Protein AF-0000000078951491 (afdb_homodimer)

Secondary structure (DSSP, 8-state):
------------------S-TTGGGGGTT-----TT---TTGGGTTT----EEEGGGSTT---S-EEEEEE-TTS-EEEEETTEEEEESSS-EEEE---TT-TTS-S-S-EEEEEE-TTS-EEEEESSS-EEEEETTTTEEEEPEE--S-SS-PPEEEEEE-SSS-EEEEETTEEEEE-TT-SEEEE-SS--B-TT-----EEEEEE-TT--EEEEETTEEEEE-TT-SSBEE---SSHHHHHHHTS-EEEEEE-TT--EEEEESSS-EEEE-TTS-EE--GGGSTTSTTTTT--EEEEEE-TTSEEEEEEBSS-EEEEE---TT--SSS---TTS-----EEEE---TT-TTS-S-SBEEEEEE-TTS-EEEEETTEEEEE--SPPSEEEEGGGGB-TTSPBPS-EEEEEE-TTS-EEEEETTSEEEEEETTTTEEEEEE--GGGTTS---EEEE-TTSPEEEEEBEEEEE-TTT--EEEESHHHHTT-BEEEEEE-SSEEEEEETTEEEEEETTT--EEEE-B-TT-TTSBS-S-EEEEEEEETTEEEEEETTEEEEEETTSSSEEEE---TT-TTS-S-S-EEEEEE-TTS-EEEEETTEEEEEEEETTEEEEEEE---S-SS----SEEEE-TTSPEEEEETTEEEEEETTTTEEEE--GGGT----PEEEEEEEE-TTS-EEEEETTEEEEE-THHHHT-HHHHSSSS-TT--EEEEEEEETTEEPPGGGPPPTTSEEEEPTT--EEEEEEEES--S-GGGEEEEEEETTT-SSPEEPPTTS--EEEEESPPSEEEEEEEEEEE-STT-EEEEEEEEEEEPPPGGG-HHHHHHHHHHHHHHHHHHHHHHHHHHHHHHHHHHHHHHHHHHHHHHHHHHHHHHHHB-TTT-SBPHHHHHHHHHHHHHHHHHHT--EEEEEEEETTHHHHHHHH-HHHHHHHHHHHHHHHHHTS-TT-EEEE-SSSEEEEEESS-HHHHHHHHHHHHHHHHH-EEEETTEEEE--EEEEEEEE-TT--HHHHHHHHHHHHHHHHHTTSS-EE-/------------------S-TTTTGGGS------TT---TTGGGGGG----EEEGGGSTT---S-EEEEEE-TTS-EEEEETTEEEEESSS-EEEE---TT-TTS-S-S-EEEEEE-TTS-EEEEESSS-EEEEETTTTEEEEPEE--S-SS---EEEEEE-SSS-EEEEETTEEEEE-TT-SEEEE-SS--B-TT-----EEEEEE-TT--EEEEETTEEEEE-TT-SSBEE---SSHHHHHHHTS-EEEEEE-TT--EEEEESSS-EEEE-TTS-EE--GGGSTTSTTTTT--EEEEEE-TTSEEEEEEBSS-EEEEE---TT--SSS---TTS-----EEEE---TT-TTS-S-SBEEEEEE-TTS-EEEEETTEEEEE--SPPSEEEEGGGGB-TTSPBPS-EEEEEE-TTS-EEEEETTSEEEEEETTTTEEEEEE--GGGTTS---EEEE-TTSPEEEEEBEEEEE-TTT--EEEESHHHHTT-BEEEEEE-SSEEEEEETTEEEEEETTT--EEEE---TT-TTS-S-S-EEEEEESSSSEEEEEETTEEEEEETTSSSEEEE---TT-TTS-S-S-EEEEEE-TTS-EEEEETTEEEEEEEETTEEEEEEE---S-SS----SEEEE-TTS-EEEEETTEEEEEETTTTEEEE--GGGT----PEEEEEEEE-TTS-EEEEETTEEEEE-THHHHH-HHHHSSSS-TT--EEEEEEEETTEEPPGGGPPPTTSEEEEPTT--EEEEEEEES--S-GGGEEEEEEETTT-SSPEEPPTTS--EEEEESPPSEEEEEEEEEEE-STT-EEEEEEEEEEEPPPGGG-HHHHHHHHHHHHHHHHHHHHHHHHHHHHHHHHHHHHHHHHHHHHHHHHHHHHHHHHB-TTT-SBPHHHHHHHHHHHHHHHHHHT--EEEEEEEETTHHHHHHHH-HHHHHHHHHHHHHHHHHTS-TT-EEEE-SSSEEEEEESS-HHHHHHHHHHHHHHHHH-EEEETTEEEE--EEEEEEEE-TT--HHHHHHHHHHHHHHHHHTTSS-EE-

Sequence (2090 aa):
MLANGRPLLSHWEGISSRSANEDVKCRAEKTFHLPGVIDSMHGWQNFQSAFFTDMGAIPNLPQTTVNAIMQDSDGLIWINIANGLFRFDGLHIQLFRPQANQPHSLPDSIIRTMRPQNSGGFLLGTATAGVIRFDPKTNYFDPISSDAPTGRGLSIQVIASDNHNGFWVISDAGIGHLKAGSNSIHYEKKLPFSDKGDIHHITDLLVTKDNRLWIASNDGLFFRRKENDVFTALRSSEKEIDTLLTSQITALYQDRDDRLWVGSAFHGGLYMTADGRFYQPKPLKASSPYLNYRSIHGFAELPDNHIWIATMGGGIIDYAFWTAGTKGKLCAPPGEEYTGYVRTWTHNPLNDHSVSGNNILSLMADRDGGIWIATDRGVSRWNPHPSIAFNLPDILVDKNGMISDSIEALLADEKGRIWVGLQNGMINMIDQQRSQIKKISLKGLQMAQPVRAFLQAKDGAILAGSLGLARIDPNDFSTTAIMDDILGKETITALAETKYNLFIGTNSGLYVKDRSTEKVTHFTHNIDDRDSLIGDHIKDIAVRSDEEVWIATTDGISIHDTHRSGFNNLLGKPDDRLLFSHSFVTSLATDNDNSMLVGSFNGISHLFPTKNGYNFNNIYRKNKPSSNEINRLIVDKFGHIWSSSPDGISVFDSVNRQSHFLGQRDHVSSGHFSQRASVLTEDGSILFGGTNGLTVIAPEQILFSPAQLGNGGNSATKIQITALDLNEKTLPFGLLPHTDQMFDIPPGTRSLRVGFILSDYSAPNDVRYSYKLEGIDSEWIRIPDNTPPVAIYTNLPSGHYALHMRAEVLGLHSYQKEARFLFKVAPRWYEHWQIGIAVAALILLALYLAVLFRTFLLERRTRRLQHLVDDRTHELQQANKQLSELANTDVLTGLLNRRALMAKLSELHQDALLNENAISIAMLDVDHFKKINDRYGHLVGDDVMRNAASIIRNNIRQEDFAGRYGGDEFIIAISASIEMSRHIAERIRNEFTKIVIKNGETELKITVSIGLFEITTEESISIALDKADSLLYWAKNNGRNRVESMLANGRPLLSHWEGISSRSANEDVKCRAEKTFHLPGVIDSMHGWQNFQSAFFTDMGAIPNLPQTTVNAIMQDSDGLIWINIANGLFRFDGLHIQLFRPQANQPHSLPDSIIRTMRPQNSGGFLLGTATAGVIRFDPKTNYFDPISSDAPTGRGLSIQVIASDNHNGFWVISDAGIGHLKAGSNSIHYEKKLPFSDKGDIHHITDLLVTKDNRLWIASNDGLFFRRKENDVFTALRSSEKEIDTLLTSQITALYQDRDDRLWVGSAFHGGLYMTADGRFYQPKPLKASSPYLNYRSIHGFAELPDNHIWIATMGGGIIDYAFWTAGTKGKLCAPPGEEYTGYVRTWTHNPLNDHSVSGNNILSLMADRDGGIWIATDRGVSRWNPHPSIAFNLPDILVDKNGMISDSIEALLADEKGRIWVGLQNGMINMIDQQRSQIKKISLKGLQMAQPVRAFLQAKDGAILAGSLGLARIDPNDFSTTAIMDDILGKETITALAETKYNLFIGTNSGLYVKDRSTEKVTHFTHNIDDRDSLIGDHIKDIAVRSDEEVWIATTDGISIHDTHRSGFNNLLGKPDDRLLFSHSFVTSLATDNDNSMLVGSFNGISHLFPTKNGYNFNNIYRKNKPSSNEINRLIVDKFGHIWSSSPDGISVFDSVNRQSHFLGQRDHVSSGHFSQRASVLTEDGSILFGGTNGLTVIAPEQILFSPAQLGNGGNSATKIQITALDLNEKTLPFGLLPHTDQMFDIPPGTRSLRVGFILSDYSAPNDVRYSYKLEGIDSEWIRIPDNTPPVAIYTNLPSGHYALHMRAEVLGLHSYQKEARFLFKVAPRWYEHWQIGIAVAALILLALYLAVLFRTFLLERRTRRLQHLVDDRTHELQQANKQLSELANTDVLTGLLNRRALMAKLSELHQDALLNENAISIAMLDVDHFKKINDRYGHLVGDDVMRNAASIIRNNIRQEDFAGRYGGDEFIIAISASIEMSRHIAERIRNEFTKIVIKNGETELKITVSIGLFEITTEESISIALDKADSLLYWAKNNGRNRVES

Radius of gyration: 66.2 Å; Cα contacts (8 Å, |Δi|>4): 4975; chains: 2; bounding box: 103×201×144 Å

InterPro domains:
  IPR000160 GGDEF domain [PF00990] (887-1042)
  IPR000160 GGDEF domain [PS50887] (917-1045)
  IPR000160 GGDEF domain [SM00267] (876-1045)
  IPR000160 GGDEF domain [TIGR00254] (884-1044)
  IPR000160 GGDEF domain [cd01949] (888-1043)
  IPR011110 Two component regulator propeller [PF07494] (60-79)
  IPR011110 Two component regulator propeller [PF07494] (244-264)
  IPR011110 Two component regulator propeller [PF07494] (355-376)
  IPR011123 Two component regulator three Y [PF07495] (760-825)
  IPR013783 Immunoglobulin-like fold [G3DSA:2.60.40.10] (713-835)
  IPR015943 WD40/YVTN repeat-like-containing domain superfamily [G3DSA:2.130.10.10] (51-319)
  IPR015943 WD40/YVTN repeat-like-containing domain superfamily [G3DSA:2.130.10.10] (320-392)
  IPR015943 WD40/YVTN repeat-like-containing domain superfamily [G3DSA:2.130.10.10] (393-702)
  IPR029787 Nucleotide cyclase [SSF55073] (892-1044)
  IPR043128 Reverse transcriptase/Diguanylate cyclase domain [G3DSA:3.30.70.270] (873-1045)
  IPR050469 Diguanylate cyclase Dgc-like, bacteria [PTHR45138] (834-1044)

Solvent-accessible surface area (backbone atoms only — not comparable to full-atom values): 109610 Å² total; per-residue (Å²): 139,86,67,93,80,78,76,86,75,74,76,84,72,78,78,80,83,81,86,84,73,72,77,64,67,77,56,66,79,52,69,77,67,59,94,77,71,67,66,42,55,64,60,40,58,88,64,63,67,75,62,23,44,49,53,48,79,36,85,90,43,75,47,30,43,30,51,28,69,39,64,47,86,86,67,38,37,37,40,23,29,77,68,12,39,31,41,36,60,65,62,48,76,46,82,45,46,60,45,93,90,38,84,46,28,37,85,53,36,48,38,48,28,64,45,72,42,92,86,58,24,33,40,35,23,13,57,48,56,20,44,29,38,38,37,35,73,68,60,34,34,42,69,53,51,58,72,60,87,58,93,56,57,42,35,27,59,40,70,35,63,61,86,64,77,22,31,37,34,36,36,83,84,37,51,26,40,29,49,55,92,53,73,46,33,48,54,52,86,72,76,49,53,53,93,87,57,86,88,55,64,72,57,32,68,48,59,47,94,88,52,30,42,35,39,23,12,53,67,11,38,32,37,24,50,79,91,46,82,47,41,42,75,56,79,55,91,50,63,73,59,26,53,42,34,48,25,39,25,39,23,76,42,69,51,95,81,49,29,39,36,40,22,11,44,56,54,18,34,35,34,29,41,75,88,67,48,79,47,63,54,69,64,29,32,22,81,20,86,70,38,59,41,32,28,29,45,34,62,44,78,46,93,85,45,28,36,36,36,24,16,55,64,54,9,31,39,39,36,51,57,82,62,85,83,66,72,60,82,86,53,56,61,95,82,55,75,54,81,56,63,68,48,70,51,48,50,38,93,73,36,79,33,26,44,59,31,24,36,31,56,39,64,40,73,48,95,88,61,27,39,37,38,24,8,57,41,11,45,23,32,37,57,76,64,80,64,42,29,43,62,37,34,71,71,33,46,45,91,86,67,47,70,44,69,34,31,31,14,40,39,61,47,98,86,59,33,37,39,36,19,20,43,53,15,34,32,39,34,38,34,49,89,74,71,41,75,46,75,43,72,53,65,76,82,23,38,60,25,40,21,32,20,51,39,70,43,94,87,61,35,33,36,39,18,17,45,14,38,32,40,28,37,80,86,80,64,50,74,45,78,45,64,47,91,79,32,42,85,33,50,27,34,22,46,42,73,48,91,56,33,40,41,39,23,16,68,77,11,39,36,39,30,31,68,86,79,65,48,72,46,80,44,46,51,40,94,92,38,80,43,32,41,62,38,28,39,32,43,27,55,38,75,82,44,80,52,34,35,40,36,26,7,59,51,13,34,26,31,42,35,79,90,45,94,51,30,55,64,46,68,32,36,71,90,36,69,52,31,35,41,34,22,37,26,32,23,61,34,58,44,97,85,70,35,47,34,39,24,8,57,50,19,41,19,36,48,46,91,49,97,90,46,86,32,22,48,68,48,72,81,78,91,51,98,59,58,46,34,32,19,35,56,45,59,51,99,86,61,35,40,35,34,33,15,56,78,33,42,34,39,35,36,72,86,78,69,42,76,30,47,52,29,60,70,37,42,39,76,88,36,28,40,28,56,51,13,49,40,71,41,89,64,57,26,36,37,40,20,10,53,55,20,38,36,42,33,36,64,73,56,66,70,68,41,50,78,80,32,60,54,65,56,66,88,77,51,43,68,42,57,78,42,46,28,54,63,85,38,73,60,32,69,61,69,53,63,53,67,76,38,82,39,82,40,66,56,83,53,47,35,42,36,43,27,48,41,57,64,50,79,74,42,49,75,46,44,45,43,33,37,33,39,61,89,75,45,92,56,75,43,72,49,64,80,85,50,60,50,64,51,76,47,28,51,67,72,59,43,83,42,44,37,37,38,37,42,36,37,59,20,82,57,45,41,71,48,74,47,42,43,31,34,33,37,44,58,47,83,79,65,35,67,65,48,54,49,47,52,50,49,50,51,50,48,52,49,49,51,51,48,52,52,52,48,53,59,50,50,58,51,48,52,54,51,49,53,50,39,53,54,39,52,53,52,34,56,53,43,52,54,54,39,55,51,63,71,36,39,27,86,78,46,64,32,24,21,48,68,42,35,52,54,50,46,52,53,50,51,54,51,24,70,71,69,74,51,51,36,20,39,33,31,36,36,53,55,66,50,66,58,44,29,70,72,62,30,61,70,52,41,50,52,52,45,29,49,51,36,47,50,49,62,72,60,52,52,90,84,32,53,50,19,41,66,53,86,63,29,36,35,35,44,36,75,30,45,54,71,56,44,47,54,46,49,47,48,48,39,55,53,36,60,70,46,70,54,71,61,88,94,46,76,44,78,46,43,34,19,28,0,37,32,58,57,55,94,85,59,54,70,66,56,42,52,48,49,8,47,48,29,24,51,49,16,52,73,75,68,39,64,36,77,29,108,144,80,94,83,87,83,90,87,86,72,77,86,78,82,78,78,86,88,81,85,78,74,75,62,70,80,54,63,83,51,70,77,65,58,93,76,70,68,66,42,55,66,60,41,57,89,65,61,67,76,62,23,46,50,52,48,78,37,83,91,42,75,50,30,44,29,53,29,68,40,64,48,84,86,67,37,37,36,39,22,29,75,68,12,41,32,43,36,59,67,62,49,76,45,83,44,46,61,46,93,89,39,85,48,29,37,84,55,36,47,37,47,29,63,45,73,42,93,87,57,24,32,40,35,23,14,57,48,56,19,43,29,38,39,38,36,73,69,60,33,33,42,70,53,50,59,71,61,86,59,93,56,56,42,36,27,60,40,72,36,62,61,87,64,78,21,32,37,34,35,36,83,83,38,51,25,38,30,49,55,91,54,71,46,33,48,54,53,85,72,74,50,54,52,94,86,56,85,88,53,62,72,57,33,67,47,59,47,94,89,53,31,43,34,38,24,12,54,65,12,38,30,37,25,48,78,91,46,82,47,40,41,75,57,78,54,92,49,64,72,61,26,52,41,34,49,25,39,24,38,22,75,41,69,50,98,81,49,28,40,36,41,22,12,44,56,56,18,33,36,35,29,42,75,88,68,48,79,46,61,54,68,65,30,32,20,81,20,86,71,39,60,41,32,27,27,45,34,62,45,77,45,93,85,45,29,36,38,36,24,16,55,66,54,9,32,38,40,36,49,56,84,62,84,83,69,69,64,82,89,54,55,61,94,83,54,74,54,82,56,62,67,47,68,49,48,49,38,95,74,36,79,33,26,44,57,29,25,36,30,57,41,65,40,74,49,95,88,62,27,38,36,37,24,9,56,41,11,44,22,33,37,56,76,64,80,64,43,31,44,62,36,34,71,72,33,46,45,90,84,67,47,70,45,70,34,31,30,14,38,39,61,47,95,86,58,34,36,40,36,19,22,42,53,15,34,34,38,34,38,33,51,90,75,71,41,76,46,75,44,73,52,63,74,84,24,38,60,25,40,22,32,20,51,38,70,42,94,88,60,37,33,36,40,18,18,46,14,39,32,39,28,38,82,86,80,63,51,74,46,79,44,63,48,90,79,31,42,85,36,50,28,35,21,46,41,73,48,92,55,34,38,41,38,23,15,68,77,11,39,37,38,31,31,67,86,79,64,48,70,46,79,46,45,53,39,94,93,38,78,41,32,40,62,37,27,41,32,44,27,54,38,74,81,45,82,51,35,34,40,35,27,7,60,52,14,34,26,31,43,34,78,90,45,93,50,30,54,62,48,66,32,38,70,91,37,70,51,30,34,40,34,22,38,24,32,21,60,35,59,45,96,84,70,34,47,34,39,24,7,56,52,19,41,19,36,47,44,93,49,98,89,48,86,31,23,50,68,49,72,81,78,92,50,98,58,58,47,34,32,18,35,55,46,60,51,99,84,60,37,40,36,33,32,17,56,78,33,43,34,39,35,36,71,84,77,70,43,76,29,48,51,30,60,71,35,40,41,75,87,37,28,39,28,57,51,13,49,40,73,39,90,62,56,27,37,38,40,21,10,53,54,21,40,36,42,31,36,63,74,56,65,72,70,41,51,78,80,30,62,55,67,54,67,90,78,50,43,69,41,56,79,45,45,28,54,63,88,39,73,59,32,70,61,68,52,64,52,66,75,37,81,39,82,39,64,56,82,53,48,34,40,36,42,27,47,42,58,62,50,78,73,41,50,76,47,44,45,43,32,37,32,40,62,90,75,45,90,57,76,43,73,49,64,78,86,50,60,50,64,51,77,49,26,50,68,73,60,44,82,42,44,36,36,38,38,41,37,38,58,20,80,56,45,40,72,49,75,45,42,43,32,34,35,36,44,60,48,83,80,64,33,66,67,48,53,49,48,52,51,49,50,52,50,48,53,48,49,51,51,47,53,53,52,48,52,58,51,49,58,52,47,52,53,50,50,52,48,38,53,53,38,50,54,52,34,56,52,43,54,53,53,40,55,52,64,71,37,42,28,86,80,47,66,32,25,21,49,67,40,35,54,54,50,47,52,50,49,51,55,50,25,68,71,70,72,52,50,38,19,38,33,30,35,36,54,56,66,49,66,57,44,28,71,72,64,29,63,69,51,40,50,51,51,46,33,50,52,37,50,50,48,64,73,59,53,52,92,85,33,50,50,20,41,67,52,87,63,28,34,37,36,44,36,76,32,46,55,73,58,44,47,54,47,50,48,50,48,39,56,53,37,61,70,46,69,54,72,60,89,95,46,79,42,77,48,44,35,19,28,1,39,33,58,57,55,93,85,58,55,70,67,57,42,51,48,51,9,48,49,30,24,51,50,16,51,73,74,68,40,63,36,76,30,110

Foldseek 3Di:
DDDPPDPCPDDPDPPPDDDPCPPPPLPPVPPPPVPPQFQLCPLVVVQFAFFKDFLCVAPPFAQFFWQEWDAFPVGWIWIADLQAIWTGQQRDIDGFDDDDPDPQGDPARAWNYKAYAPQRWIWTFGQWQGIWTADLQARGIHGFAEPQPDPTHWGWQDWADQVQRWIWTQTPSGIWTGDHPHRYIYHDNDQQEDDPDDFDAWQDWDQFPQRKIWTFGQQFIWIDHPVDSHIDQDADPDPLVRVQRRHHWHEWDADPQGKIKTWHAFQFIWIAHPVGDIDDAQCRGNCHPQCVRWTWHYWDAAPQQWIWTATAQRAIKIWRDDDPPNPDDLDPDDPPRSPTDIDGFADDPLANRGFQHNGWNDWDAGPQRKIWTGGRRHIIIGDPDDAQKAFRQCQQQAPVRDGFQWWQAWDQAPVQKIWTWTAQQKIWIADSVVRDIDIAHDDDPSGGHTFHEWDQDPVGWIWTFTQAIWTADPPPGDIDGDPCVPRNRWGWHEWDDAPFWTWTATLAAIWIAGPVVRDIDGFGDDPVDPQGDQHRHWQYKDDLDSQWIWTQGQAFIWIHGNVDDGTDTFGADCVDQFGERHRGWLEWDAFPVSWIWTFGQQAIWTWDDDPVDTGTGGQGAPPDPDGRHFQYWDAFPVGWIWTADQFFIWIADPVVRHIATADVLNVTDGGGWHSHYWDATPSGWIWTMTSSHIMIGNVVVLVPCDPVQQPDPPPPKDKFWQWKDWQNDTRRRVPGDGFPDEAEDEAPTFKIKTFIAISDNSNRQQKWKWKDKPPPDPDIDTDDGSHGDMDMDGDDAFDKIKMKMKIWGGRSRTDIDITIDIYGYDHDPCPDVVNVVVVVVVVVVVVVVVVVVVVVVVVVVVVVVVVVVVVVVVVVVVVVVVVVCVVFADPLQRFGEQVNVVVVVVVVLVVCLVPVFKKKKKKKFKPPLVVCCVVPNVVLSSVLNNVLSVLLVVLADPVKGKYDNDDGMIMIMHRHDQVVVQVSVLVSQVSQQPDWDDDDPDTDRIGMAMQMDMDDSPDDPVVNVVNSVVQSVVCNVVPGSYYGD/DDDDDDDDPDDPDPPPPDDPPPPCVLCPVPPPPVPPQFQLCPLVVVQFDFFKDFLCVAPPAAQFFWQEWDAFPVGWIWIADLQAIWTGQQRDIDGFDDDDPDPQGDPARAWNYKAYAPQRWIWTFGQWQGIWTADLQARGIHGFAEPQPDPTHWGWQDWADQVQRWIWTQTPSGIWTGDHPDRYIYHDNDQQEDDPDDFDAWQDWDQFPQRKIWTFGQQFIWIDDPVDSHIDQDADPDPLVRVQRRHHWHEWDADPQGKIKTWHAFAFIWIAHPVGDIGDAQCRGNCHPQCVRWTWHYWDAAPQQWIWTATAQRAIKIWRDDDPPSPDDLDPDDPPRSPTDIDGFADDPLANRGFQHNHWNDWDAGPQRKIWTGGRRHIIIGDPDDFQKAFRQCQQQAPVRDGFQWWQAWDQAPVQKIWTWTAQQKIWIADSVVRDIDIAHDDDPSGGHTFHEWDQDPVGWIWTFTQAIWTADPPPGDIDGDPCVPRNRWGWHEWDDAPFWTWTATQAAIWIAGPVVRDIDGFGDDPVDPQGDQHRHWQYKDDLHSQWIWTQGQAFIWIHGNVDDGTDTFGADCVDQFGERHRGWLEWDAFPVSWIWTFGQQAIWTWDDDPVDTGTGGQGAPPDPDGRHFQYWDAFPVGWIWTADQFFIWIADPVVRHIATADVLNVTDGGGWHSHYWDATPSGWIWTMTSSHIMIGNVVVLVPCDPVQQPDPPPPKDKFWQWKDWQNDTRRRVPGDGFPDEAEDEAPTFKIKTFIAISDNSNRQQKWKWKDKPPPDPDTDTDDGSHGDMDMDGDDAFDKIKMKMKIWGGRSRTDIDITIDIYGYDHDPCPDVVNVVVVVVVVVVVVVVVVCVVVVVVVVVVVVVVVVVVVVVVVVVVVVVVVVCVVFADPLQRFGEQVNVVVVVVVVLVVCLVVVFWKKKKKKFKPPLVVCCVVPNVVVSSVLNNVLSVLLVVLADPPKGKYDNDDGMIMIMHRHDQVVVVVSVLSSQVVQQPDWDDDDPDTDRIGMQMQMDMDDSPDDPVVNVVNRVVQSVVCNVVPHSYYGD

Organism: Zymomonas mobilis subsp. mobilis (strain ATCC 31821 / ZM4 / CP4) (NCBI:txid264203)

Nearest PDB structures (foldseek):
  6zxc-assembly2_D  TM=9.557E-01  e=5.110E-13  Leptospira biflexa serovar Patoc strain 'Patoc 1 (Paris)'
  4wxo-assembly1_A  TM=8.559E-01  e=7.074E-14  Pseudomonas aeruginosa PAO1
  6et7-assembly1_B  TM=7.425E-01  e=3.932E-15  Idiomarina sp. A28L
  4urs-assembly1_A  TM=9.167E-01  e=7.732E-11  Thermotoga maritima
  9bkv-assembly1_B  TM=4.486E-01  e=1.322E-09  Escherichia coli

Structure (mmCIF, N/CA/C/O backbone):
data_AF-0000000078951491-model_v1
#
loop_
_entity.id
_entity.type
_entity.pdbx_description
1 polymer 'diguanylate cyclase'
#
loop_
_atom_site.group_PDB
_atom_site.id
_atom_site.type_symbol
_atom_site.label_atom_id
_atom_site.label_alt_id
_atom_site.label_comp_id
_atom_site.label_asym_id
_atom_site.label_entity_id
_atom_site.label_seq_id
_atom_site.pdbx_PDB_ins_code
_atom_site.Cartn_x
_atom_site.Cartn_y
_atom_site.Cartn_z
_atom_site.occupancy
_atom_site.B_iso_or_equiv
_atom_site.auth_seq_id
_atom_site.auth_comp_id
_atom_site.auth_asym_id
_atom_site.auth_atom_id
_atom_site.pdbx_PDB_model_num
ATOM 1 N N . MET A 1 1 ? 1.959 -19.406 -58.844 1 16.22 1 MET A N 1
ATOM 2 C CA . MET A 1 1 ? 2.748 -18.625 -59.781 1 16.22 1 MET A CA 1
ATOM 3 C C . MET A 1 1 ? 3.715 -17.703 -59.031 1 16.22 1 MET A C 1
ATOM 5 O O . MET A 1 1 ? 3.467 -17.328 -57.875 1 16.22 1 MET A O 1
ATOM 9 N N . LEU A 1 2 ? 4.875 -17.281 -59.656 1 17.08 2 LEU A N 1
ATOM 10 C CA . LEU A 1 2 ? 6.27 -16.875 -59.531 1 17.08 2 LEU A CA 1
ATOM 11 C C . LEU A 1 2 ? 6.371 -15.508 -58.844 1 17.08 2 LEU A C 1
ATOM 13 O O . LEU A 1 2 ? 5.406 -14.742 -58.875 1 17.08 2 LEU A O 1
ATOM 17 N N . ALA A 1 3 ? 7.52 -14.992 -58.594 1 16.73 3 ALA A N 1
ATOM 18 C CA . ALA A 1 3 ? 8.461 -14.234 -57.75 1 16.73 3 ALA A CA 1
ATOM 19 C C . ALA A 1 3 ? 8.375 -12.742 -58.062 1 16.73 3 ALA A C 1
ATOM 21 O O . ALA A 1 3 ? 8.805 -11.914 -57.25 1 16.73 3 ALA A O 1
ATOM 22 N N . ASN A 1 4 ? 7.871 -12.234 -59.125 1 16.33 4 ASN A N 1
ATOM 23 C CA . ASN A 1 4 ? 8.75 -11.273 -59.781 1 16.33 4 ASN A CA 1
ATOM 24 C C . ASN A 1 4 ? 8.758 -9.93 -59.062 1 16.33 4 ASN A C 1
ATOM 26 O O . ASN A 1 4 ? 7.793 -9.172 -59.125 1 16.33 4 ASN A O 1
ATOM 30 N N . GLY A 1 5 ? 9.195 -9.883 -57.625 1 19.08 5 GLY A N 1
ATOM 31 C CA . GLY A 1 5 ? 9.031 -9.281 -56.312 1 19.08 5 GLY A CA 1
ATOM 32 C C . GLY A 1 5 ? 9.781 -7.969 -56.156 1 19.08 5 GLY A C 1
ATOM 33 O O . GLY A 1 5 ? 10.797 -7.898 -55.469 1 19.08 5 GLY A O 1
ATOM 34 N N . ARG A 1 6 ? 9.664 -6.926 -57.188 1 18.16 6 ARG A N 1
ATOM 35 C CA . ARG A 1 6 ? 10.539 -5.918 -57.781 1 18.16 6 ARG A CA 1
ATOM 36 C C . ARG A 1 6 ? 10.836 -4.801 -56.781 1 18.16 6 ARG A C 1
ATOM 38 O O . ARG A 1 6 ? 9.938 -4.34 -56.094 1 18.16 6 ARG A O 1
ATOM 45 N N . PRO A 1 7 ? 12.203 -4.387 -56.469 1 18.67 7 PRO A N 1
ATOM 46 C CA . PRO A 1 7 ? 13 -3.619 -55.5 1 18.67 7 PRO A CA 1
ATOM 47 C C . PRO A 1 7 ? 12.914 -2.113 -55.719 1 18.67 7 PRO A C 1
ATOM 49 O O . PRO A 1 7 ? 13.648 -1.343 -55.094 1 18.67 7 PRO A O 1
ATOM 52 N N . LEU A 1 8 ? 11.75 -1.528 -56.125 1 16.72 8 LEU A N 1
ATOM 53 C CA . LEU A 1 8 ? 11.797 -0.249 -56.844 1 16.72 8 LEU A CA 1
ATOM 54 C C . LEU A 1 8 ? 12.414 0.83 -55.969 1 16.72 8 LEU A C 1
ATOM 56 O O . LEU A 1 8 ? 11.875 1.162 -54.906 1 16.72 8 LEU A O 1
ATOM 60 N N . LEU A 1 9 ? 13.859 1.04 -55.875 1 16.97 9 LEU A N 1
ATOM 61 C CA . LEU A 1 9 ? 14.969 1.772 -55.25 1 16.97 9 LEU A CA 1
ATOM 62 C C . LEU A 1 9 ? 14.891 3.256 -55.594 1 16.97 9 LEU A C 1
ATOM 64 O O . LEU A 1 9 ? 15.773 4.031 -55.219 1 16.97 9 LEU A O 1
ATOM 68 N N . SER A 1 10 ? 13.812 3.602 -56.375 1 16.67 10 SER A N 1
ATOM 69 C CA . SER A 1 10 ? 14.156 4.695 -57.281 1 16.67 10 SER A CA 1
ATOM 70 C C . SER A 1 10 ? 14.672 5.906 -56.5 1 16.67 10 SER A C 1
ATOM 72 O O . SER A 1 10 ? 14.445 6.023 -55.312 1 16.67 10 SER A O 1
ATOM 74 N N . HIS A 1 11 ? 15.172 6.906 -57.219 1 17.88 11 HIS A N 1
ATOM 75 C CA . HIS A 1 11 ? 16.156 7.957 -57.438 1 17.88 11 HIS A CA 1
ATOM 76 C C . HIS A 1 11 ? 15.773 9.234 -56.688 1 17.88 11 HIS A C 1
ATOM 78 O O . HIS A 1 11 ? 16.078 10.336 -57.156 1 17.88 11 HIS A O 1
ATOM 84 N N . TRP A 1 12 ? 15.133 9.125 -55.438 1 16.73 12 TRP A N 1
ATOM 85 C CA . TRP A 1 12 ? 14.531 10.359 -54.938 1 16.73 12 TRP A CA 1
ATOM 86 C C . TRP A 1 12 ? 15.57 11.461 -54.812 1 16.73 12 TRP A C 1
ATOM 88 O O . TRP A 1 12 ? 16.594 11.297 -54.156 1 16.73 12 TRP A O 1
ATOM 98 N N . GLU A 1 13 ? 15.727 12.203 -55.875 1 17.83 13 GLU A N 1
ATOM 99 C CA . GLU A 1 13 ? 16.594 13.312 -56.25 1 17.83 13 GLU A CA 1
ATOM 100 C C . GLU A 1 13 ? 16.719 14.328 -55.125 1 17.83 13 GLU A C 1
ATOM 102 O O . GLU A 1 13 ? 15.781 14.523 -54.344 1 17.83 13 GLU A O 1
ATOM 107 N N . GLY A 1 14 ? 17.984 14.758 -54.75 1 18.61 14 GLY A N 1
ATOM 108 C CA . GLY A 1 14 ? 18.781 15.422 -53.75 1 18.61 14 GLY A CA 1
ATOM 109 C C . GLY A 1 14 ? 18.469 16.906 -53.594 1 18.61 14 GLY A C 1
ATOM 110 O O . GLY A 1 14 ? 19.234 17.656 -53 1 18.61 14 GLY A O 1
ATOM 111 N N . ILE A 1 15 ? 17.141 17.359 -53.938 1 18.17 15 ILE A N 1
ATOM 112 C CA . ILE A 1 15 ? 16.984 18.781 -54.281 1 18.17 15 ILE A CA 1
ATOM 113 C C . ILE A 1 15 ? 17.609 19.641 -53.188 1 18.17 15 ILE A C 1
ATOM 115 O O . ILE A 1 15 ? 17.375 19.406 -52 1 18.17 15 ILE A O 1
ATOM 119 N N . SER A 1 16 ? 18.641 20.516 -53.5 1 18.81 16 SER A N 1
ATOM 120 C CA . SER A 1 16 ? 19.656 21.391 -52.906 1 18.81 16 SER A CA 1
ATOM 121 C C . SER A 1 16 ? 19.031 22.562 -52.156 1 18.81 16 SER A C 1
ATOM 123 O O . SER A 1 16 ? 19.719 23.5 -51.75 1 18.81 16 SER A O 1
ATOM 125 N N . SER A 1 17 ? 17.797 22.5 -51.594 1 19.41 17 SER A N 1
ATOM 126 C CA . SER A 1 17 ? 16.938 23.641 -51.312 1 19.41 17 SER A CA 1
ATOM 127 C C . SER A 1 17 ? 17.625 24.641 -50.375 1 19.41 17 SER A C 1
ATOM 129 O O . SER A 1 17 ? 18.172 24.266 -49.344 1 19.41 17 SER A O 1
ATOM 131 N N . ARG A 1 18 ? 18.031 26.016 -50.719 1 20.3 18 ARG A N 1
ATOM 132 C CA . ARG A 1 18 ? 18.734 27.281 -50.531 1 20.3 18 ARG A CA 1
ATOM 133 C C . ARG A 1 18 ? 18.422 27.875 -49.156 1 20.3 18 ARG A C 1
ATOM 135 O O . ARG A 1 18 ? 17.422 27.516 -48.531 1 20.3 18 ARG A O 1
ATOM 142 N N . SER A 1 19 ? 18.891 29.25 -48.844 1 19.67 19 SER A N 1
ATOM 143 C CA . SER A 1 19 ? 19.578 30.031 -47.812 1 19.67 19 SER A CA 1
ATOM 144 C C . SER A 1 19 ? 18.594 30.578 -46.781 1 19.67 19 SER A C 1
ATOM 146 O O . SER A 1 19 ? 19 31.078 -45.719 1 19.67 19 SER A O 1
ATOM 148 N N . ALA A 1 20 ? 17.406 31.141 -47.219 1 20.47 20 ALA A N 1
ATOM 149 C CA . ALA A 1 20 ? 16.422 32.062 -46.688 1 20.47 20 ALA A CA 1
ATOM 150 C C . ALA A 1 20 ? 15.852 31.531 -45.344 1 20.47 20 ALA A C 1
ATOM 152 O O . ALA A 1 20 ? 14.789 31.969 -44.906 1 20.47 20 ALA A O 1
ATOM 153 N N . ASN A 1 21 ? 16.312 30.438 -44.75 1 20.28 21 ASN A N 1
ATOM 154 C CA . ASN A 1 21 ? 15.812 29.469 -43.812 1 20.28 21 ASN A CA 1
ATOM 155 C C . ASN A 1 21 ? 15.75 30.047 -42.375 1 20.28 21 ASN A C 1
ATOM 157 O O . ASN A 1 21 ? 15.727 29.312 -41.406 1 20.28 21 ASN A O 1
ATOM 161 N N . GLU A 1 22 ? 16.125 31.25 -42.219 1 21.7 22 GLU A N 1
ATOM 162 C CA . GLU A 1 22 ? 16.438 32.031 -41.031 1 21.7 22 GLU A CA 1
ATOM 163 C C . GLU A 1 22 ? 15.195 32.281 -40.188 1 21.7 22 GLU A C 1
ATOM 165 O O . GLU A 1 22 ? 15.266 32.25 -38.969 1 21.7 22 GLU A O 1
ATOM 170 N N . ASP A 1 23 ? 14.148 32.938 -40.812 1 21.12 23 ASP A N 1
ATOM 171 C CA . ASP A 1 23 ? 12.953 33.531 -40.25 1 21.12 23 ASP A CA 1
ATOM 172 C C . ASP A 1 23 ? 12.047 32.469 -39.594 1 21.12 23 ASP A C 1
ATOM 174 O O . ASP A 1 23 ? 11 32.812 -39.031 1 21.12 23 ASP A O 1
ATOM 178 N N . VAL A 1 24 ? 12.078 31.266 -40.094 1 23 24 VAL A N 1
ATOM 179 C CA . VAL A 1 24 ? 10.992 30.344 -39.812 1 23 24 VAL A CA 1
ATOM 180 C C . VAL A 1 24 ? 11.016 29.922 -38.344 1 23 24 VAL A C 1
ATOM 182 O O . VAL A 1 24 ? 10.234 29.062 -37.938 1 23 24 VAL A O 1
ATOM 185 N N . LYS A 1 25 ? 12.102 30.094 -37.781 1 23.12 25 LYS A N 1
ATOM 186 C CA . LYS A 1 25 ? 12.328 29.328 -36.562 1 23.12 25 LYS A CA 1
ATOM 187 C C . LYS A 1 25 ? 11.367 29.75 -35.469 1 23.12 25 LYS A C 1
ATOM 189 O O . LYS A 1 25 ? 11.188 29.047 -34.469 1 23.12 25 LYS A O 1
ATOM 194 N N . CYS A 1 26 ? 11.125 31 -35.406 1 23.25 26 CYS A N 1
ATOM 195 C CA . CYS A 1 26 ? 10.398 31.547 -34.281 1 23.25 26 CYS A CA 1
ATOM 196 C C . CYS A 1 26 ? 8.969 31.016 -34.25 1 23.25 26 CYS A C 1
ATOM 198 O O . CYS A 1 26 ? 8.195 31.359 -33.344 1 23.25 26 CYS A O 1
ATOM 200 N N . ARG A 1 27 ? 8.453 30.562 -35.406 1 23.38 27 ARG A N 1
ATOM 201 C CA . ARG A 1 27 ? 7.012 30.375 -35.531 1 23.38 27 ARG A CA 1
ATOM 202 C C . ARG A 1 27 ? 6.543 29.172 -34.719 1 23.38 27 ARG A C 1
ATOM 204 O O . ARG A 1 27 ? 5.344 28.938 -34.594 1 23.38 27 ARG A O 1
ATOM 211 N N . ALA A 1 28 ? 7.344 28.219 -34.719 1 24.56 28 ALA A N 1
ATOM 212 C CA . ALA A 1 28 ? 6.738 26.922 -34.406 1 24.56 28 ALA A CA 1
ATOM 213 C C . ALA A 1 28 ? 6.145 26.891 -33 1 24.56 28 ALA A C 1
ATOM 215 O O . ALA A 1 28 ? 5.355 26.016 -32.688 1 24.56 28 ALA A O 1
ATOM 216 N N . GLU A 1 29 ? 6.891 27.484 -32.156 1 26.95 29 GLU A N 1
ATOM 217 C CA . GLU A 1 29 ? 6.281 27.234 -30.859 1 26.95 29 GLU A CA 1
ATOM 218 C C . GLU A 1 29 ? 4.922 27.938 -30.75 1 26.95 29 GLU A C 1
ATOM 220 O O . GLU A 1 29 ? 4.762 28.875 -29.969 1 26.95 29 GLU A O 1
ATOM 225 N N . LYS A 1 30 ? 4.379 28.312 -31.906 1 26.53 30 LYS A N 1
ATOM 226 C CA . LYS A 1 30 ? 3.018 28.844 -31.844 1 26.53 30 LYS A CA 1
ATOM 227 C C . LYS A 1 30 ? 2.086 27.875 -31.125 1 26.53 30 LYS A C 1
ATOM 229 O O . LYS A 1 30 ? 1.773 26.797 -31.641 1 26.53 30 LYS A O 1
ATOM 234 N N . THR A 1 31 ? 2.23 27.781 -29.875 1 29.77 31 THR A N 1
ATOM 235 C CA . THR A 1 31 ? 1.069 27.266 -29.156 1 29.77 31 THR A CA 1
ATOM 236 C C . THR A 1 31 ? -0.223 27.656 -29.859 1 29.77 31 THR A C 1
ATOM 238 O O . THR A 1 31 ? -0.457 28.844 -30.125 1 29.77 31 THR A O 1
ATOM 241 N N . PHE A 1 32 ? -0.581 27 -30.828 1 28.06 32 PHE A N 1
ATOM 242 C CA . PHE A 1 32 ? -1.877 27.188 -31.469 1 28.06 32 PHE A CA 1
ATOM 243 C C . PHE A 1 32 ? -2.904 27.719 -30.469 1 28.06 32 PHE A C 1
ATOM 245 O O . PHE A 1 32 ? -3.383 26.969 -29.609 1 28.06 32 PHE A O 1
ATOM 252 N N . HIS A 1 33 ? -2.715 28.938 -30 1 31.2 33 HIS A N 1
ATOM 253 C CA . HIS A 1 33 ? -3.859 29.625 -29.406 1 31.2 33 HIS A CA 1
ATOM 254 C C . HIS A 1 33 ? -5.055 29.609 -30.359 1 31.2 33 HIS A C 1
ATOM 256 O O . HIS A 1 33 ? -4.98 30.156 -31.469 1 31.2 33 HIS A O 1
ATOM 262 N N . LEU A 1 34 ? -5.766 28.562 -30.578 1 29.97 34 LEU A N 1
ATOM 263 C CA . LEU A 1 34 ? -7.047 28.844 -31.219 1 29.97 34 LEU A CA 1
ATOM 264 C C . LEU A 1 34 ? -7.609 30.172 -30.766 1 29.97 34 LEU A C 1
ATOM 266 O O . LEU A 1 34 ? -7.664 30.453 -29.562 1 29.97 34 LEU A O 1
ATOM 270 N N . PRO A 1 35 ? -7.719 31.172 -31.484 1 31.73 35 PRO A N 1
ATOM 271 C CA . PRO A 1 35 ? -8.43 32.438 -31.281 1 31.73 35 PRO A CA 1
ATOM 272 C C . PRO A 1 35 ? -9.852 32.219 -30.75 1 31.73 35 PRO A C 1
ATOM 274 O O . PRO A 1 35 ? -10.641 31.484 -31.359 1 31.73 35 PRO A O 1
ATOM 277 N N . GLY A 1 36 ? -10.008 32.094 -29.312 1 36.31 36 GLY A N 1
ATOM 278 C CA . GLY A 1 36 ? -11.219 32.062 -28.516 1 36.31 36 GLY A CA 1
ATOM 279 C C . GLY A 1 36 ? -11.133 31.094 -27.344 1 36.31 36 GLY A C 1
ATOM 280 O O . GLY A 1 36 ? -12.078 30.953 -26.578 1 36.31 36 GLY A O 1
ATOM 281 N N . VAL A 1 37 ? -10.391 30.094 -27.516 1 42.09 37 VAL A N 1
ATOM 282 C CA . VAL A 1 37 ? -10.461 29.172 -26.375 1 42.09 37 VAL A CA 1
ATOM 283 C C . VAL A 1 37 ? -9.664 29.75 -25.219 1 42.09 37 VAL A C 1
ATOM 285 O O . VAL A 1 37 ? -8.445 29.906 -25.297 1 42.09 37 VAL A O 1
ATOM 288 N N . ILE A 1 38 ? -10.156 30.547 -24.359 1 44.69 38 ILE A N 1
ATOM 289 C CA . ILE A 1 38 ? -9.688 31.062 -23.078 1 44.69 38 ILE A CA 1
ATOM 290 C C . ILE A 1 38 ? -9.094 29.922 -22.25 1 44.69 38 ILE A C 1
ATOM 292 O O . ILE A 1 38 ? -9.734 28.891 -22.062 1 44.69 38 ILE A O 1
ATOM 296 N N . ASP A 1 39 ? -7.789 29.906 -22.047 1 56 39 ASP A N 1
ATOM 297 C CA . ASP A 1 39 ? -7.086 29.016 -21.141 1 56 39 ASP A CA 1
ATOM 298 C C . ASP A 1 39 ? -7.707 29.062 -19.734 1 56 39 ASP A C 1
ATOM 300 O O . ASP A 1 39 ? -7.512 30.016 -19 1 56 39 ASP A O 1
ATOM 304 N N . SER A 1 40 ? -8.625 28.156 -19.5 1 60.03 40 SER A N 1
ATOM 305 C CA . SER A 1 40 ? -9.367 28.094 -18.25 1 60.03 40 SER A CA 1
ATOM 306 C C . SER A 1 40 ? -8.422 28.047 -17.047 1 60.03 40 SER A C 1
ATOM 308 O O . SER A 1 40 ? -8.805 28.406 -15.938 1 60.03 40 SER A O 1
ATOM 310 N N . MET A 1 41 ? -7.152 27.766 -17.391 1 63.94 41 MET A N 1
ATOM 311 C CA . MET A 1 41 ? -6.289 27.594 -16.234 1 63.94 41 MET A CA 1
ATOM 312 C C . MET A 1 41 ? -5.555 28.891 -15.898 1 63.94 41 MET A C 1
ATOM 314 O O . MET A 1 41 ? -4.879 28.969 -14.875 1 63.94 41 MET A O 1
ATOM 318 N N . HIS A 1 42 ? -5.785 29.891 -16.656 1 67.12 42 HIS A N 1
ATOM 319 C CA . HIS A 1 42 ? -5.082 31.141 -16.422 1 67.12 42 HIS A CA 1
ATOM 320 C C . HIS A 1 42 ? -5.453 31.734 -15.055 1 67.12 42 HIS A C 1
ATOM 322 O O . HIS A 1 42 ? -4.594 32.25 -14.344 1 67.12 42 HIS A O 1
ATOM 328 N N . GLY A 1 43 ? -6.762 31.594 -14.758 1 72.81 43 GLY A N 1
ATOM 329 C CA . GLY A 1 43 ? -7.211 32.125 -13.484 1 72.81 43 GLY A CA 1
ATOM 330 C C . GLY A 1 43 ? -6.719 31.328 -12.289 1 72.81 43 GLY A C 1
ATOM 331 O O . GLY A 1 43 ? -6.734 31.828 -11.164 1 72.81 43 GLY A O 1
ATOM 332 N N . TRP A 1 44 ? -6.207 30.172 -12.602 1 81.94 44 TRP A N 1
ATOM 333 C CA . TRP A 1 44 ? -5.824 29.281 -11.508 1 81.94 44 TRP A CA 1
ATOM 334 C C . TRP A 1 44 ? -4.309 29.25 -11.344 1 81.94 44 TRP A C 1
ATOM 336 O O . TRP A 1 44 ? -3.781 28.469 -10.562 1 81.94 44 TRP A O 1
ATOM 346 N N . GLN A 1 45 ? -3.549 29.984 -11.984 1 74.88 45 GLN A N 1
ATOM 347 C CA . GLN A 1 45 ? -2.094 29.906 -12.039 1 74.88 45 GLN A CA 1
ATOM 348 C C . GLN A 1 45 ? -1.479 30 -10.648 1 74.88 45 GLN A C 1
ATOM 350 O O . GLN A 1 45 ? -0.521 29.297 -10.336 1 74.88 45 GLN A O 1
ATOM 355 N N . ASN A 1 46 ? -2.082 30.828 -9.812 1 76.44 46 ASN A N 1
ATOM 356 C CA . ASN A 1 46 ? -1.517 31.031 -8.484 1 76.44 46 ASN A CA 1
ATOM 357 C C . ASN A 1 46 ? -1.874 29.891 -7.531 1 76.44 46 ASN A C 1
ATOM 359 O O . ASN A 1 46 ? -1.276 29.766 -6.461 1 76.44 46 ASN A O 1
ATOM 363 N N . PHE A 1 47 ? -2.781 29.125 -7.988 1 81.56 47 PHE A N 1
ATOM 364 C CA . PHE A 1 47 ? -3.223 28.062 -7.109 1 81.56 47 PHE A CA 1
ATOM 365 C C . PHE A 1 47 ? -2.646 26.719 -7.555 1 81.56 47 PHE A C 1
ATOM 367 O O . PHE A 1 47 ? -2.768 25.719 -6.848 1 81.56 47 PHE A O 1
ATOM 374 N N . GLN A 1 48 ? -1.999 26.734 -8.633 1 78.19 48 GLN A N 1
ATOM 375 C CA . GLN A 1 48 ? -1.49 25.484 -9.18 1 78.19 48 GLN A CA 1
ATOM 376 C C . GLN A 1 48 ? -0.205 25.047 -8.477 1 78.19 48 GLN A C 1
ATOM 378 O O . GLN A 1 48 ? 0.635 25.891 -8.148 1 78.19 48 GLN A O 1
ATOM 383 N N . SER A 1 49 ? -0.166 23.797 -8.125 1 77.38 49 SER A N 1
ATOM 384 C CA . SER A 1 49 ? 1.041 23.203 -7.57 1 77.38 49 SER A CA 1
ATOM 385 C C . SER A 1 49 ? 1.576 22.094 -8.469 1 77.38 49 SER A C 1
ATOM 387 O O . SER A 1 49 ? 0.843 21.547 -9.305 1 77.38 49 SER A O 1
ATOM 389 N N . ALA A 1 50 ? 2.848 21.891 -8.375 1 82.19 50 ALA A N 1
ATOM 390 C CA . ALA A 1 50 ? 3.436 20.766 -9.117 1 82.19 50 ALA A CA 1
ATOM 391 C C . ALA A 1 50 ? 2.906 19.438 -8.602 1 82.19 50 ALA A C 1
ATOM 393 O O . ALA A 1 50 ? 2.635 19.281 -7.406 1 82.19 50 ALA A O 1
ATOM 394 N N . PHE A 1 51 ? 2.736 18.562 -9.602 1 85.69 51 PHE A N 1
ATOM 395 C CA . PHE A 1 51 ? 2.232 17.234 -9.258 1 85.69 51 PHE A CA 1
ATOM 396 C C . PHE A 1 51 ? 3.379 16.25 -9.086 1 85.69 51 PHE A C 1
ATOM 398 O O . PHE A 1 51 ? 4.102 15.953 -10.039 1 85.69 51 PHE A O 1
ATOM 405 N N . PHE A 1 52 ? 3.568 15.766 -7.855 1 88.81 52 PHE A N 1
ATOM 406 C CA . PHE A 1 52 ? 4.602 14.781 -7.547 1 88.81 52 PHE A CA 1
ATOM 407 C C . PHE A 1 52 ? 3.986 13.422 -7.254 1 88.81 52 PHE A C 1
ATOM 409 O O . PHE A 1 52 ? 2.926 13.336 -6.629 1 88.81 52 PHE A O 1
ATOM 416 N N . THR A 1 53 ? 4.574 12.438 -7.812 1 83.31 53 THR A N 1
ATOM 417 C CA . THR A 1 53 ? 4.207 11.07 -7.453 1 83.31 53 THR A CA 1
ATOM 418 C C . THR A 1 53 ? 5.094 10.547 -6.328 1 83.31 53 THR A C 1
ATOM 420 O O . THR A 1 53 ? 6.32 10.516 -6.461 1 83.31 53 THR A O 1
ATOM 423 N N . ASP A 1 54 ? 4.445 10.281 -5.195 1 76.81 54 ASP A N 1
ATOM 424 C CA . ASP A 1 54 ? 5.191 9.742 -4.062 1 76.81 54 ASP A CA 1
ATOM 425 C C . ASP A 1 54 ? 5.457 8.25 -4.234 1 76.81 54 ASP A C 1
ATOM 427 O O . ASP A 1 54 ? 4.523 7.461 -4.363 1 76.81 54 ASP A O 1
ATOM 431 N N . MET A 1 55 ? 6.648 7.824 -4.254 1 70.31 55 MET A N 1
ATOM 432 C CA . MET A 1 55 ? 7 6.418 -4.457 1 70.31 55 MET A CA 1
ATOM 433 C C . MET A 1 55 ? 6.887 5.637 -3.154 1 70.31 55 MET A C 1
ATOM 435 O O . MET A 1 55 ? 6.992 4.41 -3.152 1 70.31 55 MET A O 1
ATOM 439 N N . GLY A 1 56 ? 6.734 6.379 -2.088 1 60.53 56 GLY A N 1
ATOM 440 C CA . GLY A 1 56 ? 6.559 5.719 -0.803 1 60.53 56 GLY A CA 1
ATOM 441 C C . GLY A 1 56 ? 5.273 4.918 -0.717 1 60.53 56 GLY A C 1
ATOM 442 O O . GLY A 1 56 ? 5.121 4.07 0.167 1 60.53 56 GLY A O 1
ATOM 443 N N . ALA A 1 57 ? 4.41 5.199 -1.612 1 57.59 57 ALA A N 1
ATOM 444 C CA . ALA A 1 57 ? 3.145 4.469 -1.606 1 57.59 57 ALA A CA 1
ATOM 445 C C . ALA A 1 57 ? 3.328 3.051 -2.141 1 57.59 57 ALA A C 1
ATOM 447 O O . ALA A 1 57 ? 2.424 2.221 -2.039 1 57.59 57 ALA A O 1
ATOM 448 N N . ILE A 1 58 ? 4.551 2.877 -2.566 1 58.59 58 ILE A N 1
ATOM 449 C CA . ILE A 1 58 ? 4.855 1.534 -3.049 1 58.59 58 ILE A CA 1
ATOM 450 C C . ILE A 1 58 ? 5.176 0.623 -1.865 1 58.59 58 ILE A C 1
ATOM 452 O O . ILE A 1 58 ? 6 0.969 -1.014 1 58.59 58 ILE A O 1
ATOM 456 N N . PRO A 1 59 ? 4.527 -0.397 -1.898 1 57.22 59 PRO A N 1
ATOM 457 C CA . PRO A 1 59 ? 4.746 -1.312 -0.776 1 57.22 59 PRO A CA 1
ATOM 458 C C . PRO A 1 59 ? 6.207 -1.73 -0.631 1 57.22 59 PRO A C 1
ATOM 460 O O . PRO A 1 59 ? 6.883 -1.985 -1.631 1 57.22 59 PRO A O 1
ATOM 463 N N . ASN A 1 60 ? 6.844 -1.569 0.52 1 60.16 60 ASN A N 1
ATOM 464 C CA . ASN A 1 60 ? 8.133 -2.121 0.931 1 60.16 60 ASN A CA 1
ATOM 465 C C . ASN A 1 60 ? 9.266 -1.131 0.693 1 60.16 60 ASN A C 1
ATOM 467 O O . ASN A 1 60 ? 10.438 -1.487 0.808 1 60.16 60 ASN A O 1
ATOM 471 N N . LEU A 1 61 ? 8.914 0.008 0.048 1 63.38 61 LEU A N 1
ATOM 472 C CA . LEU A 1 61 ? 9.953 1.031 0.027 1 63.38 61 LEU A CA 1
ATOM 473 C C . LEU A 1 61 ? 9.867 1.915 1.267 1 63.38 61 LEU A C 1
ATOM 475 O O . LEU A 1 61 ? 8.922 2.689 1.421 1 63.38 61 LEU A O 1
ATOM 479 N N . PRO A 1 62 ? 10.82 1.769 2.092 1 65.62 62 PRO A N 1
ATOM 480 C CA . PRO A 1 62 ? 10.766 2.566 3.32 1 65.62 62 PRO A CA 1
ATOM 481 C C . PRO A 1 62 ? 10.812 4.07 3.049 1 65.62 62 PRO A C 1
ATOM 483 O O . PRO A 1 62 ? 11.523 4.512 2.145 1 65.62 62 PRO A O 1
ATOM 486 N N . GLN A 1 63 ? 9.992 4.785 3.65 1 67.31 63 GLN A N 1
ATOM 487 C CA . GLN A 1 63 ? 9.961 6.238 3.518 1 67.31 63 GLN A CA 1
ATOM 488 C C . GLN A 1 63 ? 10.922 6.902 4.504 1 67.31 63 GLN A C 1
ATOM 490 O O . GLN A 1 63 ? 10.484 7.555 5.457 1 67.31 63 GLN A O 1
ATOM 495 N N . THR A 1 64 ? 12.18 6.688 4.145 1 73.75 64 THR A N 1
ATOM 496 C CA . THR A 1 64 ? 13.242 7.254 4.973 1 73.75 64 THR A CA 1
ATOM 497 C C . THR A 1 64 ? 14.172 8.133 4.141 1 73.75 64 THR A C 1
ATOM 499 O O . THR A 1 64 ? 13.852 8.477 2.998 1 73.75 64 THR A O 1
ATOM 502 N N . THR A 1 65 ? 15.234 8.562 4.793 1 77.44 65 THR A N 1
ATOM 503 C CA . THR A 1 65 ? 16.188 9.453 4.145 1 77.44 65 THR A CA 1
ATOM 504 C C . THR A 1 65 ? 16.828 8.773 2.938 1 77.44 65 THR A C 1
ATOM 506 O O . THR A 1 65 ? 17.344 7.66 3.053 1 77.44 65 THR A O 1
ATOM 509 N N . VAL A 1 66 ? 16.719 9.445 1.846 1 85.75 66 VAL A N 1
ATOM 510 C CA . VAL A 1 66 ? 17.328 8.969 0.605 1 85.75 66 VAL A CA 1
ATOM 511 C C . VAL A 1 66 ? 18.656 9.688 0.374 1 85.75 66 VAL A C 1
ATOM 513 O O . VAL A 1 66 ? 18.703 10.914 0.28 1 85.75 66 VAL A O 1
ATOM 516 N N . ASN A 1 67 ? 19.672 8.922 0.208 1 85.12 67 ASN A N 1
ATOM 517 C CA . ASN A 1 67 ? 21 9.5 0.073 1 85.12 67 ASN A CA 1
ATOM 518 C C . ASN A 1 67 ? 21.375 9.727 -1.391 1 85.12 67 ASN A C 1
ATOM 520 O O . ASN A 1 67 ? 22.062 10.695 -1.719 1 85.12 67 ASN A O 1
ATOM 524 N N . ALA A 1 68 ? 21.016 8.781 -2.115 1 91.44 68 ALA A N 1
ATOM 525 C CA . ALA A 1 68 ? 21.422 8.859 -3.518 1 91.44 68 ALA A CA 1
ATOM 526 C C . ALA A 1 68 ? 20.406 8.156 -4.418 1 91.44 68 ALA A C 1
ATOM 528 O O . ALA A 1 68 ? 19.766 7.188 -4.004 1 91.44 68 ALA A O 1
ATOM 529 N N . ILE A 1 69 ? 20.297 8.68 -5.602 1 93.06 69 ILE A N 1
ATOM 530 C CA . ILE A 1 69 ? 19.453 8.086 -6.625 1 93.06 69 ILE A CA 1
ATOM 531 C C . ILE A 1 69 ? 20.203 8.039 -7.953 1 93.06 69 ILE A C 1
ATOM 533 O O . ILE A 1 69 ? 20.938 8.961 -8.289 1 93.06 69 ILE A O 1
ATOM 537 N N . MET A 1 70 ? 20.016 6.941 -8.688 1 94.62 70 MET A N 1
ATOM 538 C CA . MET A 1 70 ? 20.641 6.797 -9.992 1 94.62 70 MET A CA 1
ATOM 539 C C . MET A 1 70 ? 19.797 5.938 -10.922 1 94.62 70 MET A C 1
ATOM 541 O O . MET A 1 70 ? 19.047 5.078 -10.461 1 94.62 70 MET A O 1
ATOM 545 N N . GLN A 1 71 ? 19.859 6.223 -12.141 1 93.88 71 GLN A N 1
ATOM 546 C CA . GLN A 1 71 ? 19.266 5.375 -13.164 1 93.88 71 GLN A CA 1
ATOM 547 C C . GLN A 1 71 ? 20.328 4.574 -13.906 1 93.88 71 GLN A C 1
ATOM 549 O O . GLN A 1 71 ? 21.312 5.141 -14.375 1 93.88 71 GLN A O 1
ATOM 554 N N . ASP A 1 72 ? 20.141 3.318 -14.016 1 91.88 72 ASP A N 1
ATOM 555 C CA . ASP A 1 72 ? 21.141 2.488 -14.672 1 91.88 72 ASP A CA 1
ATOM 556 C C . ASP A 1 72 ? 20.938 2.457 -16.188 1 91.88 72 ASP A C 1
ATOM 558 O O . ASP A 1 72 ? 20.078 3.174 -16.719 1 91.88 72 ASP A O 1
ATOM 562 N N . SER A 1 73 ? 21.797 1.682 -16.922 1 87.19 73 SER A N 1
ATOM 563 C CA . SER A 1 73 ? 21.781 1.643 -18.391 1 87.19 73 SER A CA 1
ATOM 564 C C . SER A 1 73 ? 20.516 0.992 -18.922 1 87.19 73 SER A C 1
ATOM 566 O O . SER A 1 73 ? 20.078 1.286 -20.031 1 87.19 73 SER A O 1
ATOM 568 N N . ASP A 1 74 ? 19.844 0.194 -18.109 1 85.94 74 ASP A N 1
ATOM 569 C CA . ASP A 1 74 ? 18.609 -0.471 -18.531 1 85.94 74 ASP A CA 1
ATOM 570 C C . ASP A 1 74 ? 17.391 0.375 -18.188 1 85.94 74 ASP A C 1
ATOM 572 O O . ASP A 1 74 ? 16.266 0.009 -18.531 1 85.94 74 ASP A O 1
ATOM 576 N N . GLY A 1 75 ? 17.594 1.401 -17.562 1 88.69 75 GLY A N 1
ATOM 577 C CA . GLY A 1 75 ? 16.516 2.332 -17.266 1 88.69 75 GLY A CA 1
ATOM 578 C C . GLY A 1 75 ? 15.922 2.125 -15.883 1 88.69 75 GLY A C 1
ATOM 579 O O . GLY A 1 75 ? 14.953 2.789 -15.523 1 88.69 75 GLY A O 1
ATOM 580 N N . LEU A 1 76 ? 16.469 1.243 -15.125 1 91.94 76 LEU A N 1
ATOM 581 C CA . LEU A 1 76 ? 15.953 1.008 -13.773 1 91.94 76 LEU A CA 1
ATOM 582 C C . LEU A 1 76 ? 16.547 2.002 -12.789 1 91.94 76 LEU A C 1
ATOM 584 O O . LEU A 1 76 ? 17.625 2.555 -13.031 1 91.94 76 LEU A O 1
ATOM 588 N N . ILE A 1 77 ? 15.867 2.227 -11.727 1 93.12 77 ILE A N 1
ATOM 589 C CA . ILE A 1 77 ? 16.266 3.24 -10.758 1 93.12 77 ILE A CA 1
ATOM 590 C C . ILE A 1 77 ? 16.891 2.57 -9.531 1 93.12 77 ILE A C 1
ATOM 592 O O . ILE A 1 77 ? 16.375 1.557 -9.047 1 93.12 77 ILE A O 1
ATOM 596 N N . TRP A 1 78 ? 17.984 3.117 -9.117 1 94.19 78 TRP A N 1
ATOM 597 C CA . TRP A 1 78 ? 18.656 2.686 -7.895 1 94.19 78 TRP A CA 1
ATOM 598 C C . TRP A 1 78 ? 18.562 3.758 -6.812 1 94.19 78 TRP A C 1
ATOM 600 O O . TRP A 1 78 ? 18.828 4.93 -7.066 1 94.19 78 TRP A O 1
ATOM 610 N N . ILE A 1 79 ? 18.109 3.354 -5.648 1 90.94 79 ILE A N 1
ATOM 611 C CA . ILE A 1 79 ? 17.891 4.277 -4.539 1 90.94 79 ILE A CA 1
ATOM 612 C C . ILE A 1 79 ? 18.641 3.781 -3.301 1 90.94 79 ILE A C 1
ATOM 614 O O . ILE A 1 79 ? 18.484 2.625 -2.898 1 90.94 79 ILE A O 1
ATOM 618 N N . ASN A 1 80 ? 19.406 4.602 -2.777 1 91.12 80 ASN A N 1
ATOM 619 C CA . ASN A 1 80 ? 20.031 4.246 -1.511 1 91.12 80 ASN A CA 1
ATOM 620 C C . ASN A 1 80 ? 19.328 4.914 -0.331 1 91.12 80 ASN A C 1
ATOM 622 O O . ASN A 1 80 ? 19.094 6.125 -0.346 1 91.12 80 ASN A O 1
ATOM 626 N N . ILE A 1 81 ? 18.938 4.07 0.494 1 78.81 81 ILE A N 1
ATOM 627 C CA . ILE A 1 81 ? 18.406 4.512 1.779 1 78.81 81 ILE A CA 1
ATOM 628 C C . ILE A 1 81 ? 19.266 3.943 2.912 1 78.81 81 ILE A C 1
ATOM 630 O O . ILE A 1 81 ? 20.141 3.1 2.68 1 78.81 81 ILE A O 1
ATOM 634 N N . ALA A 1 82 ? 19.172 4.512 4.098 1 66.75 82 ALA A N 1
ATOM 635 C CA . ALA A 1 82 ? 20 4.109 5.23 1 66.75 82 ALA A CA 1
ATOM 636 C C . ALA A 1 82 ? 19.984 2.596 5.41 1 66.75 82 ALA A C 1
ATOM 638 O O . ALA A 1 82 ? 20.969 2.006 5.859 1 66.75 82 ALA A O 1
ATOM 639 N N . ASN A 1 83 ? 18.984 1.865 4.867 1 67.06 83 ASN A N 1
ATOM 640 C CA . ASN A 1 83 ? 18.844 0.431 5.098 1 67.06 83 ASN A CA 1
ATOM 641 C C . ASN A 1 83 ? 19.406 -0.38 3.93 1 67.06 83 ASN A C 1
ATOM 643 O O . ASN A 1 83 ? 19.422 -1.611 3.979 1 67.06 83 ASN A O 1
ATOM 647 N N . GLY A 1 84 ? 20.031 0.29 2.984 1 80.38 84 GLY A N 1
ATOM 648 C CA . GLY A 1 84 ? 20.547 -0.483 1.866 1 80.38 84 GLY A CA 1
ATOM 649 C C . GLY A 1 84 ? 20.297 0.169 0.521 1 80.38 84 GLY A C 1
ATOM 650 O O . GLY A 1 84 ? 19.891 1.334 0.454 1 80.38 84 GLY A O 1
ATOM 651 N N . LEU A 1 85 ? 20.75 -0.593 -0.435 1 90.81 85 LEU A N 1
ATOM 652 C CA . LEU A 1 85 ? 20.578 -0.165 -1.819 1 90.81 85 LEU A CA 1
ATOM 653 C C . LEU A 1 85 ? 19.406 -0.886 -2.479 1 90.81 85 LEU A C 1
ATOM 655 O O . LEU A 1 85 ? 19.344 -2.117 -2.451 1 90.81 85 LEU A O 1
ATOM 659 N N . PHE A 1 86 ? 18.531 -0.058 -3.016 1 88.94 86 PHE A N 1
ATOM 660 C CA . PHE A 1 86 ? 17.312 -0.615 -3.615 1 88.94 86 PHE A CA 1
ATOM 661 C C . PHE A 1 86 ? 17.344 -0.465 -5.133 1 88.94 86 PHE A C 1
ATOM 663 O O . PHE A 1 86 ? 17.703 0.593 -5.648 1 88.94 86 PHE A O 1
ATOM 670 N N . ARG A 1 87 ? 17.062 -1.569 -5.73 1 92.25 87 ARG A N 1
ATOM 671 C CA . ARG A 1 87 ? 16.781 -1.528 -7.16 1 92.25 87 ARG A CA 1
ATOM 672 C C . ARG A 1 87 ? 15.273 -1.479 -7.418 1 92.25 87 ARG A C 1
ATOM 674 O O . ARG A 1 87 ? 14.531 -2.316 -6.914 1 92.25 87 ARG A O 1
ATOM 681 N N . PHE A 1 88 ? 14.867 -0.453 -8.211 1 90.62 88 PHE A N 1
ATOM 682 C CA . PHE A 1 88 ? 13.445 -0.178 -8.375 1 90.62 88 PHE A CA 1
ATOM 683 C C . PHE A 1 88 ? 13.078 -0.101 -9.852 1 90.62 88 PHE A C 1
ATOM 685 O O . PHE A 1 88 ? 13.75 0.574 -10.633 1 90.62 88 PHE A O 1
ATOM 692 N N . ASP A 1 89 ? 11.945 -0.84 -10.148 1 88.69 89 ASP A N 1
ATOM 693 C CA . ASP A 1 89 ? 11.492 -0.788 -11.531 1 88.69 89 ASP A CA 1
ATOM 694 C C . ASP A 1 89 ? 10.078 -0.222 -11.625 1 88.69 89 ASP A C 1
ATOM 696 O O . ASP A 1 89 ? 9.453 -0.263 -12.688 1 88.69 89 ASP A O 1
ATOM 700 N N . GLY A 1 90 ? 9.539 0.244 -10.555 1 82.38 90 GLY A N 1
ATOM 701 C CA . GLY A 1 90 ? 8.18 0.773 -10.508 1 82.38 90 GLY A CA 1
ATOM 702 C C . GLY A 1 90 ? 7.293 0.051 -9.516 1 82.38 90 GLY A C 1
ATOM 703 O O . GLY A 1 90 ? 6.531 0.685 -8.781 1 82.38 90 GLY A O 1
ATOM 704 N N . LEU A 1 91 ? 7.387 -1.257 -9.555 1 81.94 91 LEU A N 1
ATOM 705 C CA . LEU A 1 91 ? 6.574 -2.059 -8.648 1 81.94 91 LEU A CA 1
ATOM 706 C C . LEU A 1 91 ? 7.43 -3.094 -7.926 1 81.94 91 LEU A C 1
ATOM 708 O O . LEU A 1 91 ? 7.113 -3.482 -6.801 1 81.94 91 LEU A O 1
ATOM 712 N N . HIS A 1 92 ? 8.555 -3.484 -8.625 1 84.25 92 HIS A N 1
ATOM 713 C CA . HIS A 1 92 ? 9.477 -4.43 -8 1 84.25 92 HIS A CA 1
ATOM 714 C C . HIS A 1 92 ? 10.562 -3.709 -7.215 1 84.25 92 HIS A C 1
ATOM 716 O O . HIS A 1 92 ? 11.047 -2.658 -7.637 1 84.25 92 HIS A O 1
ATOM 722 N N . ILE A 1 93 ? 10.836 -4.328 -6.074 1 83.06 93 ILE A N 1
ATOM 723 C CA . ILE A 1 93 ? 11.922 -3.791 -5.266 1 83.06 93 ILE A CA 1
ATOM 724 C C . ILE A 1 93 ? 12.891 -4.914 -4.895 1 83.06 93 ILE A C 1
ATOM 726 O O . ILE A 1 93 ? 12.461 -6.008 -4.52 1 83.06 93 ILE A O 1
ATOM 730 N N . GLN A 1 94 ? 14.117 -4.738 -5.176 1 85.75 94 GLN A N 1
ATOM 731 C CA . GLN A 1 94 ? 15.172 -5.637 -4.73 1 85.75 94 GLN A CA 1
ATOM 732 C C . GLN A 1 94 ? 16.141 -4.93 -3.789 1 85.75 94 GLN A C 1
ATOM 734 O O . GLN A 1 94 ? 16.672 -3.865 -4.121 1 85.75 94 GLN A O 1
ATOM 739 N N . LEU A 1 95 ? 16.344 -5.52 -2.674 1 84.06 95 LEU A N 1
ATOM 740 C CA . LEU A 1 95 ? 17.156 -4.902 -1.634 1 84.06 95 LEU A CA 1
ATOM 741 C C . LEU A 1 95 ? 18.531 -5.562 -1.552 1 84.06 95 LEU A C 1
ATOM 743 O O . LEU A 1 95 ? 18.625 -6.793 -1.565 1 84.06 95 LEU A O 1
ATOM 747 N N . PHE A 1 96 ? 19.578 -4.742 -1.571 1 88.12 96 PHE A N 1
ATOM 748 C CA . PHE A 1 96 ? 20.953 -5.168 -1.338 1 88.12 96 PHE A CA 1
ATOM 749 C C . PHE A 1 96 ? 21.484 -4.594 -0.029 1 88.12 96 PHE A C 1
ATOM 751 O O . PHE A 1 96 ? 21.422 -3.385 0.2 1 88.12 96 PHE A O 1
ATOM 758 N N . ARG A 1 97 ? 21.969 -5.453 0.834 1 80.5 97 ARG A N 1
ATOM 759 C CA . ARG A 1 97 ? 22.516 -5.047 2.121 1 80.5 97 ARG A CA 1
ATOM 760 C C . ARG A 1 97 ? 23.812 -5.781 2.414 1 80.5 97 ARG A C 1
ATOM 762 O O . ARG A 1 97 ? 24.125 -6.785 1.771 1 80.5 97 ARG A O 1
ATOM 769 N N . PRO A 1 98 ? 24.531 -5.137 3.34 1 75.94 98 PRO A N 1
ATOM 770 C CA . PRO A 1 98 ? 25.734 -5.867 3.768 1 75.94 98 PRO A CA 1
ATOM 771 C C . PRO A 1 98 ? 25.406 -7.18 4.469 1 75.94 98 PRO A C 1
ATOM 773 O O . PRO A 1 98 ? 24.531 -7.215 5.348 1 75.94 98 PRO A O 1
ATOM 776 N N . GLN A 1 99 ? 25.859 -8.289 3.969 1 73.19 99 GLN A N 1
ATOM 777 C CA . GLN A 1 99 ? 25.672 -9.602 4.578 1 73.19 99 GLN A CA 1
ATOM 778 C C . GLN A 1 99 ? 26.984 -10.141 5.145 1 73.19 99 GLN A C 1
ATOM 780 O O . GLN A 1 99 ? 28.016 -10.094 4.477 1 73.19 99 GLN A O 1
ATOM 785 N N . ALA A 1 100 ? 26.562 -10.766 6.383 1 60.91 100 ALA A N 1
ATOM 786 C CA . ALA A 1 100 ? 27.719 -11.359 7.047 1 60.91 100 ALA A CA 1
ATOM 787 C C . ALA A 1 100 ? 28.156 -12.633 6.34 1 60.91 100 ALA A C 1
ATOM 789 O O . ALA A 1 100 ? 27.328 -13.414 5.867 1 60.91 100 ALA A O 1
ATOM 790 N N . ASN A 1 101 ? 29.281 -12.68 5.684 1 67.94 101 ASN A N 1
ATOM 791 C CA . ASN A 1 101 ? 29.906 -13.883 5.145 1 67.94 101 ASN A CA 1
ATOM 792 C C . ASN A 1 101 ? 29.797 -13.938 3.621 1 67.94 101 ASN A C 1
ATOM 794 O O . ASN A 1 101 ? 30 -14.992 3.016 1 67.94 101 ASN A O 1
ATOM 798 N N . GLN A 1 102 ? 29.234 -12.945 3.18 1 78.25 102 GLN A N 1
ATOM 799 C CA . GLN A 1 102 ? 29.266 -12.852 1.724 1 78.25 102 GLN A CA 1
ATOM 800 C C . GLN A 1 102 ? 30.203 -11.734 1.264 1 78.25 102 GLN A C 1
ATOM 802 O O . GLN A 1 102 ? 29.812 -10.562 1.25 1 78.25 102 GLN A O 1
ATOM 807 N N . PRO A 1 103 ? 31.328 -12.125 0.873 1 80.25 103 PRO A N 1
ATOM 808 C CA . PRO A 1 103 ? 32.344 -11.117 0.555 1 80.25 103 PRO A CA 1
ATOM 809 C C . PRO A 1 103 ? 31.922 -10.219 -0.615 1 80.25 103 PRO A C 1
ATOM 811 O O . PRO A 1 103 ? 32.438 -9.102 -0.744 1 80.25 103 PRO A O 1
ATOM 814 N N . HIS A 1 104 ? 31.047 -10.664 -1.464 1 88.62 104 HIS A N 1
ATOM 815 C CA . HIS A 1 104 ? 30.688 -9.867 -2.631 1 88.62 104 HIS A CA 1
ATOM 816 C C . HIS A 1 104 ? 29.359 -9.148 -2.424 1 88.62 104 HIS A C 1
ATOM 818 O O . HIS A 1 104 ? 28.734 -8.695 -3.389 1 88.62 104 HIS A O 1
ATOM 824 N N . SER A 1 105 ? 29.047 -9.055 -1.146 1 88.31 105 SER A N 1
ATOM 825 C CA . SER A 1 105 ? 27.859 -8.281 -0.827 1 88.31 105 SER A CA 1
ATOM 826 C C . SER A 1 105 ? 28.188 -6.801 -0.652 1 88.31 105 SER A C 1
ATOM 828 O O . SER A 1 105 ? 29.344 -6.406 -0.706 1 88.31 105 SER A O 1
ATOM 830 N N . LEU A 1 106 ? 27.188 -5.969 -0.572 1 87.88 106 LEU A N 1
ATOM 831 C CA . LEU A 1 106 ? 27.375 -4.543 -0.354 1 87.88 106 LEU A CA 1
ATOM 832 C C . LEU A 1 106 ? 28.141 -4.293 0.948 1 87.88 106 LEU A C 1
ATOM 834 O O . LEU A 1 106 ? 27.672 -4.688 2.021 1 87.88 106 LEU A O 1
ATOM 838 N N . PRO A 1 107 ? 29.281 -3.74 0.782 1 78.75 107 PRO A N 1
ATOM 839 C CA . PRO A 1 107 ? 30.125 -3.609 1.976 1 78.75 107 PRO A CA 1
ATOM 840 C C . PRO A 1 107 ? 29.609 -2.559 2.953 1 78.75 107 PRO A C 1
ATOM 842 O O . PRO A 1 107 ? 29.938 -2.596 4.141 1 78.75 107 PRO A O 1
ATOM 845 N N . ASP A 1 108 ? 28.938 -1.531 2.344 1 78.38 108 ASP A N 1
ATOM 846 C CA . ASP A 1 108 ? 28.422 -0.432 3.146 1 78.38 108 ASP A CA 1
ATOM 847 C C . ASP A 1 108 ? 26.984 -0.088 2.736 1 78.38 108 ASP A C 1
ATOM 849 O O . ASP A 1 108 ? 26.656 -0.094 1.549 1 78.38 108 ASP A O 1
ATOM 853 N N . SER A 1 109 ? 26.219 0.255 3.799 1 76.69 109 SER A N 1
ATOM 854 C CA . SER A 1 109 ? 24.828 0.552 3.514 1 76.69 109 SER A CA 1
ATOM 855 C C . SER A 1 109 ? 24.625 2.023 3.162 1 76.69 109 SER A C 1
ATOM 857 O O . SER A 1 109 ? 23.594 2.402 2.596 1 76.69 109 SER A O 1
ATOM 859 N N . ILE A 1 110 ? 25.578 2.865 3.473 1 80.56 110 ILE A N 1
ATOM 860 C CA . ILE A 1 110 ? 25.438 4.289 3.189 1 80.56 110 ILE A CA 1
ATOM 861 C C . ILE A 1 110 ? 26.203 4.645 1.922 1 80.56 110 ILE A C 1
ATOM 863 O O . ILE A 1 110 ? 27.438 4.648 1.921 1 80.56 110 ILE A O 1
ATOM 867 N N . ILE A 1 111 ? 25.469 4.918 0.988 1 90.19 111 ILE A N 1
ATOM 868 C CA . ILE A 1 111 ? 26.031 5.324 -0.299 1 90.19 111 ILE A CA 1
ATOM 869 C C . ILE A 1 111 ? 25.766 6.809 -0.534 1 90.19 111 ILE A C 1
ATOM 871 O O . ILE A 1 111 ? 24.609 7.25 -0.502 1 90.19 111 ILE A O 1
ATOM 875 N N . ARG A 1 112 ? 26.719 7.531 -0.807 1 87.38 112 ARG A N 1
ATOM 876 C CA . ARG A 1 112 ? 26.578 8.977 -0.946 1 87.38 112 ARG A CA 1
ATOM 877 C C . ARG A 1 112 ? 26.406 9.375 -2.408 1 87.38 112 ARG A C 1
ATOM 879 O O . ARG A 1 112 ? 25.75 10.375 -2.715 1 87.38 112 ARG A O 1
ATOM 886 N N . THR A 1 113 ? 27.047 8.609 -3.234 1 92.25 113 THR A N 1
ATOM 887 C CA . THR A 1 113 ? 27 8.945 -4.652 1 92.25 113 THR A CA 1
ATOM 888 C C . THR A 1 113 ? 27.062 7.684 -5.512 1 92.25 113 THR A C 1
ATOM 890 O O . THR A 1 113 ? 27.625 6.672 -5.102 1 92.25 113 THR A O 1
ATOM 893 N N . MET A 1 114 ? 26.422 7.785 -6.582 1 94.56 114 MET A N 1
ATOM 894 C CA . MET A 1 114 ? 26.406 6.699 -7.559 1 94.56 114 MET A CA 1
ATOM 895 C C . MET A 1 114 ? 26.578 7.242 -8.977 1 94.56 114 MET A C 1
ATOM 897 O O . MET A 1 114 ? 26 8.281 -9.32 1 94.56 114 MET A O 1
ATOM 901 N N . ARG A 1 115 ? 27.391 6.504 -9.789 1 93.62 115 ARG A N 1
ATOM 902 C CA . ARG A 1 115 ? 27.578 6.898 -11.18 1 93.62 115 ARG A CA 1
ATOM 903 C C . ARG A 1 115 ? 27.625 5.676 -12.094 1 93.62 115 ARG A C 1
ATOM 905 O O . ARG A 1 115 ? 28.328 4.703 -11.797 1 93.62 115 ARG A O 1
ATOM 912 N N . PRO A 1 116 ? 26.922 5.758 -13.188 1 91.75 116 PRO A N 1
ATOM 913 C CA . PRO A 1 116 ? 26.953 4.641 -14.125 1 91.75 116 PRO A CA 1
ATOM 914 C C . PRO A 1 116 ? 28.266 4.566 -14.906 1 91.75 116 PRO A C 1
ATOM 916 O O . PRO A 1 116 ? 28.938 5.59 -15.094 1 91.75 116 PRO A O 1
ATOM 919 N N . GLN A 1 117 ? 28.609 3.35 -15.312 1 89.44 117 GLN A N 1
ATOM 920 C CA . GLN A 1 117 ? 29.766 3.102 -16.188 1 89.44 117 GLN A CA 1
ATOM 921 C C . GLN A 1 117 ? 29.312 2.629 -17.562 1 89.44 117 GLN A C 1
ATOM 923 O O . GLN A 1 117 ? 28.234 2.072 -17.719 1 89.44 117 GLN A O 1
ATOM 928 N N . ASN A 1 118 ? 30.125 2.801 -18.531 1 83.06 118 ASN A N 1
ATOM 929 C CA . ASN A 1 118 ? 29.812 2.391 -19.906 1 83.06 118 ASN A CA 1
ATOM 930 C C . ASN A 1 118 ? 29.766 0.872 -20.031 1 83.06 118 ASN A C 1
ATOM 932 O O . ASN A 1 118 ? 29.156 0.346 -20.969 1 83.06 118 ASN A O 1
ATOM 936 N N . SER A 1 119 ? 30.359 0.184 -19.156 1 78.69 119 SER A N 1
ATOM 937 C CA . SER A 1 119 ? 30.375 -1.275 -19.188 1 78.69 119 SER A CA 1
ATOM 938 C C . SER A 1 119 ? 29.047 -1.854 -18.734 1 78.69 119 SER A C 1
ATOM 940 O O . SER A 1 119 ? 28.844 -3.07 -18.766 1 78.69 119 SER A O 1
ATOM 942 N N . GLY A 1 120 ? 28.094 -1.036 -18.391 1 83.06 120 GLY A N 1
ATOM 943 C CA . GLY A 1 120 ? 26.797 -1.506 -17.906 1 83.06 120 GLY A CA 1
ATOM 944 C C . GLY A 1 120 ? 26.703 -1.514 -16.391 1 83.06 120 GLY A C 1
ATOM 945 O O . GLY A 1 120 ? 25.594 -1.503 -15.836 1 83.06 120 GLY A O 1
ATOM 946 N N . GLY A 1 121 ? 27.844 -1.557 -15.781 1 91.44 121 GLY A N 1
ATOM 947 C CA . GLY A 1 121 ? 27.859 -1.449 -14.336 1 91.44 121 GLY A CA 1
ATOM 948 C C . GLY A 1 121 ? 27.875 -0.015 -13.844 1 91.44 121 GLY A C 1
ATOM 949 O O . GLY A 1 121 ? 27.516 0.903 -14.578 1 91.44 121 GLY A O 1
ATOM 950 N N . PHE A 1 122 ? 28.125 0.093 -12.523 1 93.75 122 PHE A N 1
ATOM 951 C CA . PHE A 1 122 ? 28.203 1.448 -11.992 1 93.75 122 PHE A CA 1
ATOM 952 C C . PHE A 1 122 ? 29.094 1.493 -10.758 1 93.75 122 PHE A C 1
ATOM 954 O O . PHE A 1 122 ? 29.5 0.451 -10.234 1 93.75 122 PHE A O 1
ATOM 961 N N . LEU A 1 123 ? 29.516 2.713 -10.383 1 94.75 123 LEU A N 1
ATOM 962 C CA . LEU A 1 123 ? 30.375 2.971 -9.227 1 94.75 123 LEU A CA 1
ATOM 963 C C . LEU A 1 123 ? 29.562 3.541 -8.07 1 94.75 123 LEU A C 1
ATOM 965 O O . LEU A 1 123 ? 28.656 4.344 -8.281 1 94.75 123 LEU A O 1
ATOM 969 N N . LEU A 1 124 ? 29.922 3.086 -6.891 1 94.81 124 LEU A N 1
ATOM 970 C CA . LEU A 1 124 ? 29.312 3.578 -5.656 1 94.81 124 LEU A CA 1
ATOM 971 C C . LEU A 1 124 ? 30.359 4.23 -4.762 1 94.81 124 LEU A C 1
ATOM 973 O O . LEU A 1 124 ? 31.453 3.695 -4.59 1 94.81 124 LEU A O 1
ATOM 977 N N . GLY A 1 125 ? 30.031 5.469 -4.312 1 93.06 125 GLY A N 1
ATOM 978 C CA . GLY A 1 125 ? 30.828 6.082 -3.256 1 93.06 125 GLY A CA 1
ATOM 979 C C . GLY A 1 125 ? 30.219 5.879 -1.876 1 93.06 125 GLY A C 1
ATOM 980 O O . GLY A 1 125 ? 29.125 6.359 -1.591 1 93.06 125 GLY A O 1
ATOM 981 N N . THR A 1 126 ? 30.922 5.195 -1.059 1 87.5 126 THR A N 1
ATOM 982 C CA . THR A 1 126 ? 30.391 4.84 0.25 1 87.5 126 THR A CA 1
ATOM 983 C C . THR A 1 126 ? 30.953 5.754 1.333 1 87.5 126 THR A C 1
ATOM 985 O O . THR A 1 126 ? 31.891 6.516 1.084 1 87.5 126 THR A O 1
ATOM 988 N N . ALA A 1 127 ? 30.406 5.652 2.434 1 77.62 127 ALA A N 1
ATOM 989 C CA . ALA A 1 127 ? 30.828 6.477 3.559 1 77.62 127 ALA A CA 1
ATOM 990 C C . ALA A 1 127 ? 32.094 5.91 4.199 1 77.62 127 ALA A C 1
ATOM 992 O O . ALA A 1 127 ? 32.938 6.66 4.719 1 77.62 127 ALA A O 1
ATOM 993 N N . THR A 1 128 ? 32.25 4.539 4.105 1 72.69 128 THR A N 1
ATOM 994 C CA . THR A 1 128 ? 33.375 3.992 4.863 1 72.69 128 THR A CA 1
ATOM 995 C C . THR A 1 128 ? 34.125 2.943 4.047 1 72.69 128 THR A C 1
ATOM 997 O O . THR A 1 128 ? 35.219 2.488 4.449 1 72.69 128 THR A O 1
ATOM 1000 N N . ALA A 1 129 ? 33.594 2.537 2.965 1 80 129 ALA A N 1
ATOM 1001 C CA . ALA A 1 129 ? 34.219 1.42 2.254 1 80 129 ALA A CA 1
ATOM 1002 C C . ALA A 1 129 ? 34.844 1.886 0.945 1 80 129 ALA A C 1
ATOM 1004 O O . ALA A 1 129 ? 35.188 1.067 0.095 1 80 129 ALA A O 1
ATOM 1005 N N . GLY A 1 130 ? 34.906 3.135 0.807 1 86.56 130 GLY A N 1
ATOM 1006 C CA . GLY A 1 130 ? 35.531 3.635 -0.404 1 86.56 130 GLY A CA 1
ATOM 1007 C C . GLY A 1 130 ? 34.625 3.529 -1.628 1 86.56 130 GLY A C 1
ATOM 1008 O O . GLY A 1 130 ? 33.406 3.674 -1.53 1 86.56 130 GLY A O 1
ATOM 1009 N N . VAL A 1 131 ? 35.281 3.344 -2.77 1 92.75 131 VAL A N 1
ATOM 1010 C CA . VAL A 1 131 ? 34.562 3.23 -4.027 1 92.75 131 VAL A CA 1
ATOM 1011 C C . VAL A 1 131 ? 34.312 1.76 -4.34 1 92.75 131 VAL A C 1
ATOM 1013 O O . VAL A 1 131 ? 35.219 0.938 -4.312 1 92.75 131 VAL A O 1
ATOM 1016 N N . ILE A 1 132 ? 33.094 1.471 -4.629 1 93.44 132 ILE A N 1
ATOM 1017 C CA . ILE A 1 132 ? 32.688 0.108 -4.93 1 93.44 132 ILE A CA 1
ATOM 1018 C C . ILE A 1 132 ? 32.219 0.024 -6.383 1 93.44 132 ILE A C 1
ATOM 1020 O O . ILE A 1 132 ? 31.547 0.929 -6.879 1 93.44 132 ILE A O 1
ATOM 1024 N N . ARG A 1 133 ? 32.625 -1.01 -7.023 1 93.81 133 ARG A N 1
ATOM 1025 C CA . ARG A 1 133 ? 32.156 -1.276 -8.383 1 93.81 133 ARG A CA 1
ATOM 1026 C C . ARG A 1 133 ? 31.125 -2.396 -8.406 1 93.81 133 ARG A C 1
ATOM 1028 O O . ARG A 1 133 ? 31.344 -3.461 -7.824 1 93.81 133 ARG A O 1
ATOM 1035 N N . PHE A 1 134 ? 30.062 -2.121 -9.102 1 95.31 134 PHE A N 1
ATOM 1036 C CA . PHE A 1 134 ? 29.031 -3.131 -9.312 1 95.31 134 PHE A CA 1
ATOM 1037 C C . PHE A 1 134 ? 29.141 -3.738 -10.703 1 95.31 134 PHE A C 1
ATOM 1039 O O . PHE A 1 134 ? 29.172 -3.014 -11.703 1 95.31 134 PHE A O 1
ATOM 1046 N N . ASP A 1 135 ? 29.109 -5.066 -10.727 1 93 135 ASP A N 1
ATOM 1047 C CA . ASP A 1 135 ? 29.125 -5.801 -11.984 1 93 135 ASP A CA 1
ATOM 1048 C C . ASP A 1 135 ? 27.797 -6.5 -12.234 1 93 135 ASP A C 1
ATOM 1050 O O . ASP A 1 135 ? 27.469 -7.488 -11.57 1 93 135 ASP A O 1
ATOM 1054 N N . PRO A 1 136 ? 27.062 -6.043 -13.266 1 93.44 136 PRO A N 1
ATOM 1055 C CA . PRO A 1 136 ? 25.734 -6.617 -13.508 1 93.44 136 PRO A CA 1
ATOM 1056 C C . PRO A 1 136 ? 25.797 -8.062 -14 1 93.44 136 PRO A C 1
ATOM 1058 O O . PRO A 1 136 ? 24.781 -8.773 -13.977 1 93.44 136 PRO A O 1
ATOM 1061 N N . LYS A 1 137 ? 26.922 -8.609 -14.445 1 91.75 137 LYS A N 1
ATOM 1062 C CA . LYS A 1 137 ? 27.047 -9.984 -14.93 1 91.75 137 LYS A CA 1
ATOM 1063 C C . LYS A 1 137 ? 27.047 -10.977 -13.766 1 91.75 137 LYS A C 1
ATOM 1065 O O . LYS A 1 137 ? 26.688 -12.141 -13.938 1 91.75 137 LYS A O 1
ATOM 1070 N N . THR A 1 138 ? 27.422 -10.453 -12.594 1 92.38 138 THR A N 1
ATOM 1071 C CA . THR A 1 138 ? 27.469 -11.32 -11.414 1 92.38 138 THR A CA 1
ATOM 1072 C C . THR A 1 138 ? 26.609 -10.75 -10.289 1 92.38 138 THR A C 1
ATOM 1074 O O . THR A 1 138 ? 26.266 -11.453 -9.336 1 92.38 138 THR A O 1
ATOM 1077 N N . ASN A 1 139 ? 26.266 -9.531 -10.352 1 93.12 139 ASN A N 1
ATOM 1078 C CA . ASN A 1 139 ? 25.609 -8.766 -9.289 1 93.12 139 ASN A CA 1
ATOM 1079 C C . ASN A 1 139 ? 26.516 -8.633 -8.07 1 93.12 139 ASN A C 1
ATOM 1081 O O . ASN A 1 139 ? 26.031 -8.586 -6.934 1 93.12 139 ASN A O 1
ATOM 1085 N N . TYR A 1 140 ? 27.875 -8.641 -8.336 1 93.38 140 TYR A N 1
ATOM 1086 C CA . TYR A 1 140 ? 28.828 -8.508 -7.25 1 93.38 140 TYR A CA 1
ATOM 1087 C C . TYR A 1 140 ? 29.172 -7.047 -6.996 1 93.38 140 TYR A C 1
ATOM 1089 O O . TYR A 1 140 ? 29.172 -6.234 -7.926 1 93.38 140 TYR A O 1
ATOM 1097 N N . PHE A 1 141 ? 29.359 -6.777 -5.758 1 94.31 141 PHE A N 1
ATOM 1098 C CA . PHE A 1 141 ? 29.906 -5.496 -5.316 1 94.31 141 PHE A CA 1
ATOM 1099 C C . PHE A 1 141 ? 31.344 -5.645 -4.863 1 94.31 141 PHE A C 1
ATOM 1101 O O . PHE A 1 141 ? 31.625 -6.203 -3.799 1 94.31 141 PHE A O 1
ATOM 1108 N N . ASP A 1 142 ? 32.25 -5.027 -5.668 1 91.44 142 ASP A N 1
ATOM 1109 C CA . ASP A 1 142 ? 33.656 -5.195 -5.359 1 91.44 142 ASP A CA 1
ATOM 1110 C C . ASP A 1 142 ? 34.344 -3.844 -5.129 1 91.44 142 ASP A C 1
ATOM 1112 O O . ASP A 1 142 ? 34.188 -2.92 -5.926 1 91.44 142 ASP A O 1
ATOM 1116 N N . PRO A 1 143 ? 35.062 -3.727 -4.055 1 89.44 143 PRO A N 1
ATOM 1117 C CA . PRO A 1 143 ? 35.781 -2.482 -3.812 1 89.44 143 PRO A CA 1
ATOM 1118 C C . PRO A 1 143 ? 36.938 -2.27 -4.801 1 89.44 143 PRO A C 1
ATOM 1120 O O . PRO A 1 143 ? 37.594 -3.232 -5.203 1 89.44 143 PRO A O 1
ATOM 1123 N N . ILE A 1 144 ? 37.156 -1.035 -5.148 1 91 144 ILE A N 1
ATOM 1124 C CA . ILE A 1 144 ? 38.281 -0.659 -6.016 1 91 144 ILE A CA 1
ATOM 1125 C C . ILE A 1 144 ? 39.469 -0.291 -5.164 1 91 144 ILE A C 1
ATOM 1127 O O . ILE A 1 144 ? 39.344 0.406 -4.156 1 91 144 ILE A O 1
ATOM 1131 N N . SER A 1 145 ? 40.625 -0.747 -5.602 1 87.25 145 SER A N 1
ATOM 1132 C CA . SER A 1 145 ? 41.844 -0.478 -4.852 1 87.25 145 SER A CA 1
ATOM 1133 C C . SER A 1 145 ? 42.281 0.972 -5.016 1 87.25 145 SER A C 1
ATOM 1135 O O . SER A 1 145 ? 41.938 1.625 -6 1 87.25 145 SER A O 1
ATOM 1137 N N . SER A 1 146 ? 42.844 1.521 -3.988 1 86.06 146 SER A N 1
ATOM 1138 C CA . SER A 1 146 ? 43.375 2.885 -4.016 1 86.06 146 SER A CA 1
ATOM 1139 C C . SER A 1 146 ? 44.75 2.953 -3.414 1 86.06 146 SER A C 1
ATOM 1141 O O . SER A 1 146 ? 45.156 2.09 -2.621 1 86.06 146 SER A O 1
ATOM 1143 N N . ASP A 1 147 ? 45.594 3.91 -3.861 1 77.75 147 ASP A N 1
ATOM 1144 C CA . ASP A 1 147 ? 46.938 4.102 -3.322 1 77.75 147 ASP A CA 1
ATOM 1145 C C . ASP A 1 147 ? 46.938 5.047 -2.123 1 77.75 147 ASP A C 1
ATOM 1147 O O . ASP A 1 147 ? 47.969 5.461 -1.633 1 77.75 147 ASP A O 1
ATOM 1151 N N . ALA A 1 148 ? 45.719 5.375 -1.765 1 69.19 148 ALA A N 1
ATOM 1152 C CA . ALA A 1 148 ? 45.625 6.246 -0.597 1 69.19 148 ALA A CA 1
ATOM 1153 C C . ALA A 1 148 ? 46.094 5.531 0.665 1 69.19 148 ALA A C 1
ATOM 1155 O O . ALA A 1 148 ? 45.906 4.32 0.81 1 69.19 148 ALA A O 1
ATOM 1156 N N . PRO A 1 149 ? 47.125 6.125 1.525 1 55.22 149 PRO A N 1
ATOM 1157 C CA . PRO A 1 149 ? 47.75 5.488 2.686 1 55.22 149 PRO A CA 1
ATOM 1158 C C . PRO A 1 149 ? 46.75 5.043 3.734 1 55.22 149 PRO A C 1
ATOM 1160 O O . PRO A 1 149 ? 47.094 4.766 4.879 1 55.22 149 PRO A O 1
ATOM 1163 N N . THR A 1 150 ? 45.531 5.199 3.525 1 54.16 150 THR A N 1
ATOM 1164 C CA . THR A 1 150 ? 44.719 5.02 4.73 1 54.16 150 THR A CA 1
ATOM 1165 C C . THR A 1 150 ? 44.281 3.57 4.867 1 54.16 150 THR A C 1
ATOM 1167 O O . THR A 1 150 ? 43.875 2.943 3.881 1 54.16 150 THR A O 1
ATOM 1170 N N . GLY A 1 151 ? 44.875 2.73 5.578 1 46.41 151 GLY A N 1
ATOM 1171 C CA . GLY A 1 151 ? 44.469 1.415 6.031 1 46.41 151 GLY A CA 1
ATOM 1172 C C . GLY A 1 151 ? 42.969 1.311 6.246 1 46.41 151 GLY A C 1
ATOM 1173 O O . GLY A 1 151 ? 42.438 0.223 6.496 1 46.41 151 GLY A O 1
ATOM 1174 N N . ARG A 1 152 ? 42.281 2.42 6.453 1 50.22 152 ARG A N 1
ATOM 1175 C CA . ARG A 1 152 ? 40.875 2.5 6.82 1 50.22 152 ARG A CA 1
ATOM 1176 C C . ARG A 1 152 ? 40 2.676 5.586 1 50.22 152 ARG A C 1
ATOM 1178 O O . ARG A 1 152 ? 40.5 3.061 4.52 1 50.22 152 ARG A O 1
ATOM 1185 N N . GLY A 1 153 ? 38.906 2.152 5.492 1 60.84 153 GLY A N 1
ATOM 1186 C CA . GLY A 1 153 ? 37.906 2.412 4.453 1 60.84 153 GLY A CA 1
ATOM 1187 C C . GLY A 1 153 ? 37.75 3.889 4.156 1 60.84 153 GLY A C 1
ATOM 1188 O O . GLY A 1 153 ? 37.812 4.723 5.062 1 60.84 153 GLY A O 1
ATOM 1189 N N . LEU A 1 154 ? 38 4.488 2.873 1 71.69 154 LEU A N 1
ATOM 1190 C CA . LEU A 1 154 ? 37.875 5.867 2.41 1 71.69 154 LEU A CA 1
ATOM 1191 C C . LEU A 1 154 ? 36.438 6.32 2.406 1 71.69 154 LEU A C 1
ATOM 1193 O O . LEU A 1 154 ? 35.531 5.555 2.045 1 71.69 154 LEU A O 1
ATOM 1197 N N . SER A 1 155 ? 36.219 7.535 3.033 1 78.25 155 SER A N 1
ATOM 1198 C CA . SER A 1 155 ? 34.906 8.18 2.91 1 78.25 155 SER A CA 1
ATOM 1199 C C . SER A 1 155 ? 34.812 8.969 1.605 1 78.25 155 SER A C 1
ATOM 1201 O O . SER A 1 155 ? 35.531 9.945 1.399 1 78.25 155 SER A O 1
ATOM 1203 N N . ILE A 1 156 ? 33.938 8.516 0.835 1 87.38 156 ILE A N 1
ATOM 1204 C CA . ILE A 1 156 ? 33.781 9.125 -0.481 1 87.38 156 ILE A CA 1
ATOM 1205 C C . ILE A 1 156 ? 32.688 10.188 -0.438 1 87.38 156 ILE A C 1
ATOM 1207 O O . ILE A 1 156 ? 31.578 9.93 0.058 1 87.38 156 ILE A O 1
ATOM 1211 N N . GLN A 1 157 ? 32.969 11.305 -1.005 1 86.06 157 GLN A N 1
ATOM 1212 C CA . GLN A 1 157 ? 31.984 12.391 -1.016 1 86.06 157 GLN A CA 1
ATOM 1213 C C . GLN A 1 157 ? 31.344 12.539 -2.395 1 86.06 157 GLN A C 1
ATOM 1215 O O . GLN A 1 157 ? 30.141 12.703 -2.508 1 86.06 157 GLN A O 1
ATOM 1220 N N . VAL A 1 158 ? 32.25 12.523 -3.357 1 91.62 158 VAL A N 1
ATOM 1221 C CA . VAL A 1 158 ? 31.734 12.773 -4.703 1 91.62 158 VAL A CA 1
ATOM 1222 C C . VAL A 1 158 ? 32.469 11.883 -5.703 1 91.62 158 VAL A C 1
ATOM 1224 O O . VAL A 1 158 ? 33.656 11.57 -5.516 1 91.62 158 VAL A O 1
ATOM 1227 N N . ILE A 1 159 ? 31.75 11.43 -6.641 1 93.25 159 ILE A N 1
ATOM 1228 C CA . ILE A 1 159 ? 32.281 10.812 -7.844 1 93.25 159 ILE A CA 1
ATOM 1229 C C . ILE A 1 159 ? 31.766 11.547 -9.078 1 93.25 159 ILE A C 1
ATOM 1231 O O . ILE A 1 159 ? 30.562 11.719 -9.242 1 93.25 159 ILE A O 1
ATOM 1235 N N . ALA A 1 160 ? 32.625 12.023 -9.867 1 93.12 160 ALA A N 1
ATOM 1236 C CA . ALA A 1 160 ? 32.25 12.742 -11.078 1 93.12 160 ALA A CA 1
ATOM 1237 C C . ALA A 1 160 ? 32.969 12.195 -12.297 1 93.12 160 ALA A C 1
ATOM 1239 O O . ALA A 1 160 ? 34.125 11.758 -12.203 1 93.12 160 ALA A O 1
ATOM 1240 N N . SER A 1 161 ? 32.312 12.297 -13.383 1 91.38 161 SER A N 1
ATOM 1241 C CA . SER A 1 161 ? 32.938 11.852 -14.633 1 91.38 161 SER A CA 1
ATOM 1242 C C . SER A 1 161 ? 34.031 12.805 -15.078 1 91.38 161 SER A C 1
ATOM 1244 O O . SER A 1 161 ? 33.906 14.023 -14.93 1 91.38 161 SER A O 1
ATOM 1246 N N . ASP A 1 162 ? 35.125 12.203 -15.672 1 89.62 162 ASP A N 1
ATOM 1247 C CA . ASP A 1 162 ? 36.219 13.023 -16.203 1 89.62 162 ASP A CA 1
ATOM 1248 C C . ASP A 1 162 ? 36 13.336 -17.688 1 89.62 162 ASP A C 1
ATOM 1250 O O . ASP A 1 162 ? 36.906 13.844 -18.344 1 89.62 162 ASP A O 1
ATOM 1254 N N . ASN A 1 163 ? 34.906 12.969 -18.297 1 87.56 163 ASN A N 1
ATOM 1255 C CA . ASN A 1 163 ? 34.531 13.172 -19.688 1 87.56 163 ASN A CA 1
ATOM 1256 C C . ASN A 1 163 ? 35.344 12.312 -20.625 1 87.56 163 ASN A C 1
ATOM 1258 O O . ASN A 1 163 ? 35.281 12.469 -21.844 1 87.56 163 ASN A O 1
ATOM 1262 N N . HIS A 1 164 ? 36.25 11.453 -20.141 1 87.94 164 HIS A N 1
ATOM 1263 C CA . HIS A 1 164 ? 37.062 10.516 -20.922 1 87.94 164 HIS A CA 1
ATOM 1264 C C . HIS A 1 164 ? 36.875 9.086 -20.406 1 87.94 164 HIS A C 1
ATOM 1266 O O . HIS A 1 164 ? 37.844 8.352 -20.25 1 87.94 164 HIS A O 1
ATOM 1272 N N . ASN A 1 165 ? 35.656 8.797 -20.031 1 88.31 165 ASN A N 1
ATOM 1273 C CA . ASN A 1 165 ? 35.25 7.48 -19.547 1 88.31 165 ASN A CA 1
ATOM 1274 C C . ASN A 1 165 ? 35.938 7.125 -18.234 1 88.31 165 ASN A C 1
ATOM 1276 O O . ASN A 1 165 ? 36 5.953 -17.844 1 88.31 165 ASN A O 1
ATOM 1280 N N . GLY A 1 166 ? 36.531 8.109 -17.625 1 91.88 166 GLY A N 1
ATOM 1281 C CA . GLY A 1 166 ? 37.062 7.984 -16.281 1 91.88 166 GLY A CA 1
ATOM 1282 C C . GLY A 1 166 ? 36.281 8.781 -15.258 1 91.88 166 GLY A C 1
ATOM 1283 O O . GLY A 1 166 ? 35.219 9.32 -15.578 1 91.88 166 GLY A O 1
ATOM 1284 N N . PHE A 1 167 ? 36.875 8.719 -13.969 1 94.44 167 PHE A N 1
ATOM 1285 C CA . PHE A 1 167 ? 36.156 9.398 -12.922 1 94.44 167 PHE A CA 1
ATOM 1286 C C . PHE A 1 167 ? 37.094 10.102 -11.953 1 94.44 167 PHE A C 1
ATOM 1288 O O . PHE A 1 167 ? 38.188 9.602 -11.672 1 94.44 167 PHE A O 1
ATOM 1295 N N . TRP A 1 168 ? 36.688 11.273 -11.555 1 93.19 168 TRP A N 1
ATOM 1296 C CA . TRP A 1 168 ? 37.312 11.938 -10.414 1 93.19 168 TRP A CA 1
ATOM 1297 C C . TRP A 1 168 ? 36.625 11.547 -9.109 1 93.19 168 TRP A C 1
ATOM 1299 O O . TRP A 1 168 ? 35.375 11.398 -9.07 1 93.19 168 TRP A O 1
ATOM 1309 N N . VAL A 1 169 ? 37.406 11.305 -8.078 1 92 169 VAL A N 1
ATOM 1310 C CA . VAL A 1 169 ? 36.875 10.891 -6.789 1 92 169 VAL A CA 1
ATOM 1311 C C . VAL A 1 169 ? 37.344 11.836 -5.695 1 92 169 VAL A C 1
ATOM 1313 O O . VAL A 1 169 ? 38.531 12.109 -5.594 1 92 169 VAL A O 1
ATOM 1316 N N . ILE A 1 170 ? 36.438 12.344 -4.98 1 89.5 170 ILE A N 1
ATOM 1317 C CA . ILE A 1 170 ? 36.75 13.148 -3.814 1 89.5 170 ILE A CA 1
ATOM 1318 C C . ILE A 1 170 ? 36.562 12.328 -2.543 1 89.5 170 ILE A C 1
ATOM 1320 O O . ILE A 1 170 ? 35.469 11.758 -2.334 1 89.5 170 ILE A O 1
ATOM 1324 N N . SER A 1 171 ? 37.562 12.211 -1.855 1 83.06 171 SER A N 1
ATOM 1325 C CA . SER A 1 171 ? 37.5 11.523 -0.568 1 83.06 171 SER A CA 1
ATOM 1326 C C . SER A 1 171 ? 38.188 12.336 0.52 1 83.06 171 SER A C 1
ATOM 1328 O O . SER A 1 171 ? 38.625 13.469 0.277 1 83.06 171 SER A O 1
ATOM 1330 N N . ASP A 1 172 ? 38.25 11.797 1.687 1 72.44 172 ASP A N 1
ATOM 1331 C CA . ASP A 1 172 ? 38.969 12.445 2.787 1 72.44 172 ASP A CA 1
ATOM 1332 C C . ASP A 1 172 ? 40.469 12.5 2.521 1 72.44 172 ASP A C 1
ATOM 1334 O O . ASP A 1 172 ? 41.188 13.289 3.146 1 72.44 172 ASP A O 1
ATOM 1338 N N . ALA A 1 173 ? 40.906 11.664 1.518 1 74.94 173 ALA A N 1
ATOM 1339 C CA . ALA A 1 173 ? 42.312 11.648 1.151 1 74.94 173 ALA A CA 1
ATOM 1340 C C . ALA A 1 173 ? 42.625 12.711 0.093 1 74.94 173 ALA A C 1
ATOM 1342 O O . ALA A 1 173 ? 43.781 12.914 -0.272 1 74.94 173 ALA A O 1
ATOM 1343 N N . GLY A 1 174 ? 41.562 13.375 -0.311 1 79.81 174 GLY A N 1
ATOM 1344 C CA . GLY A 1 174 ? 41.75 14.391 -1.331 1 79.81 174 GLY A CA 1
ATOM 1345 C C . GLY A 1 174 ? 41.062 14.047 -2.648 1 79.81 174 GLY A C 1
ATOM 1346 O O . GLY A 1 174 ? 39.969 13.523 -2.666 1 79.81 174 GLY A O 1
ATOM 1347 N N . ILE A 1 175 ? 41.812 14.445 -3.723 1 86.25 175 ILE A N 1
ATOM 1348 C CA . ILE A 1 175 ? 41.25 14.234 -5.055 1 86.25 175 ILE A CA 1
ATOM 1349 C C . ILE A 1 175 ? 41.938 13.039 -5.719 1 86.25 175 ILE A C 1
ATOM 1351 O O . ILE A 1 175 ? 43.156 13.016 -5.879 1 86.25 175 ILE A O 1
ATOM 1355 N N . GLY A 1 176 ? 41.125 12.078 -6.008 1 89 176 GLY A N 1
ATOM 1356 C CA . GLY A 1 176 ? 41.594 10.898 -6.727 1 89 176 GLY A CA 1
ATOM 1357 C C . GLY A 1 176 ? 41.094 10.836 -8.156 1 89 176 GLY A C 1
ATOM 1358 O O . GLY A 1 176 ? 40.094 11.484 -8.5 1 89 176 GLY A O 1
ATOM 1359 N N . HIS A 1 177 ? 41.875 10.102 -8.945 1 92.12 177 HIS A N 1
ATOM 1360 C CA . HIS A 1 177 ? 41.5 9.922 -10.344 1 92.12 177 HIS A CA 1
ATOM 1361 C C . HIS A 1 177 ? 41.5 8.445 -10.719 1 92.12 177 HIS A C 1
ATOM 1363 O O . HIS A 1 177 ? 42.469 7.738 -10.508 1 92.12 177 HIS A O 1
ATOM 1369 N N . LEU A 1 178 ? 40.344 8.023 -11.148 1 93.5 178 LEU A N 1
ATOM 1370 C CA . LEU A 1 178 ? 40.188 6.695 -11.734 1 93.5 178 LEU A CA 1
ATOM 1371 C C . LEU A 1 178 ? 40.188 6.773 -13.258 1 93.5 178 LEU A C 1
ATOM 1373 O O . LEU A 1 178 ? 39.125 7.047 -13.852 1 93.5 178 LEU A O 1
ATOM 1377 N N . LYS A 1 179 ? 41.188 6.41 -13.859 1 90.69 179 LYS A N 1
ATOM 1378 C CA . LYS A 1 179 ? 41.312 6.488 -15.312 1 90.69 179 LYS A CA 1
ATOM 1379 C C . LYS A 1 179 ? 40.5 5.391 -15.984 1 90.69 179 LYS A C 1
ATOM 1381 O O . LYS A 1 179 ? 40.188 4.367 -15.359 1 90.69 179 LYS A O 1
ATOM 1386 N N . ALA A 1 180 ? 40.219 5.668 -17.234 1 89.75 180 ALA A N 1
ATOM 1387 C CA . ALA A 1 180 ? 39.406 4.707 -18 1 89.75 180 ALA A CA 1
ATOM 1388 C C . ALA A 1 180 ? 40.094 3.35 -18.062 1 89.75 180 ALA A C 1
ATOM 1390 O O . ALA A 1 180 ? 41.281 3.262 -18.406 1 89.75 180 ALA A O 1
ATOM 1391 N N . GLY A 1 181 ? 39.406 2.348 -17.734 1 82.31 181 GLY A N 1
ATOM 1392 C CA . GLY A 1 181 ? 39.906 0.989 -17.828 1 82.31 181 GLY A CA 1
ATOM 1393 C C . GLY A 1 181 ? 40.75 0.581 -16.656 1 82.31 181 GLY A C 1
ATOM 1394 O O . GLY A 1 181 ? 41.125 -0.589 -16.516 1 82.31 181 GLY A O 1
ATOM 1395 N N . SER A 1 182 ? 41 1.556 -15.766 1 85.19 182 SER A N 1
ATOM 1396 C CA . SER A 1 182 ? 41.844 1.251 -14.617 1 85.19 182 SER A CA 1
ATOM 1397 C C . SER A 1 182 ? 41.031 0.668 -13.461 1 85.19 182 SER A C 1
ATOM 1399 O O . SER A 1 182 ? 39.812 0.868 -13.391 1 85.19 182 SER A O 1
ATOM 1401 N N . ASN A 1 183 ? 41.719 -0.174 -12.641 1 86.19 183 ASN A N 1
ATOM 1402 C CA . ASN A 1 183 ? 41.062 -0.743 -11.461 1 86.19 183 ASN A CA 1
ATOM 1403 C C . ASN A 1 183 ? 41.656 -0.172 -10.172 1 86.19 183 ASN A C 1
ATOM 1405 O O . ASN A 1 183 ? 41.562 -0.792 -9.109 1 86.19 183 ASN A O 1
ATOM 1409 N N . SER A 1 184 ? 42.312 0.972 -10.367 1 90.38 184 SER A N 1
ATOM 1410 C CA . SER A 1 184 ? 42.875 1.604 -9.188 1 90.38 184 SER A CA 1
ATOM 1411 C C . SER A 1 184 ? 42.719 3.121 -9.242 1 90.38 184 SER A C 1
ATOM 1413 O O . SER A 1 184 ? 42.844 3.723 -10.312 1 90.38 184 SER A O 1
ATOM 1415 N N . ILE A 1 185 ? 42.5 3.689 -8.102 1 92.19 185 ILE A N 1
ATOM 1416 C CA . ILE A 1 185 ? 42.375 5.137 -7.984 1 92.19 185 ILE A CA 1
ATOM 1417 C C . ILE A 1 185 ? 43.719 5.742 -7.551 1 92.19 185 ILE A C 1
ATOM 1419 O O . ILE A 1 185 ? 44.312 5.305 -6.566 1 92.19 185 ILE A O 1
ATOM 1423 N N . HIS A 1 186 ? 44.125 6.777 -8.266 1 89.56 186 HIS A N 1
ATOM 1424 C CA . HIS A 1 186 ? 45.375 7.477 -7.945 1 89.56 186 HIS A CA 1
ATOM 1425 C C . HIS A 1 186 ? 45.094 8.859 -7.363 1 89.56 186 HIS A C 1
ATOM 1427 O O . HIS A 1 186 ? 44.5 9.703 -8.023 1 89.56 186 HIS A O 1
ATOM 1433 N N . TYR A 1 187 ? 45.469 9.055 -6.137 1 86.5 187 TYR A N 1
ATOM 1434 C CA . TYR A 1 187 ? 45.219 10.32 -5.461 1 86.5 187 TYR A CA 1
ATOM 1435 C C . TYR A 1 187 ? 46.344 11.305 -5.711 1 86.5 187 TYR A C 1
ATOM 1437 O O . TYR A 1 187 ? 47.531 10.922 -5.738 1 86.5 187 TYR A O 1
ATOM 1445 N N . GLU A 1 188 ? 45.938 12.453 -5.875 1 77.75 188 GLU A N 1
ATOM 1446 C CA . GLU A 1 188 ? 46.906 13.531 -6.07 1 77.75 188 GLU A CA 1
ATOM 1447 C C . GLU A 1 188 ? 47.594 13.906 -4.758 1 77.75 188 GLU A C 1
ATOM 1449 O O . GLU A 1 188 ? 46.938 13.977 -3.711 1 77.75 188 GLU A O 1
ATOM 1454 N N . LYS A 1 189 ? 48.938 13.625 -4.617 1 62.06 189 LYS A N 1
ATOM 1455 C CA . LYS A 1 189 ? 49.719 13.836 -3.396 1 62.06 189 LYS A CA 1
ATOM 1456 C C . LYS A 1 189 ? 49.531 15.266 -2.877 1 62.06 189 LYS A C 1
ATOM 1458 O O . LYS A 1 189 ? 49.344 15.469 -1.679 1 62.06 189 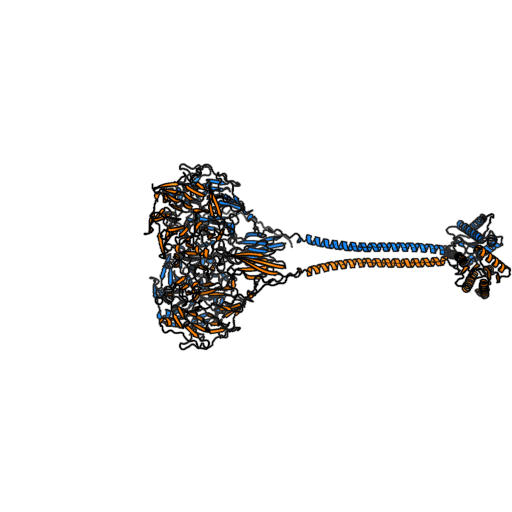LYS A O 1
ATOM 1463 N N . LYS A 1 190 ? 50.094 16.344 -3.553 1 57.72 190 LYS A N 1
ATOM 1464 C CA . LYS A 1 190 ? 50.031 17.734 -3.098 1 57.72 190 LYS A CA 1
ATOM 1465 C C . LYS A 1 190 ? 49.062 18.547 -3.93 1 57.72 190 LYS A C 1
ATOM 1467 O O . LYS A 1 190 ? 49.094 18.531 -5.16 1 57.72 190 LYS A O 1
ATOM 1472 N N . LEU A 1 191 ? 47.844 18.688 -3.451 1 55.12 191 LEU A N 1
ATOM 1473 C CA . LEU A 1 191 ? 47 19.625 -4.195 1 55.12 191 LEU A CA 1
ATOM 1474 C C . LEU A 1 191 ? 47.688 20.984 -4.301 1 55.12 191 LEU A C 1
ATOM 1476 O O . LEU A 1 191 ? 48.062 21.594 -3.281 1 55.12 191 LEU A O 1
ATOM 1480 N N . PRO A 1 192 ? 48.531 21.266 -5.336 1 48.25 192 PRO A N 1
ATOM 1481 C CA . PRO A 1 192 ? 49.188 22.562 -5.406 1 48.25 192 PRO A CA 1
ATOM 1482 C C . PRO A 1 192 ? 48.25 23.734 -5.133 1 48.25 192 PRO A C 1
ATOM 1484 O O . PRO A 1 192 ? 47.25 23.906 -5.852 1 48.25 192 PRO A O 1
ATOM 1487 N N . PHE A 1 193 ? 47.75 23.891 -4.066 1 48.97 193 PHE A N 1
ATOM 1488 C CA . PHE A 1 193 ? 46.75 24.922 -3.842 1 48.97 193 PHE A CA 1
ATOM 1489 C C . PHE A 1 193 ? 47.375 26.297 -3.824 1 48.97 193 PHE A C 1
ATOM 1491 O O . PHE A 1 193 ? 48.562 26.453 -3.514 1 48.97 193 PHE A O 1
ATOM 1498 N N . SER A 1 194 ? 46.812 27.219 -4.348 1 45.72 194 SER A N 1
ATOM 1499 C CA . SER A 1 194 ? 47.25 28.609 -4.387 1 45.72 194 SER A CA 1
ATOM 1500 C C . SER A 1 194 ? 47.719 29.078 -3.018 1 45.72 194 SER A C 1
ATOM 1502 O O . SER A 1 194 ? 47.594 28.359 -2.029 1 45.72 194 SER A O 1
ATOM 1504 N N . ASP A 1 195 ? 47.906 30.547 -2.838 1 43.69 195 ASP A N 1
ATOM 1505 C CA . ASP A 1 195 ? 48.469 31.391 -1.789 1 43.69 195 ASP A CA 1
ATOM 1506 C C . ASP A 1 195 ? 47.875 31.062 -0.43 1 43.69 195 ASP A C 1
ATOM 1508 O O . ASP A 1 195 ? 48.406 31.453 0.609 1 43.69 195 ASP A O 1
ATOM 1512 N N . LYS A 1 196 ? 46.531 30.859 -0.263 1 46.94 196 LYS A N 1
ATOM 1513 C CA . LYS A 1 196 ? 45.875 31.031 1.037 1 46.94 196 LYS A CA 1
ATOM 1514 C C . LYS A 1 196 ? 45.719 29.703 1.755 1 46.94 196 LYS A C 1
ATOM 1516 O O . LYS A 1 196 ? 44.906 29.562 2.654 1 46.94 196 LYS A O 1
ATOM 1521 N N . GLY A 1 197 ? 46.594 28.781 1.625 1 52.16 197 GLY A N 1
ATOM 1522 C CA . GLY A 1 197 ? 46.594 27.656 2.549 1 52.16 197 GLY A CA 1
ATOM 1523 C C . GLY A 1 197 ? 45.812 26.453 2.023 1 52.16 197 GLY A C 1
ATOM 1524 O O . GLY A 1 197 ? 45.375 26.453 0.874 1 52.16 197 GLY A O 1
ATOM 1525 N N . ASP A 1 198 ? 45.656 25.25 2.744 1 56.16 198 ASP A N 1
ATOM 1526 C CA . ASP A 1 198 ? 45.125 23.922 2.48 1 56.16 198 ASP A CA 1
ATOM 1527 C C . ASP A 1 198 ? 43.594 23.953 2.363 1 56.16 198 ASP A C 1
ATOM 1529 O O . ASP A 1 198 ? 42.938 24.609 3.16 1 56.16 198 ASP A O 1
ATOM 1533 N N . ILE A 1 199 ? 43.031 23.547 1.094 1 62.62 199 ILE A N 1
ATOM 1534 C CA . ILE A 1 199 ? 41.594 23.406 0.903 1 62.62 199 ILE A CA 1
ATOM 1535 C C . ILE A 1 199 ? 41.031 22.344 1.845 1 62.62 199 ILE A C 1
ATOM 1537 O O . ILE A 1 199 ? 41.5 21.203 1.834 1 62.62 199 ILE A O 1
ATOM 1541 N N . HIS A 1 200 ? 40.219 22.922 2.744 1 61.44 200 HIS A N 1
ATOM 1542 C CA . HIS A 1 200 ? 39.594 21.984 3.678 1 61.44 200 HIS A CA 1
ATOM 1543 C C . HIS A 1 200 ? 38.219 21.562 3.193 1 61.44 200 HIS A C 1
ATOM 1545 O O . HIS A 1 200 ? 37.438 22.406 2.744 1 61.44 200 HIS A O 1
ATOM 1551 N N . HIS A 1 201 ? 37.906 20.312 3.029 1 71.56 201 HIS A N 1
ATOM 1552 C CA . HIS A 1 201 ? 36.562 19.688 2.896 1 71.56 201 HIS A CA 1
ATOM 1553 C C . HIS A 1 201 ? 35.969 19.984 1.535 1 71.56 201 HIS A C 1
ATOM 1555 O O . HIS A 1 201 ? 35.156 20.922 1.402 1 71.56 201 HIS A O 1
ATOM 1561 N N . ILE A 1 202 ? 36.25 19.344 0.574 1 82.5 202 ILE A N 1
ATOM 1562 C CA . ILE A 1 202 ? 35.656 19.469 -0.75 1 82.5 202 ILE A CA 1
ATOM 1563 C C . ILE A 1 202 ? 34.219 18.922 -0.716 1 82.5 202 ILE A C 1
ATOM 1565 O O . ILE A 1 202 ? 33.969 17.797 -0.281 1 82.5 202 ILE A O 1
ATOM 1569 N N . THR A 1 203 ? 33.281 19.766 -1.117 1 85.38 203 THR A N 1
ATOM 1570 C CA . THR A 1 203 ? 31.859 19.438 -1.007 1 85.38 203 THR A CA 1
ATOM 1571 C C . THR A 1 203 ? 31.297 18.969 -2.352 1 85.38 203 THR A C 1
ATOM 1573 O O . THR A 1 203 ? 30.344 18.203 -2.398 1 85.38 203 THR A O 1
ATOM 1576 N N . ASP A 1 204 ? 31.828 19.484 -3.393 1 91.06 204 ASP A N 1
ATOM 1577 C CA . ASP A 1 204 ? 31.328 19.109 -4.715 1 91.06 204 ASP A CA 1
ATOM 1578 C C . ASP A 1 204 ? 32.406 19.281 -5.777 1 91.06 204 ASP A C 1
ATOM 1580 O O . ASP A 1 204 ? 33.438 19.906 -5.527 1 91.06 204 ASP A O 1
ATOM 1584 N N . LEU A 1 205 ? 32.156 18.594 -6.898 1 92.75 205 LEU A N 1
ATOM 1585 C CA . LEU A 1 205 ? 33.094 18.609 -8.016 1 92.75 205 LEU A CA 1
ATOM 1586 C C . LEU A 1 205 ? 32.344 18.562 -9.352 1 92.75 205 LEU A C 1
ATOM 1588 O O . LEU A 1 205 ? 31.375 17.828 -9.484 1 92.75 205 LEU A O 1
ATOM 1592 N N . LEU A 1 206 ? 32.812 19.406 -10.258 1 93.81 206 LEU A N 1
ATOM 1593 C CA . LEU A 1 206 ? 32.188 19.453 -11.57 1 93.81 206 LEU A CA 1
ATOM 1594 C C . LEU A 1 206 ? 33.219 19.625 -12.672 1 93.81 206 LEU A C 1
ATOM 1596 O O . LEU A 1 206 ? 34.156 20.422 -12.523 1 93.81 206 LEU A O 1
ATOM 1600 N N . VAL A 1 207 ? 33.094 18.812 -13.656 1 92.88 207 VAL A N 1
ATOM 1601 C CA . VAL A 1 207 ? 33.875 19 -14.875 1 92.88 207 VAL A CA 1
ATOM 1602 C C . VAL A 1 207 ? 33 19.609 -15.969 1 92.88 207 VAL A C 1
ATOM 1604 O O . VAL A 1 207 ? 32.031 18.984 -16.422 1 92.88 207 VAL A O 1
ATOM 1607 N N . THR A 1 208 ? 33.375 20.734 -16.328 1 91.81 208 THR A N 1
ATOM 1608 C CA . THR A 1 208 ? 32.562 21.438 -17.328 1 91.81 208 THR A CA 1
ATOM 1609 C C . THR A 1 208 ? 32.875 20.938 -18.734 1 91.81 208 THR A C 1
ATOM 1611 O O . THR A 1 208 ? 33.844 20.188 -18.922 1 91.81 208 THR A O 1
ATOM 1614 N N . LYS A 1 209 ? 32.094 21.359 -19.688 1 88.19 209 LYS A N 1
ATOM 1615 C CA . LYS A 1 209 ? 32.25 20.938 -21.078 1 88.19 209 LYS A CA 1
ATOM 1616 C C . LYS A 1 209 ? 33.594 21.359 -21.641 1 88.19 209 LYS A C 1
ATOM 1618 O O . LYS A 1 209 ? 34.156 20.688 -22.531 1 88.19 209 LYS A O 1
ATOM 1623 N N . ASP A 1 210 ? 34.156 22.422 -21.203 1 84.75 210 ASP A N 1
ATOM 1624 C CA . ASP A 1 210 ? 35.469 22.906 -21.641 1 84.75 210 ASP A CA 1
ATOM 1625 C C . ASP A 1 210 ? 36.594 22.188 -20.906 1 84.75 210 ASP A C 1
ATOM 1627 O O . ASP A 1 210 ? 37.75 22.609 -20.969 1 84.75 210 ASP A O 1
ATOM 1631 N N . ASN A 1 211 ? 36.281 21.172 -20.141 1 86.56 211 ASN A N 1
ATOM 1632 C CA . ASN A 1 211 ? 37.188 20.281 -19.422 1 86.56 211 ASN A CA 1
ATOM 1633 C C . ASN A 1 211 ? 37.906 21 -18.281 1 86.56 211 ASN A C 1
ATOM 1635 O O . ASN A 1 211 ? 39.031 20.672 -17.953 1 86.56 211 ASN A O 1
ATOM 1639 N N . ARG A 1 212 ? 37.438 21.984 -17.844 1 89.19 212 ARG A N 1
ATOM 1640 C CA . ARG A 1 212 ? 37.906 22.594 -16.609 1 89.19 212 ARG A CA 1
ATOM 1641 C C . ARG A 1 212 ? 37.375 21.844 -15.391 1 89.19 212 ARG A C 1
ATOM 1643 O O . ARG A 1 212 ? 36.219 21.422 -15.367 1 89.19 212 ARG A O 1
ATOM 1650 N N . LEU A 1 213 ? 38.219 21.672 -14.477 1 91.12 213 LEU A N 1
ATOM 1651 C CA . LEU A 1 213 ? 37.844 21.016 -13.234 1 91.12 213 LEU A CA 1
ATOM 1652 C C . LEU A 1 213 ? 37.5 22.031 -12.148 1 91.12 213 LEU A C 1
ATOM 1654 O O . LEU A 1 213 ? 38.344 22.828 -11.75 1 91.12 213 LEU A O 1
ATOM 1658 N N . TRP A 1 214 ? 36.25 22.078 -11.742 1 92.94 214 TRP A N 1
ATOM 1659 C CA . TRP A 1 214 ? 35.812 22.969 -10.695 1 92.94 214 TRP A CA 1
ATOM 1660 C C . TRP A 1 214 ? 35.656 22.234 -9.367 1 92.94 214 TRP A C 1
ATOM 1662 O O . TRP A 1 214 ? 35.156 21.109 -9.336 1 92.94 214 TRP A O 1
ATOM 1672 N N . ILE A 1 215 ? 36.031 22.906 -8.305 1 91.25 215 ILE A N 1
ATOM 1673 C CA . ILE A 1 215 ? 35.938 22.297 -6.977 1 91.25 215 ILE A CA 1
ATOM 1674 C C . ILE A 1 215 ? 35.219 23.266 -6.035 1 91.25 215 ILE A C 1
ATOM 1676 O O . ILE A 1 215 ? 35.594 24.438 -5.926 1 91.25 215 ILE A O 1
ATOM 1680 N N . ALA A 1 216 ? 34.188 22.781 -5.445 1 92.25 216 ALA A N 1
ATOM 1681 C CA . ALA A 1 216 ? 33.5 23.5 -4.371 1 92.25 216 ALA A CA 1
ATOM 1682 C C . ALA A 1 216 ? 34.031 23.047 -3.002 1 92.25 216 ALA A C 1
ATOM 1684 O O . ALA A 1 216 ? 34.25 21.859 -2.781 1 92.25 216 ALA A O 1
ATOM 1685 N N . SER A 1 217 ? 34.25 23.984 -2.145 1 86.12 217 SER A N 1
ATOM 1686 C CA . SER A 1 217 ? 34.75 23.656 -0.811 1 86.12 217 SER A CA 1
ATOM 1687 C C . SER A 1 217 ? 34.219 24.641 0.231 1 86.12 217 SER A C 1
ATOM 1689 O O . SER A 1 217 ? 33.469 25.562 -0.105 1 86.12 217 SER A O 1
ATOM 1691 N N . ASN A 1 218 ? 34.656 24.391 1.414 1 79.31 218 ASN A N 1
ATOM 1692 C CA . ASN A 1 218 ? 34.25 25.297 2.496 1 79.31 218 ASN A CA 1
ATOM 1693 C C . ASN A 1 218 ? 35 26.625 2.412 1 79.31 218 ASN A C 1
ATOM 1695 O O . ASN A 1 218 ? 34.625 27.594 3.062 1 79.31 218 ASN A O 1
ATOM 1699 N N . ASP A 1 219 ? 36.031 26.625 1.575 1 80.62 219 ASP A N 1
ATOM 1700 C CA . ASP A 1 219 ? 36.875 27.828 1.475 1 80.62 219 ASP A CA 1
ATOM 1701 C C . ASP A 1 219 ? 36.594 28.594 0.193 1 80.62 219 ASP A C 1
ATOM 1703 O O . ASP A 1 219 ? 37.25 29.578 -0.109 1 80.62 219 ASP A O 1
ATOM 1707 N N . GLY A 1 220 ? 35.656 28.109 -0.478 1 88.62 220 GLY A N 1
ATOM 1708 C CA . GLY A 1 220 ? 35.281 28.828 -1.685 1 88.62 220 GLY A CA 1
ATOM 1709 C C . GLY A 1 220 ? 35.281 27.953 -2.924 1 88.62 220 GLY A C 1
ATOM 1710 O O . GLY A 1 220 ? 35.25 26.719 -2.824 1 88.62 220 GLY A O 1
ATOM 1711 N N . LEU A 1 221 ? 35.219 28.641 -4.102 1 92.75 221 LEU A N 1
ATOM 1712 C CA . LEU A 1 221 ? 35.188 27.984 -5.402 1 92.75 221 LEU A CA 1
ATOM 1713 C C . LEU A 1 221 ? 36.562 28.094 -6.098 1 92.75 221 LEU A C 1
ATOM 1715 O O . LEU A 1 221 ? 37.125 29.172 -6.18 1 92.75 221 LEU A O 1
ATOM 1719 N N . PHE A 1 222 ? 37.031 26.938 -6.555 1 90.56 222 PHE A N 1
ATOM 1720 C CA . PHE A 1 222 ? 38.312 26.859 -7.234 1 90.56 222 PHE A CA 1
ATOM 1721 C C . PHE A 1 222 ? 38.188 26.188 -8.594 1 90.56 222 PHE A C 1
ATOM 1723 O O . PHE A 1 222 ? 37.25 25.406 -8.812 1 90.56 222 PHE A O 1
ATOM 1730 N N . PHE A 1 223 ? 39 26.516 -9.516 1 91 223 PHE A N 1
ATOM 1731 C CA . PHE A 1 223 ? 39 25.828 -10.805 1 91 223 PHE A CA 1
ATOM 1732 C C . PHE A 1 223 ? 40.406 25.594 -11.289 1 91 223 PHE A C 1
ATOM 1734 O O . PHE A 1 223 ? 41.344 26.266 -10.852 1 91 223 PHE A O 1
ATOM 1741 N N . ARG A 1 224 ? 40.531 24.578 -12.031 1 88.12 224 ARG A N 1
ATOM 1742 C CA . ARG A 1 224 ? 41.812 24.203 -12.664 1 88.12 224 ARG A CA 1
ATOM 1743 C C . ARG A 1 224 ? 41.594 23.938 -14.148 1 88.12 224 ARG A C 1
ATOM 1745 O O . ARG A 1 224 ? 40.688 23.219 -14.539 1 88.12 224 ARG A O 1
ATOM 1752 N N . ARG A 1 225 ? 42.438 24.578 -14.898 1 82.19 225 ARG A N 1
ATOM 1753 C CA . ARG A 1 225 ? 42.406 24.328 -16.344 1 82.19 225 ARG A CA 1
ATOM 1754 C C . ARG A 1 225 ? 43.188 23.062 -16.688 1 82.19 225 ARG A C 1
ATOM 1756 O O . ARG A 1 225 ? 44.094 22.656 -15.945 1 82.19 225 ARG A O 1
ATOM 1763 N N . LYS A 1 226 ? 42.812 22.359 -17.734 1 70.88 226 LYS A N 1
ATOM 1764 C CA . LYS A 1 226 ? 43.406 21.094 -18.156 1 70.88 226 LYS A CA 1
ATOM 1765 C C . LYS A 1 226 ? 44.938 21.172 -18.188 1 70.88 226 LYS A C 1
ATOM 1767 O O . LYS A 1 226 ? 45.625 20.219 -17.812 1 70.88 226 LYS A O 1
ATOM 1772 N N . GLU A 1 227 ? 45.438 22.297 -18.609 1 65.69 227 GLU A N 1
ATOM 1773 C CA . GLU A 1 227 ? 46.875 22.406 -18.844 1 65.69 227 GLU A CA 1
ATOM 1774 C C . GLU A 1 227 ? 47.625 22.781 -17.562 1 65.69 227 GLU A C 1
ATOM 1776 O O . GLU A 1 227 ? 48.844 22.703 -17.5 1 65.69 227 GLU A O 1
ATOM 1781 N N . ASN A 1 228 ? 46.844 23.062 -16.547 1 66.75 228 ASN A N 1
ATOM 1782 C CA . ASN A 1 228 ? 47.5 23.578 -15.344 1 66.75 228 ASN A CA 1
ATOM 1783 C C . ASN A 1 228 ? 47.375 22.594 -14.188 1 66.75 228 ASN A C 1
ATOM 1785 O O . ASN A 1 228 ? 46.438 21.797 -14.125 1 66.75 228 ASN A O 1
ATOM 1789 N N . ASP A 1 229 ? 48.375 22.547 -13.406 1 70.25 229 ASP A N 1
ATOM 1790 C CA . ASP A 1 229 ? 48.406 21.641 -12.258 1 70.25 229 ASP A CA 1
ATOM 1791 C C . ASP A 1 229 ? 47.938 22.359 -10.992 1 70.25 229 ASP A C 1
ATOM 1793 O O . ASP A 1 229 ? 47.781 21.75 -9.938 1 70.25 229 ASP A O 1
ATOM 1797 N N . VAL A 1 230 ? 47.625 23.625 -11.156 1 76.12 230 VAL A N 1
ATOM 1798 C CA . VAL A 1 230 ? 47.312 24.375 -9.938 1 76.12 230 VAL A CA 1
ATOM 1799 C C . VAL A 1 230 ? 45.875 24.875 -9.984 1 76.12 230 VAL A C 1
ATOM 1801 O O . VAL A 1 230 ? 45.406 25.312 -11.031 1 76.12 230 VAL A O 1
ATOM 1804 N N . PHE A 1 231 ? 45.219 24.781 -8.844 1 86.62 231 PHE A N 1
ATOM 1805 C CA . PHE A 1 231 ? 43.844 25.312 -8.711 1 86.62 231 PHE A CA 1
ATOM 1806 C C . PHE A 1 231 ? 43.906 26.797 -8.391 1 86.62 231 PHE A C 1
ATOM 1808 O O . PHE A 1 231 ? 44.75 27.25 -7.613 1 86.62 231 PHE A O 1
ATOM 1815 N N . THR A 1 232 ? 43.094 27.594 -9.039 1 84.31 232 THR A N 1
ATOM 1816 C CA . THR A 1 232 ? 42.938 29.031 -8.82 1 84.31 232 THR A CA 1
ATOM 1817 C C . THR A 1 232 ? 41.594 29.359 -8.219 1 84.31 232 THR A C 1
ATOM 1819 O O . THR A 1 232 ? 40.562 28.797 -8.633 1 84.31 232 THR A O 1
ATOM 1822 N N . ALA A 1 233 ? 41.625 30.234 -7.199 1 89 233 ALA A N 1
ATOM 1823 C CA . ALA A 1 233 ? 40.375 30.656 -6.594 1 89 233 ALA A CA 1
ATOM 1824 C C . ALA A 1 233 ? 39.625 31.625 -7.508 1 89 233 ALA A C 1
ATOM 1826 O O . ALA A 1 233 ? 40.219 32.5 -8.141 1 89 233 ALA A O 1
ATOM 1827 N N . LEU A 1 234 ? 38.344 31.406 -7.645 1 89.94 234 LEU A N 1
ATOM 1828 C CA . LEU A 1 234 ? 37.531 32.344 -8.406 1 89.94 234 LEU A CA 1
ATOM 1829 C C . LEU A 1 234 ? 37.125 33.531 -7.555 1 89.94 234 LEU A C 1
ATOM 1831 O O . LEU A 1 234 ? 36.625 33.375 -6.441 1 89.94 234 LEU A O 1
ATOM 1835 N N . ARG A 1 235 ? 37.344 34.719 -8.055 1 89.81 235 ARG A N 1
ATOM 1836 C CA . ARG A 1 235 ? 37.062 35.938 -7.32 1 89.81 235 ARG A CA 1
ATOM 1837 C C . ARG A 1 235 ? 36.25 36.906 -8.172 1 89.81 235 ARG A C 1
ATOM 1839 O O . ARG A 1 235 ? 36.156 36.75 -9.391 1 89.81 235 ARG A O 1
ATOM 1846 N N . SER A 1 236 ? 35.562 37.719 -7.465 1 91.31 236 SER A N 1
ATOM 1847 C CA . SER A 1 236 ? 34.812 38.75 -8.141 1 91.31 236 SER A CA 1
ATOM 1848 C C . SER A 1 236 ? 35.125 40.156 -7.586 1 91.31 236 SER A C 1
ATOM 1850 O O . SER A 1 236 ? 35.531 40.281 -6.434 1 91.31 236 SER A O 1
ATOM 1852 N N . SER A 1 237 ? 34.875 41.219 -8.414 1 86.88 237 SER A N 1
ATOM 1853 C CA . SER A 1 237 ? 35.094 42.625 -8.008 1 86.88 237 SER A CA 1
ATOM 1854 C C . SER A 1 237 ? 33.938 43.125 -7.16 1 86.88 237 SER A C 1
ATOM 1856 O O . SER A 1 237 ? 34.094 44.062 -6.383 1 86.88 237 SER A O 1
ATOM 1858 N N . GLU A 1 238 ? 32.844 42.531 -7.355 1 89.44 238 GLU A N 1
ATOM 1859 C CA . GLU A 1 238 ? 31.688 42.906 -6.547 1 89.44 238 GLU A CA 1
ATOM 1860 C C . GLU A 1 238 ? 31.734 42.25 -5.176 1 89.44 238 GLU A C 1
ATOM 1862 O O . GLU A 1 238 ? 31.812 41 -5.074 1 89.44 238 GLU A O 1
ATOM 1867 N N . LYS A 1 239 ? 31.641 42.969 -4.168 1 88.5 239 LYS A N 1
ATOM 1868 C CA . LYS A 1 239 ? 31.844 42.5 -2.797 1 88.5 239 LYS A CA 1
ATOM 1869 C C . LYS A 1 239 ? 30.875 41.406 -2.422 1 88.5 239 LYS A C 1
ATOM 1871 O O . LYS A 1 239 ? 31.25 40.406 -1.812 1 88.5 239 LYS A O 1
ATOM 1876 N N . GLU A 1 240 ? 29.578 41.625 -2.668 1 87.56 240 GLU A N 1
ATOM 1877 C CA . GLU A 1 240 ? 28.578 40.625 -2.297 1 87.56 240 GLU A CA 1
ATOM 1878 C C . GLU A 1 240 ? 28.812 39.312 -2.994 1 87.56 240 GLU A C 1
ATOM 1880 O O . GLU A 1 240 ? 28.688 38.25 -2.385 1 87.56 240 GLU A O 1
ATOM 1885 N N . ILE A 1 241 ? 29.125 39.312 -4.18 1 92.19 241 ILE A N 1
ATOM 1886 C CA . ILE A 1 241 ? 29.391 38.094 -4.965 1 92.19 241 ILE A CA 1
ATOM 1887 C C . ILE A 1 241 ? 30.688 37.438 -4.488 1 92.19 241 ILE A C 1
ATOM 1889 O O . ILE A 1 241 ? 30.781 36.219 -4.41 1 92.19 241 ILE A O 1
ATOM 1893 N N . ASP A 1 242 ? 31.625 38.281 -4.195 1 92.19 242 ASP A N 1
ATOM 1894 C CA . ASP A 1 242 ? 32.906 37.75 -3.729 1 92.19 242 ASP A CA 1
ATOM 1895 C C . ASP A 1 242 ? 32.75 37.031 -2.387 1 92.19 242 ASP A C 1
ATOM 1897 O O . ASP A 1 242 ? 33.406 36.031 -2.131 1 92.19 242 ASP A O 1
ATOM 1901 N N . THR A 1 243 ? 32 37.656 -1.598 1 90 243 THR A N 1
ATOM 1902 C CA . THR A 1 243 ? 31.719 37.031 -0.315 1 90 243 THR A CA 1
ATOM 1903 C C . THR A 1 243 ? 31.109 35.625 -0.517 1 90 243 THR A C 1
ATOM 1905 O O . THR A 1 243 ? 31.453 34.688 0.2 1 90 243 THR A O 1
ATOM 1908 N N . LEU A 1 244 ? 30.219 35.5 -1.428 1 92 244 LEU A N 1
ATOM 1909 C CA . LEU A 1 244 ? 29.594 34.219 -1.739 1 92 244 LEU A CA 1
ATOM 1910 C C . LEU A 1 244 ? 30.641 33.219 -2.293 1 92 244 LEU A C 1
ATOM 1912 O O . LEU A 1 244 ? 30.688 32.062 -1.879 1 92 244 LEU A O 1
ATOM 1916 N N . LEU A 1 245 ? 31.469 33.656 -3.174 1 92.75 245 LEU A N 1
ATOM 1917 C CA . LEU A 1 245 ? 32.438 32.812 -3.859 1 92.75 245 LEU A CA 1
ATOM 1918 C C . LEU A 1 245 ? 33.531 32.312 -2.9 1 92.75 245 LEU A C 1
ATOM 1920 O O . LEU A 1 245 ? 34.188 31.328 -3.17 1 92.75 245 LEU A O 1
ATOM 1924 N N . THR A 1 246 ? 33.688 33.031 -1.796 1 87.62 246 THR A N 1
ATOM 1925 C CA . THR A 1 246 ? 34.719 32.656 -0.838 1 87.62 246 THR A CA 1
ATOM 1926 C C . THR A 1 246 ? 34.125 31.969 0.382 1 87.62 246 THR A C 1
ATOM 1928 O O . THR A 1 246 ? 34.812 31.656 1.341 1 87.62 246 THR A O 1
ATOM 1931 N N . SER A 1 247 ? 32.844 31.859 0.287 1 86.38 247 SER A N 1
ATOM 1932 C CA . SER A 1 247 ? 32.156 31.172 1.372 1 86.38 247 SER A CA 1
ATOM 1933 C C . SER A 1 247 ? 32.062 29.672 1.108 1 86.38 247 SER A C 1
ATOM 1935 O O . SER A 1 247 ? 32.719 29.156 0.198 1 86.38 247 SER A O 1
ATOM 1937 N N . GLN A 1 248 ? 31.297 29.016 1.958 1 84.31 248 GLN A N 1
ATOM 1938 C CA . GLN A 1 248 ? 31.094 27.578 1.778 1 84.31 248 GLN A CA 1
ATOM 1939 C C . GLN A 1 248 ? 30.203 27.281 0.574 1 84.31 248 GLN A C 1
ATOM 1941 O O . GLN A 1 248 ? 29 27.547 0.612 1 84.31 248 GLN A O 1
ATOM 1946 N N . ILE A 1 249 ? 30.797 26.734 -0.418 1 92.06 249 ILE A N 1
ATOM 1947 C CA . ILE A 1 249 ? 30.062 26.359 -1.62 1 92.06 249 ILE A CA 1
ATOM 1948 C C . ILE A 1 249 ? 29.625 24.906 -1.523 1 92.06 249 ILE A C 1
ATOM 1950 O O . ILE A 1 249 ? 30.422 24.031 -1.194 1 92.06 249 ILE A O 1
ATOM 1954 N N . THR A 1 250 ? 28.344 24.688 -1.838 1 91.62 250 THR A N 1
ATOM 1955 C CA . THR A 1 250 ? 27.797 23.375 -1.555 1 91.62 250 THR A CA 1
ATOM 1956 C C . THR A 1 250 ? 27.359 22.688 -2.844 1 91.62 250 THR A C 1
ATOM 1958 O O . THR A 1 250 ? 27.219 21.453 -2.881 1 91.62 250 THR A O 1
ATOM 1961 N N . ALA A 1 251 ? 27.156 23.422 -3.904 1 94.69 251 ALA A N 1
ATOM 1962 C CA . ALA A 1 251 ? 26.625 22.781 -5.102 1 94.69 251 ALA A CA 1
ATOM 1963 C C . ALA A 1 251 ? 27.109 23.484 -6.363 1 94.69 251 ALA A C 1
ATOM 1965 O O . ALA A 1 251 ? 27.219 24.719 -6.395 1 94.69 251 ALA A O 1
ATOM 1966 N N . LEU A 1 252 ? 27.312 22.703 -7.395 1 95.31 252 LEU A N 1
ATOM 1967 C CA . LEU A 1 252 ? 27.688 23.188 -8.719 1 95.31 252 LEU A CA 1
ATOM 1968 C C . LEU A 1 252 ? 26.859 22.516 -9.805 1 95.31 252 LEU A C 1
ATOM 1970 O O . LEU A 1 252 ? 26.531 21.344 -9.695 1 95.31 252 LEU A O 1
ATOM 1974 N N . TYR A 1 253 ? 26.484 23.297 -10.781 1 95.25 253 TYR A N 1
ATOM 1975 C CA . TYR A 1 253 ? 25.719 22.766 -11.906 1 95.25 253 TYR A CA 1
ATOM 1976 C C . TYR A 1 253 ? 25.953 23.594 -13.164 1 95.25 253 TYR A C 1
ATOM 1978 O O . TYR A 1 253 ? 26.031 24.828 -13.109 1 95.25 253 TYR A O 1
ATOM 1986 N N . GLN A 1 254 ? 26.172 22.922 -14.227 1 94.31 254 GLN A N 1
ATOM 1987 C CA . GLN A 1 254 ? 26.266 23.578 -15.523 1 94.31 254 GLN A CA 1
ATOM 1988 C C . GLN A 1 254 ? 25.016 23.328 -16.359 1 94.31 254 GLN A C 1
ATOM 1990 O O . GLN A 1 254 ? 24.656 22.172 -16.609 1 94.31 254 GLN A O 1
ATOM 1995 N N . ASP A 1 255 ? 24.375 24.328 -16.781 1 90.31 255 ASP A N 1
ATOM 1996 C CA . ASP A 1 255 ? 23.141 24.156 -17.547 1 90.31 255 ASP A CA 1
ATOM 1997 C C . ASP A 1 255 ? 23.438 23.984 -19.031 1 90.31 255 ASP A C 1
ATOM 1999 O O . ASP A 1 255 ? 24.594 23.875 -19.438 1 90.31 255 ASP A O 1
ATOM 2003 N N . ARG A 1 256 ? 22.422 23.875 -19.859 1 86.75 256 ARG A N 1
ATOM 2004 C CA . ARG A 1 256 ? 22.531 23.594 -21.297 1 86.75 256 ARG A CA 1
ATOM 2005 C C . ARG A 1 256 ? 23.172 24.766 -22.031 1 86.75 256 ARG A C 1
ATOM 2007 O O . ARG A 1 256 ? 23.797 24.578 -23.062 1 86.75 256 ARG A O 1
ATOM 2014 N N . ASP A 1 257 ? 23.047 25.969 -21.484 1 84.94 257 ASP A N 1
ATOM 2015 C CA . ASP A 1 257 ? 23.625 27.156 -22.109 1 84.94 257 ASP A CA 1
ATOM 2016 C C . ASP A 1 257 ? 25.016 27.453 -21.547 1 84.94 257 ASP A C 1
ATOM 2018 O O . ASP A 1 257 ? 25.547 28.547 -21.703 1 84.94 257 ASP A O 1
ATOM 2022 N N . ASP A 1 258 ? 25.516 26.594 -20.828 1 88.88 258 ASP A N 1
ATOM 2023 C CA . ASP A 1 258 ? 26.875 26.609 -20.297 1 88.88 258 ASP A CA 1
ATOM 2024 C C . ASP A 1 258 ? 27.016 27.609 -19.156 1 88.88 258 ASP A C 1
ATOM 2026 O O . ASP A 1 258 ? 28.094 28.172 -18.953 1 88.88 258 ASP A O 1
ATOM 2030 N N . ARG A 1 259 ? 26.016 27.891 -18.625 1 90.81 259 ARG A N 1
ATOM 2031 C CA . ARG A 1 259 ? 26.078 28.672 -17.391 1 90.81 259 ARG A CA 1
ATOM 2032 C C . ARG A 1 259 ? 26.5 27.797 -16.203 1 90.81 259 ARG A C 1
ATOM 2034 O O . ARG A 1 259 ? 26.062 26.641 -16.109 1 90.81 259 ARG A O 1
ATOM 2041 N N . LEU A 1 260 ? 27.281 28.359 -15.398 1 94.25 260 LEU A N 1
ATOM 2042 C CA . LEU A 1 260 ? 27.672 27.656 -14.195 1 94.25 260 LEU A CA 1
ATOM 2043 C C . LEU A 1 260 ? 26.891 28.141 -12.984 1 94.25 260 LEU A C 1
ATOM 2045 O O . LEU A 1 260 ? 27.078 29.281 -12.531 1 94.25 260 LEU A O 1
ATOM 2049 N N . TRP A 1 261 ? 26.062 27.359 -12.477 1 95.06 261 TRP A N 1
ATOM 2050 C CA . TRP A 1 261 ? 25.281 27.672 -11.273 1 95.06 261 TRP A CA 1
ATOM 2051 C C . TRP A 1 261 ? 26.047 27.281 -10.016 1 95.06 261 TRP A C 1
ATOM 2053 O O . TRP A 1 261 ? 26.656 26.203 -9.953 1 95.06 261 TRP A O 1
ATOM 2063 N N . VAL A 1 262 ? 26.078 28.172 -9.078 1 96.19 262 VAL A N 1
ATOM 2064 C CA . VAL A 1 262 ? 26.797 27.969 -7.828 1 96.19 262 VAL A CA 1
ATOM 2065 C C . VAL A 1 262 ? 25.859 28.172 -6.648 1 96.19 262 VAL A C 1
ATOM 2067 O O . VAL A 1 262 ? 25.156 29.188 -6.57 1 96.19 262 VAL A O 1
ATOM 2070 N N . GLY A 1 263 ? 25.781 27.156 -5.809 1 95.62 263 GLY A N 1
ATOM 2071 C CA . GLY A 1 263 ? 25.031 27.25 -4.57 1 95.62 263 GLY A CA 1
ATOM 2072 C C . GLY A 1 263 ? 25.906 27.266 -3.334 1 95.62 263 GLY A C 1
ATOM 2073 O O . GLY A 1 263 ? 26.922 26.578 -3.287 1 95.62 263 GLY A O 1
ATOM 2074 N N . SER A 1 264 ? 25.469 28.016 -2.338 1 92.62 264 SER A N 1
ATOM 2075 C CA . SER A 1 264 ? 26.25 28.109 -1.1 1 92.62 264 SER A CA 1
ATOM 2076 C C . SER A 1 264 ? 25.422 27.641 0.097 1 92.62 264 SER A C 1
ATOM 2078 O O . SER A 1 264 ? 24.219 27.438 -0.022 1 92.62 264 SER A O 1
ATOM 2080 N N . ALA A 1 265 ? 26.047 27.562 1.184 1 85.31 265 ALA A N 1
ATOM 2081 C CA . ALA A 1 265 ? 25.391 27.094 2.404 1 85.31 265 ALA A CA 1
ATOM 2082 C C . ALA A 1 265 ? 24.547 28.203 3.039 1 85.31 265 ALA A C 1
ATOM 2084 O O . ALA A 1 265 ? 23.484 27.938 3.586 1 85.31 265 ALA A O 1
ATOM 2085 N N . PHE A 1 266 ? 25.094 29.531 2.936 1 79.31 266 PHE A N 1
ATOM 2086 C CA . PHE A 1 266 ? 24.406 30.547 3.719 1 79.31 266 PHE A CA 1
ATOM 2087 C C . PHE A 1 266 ? 24.312 31.859 2.949 1 79.31 266 PHE A C 1
ATOM 2089 O O . PHE A 1 266 ? 23.75 32.844 3.441 1 79.31 266 PHE A O 1
ATOM 2096 N N . HIS A 1 267 ? 24.859 31.891 1.825 1 87.69 267 HIS A N 1
ATOM 2097 C CA . HIS A 1 267 ? 24.938 33.188 1.131 1 87.69 267 HIS A CA 1
ATOM 2098 C C . HIS A 1 267 ? 24.156 33.125 -0.179 1 87.69 267 HIS A C 1
ATOM 2100 O O . HIS A 1 267 ? 24.344 34 -1.051 1 87.69 267 HIS A O 1
ATOM 2106 N N . GLY A 1 268 ? 23.359 32.094 -0.317 1 91.88 268 GLY A N 1
ATOM 2107 C CA . GLY A 1 268 ? 22.516 32 -1.495 1 91.88 268 GLY A CA 1
ATOM 2108 C C . GLY A 1 268 ? 23.203 31.375 -2.688 1 91.88 268 GLY A C 1
ATOM 2109 O O . GLY A 1 268 ? 24.078 30.516 -2.521 1 91.88 268 GLY A O 1
ATOM 2110 N N . GLY A 1 269 ? 22.672 31.75 -3.879 1 94.56 269 GLY A N 1
ATOM 2111 C CA . GLY A 1 269 ? 23.188 31.188 -5.113 1 94.56 269 GLY A CA 1
ATOM 2112 C C . GLY A 1 269 ? 23.328 32.219 -6.223 1 94.56 269 GLY A C 1
ATOM 2113 O O . GLY A 1 269 ? 22.766 33.312 -6.141 1 94.56 269 GLY A O 1
ATOM 2114 N N . LEU A 1 270 ? 24.172 31.875 -7.172 1 94.69 270 LEU A N 1
ATOM 2115 C CA . LEU A 1 270 ? 24.375 32.719 -8.352 1 94.69 270 LEU A CA 1
ATOM 2116 C C . LEU A 1 270 ? 24.734 31.859 -9.562 1 94.69 270 LEU A C 1
ATOM 2118 O O . LEU A 1 270 ? 24.875 30.641 -9.453 1 94.69 270 LEU A O 1
ATOM 2122 N N . TYR A 1 271 ? 24.688 32.438 -10.695 1 92.75 271 TYR A N 1
ATOM 2123 C CA . TYR A 1 271 ? 25.234 31.75 -11.867 1 92.75 271 TYR A CA 1
ATOM 2124 C C . TYR A 1 271 ? 26.219 32.656 -12.609 1 92.75 271 TYR A C 1
ATOM 2126 O O . TYR A 1 271 ? 26.125 33.875 -12.531 1 92.75 271 TYR A O 1
ATOM 2134 N N . MET A 1 272 ? 27.172 32 -13.219 1 92.81 272 MET A N 1
ATOM 2135 C CA . MET A 1 272 ? 28.156 32.656 -14.078 1 92.81 272 MET A CA 1
ATOM 2136 C C . MET A 1 272 ? 27.922 32.312 -15.539 1 92.81 272 MET A C 1
ATOM 2138 O O . MET A 1 272 ? 27.812 31.125 -15.898 1 92.81 272 MET A O 1
ATOM 2142 N N . THR A 1 273 ? 27.828 33.281 -16.312 1 88.56 273 THR A N 1
ATOM 2143 C CA . THR A 1 273 ? 27.625 33.062 -17.75 1 88.56 273 THR A CA 1
ATOM 2144 C C . THR A 1 273 ? 28.906 32.562 -18.406 1 88.56 273 THR A C 1
ATOM 2146 O O . THR A 1 273 ? 29.984 32.625 -17.797 1 88.56 273 THR A O 1
ATOM 2149 N N . ALA A 1 274 ? 28.75 32.094 -19.609 1 84.25 274 ALA A N 1
ATOM 2150 C CA . ALA A 1 274 ? 29.891 31.562 -20.344 1 84.25 274 ALA A CA 1
ATOM 2151 C C . ALA A 1 274 ? 30.969 32.625 -20.547 1 84.25 274 ALA A C 1
ATOM 2153 O O . ALA A 1 274 ? 32.156 32.312 -20.609 1 84.25 274 ALA A O 1
ATOM 2154 N N . ASP A 1 275 ? 30.562 33.875 -20.562 1 81.94 275 ASP A N 1
ATOM 2155 C CA . ASP A 1 275 ? 31.5 34.969 -20.781 1 81.94 275 ASP A CA 1
ATOM 2156 C C . ASP A 1 275 ? 32.156 35.438 -19.469 1 81.94 275 ASP A C 1
ATOM 2158 O O . ASP A 1 275 ? 32.938 36.344 -19.453 1 81.94 275 ASP A O 1
ATOM 2162 N N . GLY A 1 276 ? 31.766 34.812 -18.422 1 82.88 276 GLY A N 1
ATOM 2163 C CA . GLY A 1 276 ? 32.438 35.094 -17.156 1 82.88 276 GLY A CA 1
ATOM 2164 C C . GLY A 1 276 ? 31.719 36.094 -16.281 1 82.88 276 GLY A C 1
ATOM 2165 O O . GLY A 1 276 ? 32.25 36.562 -15.273 1 82.88 276 GLY A O 1
ATOM 2166 N N . ARG A 1 277 ? 30.594 36.5 -16.672 1 88.12 277 ARG A N 1
ATOM 2167 C CA . ARG A 1 277 ? 29.812 37.469 -15.875 1 88.12 277 ARG A CA 1
ATOM 2168 C C . ARG A 1 277 ? 28.984 36.75 -14.812 1 88.12 277 ARG A C 1
ATOM 2170 O O . ARG A 1 277 ? 28.453 35.688 -15.055 1 88.12 277 ARG A O 1
ATOM 2177 N N . PHE A 1 278 ? 28.938 37.438 -13.578 1 91.5 278 PHE A N 1
ATOM 2178 C CA . PHE A 1 278 ? 28.203 36.875 -12.461 1 91.5 278 PHE A CA 1
ATOM 2179 C C . PHE A 1 278 ? 26.828 37.531 -12.344 1 91.5 278 PHE A C 1
ATOM 2181 O O . PHE A 1 278 ? 26.672 38.719 -12.539 1 91.5 278 PHE A O 1
ATOM 2188 N N . TYR A 1 279 ? 25.828 36.688 -12.07 1 87.06 279 TYR A N 1
ATOM 2189 C CA . TYR A 1 279 ? 24.469 37.156 -11.805 1 87.06 279 TYR A CA 1
ATOM 2190 C C . TYR A 1 279 ? 23.875 36.438 -10.602 1 87.06 279 TYR A C 1
ATOM 2192 O O . TYR A 1 279 ? 23.875 35.219 -10.539 1 87.06 279 TYR A O 1
ATOM 2200 N N . GLN A 1 280 ? 23.406 37.188 -9.641 1 91.12 280 GLN A N 1
ATOM 2201 C CA . GLN A 1 280 ? 22.672 36.625 -8.516 1 91.12 280 GLN A CA 1
ATOM 2202 C C . GLN A 1 280 ? 21.203 37 -8.562 1 91.12 280 GLN A C 1
ATOM 2204 O O . GLN A 1 280 ? 20.828 38.125 -8.156 1 91.12 280 GLN A O 1
ATOM 2209 N N . PRO A 1 281 ? 20.391 36.125 -8.945 1 88 281 PRO A N 1
ATOM 2210 C CA . PRO A 1 281 ? 18.953 36.438 -8.969 1 88 281 PRO A CA 1
ATOM 2211 C C . PRO A 1 281 ? 18.422 36.812 -7.59 1 88 281 PRO A C 1
ATOM 2213 O O . PRO A 1 281 ? 18.859 36.281 -6.574 1 88 281 PRO A O 1
ATOM 2216 N N . LYS A 1 282 ? 17.469 37.656 -7.477 1 85.81 282 LYS A N 1
ATOM 2217 C CA . LYS A 1 282 ? 16.891 38.156 -6.23 1 85.81 282 LYS A CA 1
ATOM 2218 C C . LYS A 1 282 ? 16.359 37 -5.363 1 85.81 282 LYS A C 1
ATOM 2220 O O . LYS A 1 282 ? 16.578 37 -4.152 1 85.81 282 LYS A O 1
ATOM 2225 N N . PRO A 1 283 ? 15.734 36.031 -5.953 1 87.94 283 PRO A N 1
ATOM 2226 C CA . PRO A 1 283 ? 15.219 34.938 -5.121 1 87.94 283 PRO A CA 1
ATOM 2227 C C . PRO A 1 283 ? 16.328 34.094 -4.527 1 87.94 283 PRO A C 1
ATOM 2229 O O . PRO A 1 283 ? 16.078 33.312 -3.596 1 87.94 283 PRO A O 1
ATOM 2232 N N . LEU A 1 284 ? 17.516 34.25 -5.008 1 92.06 284 LEU A N 1
ATOM 2233 C CA . LEU A 1 284 ? 18.609 33.406 -4.547 1 92.06 284 LEU A CA 1
ATOM 2234 C C . LEU A 1 284 ? 19.547 34.156 -3.621 1 92.06 284 LEU A C 1
ATOM 2236 O O . LEU A 1 284 ? 20.609 33.656 -3.246 1 92.06 284 LEU A O 1
ATOM 2240 N N . LYS A 1 285 ? 19.109 35.344 -3.352 1 90.12 285 LYS A N 1
ATOM 2241 C CA . LYS A 1 285 ? 19.828 36.031 -2.291 1 90.12 285 LYS A CA 1
ATOM 2242 C C . LYS A 1 285 ? 19.594 35.375 -0.938 1 90.12 285 LYS A C 1
ATOM 2244 O O . LYS A 1 285 ? 18.516 34.812 -0.689 1 90.12 285 LYS A O 1
ATOM 2249 N N . ALA A 1 286 ? 20.547 35.438 -0.104 1 85.81 286 ALA A N 1
ATOM 2250 C CA . ALA A 1 286 ? 20.484 34.719 1.177 1 85.81 286 ALA A CA 1
ATOM 2251 C C . ALA A 1 286 ? 19.281 35.188 1.997 1 85.81 286 ALA A C 1
ATOM 2253 O O . ALA A 1 286 ? 18.625 34.375 2.658 1 85.81 286 ALA A O 1
ATOM 2254 N N . SER A 1 287 ? 18.953 36.438 1.949 1 80.38 287 SER A N 1
ATOM 2255 C CA . SER A 1 287 ? 17.922 37.031 2.789 1 80.38 287 SER A CA 1
ATOM 2256 C C . SER A 1 287 ? 16.547 36.938 2.109 1 80.38 287 SER A C 1
ATOM 2258 O O . SER A 1 287 ? 15.539 37.344 2.686 1 80.38 287 SER A O 1
ATOM 2260 N N . SER A 1 288 ? 16.578 36.438 0.922 1 86.19 288 SER A N 1
ATOM 2261 C CA . SER A 1 288 ? 15.305 36.312 0.22 1 86.19 288 SER A CA 1
ATOM 2262 C C . SER A 1 288 ? 14.328 35.438 0.986 1 86.19 288 SER A C 1
ATOM 2264 O O . SER A 1 288 ? 14.734 34.469 1.644 1 86.19 288 SER A O 1
ATOM 2266 N N . PRO A 1 289 ? 13.055 35.75 0.951 1 79.31 289 PRO A N 1
ATOM 2267 C CA . PRO A 1 289 ? 12.055 34.938 1.631 1 79.31 289 PRO A CA 1
ATOM 2268 C C . PRO A 1 289 ? 11.992 33.5 1.081 1 79.31 289 PRO A C 1
ATOM 2270 O O . PRO A 1 289 ? 11.492 32.625 1.757 1 79.31 289 PRO A O 1
ATOM 2273 N N . TYR A 1 290 ? 12.453 33.281 -0.051 1 85.31 290 TYR A N 1
ATOM 2274 C CA . TYR A 1 290 ? 12.43 31.969 -0.652 1 85.31 290 TYR A CA 1
ATOM 2275 C C . TYR A 1 290 ? 13.531 31.094 -0.071 1 85.31 290 TYR A C 1
ATOM 2277 O O . TYR A 1 290 ? 13.352 29.875 0.082 1 85.31 290 TYR A O 1
ATOM 2285 N N . LEU A 1 291 ? 14.609 31.641 0.244 1 86.25 291 LEU A N 1
ATOM 2286 C CA . LEU A 1 291 ? 15.742 30.875 0.761 1 86.25 291 LEU A CA 1
ATOM 2287 C C . LEU A 1 291 ? 15.82 31 2.279 1 86.25 291 LEU A C 1
ATOM 2289 O O . LEU A 1 291 ? 16.031 30 2.971 1 86.25 291 LEU A O 1
ATOM 2293 N N . ASN A 1 292 ? 15.641 32.25 2.768 1 79.88 292 ASN A N 1
ATOM 2294 C CA . ASN A 1 292 ? 15.719 32.5 4.203 1 79.88 292 ASN A CA 1
ATOM 2295 C C . ASN A 1 292 ? 17 31.938 4.801 1 79.88 292 ASN A C 1
ATOM 2297 O O . ASN A 1 292 ? 16.953 31.219 5.801 1 79.88 292 ASN A O 1
ATOM 2301 N N . TYR A 1 293 ? 18.141 32.094 4.078 1 75.5 293 TYR A N 1
ATOM 2302 C CA . TYR A 1 293 ? 19.484 31.734 4.5 1 75.5 293 TYR A CA 1
ATOM 2303 C C . TYR A 1 293 ? 19.672 30.219 4.539 1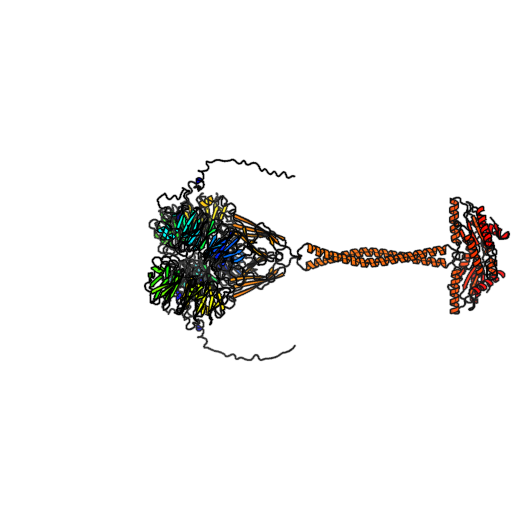 75.5 293 TYR A C 1
ATOM 2305 O O . TYR A 1 293 ? 20.562 29.703 5.211 1 75.5 293 TYR A O 1
ATOM 2313 N N . ARG A 1 294 ? 18.766 29.547 3.92 1 80.81 294 ARG A N 1
ATOM 2314 C CA . ARG A 1 294 ? 18.922 28.109 3.826 1 80.81 294 ARG A CA 1
ATOM 2315 C C . ARG A 1 294 ? 19.953 27.734 2.779 1 80.81 294 ARG A C 1
ATOM 2317 O O . ARG A 1 294 ? 20.219 28.5 1.854 1 80.81 294 ARG A O 1
ATOM 2324 N N . SER A 1 295 ? 20.469 26.547 2.969 1 86.94 295 SER A N 1
ATOM 2325 C CA . SER A 1 295 ? 21.531 26.094 2.072 1 86.94 295 SER A CA 1
ATOM 2326 C C . SER A 1 295 ? 20.969 25.562 0.765 1 86.94 295 SER A C 1
ATOM 2328 O O . SER A 1 295 ? 19.844 25.031 0.738 1 86.94 295 SER A O 1
ATOM 2330 N N . ILE A 1 296 ? 21.719 25.656 -0.299 1 93.12 296 ILE A N 1
ATOM 2331 C CA . ILE A 1 296 ? 21.406 25.094 -1.608 1 93.12 296 ILE A CA 1
ATOM 2332 C C . ILE A 1 296 ? 22.25 23.844 -1.844 1 93.12 296 ILE A C 1
ATOM 2334 O O . ILE A 1 296 ? 23.469 23.875 -1.762 1 93.12 296 ILE A O 1
ATOM 2338 N N . HIS A 1 297 ? 21.578 22.781 -2.242 1 91.19 297 HIS A N 1
ATOM 2339 C CA . HIS A 1 297 ? 22.297 21.516 -2.295 1 91.19 297 HIS A CA 1
ATOM 2340 C C . HIS A 1 297 ? 22.25 20.906 -3.691 1 91.19 297 HIS A C 1
ATOM 2342 O O . HIS A 1 297 ? 22.859 19.875 -3.945 1 91.19 297 HIS A O 1
ATOM 2348 N N . GLY A 1 298 ? 21.562 21.531 -4.566 1 93.06 298 GLY A N 1
ATOM 2349 C CA . GLY A 1 298 ? 21.531 20.953 -5.902 1 93.06 298 GLY A CA 1
ATOM 2350 C C . GLY A 1 298 ? 20.703 21.766 -6.883 1 93.06 298 GLY A C 1
ATOM 2351 O O . GLY A 1 298 ? 19.969 22.672 -6.48 1 93.06 298 GLY A O 1
ATOM 2352 N N . PHE A 1 299 ? 20.891 21.375 -8.18 1 94.56 299 PHE A N 1
ATOM 2353 C CA . PHE A 1 299 ? 20.172 22.016 -9.273 1 94.56 299 PHE A CA 1
ATOM 2354 C C . PHE A 1 299 ? 19.688 20.969 -10.281 1 94.56 299 PHE A C 1
ATOM 2356 O O . PHE A 1 299 ? 20.297 19.906 -10.422 1 94.56 299 PHE A O 1
ATOM 2363 N N . ALA A 1 300 ? 18.594 21.25 -10.859 1 93.69 300 ALA A N 1
ATOM 2364 C CA . ALA A 1 300 ? 18.094 20.453 -11.977 1 93.69 300 ALA A CA 1
ATOM 2365 C C . ALA A 1 300 ? 17.422 21.344 -13.023 1 93.69 300 ALA A C 1
ATOM 2367 O O . ALA A 1 300 ? 16.594 22.188 -12.688 1 93.69 300 ALA A O 1
ATOM 2368 N N . GLU A 1 301 ? 17.766 21.109 -14.195 1 91.25 301 GLU A N 1
ATOM 2369 C CA . GLU A 1 301 ? 17.203 21.891 -15.289 1 91.25 301 GLU A CA 1
ATOM 2370 C C . GLU A 1 301 ? 15.992 21.188 -15.898 1 91.25 301 GLU A C 1
ATOM 2372 O O . GLU A 1 301 ? 16.031 19.984 -16.156 1 91.25 301 GLU A O 1
ATOM 2377 N N . LEU A 1 302 ? 14.969 21.984 -16.062 1 86.25 302 LEU A N 1
ATOM 2378 C CA . LEU A 1 302 ? 13.758 21.484 -16.703 1 86.25 302 LEU A CA 1
ATOM 2379 C C . LEU A 1 302 ? 13.711 21.891 -18.172 1 86.25 302 LEU A C 1
ATOM 2381 O O . LEU A 1 302 ? 14.461 22.766 -18.594 1 86.25 302 LEU A O 1
ATOM 2385 N N . PRO A 1 303 ? 12.914 21.172 -19 1 73.12 303 PRO A N 1
ATOM 2386 C CA . PRO A 1 303 ? 12.867 21.484 -20.422 1 73.12 303 PRO A CA 1
ATOM 2387 C C . PRO A 1 303 ? 12.352 22.891 -20.719 1 73.12 303 PRO A C 1
ATOM 2389 O O . PRO A 1 303 ? 12.758 23.5 -21.719 1 73.12 303 PRO A O 1
ATOM 2392 N N . ASP A 1 304 ? 11.516 23.516 -19.984 1 71.69 304 ASP A N 1
ATOM 2393 C CA . ASP A 1 304 ? 10.883 24.797 -20.281 1 71.69 304 ASP A CA 1
ATOM 2394 C C . ASP A 1 304 ? 11.656 25.953 -19.641 1 71.69 304 ASP A C 1
ATOM 2396 O O . ASP A 1 304 ? 11.055 26.922 -19.172 1 71.69 304 ASP A O 1
ATOM 2400 N N . ASN A 1 305 ? 13.039 25.875 -19.578 1 78.31 305 ASN A N 1
ATOM 2401 C CA . ASN A 1 305 ? 13.922 26.922 -19.078 1 78.31 305 ASN A CA 1
ATOM 2402 C C . ASN A 1 305 ? 13.656 27.203 -17.609 1 78.31 305 ASN A C 1
ATOM 2404 O O . ASN A 1 305 ? 13.57 28.375 -17.203 1 78.31 305 ASN A O 1
ATOM 2408 N N . HIS A 1 306 ? 13.266 26.297 -16.969 1 86.38 306 HIS A N 1
ATOM 2409 C CA . HIS A 1 306 ? 13.188 26.344 -15.508 1 86.38 306 HIS A CA 1
ATOM 2410 C C . HIS A 1 306 ? 14.352 25.594 -14.867 1 86.38 306 HIS A C 1
ATOM 2412 O O . HIS A 1 306 ? 14.867 24.641 -15.445 1 86.38 306 HIS A O 1
ATOM 2418 N N . ILE A 1 307 ? 14.789 26.188 -13.805 1 91.5 307 ILE A N 1
ATOM 2419 C CA . ILE A 1 307 ? 15.781 25.484 -13 1 91.5 307 ILE A CA 1
ATOM 2420 C C . ILE A 1 307 ? 15.242 25.266 -11.586 1 91.5 307 ILE A C 1
ATOM 2422 O O . ILE A 1 307 ? 14.633 26.156 -11 1 91.5 307 ILE A O 1
ATOM 2426 N N . TRP A 1 308 ? 15.289 24.125 -11.195 1 94.38 308 TRP A N 1
ATOM 2427 C CA . TRP A 1 308 ? 14.906 23.797 -9.82 1 94.38 308 TRP A CA 1
ATOM 2428 C C . TRP A 1 308 ? 16.125 23.844 -8.898 1 94.38 308 TRP A C 1
ATOM 2430 O O . TRP A 1 308 ? 17.188 23.344 -9.234 1 94.38 308 TRP A O 1
ATOM 2440 N N . ILE A 1 309 ? 15.969 24.484 -7.824 1 95.69 309 ILE A N 1
ATOM 2441 C CA . ILE A 1 309 ? 17.016 24.641 -6.82 1 95.69 309 ILE A CA 1
ATOM 2442 C C . ILE A 1 309 ? 16.625 23.891 -5.551 1 95.69 309 ILE A C 1
ATOM 2444 O O . ILE A 1 309 ? 15.586 24.156 -4.945 1 95.69 309 ILE A O 1
ATOM 2448 N N . ALA A 1 310 ? 17.453 22.953 -5.195 1 95.5 310 ALA A N 1
ATOM 2449 C CA . ALA A 1 310 ? 17.219 22.141 -4.004 1 95.5 310 ALA A CA 1
ATOM 2450 C C . ALA A 1 310 ? 17.703 22.844 -2.746 1 95.5 310 ALA A C 1
ATOM 2452 O O . ALA A 1 310 ? 18.859 23.297 -2.682 1 95.5 310 ALA A O 1
ATOM 2453 N N . THR A 1 311 ? 16.828 22.922 -1.775 1 92.19 311 THR A N 1
ATOM 2454 C CA . THR A 1 311 ? 17.203 23.578 -0.525 1 92.19 311 THR A CA 1
ATOM 2455 C C . THR A 1 311 ? 17.031 22.609 0.654 1 92.19 311 THR A C 1
ATOM 2457 O O . THR A 1 311 ? 16.328 21.609 0.547 1 92.19 311 THR A O 1
ATOM 2460 N N . MET A 1 312 ? 17.688 22.953 1.655 1 84.12 312 MET A N 1
ATOM 2461 C CA . MET A 1 312 ? 17.516 22.203 2.904 1 84.12 312 MET A CA 1
ATOM 2462 C C . MET A 1 312 ? 16.438 22.859 3.771 1 84.12 312 MET A C 1
ATOM 2464 O O . MET A 1 312 ? 16.688 23.891 4.402 1 84.12 312 MET A O 1
ATOM 2468 N N . GLY A 1 313 ? 15.273 22.266 3.758 1 79.31 313 GLY A N 1
ATOM 2469 C CA . GLY A 1 313 ? 14.211 22.75 4.625 1 79.31 313 GLY A CA 1
ATOM 2470 C C . GLY A 1 313 ? 13.188 23.609 3.9 1 79.31 313 GLY A C 1
ATOM 2471 O O . GLY A 1 313 ? 12.078 23.828 4.398 1 79.31 313 GLY A O 1
ATOM 2472 N N . GLY A 1 314 ? 13.57 24.094 2.809 1 84.44 314 GLY A N 1
ATOM 2473 C CA . GLY A 1 314 ? 12.672 24.984 2.096 1 84.44 314 GLY A CA 1
ATOM 2474 C C . GLY A 1 314 ? 12.031 24.344 0.879 1 84.44 314 GLY A C 1
ATOM 2475 O O . GLY A 1 314 ? 11.258 24.984 0.168 1 84.44 314 GLY A O 1
ATOM 2476 N N . GLY A 1 315 ? 12.305 23.125 0.687 1 91.19 315 GLY A N 1
ATOM 2477 C CA . GLY A 1 315 ? 11.758 22.469 -0.49 1 91.19 315 GLY A CA 1
ATOM 2478 C C . GLY A 1 315 ? 12.5 22.828 -1.767 1 91.19 315 GLY A C 1
ATOM 2479 O O . GLY A 1 315 ? 13.727 22.906 -1.777 1 91.19 315 GLY A O 1
ATOM 2480 N N . ILE A 1 316 ? 11.758 23 -2.879 1 94.81 316 ILE A N 1
ATOM 2481 C CA . ILE A 1 316 ? 12.344 23.266 -4.188 1 94.81 316 ILE A CA 1
ATOM 2482 C C . ILE A 1 316 ? 11.953 24.672 -4.641 1 94.81 316 ILE A C 1
ATOM 2484 O O . ILE A 1 316 ? 10.773 25.047 -4.621 1 94.81 316 ILE A O 1
ATOM 2488 N N . ILE A 1 317 ? 12.914 25.469 -5.043 1 93.75 317 ILE A N 1
ATOM 2489 C CA . ILE A 1 317 ? 12.648 26.766 -5.676 1 93.75 317 ILE A CA 1
ATOM 2490 C C . ILE A 1 317 ? 12.633 26.594 -7.191 1 93.75 317 ILE A C 1
ATOM 2492 O O . ILE A 1 317 ? 13.602 26.125 -7.785 1 93.75 317 ILE A O 1
ATOM 2496 N N . ASP A 1 318 ? 11.539 26.828 -7.688 1 91.44 318 ASP A N 1
ATOM 2497 C CA . ASP A 1 318 ? 11.375 26.812 -9.141 1 91.44 318 ASP A CA 1
ATOM 2498 C C . ASP A 1 318 ? 11.602 28.203 -9.727 1 91.44 318 ASP A C 1
ATOM 2500 O O . ASP A 1 318 ? 10.789 29.109 -9.516 1 91.44 318 ASP A O 1
ATOM 2504 N N . TYR A 1 319 ? 12.703 28.312 -10.453 1 89.81 319 TYR A N 1
ATOM 2505 C CA . TYR A 1 319 ? 13.109 29.609 -11.008 1 89.81 319 TYR A CA 1
ATOM 2506 C C . TYR A 1 319 ? 13.156 29.562 -12.531 1 89.81 319 TYR A C 1
ATOM 2508 O O . TYR A 1 319 ? 13.82 28.688 -13.109 1 89.81 319 TYR A O 1
ATOM 2516 N N . ALA A 1 320 ? 12.336 30.375 -13.133 1 83.69 320 ALA A N 1
ATOM 2517 C CA . ALA A 1 320 ? 12.367 30.484 -14.586 1 83.69 320 ALA A CA 1
ATOM 2518 C C . ALA A 1 320 ? 13.398 31.531 -15.031 1 83.69 320 ALA A C 1
ATOM 2520 O O . ALA A 1 320 ? 13.422 32.656 -14.523 1 83.69 320 ALA A O 1
ATOM 2521 N N . PHE A 1 321 ? 14.461 31.062 -15.797 1 67.75 321 PHE A N 1
ATOM 2522 C CA . PHE A 1 321 ? 15.492 32 -16.25 1 67.75 321 PHE A CA 1
ATOM 2523 C C . PHE A 1 321 ? 15.422 32.188 -17.766 1 67.75 321 PHE A C 1
ATOM 2525 O O . PHE A 1 321 ? 14.891 31.328 -18.484 1 67.75 321 PHE A O 1
ATOM 2532 N N . TRP A 1 322 ? 15.523 33.406 -18.281 1 53.69 322 TRP A N 1
ATOM 2533 C CA . TRP A 1 322 ? 15.398 33.781 -19.688 1 53.69 322 TRP A CA 1
ATOM 2534 C C . TRP A 1 32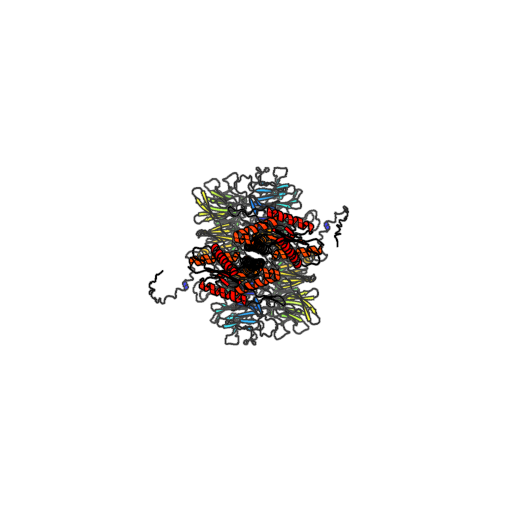2 ? 16.688 33.5 -20.453 1 53.69 322 TRP A C 1
ATOM 2536 O O . TRP A 1 322 ? 17.781 33.625 -19.891 1 53.69 322 TRP A O 1
ATOM 2546 N N . THR A 1 323 ? 16.719 32.656 -21.531 1 50.25 323 THR A N 1
ATOM 2547 C CA . THR A 1 323 ? 17.812 32.562 -22.484 1 50.25 323 THR A CA 1
ATOM 2548 C C . THR A 1 323 ? 17.766 33.719 -23.484 1 50.25 323 THR A C 1
ATOM 2550 O O . THR A 1 323 ? 16.688 34.219 -23.812 1 50.25 323 THR A O 1
ATOM 2553 N N . ALA A 1 324 ? 18.875 34.5 -23.797 1 41.88 324 ALA A N 1
ATOM 2554 C CA . ALA A 1 324 ? 19.031 35.594 -24.75 1 41.88 324 ALA A CA 1
ATOM 2555 C C . ALA A 1 324 ? 18.172 35.375 -25.984 1 41.88 324 ALA A C 1
ATOM 2557 O O . ALA A 1 324 ? 17.609 36.312 -26.547 1 41.88 324 ALA A O 1
ATOM 2558 N N . GLY A 1 325 ? 18.344 34.438 -26.891 1 36.94 325 GLY A N 1
ATOM 2559 C CA . GLY A 1 325 ? 17.766 34.406 -28.219 1 36.94 325 GLY A CA 1
ATOM 2560 C C . GLY A 1 325 ? 16.25 34.312 -28.203 1 36.94 325 GLY A C 1
ATOM 2561 O O . GLY A 1 325 ? 15.617 34.281 -29.266 1 36.94 325 GLY A O 1
ATOM 2562 N N . THR A 1 326 ? 15.711 33.688 -27.344 1 35.62 326 THR A N 1
ATOM 2563 C CA . THR A 1 326 ? 14.258 33.625 -27.484 1 35.62 326 THR A CA 1
ATOM 2564 C C . THR A 1 326 ? 13.609 34.906 -26.984 1 35.62 326 THR A C 1
ATOM 2566 O O . THR A 1 326 ? 13.734 35.281 -25.812 1 35.62 326 THR A O 1
ATOM 2569 N N . LYS A 1 327 ? 13.43 36.031 -27.812 1 33.09 327 LYS A N 1
ATOM 2570 C CA . LYS A 1 327 ? 12.664 37.25 -27.75 1 33.09 327 LYS A CA 1
ATOM 2571 C C . LYS A 1 327 ? 11.344 37.062 -27 1 33.09 327 LYS A C 1
ATOM 2573 O O . LYS A 1 327 ? 10.656 38.031 -26.672 1 33.09 327 LYS A O 1
ATOM 2578 N N . GLY A 1 328 ? 10.609 36.094 -27.312 1 30.33 328 GLY A N 1
ATOM 2579 C CA . GLY A 1 328 ? 9.211 36.25 -26.984 1 30.33 328 GLY A CA 1
ATOM 2580 C C . GLY A 1 328 ? 8.984 36.531 -25.5 1 30.33 328 GLY A C 1
ATOM 2581 O O . GLY A 1 328 ? 9.844 37.094 -24.828 1 30.33 328 GLY A O 1
ATOM 2582 N N . LYS A 1 329 ? 7.977 35.719 -24.922 1 34.66 329 LYS A N 1
ATOM 2583 C CA . LYS A 1 329 ? 6.977 36.188 -23.984 1 34.66 329 LYS A CA 1
ATOM 2584 C C . LYS A 1 329 ? 7.621 36.625 -22.672 1 34.66 329 LYS A C 1
ATOM 2586 O O . LYS A 1 329 ? 7.211 37.625 -22.062 1 34.66 329 LYS A O 1
ATOM 2591 N N . LEU A 1 330 ? 8.242 35.812 -21.953 1 35.31 330 LEU A N 1
ATOM 2592 C CA . LEU A 1 330 ? 8.414 36.375 -20.625 1 35.31 330 LEU A CA 1
ATOM 2593 C C . LEU A 1 330 ? 9.547 37.375 -20.609 1 35.31 330 LEU A C 1
ATOM 2595 O O . LEU A 1 330 ? 10.719 37.031 -20.547 1 35.31 330 LEU A O 1
ATOM 2599 N N . CYS A 1 331 ? 9.531 38.312 -21.594 1 28.98 331 CYS A N 1
ATOM 2600 C CA . CYS A 1 331 ? 10.477 39.406 -21.844 1 28.98 331 CYS A CA 1
ATOM 2601 C C . CYS A 1 331 ? 10.555 40.344 -20.656 1 28.98 331 CYS A C 1
ATOM 2603 O O . CYS A 1 331 ? 9.586 41.031 -20.344 1 28.98 331 CYS A O 1
ATOM 2605 N N . ALA A 1 332 ? 11.117 40.125 -19.578 1 34 332 ALA A N 1
ATOM 2606 C CA . ALA A 1 332 ? 11.305 41.344 -18.781 1 34 332 ALA A CA 1
ATOM 2607 C C . ALA A 1 332 ? 12.07 42.406 -19.562 1 34 332 ALA A C 1
ATOM 2609 O O . ALA A 1 332 ? 12.945 42.062 -20.375 1 34 332 ALA A O 1
ATOM 2610 N N . PRO A 1 333 ? 11.43 43.594 -19.906 1 29.47 333 PRO A N 1
ATOM 2611 C CA . PRO A 1 333 ? 12.203 44.656 -20.531 1 29.47 333 PRO A CA 1
ATOM 2612 C C . PRO A 1 333 ? 13.617 44.781 -19.969 1 29.47 333 PRO A C 1
ATOM 2614 O O . PRO A 1 333 ? 13.867 44.344 -18.828 1 29.47 333 PRO A O 1
ATOM 2617 N N . PRO A 1 334 ? 14.602 45.281 -20.781 1 29.69 334 PRO A N 1
ATOM 2618 C CA . PRO A 1 334 ? 15.93 45.75 -20.359 1 29.69 334 PRO A CA 1
ATOM 2619 C C . PRO A 1 334 ? 15.859 46.844 -19.297 1 29.69 334 PRO A C 1
ATOM 2621 O O . PRO A 1 334 ? 15.125 47.812 -19.453 1 29.69 334 PRO A O 1
ATOM 2624 N N . GLY A 1 335 ? 16.219 46.75 -18.016 1 33.16 335 GLY A N 1
ATOM 2625 C CA . GLY A 1 335 ? 16.281 47.562 -16.797 1 33.16 335 GLY A CA 1
ATOM 2626 C C . GLY A 1 335 ? 15.43 47 -15.672 1 33.16 335 GLY A C 1
ATOM 2627 O O . GLY A 1 335 ? 15.523 47.438 -14.531 1 33.16 335 GLY A O 1
ATOM 2628 N N . GLU A 1 336 ? 14.117 46.875 -16 1 33.97 336 GLU A N 1
ATOM 2629 C CA . GLU A 1 336 ? 13.227 46.469 -14.922 1 33.97 336 GLU A CA 1
ATOM 2630 C C . GLU A 1 336 ? 13.5 45.031 -14.492 1 33.97 336 GLU A C 1
ATOM 2632 O O . GLU A 1 336 ? 13.766 44.188 -15.336 1 33.97 336 GLU A O 1
ATOM 2637 N N . GLU A 1 337 ? 14.086 44.969 -13.32 1 35.56 337 GLU A N 1
ATOM 2638 C CA . GLU A 1 337 ? 14.328 43.719 -12.602 1 35.56 337 GLU A CA 1
ATOM 2639 C C . GLU A 1 337 ? 13.211 42.719 -12.852 1 35.56 337 GLU A C 1
ATOM 2641 O O . GLU A 1 337 ? 12.031 43.031 -12.719 1 35.56 337 GLU A O 1
ATOM 2646 N N . TYR A 1 338 ? 13.312 42 -13.797 1 38.53 338 TYR A N 1
ATOM 2647 C CA . TYR A 1 338 ? 12.43 40.875 -14.07 1 38.53 338 TYR A CA 1
ATOM 2648 C C . TYR A 1 338 ? 11.883 40.281 -12.773 1 38.53 338 TYR A C 1
ATOM 2650 O O . TYR A 1 338 ? 12.641 39.844 -11.914 1 38.53 338 TYR A O 1
ATOM 2658 N N . THR A 1 339 ? 11 40.812 -12.273 1 45.25 339 THR A N 1
ATOM 2659 C CA . THR A 1 339 ? 10.367 40.125 -11.148 1 45.25 339 THR A CA 1
ATOM 2660 C C . THR A 1 339 ? 9.969 38.688 -11.539 1 45.25 339 THR A C 1
ATOM 2662 O O . THR A 1 339 ? 9 38.5 -12.281 1 45.25 339 THR A O 1
ATOM 2665 N N . GLY A 1 340 ? 10.906 37.906 -12.164 1 51.12 340 GLY A N 1
ATOM 2666 C CA . GLY A 1 340 ? 10.898 36.531 -12.625 1 51.12 340 GLY A CA 1
ATOM 2667 C C . GLY A 1 340 ? 9.961 35.656 -11.828 1 51.12 340 GLY A C 1
ATOM 2668 O O . GLY A 1 340 ? 9.492 36.031 -10.758 1 51.12 340 GLY A O 1
ATOM 2669 N N . TYR A 1 341 ? 9.336 34.594 -12.602 1 70.12 341 TYR A N 1
ATOM 2670 C CA . TYR A 1 341 ? 8.531 33.5 -12.047 1 70.12 341 TYR A CA 1
ATOM 2671 C C . TYR A 1 341 ? 9.328 32.719 -11.008 1 70.12 341 TYR A C 1
ATOM 2673 O O . TYR A 1 341 ? 10.445 32.281 -11.289 1 70.12 341 TYR A O 1
ATOM 2681 N N . VAL A 1 342 ? 9.031 32.906 -9.82 1 82.5 342 VAL A N 1
ATOM 2682 C CA . VAL A 1 342 ? 9.617 32.094 -8.773 1 82.5 342 VAL A CA 1
ATOM 2683 C C . VAL A 1 342 ? 8.516 31.438 -7.941 1 82.5 342 VAL A C 1
ATOM 2685 O O . VAL A 1 342 ? 7.547 32.094 -7.559 1 82.5 342 VAL A O 1
ATOM 2688 N N . ARG A 1 343 ? 8.586 30.203 -7.875 1 85.25 343 ARG A N 1
ATOM 2689 C CA . ARG A 1 343 ? 7.676 29.453 -7.016 1 85.25 343 ARG A CA 1
ATOM 2690 C C . ARG A 1 343 ? 8.438 28.453 -6.148 1 85.25 343 ARG A C 1
ATOM 2692 O O . ARG A 1 343 ? 9.594 28.125 -6.434 1 85.25 343 ARG A O 1
ATOM 2699 N N . THR A 1 344 ? 7.816 28.109 -5.074 1 89.75 344 THR A N 1
ATOM 2700 C CA . THR A 1 344 ? 8.406 27.094 -4.207 1 89.75 344 THR A CA 1
ATOM 2701 C C . THR A 1 344 ? 7.496 25.875 -4.094 1 89.75 344 THR A C 1
ATOM 2703 O O . THR A 1 344 ? 6.273 26.016 -4.012 1 89.75 344 THR A O 1
ATOM 2706 N N . TRP A 1 345 ? 8.055 24.766 -4.211 1 91 345 TRP A N 1
ATOM 2707 C CA . TRP A 1 345 ? 7.355 23.516 -3.959 1 91 345 TRP A CA 1
ATOM 2708 C C . TRP A 1 345 ? 7.742 22.938 -2.602 1 91 345 TRP A C 1
ATOM 2710 O O . TRP A 1 345 ? 8.906 22.609 -2.367 1 91 345 TRP A O 1
ATOM 2720 N N . THR A 1 346 ? 6.77 22.797 -1.687 1 87.94 346 THR A N 1
ATOM 2721 C CA . THR A 1 346 ? 7.031 22.297 -0.341 1 87.94 346 THR A CA 1
ATOM 2722 C C . THR A 1 346 ? 6.137 21.109 -0.021 1 87.94 346 THR A C 1
ATOM 2724 O O . THR A 1 346 ? 5.137 20.875 -0.704 1 87.94 346 THR A O 1
ATOM 2727 N N . HIS A 1 347 ? 6.57 20.406 0.968 1 85 347 HIS A N 1
ATOM 2728 C CA . HIS A 1 347 ? 5.77 19.297 1.446 1 85 347 HIS A CA 1
ATOM 2729 C C . HIS A 1 347 ? 4.496 19.781 2.131 1 85 347 HIS A C 1
ATOM 2731 O O . HIS A 1 347 ? 4.543 20.656 2.986 1 85 347 HIS A O 1
ATOM 2737 N N . ASN A 1 348 ? 3.363 19.25 1.65 1 78.62 348 ASN A N 1
ATOM 2738 C CA . ASN A 1 348 ? 2.049 19.469 2.244 1 78.62 348 ASN A CA 1
ATOM 2739 C C . ASN A 1 348 ? 1.392 18.172 2.662 1 78.62 348 ASN A C 1
ATOM 2741 O O . ASN A 1 348 ? 0.965 17.375 1.812 1 78.62 348 ASN A O 1
ATOM 2745 N N . PRO A 1 349 ? 1.282 17.953 3.941 1 72.38 349 PRO A N 1
ATOM 2746 C CA . PRO A 1 349 ? 0.722 16.688 4.395 1 72.38 349 PRO A CA 1
ATOM 2747 C C . PRO A 1 349 ? -0.719 16.469 3.932 1 72.38 349 PRO A C 1
ATOM 2749 O O . PRO A 1 349 ? -1.216 15.344 3.938 1 72.38 349 PRO A O 1
ATOM 2752 N N . LEU A 1 350 ? -1.442 17.547 3.521 1 73.81 350 LEU A N 1
ATOM 2753 C CA . LEU A 1 350 ? -2.82 17.422 3.059 1 73.81 350 LEU A CA 1
ATOM 2754 C C . LEU A 1 350 ? -2.867 17.047 1.584 1 73.81 350 LEU A C 1
ATOM 2756 O O . LEU A 1 350 ? -3.92 16.656 1.073 1 73.81 350 LEU A O 1
ATOM 2760 N N . ASN A 1 351 ? -1.668 17.188 1.022 1 80.62 351 ASN A N 1
ATOM 2761 C CA . ASN A 1 351 ? -1.569 16.891 -0.4 1 80.62 351 ASN A CA 1
ATOM 2762 C C . ASN A 1 351 ? -0.661 15.688 -0.651 1 80.62 351 ASN A C 1
ATOM 2764 O O . ASN A 1 351 ? 0.564 15.82 -0.65 1 80.62 351 ASN A O 1
ATOM 2768 N N . ASP A 1 352 ? -1.215 14.625 -1.048 1 76.44 352 ASP A N 1
ATOM 2769 C CA . ASP A 1 352 ? -0.454 13.398 -1.28 1 76.44 352 ASP A CA 1
ATOM 2770 C C . ASP A 1 352 ? 0.458 13.547 -2.496 1 76.44 352 ASP A C 1
ATOM 2772 O O . ASP A 1 352 ? 1.361 12.734 -2.701 1 76.44 352 ASP A O 1
ATOM 2776 N N . HIS A 1 353 ? 0.306 14.594 -3.227 1 83.94 353 HIS A N 1
ATOM 2777 C CA . HIS A 1 353 ? 1.098 14.758 -4.441 1 83.94 353 HIS A CA 1
ATOM 2778 C C . HIS A 1 353 ? 2.031 15.961 -4.336 1 83.94 353 HIS A C 1
ATOM 2780 O O . HIS A 1 353 ? 2.43 16.531 -5.352 1 83.94 353 HIS A O 1
ATOM 2786 N N . SER A 1 354 ? 2.262 16.344 -3.133 1 88 354 SER A N 1
ATOM 2787 C CA . SER A 1 354 ? 3.342 17.297 -2.895 1 88 354 SER A CA 1
ATOM 2788 C C . SER A 1 354 ? 4.684 16.594 -2.752 1 88 354 SER A C 1
ATOM 2790 O O . SER A 1 354 ? 4.746 15.359 -2.766 1 88 354 SER A O 1
ATOM 2792 N N . VAL A 1 355 ? 5.68 17.344 -2.715 1 90.56 355 VAL A N 1
ATOM 2793 C CA . VAL A 1 355 ? 6.996 16.734 -2.523 1 90.56 355 VAL A CA 1
ATOM 2794 C C . VAL A 1 355 ? 7.035 16 -1.185 1 90.56 355 VAL A C 1
ATOM 2796 O O . VAL A 1 355 ? 6.406 16.438 -0.214 1 90.56 355 VAL A O 1
ATOM 2799 N N . SER A 1 356 ? 7.73 14.977 -1.107 1 85.19 356 SER A N 1
ATOM 2800 C CA . SER A 1 356 ? 7.734 14.117 0.068 1 85.19 356 SER A CA 1
ATOM 2801 C C . SER A 1 356 ? 8.32 14.836 1.278 1 85.19 356 SER A C 1
ATOM 2803 O O . SER A 1 356 ? 7.938 14.555 2.416 1 85.19 356 SER A O 1
ATOM 2805 N N . GLY A 1 357 ? 9.266 15.617 1.081 1 84.56 357 GLY A N 1
ATOM 2806 C CA . GLY A 1 357 ? 9.906 16.359 2.156 1 84.56 357 GLY A CA 1
ATOM 2807 C C . GLY A 1 357 ? 10.477 17.688 1.712 1 84.56 357 GLY A C 1
ATOM 2808 O O . GLY A 1 357 ? 10.578 17.953 0.514 1 84.56 357 GLY A O 1
ATOM 2809 N N . ASN A 1 358 ? 10.875 18.453 2.719 1 87.5 358 ASN A N 1
ATOM 2810 C CA . ASN A 1 358 ? 11.391 19.781 2.406 1 87.5 358 ASN A CA 1
ATOM 2811 C C . ASN A 1 358 ? 12.922 19.797 2.395 1 87.5 358 ASN A C 1
ATOM 2813 O O . ASN A 1 358 ? 13.531 20.75 1.906 1 87.5 358 ASN A O 1
ATOM 2817 N N . ASN A 1 359 ? 13.469 18.812 2.938 1 86.56 359 ASN A N 1
ATOM 2818 C CA . ASN A 1 359 ? 14.906 18.641 2.809 1 86.56 359 ASN A CA 1
ATOM 2819 C C . ASN A 1 359 ? 15.273 17.891 1.531 1 86.56 359 ASN A C 1
ATOM 2821 O O . ASN A 1 359 ? 15.25 16.656 1.504 1 86.56 359 ASN A O 1
ATOM 2825 N N . ILE A 1 360 ? 15.695 18.672 0.619 1 92.75 360 ILE A N 1
ATOM 2826 C CA . ILE A 1 360 ? 16.016 18.062 -0.666 1 92.75 360 ILE A CA 1
ATOM 2827 C C . ILE A 1 360 ? 17.5 17.688 -0.701 1 92.75 360 ILE A C 1
ATOM 2829 O O . ILE A 1 360 ? 18.359 18.562 -0.674 1 92.75 360 ILE A O 1
ATOM 2833 N N . LEU A 1 361 ? 17.766 16.484 -0.846 1 88.44 361 LEU A N 1
ATOM 2834 C CA . LEU A 1 361 ? 19.141 16 -0.759 1 88.44 361 LEU A CA 1
ATOM 2835 C C . LEU A 1 361 ? 19.75 15.852 -2.148 1 88.44 361 LEU A C 1
ATOM 2837 O O . LEU A 1 361 ? 20.953 16.047 -2.324 1 88.44 361 LEU A O 1
ATOM 2841 N N . SER A 1 362 ? 18.922 15.438 -3.064 1 89.62 362 SER A N 1
ATOM 2842 C CA . SER A 1 362 ? 19.438 15.281 -4.422 1 89.62 362 SER A CA 1
ATOM 2843 C C . SER A 1 362 ? 18.312 15.359 -5.449 1 89.62 362 SER A C 1
ATOM 2845 O O . SER A 1 362 ? 17.141 15.086 -5.129 1 89.62 362 SER A O 1
ATOM 2847 N N . LEU A 1 363 ? 18.672 15.812 -6.602 1 93.69 363 LEU A N 1
ATOM 2848 C CA . LEU A 1 363 ? 17.797 15.836 -7.762 1 93.69 363 LEU A CA 1
ATOM 2849 C C . LEU A 1 363 ? 18.391 15.047 -8.922 1 93.69 363 LEU A C 1
ATOM 2851 O O . LEU A 1 363 ? 19.594 15.164 -9.203 1 93.69 363 LEU A O 1
ATOM 2855 N N . MET A 1 364 ? 17.547 14.203 -9.5 1 93.06 364 MET A N 1
ATOM 2856 C CA . MET A 1 364 ? 18.031 13.43 -10.648 1 93.06 364 MET A CA 1
ATOM 2857 C C . MET A 1 364 ? 17.016 13.469 -11.781 1 93.06 364 MET A C 1
ATOM 2859 O O . MET A 1 364 ? 15.836 13.219 -11.578 1 93.06 364 MET A O 1
ATOM 2863 N N . ALA A 1 365 ? 17.5 13.734 -12.93 1 91.69 365 ALA A N 1
ATOM 2864 C CA . ALA A 1 365 ? 16.656 13.664 -14.125 1 91.69 365 ALA A CA 1
ATOM 2865 C C . ALA A 1 365 ? 16.703 12.273 -14.75 1 91.69 365 ALA A C 1
ATOM 2867 O O . ALA A 1 365 ? 17.781 11.703 -14.922 1 91.69 365 ALA A O 1
ATOM 2868 N N . ASP A 1 366 ? 15.562 11.773 -14.977 1 89 366 ASP A N 1
ATOM 2869 C CA . ASP A 1 366 ? 15.547 10.477 -15.641 1 89 366 ASP A CA 1
ATOM 2870 C C . ASP A 1 366 ? 15.484 10.641 -17.156 1 89 366 ASP A C 1
ATOM 2872 O O . ASP A 1 366 ? 15.453 11.758 -17.672 1 89 366 ASP A O 1
ATOM 2876 N N . ARG A 1 367 ? 15.523 9.57 -17.953 1 84 367 ARG A N 1
ATOM 2877 C CA . ARG A 1 367 ? 15.633 9.57 -19.406 1 84 367 ARG A CA 1
ATOM 2878 C C . ARG A 1 367 ? 14.32 10.008 -20.062 1 84 367 ARG A C 1
ATOM 2880 O O . ARG A 1 367 ? 14.312 10.484 -21.188 1 84 367 ARG A O 1
ATOM 2887 N N . ASP A 1 368 ? 13.227 9.891 -19.297 1 78.12 368 ASP A N 1
ATOM 2888 C CA . ASP A 1 368 ? 11.922 10.266 -19.844 1 78.12 368 ASP A CA 1
ATOM 2889 C C . ASP A 1 368 ? 11.602 11.727 -19.516 1 78.12 368 ASP A C 1
ATOM 2891 O O . ASP A 1 368 ? 10.516 12.211 -19.844 1 78.12 368 ASP A O 1
ATOM 2895 N N . GLY A 1 369 ? 12.547 12.375 -18.875 1 81.44 369 GLY A N 1
ATOM 2896 C CA . GLY A 1 369 ? 12.383 13.789 -18.578 1 81.44 369 GLY A CA 1
ATOM 2897 C C . GLY A 1 369 ? 11.828 14.055 -17.203 1 81.44 369 GLY A C 1
ATOM 2898 O O . GLY A 1 369 ? 11.68 15.211 -16.797 1 81.44 369 GLY A O 1
ATOM 2899 N N . GLY A 1 370 ? 11.523 13.047 -16.469 1 88.38 370 GLY A N 1
ATOM 2900 C CA . GLY A 1 370 ? 11.078 13.234 -15.102 1 88.38 370 GLY A CA 1
ATOM 2901 C C . GLY A 1 370 ? 12.211 13.555 -14.148 1 88.38 370 GLY A C 1
ATOM 2902 O O . GLY A 1 370 ? 13.383 13.312 -14.461 1 88.38 370 GLY A O 1
ATOM 2903 N N . ILE A 1 371 ? 11.914 14.25 -13.078 1 93.69 371 ILE A N 1
ATOM 2904 C CA . ILE A 1 371 ? 12.914 14.57 -12.062 1 93.69 371 ILE A CA 1
ATOM 2905 C C . ILE A 1 371 ? 12.617 13.805 -10.781 1 93.69 371 ILE A C 1
ATOM 2907 O O . ILE A 1 371 ? 11.5 13.867 -10.258 1 93.69 371 ILE A O 1
ATOM 2911 N N . TRP A 1 372 ? 13.555 13.086 -10.367 1 93.62 372 TRP A N 1
ATOM 2912 C CA . TRP A 1 372 ? 13.469 12.375 -9.102 1 93.62 372 TRP A CA 1
ATOM 2913 C C . TRP A 1 372 ? 14.031 13.219 -7.961 1 93.62 372 TRP A C 1
ATOM 2915 O O . TRP A 1 372 ? 15.094 13.836 -8.102 1 93.62 372 TRP A O 1
ATOM 2925 N N . ILE A 1 373 ? 13.312 13.289 -6.883 1 94.19 373 ILE A N 1
ATOM 2926 C CA . ILE A 1 373 ? 13.688 14.109 -5.742 1 94.19 373 ILE A CA 1
ATOM 2927 C C . ILE A 1 373 ? 13.961 13.227 -4.527 1 94.19 373 ILE A C 1
ATOM 2929 O O . ILE A 1 373 ? 13.07 12.508 -4.066 1 94.19 373 ILE A O 1
ATOM 2933 N N . ALA A 1 374 ? 15.141 13.242 -4.09 1 92.5 374 ALA A N 1
ATOM 2934 C CA . ALA A 1 374 ? 15.508 12.555 -2.859 1 92.5 374 ALA A CA 1
ATOM 2935 C C . ALA A 1 374 ? 15.32 13.453 -1.645 1 92.5 374 ALA A C 1
ATOM 2937 O O . ALA A 1 374 ? 15.852 14.57 -1.602 1 92.5 374 ALA A O 1
ATOM 2938 N N . THR A 1 375 ? 14.539 12.984 -0.74 1 88.88 375 THR A N 1
ATOM 2939 C CA . THR A 1 375 ? 14.297 13.758 0.473 1 88.88 375 THR A CA 1
ATOM 2940 C C . THR A 1 375 ? 14.602 12.922 1.715 1 88.88 375 THR A C 1
ATOM 2942 O O . THR A 1 375 ? 15.102 11.797 1.608 1 88.88 375 THR A O 1
ATOM 2945 N N . ASP A 1 376 ? 14.359 13.5 2.848 1 79 376 ASP A N 1
ATOM 2946 C CA . ASP A 1 376 ? 14.539 12.773 4.102 1 79 376 ASP A CA 1
ATOM 2947 C C . ASP A 1 376 ? 13.297 11.969 4.457 1 79 376 ASP A C 1
ATOM 2949 O O . ASP A 1 376 ? 13.266 11.281 5.48 1 79 376 ASP A O 1
ATOM 2953 N N . ARG A 1 377 ? 12.273 12.07 3.631 1 78.75 377 ARG A N 1
ATOM 2954 C CA . ARG A 1 377 ? 11.039 11.336 3.867 1 78.75 377 ARG A CA 1
ATOM 2955 C C . ARG A 1 377 ? 10.703 10.43 2.688 1 78.75 377 ARG A C 1
ATOM 2957 O O . ARG A 1 377 ? 9.531 10.133 2.436 1 78.75 377 ARG A O 1
ATOM 2964 N N . GLY A 1 378 ? 11.68 10.164 1.973 1 83.06 378 GLY A N 1
ATOM 2965 C CA . GLY A 1 378 ? 11.43 9.273 0.848 1 83.06 378 GLY A CA 1
ATOM 2966 C C . GLY A 1 378 ? 11.727 9.914 -0.495 1 83.06 378 GLY A C 1
ATOM 2967 O O . GLY A 1 378 ? 12.43 10.922 -0.565 1 83.06 378 GLY A O 1
ATOM 2968 N N . VAL A 1 379 ? 11.234 9.266 -1.609 1 89.12 379 VAL A N 1
ATOM 2969 C CA . VAL A 1 379 ? 11.523 9.703 -2.971 1 89.12 379 VAL A CA 1
ATOM 2970 C C . VAL A 1 379 ? 10.234 10.117 -3.668 1 89.12 379 VAL A C 1
ATOM 2972 O O . VAL A 1 379 ? 9.195 9.477 -3.498 1 89.12 379 VAL A O 1
ATOM 2975 N N . SER A 1 380 ? 10.289 11.227 -4.387 1 90.5 380 SER A N 1
ATOM 2976 C CA . SER A 1 380 ? 9.195 11.695 -5.234 1 90.5 380 SER A CA 1
ATOM 2977 C C . SER A 1 380 ? 9.656 11.875 -6.68 1 90.5 380 SER A C 1
ATOM 2979 O O . SER A 1 380 ? 10.852 12.055 -6.938 1 90.5 380 SER A O 1
ATOM 2981 N N . ARG A 1 381 ? 8.773 11.734 -7.535 1 91.75 381 ARG A N 1
ATOM 2982 C CA . ARG A 1 381 ? 9.062 11.992 -8.945 1 91.75 381 ARG A CA 1
ATOM 2983 C C . ARG A 1 381 ? 8.094 13.008 -9.523 1 91.75 381 ARG A C 1
ATOM 2985 O O . ARG A 1 381 ? 6.887 12.938 -9.281 1 91.75 381 ARG A O 1
ATOM 2992 N N . TRP A 1 382 ? 8.656 13.953 -10.188 1 90.62 382 TRP A N 1
ATOM 2993 C CA . TRP A 1 382 ? 7.844 14.914 -10.922 1 90.62 382 TRP A CA 1
ATOM 2994 C C . TRP A 1 382 ? 7.625 14.453 -12.359 1 90.62 382 TRP A C 1
ATOM 2996 O O . TRP A 1 382 ? 8.562 14.008 -13.023 1 90.62 382 TRP A O 1
ATOM 3006 N N . ASN A 1 383 ? 6.336 14.508 -12.797 1 80.25 383 ASN A N 1
ATOM 3007 C CA . ASN A 1 383 ? 5.98 14.125 -14.156 1 80.25 383 ASN A CA 1
ATOM 3008 C C . ASN A 1 383 ? 5.887 15.344 -15.078 1 80.25 383 ASN A C 1
ATOM 3010 O O . ASN A 1 383 ? 5.078 16.234 -14.836 1 80.25 383 ASN A O 1
ATOM 3014 N N . PRO A 1 384 ? 6.66 15.328 -16.156 1 75.81 384 PRO A N 1
ATOM 3015 C CA . PRO A 1 384 ? 6.676 16.484 -17.047 1 75.81 384 PRO A CA 1
ATOM 3016 C C . PRO A 1 384 ? 5.434 16.562 -17.922 1 75.81 384 PRO A C 1
ATOM 3018 O O . PRO A 1 384 ? 5.191 17.594 -18.562 1 75.81 384 PRO A O 1
ATOM 3021 N N . HIS A 1 385 ? 4.551 15.594 -17.859 1 70 385 HIS A N 1
ATOM 3022 C CA . HIS A 1 385 ? 3.395 15.617 -18.75 1 70 385 HIS A CA 1
ATOM 3023 C C . HIS A 1 385 ? 2.393 16.688 -18.312 1 70 385 HIS A C 1
ATOM 3025 O O . HIS A 1 385 ? 2.234 16.953 -17.125 1 70 385 HIS A O 1
ATOM 3031 N N . PRO A 1 386 ? 1.851 17.281 -19.406 1 63.94 386 PRO A N 1
ATOM 3032 C CA . PRO A 1 386 ? 0.867 18.312 -19.078 1 63.94 386 PRO A CA 1
ATOM 3033 C C . PRO A 1 386 ? -0.272 17.797 -18.203 1 63.94 386 PRO A C 1
ATOM 3035 O O . PRO A 1 386 ? -0.703 16.641 -18.359 1 63.94 386 PRO A O 1
ATOM 3038 N N . SER A 1 387 ? -0.618 18.688 -17.297 1 70.81 387 SER A N 1
ATOM 3039 C CA . SER A 1 387 ? -1.663 18.328 -16.359 1 70.81 387 SER A CA 1
ATOM 3040 C C . SER A 1 387 ? -3.029 18.812 -16.812 1 70.81 387 SER A C 1
ATOM 3042 O O . SER A 1 387 ? -3.156 19.938 -17.297 1 70.81 387 SER A O 1
ATOM 3044 N N . ILE A 1 388 ? -4.02 17.969 -16.922 1 79.81 388 ILE A N 1
ATOM 3045 C CA . ILE A 1 388 ? -5.367 18.422 -17.234 1 79.81 388 ILE A CA 1
ATOM 3046 C C . ILE A 1 388 ? -6.086 18.828 -15.953 1 79.81 388 ILE A C 1
ATOM 3048 O O . ILE A 1 388 ? -7.109 19.516 -16 1 79.81 388 ILE A O 1
ATOM 3052 N N . ALA A 1 389 ? -5.492 18.406 -14.867 1 86.56 389 ALA A N 1
ATOM 3053 C CA . ALA A 1 389 ? -6.164 18.656 -13.594 1 86.56 389 ALA A CA 1
ATOM 3054 C C . ALA A 1 389 ? -5.156 18.984 -12.492 1 86.56 389 ALA A C 1
ATOM 3056 O O . ALA A 1 389 ? -3.961 18.703 -12.633 1 86.56 389 ALA A O 1
ATOM 3057 N N . PHE A 1 390 ? -5.57 19.719 -11.539 1 85 390 PHE A N 1
ATOM 3058 C CA . PHE A 1 390 ? -4.793 19.891 -10.32 1 85 390 PHE A CA 1
ATOM 3059 C C . PHE A 1 390 ? -5.703 19.906 -9.094 1 85 390 PHE A C 1
ATOM 3061 O O . PHE A 1 390 ? -6.918 20.078 -9.219 1 85 390 PHE A O 1
ATOM 3068 N N . ASN A 1 391 ? -5.168 19.688 -7.988 1 87 391 ASN A N 1
ATOM 3069 C CA . ASN A 1 391 ? -5.918 19.609 -6.738 1 87 391 ASN A CA 1
ATOM 3070 C C . ASN A 1 391 ? -5.566 20.766 -5.801 1 87 391 ASN A C 1
ATOM 3072 O O . ASN A 1 391 ? -4.418 21.203 -5.75 1 87 391 ASN A O 1
ATOM 3076 N N . LEU A 1 392 ? -6.516 21.234 -5.098 1 87.44 392 LEU A N 1
ATOM 3077 C CA . LEU A 1 392 ? -6.363 22.25 -4.062 1 87.44 392 LEU A CA 1
ATOM 3078 C C . LEU A 1 392 ? -6.816 21.734 -2.707 1 87.44 392 LEU A C 1
ATOM 3080 O O . LEU A 1 392 ? -7.918 22.047 -2.248 1 87.44 392 LEU A O 1
ATOM 3084 N N . PRO A 1 393 ? -5.945 21.109 -1.998 1 79.12 393 PRO A N 1
ATOM 3085 C CA . PRO A 1 393 ? -6.344 20.516 -0.714 1 79.12 393 PRO A CA 1
ATOM 3086 C C . PRO A 1 393 ? -6.504 21.562 0.385 1 79.12 393 PRO A C 1
ATOM 3088 O O . PRO A 1 393 ? -7.254 21.359 1.342 1 79.12 393 PRO A O 1
ATOM 3091 N N . ASP A 1 394 ? -5.879 22.734 0.343 1 77.62 394 ASP A N 1
ATOM 3092 C CA . ASP A 1 394 ? -5.867 23.766 1.378 1 77.62 394 ASP A CA 1
ATOM 3093 C C . ASP A 1 394 ? -7.262 24.359 1.573 1 77.62 394 ASP A C 1
ATOM 3095 O O . ASP A 1 394 ? -7.523 25.016 2.582 1 77.62 394 ASP A O 1
ATOM 3099 N N . ILE A 1 395 ? -8.055 24.047 0.663 1 81.12 395 ILE A N 1
ATOM 3100 C CA . ILE A 1 395 ? -9.406 24.562 0.739 1 81.12 395 ILE A CA 1
ATOM 3101 C C . ILE A 1 395 ? -10.156 23.906 1.896 1 81.12 395 ILE A C 1
ATOM 3103 O O . ILE A 1 395 ? -11.18 24.422 2.357 1 81.12 395 ILE A O 1
ATOM 3107 N N . LEU A 1 396 ? -9.641 22.828 2.418 1 78.31 396 LEU A N 1
ATOM 3108 C CA . LEU A 1 396 ? -10.305 22.094 3.49 1 78.31 396 LEU A CA 1
ATOM 3109 C C . LEU A 1 396 ? -9.961 22.688 4.852 1 78.31 396 LEU A C 1
ATOM 3111 O O . LEU A 1 396 ? -10.594 22.359 5.855 1 78.31 396 LEU A O 1
ATOM 3115 N N . VAL A 1 397 ? -8.969 23.625 4.867 1 74.25 397 VAL A N 1
ATOM 3116 C CA . VAL A 1 397 ? -8.539 24.219 6.129 1 74.25 397 VAL A CA 1
ATOM 3117 C C . VAL A 1 397 ? -9.438 25.391 6.477 1 74.25 397 VAL A C 1
ATOM 3119 O O . VAL A 1 397 ? -9.617 26.312 5.668 1 74.25 397 VAL A O 1
ATOM 3122 N N . ASP A 1 398 ? -9.992 25.312 7.676 1 64.94 398 ASP A N 1
ATOM 3123 C CA . ASP A 1 398 ? -10.914 26.375 8.062 1 64.94 398 ASP A CA 1
ATOM 3124 C C . ASP A 1 398 ? -10.188 27.5 8.797 1 64.94 398 ASP A C 1
ATOM 3126 O O . ASP A 1 398 ? -8.953 27.516 8.844 1 64.94 398 ASP A O 1
ATOM 3130 N N . LYS A 1 399 ? -10.914 28.469 9.25 1 61.75 399 LYS A N 1
ATOM 3131 C CA . LYS A 1 399 ? -10.383 29.688 9.875 1 61.75 399 LYS A CA 1
ATOM 3132 C C . LYS A 1 399 ? -9.578 29.359 11.125 1 61.75 399 LYS A C 1
ATOM 3134 O O . LYS A 1 399 ? -8.641 30.078 11.469 1 61.75 399 LYS A O 1
ATOM 3139 N N . ASN A 1 400 ? -9.938 28.25 11.812 1 58.12 400 ASN A N 1
ATOM 3140 C CA . ASN A 1 400 ? -9.281 27.859 13.047 1 58.12 400 ASN A CA 1
ATOM 3141 C C . ASN A 1 400 ? -8.148 26.875 12.781 1 58.12 400 ASN A C 1
ATOM 3143 O O . ASN A 1 400 ? -7.539 26.344 13.719 1 58.12 400 ASN A O 1
ATOM 3147 N N . GLY A 1 401 ? -7.895 26.672 11.508 1 63.19 401 GLY A N 1
ATOM 3148 C CA . GLY A 1 401 ? -6.824 25.766 11.156 1 63.19 401 GLY A CA 1
ATOM 3149 C C . GLY A 1 401 ? -7.254 24.297 11.18 1 63.19 401 GLY A C 1
ATOM 3150 O O . GLY A 1 401 ? -6.426 23.406 11.023 1 63.19 401 GLY A O 1
ATOM 3151 N N . MET A 1 402 ? -8.562 24.172 11.43 1 65.38 402 MET A N 1
ATOM 3152 C CA . MET A 1 402 ? -9.07 22.797 11.438 1 65.38 402 MET A CA 1
ATOM 3153 C C . MET A 1 402 ? -9.328 22.312 10.016 1 65.38 402 MET A C 1
ATOM 3155 O O . MET A 1 402 ? -9.75 23.078 9.156 1 65.38 402 MET A O 1
ATOM 3159 N N . ILE A 1 403 ? -9.039 21.109 9.891 1 71.38 403 ILE A N 1
ATOM 3160 C CA . ILE A 1 403 ? -9.188 20.531 8.562 1 71.38 403 ILE A CA 1
ATOM 3161 C C . ILE A 1 403 ? -10.539 19.828 8.453 1 71.38 403 ILE A C 1
ATOM 3163 O O . ILE A 1 403 ? -10.867 18.969 9.273 1 71.38 403 ILE A O 1
ATOM 3167 N N . SER A 1 404 ? -11.312 20.266 7.469 1 76.5 404 SER A N 1
ATOM 3168 C CA . SER A 1 404 ? -12.594 19.609 7.203 1 76.5 404 SER A CA 1
ATOM 3169 C C . SER A 1 404 ? -12.383 18.266 6.52 1 76.5 404 SER A C 1
ATOM 3171 O O . SER A 1 404 ? -11.398 18.062 5.805 1 76.5 404 SER A O 1
ATOM 3173 N N . ASP A 1 405 ? -13.336 17.422 6.664 1 73.44 405 ASP A N 1
ATOM 3174 C CA . ASP A 1 405 ? -13.227 16.062 6.133 1 73.44 405 ASP A CA 1
ATOM 3175 C C . ASP A 1 405 ? -13.508 16.031 4.633 1 73.44 405 ASP A C 1
ATOM 3177 O O . ASP A 1 405 ? -13.023 15.156 3.92 1 73.44 405 ASP A O 1
ATOM 3181 N N . SER A 1 406 ? -14.422 16.906 4.25 1 82.75 406 SER A N 1
ATOM 3182 C CA . SER A 1 406 ? -14.789 16.859 2.84 1 82.75 406 SER A CA 1
ATOM 3183 C C . SER A 1 406 ? -15.469 18.141 2.393 1 82.75 406 SER A C 1
ATOM 3185 O O . SER A 1 406 ? -15.898 18.953 3.225 1 82.75 406 SER A O 1
ATOM 3187 N N . ILE A 1 407 ? -15.555 18.266 1.075 1 90.69 407 ILE A N 1
ATOM 3188 C CA . ILE A 1 407 ? -16.359 19.328 0.45 1 90.69 407 ILE A CA 1
ATOM 3189 C C . ILE A 1 407 ? -17.766 18.797 0.172 1 90.69 407 ILE A C 1
ATOM 3191 O O . ILE A 1 407 ? -17.938 17.703 -0.366 1 90.69 407 ILE A O 1
ATOM 3195 N N . GLU A 1 408 ? -18.734 19.609 0.507 1 91.5 408 GLU A N 1
ATOM 3196 C CA . GLU A 1 408 ? -20.109 19.109 0.424 1 91.5 408 GLU A CA 1
ATOM 3197 C C . GLU A 1 408 ? -20.875 19.812 -0.679 1 91.5 408 GLU A C 1
ATOM 3199 O O . GLU A 1 408 ? -21.891 19.297 -1.173 1 91.5 408 GLU A O 1
ATOM 3204 N N . ALA A 1 409 ? -20.484 20.984 -1.009 1 94.94 409 ALA A N 1
ATOM 3205 C CA . ALA A 1 409 ? -21.203 21.734 -2.029 1 94.94 409 ALA A CA 1
ATOM 3206 C C . ALA A 1 409 ? -20.297 22.75 -2.729 1 94.94 409 ALA A C 1
ATOM 3208 O O . ALA A 1 409 ? -19.297 23.203 -2.148 1 94.94 409 ALA A O 1
ATOM 3209 N N . LEU A 1 410 ? -20.688 23.062 -3.939 1 96.25 410 LEU A N 1
ATOM 3210 C CA . LEU A 1 410 ? -19.938 24.031 -4.727 1 96.25 410 LEU A CA 1
ATOM 3211 C C . LEU A 1 410 ? -20.891 24.953 -5.48 1 96.25 410 LEU A C 1
ATOM 3213 O O . LEU A 1 410 ? -21.969 24.531 -5.926 1 96.25 410 LEU A O 1
ATOM 3217 N N . LEU A 1 411 ? -20.5 26.234 -5.57 1 96.12 411 LEU A N 1
ATOM 3218 C CA . LEU A 1 411 ? -21.25 27.203 -6.367 1 96.12 411 LEU A CA 1
ATOM 3219 C C . LEU A 1 411 ? -20.297 28.219 -6.996 1 96.12 411 LEU A C 1
ATOM 3221 O O . LEU A 1 411 ? -19.344 28.672 -6.352 1 96.12 411 LEU A O 1
ATOM 3225 N N . ALA A 1 412 ? -20.5 28.469 -8.25 1 94.62 412 ALA A N 1
ATOM 3226 C CA . ALA A 1 412 ? -19.859 29.594 -8.906 1 94.62 412 ALA A CA 1
ATOM 3227 C C . ALA A 1 412 ? -20.844 30.75 -9.086 1 94.62 412 ALA A C 1
ATOM 3229 O O . ALA A 1 412 ? -21.844 30.609 -9.781 1 94.62 412 ALA A O 1
ATOM 3230 N N . ASP A 1 413 ? -20.484 31.859 -8.516 1 93.06 413 ASP A N 1
ATOM 3231 C CA . ASP A 1 413 ? -21.422 32.969 -8.602 1 93.06 413 ASP A CA 1
ATOM 3232 C C . ASP A 1 413 ? -21.219 33.75 -9.891 1 93.06 413 ASP A C 1
ATOM 3234 O O . ASP A 1 413 ? -20.344 33.438 -10.695 1 93.06 413 ASP A O 1
ATOM 3238 N N . GLU A 1 414 ? -22.047 34.75 -10.133 1 88.56 414 GLU A N 1
ATOM 3239 C CA . GLU A 1 414 ? -22.062 35.531 -11.367 1 88.56 414 GLU A CA 1
ATOM 3240 C C . GLU A 1 414 ? -20.766 36.312 -11.531 1 88.56 414 GLU A C 1
ATOM 3242 O O . GLU A 1 414 ? -20.359 36.625 -12.656 1 88.56 414 GLU A O 1
ATOM 3247 N N . LYS A 1 415 ? -20.094 36.562 -10.469 1 87 415 LYS A N 1
ATOM 3248 C CA . LYS A 1 415 ? -18.844 37.312 -10.523 1 87 415 LYS A CA 1
ATOM 3249 C C . LYS A 1 415 ? -17.656 36.375 -10.703 1 87 415 LYS A C 1
ATOM 3251 O O . LYS A 1 415 ? -16.5 36.812 -10.719 1 87 415 LYS A O 1
ATOM 3256 N N . GLY A 1 416 ? -17.906 35.156 -10.766 1 86.44 416 GLY A N 1
ATOM 3257 C CA . GLY A 1 416 ? -16.859 34.188 -10.992 1 86.44 416 GLY A CA 1
ATOM 3258 C C . GLY A 1 416 ? -16.234 33.688 -9.711 1 86.44 416 GLY A C 1
ATOM 3259 O O . GLY A 1 416 ? -15.172 33.031 -9.742 1 86.44 416 GLY A O 1
ATOM 3260 N N . ARG A 1 417 ? -16.812 34.062 -8.609 1 92.12 417 ARG A N 1
ATOM 3261 C CA . ARG A 1 417 ? -16.312 33.531 -7.34 1 92.12 417 ARG A CA 1
ATOM 3262 C C . ARG A 1 417 ? -16.828 32.125 -7.074 1 92.12 417 ARG A C 1
ATOM 3264 O O . ARG A 1 417 ? -17.984 31.812 -7.402 1 92.12 417 ARG A O 1
ATOM 3271 N N . ILE A 1 418 ? -15.938 31.344 -6.414 1 94.75 418 ILE A N 1
ATOM 3272 C CA . ILE A 1 418 ? -16.312 29.953 -6.148 1 94.75 418 ILE A CA 1
ATOM 3273 C C . ILE A 1 418 ? -16.578 29.781 -4.656 1 94.75 418 ILE A C 1
ATOM 3275 O O . ILE A 1 418 ? -15.719 30.062 -3.82 1 94.75 418 ILE A O 1
ATOM 3279 N N . TRP A 1 419 ? -17.797 29.328 -4.336 1 95.81 419 TRP A N 1
ATOM 3280 C CA . TRP A 1 419 ? -18.203 29.078 -2.961 1 95.81 419 TRP A CA 1
ATOM 3281 C C . TRP A 1 419 ? -18.109 27.578 -2.639 1 95.81 419 TRP A C 1
ATOM 3283 O O . TRP A 1 419 ? -18.703 26.75 -3.33 1 95.81 419 TRP A O 1
ATOM 3293 N N . VAL A 1 420 ? -17.344 27.297 -1.58 1 94.88 420 VAL A N 1
ATOM 3294 C CA . VAL A 1 420 ? -17.109 25.906 -1.179 1 94.88 420 VAL A CA 1
ATOM 3295 C C . VAL A 1 420 ? -17.734 25.656 0.19 1 94.88 420 VAL A C 1
ATOM 3297 O O . VAL A 1 420 ? -17.359 26.281 1.181 1 94.88 420 VAL A O 1
ATOM 3300 N N . GLY A 1 421 ? -18.719 24.781 0.234 1 94.12 421 GLY A N 1
ATOM 3301 C CA . GLY A 1 421 ? -19.328 24.375 1.492 1 94.12 421 GLY A CA 1
ATOM 3302 C C . GLY A 1 421 ? -18.625 23.203 2.148 1 94.12 421 GLY A C 1
ATOM 3303 O O . GLY A 1 421 ? -18.391 22.188 1.506 1 94.12 421 GLY A O 1
ATOM 3304 N N . LEU A 1 422 ? -18.344 23.359 3.412 1 89.38 422 LEU A N 1
ATOM 3305 C CA . LEU A 1 422 ? -17.609 22.328 4.137 1 89.38 422 LEU A CA 1
ATOM 3306 C C . LEU A 1 422 ? -18.531 21.578 5.102 1 89.38 422 LEU A C 1
ATOM 3308 O O . LEU A 1 422 ? -19.703 21.938 5.242 1 89.38 422 LEU A O 1
ATOM 3312 N N . GLN A 1 423 ? -17.984 20.609 5.703 1 82.06 423 GLN A N 1
ATOM 3313 C CA . GLN A 1 423 ? -18.75 19.734 6.574 1 82.06 423 GLN A CA 1
ATOM 3314 C C . GLN A 1 423 ? -18.953 20.344 7.953 1 82.06 423 GLN A C 1
ATOM 3316 O O . GLN A 1 423 ? -19.828 19.938 8.711 1 82.06 423 GLN A O 1
ATOM 3321 N N . ASN A 1 424 ? -18.219 21.406 8.312 1 78 424 ASN A N 1
ATOM 3322 C CA . ASN A 1 424 ? -18.25 21.922 9.672 1 78 424 ASN A CA 1
ATOM 3323 C C . ASN A 1 424 ? -18.953 23.281 9.734 1 78 424 ASN A C 1
ATOM 3325 O O . ASN A 1 424 ? -18.672 24.094 10.617 1 78 424 ASN A O 1
ATOM 3329 N N . GLY A 1 425 ? -19.797 23.547 8.766 1 80.81 425 GLY A N 1
ATOM 3330 C CA . GLY A 1 425 ? -20.562 24.781 8.781 1 80.81 425 GLY A CA 1
ATOM 3331 C C . GLY A 1 425 ? -19.781 25.984 8.266 1 80.81 425 GLY A C 1
ATOM 3332 O O . GLY A 1 425 ? -20.234 27.125 8.383 1 80.81 425 GLY A O 1
ATOM 3333 N N . MET A 1 426 ? -18.656 25.672 7.766 1 88 426 MET A N 1
ATOM 3334 C CA . MET A 1 426 ? -17.812 26.734 7.215 1 88 426 MET A CA 1
ATOM 3335 C C . MET A 1 426 ? -17.953 26.797 5.695 1 88 426 MET A C 1
ATOM 3337 O O . MET A 1 426 ? -18.266 25.797 5.051 1 88 426 MET A O 1
ATOM 3341 N N . ILE A 1 427 ? -17.797 28 5.211 1 93.19 427 ILE A N 1
ATOM 3342 C CA . ILE A 1 427 ? -17.812 28.25 3.777 1 93.19 427 ILE A CA 1
ATOM 3343 C C . ILE A 1 427 ? -16.531 28.984 3.377 1 93.19 427 ILE A C 1
ATOM 3345 O O . ILE A 1 427 ? -16.203 30.031 3.941 1 93.19 427 ILE A O 1
ATOM 3349 N N . ASN A 1 428 ? -15.812 28.438 2.494 1 92.88 428 ASN A N 1
ATOM 3350 C CA . ASN A 1 428 ? -14.648 29.109 1.92 1 92.88 428 ASN A CA 1
ATOM 3351 C C . ASN A 1 428 ? -14.938 29.625 0.515 1 92.88 428 ASN A C 1
ATOM 3353 O O . ASN A 1 428 ? -15.414 28.875 -0.343 1 92.88 428 ASN A O 1
ATOM 3357 N N . MET A 1 429 ? -14.75 30.859 0.349 1 93.44 429 MET A N 1
ATOM 3358 C CA . MET A 1 429 ? -14.984 31.469 -0.956 1 93.44 429 MET A CA 1
ATOM 3359 C C . MET A 1 429 ? -13.664 31.797 -1.649 1 93.44 429 MET A C 1
ATOM 3361 O O . MET A 1 429 ? -12.82 32.5 -1.083 1 93.44 429 MET A O 1
ATOM 3365 N N . ILE A 1 430 ? -13.5 31.25 -2.84 1 92.38 430 ILE A N 1
ATOM 3366 C CA . ILE A 1 430 ? -12.297 31.484 -3.623 1 92.38 430 ILE A CA 1
ATOM 3367 C C . ILE A 1 430 ? -12.531 32.656 -4.602 1 92.38 430 ILE A C 1
ATOM 3369 O O . ILE A 1 430 ? -13.453 32.594 -5.41 1 92.38 430 ILE A O 1
ATOM 3373 N N . ASP A 1 431 ? -11.695 33.625 -4.465 1 88.62 431 ASP A N 1
ATOM 3374 C CA . ASP A 1 431 ? -11.641 34.688 -5.453 1 88.62 431 ASP A CA 1
ATOM 3375 C C . ASP A 1 431 ? -10.445 34.5 -6.383 1 88.62 431 ASP A C 1
ATOM 3377 O O . ASP A 1 431 ? -9.32 34.875 -6.027 1 88.62 431 ASP A O 1
ATOM 3381 N N . GLN A 1 432 ? -10.656 34.031 -7.52 1 82.75 432 GLN A N 1
ATOM 3382 C CA . GLN A 1 432 ? -9.586 33.719 -8.461 1 82.75 432 GLN A CA 1
ATOM 3383 C C . GLN A 1 432 ? -8.82 34.969 -8.875 1 82.75 432 GLN A C 1
ATOM 3385 O O . GLN A 1 432 ? -7.605 34.906 -9.094 1 82.75 432 GLN A O 1
ATOM 3390 N N . GLN A 1 433 ? -9.523 36 -9.047 1 76.94 433 GLN A N 1
ATOM 3391 C CA . GLN A 1 433 ? -8.914 37.25 -9.516 1 76.94 433 GLN A CA 1
ATOM 3392 C C . GLN A 1 433 ? -7.953 37.812 -8.469 1 76.94 433 GLN A C 1
ATOM 3394 O O . GLN A 1 433 ? -6.871 38.312 -8.812 1 76.94 433 GLN A O 1
ATOM 3399 N N . ARG A 1 434 ? -8.359 37.719 -7.277 1 79.62 434 ARG A N 1
ATOM 3400 C CA . ARG A 1 434 ? -7.523 38.25 -6.211 1 79.62 434 ARG A CA 1
ATOM 3401 C C . ARG A 1 434 ? -6.645 37.156 -5.602 1 79.62 434 ARG A C 1
ATOM 3403 O O . ARG A 1 434 ? -5.824 37.438 -4.727 1 79.62 434 ARG A O 1
ATOM 3410 N N . SER A 1 435 ? -6.785 35.969 -6.051 1 79.5 435 SER A N 1
ATOM 3411 C CA . SER A 1 435 ? -6.039 34.844 -5.539 1 79.5 435 SER A CA 1
ATOM 3412 C C . SER A 1 435 ? -6.145 34.719 -4.023 1 79.5 435 SER A C 1
ATOM 3414 O O . SER A 1 435 ? -5.133 34.594 -3.332 1 79.5 435 SER A O 1
ATOM 3416 N N . GLN A 1 436 ? -7.379 34.938 -3.541 1 86.12 436 GLN A N 1
ATOM 3417 C CA . GLN A 1 436 ? -7.609 34.875 -2.102 1 86.12 436 GLN A CA 1
ATOM 3418 C C . GLN A 1 436 ? -8.75 33.938 -1.76 1 86.12 436 GLN A C 1
ATOM 3420 O O . GLN A 1 436 ? -9.641 33.688 -2.582 1 86.12 436 GLN A O 1
ATOM 3425 N N . ILE A 1 437 ? -8.625 33.375 -0.519 1 88.19 437 ILE A N 1
ATOM 3426 C CA . ILE A 1 437 ? -9.688 32.531 0.028 1 88.19 437 ILE A CA 1
ATOM 3427 C C . ILE A 1 437 ? -10.273 33.188 1.272 1 88.19 437 ILE A C 1
ATOM 3429 O O . ILE A 1 437 ? -9.562 33.438 2.248 1 88.19 437 ILE A O 1
ATOM 3433 N N . LYS A 1 438 ? -11.531 33.531 1.187 1 89.94 438 LYS A N 1
ATOM 3434 C CA . LYS A 1 438 ? -12.242 34.094 2.332 1 89.94 438 LYS A CA 1
ATOM 3435 C C . LYS A 1 438 ? -12.992 33 3.104 1 89.94 438 LYS A C 1
ATOM 3437 O O . LYS A 1 438 ? -13.68 32.156 2.508 1 89.94 438 LYS A O 1
ATOM 3442 N N . LYS A 1 439 ? -12.82 33.062 4.383 1 90.25 439 LYS A N 1
ATOM 3443 C CA . LYS A 1 439 ? -13.461 32.062 5.238 1 90.25 439 LYS A CA 1
ATOM 3444 C C . LYS A 1 439 ? -14.672 32.656 5.957 1 90.25 439 LYS A C 1
ATOM 3446 O O . LYS A 1 439 ? -14.578 33.688 6.594 1 90.25 439 LYS A O 1
ATOM 3451 N N . ILE A 1 440 ? -15.82 31.984 5.801 1 89.56 440 ILE A N 1
ATOM 3452 C CA . ILE A 1 440 ? -17.094 32.438 6.352 1 89.56 440 ILE A CA 1
ATOM 3453 C C . ILE A 1 440 ? -17.656 31.359 7.277 1 89.56 440 ILE A C 1
ATOM 3455 O O . ILE A 1 440 ? -17.594 30.156 6.965 1 89.56 440 ILE A O 1
ATOM 3459 N N . SER A 1 441 ? -18.109 31.734 8.398 1 87.56 441 SER A N 1
ATOM 3460 C CA . SER A 1 441 ? -18.75 30.812 9.328 1 87.56 441 SER A CA 1
ATOM 3461 C C . SER A 1 441 ? -20.25 31.094 9.453 1 87.56 441 SER A C 1
ATOM 3463 O O . SER A 1 441 ? -20.656 32.25 9.562 1 87.56 441 SER A O 1
ATOM 3465 N N . LEU A 1 442 ? -21.047 30.078 9.305 1 87 442 LEU A N 1
ATOM 3466 C CA . LEU A 1 442 ? -22.469 30.219 9.586 1 87 442 LEU A CA 1
ATOM 3467 C C . LEU A 1 442 ? -22.719 30.375 11.086 1 87 442 LEU A C 1
ATOM 3469 O O . LEU A 1 442 ? -21.828 30.094 11.891 1 87 442 LEU A O 1
ATOM 3473 N N . LYS A 1 443 ? -23.891 30.844 11.383 1 79.81 443 LYS A N 1
ATOM 3474 C CA . LYS A 1 443 ? -24.172 31.156 12.781 1 79.81 443 LYS A CA 1
ATOM 3475 C C . LYS A 1 443 ? -25.312 30.281 13.305 1 79.81 443 LYS A C 1
ATOM 3477 O O . LYS A 1 443 ? -25.969 29.578 12.539 1 79.81 443 LYS A O 1
ATOM 3482 N N . GLY A 1 444 ? -25.375 30.203 14.57 1 70.75 444 GLY A N 1
ATOM 3483 C CA . GLY A 1 444 ? -26.484 29.531 15.219 1 70.75 444 GLY A CA 1
ATOM 3484 C C . GLY A 1 444 ? -26.406 28.016 15.125 1 70.75 444 GLY A C 1
ATOM 3485 O O . GLY A 1 444 ? -25.344 27.422 15.359 1 70.75 444 GLY A O 1
ATOM 3486 N N . LEU A 1 445 ? -27.625 27.406 14.797 1 67.69 445 LEU A N 1
ATOM 3487 C CA . LEU A 1 445 ? -27.734 25.953 14.734 1 67.69 445 LEU A CA 1
ATOM 3488 C C . LEU A 1 445 ? -26.984 25.406 13.516 1 67.69 445 LEU A C 1
ATOM 3490 O O . LEU A 1 445 ? -26.703 24.203 13.445 1 67.69 445 LEU A O 1
ATOM 3494 N N . GLN A 1 446 ? -26.688 26.297 12.719 1 79.25 446 GLN A N 1
ATOM 3495 C CA . GLN A 1 446 ? -26.047 25.875 11.484 1 79.25 446 GLN A CA 1
ATOM 3496 C C . GLN A 1 446 ? -24.531 25.766 11.672 1 79.25 446 GLN A C 1
ATOM 3498 O O . GLN A 1 446 ? -23.828 25.203 10.82 1 79.25 446 GLN A O 1
ATOM 3503 N N . MET A 1 447 ? -24.219 26.125 12.969 1 75 447 MET A N 1
ATOM 3504 C CA . MET A 1 447 ? -22.781 26.047 13.25 1 75 447 MET A CA 1
ATOM 3505 C C . MET A 1 447 ? -22.312 24.594 13.305 1 75 447 MET A C 1
ATOM 3507 O O . MET A 1 447 ? -23.031 23.719 13.812 1 75 447 MET A O 1
ATOM 3511 N N . ALA A 1 448 ? -21.297 24.172 12.664 1 72.94 448 ALA A N 1
ATOM 3512 C CA . ALA A 1 448 ? -20.656 22.859 12.703 1 72.94 448 ALA A CA 1
ATOM 3513 C C . ALA A 1 448 ? -21.422 21.844 11.867 1 72.94 448 ALA A C 1
ATOM 3515 O O . ALA A 1 448 ? -21.203 20.641 12 1 72.94 448 ALA A O 1
ATOM 3516 N N . GLN A 1 449 ? -22.547 22.422 11.164 1 78.31 449 GLN A N 1
ATOM 3517 C CA . GLN A 1 449 ? -23.281 21.547 10.273 1 78.31 449 GLN A CA 1
ATOM 3518 C C . GLN A 1 449 ? -22.797 21.656 8.836 1 78.31 449 GLN A C 1
ATOM 3520 O O . GLN A 1 449 ? -22.391 22.734 8.398 1 78.31 449 GLN A O 1
ATOM 3525 N N . PRO A 1 450 ? -22.969 20.547 8.188 1 85.88 450 PRO A N 1
ATOM 3526 C CA . PRO A 1 450 ? -22.484 20.594 6.801 1 85.88 450 PRO A CA 1
ATOM 3527 C C . PRO A 1 450 ? -23.312 21.516 5.918 1 85.88 450 PRO A C 1
ATOM 3529 O O . PRO A 1 450 ? -24.531 21.578 6.051 1 85.88 450 PRO A O 1
ATOM 3532 N N . VAL A 1 451 ? -22.625 22.281 5.109 1 92.69 451 VAL A N 1
ATOM 3533 C CA . VAL A 1 451 ? -23.281 23.062 4.07 1 92.69 451 VAL A CA 1
ATOM 3534 C C . VAL A 1 451 ? -23.438 22.219 2.809 1 92.69 451 VAL A C 1
ATOM 3536 O O . VAL A 1 451 ? -22.484 22.031 2.051 1 92.69 451 VAL A O 1
ATOM 3539 N N . ARG A 1 452 ? -24.609 21.859 2.453 1 93.94 452 ARG A N 1
ATOM 3540 C CA . ARG A 1 452 ? -24.828 20.812 1.469 1 93.94 452 ARG A CA 1
ATOM 3541 C C . ARG A 1 452 ? -25.375 21.375 0.162 1 93.94 452 ARG A C 1
ATOM 3543 O O . ARG A 1 452 ? -25.391 20.688 -0.86 1 93.94 452 ARG A O 1
ATOM 3550 N N . ALA A 1 453 ? -25.828 22.609 0.174 1 95.69 453 ALA A N 1
ATOM 3551 C CA . ALA A 1 453 ? -26.422 23.172 -1.035 1 95.69 453 ALA A CA 1
ATOM 3552 C C . ALA A 1 453 ? -26.141 24.672 -1.13 1 95.69 453 ALA A C 1
ATOM 3554 O O . ALA A 1 453 ? -26.031 25.344 -0.109 1 95.69 453 ALA A O 1
ATOM 3555 N N . PHE A 1 454 ? -26.094 25.094 -2.363 1 96.25 454 PHE A N 1
ATOM 3556 C CA . PHE A 1 454 ? -25.953 26.516 -2.65 1 96.25 454 PHE A CA 1
ATOM 3557 C C . PHE A 1 454 ? -26.906 26.938 -3.764 1 96.25 454 PHE A C 1
ATOM 3559 O O . PHE A 1 454 ? -27.281 26.125 -4.617 1 96.25 454 PHE A O 1
ATOM 3566 N N . LEU A 1 455 ? -27.359 28.125 -3.699 1 96.31 455 LEU A N 1
ATOM 3567 C CA . LEU A 1 455 ? -28.109 28.75 -4.781 1 96.31 455 LEU A CA 1
ATOM 3568 C C . LEU A 1 455 ? -27.922 30.266 -4.773 1 96.31 455 LEU A C 1
ATOM 3570 O O . LEU A 1 455 ? -27.938 30.891 -3.713 1 96.31 455 LEU A O 1
ATOM 3574 N N . GLN A 1 456 ? -27.594 30.766 -5.859 1 95.69 456 GLN A N 1
ATOM 3575 C CA . GLN A 1 456 ? -27.609 32.219 -5.977 1 95.69 456 GLN A CA 1
ATOM 3576 C C . GLN A 1 456 ? -29 32.719 -6.34 1 95.69 456 GLN A C 1
ATOM 3578 O O . GLN A 1 456 ? -29.484 32.469 -7.441 1 95.69 456 GLN A O 1
ATOM 3583 N N . ALA A 1 457 ? -29.484 33.469 -5.5 1 91.81 457 ALA A N 1
ATOM 3584 C CA . ALA A 1 457 ? -30.828 34 -5.715 1 91.81 457 ALA A CA 1
ATOM 3585 C C . ALA A 1 457 ? -30.828 35.031 -6.812 1 91.81 457 ALA A C 1
ATOM 3587 O O . ALA A 1 457 ? -29.781 35.594 -7.172 1 91.81 457 ALA A O 1
ATOM 3588 N N . LYS A 1 458 ? -31.984 35.312 -7.367 1 86.38 458 LYS A N 1
ATOM 3589 C CA . LYS A 1 458 ? -32.125 36.281 -8.461 1 86.38 458 LYS A CA 1
ATOM 3590 C C . LYS A 1 458 ? -31.719 37.688 -8.016 1 86.38 458 LYS A C 1
ATOM 3592 O O . LYS A 1 458 ? -31.312 38.5 -8.844 1 86.38 458 LYS A O 1
ATOM 3597 N N . ASP A 1 459 ? -31.859 37.938 -6.707 1 85.31 459 ASP A N 1
ATOM 3598 C CA . ASP A 1 459 ? -31.453 39.25 -6.195 1 85.31 459 ASP A CA 1
ATOM 3599 C C . ASP A 1 459 ? -29.953 39.312 -5.957 1 85.31 459 ASP A C 1
ATOM 3601 O O . ASP A 1 459 ? -29.422 40.312 -5.5 1 85.31 459 ASP A O 1
ATOM 3605 N N . GLY A 1 460 ? -29.297 38.219 -6.164 1 89.44 460 GLY A N 1
ATOM 3606 C CA . GLY A 1 460 ? -27.844 38.219 -6.055 1 89.44 460 GLY A CA 1
ATOM 3607 C C . GLY A 1 460 ? -27.344 37.562 -4.777 1 89.44 460 GLY A C 1
ATOM 3608 O O . GLY A 1 460 ? -26.156 37.25 -4.66 1 89.44 460 GLY A O 1
ATOM 3609 N N . ALA A 1 461 ? -28.203 37.406 -3.793 1 94.44 461 ALA A N 1
ATOM 3610 C CA . ALA A 1 461 ? -27.797 36.812 -2.531 1 94.44 461 ALA A CA 1
ATOM 3611 C C . ALA A 1 461 ? -27.484 35.312 -2.721 1 94.44 461 ALA A C 1
ATOM 3613 O O . ALA A 1 461 ? -27.969 34.688 -3.668 1 94.44 461 ALA A O 1
ATOM 3614 N N . ILE A 1 462 ? -26.656 34.875 -1.872 1 96.56 462 ILE A N 1
ATOM 3615 C CA . ILE A 1 462 ? -26.312 33.438 -1.909 1 96.56 462 ILE A CA 1
ATOM 3616 C C . ILE A 1 462 ? -27.078 32.688 -0.818 1 96.56 462 ILE A C 1
ATOM 3618 O O . ILE A 1 462 ? -27.016 33.062 0.355 1 96.56 462 ILE A O 1
ATOM 3622 N N . LEU A 1 463 ? -27.828 31.781 -1.219 1 96.25 463 LEU A N 1
ATOM 3623 C CA . LEU A 1 463 ? -28.516 30.922 -0.271 1 96.25 463 LEU A CA 1
ATOM 3624 C C . LEU A 1 463 ? -27.688 29.656 0.01 1 96.25 463 LEU A C 1
ATOM 3626 O O . LEU A 1 463 ? -27.203 29.016 -0.919 1 96.25 463 LEU A O 1
ATOM 3630 N N . ALA A 1 464 ? -27.438 29.391 1.262 1 95.75 464 ALA A N 1
ATOM 3631 C CA . ALA A 1 464 ? -26.719 28.188 1.691 1 95.75 464 ALA A CA 1
ATOM 3632 C C . ALA A 1 464 ? -27.625 27.266 2.494 1 95.75 464 ALA A C 1
ATOM 3634 O O . ALA A 1 464 ? -28.281 27.688 3.447 1 95.75 464 ALA A O 1
ATOM 3635 N N . GLY A 1 465 ? -27.672 26.016 2.018 1 94.31 465 GLY A N 1
ATOM 3636 C CA . GLY A 1 465 ? -28.469 25.016 2.709 1 94.31 465 GLY A CA 1
ATOM 3637 C C . GLY A 1 465 ? -27.656 24.156 3.662 1 94.31 465 GLY A C 1
ATOM 3638 O O . GLY A 1 465 ? -26.672 23.531 3.258 1 94.31 465 GLY A O 1
ATOM 3639 N N . SER A 1 466 ? -27.922 24.125 4.879 1 90.75 466 SER A N 1
ATOM 3640 C CA . SER A 1 466 ? -27.375 23.297 5.949 1 90.75 466 SER A CA 1
ATOM 3641 C C . SER A 1 466 ? -28.5 22.703 6.809 1 90.75 466 SER A C 1
ATOM 3643 O O . SER A 1 466 ? -29.453 22.141 6.285 1 90.75 466 SER A O 1
ATOM 3645 N N . LEU A 1 467 ? -28.359 22.797 8.078 1 84.25 467 LEU A N 1
ATOM 3646 C CA . LEU A 1 467 ? -29.531 22.625 8.922 1 84.25 467 LEU A CA 1
ATOM 3647 C C . LEU A 1 467 ? -30.375 23.906 8.961 1 84.25 467 LEU A C 1
ATOM 3649 O O . LEU A 1 467 ? -30.172 24.766 9.82 1 84.25 467 LEU A O 1
ATOM 3653 N N . GLY A 1 468 ? -31.219 23.906 7.984 1 88.56 468 GLY A N 1
ATOM 3654 C CA . GLY A 1 468 ? -31.922 25.141 7.707 1 88.56 468 GLY A CA 1
ATOM 3655 C C . GLY A 1 468 ? -31.328 25.922 6.551 1 88.56 468 GLY A C 1
ATOM 3656 O O . GLY A 1 468 ? -30.391 25.469 5.902 1 88.56 468 GLY A O 1
ATOM 3657 N N . LEU A 1 469 ? -31.891 27.031 6.246 1 93.06 469 LEU A N 1
ATOM 3658 C CA . LEU A 1 469 ? -31.484 27.844 5.105 1 93.06 469 LEU A CA 1
ATOM 3659 C C . LEU A 1 469 ? -30.906 29.172 5.566 1 93.06 469 LEU A C 1
ATOM 3661 O O . LEU A 1 469 ? -31.453 29.828 6.441 1 93.06 469 LEU A O 1
ATOM 3665 N N . ALA A 1 470 ? -29.75 29.484 5.051 1 94.25 470 ALA A N 1
ATOM 3666 C CA . ALA A 1 470 ? -29.094 30.75 5.375 1 94.25 470 ALA A CA 1
ATOM 3667 C C . ALA A 1 470 ? -28.938 31.625 4.137 1 94.25 470 ALA A C 1
ATOM 3669 O O . ALA A 1 470 ? -28.688 31.125 3.039 1 94.25 470 ALA A O 1
ATOM 3670 N N . ARG A 1 471 ? -29.172 32.812 4.32 1 94.56 471 ARG A N 1
ATOM 3671 C CA . ARG A 1 471 ? -28.953 33.844 3.287 1 94.56 471 ARG A CA 1
ATOM 3672 C C . ARG A 1 471 ? -27.656 34.594 3.541 1 94.56 471 ARG A C 1
ATOM 3674 O O . ARG A 1 471 ? -27.422 35.062 4.656 1 94.56 471 ARG A O 1
ATOM 3681 N N . ILE A 1 472 ? -26.828 34.719 2.533 1 95.69 472 ILE A N 1
ATOM 3682 C CA . ILE A 1 472 ? -25.531 35.375 2.65 1 95.69 472 ILE A CA 1
ATOM 3683 C C . ILE A 1 472 ? -25.438 36.531 1.648 1 95.69 472 ILE A C 1
ATOM 3685 O O . ILE A 1 472 ? -25.734 36.344 0.464 1 95.69 472 ILE A O 1
ATOM 3689 N N . ASP A 1 473 ? -25 37.594 2.117 1 93.62 473 ASP A N 1
ATOM 3690 C CA . ASP A 1 473 ? -24.703 38.719 1.221 1 93.62 473 ASP A CA 1
ATOM 3691 C C . ASP A 1 473 ? -23.312 38.562 0.619 1 93.62 473 ASP A C 1
ATOM 3693 O O . ASP A 1 473 ? -22.312 38.531 1.346 1 93.62 473 ASP A O 1
ATOM 3697 N N . PRO A 1 474 ? -23.203 38.438 -0.601 1 92 474 PRO A N 1
ATOM 3698 C CA . PRO A 1 474 ? -21.906 38.156 -1.227 1 92 474 PRO A CA 1
ATOM 3699 C C . PRO A 1 474 ? -20.922 39.312 -1.104 1 92 474 PRO A C 1
ATOM 3701 O O . PRO A 1 474 ? -19.734 39.125 -1.363 1 92 474 PRO A O 1
ATOM 3704 N N . ASN A 1 475 ? -21.344 40.5 -0.72 1 87.62 475 ASN A N 1
ATOM 3705 C CA . ASN A 1 475 ? -20.469 41.656 -0.63 1 87.62 475 ASN A CA 1
ATOM 3706 C C . ASN A 1 475 ? -19.906 41.812 0.777 1 87.62 475 ASN A C 1
ATOM 3708 O O . ASN A 1 475 ? -18.703 42.062 0.946 1 87.62 475 ASN A O 1
ATOM 3712 N N . ASP A 1 476 ? -20.703 41.688 1.793 1 89.25 476 ASP A N 1
ATOM 3713 C CA . ASP A 1 476 ? -20.203 41.875 3.152 1 89.25 476 ASP A CA 1
ATOM 3714 C C . ASP A 1 476 ? -20.141 40.562 3.904 1 89.25 476 ASP A C 1
ATOM 3716 O O . ASP A 1 476 ? -19.641 40.5 5.027 1 89.25 476 ASP A O 1
ATOM 3720 N N . PHE A 1 477 ? -20.656 39.531 3.367 1 91.06 477 PHE A N 1
ATOM 3721 C CA . PHE A 1 477 ? -20.562 38.188 3.861 1 91.06 477 PHE A CA 1
ATOM 3722 C C . PHE A 1 477 ? -21.344 38 5.156 1 91.06 477 PHE A C 1
ATOM 3724 O O . PHE A 1 477 ? -21.047 37.125 5.961 1 91.06 477 PHE A O 1
ATOM 3731 N N . SER A 1 478 ? -22.328 38.906 5.383 1 91.62 478 SER A N 1
ATOM 3732 C CA . SER A 1 478 ? -23.219 38.75 6.52 1 91.62 478 SER A CA 1
ATOM 3733 C C . SER A 1 478 ? -24.188 37.562 6.285 1 91.62 478 SER A C 1
ATOM 3735 O O . SER A 1 478 ? -24.672 37.375 5.168 1 91.62 478 SER A O 1
ATOM 3737 N N . THR A 1 479 ? -24.391 36.812 7.289 1 91.88 479 THR A N 1
ATOM 3738 C CA . THR A 1 479 ? -25.25 35.656 7.184 1 91.88 479 THR A CA 1
ATOM 3739 C C . THR A 1 479 ? -26.5 35.781 8.047 1 91.88 479 THR A C 1
ATOM 3741 O O . THR A 1 479 ? -26.422 36.312 9.172 1 91.88 479 THR A O 1
ATOM 3744 N N . THR A 1 480 ? -27.734 35.469 7.508 1 90.06 480 THR A N 1
ATOM 3745 C CA . THR A 1 480 ? -29 35.469 8.227 1 90.06 480 THR A CA 1
ATOM 3746 C C . THR A 1 480 ? -29.781 34.188 7.941 1 90.06 480 THR A C 1
ATOM 3748 O O . THR A 1 480 ? -29.844 33.719 6.797 1 90.06 480 THR A O 1
ATOM 3751 N N . ALA A 1 481 ? -30.312 33.594 8.984 1 90.38 481 ALA A N 1
ATOM 3752 C CA . ALA A 1 481 ? -31.188 32.438 8.789 1 90.38 481 ALA A CA 1
ATOM 3753 C C . ALA A 1 481 ? -32.562 32.875 8.266 1 90.38 481 ALA A C 1
ATOM 3755 O O . ALA A 1 481 ? -33.125 33.875 8.719 1 90.38 481 ALA A O 1
ATOM 3756 N N . ILE A 1 482 ? -33.031 32.156 7.273 1 88.75 482 ILE A N 1
ATOM 3757 C CA . ILE A 1 482 ? -34.344 32.469 6.711 1 88.75 482 ILE A CA 1
ATOM 3758 C C . ILE A 1 482 ? -35.25 31.25 6.82 1 88.75 482 ILE A C 1
ATOM 3760 O O . ILE A 1 482 ? -34.781 30.109 6.738 1 88.75 482 ILE A O 1
ATOM 3764 N N . MET A 1 483 ? -36.594 31.453 6.996 1 89.19 483 MET A N 1
ATOM 3765 C CA . MET A 1 483 ? -37.594 30.406 7.102 1 89.19 483 MET A CA 1
ATOM 3766 C C . MET A 1 483 ? -37.25 29.422 8.211 1 89.19 483 MET A C 1
ATOM 3768 O O . MET A 1 483 ? -37.406 28.203 8.039 1 89.19 483 MET A O 1
ATOM 3772 N N . ASP A 1 484 ? -36.688 29.859 9.242 1 86.12 484 ASP A N 1
ATOM 3773 C CA . ASP A 1 484 ? -36.188 29.031 10.32 1 86.12 484 ASP A CA 1
ATOM 3774 C C .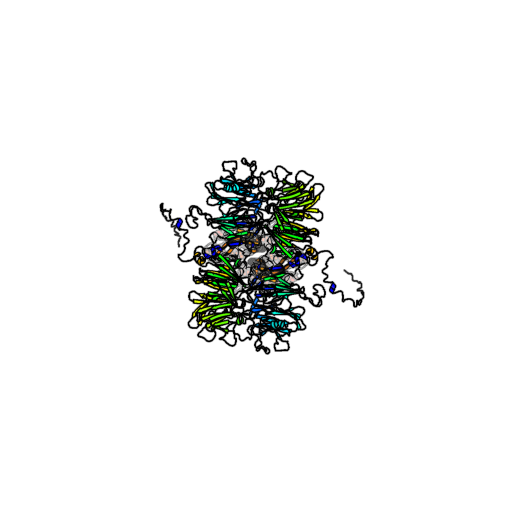 ASP A 1 484 ? -37.312 28.297 11.031 1 86.12 484 ASP A C 1
ATOM 3776 O O . ASP A 1 484 ? -37.125 27.188 11.531 1 86.12 484 ASP A O 1
ATOM 3780 N N . ASP A 1 485 ? -38.469 28.906 11.039 1 81.94 485 ASP A N 1
ATOM 3781 C CA . ASP A 1 485 ? -39.625 28.328 11.711 1 81.94 485 ASP A CA 1
ATOM 3782 C C . ASP A 1 485 ? -40.094 27.062 11.008 1 81.94 485 ASP A C 1
ATOM 3784 O O . ASP A 1 485 ? -40.625 26.156 11.648 1 81.94 485 ASP A O 1
ATOM 3788 N N . ILE A 1 486 ? -39.875 27.031 9.68 1 86.94 486 ILE A N 1
ATOM 3789 C CA . ILE A 1 486 ? -40.375 25.906 8.883 1 86.94 486 ILE A CA 1
ATOM 3790 C C . ILE A 1 486 ? -39.219 24.938 8.633 1 86.94 486 ILE A C 1
ATOM 3792 O O . ILE A 1 486 ? -39.406 23.719 8.727 1 86.94 486 ILE A O 1
ATOM 3796 N N . LEU A 1 487 ? -38.062 25.484 8.336 1 88.38 487 LEU A N 1
ATOM 3797 C CA . LEU A 1 487 ? -36.969 24.656 7.832 1 88.38 487 LEU A CA 1
ATOM 3798 C C . LEU A 1 487 ? -35.875 24.484 8.891 1 88.38 487 LEU A C 1
ATOM 3800 O O . LEU A 1 487 ? -34.875 23.797 8.656 1 88.38 487 LEU A O 1
ATOM 3804 N N . GLY A 1 488 ? -35.969 25.047 10.031 1 78 488 GLY A N 1
ATOM 3805 C CA . GLY A 1 488 ? -34.906 25.062 11.023 1 78 488 GLY A CA 1
ATOM 3806 C C . GLY A 1 488 ? -34.438 23.688 11.445 1 78 488 GLY A C 1
ATOM 3807 O O . GLY A 1 488 ? -33.344 23.516 11.914 1 78 488 GLY A O 1
ATOM 3808 N N . LYS A 1 489 ? -35.219 22.703 11.25 1 72.25 489 LYS A N 1
ATOM 3809 C CA . LYS A 1 489 ? -34.875 21.359 11.68 1 72.25 489 LYS A CA 1
ATOM 3810 C C . LYS A 1 489 ? -34.688 20.438 10.477 1 72.25 489 LYS A C 1
ATOM 3812 O O . LYS A 1 489 ? -34.562 19.219 10.633 1 72.25 489 LYS A O 1
ATOM 3817 N N . GLU A 1 490 ? -34.656 21.031 9.344 1 82.69 490 GLU A N 1
ATOM 3818 C CA . GLU A 1 490 ? -34.531 20.234 8.133 1 82.69 490 GLU A CA 1
ATOM 3819 C C . GLU A 1 490 ? -33.125 20.359 7.52 1 82.69 490 GLU A C 1
ATOM 3821 O O . GLU A 1 490 ? -32.531 21.453 7.516 1 82.69 490 GLU A O 1
ATOM 3826 N N . THR A 1 491 ? -32.656 19.219 7.137 1 85.38 491 THR A N 1
ATOM 3827 C CA . THR A 1 491 ? -31.406 19.25 6.371 1 85.38 491 THR A CA 1
ATOM 3828 C C . THR A 1 491 ? -31.688 19.594 4.906 1 85.38 491 THR A C 1
ATOM 3830 O O . THR A 1 491 ? -32.375 18.844 4.215 1 85.38 491 THR A O 1
ATOM 3833 N N . ILE A 1 492 ? -31.156 20.641 4.492 1 93.31 492 ILE A N 1
ATOM 3834 C CA . ILE A 1 492 ? -31.359 21.062 3.107 1 93.31 492 ILE A CA 1
ATOM 3835 C C . ILE A 1 492 ? -30.344 20.359 2.205 1 93.31 492 ILE A C 1
ATOM 3837 O O . ILE A 1 492 ? -29.141 20.438 2.441 1 93.31 492 ILE A O 1
ATOM 3841 N N . THR A 1 493 ? -30.828 19.703 1.165 1 93.75 493 THR A N 1
ATOM 3842 C CA . THR A 1 493 ? -29.969 18.875 0.34 1 93.75 493 THR A CA 1
ATOM 3843 C C . THR A 1 493 ? -29.828 19.453 -1.064 1 93.75 493 THR A C 1
ATOM 3845 O O . THR A 1 493 ? -28.859 19.188 -1.766 1 93.75 493 THR A O 1
ATOM 3848 N N . ALA A 1 494 ? -30.828 20.203 -1.491 1 96.25 494 ALA A N 1
ATOM 3849 C CA . ALA A 1 494 ? -30.812 20.766 -2.84 1 96.25 494 ALA A CA 1
ATOM 3850 C C . ALA A 1 494 ? -31.625 22.047 -2.912 1 96.25 494 ALA A C 1
ATOM 3852 O O . ALA A 1 494 ? -32.594 22.203 -2.176 1 96.25 494 ALA A O 1
ATOM 3853 N N . LEU A 1 495 ? -31.234 22.938 -3.791 1 96.31 495 LEU A N 1
ATOM 3854 C CA . LEU A 1 495 ? -31.922 24.203 -4.004 1 96.31 495 LEU A CA 1
ATOM 3855 C C . LEU A 1 495 ? -32.062 24.516 -5.492 1 96.31 495 LEU A C 1
ATOM 3857 O O . LEU A 1 495 ? -31.125 24.234 -6.266 1 96.31 495 LEU A O 1
ATOM 3861 N N . ALA A 1 496 ? -33.125 24.984 -5.867 1 95.5 496 ALA A N 1
ATOM 3862 C CA . ALA A 1 496 ? -33.375 25.469 -7.227 1 95.5 496 ALA A CA 1
ATOM 3863 C C . ALA A 1 496 ? -34.406 26.578 -7.242 1 95.5 496 ALA A C 1
ATOM 3865 O O . ALA A 1 496 ? -35.25 26.656 -6.348 1 95.5 496 ALA A O 1
ATOM 3866 N N . GLU A 1 497 ? -34.312 27.375 -8.234 1 94.19 497 GLU A N 1
ATOM 3867 C CA . GLU A 1 497 ? -35.219 28.516 -8.312 1 94.19 497 GLU A CA 1
ATOM 3868 C C . GLU A 1 497 ? -35.719 28.719 -9.742 1 94.19 497 GLU A C 1
ATOM 3870 O O . GLU A 1 497 ? -34.969 28.562 -10.695 1 94.19 497 GLU A O 1
ATOM 3875 N N . THR A 1 498 ? -37 28.922 -9.898 1 92.44 498 THR A N 1
ATOM 3876 C CA . THR A 1 498 ? -37.625 29.344 -11.156 1 92.44 498 THR A CA 1
ATOM 3877 C C . THR A 1 498 ? -38.219 30.75 -11.016 1 92.44 498 THR A C 1
ATOM 3879 O O . THR A 1 498 ? -38.031 31.406 -9.984 1 92.44 498 THR A O 1
ATOM 3882 N N . LYS A 1 499 ? -38.812 31.219 -12.102 1 88.69 499 LYS A N 1
ATOM 3883 C CA . LYS A 1 499 ? -39.438 32.531 -12.078 1 88.69 499 LYS A CA 1
ATOM 3884 C C . LYS A 1 499 ? -40.594 32.562 -11.062 1 88.69 499 LYS A C 1
ATOM 3886 O O . LYS A 1 499 ? -40.844 33.625 -10.453 1 88.69 499 LYS A O 1
ATOM 3891 N N . TYR A 1 500 ? -41.094 31.453 -10.695 1 87.94 500 TYR A N 1
ATOM 3892 C CA . TYR A 1 500 ? -42.312 31.422 -9.891 1 87.94 500 TYR A CA 1
ATOM 3893 C C . TYR A 1 500 ? -42.031 30.875 -8.5 1 87.94 500 TYR A C 1
ATOM 3895 O O . TYR A 1 500 ? -42.688 31.234 -7.535 1 87.94 500 TYR A O 1
ATOM 3903 N N . ASN A 1 501 ? -41.125 30.016 -8.438 1 92.56 501 ASN A N 1
ATOM 3904 C CA . ASN A 1 501 ? -41.031 29.25 -7.203 1 92.56 501 ASN A CA 1
ATOM 3905 C C . ASN A 1 501 ? -39.594 29.047 -6.777 1 92.56 501 ASN A C 1
ATOM 3907 O O . ASN A 1 501 ? -38.688 29.062 -7.609 1 92.56 501 ASN A O 1
ATOM 3911 N N . LEU A 1 502 ? -39.406 28.969 -5.523 1 94.25 502 LEU A N 1
ATOM 3912 C CA . LEU A 1 502 ? -38.156 28.453 -4.926 1 94.25 502 LEU A CA 1
ATOM 3913 C C . LEU A 1 502 ? -38.344 27.031 -4.434 1 94.25 502 LEU A C 1
ATOM 3915 O O . LEU A 1 502 ? -39.219 26.75 -3.611 1 94.25 502 LEU A O 1
ATOM 3919 N N . PHE A 1 503 ? -37.594 26.125 -4.984 1 95.69 503 PHE A N 1
ATOM 3920 C CA . PHE A 1 503 ? -37.688 24.719 -4.613 1 95.69 503 PHE A CA 1
ATOM 3921 C C . PHE A 1 503 ? -36.594 24.359 -3.588 1 95.69 503 PHE A C 1
ATOM 3923 O O . PHE A 1 503 ? -35.438 24.688 -3.777 1 95.69 503 PHE A O 1
ATOM 3930 N N . ILE A 1 504 ? -36.969 23.75 -2.482 1 96.69 504 ILE A N 1
ATOM 3931 C CA . ILE A 1 504 ? -36.062 23.359 -1.406 1 96.69 504 ILE A CA 1
ATOM 3932 C C . ILE A 1 504 ? -36.188 21.859 -1.148 1 96.69 504 ILE A C 1
ATOM 3934 O O . ILE A 1 504 ? -37.219 21.391 -0.615 1 96.69 504 ILE A O 1
ATOM 3938 N N . GLY A 1 505 ? -35.125 21.172 -1.533 1 95.94 505 GLY A N 1
ATOM 3939 C CA . GLY A 1 505 ? -35.094 19.734 -1.28 1 95.94 505 GLY A CA 1
ATOM 3940 C C . GLY A 1 505 ? -34.531 19.391 0.093 1 95.94 505 GLY A C 1
ATOM 3941 O O . GLY A 1 505 ? -33.594 20.031 0.579 1 95.94 505 GLY A O 1
ATOM 3942 N N . THR A 1 506 ? -35.156 18.406 0.791 1 92.69 506 THR A N 1
ATOM 3943 C CA . THR A 1 506 ? -34.719 17.922 2.098 1 92.69 506 THR A CA 1
ATOM 3944 C C . THR A 1 506 ? -34.781 16.391 2.148 1 92.69 506 THR A C 1
ATOM 3946 O O . THR A 1 506 ? -34.969 15.742 1.124 1 92.69 506 THR A O 1
ATOM 3949 N N . ASN A 1 507 ? -34.531 15.906 3.309 1 83 507 ASN A N 1
ATOM 3950 C CA . ASN A 1 507 ? -34.625 14.461 3.504 1 83 507 ASN A CA 1
ATOM 3951 C C . ASN A 1 507 ? -36.062 14.055 3.881 1 83 507 ASN A C 1
ATOM 3953 O O . ASN A 1 507 ? -36.344 12.859 4.012 1 83 507 ASN A O 1
ATOM 3957 N N . SER A 1 508 ? -36.875 15.086 4.012 1 80 508 SER A N 1
ATOM 3958 C CA . SER A 1 508 ? -38.281 14.82 4.402 1 80 508 SER A CA 1
ATOM 3959 C C . SER A 1 508 ? -39.25 15.289 3.326 1 80 508 SER A C 1
ATOM 3961 O O . SER A 1 508 ? -40.375 15.648 3.633 1 80 508 SER A O 1
ATOM 3963 N N . GLY A 1 509 ? -38.688 15.414 2.23 1 90.25 509 GLY A N 1
ATOM 3964 C CA . GLY A 1 509 ? -39.562 15.828 1.142 1 90.25 509 GLY A CA 1
ATOM 3965 C C . GLY A 1 509 ? -39.125 17.141 0.503 1 90.25 509 GLY A C 1
ATOM 3966 O O . GLY A 1 509 ? -38 17.578 0.662 1 90.25 509 GLY A O 1
ATOM 3967 N N . LEU A 1 510 ? -40.125 17.688 -0.257 1 95.38 510 LEU A N 1
ATOM 3968 C CA . LEU A 1 510 ? -39.875 18.875 -1.042 1 95.38 510 LEU A CA 1
ATOM 3969 C C . LEU A 1 510 ? -40.688 20.062 -0.533 1 95.38 510 LEU A C 1
ATOM 3971 O O . LEU A 1 510 ? -41.906 19.938 -0.357 1 95.38 510 LEU A O 1
ATOM 3975 N N . TYR A 1 511 ? -40.031 21.156 -0.266 1 95.88 511 TYR A N 1
ATOM 3976 C CA . TYR A 1 511 ? -40.688 22.406 0.053 1 95.88 511 TYR A CA 1
ATOM 3977 C C . TYR A 1 511 ? -40.656 23.359 -1.141 1 95.88 511 TYR A C 1
ATOM 3979 O O . TYR A 1 511 ? -39.625 23.562 -1.762 1 95.88 511 TYR A O 1
ATOM 3987 N N . VAL A 1 512 ? -41.812 23.844 -1.485 1 95.12 512 VAL A N 1
ATOM 3988 C CA . VAL A 1 512 ? -41.906 24.797 -2.59 1 95.12 512 VAL A CA 1
ATOM 3989 C C . VAL A 1 512 ? -42.5 26.109 -2.086 1 95.12 512 VAL A C 1
ATOM 3991 O O . VAL A 1 512 ? -43.594 26.141 -1.546 1 95.12 512 VAL A O 1
ATOM 3994 N N . LYS A 1 513 ? -41.719 27.125 -2.227 1 94.56 513 LYS A N 1
ATOM 3995 C CA . LYS A 1 513 ? -42.156 28.469 -1.84 1 94.56 513 LYS A CA 1
ATOM 3996 C C . LYS A 1 513 ? -42.562 29.281 -3.061 1 94.56 513 LYS A C 1
ATOM 3998 O O . LYS A 1 513 ? -41.75 29.5 -3.973 1 94.56 513 LYS A O 1
ATOM 4003 N N . ASP A 1 514 ? -43.719 29.734 -3.045 1 91.06 514 ASP A N 1
ATOM 4004 C CA . ASP A 1 514 ? -44.188 30.641 -4.094 1 91.06 514 ASP A CA 1
ATOM 4005 C C . ASP A 1 514 ? -43.594 32.031 -3.902 1 91.06 514 ASP A C 1
ATOM 4007 O O . ASP A 1 514 ? -43.781 32.656 -2.848 1 91.06 514 ASP A O 1
ATOM 4011 N N . ARG A 1 515 ? -43.031 32.531 -4.812 1 87.06 515 ARG A N 1
ATOM 4012 C CA . ARG A 1 515 ? -42.281 33.781 -4.676 1 87.06 515 ARG A CA 1
ATOM 4013 C C . ARG A 1 515 ? -43.25 34.969 -4.641 1 87.06 515 ARG A C 1
ATOM 4015 O O . ARG A 1 515 ? -42.906 36.031 -4.082 1 87.06 515 ARG A O 1
ATOM 4022 N N . SER A 1 516 ? -44.375 34.844 -5.215 1 86 516 SER A N 1
ATOM 4023 C CA . SER A 1 516 ? -45.344 35.906 -5.238 1 86 516 SER A CA 1
ATOM 4024 C C . SER A 1 516 ? -46.156 35.969 -3.943 1 86 516 SER A C 1
ATOM 4026 O O . SER A 1 516 ? -46.281 37 -3.328 1 86 516 SER A O 1
ATOM 4028 N N . THR A 1 517 ? -46.594 34.781 -3.416 1 87.69 517 THR A N 1
ATOM 4029 C CA . THR A 1 517 ? -47.469 34.75 -2.24 1 87.69 517 THR A CA 1
ATOM 4030 C C . THR A 1 517 ? -46.656 34.375 -0.995 1 87.69 517 THR A C 1
ATOM 4032 O O . THR A 1 517 ? -47.125 34.562 0.129 1 87.69 517 THR A O 1
ATOM 4035 N N . GLU A 1 518 ? -45.469 33.969 -1.136 1 87.25 518 GLU A N 1
ATOM 4036 C CA . GLU A 1 518 ? -44.594 33.562 -0.053 1 87.25 518 GLU A CA 1
ATOM 4037 C C . GLU A 1 518 ? -45.125 32.344 0.684 1 87.25 518 GLU A C 1
ATOM 4039 O O . GLU A 1 518 ? -44.656 31.984 1.764 1 87.25 518 GLU A O 1
ATOM 4044 N N . LYS A 1 519 ? -46.156 31.719 0.129 1 91.88 519 LYS A N 1
ATOM 4045 C CA . LYS A 1 519 ? -46.688 30.5 0.712 1 91.88 519 LYS A CA 1
ATOM 4046 C C . LYS A 1 519 ? -45.781 29.297 0.46 1 91.88 519 LYS A C 1
ATOM 4048 O O . LYS A 1 519 ? -45.25 29.156 -0.637 1 91.88 519 LYS A O 1
ATOM 4053 N N . VAL A 1 520 ? -45.562 28.547 1.507 1 94.06 520 VAL A N 1
ATOM 4054 C CA . VAL A 1 520 ? -44.719 27.375 1.415 1 94.06 520 VAL A CA 1
ATOM 4055 C C . VAL A 1 520 ? -45.562 26.109 1.455 1 94.06 520 VAL A C 1
ATOM 4057 O O . VAL A 1 520 ? -46.375 25.922 2.357 1 94.06 520 VAL A O 1
ATOM 4060 N N . THR A 1 521 ? -45.469 25.25 0.476 1 92.62 521 THR A N 1
ATOM 4061 C CA . THR A 1 521 ? -46.156 23.953 0.413 1 92.62 521 THR A CA 1
ATOM 4062 C C . THR A 1 521 ? -45.156 22.812 0.599 1 92.62 521 THR A C 1
ATOM 4064 O O . THR A 1 521 ? -44.062 22.828 0.026 1 92.62 521 THR A O 1
ATOM 4067 N N . HIS A 1 522 ? -45.531 21.922 1.47 1 93.44 522 HIS A N 1
ATOM 4068 C CA . HIS A 1 522 ? -44.656 20.766 1.74 1 93.44 522 HIS A CA 1
ATOM 4069 C C . HIS A 1 522 ? -45.219 19.516 1.047 1 93.44 522 HIS A C 1
ATOM 4071 O O . HIS A 1 522 ? -46.312 19.078 1.331 1 93.44 522 HIS A O 1
ATOM 4077 N N . PHE A 1 523 ? -44.438 18.969 0.05 1 93.06 523 PHE A N 1
ATOM 4078 C CA . PHE A 1 523 ? -44.812 17.75 -0.666 1 93.06 523 PHE A CA 1
ATOM 4079 C C . PHE A 1 523 ? -44.062 16.547 -0.099 1 93.06 523 PHE A C 1
ATOM 4081 O O . PHE A 1 523 ? -42.844 16.594 0.087 1 93.06 523 PHE A O 1
ATOM 4088 N N . THR A 1 524 ? -44.719 15.484 0.211 1 88.88 524 THR A N 1
ATOM 4089 C CA . THR A 1 524 ? -44.156 14.242 0.713 1 88.88 524 THR A CA 1
ATOM 4090 C C . THR A 1 524 ? -44.656 13.047 -0.084 1 88.88 524 THR A C 1
ATOM 4092 O O . THR A 1 524 ? -45.625 13.164 -0.841 1 88.88 524 THR A O 1
ATOM 4095 N N . HIS A 1 525 ? -43.938 12.031 0.031 1 84.88 525 HIS A N 1
ATOM 4096 C CA . HIS A 1 525 ? -44.344 10.797 -0.631 1 84.88 525 HIS A CA 1
ATOM 4097 C C . HIS A 1 525 ? -45.531 10.156 0.068 1 84.88 525 HIS A C 1
ATOM 4099 O O . HIS A 1 525 ? -45.562 10.062 1.297 1 84.88 525 HIS A O 1
ATOM 4105 N N . ASN A 1 526 ? -46.531 9.82 -0.707 1 75.75 526 ASN A N 1
ATOM 4106 C CA . ASN A 1 526 ? -47.688 9.062 -0.267 1 75.75 526 ASN A CA 1
ATOM 4107 C C . ASN A 1 526 ? -47.875 7.797 -1.096 1 75.75 526 ASN A C 1
ATOM 4109 O O . ASN A 1 526 ? -48.156 7.867 -2.295 1 75.75 526 ASN A O 1
ATOM 4113 N N . ILE A 1 527 ? -47.812 6.684 -0.508 1 68.88 527 ILE A N 1
ATOM 4114 C CA . ILE A 1 527 ? -47.844 5.395 -1.188 1 68.88 527 ILE A CA 1
ATOM 4115 C C . ILE A 1 527 ? -49.156 5.211 -1.896 1 68.88 527 ILE A C 1
ATOM 4117 O O . ILE A 1 527 ? -49.25 4.535 -2.928 1 68.88 527 ILE A O 1
ATOM 4121 N N . ASP A 1 528 ? -50.281 5.773 -1.36 1 70.62 528 ASP A N 1
ATOM 4122 C CA . ASP A 1 528 ? -51.625 5.57 -1.888 1 70.62 528 ASP A CA 1
ATOM 4123 C C . ASP A 1 528 ? -51.938 6.559 -3.01 1 70.62 528 ASP A C 1
ATOM 4125 O O . ASP A 1 528 ? -52.969 6.453 -3.674 1 70.62 528 ASP A O 1
ATOM 4129 N N . ASP A 1 529 ? -51 7.508 -3.139 1 82.25 529 ASP A N 1
ATOM 4130 C CA . ASP A 1 529 ? -51.188 8.531 -4.16 1 82.25 529 ASP A CA 1
ATOM 4131 C C . ASP A 1 529 ? -50.062 8.492 -5.195 1 82.25 529 ASP A C 1
ATOM 4133 O O . ASP A 1 529 ? -48.969 8.945 -4.93 1 82.25 529 ASP A O 1
ATOM 4137 N N . ARG A 1 530 ? -50.344 8.141 -6.363 1 82.06 530 ARG A N 1
ATOM 4138 C CA . ARG A 1 530 ? -49.344 7.992 -7.426 1 82.06 530 ARG A CA 1
ATOM 4139 C C . ARG A 1 530 ? -48.844 9.352 -7.898 1 82.06 530 ARG A C 1
ATOM 4141 O O . ARG A 1 530 ? -47.781 9.445 -8.531 1 82.06 530 ARG A O 1
ATOM 4148 N N . ASP A 1 531 ? -49.625 10.344 -7.605 1 87.81 531 ASP A N 1
ATOM 4149 C CA . ASP A 1 531 ? -49.25 11.672 -8.094 1 87.81 531 ASP A CA 1
ATOM 4150 C C . ASP A 1 531 ? -48.5 12.453 -7.031 1 87.81 531 ASP A C 1
ATOM 4152 O O . ASP A 1 531 ? -48.125 13.609 -7.242 1 87.81 531 ASP A O 1
ATOM 4156 N N . SER A 1 532 ? -48.219 11.812 -5.938 1 90.5 532 SER A N 1
ATOM 4157 C CA . SER A 1 532 ? -47.406 12.453 -4.926 1 90.5 532 SER A CA 1
ATOM 4158 C C . SER A 1 532 ? -45.906 12.328 -5.266 1 90.5 532 SER A C 1
ATOM 4160 O O . SER A 1 532 ? -45.562 11.758 -6.297 1 90.5 532 SER A O 1
ATOM 4162 N N . LEU A 1 533 ? -45.094 12.938 -4.477 1 91.5 533 LEU A N 1
ATOM 4163 C CA . LEU A 1 533 ? -43.656 12.805 -4.648 1 91.5 533 LEU A CA 1
ATOM 4164 C C . LEU A 1 533 ? -43.25 11.336 -4.637 1 91.5 533 LEU A C 1
ATOM 4166 O O . LEU A 1 533 ? -43.781 10.539 -3.852 1 91.5 533 LEU A O 1
ATOM 4170 N N . ILE A 1 534 ? -42.375 10.93 -5.453 1 87.19 534 ILE A N 1
ATOM 4171 C CA . ILE A 1 534 ? -41.969 9.531 -5.594 1 87.19 534 ILE A CA 1
ATOM 4172 C C . ILE A 1 534 ? -41.156 9.094 -4.371 1 87.19 534 ILE A C 1
ATOM 4174 O O . ILE A 1 534 ? -41.188 7.922 -3.994 1 87.19 534 ILE A O 1
ATOM 4178 N N . GLY A 1 535 ? -40.438 10.023 -3.867 1 84.38 535 GLY A N 1
ATOM 4179 C CA . GLY A 1 535 ? -39.625 9.773 -2.691 1 84.38 535 GLY A CA 1
ATOM 4180 C C . GLY A 1 535 ? -39.375 11.023 -1.87 1 84.38 535 GLY A C 1
ATOM 4181 O O . GLY A 1 535 ? -39.281 12.125 -2.414 1 84.38 535 GLY A O 1
ATOM 4182 N N . ASP A 1 536 ? -39.031 10.812 -0.626 1 84.62 536 ASP A N 1
ATOM 4183 C CA . ASP A 1 536 ? -38.875 11.961 0.262 1 84.62 536 ASP A CA 1
ATOM 4184 C C . ASP A 1 536 ? -37.406 12.406 0.324 1 84.62 536 ASP A C 1
ATOM 4186 O O . ASP A 1 536 ? -37.125 13.531 0.746 1 84.62 536 ASP A O 1
ATOM 4190 N N . HIS A 1 537 ? -36.5 11.578 -0.037 1 85.38 537 HIS A N 1
ATOM 4191 C CA . HIS A 1 537 ? -35.094 11.945 0.011 1 85.38 537 HIS A CA 1
ATOM 4192 C C . HIS A 1 537 ? -34.656 12.602 -1.293 1 85.38 537 HIS A C 1
ATOM 4194 O O . HIS A 1 537 ? -34.281 11.906 -2.248 1 85.38 537 HIS A O 1
ATOM 4200 N N . ILE A 1 538 ? -34.531 13.82 -1.238 1 93.88 538 ILE A N 1
ATOM 4201 C CA . ILE A 1 538 ? -34.219 14.57 -2.445 1 93.88 538 ILE A CA 1
ATOM 4202 C C . ILE A 1 538 ? -32.688 14.703 -2.57 1 93.88 538 ILE A C 1
ATOM 4204 O O . ILE A 1 538 ? -32.031 15.078 -1.61 1 93.88 538 ILE A O 1
ATOM 4208 N N . LYS A 1 539 ? -32.219 14.438 -3.689 1 93 539 LYS A N 1
ATOM 4209 C CA . LYS A 1 539 ? -30.766 14.461 -3.906 1 93 539 LYS A CA 1
ATOM 4210 C C . LYS A 1 539 ? -30.375 15.641 -4.789 1 93 539 LYS A C 1
ATOM 4212 O O . LYS A 1 539 ? -29.281 16.188 -4.637 1 93 539 LYS A O 1
ATOM 4217 N N . ASP A 1 540 ? -31.188 15.922 -5.762 1 95.62 540 ASP A N 1
ATOM 4218 C CA . ASP A 1 540 ? -30.875 16.984 -6.711 1 95.62 540 ASP A CA 1
ATOM 4219 C C . ASP A 1 540 ? -32.156 17.547 -7.344 1 95.62 540 ASP A C 1
ATOM 4221 O O . ASP A 1 540 ? -33.188 16.891 -7.336 1 95.62 540 ASP A O 1
ATOM 4225 N N . ILE A 1 541 ? -32.094 18.812 -7.805 1 96.44 541 ILE A N 1
ATOM 4226 C CA . ILE A 1 541 ? -33.188 19.469 -8.508 1 96.44 541 ILE A CA 1
ATOM 4227 C C . ILE A 1 541 ? -32.656 20.188 -9.75 1 96.44 541 ILE A C 1
ATOM 4229 O O . ILE A 1 541 ? -31.719 20.984 -9.656 1 96.44 541 ILE A O 1
ATOM 4233 N N . ALA A 1 542 ? -33.188 19.875 -10.844 1 93.75 542 ALA A N 1
ATOM 4234 C CA . ALA A 1 542 ? -32.781 20.516 -12.102 1 93.75 542 ALA A CA 1
ATOM 4235 C C . ALA A 1 542 ? -33.969 21.219 -12.758 1 93.75 542 ALA A C 1
ATOM 4237 O O . ALA A 1 542 ? -35.062 20.672 -12.82 1 93.75 542 ALA A O 1
ATOM 4238 N N . VAL A 1 543 ? -33.656 22.391 -13.234 1 91.56 543 VAL A N 1
ATOM 4239 C CA . VAL A 1 543 ? -34.688 23.188 -13.914 1 91.56 543 VAL A CA 1
ATOM 4240 C C . VAL A 1 543 ? -34.5 23.078 -15.422 1 91.56 543 VAL A C 1
ATOM 4242 O O . VAL A 1 543 ? -33.5 23.547 -15.969 1 91.56 543 VAL A O 1
ATOM 4245 N N . ARG A 1 544 ? -35.312 22.453 -16.062 1 87.69 544 ARG A N 1
ATOM 4246 C CA . ARG A 1 544 ? -35.281 22.375 -17.516 1 87.69 544 ARG A CA 1
ATOM 4247 C C . ARG A 1 544 ? -35.906 23.625 -18.141 1 87.69 544 ARG A C 1
ATOM 4249 O O . ARG A 1 544 ? -35.375 24.156 -19.125 1 87.69 544 ARG A O 1
ATOM 4256 N N . SER A 1 545 ? -37.094 24.016 -17.562 1 86.69 545 SER A N 1
ATOM 4257 C CA . SER A 1 545 ? -37.781 25.25 -17.891 1 86.69 545 SER A CA 1
ATOM 4258 C C . SER A 1 545 ? -38.531 25.812 -16.688 1 86.69 545 SER A C 1
ATOM 4260 O O . SER A 1 545 ? -38.625 25.141 -15.656 1 86.69 545 SER A O 1
ATOM 4262 N N . ASP A 1 546 ? -38.969 27 -16.828 1 87.31 546 ASP A N 1
ATOM 4263 C CA . ASP A 1 546 ? -39.719 27.609 -15.719 1 87.31 546 ASP A CA 1
ATOM 4264 C C . ASP A 1 546 ? -40.969 26.812 -15.406 1 87.31 546 ASP A C 1
ATOM 4266 O O . ASP A 1 546 ? -41.5 26.891 -14.289 1 87.31 546 ASP A O 1
ATOM 4270 N N . GLU A 1 547 ? -41.344 26 -16.406 1 87.12 547 GLU A N 1
ATOM 4271 C CA . GLU A 1 547 ? -42.594 25.25 -16.234 1 87.12 547 GLU A CA 1
ATOM 4272 C C . GLU A 1 547 ? -42.312 23.797 -15.859 1 87.12 547 GLU A C 1
ATOM 4274 O O . GLU A 1 547 ? -43.219 23.078 -15.438 1 87.12 547 GLU A O 1
ATOM 4279 N N . GLU A 1 548 ? -41.125 23.422 -16.047 1 89.88 548 GLU A N 1
ATOM 4280 C CA . GLU A 1 548 ? -40.781 22.016 -15.805 1 89.88 548 GLU A CA 1
ATOM 4281 C C . GLU A 1 548 ? -39.531 21.891 -14.93 1 89.88 548 GLU A C 1
ATOM 4283 O O . GLU A 1 548 ? -38.438 22.25 -15.344 1 89.88 548 GLU A O 1
ATOM 4288 N N . VAL A 1 549 ? -39.719 21.312 -13.758 1 94.19 549 VAL A N 1
ATOM 4289 C CA . VAL A 1 549 ? -38.656 21.109 -12.812 1 94.19 549 VAL A CA 1
ATOM 4290 C C . VAL A 1 549 ? -38.5 19.625 -12.477 1 94.19 549 VAL A C 1
ATOM 4292 O O . VAL A 1 549 ? -39.5 18.953 -12.164 1 94.19 549 VAL A O 1
ATOM 4295 N N . TRP A 1 550 ? -37.344 19.094 -12.617 1 94.38 550 TRP A N 1
ATOM 4296 C CA . TRP A 1 550 ? -37.031 17.688 -12.336 1 94.38 550 TRP A CA 1
ATOM 4297 C C . TRP A 1 550 ? -36.438 17.531 -10.945 1 94.38 550 TRP A C 1
ATOM 4299 O O . TRP A 1 550 ? -35.5 18.219 -10.578 1 94.38 550 TRP A O 1
ATOM 4309 N N . ILE A 1 551 ? -37 16.656 -10.156 1 96.12 551 ILE A N 1
ATOM 4310 C CA . ILE A 1 551 ? -36.562 16.391 -8.789 1 96.12 551 ILE A CA 1
ATOM 4311 C C . ILE A 1 551 ? -36.031 14.961 -8.703 1 96.12 551 ILE A C 1
ATOM 4313 O O . ILE A 1 551 ? -36.781 14 -8.914 1 96.12 551 ILE A O 1
ATOM 4317 N N . ALA A 1 552 ? -34.719 14.875 -8.438 1 94.88 552 ALA A N 1
ATOM 4318 C CA . ALA A 1 552 ? -34.094 13.578 -8.258 1 94.88 552 ALA A CA 1
ATOM 4319 C C . ALA A 1 552 ? -34.219 13.094 -6.816 1 94.88 552 ALA A C 1
ATOM 4321 O O . ALA A 1 552 ? -33.938 13.844 -5.879 1 94.88 552 ALA A O 1
ATOM 4322 N N . THR A 1 553 ? -34.656 11.867 -6.629 1 91.12 553 THR A N 1
ATOM 4323 C CA . THR A 1 553 ? -34.781 11.258 -5.309 1 91.12 553 THR A CA 1
ATOM 4324 C C . THR A 1 553 ? -34.062 9.898 -5.281 1 91.12 553 THR A C 1
ATOM 4326 O O . THR A 1 553 ? -33.5 9.469 -6.281 1 91.12 553 THR A O 1
ATOM 4329 N N . THR A 1 554 ? -34.094 9.297 -4.168 1 81.56 554 THR A N 1
ATOM 4330 C CA . THR A 1 554 ? -33.5 7.973 -4.031 1 81.56 554 THR A CA 1
ATOM 4331 C C . THR A 1 554 ? -34.406 6.898 -4.594 1 81.56 554 THR A C 1
ATOM 4333 O O . THR A 1 554 ? -34 5.746 -4.758 1 81.56 554 THR A O 1
ATOM 4336 N N . ASP A 1 555 ? -35.656 7.328 -5.012 1 80.81 555 ASP A N 1
ATOM 4337 C CA . ASP A 1 555 ? -36.656 6.352 -5.461 1 80.81 555 ASP A CA 1
ATOM 4338 C C . ASP A 1 555 ? -37.094 6.629 -6.898 1 80.81 555 ASP A C 1
ATOM 4340 O O . ASP A 1 555 ? -38.031 6.008 -7.402 1 80.81 555 ASP A O 1
ATOM 4344 N N . GLY A 1 556 ? -36.406 7.484 -7.402 1 87.56 556 GLY A N 1
ATOM 4345 C CA . GLY A 1 556 ? -36.75 7.855 -8.766 1 87.56 556 GLY A CA 1
ATOM 4346 C C . GLY A 1 556 ? -36.75 9.352 -9 1 87.56 556 GLY A C 1
ATOM 4347 O O . GLY A 1 556 ? -36.062 10.094 -8.281 1 87.56 556 GLY A O 1
ATOM 4348 N N . ILE A 1 557 ? -37.5 9.742 -10.133 1 92.62 557 ILE A N 1
ATOM 4349 C CA . ILE A 1 557 ? -37.562 11.156 -10.5 1 92.62 557 ILE A CA 1
ATOM 4350 C C . ILE A 1 557 ? -39 11.641 -10.5 1 92.62 557 ILE A C 1
ATOM 4352 O O . ILE A 1 557 ? -39.875 10.961 -11.008 1 92.62 557 ILE A O 1
ATOM 4356 N N . SER A 1 558 ? -39.219 12.773 -9.875 1 94.81 558 SER A N 1
ATOM 4357 C CA . SER A 1 558 ? -40.5 13.453 -9.938 1 94.81 558 SER A CA 1
ATOM 4358 C C . SER A 1 558 ? -40.406 14.734 -10.766 1 94.81 558 SER A C 1
ATOM 4360 O O . SER A 1 558 ? -39.5 15.555 -10.555 1 94.81 558 SER A O 1
ATOM 4362 N N . ILE A 1 559 ? -41.281 14.836 -11.648 1 93.25 559 ILE A N 1
ATOM 4363 C CA . ILE A 1 559 ? -41.281 16.016 -12.5 1 93.25 559 ILE A CA 1
ATOM 4364 C C . ILE A 1 559 ? -42.469 16.922 -12.109 1 93.25 559 ILE A C 1
ATOM 4366 O O . ILE A 1 559 ? -43.625 16.5 -12.125 1 93.25 559 ILE A O 1
ATOM 4370 N N . HIS A 1 560 ? -42.125 18.094 -11.711 1 92.81 560 HIS A N 1
ATOM 4371 C CA . HIS A 1 560 ? -43.094 19.109 -11.406 1 92.81 560 HIS A CA 1
ATOM 4372 C C . HIS A 1 560 ? -43.469 19.922 -12.648 1 92.81 560 HIS A C 1
ATOM 4374 O O . HIS A 1 560 ? -42.594 20.625 -13.203 1 92.81 560 HIS A O 1
ATOM 4380 N N . ASP A 1 561 ? -44.594 19.719 -13.016 1 87.25 561 ASP A N 1
ATOM 4381 C CA . ASP A 1 561 ? -45.125 20.453 -14.172 1 87.25 561 ASP A CA 1
ATOM 4382 C C . ASP A 1 561 ? -46.219 21.438 -13.742 1 87.25 561 ASP A C 1
ATOM 4384 O O . ASP A 1 561 ? -47.219 21.031 -13.125 1 87.25 561 ASP A O 1
ATOM 4388 N N . THR A 1 562 ? -46.094 22.734 -14.062 1 81.75 562 THR A N 1
ATOM 4389 C CA . THR A 1 562 ? -47.031 23.766 -13.641 1 81.75 562 THR A CA 1
ATOM 4390 C C . THR A 1 562 ? -48.406 23.516 -14.258 1 81.75 562 THR A C 1
ATOM 4392 O O . THR A 1 562 ? -49.438 24 -13.742 1 81.75 562 THR A O 1
ATOM 4395 N N . HIS A 1 563 ? -48.531 22.734 -15.336 1 81.06 563 HIS A N 1
ATOM 4396 C CA . HIS A 1 563 ? -49.781 22.516 -16.031 1 81.06 563 HIS A CA 1
ATOM 4397 C C . HIS A 1 563 ? -50.531 21.297 -15.484 1 81.06 563 HIS A C 1
ATOM 4399 O O . HIS A 1 563 ? -51.688 21.062 -15.82 1 81.06 563 HIS A O 1
ATOM 4405 N N . ARG A 1 564 ? -49.906 20.547 -14.672 1 79.5 564 ARG A N 1
ATOM 4406 C CA . ARG A 1 564 ? -50.5 19.344 -14.102 1 79.5 564 ARG A CA 1
ATOM 4407 C C . ARG A 1 564 ? -50.562 19.438 -12.578 1 79.5 564 ARG A C 1
ATOM 4409 O O . ARG A 1 564 ? -49.688 20.047 -11.953 1 79.5 564 ARG A O 1
ATOM 4416 N N . SER A 1 565 ? -51.781 18.906 -12.141 1 80.56 565 SER A N 1
ATOM 4417 C CA . SER A 1 565 ? -51.875 18.781 -10.695 1 80.56 565 SER A CA 1
ATOM 4418 C C . SER A 1 565 ? -51.094 17.562 -10.203 1 80.56 565 SER A C 1
ATOM 4420 O O . SER A 1 565 ? -51.25 16.469 -10.75 1 80.56 565 SER A O 1
ATOM 4422 N N . GLY A 1 566 ? -50.031 17.766 -9.469 1 87.62 566 GLY A N 1
ATOM 4423 C CA . GLY A 1 566 ? -49.25 16.672 -8.945 1 87.62 566 GLY A CA 1
ATOM 4424 C C . GLY A 1 566 ? -47.938 16.469 -9.688 1 87.62 566 GLY A C 1
ATOM 4425 O O . GLY A 1 566 ? -47.531 17.344 -10.461 1 87.62 566 GLY A O 1
ATOM 4426 N N . PHE A 1 567 ? -47.312 15.336 -9.398 1 93.31 567 PHE A N 1
ATOM 4427 C CA . PHE A 1 567 ? -46 15.07 -9.992 1 93.31 567 PHE A CA 1
ATOM 4428 C C . PHE A 1 567 ? -46.094 13.945 -11.016 1 93.31 567 PHE A C 1
ATOM 4430 O O . PHE A 1 567 ? -46.906 13.031 -10.867 1 93.31 567 PHE A O 1
ATOM 4437 N N . ASN A 1 568 ? -45.344 14.047 -12.164 1 90.12 568 ASN A N 1
ATOM 4438 C CA . ASN A 1 568 ? -45.062 12.93 -13.055 1 90.12 568 ASN A CA 1
ATOM 4439 C C . ASN A 1 568 ? -43.844 12.133 -12.586 1 90.12 568 ASN A C 1
ATOM 4441 O O . ASN A 1 568 ? -42.719 12.633 -12.625 1 90.12 568 ASN A O 1
ATOM 4445 N N . ASN A 1 569 ? -44.094 10.922 -12.164 1 89.94 569 ASN A N 1
ATOM 4446 C CA . ASN A 1 569 ? -43.031 10.141 -11.547 1 89.94 569 ASN A CA 1
ATOM 4447 C C . ASN A 1 569 ? -42.438 9.125 -12.516 1 89.94 569 ASN A C 1
ATOM 4449 O O . ASN A 1 569 ? -43.188 8.477 -13.266 1 89.94 569 ASN A O 1
ATOM 4453 N N . LEU A 1 570 ? -41.125 9.094 -12.633 1 85.88 570 LEU A N 1
ATOM 4454 C CA . LEU A 1 570 ? -40.375 8.141 -13.445 1 85.88 570 LEU A CA 1
ATOM 4455 C C . LEU A 1 570 ? -39.625 7.164 -12.562 1 85.88 570 LEU A C 1
ATOM 4457 O O . LEU A 1 570 ? -38.938 7.574 -11.609 1 85.88 570 LEU A O 1
ATOM 4461 N N . LEU A 1 571 ? -39.719 5.828 -12.852 1 80.06 571 LEU A N 1
ATOM 4462 C CA . LEU A 1 571 ? -39 4.777 -12.148 1 80.06 571 LEU A CA 1
ATOM 4463 C C . LEU A 1 571 ? -37.938 4.16 -13.039 1 80.06 571 LEU A C 1
ATOM 4465 O O . LEU A 1 571 ? -38.125 3.984 -14.242 1 80.06 571 LEU A O 1
ATOM 4469 N N . GLY A 1 572 ? -36.781 3.961 -12.398 1 75.81 572 GLY A N 1
ATOM 4470 C CA . GLY A 1 572 ? -35.719 3.285 -13.133 1 75.81 572 GLY A CA 1
ATOM 4471 C C . GLY A 1 572 ? -35.688 1.787 -12.891 1 75.81 572 GLY A C 1
ATOM 4472 O O . GLY A 1 572 ? -36 1.324 -11.789 1 75.81 572 GLY A O 1
ATOM 4473 N N . LYS A 1 573 ? -35.406 0.941 -13.945 1 68.5 573 LYS A N 1
ATOM 4474 C CA . LYS A 1 573 ? -35.219 -0.503 -13.859 1 68.5 573 LYS A CA 1
ATOM 4475 C C . LYS A 1 573 ? -33.969 -0.938 -14.633 1 68.5 573 LYS A C 1
ATOM 4477 O O . LYS A 1 573 ? -33.812 -0.581 -15.797 1 68.5 573 LYS A O 1
ATOM 4482 N N . PRO A 1 574 ? -33.125 -1.663 -13.992 1 62.62 574 PRO A N 1
ATOM 4483 C CA . PRO A 1 574 ? -31.875 -2.043 -14.648 1 62.62 574 PRO A CA 1
ATOM 4484 C C . PRO A 1 574 ? -32.094 -2.84 -15.93 1 62.62 574 PRO A C 1
ATOM 4486 O O . PRO A 1 574 ? -31.344 -2.691 -16.891 1 62.62 574 PRO A O 1
ATOM 4489 N N . ASP A 1 575 ? -33.094 -3.691 -16.016 1 61.59 575 ASP A N 1
ATOM 4490 C CA . ASP A 1 575 ? -33.219 -4.625 -17.125 1 61.59 575 ASP A CA 1
ATOM 4491 C C . ASP A 1 575 ? -34.094 -4.039 -18.234 1 61.59 575 ASP A C 1
ATOM 4493 O O . ASP A 1 575 ? -34.25 -4.652 -19.281 1 61.59 575 ASP A O 1
ATOM 4497 N N . ASP A 1 576 ? -34.5 -2.803 -17.922 1 63.59 576 ASP A N 1
ATOM 4498 C CA . ASP A 1 576 ? -35.312 -2.178 -18.953 1 63.59 576 ASP A CA 1
ATOM 4499 C C . ASP A 1 576 ? -34.531 -1.137 -19.734 1 63.59 576 ASP A C 1
ATOM 4501 O O . ASP A 1 576 ? -34.125 -0.107 -19.172 1 63.59 576 ASP A O 1
ATOM 4505 N N . ARG A 1 577 ? -34.531 -1.322 -20.969 1 65.31 577 ARG A N 1
ATOM 4506 C CA . ARG A 1 577 ? -33.656 -0.511 -21.828 1 65.31 577 ARG A CA 1
ATOM 4507 C C . ARG A 1 577 ? -34.281 0.865 -22.078 1 65.31 577 ARG A C 1
ATOM 4509 O O . ARG A 1 577 ? -33.562 1.796 -22.484 1 65.31 577 ARG A O 1
ATOM 4516 N N . LEU A 1 578 ? -35.5 0.949 -21.797 1 65.25 578 LEU A N 1
ATOM 4517 C CA . LEU A 1 578 ? -36.125 2.221 -22.125 1 65.25 578 LEU A CA 1
ATOM 4518 C C . LEU A 1 578 ? -36.281 3.092 -20.875 1 65.25 578 LEU A C 1
ATOM 4520 O O . LEU A 1 578 ? -36.656 4.262 -20.984 1 65.25 578 LEU A O 1
ATOM 4524 N N . LEU A 1 579 ? -35.969 2.539 -19.781 1 67.94 579 LEU A N 1
ATOM 4525 C CA . LEU A 1 579 ? -35.969 3.287 -18.531 1 67.94 579 LEU A CA 1
ATOM 4526 C C . LEU A 1 579 ? -34.562 3.617 -18.078 1 67.94 579 LEU A C 1
ATOM 4528 O O . LEU A 1 579 ? -33.594 3.086 -18.625 1 67.94 579 LEU A O 1
ATOM 4532 N N . PHE A 1 580 ? -34.562 4.57 -17.234 1 75.88 580 PHE A N 1
ATOM 4533 C CA . PHE A 1 580 ? -33.219 4.867 -16.734 1 75.88 580 PHE A CA 1
ATOM 4534 C C . PHE A 1 580 ? -32.75 3.773 -15.789 1 75.88 580 PHE A C 1
ATOM 4536 O O . PHE A 1 580 ? -33.562 3.02 -15.234 1 75.88 580 PHE A O 1
ATOM 4543 N N . SER A 1 581 ? -31.547 3.648 -15.703 1 71.44 581 SER A N 1
ATOM 4544 C CA . SER A 1 581 ? -30.812 2.447 -15.305 1 71.44 581 SER A CA 1
ATOM 4545 C C . SER A 1 581 ? -31.109 2.068 -13.859 1 71.44 581 SER A C 1
ATOM 4547 O O . SER A 1 581 ? -31.031 0.895 -13.492 1 71.44 581 SER A O 1
ATOM 4549 N N . HIS A 1 582 ? -31.375 3.102 -13.016 1 76.81 582 HIS A N 1
ATOM 4550 C CA . HIS A 1 582 ? -31.578 2.797 -11.602 1 76.81 582 HIS A CA 1
ATOM 4551 C C . HIS A 1 582 ? -32.406 3.875 -10.914 1 76.81 582 HIS A C 1
ATOM 4553 O O . HIS A 1 582 ? -32.25 5.062 -11.203 1 76.81 582 HIS A O 1
ATOM 4559 N N . SER A 1 583 ? -33.125 3.527 -9.977 1 78.56 583 SER A N 1
ATOM 4560 C CA . SER A 1 583 ? -34.062 4.457 -9.344 1 78.56 583 SER A CA 1
ATOM 4561 C C . SER A 1 583 ? -33.344 5.387 -8.375 1 78.56 583 SER A C 1
ATOM 4563 O O . SER A 1 583 ? -33.875 6.449 -8.023 1 78.56 583 SER A O 1
ATOM 4565 N N . PHE A 1 584 ? -32.25 5 -7.973 1 82.06 584 PHE A N 1
ATOM 4566 C CA . PHE A 1 584 ? -31.469 5.895 -7.121 1 82.06 584 PHE A CA 1
ATOM 4567 C C . PHE A 1 584 ? -30.75 6.941 -7.957 1 82.06 584 PHE A C 1
ATOM 4569 O O . PHE A 1 584 ? -29.625 6.707 -8.43 1 82.06 584 PHE A O 1
ATOM 4576 N N . VAL A 1 585 ? -31.328 8.047 -8.008 1 89.88 585 VAL A N 1
ATOM 4577 C CA . VAL A 1 585 ? -30.797 9.117 -8.852 1 89.88 585 VAL A CA 1
ATOM 4578 C C . VAL A 1 585 ? -30.016 10.109 -8 1 89.88 585 VAL A C 1
ATOM 4580 O O . VAL A 1 585 ? -30.531 10.641 -7.016 1 89.88 585 VAL A O 1
ATOM 4583 N N . THR A 1 586 ? -28.812 10.383 -8.414 1 89.94 586 THR A N 1
ATOM 4584 C CA . THR A 1 586 ? -27.922 11.211 -7.613 1 89.94 586 THR A CA 1
ATOM 4585 C C . THR A 1 586 ? -27.766 12.594 -8.242 1 89.94 586 THR A C 1
ATOM 4587 O O . THR A 1 586 ? -27.5 13.57 -7.543 1 89.94 586 THR A O 1
ATOM 4590 N N . SER A 1 587 ? -27.828 12.617 -9.523 1 94.19 587 SER A N 1
ATOM 4591 C CA . SER A 1 587 ? -27.516 13.875 -10.188 1 94.19 587 SER A CA 1
ATOM 4592 C C . SER A 1 587 ? -28.312 14.039 -11.477 1 94.19 587 SER A C 1
ATOM 4594 O O . SER A 1 587 ? -28.594 13.055 -12.164 1 94.19 587 SER A O 1
ATOM 4596 N N . LEU A 1 588 ? -28.641 15.266 -11.719 1 94.06 588 LEU A N 1
ATOM 4597 C CA . LEU A 1 588 ? -29.312 15.656 -12.961 1 94.06 588 LEU A CA 1
ATOM 4598 C C . LEU A 1 588 ? -28.547 16.766 -13.664 1 94.06 588 LEU A C 1
ATOM 4600 O O . LEU A 1 588 ? -28.016 17.672 -13.016 1 94.06 588 LEU A O 1
ATOM 4604 N N . ALA A 1 589 ? -28.422 16.578 -14.953 1 91.81 589 ALA A N 1
ATOM 4605 C CA . ALA A 1 589 ? -27.75 17.594 -15.758 1 91.81 589 ALA A CA 1
ATOM 4606 C C . ALA A 1 589 ? -28.438 17.75 -17.109 1 91.81 589 ALA A C 1
ATOM 4608 O O . ALA A 1 589 ? -29.156 16.859 -17.547 1 91.81 589 ALA A O 1
ATOM 4609 N N . THR A 1 590 ? -28.266 18.906 -17.656 1 87.94 590 THR A N 1
ATOM 4610 C CA . THR A 1 590 ? -28.781 19.172 -19 1 87.94 590 THR A CA 1
ATOM 4611 C C . THR A 1 590 ? -27.641 19.297 -20 1 87.94 590 THR A C 1
ATOM 4613 O O . THR A 1 590 ? -26.609 19.891 -19.703 1 87.94 590 THR A O 1
ATOM 4616 N N . ASP A 1 591 ? -27.859 18.703 -21.062 1 81.94 591 ASP A N 1
ATOM 4617 C CA . ASP A 1 591 ? -26.859 18.828 -22.109 1 81.94 591 ASP A CA 1
ATOM 4618 C C . ASP A 1 591 ? -27.047 20.109 -22.906 1 81.94 591 ASP A C 1
ATOM 4620 O O . ASP A 1 591 ? -27.922 20.922 -22.594 1 81.94 591 ASP A O 1
ATOM 4624 N N . ASN A 1 592 ? -26.188 20.375 -23.891 1 77.19 592 ASN A N 1
ATOM 4625 C CA . ASN A 1 592 ? -26.219 21.594 -24.688 1 77.19 592 ASN A CA 1
ATOM 4626 C C . ASN A 1 592 ? -27.5 21.688 -25.516 1 77.19 592 ASN A C 1
ATOM 4628 O O . ASN A 1 592 ? -27.922 22.781 -25.906 1 77.19 592 ASN A O 1
ATOM 4632 N N . ASP A 1 593 ? -28.141 20.562 -25.797 1 74.75 593 ASP A N 1
ATOM 4633 C CA . ASP A 1 593 ? -29.391 20.547 -26.547 1 74.75 593 ASP A CA 1
ATOM 4634 C C . ASP A 1 593 ? -30.594 20.531 -25.594 1 74.75 593 ASP A C 1
ATOM 4636 O O . ASP A 1 593 ? -31.719 20.234 -26.016 1 74.75 593 ASP A O 1
ATOM 4640 N N . ASN A 1 594 ? -30.391 20.734 -24.375 1 76.94 594 ASN A N 1
ATOM 4641 C CA . ASN A 1 594 ? -31.406 20.797 -23.312 1 76.94 594 ASN A CA 1
ATOM 4642 C C . ASN A 1 594 ? -32.031 19.422 -23.062 1 76.94 594 ASN A C 1
ATOM 4644 O O . ASN A 1 594 ? -33.188 19.328 -22.672 1 76.94 594 ASN A O 1
ATOM 4648 N N . SER A 1 595 ? -31.281 18.453 -23.453 1 82.75 595 SER A N 1
ATOM 4649 C CA . SER A 1 595 ? -31.688 17.109 -23.062 1 82.75 595 SER A CA 1
ATOM 4650 C C . SER A 1 595 ? -31.203 16.766 -21.656 1 82.75 595 SER A C 1
ATOM 4652 O O . SER A 1 595 ? -30.125 17.203 -21.25 1 82.75 595 SER A O 1
ATOM 4654 N N . MET A 1 596 ? -32.031 15.992 -21.031 1 88.81 596 MET A N 1
ATOM 4655 C CA . MET A 1 596 ? -31.734 15.711 -19.625 1 88.81 596 MET A CA 1
ATOM 4656 C C . MET A 1 596 ? -30.812 14.5 -19.5 1 88.81 596 MET A C 1
ATOM 4658 O O . MET A 1 596 ? -31 13.5 -20.203 1 88.81 596 MET A O 1
ATOM 4662 N N . LEU A 1 597 ? -29.812 14.648 -18.75 1 91 597 LEU A N 1
ATOM 4663 C CA . LEU A 1 597 ? -28.938 13.555 -18.344 1 91 597 LEU A CA 1
ATOM 4664 C C . LEU A 1 597 ? -29.203 13.156 -16.891 1 91 597 LEU A C 1
ATOM 4666 O O . LEU A 1 597 ? -29.328 14.008 -16.016 1 91 597 LEU A O 1
ATOM 4670 N N . VAL A 1 598 ? -29.328 11.859 -16.688 1 92 598 VAL A N 1
ATOM 4671 C CA . VAL A 1 598 ? -29.625 11.344 -15.359 1 92 598 VAL A CA 1
ATOM 4672 C C . VAL A 1 598 ? -28.469 10.477 -14.867 1 92 598 VAL A C 1
ATOM 4674 O O . VAL A 1 598 ? -28.094 9.5 -15.523 1 92 598 VAL A O 1
ATOM 4677 N N . GLY A 1 599 ? -27.844 10.922 -13.82 1 90.75 599 GLY A N 1
ATOM 4678 C CA . GLY A 1 599 ? -26.859 10.094 -13.148 1 90.75 599 GLY A CA 1
ATOM 4679 C C . GLY A 1 599 ? -27.438 9.281 -12.008 1 90.75 599 GLY A C 1
ATOM 4680 O O . GLY A 1 599 ? -28.156 9.805 -11.164 1 90.75 599 GLY A O 1
ATOM 4681 N N . SER A 1 600 ? -27.172 7.965 -12.055 1 85.75 600 SER A N 1
ATOM 4682 C CA . SER A 1 600 ? -27.688 7.07 -11.023 1 85.75 600 SER A CA 1
ATOM 4683 C C . SER A 1 600 ? -26.594 6.172 -10.469 1 85.75 600 SER A C 1
ATOM 4685 O O . SER A 1 600 ? -25.422 6.359 -10.781 1 85.75 600 SER A O 1
ATOM 4687 N N . PHE A 1 601 ? -27.031 5.289 -9.711 1 77.38 601 PHE A N 1
ATOM 4688 C CA . PHE A 1 601 ? -26.094 4.344 -9.125 1 77.38 601 PHE A CA 1
ATOM 4689 C C . PHE A 1 601 ? -25.641 3.322 -10.156 1 77.38 601 PHE A C 1
ATOM 4691 O O . PHE A 1 601 ? -24.688 2.57 -9.914 1 77.38 601 PHE A O 1
ATOM 4698 N N . ASN A 1 602 ? -26.25 3.367 -11.242 1 77.5 602 ASN A N 1
ATOM 4699 C CA . ASN A 1 602 ? -25.859 2.41 -12.273 1 77.5 602 ASN A CA 1
ATOM 4700 C C . ASN A 1 602 ? -25.578 3.104 -13.602 1 77.5 602 ASN A C 1
ATOM 4702 O O . ASN A 1 602 ? -26.109 2.713 -14.641 1 77.5 602 ASN A O 1
ATOM 4706 N N . GLY A 1 603 ? -24.906 4.141 -13.508 1 80.44 603 GLY A N 1
ATOM 4707 C CA . GLY A 1 603 ? -24.438 4.754 -14.734 1 80.44 603 GLY A CA 1
ATOM 4708 C C . GLY A 1 603 ? -25.203 6 -15.117 1 80.44 603 GLY A C 1
ATOM 4709 O O . GLY A 1 603 ? -25.875 6.605 -14.273 1 80.44 603 GLY A O 1
ATOM 4710 N N . ILE A 1 604 ? -25.062 6.375 -16.453 1 87.12 604 ILE A N 1
ATOM 4711 C CA . ILE A 1 604 ? -25.656 7.594 -16.984 1 87.12 604 ILE A CA 1
ATOM 4712 C C . ILE A 1 604 ? -26.766 7.242 -17.969 1 87.12 604 ILE A C 1
ATOM 4714 O O . ILE A 1 604 ? -26.609 6.34 -18.797 1 87.12 604 ILE A O 1
ATOM 4718 N N . SER A 1 605 ? -27.906 7.926 -17.812 1 88.56 605 SER A N 1
ATOM 4719 C CA . SER A 1 605 ? -29.031 7.777 -18.734 1 88.56 605 SER A CA 1
ATOM 4720 C C . SER A 1 605 ? -29.312 9.094 -19.469 1 88.56 605 SER A C 1
ATOM 4722 O O . SER A 1 605 ? -29.469 10.133 -18.828 1 88.56 605 SER A O 1
ATOM 4724 N N . HIS A 1 606 ? -29.344 8.938 -20.703 1 87.31 606 HIS A N 1
ATOM 4725 C CA . HIS A 1 606 ? -29.609 10.094 -21.547 1 87.31 606 HIS A CA 1
ATOM 4726 C C . HIS A 1 606 ? -31.047 10.094 -22.078 1 87.31 606 HIS A C 1
ATOM 4728 O O . HIS A 1 606 ? -31.469 9.133 -22.719 1 87.31 606 HIS A O 1
ATOM 4734 N N . LEU A 1 607 ? -31.703 11.18 -21.734 1 83.69 607 LEU A N 1
ATOM 4735 C CA . LEU A 1 607 ? -33.094 11.312 -22.156 1 83.69 607 LEU A CA 1
ATOM 4736 C C . LEU A 1 607 ? -33.156 11.633 -23.641 1 83.69 607 LEU A C 1
ATOM 4738 O O . LEU A 1 607 ? -32.438 12.5 -24.141 1 83.69 607 LEU A O 1
ATOM 4742 N N . PHE A 1 608 ? -33.938 10.836 -24.375 1 75.69 608 PHE A N 1
ATOM 4743 C CA . PHE A 1 608 ? -34.219 11.211 -25.766 1 75.69 608 PHE A CA 1
ATOM 4744 C C . PHE A 1 608 ? -35.688 11.375 -26 1 75.69 608 PHE A C 1
ATOM 4746 O O . PHE A 1 608 ? -36.5 10.555 -25.531 1 75.69 608 PHE A O 1
ATOM 4753 N N . PRO A 1 609 ? -36.125 12.555 -26.375 1 63.25 609 PRO A N 1
ATOM 4754 C CA . PRO A 1 609 ? -37.562 12.906 -26.531 1 63.25 609 PRO A CA 1
ATOM 4755 C C . PRO A 1 609 ? -38.281 11.969 -27.484 1 63.25 609 PRO A C 1
ATOM 4757 O O . PRO A 1 609 ? -37.781 11.625 -28.547 1 63.25 609 PRO A O 1
ATOM 4760 N N . THR A 1 610 ? -39.219 11.188 -26.922 1 65.38 610 THR A N 1
ATOM 4761 C CA . THR A 1 610 ? -40.156 10.5 -27.828 1 65.38 610 THR A CA 1
ATOM 4762 C C . THR A 1 610 ? -41.562 11.039 -27.672 1 65.38 610 THR A C 1
ATOM 4764 O O . THR A 1 610 ? -41.844 11.797 -26.75 1 65.38 610 THR A O 1
ATOM 4767 N N . LYS A 1 611 ? -42.5 10.82 -28.75 1 62 611 LYS A N 1
ATOM 4768 C CA . LYS A 1 611 ? -43.875 11.266 -28.734 1 62 611 LYS A CA 1
ATOM 4769 C C . LYS A 1 611 ? -44.625 10.711 -27.531 1 62 611 LYS A C 1
ATOM 4771 O O . LYS A 1 611 ? -45.531 11.375 -26.984 1 62 611 LYS A O 1
ATOM 4776 N N . ASN A 1 612 ? -44.344 9.5 -27.094 1 58 612 ASN A N 1
ATOM 4777 C CA . ASN A 1 612 ? -45.156 8.766 -26.125 1 58 612 ASN A CA 1
ATOM 4778 C C . ASN A 1 612 ? -44.5 8.742 -24.75 1 58 612 ASN A C 1
ATOM 4780 O O . ASN A 1 612 ? -44.844 7.914 -23.906 1 58 612 ASN A O 1
ATOM 4784 N N . GLY A 1 613 ? -43.5 9.781 -24.453 1 69.56 613 GLY A N 1
ATOM 4785 C CA . GLY A 1 613 ? -43 9.711 -23.078 1 69.56 613 GLY A CA 1
ATOM 4786 C C . GLY A 1 613 ? -41.5 9.914 -22.984 1 69.56 613 GLY A C 1
ATOM 4787 O O . GLY A 1 613 ? -40.875 10.469 -23.891 1 69.56 613 GLY A O 1
ATOM 4788 N N . TYR A 1 614 ? -41.031 9.727 -21.766 1 78.88 614 TYR A N 1
ATOM 4789 C CA . TYR A 1 614 ? -39.594 9.922 -21.5 1 78.88 614 TYR A CA 1
ATOM 4790 C C . TYR A 1 614 ? -38.812 8.625 -21.703 1 78.88 614 TYR A C 1
ATOM 4792 O O . TYR A 1 614 ? -39.062 7.633 -21.016 1 78.88 614 TYR A O 1
ATOM 4800 N N . ASN A 1 615 ? -38.062 8.516 -22.797 1 81.75 615 ASN A N 1
ATOM 4801 C CA . ASN A 1 615 ? -37.188 7.371 -23.047 1 81.75 615 ASN A CA 1
ATOM 4802 C C . ASN A 1 615 ? -35.719 7.723 -22.828 1 81.75 615 ASN A C 1
ATOM 4804 O O . ASN A 1 615 ? -35.312 8.875 -23.031 1 81.75 615 ASN A O 1
ATOM 4808 N N . PHE A 1 616 ? -35 6.66 -22.328 1 86 616 PHE A N 1
ATOM 4809 C CA . PHE A 1 616 ? -33.625 6.914 -21.953 1 86 616 PHE A CA 1
ATOM 4810 C C . PHE A 1 616 ? -32.688 5.957 -22.672 1 86 616 PHE A C 1
ATOM 4812 O O . PHE A 1 616 ? -33.062 4.82 -22.969 1 86 616 PHE A O 1
ATOM 4819 N N . ASN A 1 617 ? -31.531 6.453 -23.047 1 79.38 617 ASN A N 1
ATOM 4820 C CA . ASN A 1 617 ? -30.375 5.652 -23.469 1 79.38 617 ASN A CA 1
ATOM 4821 C C . ASN A 1 617 ? -29.359 5.523 -22.344 1 79.38 617 ASN A C 1
ATOM 4823 O O . ASN A 1 617 ? -28.812 6.527 -21.875 1 79.38 617 ASN A O 1
ATOM 4827 N N . ASN A 1 618 ? -29.078 4.281 -21.984 1 79.12 618 ASN A N 1
ATOM 4828 C CA . ASN A 1 618 ? -28.172 4.051 -20.859 1 79.12 618 ASN A CA 1
ATOM 4829 C C . ASN A 1 618 ? -26.734 3.85 -21.328 1 79.12 618 ASN A C 1
ATOM 4831 O O . ASN A 1 618 ? -26.484 3.125 -22.297 1 79.12 618 ASN A O 1
ATOM 4835 N N . ILE A 1 619 ? -25.891 4.555 -20.766 1 75.19 619 ILE A N 1
ATOM 4836 C CA . ILE A 1 619 ? -24.453 4.473 -21.016 1 75.19 619 ILE A CA 1
ATOM 4837 C C . ILE A 1 619 ? -23.766 3.768 -19.844 1 75.19 619 ILE A C 1
ATOM 4839 O O . ILE A 1 619 ? -23.859 4.219 -18.703 1 75.19 619 ILE A O 1
ATOM 4843 N N . TYR A 1 620 ? -23.219 2.51 -20.141 1 65.31 620 TYR A N 1
ATOM 4844 C CA . TYR A 1 620 ? -22.516 1.766 -19.094 1 65.31 620 TYR A CA 1
ATOM 4845 C C . TYR A 1 620 ? -21 1.812 -19.344 1 65.31 620 TYR A C 1
ATOM 4847 O O . TYR A 1 620 ? -20.562 1.931 -20.484 1 65.31 620 TYR A O 1
ATOM 4855 N N . ARG A 1 621 ? -20.234 1.882 -18.281 1 61.09 621 ARG A N 1
ATOM 4856 C CA . ARG A 1 621 ? -18.781 1.773 -18.391 1 61.09 621 ARG A CA 1
ATOM 4857 C C . ARG A 1 621 ? -18.359 0.339 -18.688 1 61.09 621 ARG A C 1
ATOM 4859 O O . ARG A 1 621 ? -18.781 -0.592 -17.984 1 61.09 621 ARG A O 1
ATOM 4866 N N . LYS A 1 622 ? -17.906 0.171 -19.891 1 53.56 622 LYS A N 1
ATOM 4867 C CA . LYS A 1 622 ? -17.406 -1.158 -20.219 1 53.56 622 LYS A CA 1
ATOM 4868 C C . LYS A 1 622 ? -16.031 -1.409 -19.594 1 53.56 622 LYS A C 1
ATOM 4870 O O . LYS A 1 622 ? -15.172 -0.53 -19.594 1 53.56 622 LYS A O 1
ATOM 4875 N N . ASN A 1 623 ? -15.734 -2.586 -18.906 1 49.19 623 ASN A N 1
ATOM 4876 C CA . ASN A 1 623 ? -14.469 -3.211 -18.547 1 49.19 623 ASN A CA 1
ATOM 4877 C C . ASN A 1 623 ? -13.805 -2.5 -17.375 1 49.19 623 ASN A C 1
ATOM 4879 O O . ASN A 1 623 ? -12.602 -2.658 -17.141 1 49.19 623 ASN A O 1
ATOM 4883 N N . LYS A 1 624 ? -14.445 -1.601 -16.828 1 54.19 624 LYS A N 1
ATOM 4884 C CA . LYS A 1 624 ? -13.453 -0.887 -16.031 1 54.19 624 LYS A CA 1
ATOM 4885 C C . LYS A 1 624 ? -13.727 -1.054 -14.547 1 54.19 624 LYS A C 1
ATOM 4887 O O . LYS A 1 624 ? -14.875 -1.236 -14.133 1 54.19 624 LYS A O 1
ATOM 4892 N N . PRO A 1 625 ? -12.625 -1.355 -13.828 1 52.19 625 PRO A N 1
ATOM 4893 C CA . PRO A 1 625 ? -12.562 -1.566 -12.383 1 52.19 625 PRO A CA 1
ATOM 4894 C C . PRO A 1 625 ? -13.359 -0.528 -11.594 1 52.19 625 PRO A C 1
ATOM 4896 O O . PRO A 1 625 ? -13.555 -0.679 -10.391 1 52.19 625 PRO A O 1
ATOM 4899 N N . SER A 1 626 ? -13.984 0.342 -12.406 1 59.53 626 SER A N 1
ATOM 4900 C CA . SER A 1 626 ? -14.555 1.434 -11.625 1 59.53 626 SER A CA 1
ATOM 4901 C C . SER A 1 626 ? -16.047 1.235 -11.406 1 59.53 626 SER A C 1
ATOM 4903 O O . SER A 1 626 ? -16.703 0.491 -12.141 1 59.53 626 SER A O 1
ATOM 4905 N N . SER A 1 627 ? -16.469 1.81 -10.383 1 65 627 SER A N 1
ATOM 4906 C CA . SER A 1 627 ? -17.875 1.816 -9.977 1 65 627 SER A CA 1
ATOM 4907 C C . SER A 1 627 ? -18.75 2.502 -11.023 1 65 627 SER A C 1
ATOM 4909 O O . SER A 1 627 ? -18.297 3.428 -11.703 1 65 627 SER A O 1
ATOM 4911 N N . ASN A 1 628 ? -19.891 1.897 -11.383 1 73 628 ASN A N 1
ATOM 4912 C CA . ASN A 1 628 ? -20.859 2.547 -12.266 1 73 628 ASN A CA 1
ATOM 4913 C C . ASN A 1 628 ? -21.641 3.637 -11.539 1 73 628 ASN A C 1
ATOM 4915 O O . ASN A 1 628 ? -22.422 4.359 -12.148 1 73 628 ASN A O 1
ATOM 4919 N N . GLU A 1 629 ? -21.328 3.77 -10.359 1 77.56 629 GLU A N 1
ATOM 4920 C CA . GLU A 1 629 ? -22.031 4.785 -9.586 1 77.56 629 GLU A CA 1
ATOM 4921 C C . GLU A 1 629 ? -21.594 6.191 -9.992 1 77.56 629 GLU A C 1
ATOM 4923 O O . GLU A 1 629 ? -20.406 6.449 -10.172 1 77.56 629 GLU A O 1
ATOM 4928 N N . ILE A 1 630 ? -22.641 6.977 -10.117 1 86.38 630 ILE A N 1
ATOM 4929 C CA . ILE A 1 630 ? -22.375 8.367 -10.477 1 86.38 630 ILE A CA 1
ATOM 4930 C C . ILE A 1 630 ? -22.688 9.273 -9.297 1 86.38 630 ILE A C 1
ATOM 4932 O O . ILE A 1 630 ? -23.766 9.164 -8.688 1 86.38 630 ILE A O 1
ATOM 4936 N N . ASN A 1 631 ? -21.766 10.125 -8.984 1 89 631 ASN A N 1
ATOM 4937 C CA . ASN A 1 631 ? -22.016 11.141 -7.961 1 89 631 ASN A CA 1
ATOM 4938 C C . ASN A 1 631 ? -22.531 12.438 -8.57 1 89 631 ASN A C 1
ATOM 4940 O O . ASN A 1 631 ? -23.625 12.898 -8.219 1 89 631 ASN A O 1
ATOM 4944 N N . ARG A 1 632 ? -21.797 12.93 -9.453 1 93.56 632 ARG A N 1
ATOM 4945 C CA . ARG A 1 632 ? -22.188 14.172 -10.109 1 93.56 632 ARG A CA 1
ATOM 4946 C C . ARG A 1 632 ? -21.938 14.094 -11.617 1 93.56 632 ARG A C 1
ATOM 4948 O O . ARG A 1 632 ? -21.016 13.422 -12.07 1 93.56 632 ARG A O 1
ATOM 4955 N N . LEU A 1 633 ? -22.797 14.906 -12.336 1 93.38 633 LEU A N 1
ATOM 4956 C CA . LEU A 1 633 ? -22.688 15.039 -13.781 1 93.38 633 LEU A CA 1
ATOM 4957 C C . LEU A 1 633 ? -22.531 16.5 -14.188 1 93.38 633 LEU A C 1
ATOM 4959 O O . LEU A 1 633 ? -23.188 17.375 -13.617 1 93.38 633 LEU A O 1
ATOM 4963 N N . ILE A 1 634 ? -21.594 16.672 -15.078 1 92.5 634 ILE A N 1
ATOM 4964 C CA . ILE A 1 634 ? -21.406 18 -15.648 1 92.5 634 ILE A CA 1
ATOM 4965 C C . ILE A 1 634 ? -21.125 17.891 -17.141 1 92.5 634 ILE A C 1
ATOM 4967 O O . ILE A 1 634 ? -20.406 16.984 -17.578 1 92.5 634 ILE A O 1
ATOM 4971 N N . VAL A 1 635 ? -21.766 18.766 -17.875 1 91 635 VAL A N 1
ATOM 4972 C CA . VAL A 1 635 ? -21.469 18.828 -19.312 1 91 635 VAL A CA 1
ATOM 4973 C C . VAL A 1 635 ? -20.656 20.078 -19.609 1 91 635 VAL A C 1
ATOM 4975 O O . VAL A 1 635 ? -21.047 21.203 -19.25 1 91 635 VAL A O 1
ATOM 4978 N N . ASP A 1 636 ? -19.562 19.828 -20.234 1 87.94 636 ASP A N 1
ATOM 4979 C CA . ASP A 1 636 ? -18.703 20.969 -20.516 1 87.94 636 ASP A CA 1
ATOM 4980 C C . ASP A 1 636 ? -19.172 21.719 -21.766 1 87.94 636 ASP A C 1
ATOM 4982 O O . ASP A 1 636 ? -20.188 21.375 -22.359 1 87.94 636 ASP A O 1
ATOM 4986 N N . LYS A 1 637 ? -18.453 22.797 -22.109 1 82.69 637 LYS A N 1
ATOM 4987 C CA . LYS A 1 637 ? -18.828 23.672 -23.219 1 82.69 637 LYS A CA 1
ATOM 4988 C C . LYS A 1 637 ? -18.625 22.969 -24.562 1 82.69 637 LYS A C 1
ATOM 4990 O O . LYS A 1 637 ? -19.172 23.406 -25.578 1 82.69 637 LYS A O 1
ATOM 4995 N N . PHE A 1 638 ? -17.875 21.844 -24.547 1 80.38 638 PHE A N 1
ATOM 4996 C CA . PHE A 1 638 ? -17.578 21.125 -25.781 1 80.38 638 PHE A CA 1
ATOM 4997 C C . PHE A 1 638 ? -18.516 19.938 -25.938 1 80.38 638 PHE A C 1
ATOM 4999 O O . PHE A 1 638 ? -18.453 19.219 -26.953 1 80.38 638 PHE A O 1
ATOM 5006 N N . GLY A 1 639 ? -19.359 19.703 -24.984 1 81.38 639 GLY A N 1
ATOM 5007 C CA . GLY A 1 639 ? -20.344 18.641 -25.062 1 81.38 639 GLY A CA 1
ATOM 5008 C C . GLY A 1 639 ? -19.891 17.344 -24.422 1 81.38 639 GLY A C 1
ATOM 5009 O O . GLY A 1 639 ? -20.562 16.328 -24.516 1 81.38 639 GLY A O 1
ATOM 5010 N N . HIS A 1 640 ? -18.766 17.375 -23.859 1 86.25 640 HIS A N 1
ATOM 5011 C CA . HIS A 1 640 ? -18.328 16.203 -23.141 1 86.25 640 HIS A CA 1
ATOM 5012 C C . HIS A 1 640 ? -19.078 16.062 -21.812 1 86.25 640 HIS A C 1
ATOM 5014 O O . HIS A 1 640 ? -19.344 17.062 -21.141 1 86.25 640 HIS A O 1
ATOM 5020 N N . ILE A 1 641 ? -19.375 14.828 -21.438 1 89.62 641 ILE A N 1
ATOM 5021 C CA . ILE A 1 641 ? -20.047 14.578 -20.172 1 89.62 641 ILE A CA 1
ATOM 5022 C C . ILE A 1 641 ? -19.031 14.133 -19.125 1 89.62 641 ILE A C 1
ATOM 5024 O O . ILE A 1 641 ? -18.391 13.094 -19.281 1 89.62 641 ILE A O 1
ATOM 5028 N N . TRP A 1 642 ? -18.906 14.938 -18.125 1 90.69 642 TRP A N 1
ATOM 5029 C CA . TRP A 1 642 ? -18.031 14.609 -17 1 90.69 642 TRP A CA 1
ATOM 5030 C C . TRP A 1 642 ? -18.812 14.031 -15.836 1 90.69 642 TRP A C 1
ATOM 5032 O O . TRP A 1 642 ? -19.922 14.5 -15.531 1 90.69 642 TRP A O 1
ATOM 5042 N N . SER A 1 643 ? -18.281 12.977 -15.297 1 89.56 643 SER A N 1
ATOM 5043 C CA . SER A 1 643 ? -18.953 12.359 -14.156 1 89.56 643 SER A CA 1
ATOM 5044 C C . SER A 1 643 ? -17.953 12.062 -13.039 1 89.56 643 SER A C 1
ATOM 5046 O O . SER A 1 643 ? -16.812 11.672 -13.297 1 89.56 643 SER A O 1
ATOM 5048 N N . SER A 1 644 ? -18.344 12.336 -11.867 1 89.5 644 SER A N 1
ATOM 5049 C CA . SER A 1 644 ? -17.594 11.906 -10.703 1 89.5 644 SER A CA 1
ATOM 5050 C C . SER A 1 644 ? -18.188 10.656 -10.07 1 89.5 644 SER A C 1
ATOM 5052 O O . SER A 1 644 ? -19.406 10.453 -10.117 1 89.5 644 SER A O 1
ATOM 5054 N N . SER A 1 645 ? -17.375 9.781 -9.695 1 81.19 645 SER A N 1
ATOM 5055 C CA . SER A 1 645 ? -17.719 8.586 -8.93 1 81.19 645 SER A CA 1
ATOM 5056 C C . SER A 1 645 ? -16.969 8.539 -7.605 1 81.19 645 SER A C 1
ATOM 5058 O O . SER A 1 645 ? -16.078 9.359 -7.367 1 81.19 645 SER A O 1
ATOM 5060 N N . PRO A 1 646 ? -17.359 7.688 -6.762 1 71.62 646 PRO A N 1
ATOM 5061 C CA . PRO A 1 646 ? -16.625 7.613 -5.492 1 71.62 646 PRO A CA 1
ATOM 5062 C C . PRO A 1 646 ? -15.141 7.332 -5.676 1 71.62 646 PRO A C 1
ATOM 5064 O O . PRO A 1 646 ? -14.32 7.762 -4.859 1 71.62 646 PRO A O 1
ATOM 5067 N N . ASP A 1 647 ? -14.773 6.727 -6.766 1 71.69 647 ASP A N 1
ATOM 5068 C CA . ASP A 1 647 ? -13.391 6.289 -6.922 1 71.69 647 ASP A CA 1
ATOM 5069 C C . ASP A 1 647 ? -12.641 7.176 -7.922 1 71.69 647 ASP A C 1
ATOM 5071 O O . ASP A 1 647 ? -11.461 6.961 -8.188 1 71.69 647 ASP A O 1
ATOM 5075 N N . GLY A 1 648 ? -13.406 8.078 -8.477 1 81 648 GLY A N 1
ATOM 5076 C CA . GLY A 1 648 ? -12.672 8.906 -9.43 1 81 648 GLY A CA 1
ATOM 5077 C C . GLY A 1 648 ? -13.586 9.68 -10.359 1 81 648 GLY A C 1
ATOM 5078 O O . GLY A 1 648 ? -14.766 9.867 -10.078 1 81 648 GLY A O 1
ATOM 5079 N N . ILE A 1 649 ? -12.938 10.25 -11.438 1 87.75 649 ILE A N 1
ATOM 5080 C CA . ILE A 1 649 ? -13.625 11.062 -12.438 1 87.75 649 ILE A CA 1
ATOM 5081 C C . ILE A 1 649 ? -13.516 10.391 -13.805 1 87.75 649 ILE A C 1
ATOM 5083 O O . ILE A 1 649 ? -12.469 9.844 -14.156 1 87.75 649 ILE A O 1
ATOM 5087 N N . SER A 1 650 ? -14.602 10.461 -14.539 1 85.5 650 SER A N 1
ATOM 5088 C CA . SER A 1 650 ? -14.633 9.922 -15.898 1 85.5 650 SER A CA 1
ATOM 5089 C C . SER A 1 650 ? -15.195 10.938 -16.891 1 85.5 650 SER A C 1
ATOM 5091 O O . SER A 1 650 ? -15.953 11.828 -16.5 1 85.5 650 SER A O 1
ATOM 5093 N N . VAL A 1 651 ? -14.781 10.82 -18.062 1 86.81 651 VAL A N 1
ATOM 5094 C CA . VAL A 1 651 ? -15.305 11.664 -19.141 1 86.81 651 VAL A CA 1
ATOM 5095 C C . VAL A 1 651 ? -15.82 10.789 -20.281 1 86.81 651 VAL A C 1
ATOM 5097 O O . VAL A 1 651 ? -15.195 9.781 -20.625 1 86.81 651 VAL A O 1
ATOM 5100 N N . PHE A 1 652 ? -17 11.102 -20.641 1 82.94 652 PHE A N 1
ATOM 5101 C CA . PHE A 1 652 ? -17.609 10.406 -21.766 1 82.94 652 PHE A CA 1
ATOM 5102 C C . PHE A 1 652 ? -17.594 11.281 -23.016 1 82.94 652 PHE A C 1
ATOM 5104 O O . PHE A 1 652 ? -18.156 12.375 -23.016 1 82.94 652 PHE A O 1
ATOM 5111 N N . ASP A 1 653 ? -16.859 10.633 -23.906 1 73.06 653 ASP A N 1
ATOM 5112 C CA . ASP A 1 653 ? -16.844 11.273 -25.219 1 73.06 653 ASP A CA 1
ATOM 5113 C C . ASP A 1 653 ? -18.047 10.828 -26.062 1 73.06 653 ASP A C 1
ATOM 5115 O O . ASP A 1 653 ? -18.094 9.688 -26.531 1 73.06 653 ASP A O 1
ATOM 5119 N N . SER A 1 654 ? -18.969 11.695 -26.25 1 66.88 654 SER A N 1
ATOM 5120 C CA . SER A 1 654 ? -20.203 11.375 -26.953 1 66.88 654 SER A CA 1
ATOM 5121 C C . SER A 1 654 ? -19.938 11.117 -28.438 1 66.88 654 SER A C 1
ATOM 5123 O O . SER A 1 654 ? -20.719 10.43 -29.109 1 66.88 654 SER A O 1
ATOM 5125 N N . VAL A 1 655 ? -18.812 11.664 -28.875 1 63.25 655 VAL A N 1
ATOM 5126 C CA . VAL A 1 655 ? -18.516 11.516 -30.297 1 63.25 655 VAL A CA 1
ATOM 5127 C C . VAL A 1 655 ? -17.984 10.102 -30.562 1 63.25 655 VAL A C 1
ATOM 5129 O O . VAL A 1 655 ? -18.5 9.406 -31.438 1 63.25 655 VAL A O 1
ATOM 5132 N N . ASN A 1 656 ? -17.062 9.664 -29.797 1 63.16 656 ASN A N 1
ATOM 5133 C CA . ASN A 1 656 ? -16.453 8.359 -30.016 1 63.16 656 ASN A CA 1
ATOM 5134 C C . ASN A 1 656 ? -17.094 7.285 -29.141 1 63.16 656 ASN A C 1
ATOM 5136 O O . ASN A 1 656 ? -16.797 6.102 -29.281 1 63.16 656 ASN A O 1
ATOM 5140 N N . ARG A 1 657 ? -18.062 7.711 -28.328 1 71.56 657 ARG A N 1
ATOM 5141 C CA . ARG A 1 657 ? -18.797 6.82 -27.438 1 71.56 657 ARG A CA 1
ATOM 5142 C C . ARG A 1 657 ? -17.844 6.016 -26.562 1 71.56 657 ARG A C 1
ATOM 5144 O O . ARG A 1 657 ? -17.984 4.793 -26.453 1 71.56 657 ARG A O 1
ATOM 5151 N N . GLN A 1 658 ? -16.766 6.656 -26.188 1 72.94 658 GLN A N 1
ATOM 5152 C CA . GLN A 1 658 ? -15.797 6.012 -25.312 1 72.94 658 GLN A CA 1
ATOM 5153 C C . GLN A 1 658 ? -15.719 6.727 -23.953 1 72.94 658 GLN A C 1
ATOM 5155 O O . GLN A 1 658 ? -15.828 7.953 -23.891 1 72.94 658 GLN A O 1
ATOM 5160 N N . SER A 1 659 ? -15.633 5.895 -22.938 1 79.06 659 SER A N 1
ATOM 5161 C CA . SER A 1 659 ? -15.469 6.441 -21.594 1 79.06 659 SER A CA 1
ATOM 5162 C C . SER A 1 659 ? -14.023 6.309 -21.109 1 79.06 659 SER A C 1
ATOM 5164 O O . SER A 1 659 ? -13.375 5.289 -21.359 1 79.06 659 SER A O 1
ATOM 5166 N N . HIS A 1 660 ? -13.477 7.418 -20.594 1 79.88 660 HIS A N 1
ATOM 5167 C CA . HIS A 1 660 ? -12.133 7.422 -20.031 1 79.88 660 HIS A CA 1
ATOM 5168 C C . HIS A 1 660 ? -12.148 7.691 -18.531 1 79.88 660 HIS A C 1
ATOM 5170 O O . HIS A 1 660 ? -12.852 8.594 -18.078 1 79.88 660 HIS A O 1
ATOM 5176 N N . PHE A 1 661 ? -11.516 6.852 -17.891 1 81.44 661 PHE A N 1
ATOM 5177 C CA . PHE A 1 661 ? -11.344 7.051 -16.453 1 81.44 661 PHE A CA 1
ATOM 5178 C C . PHE A 1 661 ? -10.016 7.75 -16.172 1 81.44 661 PHE A C 1
ATOM 5180 O O . PHE A 1 661 ? -8.953 7.262 -16.547 1 81.44 661 PHE A O 1
ATOM 5187 N N . LEU A 1 662 ? -10.102 8.867 -15.523 1 83.44 662 LEU A N 1
ATOM 5188 C CA . LEU A 1 662 ? -8.898 9.641 -15.242 1 83.44 662 LEU A CA 1
ATOM 5189 C C . LEU A 1 662 ? -8.141 9.047 -14.055 1 83.44 662 LEU A C 1
ATOM 5191 O O . LEU A 1 662 ? -8.75 8.539 -13.117 1 83.44 662 LEU A O 1
ATOM 5195 N N . GLY A 1 663 ? -6.848 9.055 -14.172 1 79.62 663 GLY A N 1
ATOM 5196 C CA . GLY A 1 663 ? -6.008 8.539 -13.102 1 79.62 663 GLY A CA 1
ATOM 5197 C C . GLY A 1 663 ? -4.902 9.492 -12.695 1 79.62 663 GLY A C 1
ATOM 5198 O O . GLY A 1 663 ? -4.984 10.695 -12.953 1 79.62 663 GLY A O 1
ATOM 5199 N N . GLN A 1 664 ? -3.941 8.953 -11.992 1 78.88 664 GLN A N 1
ATOM 5200 C CA . GLN A 1 664 ? -2.82 9.758 -11.516 1 78.88 664 GLN A CA 1
ATOM 5201 C C . GLN A 1 664 ? -2.002 10.305 -12.688 1 78.88 664 GLN A C 1
ATOM 5203 O O . GLN A 1 664 ? -1.389 11.367 -12.578 1 78.88 664 GLN A O 1
ATOM 5208 N N . ARG A 1 665 ? -2.047 9.594 -13.711 1 79.62 665 ARG A N 1
ATOM 5209 C CA . ARG A 1 665 ? -1.347 10.047 -14.906 1 79.62 665 ARG A CA 1
ATOM 5210 C C . ARG A 1 665 ? -1.937 11.352 -15.422 1 79.62 665 ARG A C 1
ATOM 5212 O O . ARG A 1 665 ? -1.243 12.141 -16.078 1 79.62 665 ARG A O 1
ATOM 5219 N N . ASP A 1 666 ? -3.158 11.516 -15.047 1 82.25 666 ASP A N 1
ATOM 5220 C CA . ASP A 1 666 ? -3.863 12.727 -15.461 1 82.25 666 ASP A CA 1
ATOM 5221 C C . ASP A 1 666 ? -3.877 13.766 -14.344 1 82.25 666 ASP A C 1
ATOM 5223 O O . ASP A 1 666 ? -4.602 14.766 -14.422 1 82.25 666 ASP A O 1
ATOM 5227 N N . HIS A 1 667 ? -3.148 13.523 -13.336 1 82.31 667 HIS A N 1
ATOM 5228 C CA . HIS A 1 667 ? -2.945 14.391 -12.18 1 82.31 667 HIS A CA 1
ATOM 5229 C C . HIS A 1 667 ? -4.219 14.523 -11.359 1 82.31 667 HIS A C 1
ATOM 5231 O O . HIS A 1 667 ? -4.531 15.602 -10.852 1 82.31 667 HIS A O 1
ATOM 5237 N N . VAL A 1 668 ? -4.98 13.477 -11.43 1 82.75 668 VAL A N 1
ATOM 5238 C CA . VAL A 1 668 ? -6.141 13.406 -10.539 1 82.75 668 VAL A CA 1
ATOM 5239 C C . VAL A 1 668 ? -5.797 12.562 -9.312 1 82.75 668 VAL A C 1
ATOM 5241 O O . VAL A 1 668 ? -5.254 11.461 -9.438 1 82.75 668 VAL A O 1
ATOM 5244 N N . SER A 1 669 ? -5.965 13.211 -8.188 1 75.69 669 SER A N 1
ATOM 5245 C CA . SER A 1 669 ? -5.684 12.5 -6.949 1 75.69 669 SER A CA 1
ATOM 5246 C C . SER A 1 669 ? -6.73 11.422 -6.676 1 75.69 669 SER A C 1
ATOM 5248 O O . SER A 1 669 ? -7.875 11.539 -7.109 1 75.69 669 SER A O 1
ATOM 5250 N N . SER A 1 670 ? -6.195 10.336 -6.016 1 65.62 670 SER A N 1
ATOM 5251 C CA . SER A 1 670 ? -7.117 9.281 -5.609 1 65.62 670 SER A CA 1
ATOM 5252 C C . SER A 1 670 ? -7.977 9.719 -4.43 1 65.62 670 SER A C 1
ATOM 5254 O O . SER A 1 670 ? -7.496 10.406 -3.527 1 65.62 670 SER A O 1
ATOM 5256 N N . GLY A 1 671 ? -9.195 9.992 -4.609 1 65.94 671 GLY A N 1
ATOM 5257 C CA . GLY A 1 671 ? -10.047 10.375 -3.494 1 65.94 671 GLY A CA 1
ATOM 5258 C C . GLY A 1 671 ? -11.523 10.141 -3.764 1 65.94 671 GLY A C 1
ATOM 5259 O O . GLY A 1 671 ? -11.898 9.703 -4.855 1 65.94 671 GLY A O 1
ATOM 5260 N N . HIS A 1 672 ? -12.203 10.305 -2.697 1 75.19 672 HIS A N 1
ATOM 5261 C CA . HIS A 1 672 ? -13.656 10.195 -2.768 1 75.19 672 HIS A CA 1
ATOM 5262 C C . HIS A 1 672 ? -14.297 11.539 -3.115 1 75.19 672 HIS A C 1
ATOM 5264 O O . HIS A 1 672 ? -13.984 12.555 -2.494 1 75.19 672 HIS A O 1
ATOM 5270 N N . PHE A 1 673 ? -15.023 11.406 -4.148 1 85.69 673 PHE A N 1
ATOM 5271 C CA . PHE A 1 673 ? -15.711 12.625 -4.559 1 85.69 673 PHE A CA 1
ATOM 5272 C C . PHE A 1 673 ? -17.109 12.688 -3.979 1 85.69 673 PHE A C 1
ATOM 5274 O O . PHE A 1 673 ? -17.781 11.656 -3.863 1 85.69 673 PHE A O 1
ATOM 5281 N N . SER A 1 674 ? -17.484 13.867 -3.654 1 86.44 674 SER A N 1
ATOM 5282 C CA . SER A 1 674 ? -18.781 14.109 -3.033 1 86.44 674 SER A CA 1
ATOM 5283 C C . SER A 1 674 ? -19.922 13.953 -4.039 1 86.44 674 SER A C 1
ATOM 5285 O O . SER A 1 674 ? -19.75 14.234 -5.227 1 86.44 674 SER A O 1
ATOM 5287 N N . GLN A 1 675 ? -21.062 13.609 -3.539 1 84.94 675 GLN A N 1
ATOM 5288 C CA . GLN A 1 675 ? -22.25 13.438 -4.363 1 84.94 675 GLN A CA 1
ATOM 5289 C C . GLN A 1 675 ? -22.906 14.773 -4.684 1 84.94 675 GLN A C 1
ATOM 5291 O O . GLN A 1 675 ? -23.859 14.844 -5.465 1 84.94 675 GLN A O 1
ATOM 5296 N N . ARG A 1 676 ? -22.344 15.836 -4.203 1 89.31 676 ARG A N 1
ATOM 5297 C CA . ARG A 1 676 ? -23.062 17.094 -4.324 1 89.31 676 ARG A CA 1
ATOM 5298 C C . ARG A 1 676 ? -22.156 18.203 -4.832 1 89.31 676 ARG A C 1
ATOM 5300 O O . ARG A 1 676 ? -22.625 19.312 -5.152 1 89.31 676 ARG A O 1
ATOM 5307 N N . ALA A 1 677 ? -20.969 17.891 -4.949 1 92.62 677 ALA A N 1
ATOM 5308 C CA . ALA A 1 677 ? -20.031 19 -5.129 1 92.62 677 ALA A CA 1
ATOM 5309 C C . ALA A 1 677 ? -19.438 18.984 -6.531 1 92.62 677 ALA A C 1
ATOM 5311 O O . ALA A 1 677 ? -18.391 18.375 -6.762 1 92.62 677 ALA A O 1
ATOM 5312 N N . SER A 1 678 ? -19.984 19.703 -7.398 1 94.38 678 SER A N 1
ATOM 5313 C CA . SER A 1 678 ? -19.438 19.953 -8.719 1 94.38 678 SER A CA 1
ATOM 5314 C C . SER A 1 678 ? -19.953 21.266 -9.297 1 94.38 678 SER A C 1
ATOM 5316 O O . SER A 1 678 ? -21.047 21.703 -8.945 1 94.38 678 SER A O 1
ATOM 5318 N N . VAL A 1 679 ? -19.156 21.906 -10.141 1 94.25 679 VAL A N 1
ATOM 5319 C CA . VAL A 1 679 ? -19.625 23.141 -10.758 1 94.25 679 VAL A CA 1
ATOM 5320 C C . VAL A 1 679 ? -18.812 23.438 -12.016 1 94.25 679 VAL A C 1
ATOM 5322 O O . VAL A 1 679 ? -17.641 23.031 -12.109 1 94.25 679 VAL A O 1
ATOM 5325 N N . LEU A 1 680 ? -19.453 23.969 -12.922 1 92.56 680 LEU A N 1
ATOM 5326 C CA . LEU A 1 680 ? -18.812 24.531 -14.109 1 92.56 680 LEU A CA 1
ATOM 5327 C C . LEU A 1 680 ? -18.625 26.031 -13.961 1 92.56 680 LEU A C 1
ATOM 5329 O O . LEU A 1 680 ? -19.594 26.766 -13.734 1 92.56 680 LEU A O 1
ATOM 5333 N N . THR A 1 681 ? -17.422 26.438 -14.078 1 90.88 681 THR A N 1
ATOM 5334 C CA . THR A 1 681 ? -17.141 27.859 -13.922 1 90.88 681 THR A CA 1
ATOM 5335 C C . THR A 1 681 ? -17.312 28.594 -15.242 1 90.88 681 THR A C 1
ATOM 5337 O O . THR A 1 681 ? -17.438 27.969 -16.297 1 90.88 681 THR A O 1
ATOM 5340 N N . GLU A 1 682 ? -17.344 29.938 -15.164 1 85.19 682 GLU A N 1
ATOM 5341 C CA . GLU A 1 682 ? -17.531 30.766 -16.344 1 85.19 682 GLU A CA 1
ATOM 5342 C C . GLU A 1 682 ? -16.359 30.625 -17.312 1 85.19 682 GLU A C 1
ATOM 5344 O O . GLU A 1 682 ? -16.531 30.688 -18.531 1 85.19 682 GLU A O 1
ATOM 5349 N N . ASP A 1 683 ? -15.188 30.391 -16.797 1 83.12 683 ASP A N 1
ATOM 5350 C CA . ASP A 1 683 ? -14 30.266 -17.641 1 83.12 683 ASP A CA 1
ATOM 5351 C C . ASP A 1 683 ? -13.938 28.891 -18.281 1 83.12 683 ASP A C 1
ATOM 5353 O O . ASP A 1 683 ? -13.086 28.641 -19.141 1 83.12 683 ASP A O 1
ATOM 5357 N N . GLY A 1 684 ? -14.828 28.031 -17.875 1 86.38 684 GLY A N 1
ATOM 5358 C CA . GLY A 1 684 ? -14.914 26.734 -18.516 1 86.38 684 GLY A CA 1
ATOM 5359 C C . GLY A 1 684 ? -14.273 25.625 -17.688 1 86.38 684 GLY A C 1
ATOM 5360 O O . GLY A 1 684 ? -14.312 24.453 -18.078 1 86.38 684 GLY A O 1
ATOM 5361 N N . SER A 1 685 ? -13.719 25.984 -16.578 1 90.69 685 SER A N 1
ATOM 5362 C CA . SER A 1 685 ? -13.141 24.969 -15.719 1 90.69 685 SER A CA 1
ATOM 5363 C C . SER A 1 685 ? -14.219 24.156 -15.008 1 90.69 685 SER A C 1
ATOM 5365 O O . SER A 1 685 ? -15.289 24.703 -14.688 1 90.69 685 SER A O 1
ATOM 5367 N N . ILE A 1 686 ? -13.938 22.922 -14.82 1 93.5 686 ILE A N 1
ATOM 5368 C CA . ILE A 1 686 ? -14.836 22.047 -14.078 1 93.5 686 ILE A CA 1
ATOM 5369 C C . ILE A 1 686 ? -14.242 21.75 -12.703 1 93.5 686 ILE A C 1
ATOM 5371 O O . ILE A 1 686 ? -13.078 21.359 -12.594 1 93.5 686 ILE A O 1
ATOM 5375 N N . LEU A 1 687 ? -15.016 21.938 -11.719 1 94.69 687 LEU A N 1
ATOM 5376 C CA . LEU A 1 687 ? -14.555 21.688 -10.359 1 94.69 687 LEU A CA 1
ATOM 5377 C C . LEU A 1 687 ? -15.336 20.547 -9.719 1 94.69 687 LEU A C 1
ATOM 5379 O O . LEU A 1 687 ? -16.562 20.484 -9.844 1 94.69 687 LEU A O 1
ATOM 5383 N N . PHE A 1 688 ? -14.625 19.609 -9.141 1 94 688 PHE A N 1
ATOM 5384 C CA . PHE A 1 688 ? -15.203 18.547 -8.32 1 94 688 PHE A CA 1
ATOM 5385 C C . PHE A 1 688 ? -14.656 18.594 -6.898 1 94 688 PHE A C 1
ATOM 5387 O O . PHE A 1 688 ? -13.469 18.859 -6.695 1 94 688 PHE A O 1
ATOM 5394 N N . GLY A 1 689 ? -15.484 18.438 -5.922 1 92.38 689 GLY A N 1
ATOM 5395 C CA . GLY A 1 689 ? -15.062 18.438 -4.527 1 92.38 689 GLY A CA 1
ATOM 5396 C C . GLY A 1 689 ? -15.141 17.062 -3.895 1 92.38 689 GLY A C 1
ATOM 5397 O O . GLY A 1 689 ? -16 16.25 -4.246 1 92.38 689 GLY A O 1
ATOM 5398 N N . GLY A 1 690 ? -14.219 16.828 -2.996 1 87.19 690 GLY A N 1
ATOM 5399 C CA . GLY A 1 690 ? -14.195 15.57 -2.271 1 87.19 690 GLY A CA 1
ATOM 5400 C C . GLY A 1 690 ? -13.352 15.625 -1.011 1 87.19 690 GLY A C 1
ATOM 5401 O O . GLY A 1 690 ? -13.211 16.688 -0.395 1 87.19 690 GLY A O 1
ATOM 5402 N N . THR A 1 691 ? -12.898 14.484 -0.606 1 79.25 691 THR A N 1
ATOM 5403 C CA . THR A 1 691 ? -12.148 14.352 0.635 1 79.25 691 THR A CA 1
ATOM 5404 C C . THR A 1 691 ? -10.727 14.875 0.462 1 79.25 691 THR A C 1
ATOM 5406 O O . THR A 1 691 ? -10.062 15.227 1.44 1 79.25 691 THR A O 1
ATOM 5409 N N . ASN A 1 692 ? -10.297 14.945 -0.719 1 79.94 692 ASN A N 1
ATOM 5410 C CA . ASN A 1 692 ? -8.938 15.414 -0.965 1 79.94 692 ASN A CA 1
ATOM 5411 C C . ASN A 1 692 ? -8.922 16.875 -1.4 1 79.94 692 ASN A C 1
ATOM 5413 O O . ASN A 1 692 ? -7.914 17.359 -1.921 1 79.94 692 ASN A O 1
ATOM 5417 N N . GLY A 1 693 ? -10.008 17.484 -1.25 1 88.06 693 GLY A N 1
ATOM 5418 C CA . GLY A 1 693 ? -10.07 18.891 -1.598 1 88.06 693 GLY A CA 1
ATOM 5419 C C . GLY A 1 693 ? -10.812 19.156 -2.896 1 88.06 693 GLY A C 1
ATOM 5420 O O . GLY A 1 693 ? -11.797 18.484 -3.205 1 88.06 693 GLY A O 1
ATOM 5421 N N . LEU A 1 694 ? -10.375 20.25 -3.547 1 91.75 694 LEU A N 1
ATOM 5422 C CA . LEU A 1 694 ? -11.023 20.688 -4.777 1 91.75 694 LEU A CA 1
ATOM 5423 C C . LEU A 1 694 ? -10.188 20.312 -5.996 1 91.75 694 LEU A C 1
ATOM 5425 O O . LEU A 1 694 ? -9.016 20.688 -6.098 1 91.75 694 LEU A O 1
ATOM 5429 N N . THR A 1 695 ? -10.75 19.516 -6.852 1 91.62 695 THR A N 1
ATOM 5430 C CA . THR A 1 695 ? -10.094 19.156 -8.109 1 91.62 695 THR A CA 1
ATOM 5431 C C . THR A 1 695 ? -10.555 20.078 -9.234 1 91.62 695 THR A C 1
ATOM 5433 O O . THR A 1 695 ? -11.75 20.188 -9.508 1 91.62 695 THR A O 1
ATOM 5436 N N . VAL A 1 696 ? -9.656 20.719 -9.852 1 91.81 696 VAL A N 1
ATOM 5437 C CA . VAL A 1 696 ? -9.938 21.641 -10.961 1 91.81 696 VAL A CA 1
ATOM 5438 C C . VAL A 1 696 ? -9.508 21 -12.281 1 91.81 696 VAL A C 1
ATOM 5440 O O . VAL A 1 696 ? -8.352 20.578 -12.43 1 91.81 696 VAL A O 1
ATOM 5443 N N . ILE A 1 697 ? -10.398 20.891 -13.211 1 91.12 697 ILE A N 1
ATOM 5444 C CA . ILE A 1 697 ? -10.125 20.266 -14.5 1 91.12 697 ILE A CA 1
ATOM 5445 C C . ILE A 1 697 ? -10.258 21.281 -15.617 1 91.12 697 ILE A C 1
ATOM 5447 O O . ILE A 1 697 ? -11.203 22.094 -15.625 1 91.12 697 ILE A O 1
ATOM 5451 N N . ALA A 1 698 ? -9.281 21.266 -16.516 1 86.94 698 ALA A N 1
ATOM 5452 C CA . ALA A 1 698 ? -9.336 22.031 -17.75 1 86.94 698 ALA A CA 1
ATOM 5453 C C . ALA A 1 698 ? -9.719 21.156 -18.938 1 86.94 698 ALA A C 1
ATOM 5455 O O . ALA A 1 698 ? -8.852 20.562 -19.578 1 86.94 698 ALA A O 1
ATOM 5456 N N . PRO A 1 699 ? -10.961 21.156 -19.25 1 82.25 699 PRO A N 1
ATOM 5457 C CA . PRO A 1 699 ? -11.43 20.219 -20.266 1 82.25 699 PRO A CA 1
ATOM 5458 C C . PRO A 1 699 ? -10.844 20.484 -21.656 1 82.25 699 PRO A C 1
ATOM 5460 O O . PRO A 1 699 ? -10.805 19.578 -22.5 1 82.25 699 PRO A O 1
ATOM 5463 N N . GLU A 1 700 ? -10.367 21.719 -21.938 1 75.25 700 GLU A N 1
ATOM 5464 C CA . GLU A 1 700 ? -9.859 22.062 -23.266 1 75.25 700 GLU A CA 1
ATOM 5465 C C . GLU A 1 700 ? -8.586 21.266 -23.578 1 75.25 700 GLU A C 1
ATOM 5467 O O . GLU A 1 700 ? -8.227 21.094 -24.75 1 75.25 700 GLU A O 1
ATOM 5472 N N . GLN A 1 701 ? -7.961 20.828 -22.531 1 65.25 701 GLN A N 1
ATOM 5473 C CA . GLN A 1 701 ? -6.695 20.125 -22.703 1 65.25 701 GLN A CA 1
ATOM 5474 C C . GLN A 1 701 ? -6.918 18.719 -23.25 1 65.25 701 GLN A C 1
ATOM 5476 O O . GLN A 1 701 ? -5.992 18.094 -23.766 1 65.25 701 GLN A O 1
ATOM 5481 N N . ILE A 1 702 ? -8.195 18.188 -23.047 1 61 702 ILE A N 1
ATOM 5482 C CA . ILE A 1 702 ? -8.531 16.875 -23.578 1 61 702 ILE A CA 1
ATOM 5483 C C . ILE A 1 702 ? -8.398 16.875 -25.094 1 61 702 ILE A C 1
ATOM 5485 O O . ILE A 1 702 ? -8.008 15.867 -25.688 1 61 702 ILE A O 1
ATOM 5489 N N . LEU A 1 703 ? -8.852 18.016 -25.812 1 51.84 703 LEU A N 1
ATOM 5490 C CA . LEU A 1 703 ? -8.914 18.141 -27.266 1 51.84 703 LEU A CA 1
ATOM 5491 C C . LEU A 1 703 ? -7.52 18.109 -27.891 1 51.84 703 LEU A C 1
ATOM 5493 O O . LEU A 1 703 ? -7.359 17.75 -29.047 1 51.84 703 LEU A O 1
ATOM 5497 N N . PHE A 1 704 ? -6.605 18.594 -27.25 1 46.78 704 PHE A N 1
ATOM 5498 C CA . PHE A 1 704 ? -5.289 18.734 -27.859 1 46.78 704 PHE A CA 1
ATOM 5499 C C . PHE A 1 704 ? -4.547 17.406 -27.844 1 46.78 704 PHE A C 1
ATOM 5501 O O . PHE A 1 704 ? -3.512 17.266 -28.5 1 46.78 704 PHE A O 1
ATOM 5508 N N . SER A 1 705 ? -4.871 16.516 -27.016 1 44.12 705 SER A N 1
ATOM 5509 C CA . SER A 1 705 ? -3.979 15.367 -26.891 1 44.12 705 SER A CA 1
ATOM 5510 C C . SER A 1 705 ? -4.281 14.312 -27.953 1 44.12 705 SER A C 1
ATOM 5512 O O . SER A 1 705 ? -4.16 13.117 -27.703 1 44.12 705 SER A O 1
ATOM 5514 N N . PRO A 1 706 ? -5.121 14.68 -29.031 1 37.47 706 PRO A N 1
ATOM 5515 C CA . PRO A 1 706 ? -5.359 13.5 -29.875 1 37.47 706 PRO A CA 1
ATOM 5516 C C . PRO A 1 706 ? -4.09 12.695 -30.125 1 37.47 706 PRO A C 1
ATOM 5518 O O . PRO A 1 706 ? -4.109 11.461 -30.031 1 37.47 706 PRO A O 1
ATOM 5521 N N . ALA A 1 707 ? -3.396 13.211 -31.297 1 36.09 707 ALA A N 1
ATOM 5522 C CA . ALA A 1 707 ? -2.281 12.602 -32.031 1 36.09 707 ALA A CA 1
ATOM 5523 C C . ALA A 1 707 ? -1.18 12.164 -31.062 1 36.09 707 ALA A C 1
ATOM 5525 O O . ALA A 1 707 ? -0.421 11.242 -31.344 1 36.09 707 ALA A O 1
ATOM 5526 N N . GLN A 1 708 ? -0.76 12.984 -30.203 1 34.62 708 GLN A N 1
ATOM 5527 C CA . GLN A 1 708 ? 0.328 12.633 -29.297 1 34.62 708 GLN A CA 1
ATOM 5528 C C . GLN A 1 708 ? -0.11 11.555 -28.312 1 34.62 708 GLN A C 1
ATOM 5530 O O . GLN A 1 708 ? 0.728 10.883 -27.703 1 34.62 708 GLN A O 1
ATOM 5535 N N . LEU A 1 709 ? -1.323 11.461 -27.859 1 36.41 709 LEU A N 1
ATOM 5536 C CA . LEU A 1 709 ? -1.961 10.641 -26.844 1 36.41 709 LEU A CA 1
ATOM 5537 C C . LEU A 1 709 ? -2.268 9.242 -27.391 1 36.41 709 LEU A C 1
ATOM 5539 O O . LEU A 1 709 ? -2.434 8.297 -26.609 1 36.41 709 LEU A O 1
ATOM 5543 N N . GLY A 1 710 ? -3.068 9.195 -28.375 1 35.41 710 GLY A N 1
ATOM 5544 C CA . GLY A 1 710 ? -3.434 7.875 -28.859 1 35.41 710 GLY A CA 1
ATOM 5545 C C . GLY A 1 710 ? -2.242 6.949 -29.031 1 35.41 710 GLY A C 1
ATOM 5546 O O . GLY A 1 710 ? -2.406 5.766 -29.328 1 35.41 710 GLY A O 1
ATOM 5547 N N . ASN A 1 711 ? -1.396 7.52 -29.875 1 35.25 711 ASN A N 1
ATOM 5548 C CA . ASN A 1 711 ? -0.394 6.555 -30.328 1 35.25 711 ASN A CA 1
ATOM 5549 C C . ASN A 1 711 ? 0.333 5.918 -29.141 1 35.25 711 ASN A C 1
ATOM 5551 O O . ASN A 1 711 ? 0.613 6.586 -28.141 1 35.25 711 ASN A O 1
ATOM 5555 N N . GLY A 1 712 ? 0.359 4.648 -29.031 1 39.31 712 GLY A N 1
ATOM 5556 C CA . GLY A 1 712 ? 0.998 3.455 -28.5 1 39.31 712 GLY A CA 1
ATOM 5557 C C . GLY A 1 712 ? 2.215 3.762 -27.656 1 39.31 712 GLY A C 1
ATOM 5558 O O . GLY A 1 712 ? 3.334 3.836 -28.156 1 39.31 712 GLY A O 1
ATOM 5559 N N . GLY A 1 713 ? 1.897 4.469 -26.312 1 47.16 713 GLY A N 1
ATOM 5560 C CA . GLY A 1 713 ? 3.031 4.641 -25.422 1 47.16 713 GLY A CA 1
ATOM 5561 C C . GLY A 1 713 ? 4.242 5.246 -26.109 1 47.16 713 GLY A C 1
ATOM 5562 O O . GLY A 1 713 ? 4.359 5.199 -27.328 1 47.16 713 GLY A O 1
ATOM 5563 N N . ASN A 1 714 ? 4.797 6.434 -25.594 1 51.25 714 ASN A N 1
ATOM 5564 C CA . ASN A 1 714 ? 6.117 6.824 -26.078 1 51.25 714 ASN A CA 1
ATOM 5565 C C . ASN A 1 714 ? 6.898 5.621 -26.609 1 51.25 714 ASN A C 1
ATOM 5567 O O . ASN A 1 714 ? 6.824 4.531 -26.031 1 51.25 714 ASN A O 1
ATOM 5571 N N . SER A 1 715 ? 7.086 5.5 -27.984 1 52.53 715 SER A N 1
ATOM 5572 C CA . SER A 1 715 ? 7.914 4.473 -28.609 1 52.53 715 SER A CA 1
ATOM 5573 C C . SER A 1 715 ? 9 3.977 -27.656 1 52.53 715 SER A C 1
ATOM 5575 O O . SER A 1 715 ? 9.516 2.867 -27.828 1 52.53 715 SER A O 1
ATOM 5577 N N . ALA A 1 716 ? 9.203 4.711 -26.562 1 62.44 716 ALA A N 1
ATOM 5578 C CA . ALA A 1 716 ? 10.352 4.352 -25.75 1 62.44 716 ALA A CA 1
ATOM 5579 C C . ALA A 1 716 ? 9.945 3.434 -24.594 1 62.44 716 ALA A C 1
ATOM 5581 O O . ALA A 1 716 ? 10.789 2.764 -24 1 62.44 716 ALA A O 1
ATOM 5582 N N . THR A 1 717 ? 8.523 3.361 -24.469 1 78.5 717 THR A N 1
ATOM 5583 C CA . THR A 1 717 ? 8.125 2.506 -23.359 1 78.5 717 THR A CA 1
ATOM 5584 C C . THR A 1 717 ? 7.996 1.055 -23.812 1 78.5 717 THR A C 1
ATOM 5586 O O . THR A 1 717 ? 7.355 0.769 -24.812 1 78.5 717 THR A O 1
ATOM 5589 N N . LYS A 1 718 ? 8.75 0.229 -23.234 1 87.19 718 LYS A N 1
ATOM 5590 C CA . LYS A 1 718 ? 8.734 -1.192 -23.562 1 87.19 718 LYS A CA 1
ATOM 5591 C C . LYS A 1 718 ? 8.555 -2.051 -22.312 1 87.19 718 LYS A C 1
ATOM 5593 O O . LYS A 1 718 ? 8.844 -1.608 -21.203 1 87.19 718 LYS A O 1
ATOM 5598 N N . ILE A 1 719 ? 7.98 -3.217 -22.594 1 93.12 719 ILE A N 1
ATOM 5599 C CA . ILE A 1 719 ? 7.922 -4.215 -21.531 1 93.12 719 ILE A CA 1
ATOM 5600 C C . ILE A 1 719 ? 9.273 -4.906 -21.391 1 93.12 719 ILE A C 1
ATOM 5602 O O . ILE A 1 719 ? 9.852 -5.352 -22.391 1 93.12 719 ILE A O 1
ATOM 5606 N N . GLN A 1 720 ? 9.82 -4.895 -20.234 1 92.44 720 GLN A N 1
ATOM 5607 C CA . GLN A 1 720 ? 11.125 -5.504 -19.984 1 92.44 720 GLN A CA 1
ATOM 5608 C C . GLN A 1 720 ? 11.039 -6.543 -18.859 1 92.44 720 GLN A C 1
ATOM 5610 O O . GLN A 1 720 ? 10.219 -6.414 -17.953 1 92.44 720 GLN A O 1
ATOM 5615 N N . ILE A 1 721 ? 11.867 -7.551 -19.016 1 94.44 721 ILE A N 1
ATOM 5616 C CA . ILE A 1 721 ? 12.023 -8.539 -17.953 1 94.44 721 ILE A CA 1
ATOM 5617 C C . ILE A 1 721 ? 13.062 -8.047 -16.953 1 94.44 721 ILE A C 1
ATOM 5619 O O . ILE A 1 721 ? 14.227 -7.832 -17.297 1 94.44 721 ILE A O 1
ATOM 5623 N N . THR A 1 722 ? 12.625 -7.879 -15.758 1 92.38 722 THR A N 1
ATOM 5624 C CA . THR A 1 722 ? 13.508 -7.262 -14.773 1 92.38 722 THR A CA 1
ATOM 5625 C C . THR A 1 722 ? 13.992 -8.297 -13.758 1 92.38 722 THR A C 1
ATOM 5627 O O . THR A 1 722 ? 14.945 -8.047 -13.016 1 92.38 722 THR A O 1
ATOM 5630 N N . ALA A 1 723 ? 13.367 -9.422 -13.68 1 92.56 723 ALA A N 1
ATOM 5631 C CA . ALA A 1 723 ? 13.797 -10.484 -12.781 1 92.56 723 ALA A CA 1
ATOM 5632 C C . ALA A 1 723 ? 13.453 -11.859 -13.352 1 92.56 723 ALA A C 1
ATOM 5634 O O . ALA A 1 723 ? 12.414 -12.023 -14 1 92.56 723 ALA A O 1
ATOM 5635 N N . LEU A 1 724 ? 14.32 -12.812 -13.195 1 93.56 724 LEU A N 1
ATOM 5636 C CA . LEU A 1 724 ? 14.133 -14.203 -13.586 1 93.56 724 LEU A CA 1
ATOM 5637 C C . LEU A 1 724 ? 14.703 -15.148 -12.539 1 93.56 724 LEU A C 1
ATOM 5639 O O . LEU A 1 724 ? 15.891 -15.086 -12.219 1 93.56 724 LEU A O 1
ATOM 5643 N N . ASP A 1 725 ? 13.82 -15.93 -11.984 1 91.44 725 ASP A N 1
ATOM 5644 C CA . ASP A 1 725 ? 14.227 -16.906 -10.984 1 91.44 725 ASP A CA 1
ATOM 5645 C C . ASP A 1 725 ? 14.07 -18.328 -11.508 1 91.44 725 ASP A C 1
ATOM 5647 O O . ASP A 1 725 ? 13.008 -18.688 -12.039 1 91.44 725 ASP A O 1
ATOM 5651 N N . LEU A 1 726 ? 15.18 -19.078 -11.453 1 90.56 726 LEU A N 1
ATOM 5652 C CA . LEU A 1 726 ? 15.18 -20.5 -11.789 1 90.56 726 LEU A CA 1
ATOM 5653 C C . LEU A 1 726 ? 15.453 -21.359 -10.555 1 90.56 726 LEU A C 1
ATOM 5655 O O . LEU A 1 726 ? 16.531 -21.281 -9.969 1 90.56 726 LEU A O 1
ATOM 5659 N N . ASN A 1 727 ? 14.562 -22.125 -10.133 1 84.75 727 ASN A N 1
ATOM 5660 C CA . ASN A 1 727 ? 14.695 -22.953 -8.93 1 84.75 727 ASN A CA 1
ATOM 5661 C C . ASN A 1 727 ? 15.062 -22.109 -7.711 1 84.75 727 ASN A C 1
ATOM 5663 O O . ASN A 1 727 ? 16.016 -22.422 -7 1 84.75 727 ASN A O 1
ATOM 5667 N N . GLU A 1 728 ? 14.523 -20.984 -7.582 1 77.81 728 GLU A N 1
ATOM 5668 C CA . GLU A 1 728 ? 14.656 -20.094 -6.434 1 77.81 728 GLU A CA 1
ATOM 5669 C C . GLU A 1 728 ? 15.984 -19.344 -6.461 1 77.81 728 GLU A C 1
ATOM 5671 O O . GLU A 1 728 ? 16.406 -18.781 -5.449 1 77.81 728 GLU A O 1
ATOM 5676 N N . LYS A 1 729 ? 16.641 -19.469 -7.516 1 83.19 729 LYS A N 1
ATOM 5677 C CA . LYS A 1 729 ? 17.844 -18.688 -7.707 1 83.19 729 LYS A CA 1
ATOM 5678 C C . LYS A 1 729 ? 17.625 -17.562 -8.719 1 83.19 729 LYS A C 1
ATOM 5680 O O . LYS A 1 729 ? 17.203 -17.812 -9.852 1 83.19 729 LYS A O 1
ATOM 5685 N N . THR A 1 730 ? 18.016 -16.438 -8.25 1 88.31 730 THR A N 1
ATOM 5686 C CA . THR A 1 730 ? 17.828 -15.273 -9.102 1 88.31 730 THR A CA 1
ATOM 5687 C C . THR A 1 730 ? 18.984 -15.117 -10.086 1 88.31 730 THR A C 1
ATOM 5689 O O . THR A 1 730 ? 20.156 -15.227 -9.695 1 88.31 730 THR A O 1
ATOM 5692 N N . LEU A 1 731 ? 18.75 -14.859 -11.328 1 92.44 731 LEU A N 1
ATOM 5693 C CA . LEU A 1 731 ? 19.766 -14.602 -12.344 1 92.44 731 LEU A CA 1
ATOM 5694 C C . LEU A 1 731 ? 20.328 -13.188 -12.203 1 92.44 731 LEU A C 1
ATOM 5696 O O . LEU A 1 731 ? 19.578 -12.25 -11.906 1 92.44 731 LEU A O 1
ATOM 5700 N N . PRO A 1 732 ? 21.641 -13.062 -12.477 1 93.44 732 PRO A N 1
ATOM 5701 C CA . PRO A 1 732 ? 22.219 -11.711 -12.484 1 93.44 732 PRO A CA 1
ATOM 5702 C C . PRO A 1 732 ? 21.578 -10.82 -13.547 1 93.44 732 PRO A C 1
ATOM 5704 O O . PRO A 1 732 ? 21.156 -11.305 -14.594 1 93.44 732 PRO A O 1
ATOM 5707 N N . PHE A 1 733 ? 21.609 -9.586 -13.336 1 92.62 733 PHE A N 1
ATOM 5708 C CA . PHE A 1 733 ? 20.875 -8.625 -14.164 1 92.62 733 PHE A CA 1
ATOM 5709 C C . PHE A 1 733 ? 21.453 -8.586 -15.578 1 92.62 733 PHE A C 1
ATOM 5711 O O . PHE A 1 733 ? 20.719 -8.391 -16.547 1 92.62 733 PHE A O 1
ATOM 5718 N N . GLY A 1 734 ? 22.766 -8.75 -15.734 1 90 734 GLY A N 1
ATOM 5719 C CA . GLY A 1 734 ? 23.406 -8.711 -17.047 1 90 734 GLY A CA 1
ATOM 5720 C C . GLY A 1 734 ? 23.062 -9.914 -17.906 1 90 734 GLY A C 1
ATOM 5721 O O . GLY A 1 734 ? 23.281 -9.883 -19.125 1 90 734 GLY A O 1
ATOM 5722 N N . LEU A 1 735 ? 22.453 -10.914 -17.281 1 90.5 735 LEU A N 1
ATOM 5723 C CA . LEU A 1 735 ? 22.141 -12.141 -18.016 1 90.5 735 LEU A CA 1
ATOM 5724 C C . LEU A 1 735 ? 20.641 -12.266 -18.25 1 90.5 735 LEU A C 1
ATOM 5726 O O . LEU A 1 735 ? 20.188 -13.289 -18.766 1 90.5 735 LEU A O 1
ATOM 5730 N N . LEU A 1 736 ? 19.922 -11.312 -17.922 1 92.06 736 LEU A N 1
ATOM 5731 C CA . LEU A 1 736 ? 18.484 -11.352 -18.141 1 92.06 736 LEU A CA 1
ATOM 5732 C C . LEU A 1 736 ? 18.156 -11.312 -19.625 1 92.06 736 LEU A C 1
ATOM 5734 O O . LEU A 1 736 ? 18.812 -10.602 -20.391 1 92.06 736 LEU A O 1
ATOM 5738 N N . PRO A 1 737 ? 17.203 -12.078 -19.984 1 90.81 737 PRO A N 1
ATOM 5739 C CA . PRO A 1 737 ? 16.828 -12.102 -21.406 1 90.81 737 PRO A CA 1
ATOM 5740 C C . PRO A 1 737 ? 16.078 -10.852 -21.844 1 90.81 737 PRO A C 1
ATOM 5742 O O . PRO A 1 737 ? 15.438 -10.188 -21.016 1 90.81 737 PRO A O 1
ATOM 5745 N N . HIS A 1 738 ? 16.203 -10.57 -23.062 1 88.12 738 HIS A N 1
ATOM 5746 C CA . HIS A 1 738 ? 15.406 -9.523 -23.688 1 88.12 738 HIS A CA 1
ATOM 5747 C C . HIS A 1 738 ? 14.164 -10.094 -24.359 1 88.12 738 HIS A C 1
ATOM 5749 O O . HIS A 1 738 ? 14.125 -11.289 -24.688 1 88.12 738 HIS A O 1
ATOM 5755 N N . THR A 1 739 ? 13.289 -9.25 -24.484 1 86.19 739 THR A N 1
ATOM 5756 C CA . THR A 1 739 ? 12.055 -9.688 -25.125 1 86.19 739 THR A CA 1
ATOM 5757 C C . THR A 1 739 ? 12.328 -10.109 -26.578 1 86.19 739 THR A C 1
ATOM 5759 O O . THR A 1 739 ? 13.195 -9.539 -27.234 1 86.19 739 THR A O 1
ATOM 5762 N N . ASP A 1 740 ? 11.773 -11.18 -27.109 1 82.25 740 ASP A N 1
ATOM 5763 C CA . ASP A 1 740 ? 11.789 -11.734 -28.469 1 82.25 740 ASP A CA 1
ATOM 5764 C C . ASP A 1 740 ? 13.094 -12.469 -28.75 1 82.25 740 ASP A C 1
ATOM 5766 O O . ASP A 1 740 ? 13.445 -12.703 -29.906 1 82.25 740 ASP A O 1
ATOM 5770 N N . GLN A 1 741 ? 13.875 -12.68 -27.672 1 86.81 741 GLN A N 1
ATOM 5771 C CA . GLN A 1 741 ? 15.062 -13.516 -27.797 1 86.81 741 GLN A CA 1
ATOM 5772 C C . GLN A 1 741 ? 14.883 -14.852 -27.078 1 86.81 741 GLN A C 1
ATOM 5774 O O . GLN A 1 741 ? 14.297 -14.898 -26 1 86.81 741 GLN A O 1
ATOM 5779 N N . MET A 1 742 ? 15.422 -15.781 -27.719 1 91.62 742 MET A N 1
ATOM 5780 C CA . MET A 1 742 ? 15.266 -17.125 -27.172 1 91.62 742 MET A CA 1
ATOM 5781 C C . MET A 1 742 ? 16.188 -17.328 -25.969 1 91.62 742 MET A C 1
ATOM 5783 O O . MET A 1 742 ? 17.375 -17 -26.031 1 91.62 742 MET A O 1
ATOM 5787 N N . PHE A 1 743 ? 15.641 -17.812 -24.953 1 94.12 743 PHE A N 1
ATOM 5788 C CA . PHE A 1 743 ? 16.375 -18.109 -23.734 1 94.12 743 PHE A CA 1
ATOM 5789 C C . PHE A 1 743 ? 16.328 -19.594 -23.406 1 94.12 743 PHE A C 1
ATOM 5791 O O . PHE A 1 743 ? 15.273 -20.219 -23.469 1 94.12 743 PHE A O 1
ATOM 5798 N N . ASP A 1 744 ? 17.438 -20.156 -23.062 1 93.06 744 ASP A N 1
ATOM 5799 C CA . ASP A 1 744 ? 17.531 -21.578 -22.781 1 93.06 744 ASP A CA 1
ATOM 5800 C C . ASP A 1 744 ? 17.438 -21.844 -21.281 1 93.06 744 ASP A C 1
ATOM 5802 O O . ASP A 1 744 ? 18.281 -21.375 -20.5 1 93.06 744 ASP A O 1
ATOM 5806 N N . ILE A 1 745 ? 16.516 -22.656 -20.938 1 92 745 ILE A N 1
ATOM 5807 C CA . ILE A 1 745 ? 16.359 -23.078 -19.547 1 92 745 ILE A CA 1
ATOM 5808 C C . ILE A 1 745 ? 16.953 -24.469 -19.359 1 92 745 ILE A C 1
ATOM 5810 O O . ILE A 1 745 ? 16.609 -25.406 -20.094 1 92 745 ILE A O 1
ATOM 5814 N N . PRO A 1 746 ? 17.781 -24.594 -18.375 1 88.06 746 PRO A N 1
ATOM 5815 C CA . PRO A 1 746 ? 18.422 -25.891 -18.141 1 88.06 746 PRO A CA 1
ATOM 5816 C C . PRO A 1 746 ? 17.406 -26.984 -17.766 1 88.06 746 PRO A C 1
ATOM 5818 O O . PRO A 1 746 ? 16.328 -26.688 -17.25 1 88.06 746 PRO A O 1
ATOM 5821 N N . PRO A 1 747 ? 17.844 -28.125 -18.016 1 85.44 747 PRO A N 1
ATOM 5822 C CA . PRO A 1 747 ? 16.969 -29.234 -17.641 1 85.44 747 PRO A CA 1
ATOM 5823 C C . PRO A 1 747 ? 16.812 -29.391 -16.141 1 85.44 747 PRO A C 1
ATOM 5825 O O . PRO A 1 747 ? 17.75 -29.125 -15.375 1 85.44 747 PRO A O 1
ATOM 5828 N N . GLY A 1 748 ? 15.703 -29.781 -15.695 1 78.88 748 GLY A N 1
ATOM 5829 C CA . GLY A 1 748 ? 15.469 -30.031 -14.281 1 78.88 748 GLY A CA 1
ATOM 5830 C C . GLY A 1 748 ? 14.93 -28.812 -13.547 1 78.88 748 GLY A C 1
ATOM 5831 O O . GLY A 1 748 ? 14.82 -28.812 -12.32 1 78.88 748 GLY A O 1
ATOM 5832 N N . THR A 1 749 ? 14.703 -27.844 -14.32 1 84.44 749 THR A N 1
ATOM 5833 C CA . THR A 1 749 ? 14.133 -26.656 -13.695 1 84.44 749 THR A CA 1
ATOM 5834 C C . THR A 1 749 ? 12.703 -26.922 -13.227 1 84.44 749 THR A C 1
ATOM 5836 O O . THR A 1 749 ? 11.852 -27.328 -14.016 1 84.44 749 THR A O 1
ATOM 5839 N N . ARG A 1 750 ? 12.5 -26.734 -11.938 1 84.44 750 ARG A N 1
ATOM 5840 C CA . ARG A 1 750 ? 11.195 -27.047 -11.344 1 84.44 750 ARG A CA 1
ATOM 5841 C C . ARG A 1 750 ? 10.344 -25.781 -11.227 1 84.44 750 ARG A C 1
ATOM 5843 O O . ARG A 1 750 ? 9.117 -25.875 -11.156 1 84.44 750 ARG A O 1
ATOM 5850 N N . SER A 1 751 ? 10.992 -24.688 -11.023 1 87.88 751 SER A N 1
ATOM 5851 C CA . SER A 1 751 ? 10.234 -23.453 -10.836 1 87.88 751 SER A CA 1
ATOM 5852 C C . SER A 1 751 ? 10.789 -22.328 -11.695 1 87.88 751 SER A C 1
ATOM 5854 O O . SER A 1 751 ? 12.008 -22.156 -11.789 1 87.88 751 SER A O 1
ATOM 5856 N N . LEU A 1 752 ? 9.883 -21.703 -12.398 1 91.5 752 LEU A N 1
ATOM 5857 C CA . LEU A 1 752 ? 10.203 -20.547 -13.219 1 91.5 752 LEU A CA 1
ATOM 5858 C C . LEU A 1 752 ? 9.383 -19.328 -12.789 1 91.5 752 LEU A C 1
ATOM 5860 O O . LEU A 1 752 ? 8.156 -19.391 -12.758 1 91.5 752 LEU A O 1
ATOM 5864 N N . ARG A 1 753 ? 10.055 -18.266 -12.414 1 92.25 753 ARG A N 1
ATOM 5865 C CA . ARG A 1 753 ? 9.398 -17 -12.078 1 92.25 753 ARG A CA 1
ATOM 5866 C C . ARG A 1 753 ? 9.914 -15.859 -12.961 1 92.25 753 ARG A C 1
ATOM 5868 O O . ARG A 1 753 ? 11.117 -15.586 -12.984 1 92.25 753 ARG A O 1
ATOM 5875 N N . VAL A 1 754 ? 9.016 -15.242 -13.664 1 94.62 754 VAL A N 1
ATOM 5876 C CA . VAL A 1 754 ? 9.391 -14.18 -14.586 1 94.62 754 VAL A CA 1
ATOM 5877 C C . VAL A 1 754 ? 8.766 -12.859 -14.141 1 94.62 754 VAL A C 1
ATOM 5879 O O . VAL A 1 754 ? 7.547 -12.688 -14.188 1 94.62 754 VAL A O 1
ATOM 5882 N N . GLY A 1 755 ? 9.633 -11.945 -13.641 1 94.25 755 GLY A N 1
ATOM 5883 C CA . GLY A 1 755 ? 9.172 -10.594 -13.344 1 94.25 755 GLY A CA 1
ATOM 5884 C C . GLY A 1 755 ? 9.297 -9.648 -14.523 1 94.25 755 GLY A C 1
ATOM 5885 O O . GLY A 1 755 ? 10.336 -9.617 -15.195 1 94.25 755 GLY A O 1
ATOM 5886 N N . PHE A 1 756 ? 8.203 -8.953 -14.898 1 94.88 756 PHE A N 1
ATOM 5887 C CA . PHE A 1 756 ? 8.227 -8.031 -16.031 1 94.88 756 PHE A CA 1
ATOM 5888 C C . PHE A 1 756 ? 7.488 -6.742 -15.688 1 94.88 756 PHE A C 1
ATOM 5890 O O . PHE A 1 756 ? 6.621 -6.73 -14.805 1 94.88 756 PHE A O 1
ATOM 5897 N N . ILE A 1 757 ? 7.91 -5.664 -16.312 1 92.5 757 ILE A N 1
ATOM 5898 C CA . ILE A 1 757 ? 7.305 -4.363 -16.047 1 92.5 757 ILE A CA 1
ATOM 5899 C C . ILE A 1 757 ? 7.332 -3.508 -17.312 1 92.5 757 ILE A C 1
ATOM 5901 O O . ILE A 1 757 ? 8.07 -3.805 -18.25 1 92.5 757 ILE A O 1
ATOM 5905 N N . LEU A 1 758 ? 6.355 -2.6 -17.344 1 91.75 758 LEU A N 1
ATOM 5906 C CA . LEU A 1 758 ? 6.41 -1.533 -18.328 1 91.75 758 LEU A CA 1
ATOM 5907 C C . LEU A 1 758 ? 7.379 -0.437 -17.906 1 91.75 758 LEU A C 1
ATOM 5909 O O . LEU A 1 758 ? 7.305 0.057 -16.781 1 91.75 758 LEU A O 1
ATOM 5913 N N . SER A 1 759 ? 8.367 -0.109 -18.812 1 86.38 759 SER A N 1
ATOM 5914 C CA . SER A 1 759 ? 9.375 0.9 -18.484 1 86.38 759 SER A CA 1
ATOM 5915 C C . SER A 1 759 ? 8.766 2.297 -18.453 1 86.38 759 SER A C 1
ATOM 5917 O O . SER A 1 759 ? 9.117 3.154 -19.266 1 86.38 759 SER A O 1
ATOM 5919 N N . ASP A 1 760 ? 7.805 2.566 -17.531 1 84 760 ASP A N 1
ATOM 5920 C CA . ASP A 1 760 ? 7.121 3.842 -17.344 1 84 760 ASP A CA 1
ATOM 5921 C C . ASP A 1 760 ? 6.93 4.148 -15.852 1 84 760 ASP A C 1
ATOM 5923 O O . ASP A 1 760 ? 6.191 3.449 -15.156 1 84 760 ASP A O 1
ATOM 5927 N N . TYR A 1 761 ? 7.621 5.238 -15.461 1 84.25 761 TYR A N 1
ATOM 5928 C CA . TYR A 1 761 ? 7.578 5.574 -14.039 1 84.25 761 TYR A CA 1
ATOM 5929 C C . TYR A 1 761 ? 6.566 6.684 -13.773 1 84.25 761 TYR A C 1
ATOM 5931 O O . TYR A 1 761 ? 6.484 7.199 -12.656 1 84.25 761 TYR A O 1
ATOM 5939 N N . SER A 1 762 ? 5.773 7.074 -14.758 1 78.88 762 SER A N 1
ATOM 5940 C CA . SER A 1 762 ? 4.848 8.188 -14.578 1 78.88 762 SER A CA 1
ATOM 5941 C C . SER A 1 762 ? 3.762 7.852 -13.562 1 78.88 762 SER A C 1
ATOM 5943 O O . SER A 1 762 ? 3.416 8.68 -12.719 1 78.88 762 SER A O 1
ATOM 5945 N N . ALA A 1 763 ? 3.162 6.738 -13.695 1 78.56 763 ALA A N 1
ATOM 5946 C CA . ALA A 1 763 ? 2.156 6.246 -12.758 1 78.56 763 ALA A CA 1
ATOM 5947 C C . ALA A 1 763 ? 2.096 4.719 -12.773 1 78.56 763 ALA A C 1
ATOM 5949 O O . ALA A 1 763 ? 1.183 4.133 -13.359 1 78.56 763 ALA A O 1
ATOM 5950 N N . PRO A 1 764 ? 2.941 4.223 -12.031 1 81.19 764 PRO A N 1
ATOM 5951 C CA . PRO A 1 764 ? 2.998 2.758 -12.062 1 81.19 764 PRO A CA 1
ATOM 5952 C C . PRO A 1 764 ? 1.715 2.105 -11.555 1 81.19 764 PRO A C 1
ATOM 5954 O O . PRO A 1 764 ? 1.37 1 -11.977 1 81.19 764 PRO A O 1
ATOM 5957 N N . ASN A 1 765 ? 0.952 2.734 -10.766 1 78.69 765 ASN A N 1
ATOM 5958 C CA . ASN A 1 765 ? -0.264 2.168 -10.195 1 78.69 765 ASN A CA 1
ATOM 5959 C C . ASN A 1 765 ? -1.428 2.223 -11.18 1 78.69 765 ASN A C 1
ATOM 5961 O O . ASN A 1 765 ? -2.459 1.584 -10.969 1 78.69 765 ASN A O 1
ATOM 5965 N N . ASP A 1 766 ? -1.269 2.93 -12.273 1 82.62 766 ASP A N 1
ATOM 5966 C CA . ASP A 1 766 ? -2.318 3.033 -13.281 1 82.62 766 ASP A CA 1
ATOM 5967 C C . ASP A 1 766 ? -2.102 2.023 -14.406 1 82.62 766 ASP A C 1
ATOM 5969 O O . ASP A 1 766 ? -2.709 2.135 -15.469 1 82.62 766 ASP A O 1
ATOM 5973 N N . VAL A 1 767 ? -1.251 1.069 -14.172 1 88.44 767 VAL A N 1
ATOM 5974 C CA . VAL A 1 767 ? -0.985 0.053 -15.188 1 88.44 767 VAL A CA 1
ATOM 5975 C C . VAL A 1 767 ? -1.508 -1.301 -14.711 1 88.44 767 VAL A C 1
ATOM 5977 O O . VAL A 1 767 ? -1.311 -1.677 -13.555 1 88.44 767 VAL A O 1
ATOM 5980 N N . ARG A 1 768 ? -2.191 -2.008 -15.609 1 89.88 768 ARG A N 1
ATOM 5981 C CA . ARG A 1 768 ? -2.689 -3.354 -15.344 1 89.88 768 ARG A CA 1
ATOM 5982 C C . ARG A 1 768 ? -1.924 -4.391 -16.156 1 89.88 768 ARG A C 1
ATOM 5984 O O . ARG A 1 768 ? -1.741 -4.227 -17.375 1 89.88 768 ARG A O 1
ATOM 5991 N N . TYR A 1 769 ? -1.528 -5.453 -15.414 1 93.69 769 TYR A N 1
ATOM 5992 C CA . TYR A 1 769 ? -0.7 -6.457 -16.078 1 93.69 769 TYR A CA 1
ATOM 5993 C C . TYR A 1 769 ? -1.438 -7.785 -16.188 1 93.69 769 TYR A C 1
ATOM 5995 O O . TYR A 1 769 ? -2.262 -8.117 -15.336 1 93.69 769 TYR A O 1
ATOM 6003 N N . SER A 1 770 ? -1.207 -8.484 -17.266 1 95 770 SER A N 1
ATOM 6004 C CA . SER A 1 770 ? -1.686 -9.844 -17.5 1 95 770 SER A CA 1
ATOM 6005 C C . SER A 1 770 ? -0.667 -10.656 -18.297 1 95 770 SER A C 1
ATOM 6007 O O . SER A 1 770 ? 0.214 -10.094 -18.953 1 95 770 SER A O 1
ATOM 6009 N N . TYR A 1 771 ? -0.719 -11.984 -18.141 1 95.19 771 TYR A N 1
ATOM 6010 C CA . TYR A 1 771 ? 0.177 -12.852 -18.891 1 95.19 771 TYR A CA 1
ATOM 6011 C C . TYR A 1 771 ? -0.538 -14.125 -19.328 1 95.19 771 TYR A C 1
ATOM 6013 O O . TYR A 1 771 ? -1.62 -14.445 -18.828 1 95.19 771 TYR A O 1
ATOM 6021 N N . LYS A 1 772 ? 0.018 -14.75 -20.391 1 94.56 772 LYS A N 1
ATOM 6022 C CA . LYS A 1 772 ? -0.523 -15.984 -20.953 1 94.56 772 LYS A CA 1
ATOM 6023 C C . LYS A 1 772 ? 0.577 -16.828 -21.594 1 94.56 772 LYS A C 1
ATOM 6025 O O . LYS A 1 772 ? 1.333 -16.328 -22.422 1 94.56 772 LYS A O 1
ATOM 6030 N N . LEU A 1 773 ? 0.689 -17.953 -21.062 1 93.19 773 LEU A N 1
ATOM 6031 C CA . LEU A 1 773 ? 1.612 -18.891 -21.703 1 93.19 773 LEU A CA 1
ATOM 6032 C C . LEU A 1 773 ? 0.916 -19.656 -22.828 1 93.19 773 LEU A C 1
ATOM 6034 O O . LEU A 1 773 ? -0.035 -20.406 -22.562 1 93.19 773 LEU A O 1
ATOM 6038 N N . GLU A 1 774 ? 1.448 -19.578 -23.953 1 91.69 774 GLU A N 1
ATOM 6039 C CA . GLU A 1 774 ? 0.844 -20.219 -25.125 1 91.69 774 GLU A CA 1
ATOM 6040 C C . GLU A 1 774 ? 0.853 -21.734 -24.969 1 91.69 774 GLU A C 1
ATOM 6042 O O . GLU A 1 774 ? 1.886 -22.328 -24.656 1 91.69 774 GLU A O 1
ATOM 6047 N N . GLY A 1 775 ? -0.288 -22.312 -25.141 1 81.88 775 GLY A N 1
ATOM 6048 C CA . GLY A 1 775 ? -0.395 -23.766 -25.109 1 81.88 775 GLY A CA 1
ATOM 6049 C C . GLY A 1 775 ? -0.812 -24.297 -23.75 1 81.88 775 GLY A C 1
ATOM 6050 O O . GLY A 1 775 ? -1.313 -25.422 -23.641 1 81.88 775 GLY A O 1
ATOM 6051 N N . ILE A 1 776 ? -0.569 -23.516 -22.734 1 83.06 776 ILE A N 1
ATOM 6052 C CA . ILE A 1 776 ? -0.888 -23.969 -21.375 1 83.06 776 ILE A CA 1
ATOM 6053 C C . ILE A 1 776 ? -2.104 -23.203 -20.859 1 83.06 776 ILE A C 1
ATOM 6055 O O . ILE A 1 776 ? -3.066 -23.812 -20.375 1 83.06 776 ILE A O 1
ATOM 6059 N N . ASP A 1 777 ? -2.062 -21.875 -21.016 1 85.5 777 ASP A N 1
ATOM 6060 C CA . ASP A 1 777 ? -3.156 -21.047 -20.531 1 85.5 777 ASP A CA 1
ATOM 6061 C C . ASP A 1 777 ? -4.172 -20.766 -21.625 1 85.5 777 ASP A C 1
ATOM 6063 O O . ASP A 1 777 ? -3.797 -20.438 -22.766 1 85.5 777 ASP A O 1
ATOM 6067 N N . SER A 1 778 ? -5.457 -20.922 -21.312 1 82.62 778 SER A N 1
ATOM 6068 C CA . SER A 1 778 ? -6.5 -20.641 -22.281 1 82.62 778 SER A CA 1
ATOM 6069 C C . SER A 1 778 ? -6.875 -19.156 -22.281 1 82.62 778 SER A C 1
ATOM 6071 O O . SER A 1 778 ? -7.207 -18.594 -23.328 1 82.62 778 SER A O 1
ATOM 6073 N N . GLU A 1 779 ? -6.801 -18.578 -21.125 1 87.44 779 GLU A N 1
ATOM 6074 C CA . GLU A 1 779 ? -7.145 -17.156 -21 1 87.44 779 GLU A CA 1
ATOM 6075 C C . GLU A 1 779 ? -6.016 -16.375 -20.328 1 87.44 779 GLU A C 1
ATOM 6077 O O . GLU A 1 779 ? -5.07 -16.969 -19.797 1 87.44 779 GLU A O 1
ATOM 6082 N N . TRP A 1 780 ? -6.16 -15.039 -20.562 1 90.69 780 TRP A N 1
ATOM 6083 C CA . TRP A 1 780 ? -5.191 -14.164 -19.906 1 90.69 780 TRP A CA 1
ATOM 6084 C C . TRP A 1 780 ? -5.348 -14.234 -18.391 1 90.69 780 TRP A C 1
ATOM 6086 O O . TRP A 1 780 ? -6.469 -14.234 -17.875 1 90.69 780 TRP A O 1
ATOM 6096 N N . ILE A 1 781 ? -4.277 -14.398 -17.797 1 87.69 781 ILE A N 1
ATOM 6097 C CA . ILE A 1 781 ? -4.277 -14.383 -16.344 1 87.69 781 ILE A CA 1
ATOM 6098 C C . ILE A 1 781 ? -3.998 -12.961 -15.844 1 87.69 781 ILE A C 1
ATOM 6100 O O . ILE A 1 781 ? -2.926 -12.406 -16.094 1 87.69 781 ILE A O 1
ATOM 6104 N N . ARG A 1 782 ? -4.941 -12.453 -15.141 1 86.44 782 ARG A N 1
ATOM 6105 C CA . ARG A 1 782 ? -4.793 -11.086 -14.641 1 86.44 782 ARG A CA 1
ATOM 6106 C C . ARG A 1 782 ? -4.027 -11.07 -13.32 1 86.44 782 ARG A C 1
ATOM 6108 O O . ARG A 1 782 ? -4.281 -11.898 -12.438 1 86.44 782 ARG A O 1
ATOM 6115 N N . ILE A 1 783 ? -3.141 -10.148 -13.273 1 87.38 783 ILE A N 1
ATOM 6116 C CA . ILE A 1 783 ? -2.412 -9.938 -12.023 1 87.38 783 ILE A CA 1
ATOM 6117 C C . ILE A 1 783 ? -3.135 -8.891 -11.18 1 87.38 783 ILE A C 1
ATOM 6119 O O . ILE A 1 783 ? -3.574 -7.859 -11.688 1 87.38 783 ILE A O 1
ATOM 6123 N N . PRO A 1 784 ? -3.252 -9.211 -9.914 1 76.56 784 PRO A N 1
ATOM 6124 C CA . PRO A 1 784 ? -3.936 -8.234 -9.062 1 76.56 784 PRO A CA 1
ATOM 6125 C C . PRO A 1 784 ? -3.301 -6.848 -9.117 1 76.56 784 PRO A C 1
ATOM 6127 O O . PRO A 1 784 ? -2.076 -6.73 -9.219 1 76.56 784 PRO A O 1
ATOM 6130 N N . ASP A 1 785 ? -4.141 -5.848 -8.938 1 77.44 785 ASP A N 1
ATOM 6131 C CA . ASP A 1 785 ? -3.693 -4.465 -9.055 1 77.44 785 ASP A CA 1
ATOM 6132 C C . ASP A 1 785 ? -2.688 -4.121 -7.957 1 77.44 785 ASP A C 1
ATOM 6134 O O . ASP A 1 785 ? -2.785 -4.625 -6.836 1 77.44 785 ASP A O 1
ATOM 6138 N N . ASN A 1 786 ? -1.73 -3.264 -8.258 1 73.56 786 ASN A N 1
ATOM 6139 C CA . ASN A 1 786 ? -0.723 -2.711 -7.359 1 73.56 786 ASN A CA 1
ATOM 6140 C C . ASN A 1 786 ? 0.167 -3.805 -6.773 1 73.56 786 ASN A C 1
ATOM 6142 O O . ASN A 1 786 ? 0.602 -3.709 -5.625 1 73.56 786 ASN A O 1
ATOM 6146 N N . THR A 1 787 ? 0.281 -4.914 -7.383 1 78.38 787 THR A N 1
ATOM 6147 C 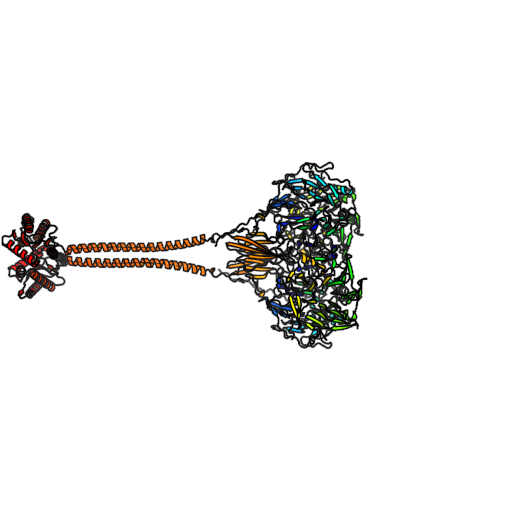CA . THR A 1 787 ? 1.22 -5.973 -7.039 1 78.38 787 THR A CA 1
ATOM 6148 C C . THR A 1 787 ? 2.287 -6.121 -8.125 1 78.38 787 THR A C 1
A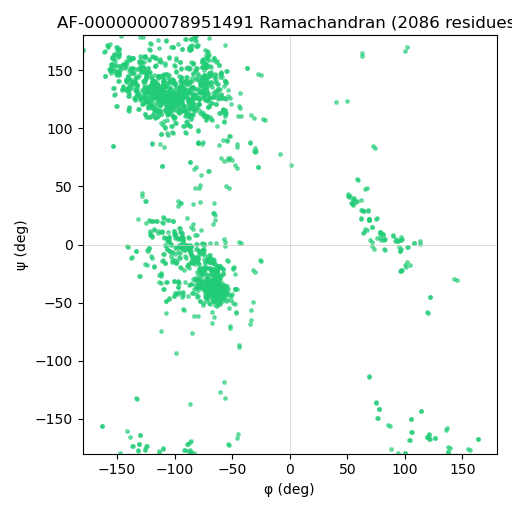TOM 6150 O O . THR A 1 787 ? 2.012 -5.91 -9.305 1 78.38 787 THR A O 1
ATOM 6153 N N . PRO A 1 788 ? 3.461 -6.453 -7.602 1 83.81 788 PRO A N 1
ATOM 6154 C CA . PRO A 1 788 ? 4.492 -6.668 -8.617 1 83.81 788 PRO A CA 1
ATOM 6155 C C . PRO A 1 788 ? 4.133 -7.785 -9.594 1 83.81 788 PRO A C 1
ATOM 6157 O O . PRO A 1 788 ? 3.832 -8.906 -9.172 1 83.81 788 PRO A O 1
ATOM 6160 N N . PRO A 1 789 ? 4.152 -7.516 -10.875 1 91.44 789 PRO A N 1
ATOM 6161 C CA . PRO A 1 789 ? 3.785 -8.531 -11.859 1 91.44 789 PRO A CA 1
ATOM 6162 C C . PRO A 1 789 ? 4.82 -9.648 -11.977 1 91.44 789 PRO A C 1
ATOM 6164 O O . PRO A 1 789 ? 5.973 -9.391 -12.328 1 91.44 789 PRO A O 1
ATOM 6167 N N . VAL A 1 790 ? 4.422 -10.812 -11.711 1 91.5 790 VAL A N 1
ATOM 6168 C CA . VAL A 1 790 ? 5.27 -12 -11.797 1 91.5 790 VAL A CA 1
ATOM 6169 C C . VAL A 1 790 ? 4.473 -13.164 -12.383 1 91.5 790 VAL A C 1
ATOM 6171 O O . VAL A 1 790 ? 3.361 -13.453 -11.93 1 91.5 790 VAL A O 1
ATOM 6174 N N . ALA A 1 791 ? 4.984 -13.781 -13.398 1 93.38 791 ALA A N 1
ATOM 6175 C CA . ALA A 1 791 ? 4.426 -15.023 -13.93 1 93.38 791 ALA A CA 1
ATOM 6176 C C . ALA A 1 791 ? 5.117 -16.234 -13.32 1 93.38 791 ALA A C 1
ATOM 6178 O O . ALA A 1 791 ? 6.344 -16.375 -13.391 1 93.38 791 ALA A O 1
ATOM 6179 N N . ILE A 1 792 ? 4.387 -17.125 -12.781 1 89.56 792 ILE A N 1
ATOM 6180 C CA . ILE A 1 792 ? 4.957 -18.281 -12.102 1 89.56 792 ILE A CA 1
ATOM 6181 C C . ILE A 1 792 ? 4.488 -19.578 -12.781 1 89.56 792 ILE A C 1
ATOM 6183 O O . ILE A 1 792 ? 3.289 -19.781 -12.961 1 89.56 792 ILE A O 1
ATOM 6187 N N . TYR A 1 793 ? 5.406 -20.422 -13.148 1 90.56 793 TYR A N 1
ATOM 6188 C CA . TYR A 1 793 ? 5.141 -21.734 -13.695 1 90.56 793 TYR A CA 1
ATOM 6189 C C . TYR A 1 793 ? 6.031 -22.797 -13.047 1 90.56 793 TYR A C 1
ATOM 6191 O O . TYR A 1 793 ? 7.223 -22.547 -12.828 1 90.56 793 TYR A O 1
ATOM 6199 N N . THR A 1 794 ? 5.387 -23.859 -12.68 1 87.31 794 THR A N 1
ATOM 6200 C CA . THR A 1 794 ? 6.145 -24.953 -12.078 1 87.31 794 THR A CA 1
ATOM 6201 C C . THR A 1 794 ? 6.02 -26.234 -12.922 1 87.31 794 THR A C 1
ATOM 6203 O O . THR A 1 794 ? 4.984 -26.469 -13.547 1 87.31 794 THR A O 1
ATOM 6206 N N . ASN A 1 795 ? 7.105 -26.969 -13.031 1 83.06 795 ASN A N 1
ATOM 6207 C CA . ASN A 1 795 ? 7.156 -28.281 -13.648 1 83.06 795 ASN A CA 1
ATOM 6208 C C . ASN A 1 795 ? 6.691 -28.25 -15.102 1 83.06 795 ASN A C 1
ATOM 6210 O O . ASN A 1 795 ? 5.828 -29.031 -15.508 1 83.06 795 ASN A O 1
ATOM 6214 N N . LEU A 1 796 ? 7.324 -27.438 -15.852 1 85.19 796 LEU A N 1
ATOM 6215 C CA . LEU A 1 796 ? 7.027 -27.344 -17.281 1 85.19 796 LEU A CA 1
ATOM 6216 C C . LEU A 1 796 ? 7.664 -28.5 -18.047 1 85.19 796 LEU A C 1
ATOM 6218 O O . LEU A 1 796 ? 8.852 -28.797 -17.859 1 85.19 796 LEU A O 1
ATOM 6222 N N . PRO A 1 797 ? 6.867 -29.078 -18.812 1 82.12 797 PRO A N 1
ATOM 6223 C CA . PRO A 1 797 ? 7.465 -30.109 -19.656 1 82.12 797 PRO A CA 1
ATOM 6224 C C . PRO A 1 797 ? 8.461 -29.547 -20.672 1 82.12 797 PRO A C 1
ATOM 6226 O O . PRO A 1 797 ? 8.461 -28.328 -20.922 1 82.12 797 PRO A O 1
ATOM 6229 N N . SER A 1 798 ? 9.328 -30.422 -21.188 1 87 798 SER A N 1
ATOM 6230 C CA . SER A 1 798 ? 10.297 -29.969 -22.172 1 87 798 SER A CA 1
ATOM 6231 C C . SER A 1 798 ? 9.609 -29.5 -23.453 1 87 798 SER A C 1
ATOM 6233 O O . SER A 1 798 ? 8.562 -30.031 -23.828 1 87 798 SER A O 1
ATOM 6235 N N . GLY A 1 799 ? 10.156 -28.359 -24.031 1 89 799 GLY A N 1
ATOM 6236 C CA . GLY A 1 799 ? 9.57 -27.828 -25.25 1 89 799 GLY A CA 1
ATOM 6237 C C . GLY A 1 799 ? 9.852 -26.359 -25.453 1 89 799 GLY A C 1
ATOM 6238 O O . GLY A 1 799 ? 10.703 -25.781 -24.766 1 89 799 GLY A O 1
ATOM 6239 N N . HIS A 1 800 ? 9.227 -25.891 -26.578 1 92.75 800 HIS A N 1
ATOM 6240 C CA . HIS A 1 800 ? 9.312 -24.469 -26.875 1 92.75 800 HIS A CA 1
ATOM 6241 C C . HIS A 1 800 ? 8.094 -23.719 -26.359 1 92.75 800 HIS A C 1
ATOM 6243 O O . HIS A 1 800 ? 6.957 -24.156 -26.562 1 92.75 800 HIS A O 1
ATOM 6249 N N . TYR A 1 801 ? 8.367 -22.641 -25.625 1 94.06 801 TYR A N 1
ATOM 6250 C CA . TYR A 1 801 ? 7.277 -21.891 -25.031 1 94.06 801 TYR A CA 1
ATOM 6251 C C . TYR A 1 801 ? 7.379 -20.406 -25.391 1 94.06 801 TYR A C 1
ATOM 6253 O O . TYR A 1 801 ? 8.469 -19.906 -25.672 1 94.06 801 TYR A O 1
ATOM 6261 N N . ALA A 1 802 ? 6.223 -19.781 -25.5 1 96 802 ALA A N 1
ATOM 6262 C CA . ALA A 1 802 ? 6.125 -18.344 -25.656 1 96 802 ALA A CA 1
ATOM 6263 C C . ALA A 1 802 ? 5.223 -17.734 -24.594 1 96 802 ALA A C 1
ATOM 6265 O O . ALA A 1 802 ? 4.016 -17.984 -24.562 1 96 802 ALA A O 1
ATOM 6266 N N . LEU A 1 803 ? 5.816 -16.969 -23.719 1 95.94 803 LEU A N 1
ATOM 6267 C CA . LEU A 1 803 ? 5.051 -16.266 -22.703 1 95.94 803 LEU A CA 1
ATOM 6268 C C . LEU A 1 803 ? 4.648 -14.875 -23.188 1 95.94 803 LEU A C 1
ATOM 6270 O O . LEU A 1 803 ? 5.508 -14.031 -23.453 1 95.94 803 LEU A O 1
ATOM 6274 N N . HIS A 1 804 ? 3.348 -14.688 -23.312 1 96.62 804 HIS A N 1
ATOM 6275 C CA . HIS A 1 804 ? 2.828 -13.383 -23.688 1 96.62 804 HIS A CA 1
ATOM 6276 C C . HIS A 1 804 ? 2.596 -12.516 -22.453 1 96.62 804 HIS A C 1
ATOM 6278 O O . HIS A 1 804 ? 1.968 -12.953 -21.484 1 96.62 804 HIS A O 1
ATOM 6284 N N . MET A 1 805 ? 3.178 -11.359 -22.469 1 96.06 805 MET A N 1
ATOM 6285 C CA . MET A 1 805 ? 3.021 -10.383 -21.406 1 96.06 805 MET A CA 1
ATOM 6286 C C . MET A 1 805 ? 2.314 -9.133 -21.906 1 96.06 805 MET A C 1
ATOM 6288 O O . MET A 1 805 ? 2.615 -8.641 -23 1 96.06 805 MET A O 1
ATOM 6292 N N . ARG A 1 806 ? 1.381 -8.641 -21.125 1 95.38 806 ARG A N 1
ATOM 6293 C CA . ARG A 1 806 ? 0.581 -7.492 -21.531 1 95.38 806 ARG A CA 1
ATOM 6294 C C . ARG A 1 806 ? 0.506 -6.449 -20.422 1 95.38 806 ARG A C 1
ATOM 6296 O O . ARG A 1 806 ? 0.368 -6.793 -19.25 1 95.38 806 ARG A O 1
ATOM 6303 N N . ALA A 1 807 ? 0.645 -5.152 -20.828 1 93.69 807 ALA A N 1
ATOM 6304 C CA . ALA A 1 807 ? 0.469 -4.004 -19.938 1 93.69 807 ALA A CA 1
ATOM 6305 C C . ALA A 1 807 ? -0.6 -3.057 -20.484 1 93.69 807 ALA A C 1
ATOM 6307 O O . ALA A 1 807 ? -0.512 -2.598 -21.625 1 93.69 807 ALA A O 1
ATOM 6308 N N . GLU A 1 808 ? -1.636 -2.869 -19.719 1 89.94 808 GLU A N 1
ATOM 6309 C CA . GLU A 1 808 ? -2.703 -1.934 -20.047 1 89.94 808 GLU A CA 1
ATOM 6310 C C . GLU A 1 808 ? -2.602 -0.657 -19.219 1 89.94 808 GLU A C 1
ATOM 6312 O O . GLU A 1 808 ? -2.738 -0.695 -18 1 89.94 808 GLU A O 1
ATOM 6317 N N . VAL A 1 809 ? -2.354 0.439 -19.875 1 86.94 809 VAL A N 1
ATOM 6318 C CA . VAL A 1 809 ? -2.244 1.729 -19.203 1 86.94 809 VAL A CA 1
ATOM 6319 C C . VAL A 1 809 ? -3.602 2.428 -19.203 1 86.94 809 VAL A C 1
ATOM 6321 O O . VAL A 1 809 ? -4.219 2.604 -20.25 1 86.94 809 VAL A O 1
ATOM 6324 N N . LEU A 1 810 ? -4 2.797 -18.016 1 80.38 810 LEU A N 1
ATOM 6325 C CA . LEU A 1 810 ? -5.293 3.451 -17.859 1 80.38 810 LEU A CA 1
ATOM 6326 C C . LEU A 1 810 ? -5.145 4.969 -17.906 1 80.38 810 LEU A C 1
ATOM 6328 O O . LEU A 1 810 ? -4.027 5.488 -17.875 1 80.38 810 LEU A O 1
ATOM 6332 N N . GLY A 1 811 ? -6.277 5.754 -18.016 1 79.12 811 GLY A N 1
ATOM 6333 C CA . GLY A 1 811 ? -6.281 7.207 -18.062 1 79.12 811 GLY A CA 1
ATOM 6334 C C . GLY A 1 811 ? -6.91 7.77 -19.312 1 79.12 811 GLY A C 1
ATOM 6335 O O . GLY A 1 811 ? -7.594 7.051 -20.047 1 79.12 811 GLY A O 1
ATOM 6336 N N . LEU A 1 812 ? -6.711 9.055 -19.531 1 78 812 LEU A N 1
ATOM 6337 C CA . LEU A 1 812 ? -7.27 9.758 -20.688 1 78 812 LEU A CA 1
ATOM 6338 C C . LEU A 1 812 ? -6.676 9.219 -21.984 1 78 812 LEU A C 1
ATOM 6340 O O . LEU A 1 812 ? -7.379 9.094 -22.984 1 78 812 LEU A O 1
ATOM 6344 N N . HIS A 1 813 ? -5.355 8.906 -21.812 1 77.62 813 HIS A N 1
ATOM 6345 C CA . HIS A 1 813 ? -4.664 8.336 -22.953 1 77.62 813 HIS A CA 1
ATOM 6346 C C . HIS A 1 813 ? -4.309 6.871 -22.719 1 77.62 813 HIS A C 1
ATOM 6348 O O . HIS A 1 813 ? -3.133 6.508 -22.719 1 77.62 813 HIS A O 1
ATOM 6354 N N . SER A 1 814 ? -5.348 6.082 -22.656 1 79 814 SER A N 1
ATOM 6355 C CA . SER A 1 814 ? -5.168 4.664 -22.359 1 79 814 SER A CA 1
ATOM 6356 C C . SER A 1 814 ? -4.617 3.912 -23.562 1 79 814 SER A C 1
ATOM 6358 O O . SER A 1 814 ? -4.926 4.25 -24.719 1 79 814 SER A O 1
ATOM 6360 N N . TYR A 1 815 ? -3.654 2.957 -23.406 1 82.5 815 TYR A N 1
ATOM 6361 C CA . TYR A 1 815 ? -3.125 2.092 -24.453 1 82.5 815 TYR A CA 1
ATOM 6362 C C . TYR A 1 815 ? -2.715 0.737 -23.891 1 82.5 815 TYR A C 1
ATOM 6364 O O . TYR A 1 815 ? -2.652 0.56 -22.672 1 82.5 815 TYR A O 1
ATOM 6372 N N . GLN A 1 816 ? -2.559 -0.147 -24.797 1 88.56 816 GLN A N 1
ATOM 6373 C CA . GLN A 1 816 ? -2.139 -1.499 -24.438 1 88.56 816 GLN A CA 1
ATOM 6374 C C . GLN A 1 816 ? -0.861 -1.888 -25.172 1 88.56 816 GLN A C 1
ATOM 6376 O O . GLN A 1 816 ? -0.694 -1.562 -26.359 1 88.56 816 GLN A O 1
ATOM 6381 N N . LYS A 1 817 ? 0.116 -2.43 -24.422 1 91.5 817 LYS A N 1
ATOM 6382 C CA . LYS A 1 817 ? 1.361 -2.936 -24.984 1 91.5 817 LYS A CA 1
ATOM 6383 C C . LYS A 1 817 ? 1.539 -4.422 -24.688 1 91.5 817 LYS A C 1
ATOM 6385 O O . LYS A 1 817 ? 1.219 -4.879 -23.594 1 91.5 817 LYS A O 1
ATOM 6390 N N . GLU A 1 818 ? 2.033 -5.145 -25.719 1 93.06 818 GLU A N 1
ATOM 6391 C CA . GLU A 1 818 ? 2.277 -6.574 -25.562 1 93.06 818 GLU A CA 1
ATOM 6392 C C . GLU A 1 818 ? 3.709 -6.934 -25.953 1 93.06 818 GLU A C 1
ATOM 6394 O O . GLU A 1 818 ? 4.312 -6.27 -26.812 1 93.06 818 GLU A O 1
ATOM 6399 N N . ALA A 1 819 ? 4.289 -7.82 -25.219 1 94.19 819 ALA A N 1
ATOM 6400 C CA . ALA A 1 819 ? 5.613 -8.359 -25.516 1 94.19 819 ALA A CA 1
ATOM 6401 C C . ALA A 1 819 ? 5.641 -9.875 -25.312 1 94.19 819 ALA A C 1
ATOM 6403 O O . ALA A 1 819 ? 4.734 -10.445 -24.703 1 94.19 819 ALA A O 1
ATOM 6404 N N . ARG A 1 820 ? 6.738 -10.516 -26 1 95.38 820 ARG A N 1
ATOM 6405 C CA . ARG A 1 820 ? 6.855 -11.969 -25.906 1 95.38 820 ARG A CA 1
ATOM 6406 C C . ARG A 1 820 ? 8.219 -12.375 -25.344 1 95.38 820 ARG A C 1
ATOM 6408 O O . ARG A 1 820 ? 9.234 -11.766 -25.688 1 95.38 820 ARG A O 1
ATOM 6415 N N . PHE A 1 821 ? 8.141 -13.281 -24.422 1 94.94 821 PHE A N 1
ATOM 6416 C CA . PHE A 1 821 ? 9.336 -13.953 -23.906 1 94.94 821 PHE A CA 1
ATOM 6417 C C . PHE A 1 821 ? 9.391 -15.398 -24.406 1 94.94 821 PHE A C 1
ATOM 6419 O O . PHE A 1 821 ? 8.555 -16.219 -24.031 1 94.94 821 PHE A O 1
ATOM 6426 N N . LEU A 1 822 ? 10.445 -15.672 -25.25 1 95.56 822 LEU A N 1
ATOM 6427 C CA . LEU A 1 822 ? 10.617 -17 -25.828 1 95.56 822 LEU A CA 1
ATOM 6428 C C . LEU A 1 822 ? 11.664 -17.797 -25.062 1 95.56 822 LEU A C 1
ATOM 6430 O O . LEU A 1 822 ? 12.758 -17.281 -24.797 1 95.56 822 LEU A O 1
ATOM 6434 N N . PHE A 1 823 ? 11.281 -18.984 -24.641 1 94.19 823 PHE A N 1
ATOM 6435 C CA . PHE A 1 823 ? 12.273 -19.828 -23.969 1 94.19 823 PHE A CA 1
ATOM 6436 C C . PHE A 1 823 ? 12.07 -21.297 -24.328 1 94.19 823 PHE A C 1
ATOM 6438 O O . PHE A 1 823 ? 11 -21.688 -24.797 1 94.19 823 PHE A O 1
ATOM 6445 N N . LYS A 1 824 ? 13.164 -22 -24.219 1 93.62 824 LYS A N 1
ATOM 6446 C CA . LYS A 1 824 ? 13.18 -23.438 -24.469 1 93.62 824 LYS A CA 1
ATOM 6447 C C . LYS A 1 824 ? 13.609 -24.203 -23.234 1 93.62 824 LYS A C 1
ATOM 6449 O O . LYS A 1 824 ? 14.633 -23.891 -22.609 1 93.62 824 LYS A O 1
ATOM 6454 N N . VAL A 1 825 ? 12.766 -25.141 -22.844 1 91.88 825 VAL A N 1
ATOM 6455 C CA . VAL A 1 825 ? 13.109 -26.016 -21.734 1 91.88 825 VAL A CA 1
ATOM 6456 C C . VAL A 1 825 ? 13.75 -27.297 -22.281 1 91.88 825 VAL A C 1
ATOM 6458 O O . VAL A 1 825 ? 13.117 -28.047 -23.016 1 91.88 825 VAL A O 1
ATOM 6461 N N . ALA A 1 826 ? 14.898 -27.547 -21.875 1 89.5 826 ALA A N 1
ATOM 6462 C CA . ALA A 1 826 ? 15.633 -28.719 -22.344 1 89.5 826 ALA A CA 1
ATOM 6463 C C . ALA A 1 826 ? 15.07 -30 -21.734 1 89.5 826 ALA A C 1
ATOM 6465 O O . ALA A 1 826 ? 14.656 -30.016 -20.578 1 89.5 826 ALA A O 1
ATOM 6466 N N . PRO A 1 827 ? 14.977 -30.922 -22.516 1 86.56 827 PRO A N 1
ATOM 6467 C CA . PRO A 1 827 ? 14.461 -32.219 -22.016 1 86.56 827 PRO A CA 1
ATOM 6468 C C . PRO A 1 827 ? 15.406 -32.875 -21.016 1 86.56 827 PRO A C 1
ATOM 6470 O O . PRO A 1 827 ? 16.625 -32.688 -21.094 1 86.56 827 PRO A O 1
ATOM 6473 N N . ARG A 1 828 ? 14.781 -33.75 -20.266 1 86.69 828 ARG A N 1
ATOM 6474 C CA . ARG A 1 828 ? 15.578 -34.594 -19.359 1 86.69 828 ARG A CA 1
ATOM 6475 C C . ARG A 1 828 ? 16.172 -35.781 -20.109 1 86.69 828 ARG A C 1
ATOM 6477 O O . ARG A 1 828 ? 15.797 -36.062 -21.25 1 86.69 828 ARG A O 1
ATOM 6484 N N . TRP A 1 829 ? 17 -36.438 -19.469 1 79.06 829 TRP A N 1
ATOM 6485 C CA . TRP A 1 829 ? 17.766 -37.5 -20.141 1 79.06 829 TRP A CA 1
ATOM 6486 C C . TRP A 1 829 ? 16.828 -38.594 -20.609 1 79.06 829 TRP A C 1
ATOM 6488 O O . TRP A 1 829 ? 17.047 -39.188 -21.688 1 79.06 829 TRP A O 1
ATOM 6498 N N . TYR A 1 830 ? 15.727 -38.656 -19.766 1 76.69 830 TYR A N 1
ATOM 6499 C CA . TYR A 1 830 ? 14.852 -39.781 -20.109 1 76.69 830 TYR A CA 1
ATOM 6500 C C . TYR A 1 830 ? 13.75 -39.344 -21.062 1 76.69 830 TYR A C 1
ATOM 6502 O O . TYR A 1 830 ? 13.039 -40.188 -21.625 1 76.69 830 TYR A O 1
ATOM 6510 N N . GLU A 1 831 ? 13.711 -38.062 -21.359 1 78.44 831 GLU A N 1
ATOM 6511 C CA . GLU A 1 831 ? 12.641 -37.562 -22.219 1 78.44 831 GLU A CA 1
ATOM 6512 C C . GLU A 1 831 ? 13.102 -37.469 -23.672 1 78.44 831 GLU A C 1
ATOM 6514 O O . GLU A 1 831 ? 12.297 -37.156 -24.562 1 78.44 831 GLU A O 1
ATOM 6519 N N . HIS A 1 832 ? 14.258 -37.938 -23.859 1 78.44 832 HIS A N 1
ATOM 6520 C CA . HIS A 1 832 ? 14.742 -37.906 -25.234 1 78.44 832 HIS A CA 1
ATOM 6521 C C . HIS A 1 832 ? 14.125 -39.031 -26.047 1 78.44 832 HIS A C 1
ATOM 6523 O O . HIS A 1 832 ? 13.984 -40.156 -25.562 1 78.44 832 HIS A O 1
ATOM 6529 N N . TRP A 1 833 ? 13.742 -38.688 -27.281 1 76.75 833 TRP A N 1
ATOM 6530 C CA . TRP A 1 833 ? 13.125 -39.656 -28.172 1 76.75 833 TRP A CA 1
ATOM 6531 C C . TRP A 1 833 ? 14.094 -40.812 -28.5 1 76.75 833 TRP A C 1
ATOM 6533 O O . TRP A 1 833 ? 13.68 -41.938 -28.719 1 76.75 833 TRP A O 1
ATOM 6543 N N . GLN A 1 834 ? 15.367 -40.469 -28.453 1 79.31 834 GLN A N 1
ATOM 6544 C CA . GLN A 1 834 ? 16.391 -41.5 -28.734 1 79.31 834 GLN A CA 1
ATOM 6545 C C . GLN A 1 834 ? 16.359 -42.594 -27.688 1 79.31 834 GLN A C 1
ATOM 6547 O O . GLN A 1 834 ? 16.547 -43.781 -28.016 1 79.31 834 GLN A O 1
ATOM 6552 N N . ILE A 1 835 ? 16.047 -42.031 -26.516 1 81.94 835 ILE A N 1
ATOM 6553 C CA . ILE A 1 835 ? 16 -43.031 -25.453 1 81.94 835 ILE A CA 1
ATOM 6554 C C . ILE A 1 835 ? 14.766 -43.906 -25.625 1 81.94 835 ILE A C 1
ATOM 6556 O O . ILE A 1 835 ? 14.828 -45.125 -25.406 1 81.94 835 ILE A O 1
ATOM 6560 N N . GLY A 1 836 ? 13.719 -43.312 -26 1 78.44 836 GLY A N 1
ATOM 6561 C CA . GLY A 1 836 ? 12.531 -44.125 -26.297 1 78.44 836 GLY A CA 1
ATOM 6562 C C . GLY A 1 836 ? 12.75 -45.156 -27.375 1 78.44 836 GLY A C 1
ATOM 6563 O O . GLY A 1 836 ? 12.336 -46.312 -27.234 1 78.44 836 GLY A O 1
ATOM 6564 N N . ILE A 1 837 ? 13.484 -44.875 -28.344 1 81.62 837 ILE A N 1
ATOM 6565 C CA . ILE A 1 837 ? 13.789 -45.75 -29.453 1 81.62 837 ILE A CA 1
ATOM 6566 C C . ILE A 1 837 ? 14.742 -46.844 -28.984 1 81.62 837 ILE A C 1
ATOM 6568 O O . ILE A 1 837 ? 14.586 -48.031 -29.375 1 81.62 837 ILE A O 1
ATOM 6572 N N . ALA A 1 838 ? 15.617 -46.312 -28.156 1 82.62 838 ALA A N 1
ATOM 6573 C CA . ALA A 1 838 ? 16.578 -47.312 -27.656 1 82.62 838 ALA A CA 1
ATOM 6574 C C . ALA A 1 838 ? 15.898 -48.375 -26.812 1 82.62 838 ALA A C 1
ATOM 6576 O O . ALA A 1 838 ? 16.219 -49.562 -26.938 1 82.62 838 ALA A O 1
ATOM 6577 N N . VAL A 1 839 ? 15.016 -47.875 -26.109 1 83.31 839 VAL A N 1
ATOM 6578 C CA . VAL A 1 839 ? 14.281 -48.812 -25.266 1 83.31 839 VAL A CA 1
ATOM 6579 C C . VAL A 1 839 ? 13.422 -49.719 -26.141 1 83.31 839 VAL A C 1
ATOM 6581 O O . VAL A 1 839 ? 13.359 -50.938 -25.922 1 83.31 839 VAL A O 1
ATOM 6584 N N . ALA A 1 840 ? 12.859 -49.25 -27.141 1 79.88 840 ALA A N 1
ATOM 6585 C CA . ALA A 1 840 ? 12.062 -50.031 -28.078 1 79.88 840 ALA A CA 1
ATOM 6586 C C . ALA A 1 840 ? 12.938 -51.031 -28.828 1 79.88 840 ALA A C 1
ATOM 6588 O O . ALA A 1 840 ? 12.539 -52.188 -29.016 1 79.88 840 ALA A O 1
ATOM 6589 N N . ALA A 1 841 ? 14.078 -50.594 -29.188 1 83.56 841 ALA A N 1
ATOM 6590 C CA . ALA A 1 841 ? 15.016 -51.469 -29.891 1 83.56 841 ALA A CA 1
ATOM 6591 C C . ALA A 1 841 ? 15.469 -52.625 -29 1 83.56 841 ALA A C 1
ATOM 6593 O O . ALA A 1 841 ? 15.609 -53.75 -29.453 1 83.56 841 ALA A O 1
ATOM 6594 N N . LEU A 1 842 ? 15.633 -52.25 -27.797 1 83.62 842 LEU A N 1
ATOM 6595 C CA . LEU A 1 842 ? 16.047 -53.281 -26.844 1 83.62 842 LEU A CA 1
ATOM 6596 C C . LEU A 1 842 ? 14.953 -54.312 -26.641 1 83.62 842 LEU A C 1
ATOM 6598 O O . LEU A 1 842 ? 15.242 -55.5 -26.531 1 83.62 842 LEU A O 1
ATOM 6602 N N . ILE A 1 843 ? 13.781 -53.906 -26.703 1 81.56 843 ILE A N 1
ATOM 6603 C CA . ILE A 1 843 ? 12.648 -54.812 -26.562 1 81.56 843 ILE A CA 1
ATOM 6604 C C . ILE A 1 843 ? 12.531 -55.688 -27.812 1 81.56 843 ILE A C 1
ATOM 6606 O O . ILE A 1 843 ? 12.328 -56.875 -27.734 1 81.56 843 ILE A O 1
ATOM 6610 N N . LEU A 1 844 ? 12.719 -55.156 -29 1 80.62 844 LEU A N 1
ATOM 6611 C CA . LEU A 1 844 ? 12.672 -55.906 -30.266 1 80.62 844 LEU A CA 1
ATOM 6612 C C . LEU A 1 844 ? 13.82 -56.906 -30.344 1 80.62 844 LEU A C 1
ATOM 6614 O O . LEU A 1 844 ? 13.641 -58.031 -30.828 1 80.62 844 LEU A O 1
ATOM 6618 N N . LEU A 1 845 ? 14.922 -56.438 -29.844 1 83.94 845 LEU A N 1
ATOM 6619 C CA . LEU A 1 845 ? 16.078 -57.344 -29.812 1 83.94 845 LEU A CA 1
ATOM 6620 C C . LEU A 1 845 ? 15.82 -58.531 -28.891 1 83.94 845 LEU A C 1
ATOM 6622 O O . LEU A 1 845 ? 16.156 -59.656 -29.219 1 83.94 845 LEU A O 1
ATOM 6626 N N . ALA A 1 846 ? 15.242 -58.156 -27.797 1 82.31 846 ALA A N 1
ATOM 6627 C CA . ALA A 1 846 ? 14.906 -59.219 -26.859 1 82.31 846 ALA A CA 1
ATOM 6628 C C . ALA A 1 846 ? 13.898 -60.188 -27.469 1 82.31 846 ALA A C 1
ATOM 6630 O O . ALA A 1 846 ? 14.023 -61.406 -27.297 1 82.31 846 ALA A O 1
ATOM 6631 N N . LEU A 1 847 ? 13.055 -59.75 -28.25 1 78.69 847 LEU A N 1
ATOM 6632 C CA . LEU A 1 847 ? 12.07 -60.562 -28.938 1 78.69 847 LEU A CA 1
ATOM 6633 C C . LEU A 1 847 ? 12.719 -61.375 -30.047 1 78.69 847 LEU A C 1
ATOM 6635 O O . LEU A 1 847 ? 12.414 -62.562 -30.219 1 78.69 847 LEU A O 1
ATOM 6639 N N . TYR A 1 848 ? 13.484 -60.719 -30.719 1 81.06 848 TYR A N 1
ATOM 6640 C CA . TYR A 1 848 ? 14.203 -61.406 -31.781 1 81.06 848 TYR A CA 1
ATOM 6641 C C . TYR A 1 848 ? 15.047 -62.562 -31.234 1 81.06 848 TYR A C 1
ATOM 6643 O O . TYR A 1 848 ? 15.047 -63.656 -31.781 1 81.06 848 TYR A O 1
ATOM 6651 N N . LEU A 1 849 ? 15.688 -62.344 -30.156 1 83.06 849 LEU A N 1
ATOM 6652 C CA . LEU A 1 849 ? 16.531 -63.344 -29.531 1 83.06 849 LEU A CA 1
ATOM 6653 C C . LEU A 1 849 ? 15.68 -64.5 -29 1 83.06 849 LEU A C 1
ATOM 6655 O O . LEU A 1 849 ? 16.094 -65.688 -29.062 1 83.06 849 LEU A O 1
ATOM 6659 N N . ALA A 1 850 ? 14.484 -64.188 -28.625 1 80.88 850 ALA A N 1
ATOM 6660 C CA . ALA A 1 850 ? 13.57 -65.188 -28.172 1 80.88 850 ALA A CA 1
ATOM 6661 C C . ALA A 1 850 ? 13.102 -66.062 -29.312 1 80.88 850 ALA A C 1
ATOM 6663 O O . ALA A 1 850 ? 13.023 -67.312 -29.188 1 80.88 850 ALA A O 1
ATOM 6664 N N . VAL A 1 851 ? 12.883 -65.562 -30.422 1 81.25 851 VAL A N 1
ATOM 6665 C CA . VAL A 1 851 ? 12.477 -66.312 -31.625 1 81.25 851 VAL A CA 1
ATOM 6666 C C . VAL A 1 851 ? 13.648 -67.125 -32.125 1 81.25 851 VAL A C 1
ATOM 6668 O O . VAL A 1 851 ? 13.469 -68.312 -32.469 1 81.25 851 VAL A O 1
ATOM 6671 N N . LEU A 1 852 ? 14.836 -66.562 -32.188 1 82.25 852 LEU A N 1
ATOM 6672 C CA . LEU A 1 852 ? 16.031 -67.312 -32.625 1 82.25 852 LEU A CA 1
ATOM 6673 C C . LEU A 1 852 ? 16.297 -68.5 -31.734 1 82.25 852 LEU A C 1
ATOM 6675 O O . LEU A 1 852 ? 16.641 -69.562 -32.219 1 82.25 852 LEU A O 1
ATOM 6679 N N . PHE A 1 853 ? 15.977 -68.062 -30.469 1 83.62 853 PHE A N 1
ATOM 6680 C CA . PHE A 1 853 ? 16.219 -69.125 -29.5 1 83.62 853 PHE A CA 1
ATOM 6681 C C . PHE A 1 853 ? 15.219 -70.25 -29.703 1 83.62 853 PHE A C 1
ATOM 6683 O O . PHE A 1 853 ? 15.609 -71.438 -29.703 1 83.62 853 PHE A O 1
ATOM 6690 N N . ARG A 1 854 ? 14.047 -70.125 -30.016 1 81.81 854 ARG A N 1
ATOM 6691 C CA . ARG A 1 854 ? 13.016 -71.125 -30.281 1 81.81 854 ARG A CA 1
ATOM 6692 C C . ARG A 1 854 ? 13.266 -71.812 -31.609 1 81.81 854 ARG A C 1
ATOM 6694 O O . ARG A 1 854 ? 13.156 -73.062 -31.688 1 81.81 854 ARG A O 1
ATOM 6701 N N . THR A 1 855 ? 13.633 -71.125 -32.656 1 82.88 855 THR A N 1
ATOM 6702 C CA . THR A 1 855 ? 13.93 -71.688 -33.969 1 82.88 855 THR A CA 1
ATOM 6703 C C . THR A 1 855 ? 15.148 -72.562 -33.875 1 82.88 855 THR A C 1
ATOM 6705 O O . THR A 1 855 ? 15.172 -73.688 -34.5 1 82.88 855 THR A O 1
ATOM 6708 N N . PHE A 1 856 ? 16.047 -72.125 -33.125 1 84.88 856 PHE A N 1
ATOM 6709 C CA . PHE A 1 856 ? 17.25 -72.938 -32.906 1 84.88 856 PHE A CA 1
ATOM 6710 C C . PHE A 1 856 ? 16.922 -74.25 -32.281 1 84.88 856 PHE A C 1
ATOM 6712 O O . PHE A 1 856 ? 17.391 -75.312 -32.719 1 84.88 856 PHE A O 1
ATOM 6719 N N . LEU A 1 857 ? 15.961 -74.312 -31.438 1 86.19 857 LEU A N 1
ATOM 6720 C CA . LEU A 1 857 ? 15.547 -75.5 -30.75 1 86.19 857 LEU A CA 1
ATOM 6721 C C . LEU A 1 857 ? 14.773 -76.438 -31.703 1 86.19 857 LEU A C 1
ATOM 6723 O O . LEU A 1 857 ? 14.984 -77.625 -31.703 1 86.19 857 LEU A O 1
ATOM 6727 N N . LEU A 1 858 ? 14.031 -75.812 -32.688 1 84.38 858 LEU A N 1
ATOM 6728 C CA . LEU A 1 858 ? 13.219 -76.562 -33.625 1 84.38 858 LEU A CA 1
ATOM 6729 C C . LEU A 1 858 ? 14.062 -77.125 -34.781 1 84.38 858 LEU A C 1
ATOM 6731 O O . LEU A 1 858 ? 13.859 -78.25 -35.219 1 84.38 858 LEU A O 1
ATOM 6735 N N . GLU A 1 859 ? 15.016 -76.375 -35.219 1 87 859 GLU A N 1
ATOM 6736 C CA . GLU A 1 859 ? 15.906 -76.812 -36.281 1 87 859 GLU A CA 1
ATOM 6737 C C . GLU A 1 859 ? 16.781 -78 -35.812 1 87 859 GLU A C 1
ATOM 6739 O O . GLU A 1 859 ? 17.031 -78.938 -36.594 1 87 859 GLU A O 1
ATOM 6744 N N . ARG A 1 860 ? 17.109 -77.938 -34.625 1 85.94 860 ARG A N 1
ATOM 6745 C CA . ARG A 1 860 ? 17.859 -79.062 -34.094 1 85.94 860 ARG A CA 1
ATOM 6746 C C . ARG A 1 860 ? 17.031 -80.375 -34.156 1 85.94 860 ARG A C 1
ATOM 6748 O O . ARG A 1 860 ? 17.547 -81.438 -34.5 1 85.94 860 ARG A O 1
ATOM 6755 N N . ARG A 1 861 ? 15.812 -80.25 -34.125 1 82.88 861 ARG A N 1
ATOM 6756 C CA . ARG A 1 861 ? 14.891 -81.375 -34.219 1 82.88 861 ARG A CA 1
ATOM 6757 C C . ARG A 1 861 ? 14.688 -81.812 -35.656 1 82.88 861 ARG A C 1
ATOM 6759 O O . ARG A 1 861 ? 14.703 -83 -35.938 1 82.88 861 ARG A O 1
ATOM 6766 N N . THR A 1 862 ? 14.641 -80.938 -36.531 1 83.44 862 THR A N 1
ATOM 6767 C CA . THR A 1 862 ? 14.43 -81.188 -37.938 1 83.44 862 THR A CA 1
ATOM 6768 C C . THR A 1 862 ? 15.664 -81.875 -38.531 1 83.44 862 THR A C 1
ATOM 6770 O O . THR A 1 862 ? 15.547 -82.812 -39.344 1 83.44 862 THR A O 1
ATOM 6773 N N . ARG A 1 863 ? 16.781 -81.562 -38.125 1 85 863 ARG A N 1
ATOM 6774 C CA . ARG A 1 863 ? 18.016 -82.188 -38.625 1 85 863 ARG A CA 1
ATOM 6775 C C . ARG A 1 863 ? 18.125 -83.625 -38.188 1 85 863 ARG A C 1
ATOM 6777 O O . ARG A 1 863 ? 18.547 -84.5 -38.969 1 85 863 ARG A O 1
ATOM 6784 N N . ARG A 1 864 ? 17.594 -83.75 -37.125 1 86.62 864 ARG A N 1
ATOM 6785 C CA . ARG A 1 864 ? 17.609 -85.125 -36.625 1 86.62 864 ARG A CA 1
ATOM 6786 C C . ARG A 1 864 ? 16.641 -86 -37.406 1 86.62 864 ARG A C 1
ATOM 6788 O O . ARG A 1 864 ? 16.984 -87.125 -37.75 1 86.62 864 ARG A O 1
ATOM 6795 N N . LEU A 1 865 ? 15.57 -85.375 -37.938 1 84.94 865 LEU A N 1
ATOM 6796 C CA . LEU A 1 865 ? 14.578 -86.125 -38.719 1 84.94 865 LEU A CA 1
ATOM 6797 C C . LEU A 1 865 ? 15.055 -86.312 -40.156 1 84.94 865 LEU A C 1
ATOM 6799 O O . LEU A 1 865 ? 14.859 -87.438 -40.719 1 84.94 865 LEU A O 1
ATOM 6803 N N . GLN A 1 866 ? 15.734 -85.562 -40.625 1 87 866 GLN A N 1
ATOM 6804 C CA . GLN A 1 866 ? 16.281 -85.688 -41.969 1 87 866 GLN A CA 1
ATOM 6805 C C . GLN A 1 866 ? 17.359 -86.75 -42.031 1 87 866 GLN A C 1
ATOM 6807 O O . GLN A 1 866 ? 17.391 -87.562 -42.969 1 87 866 GLN A O 1
ATOM 6812 N N . HIS A 1 867 ? 18.094 -86.75 -40.969 1 86.81 867 HIS A N 1
ATOM 6813 C CA . HIS A 1 867 ? 19.109 -87.812 -40.906 1 86.81 867 HIS A CA 1
ATOM 6814 C C . HIS A 1 867 ? 18.469 -89.188 -40.812 1 86.81 867 HIS A C 1
ATOM 6816 O O . HIS A 1 867 ? 18.922 -90.125 -41.469 1 86.81 867 HIS A O 1
ATOM 6822 N N . LEU A 1 868 ? 17.344 -89.062 -40.281 1 87.06 868 LEU A N 1
ATOM 6823 C CA . LEU A 1 868 ? 16.625 -90.312 -40.125 1 87.06 868 LEU A CA 1
ATOM 6824 C C . LEU A 1 868 ? 16 -90.75 -41.469 1 87.06 868 LEU A C 1
ATOM 6826 O O . LEU A 1 868 ? 16.016 -91.938 -41.812 1 87.06 868 LEU A O 1
ATOM 6830 N N . VAL A 1 869 ? 15.594 -89.938 -42.312 1 85.56 869 VAL A N 1
ATOM 6831 C CA . VAL A 1 869 ? 15.023 -90.188 -43.625 1 85.56 869 VAL A CA 1
ATOM 6832 C C . VAL A 1 869 ? 16.125 -90.688 -44.594 1 85.56 869 VAL A C 1
ATOM 6834 O O . VAL A 1 869 ? 15.93 -91.625 -45.344 1 85.56 869 VAL A O 1
ATOM 6837 N N . ASP A 1 870 ? 17.234 -90.125 -44.469 1 86.38 870 ASP A N 1
ATOM 6838 C CA . ASP A 1 870 ? 18.344 -90.5 -45.344 1 86.38 870 ASP A CA 1
ATOM 6839 C C . ASP A 1 870 ? 18.844 -91.875 -45.031 1 86.38 870 ASP A C 1
ATOM 6841 O O . ASP A 1 870 ? 19.109 -92.688 -45.938 1 86.38 870 ASP A O 1
ATOM 6845 N N . ASP A 1 871 ? 18.812 -92.125 -43.781 1 85.88 871 ASP A N 1
ATOM 6846 C CA . ASP A 1 871 ? 19.234 -93.438 -43.344 1 85.88 871 ASP A CA 1
ATOM 6847 C C . ASP A 1 871 ? 18.266 -94.5 -43.812 1 85.88 871 ASP A C 1
ATOM 6849 O O . ASP A 1 871 ? 18.672 -95.562 -44.375 1 85.88 871 ASP A O 1
ATOM 6853 N N . ARG A 1 872 ? 16.984 -94.25 -43.875 1 85.06 872 ARG A N 1
ATOM 6854 C CA . ARG A 1 872 ? 15.977 -95.25 -44.25 1 85.06 872 ARG A CA 1
ATOM 6855 C C . ARG A 1 872 ? 15.906 -95.375 -45.781 1 85.06 872 ARG A C 1
ATOM 6857 O O . ARG A 1 872 ? 15.688 -96.5 -46.281 1 85.06 872 ARG A O 1
ATOM 6864 N N . THR A 1 873 ? 16.156 -94.375 -46.438 1 83.5 873 THR A N 1
ATOM 6865 C CA . THR A 1 873 ? 16.156 -94.375 -47.906 1 83.5 873 THR A CA 1
ATOM 6866 C C . THR A 1 873 ? 17.375 -95.188 -48.406 1 83.5 873 THR A C 1
ATOM 6868 O O . THR A 1 873 ? 17.266 -95.938 -49.375 1 83.5 873 THR A O 1
ATOM 6871 N N . HIS A 1 874 ? 18.469 -95.125 -47.688 1 85.25 874 HIS A N 1
ATOM 6872 C CA . HIS A 1 874 ? 19.672 -95.875 -48.031 1 85.25 874 HIS A CA 1
ATOM 6873 C C . HIS A 1 874 ? 19.484 -97.375 -47.781 1 85.25 874 HIS A C 1
ATOM 6875 O O . HIS A 1 874 ? 19.844 -98.188 -48.594 1 85.25 874 HIS A O 1
ATOM 6881 N N . GLU A 1 875 ? 18.797 -97.625 -46.844 1 84.75 875 GLU A N 1
ATOM 6882 C CA . GLU A 1 875 ? 18.5 -99 -46.5 1 84.75 875 GLU A CA 1
ATOM 6883 C C . GLU A 1 875 ? 17.547 -99.625 -47.5 1 84.75 875 GLU A C 1
ATOM 6885 O O . GLU A 1 875 ? 17.719 -100.812 -47.906 1 84.75 875 GLU A O 1
ATOM 6890 N N . LEU A 1 876 ? 16.594 -98.938 -48 1 83.19 876 LEU A N 1
ATOM 6891 C CA . LEU A 1 876 ? 15.625 -99.438 -48.969 1 83.19 876 LEU A CA 1
ATOM 6892 C C . LEU A 1 876 ? 16.281 -99.625 -50.312 1 83.19 876 LEU A C 1
ATOM 6894 O O . LEU A 1 876 ? 16 -100.625 -51 1 83.19 876 LEU A O 1
ATOM 6898 N N . GLN A 1 877 ? 17.172 -98.875 -50.719 1 84.25 877 GLN A N 1
ATOM 6899 C CA . GLN A 1 877 ? 17.891 -99 -52 1 84.25 877 GLN A CA 1
ATOM 6900 C C . GLN A 1 877 ? 18.781 -100.25 -52 1 84.25 877 GLN A C 1
ATOM 6902 O O . GLN A 1 877 ? 18.828 -101 -52.969 1 84.25 877 GLN A O 1
ATOM 6907 N N . GLN A 1 878 ? 19.281 -100.562 -50.875 1 82.69 878 GLN A N 1
ATOM 6908 C CA . GLN A 1 878 ? 20.109 -101.75 -50.719 1 82.69 878 GLN A CA 1
ATOM 6909 C C . GLN A 1 878 ? 19.266 -103 -50.75 1 82.69 878 GLN A C 1
ATOM 6911 O O . GLN A 1 878 ? 19.641 -104 -51.406 1 82.69 878 GLN A O 1
ATOM 6916 N N . ALA A 1 879 ? 18.109 -102.938 -50.25 1 79.44 879 ALA A N 1
ATOM 6917 C CA . ALA A 1 879 ? 17.203 -104.062 -50.219 1 79.44 879 ALA A CA 1
ATOM 6918 C C . ALA A 1 879 ? 16.688 -104.375 -51.625 1 79.44 879 ALA A C 1
ATOM 6920 O O . ALA A 1 879 ? 16.609 -105.5 -52.031 1 79.44 879 ALA A O 1
ATOM 6921 N N . ASN A 1 880 ? 16.469 -103.312 -52.406 1 81.31 880 ASN A N 1
ATOM 6922 C CA . ASN A 1 880 ? 15.977 -103.5 -53.781 1 81.31 880 ASN A CA 1
ATOM 6923 C C . ASN A 1 880 ? 17.047 -104.062 -54.688 1 81.31 880 ASN A C 1
ATOM 6925 O O . ASN A 1 880 ? 16.766 -104.875 -55.562 1 81.31 880 ASN A O 1
ATOM 6929 N N . LYS A 1 881 ? 18.25 -103.875 -54.531 1 78.12 881 LYS A N 1
ATOM 6930 C CA . LYS A 1 881 ? 19.359 -104.438 -55.312 1 78.12 881 LYS A CA 1
ATOM 6931 C C . LYS A 1 881 ? 19.562 -105.938 -55.031 1 78.12 881 LYS A C 1
ATOM 6933 O O . LYS A 1 881 ? 19.75 -106.688 -55.969 1 78.12 881 LYS A O 1
ATOM 6938 N N . GLN A 1 882 ? 19.391 -106.312 -53.875 1 77.25 882 GLN A N 1
ATOM 6939 C CA . GLN A 1 882 ? 19.516 -107.688 -53.469 1 77.25 882 GLN A CA 1
ATOM 6940 C C . GLN A 1 882 ? 18.359 -108.562 -54.031 1 77.25 882 GLN A C 1
ATOM 6942 O O . GLN A 1 882 ? 18.578 -109.688 -54.5 1 77.25 882 GLN A O 1
ATOM 6947 N N . LEU A 1 883 ? 17.234 -108.062 -54.156 1 74.56 883 LEU A N 1
ATOM 6948 C CA . LEU A 1 883 ? 16.062 -108.688 -54.719 1 74.56 883 LEU A CA 1
ATOM 6949 C C . LEU A 1 883 ? 16.266 -108.938 -56.219 1 74.56 883 LEU A C 1
ATOM 6951 O O . LEU A 1 883 ? 15.945 -110.062 -56.719 1 74.56 883 LEU A O 1
ATOM 6955 N N . SER A 1 884 ? 16.766 -107.938 -56.844 1 76.25 884 SER A N 1
ATOM 6956 C CA . SER A 1 884 ? 17 -108.062 -58.281 1 76.25 884 SER A CA 1
ATOM 6957 C C . SER A 1 884 ? 18.031 -109.188 -58.594 1 76.25 884 SER A C 1
ATOM 6959 O O . SER A 1 884 ? 17.859 -109.938 -59.5 1 76.25 884 SER A O 1
ATOM 6961 N N . GLU A 1 885 ? 18.969 -109.438 -57.812 1 76 885 GLU A N 1
ATOM 6962 C CA . GLU A 1 885 ? 20.016 -110.438 -58.031 1 76 885 GLU A CA 1
ATOM 6963 C C . GLU A 1 885 ? 19.484 -111.875 -57.75 1 76 885 GLU A C 1
ATOM 6965 O O . GLU A 1 885 ? 19.75 -112.75 -58.531 1 76 885 GLU A O 1
ATOM 6970 N N . LEU A 1 886 ? 18.656 -112 -56.781 1 73.69 886 LEU A N 1
ATOM 6971 C CA . LEU A 1 886 ? 18.125 -113.312 -56.406 1 73.69 886 LEU A CA 1
ATOM 6972 C C . LEU A 1 886 ? 17.062 -113.75 -57.406 1 73.69 886 LEU A C 1
ATOM 6974 O O . LEU A 1 886 ? 16.938 -114.938 -57.719 1 73.69 886 LEU A O 1
ATOM 6978 N N . ALA A 1 887 ? 16.438 -112.812 -58.031 1 72.12 887 ALA A N 1
ATOM 6979 C CA . ALA A 1 887 ? 15.328 -113.125 -58.938 1 72.12 887 ALA A CA 1
ATOM 6980 C C . ALA A 1 887 ? 15.844 -113.5 -60.344 1 72.12 887 ALA A C 1
ATOM 6982 O O . ALA A 1 887 ? 15.219 -114.25 -61.062 1 72.12 887 ALA A O 1
ATOM 6983 N N . ASN A 1 888 ? 17.125 -113.188 -60.656 1 77.5 888 ASN A N 1
ATOM 6984 C CA . ASN A 1 888 ? 17.484 -113.25 -62.062 1 77.5 888 ASN A CA 1
ATOM 6985 C C . ASN A 1 888 ? 18.656 -114.188 -62.281 1 77.5 888 ASN A C 1
ATOM 6987 O O . ASN A 1 888 ? 18.984 -114.5 -63.406 1 77.5 888 ASN A O 1
ATOM 6991 N N . THR A 1 889 ? 19.312 -114.75 -61.281 1 80.5 889 THR A N 1
ATOM 6992 C CA . THR A 1 889 ? 20.516 -115.562 -61.469 1 80.5 889 THR A CA 1
ATOM 6993 C C . THR A 1 889 ? 20.391 -116.938 -60.812 1 80.5 889 THR A C 1
ATOM 6995 O O . THR A 1 889 ? 19.75 -117.062 -59.781 1 80.5 889 THR A O 1
ATOM 6998 N N . ASP A 1 890 ? 20.922 -117.875 -61.625 1 74.69 890 ASP A N 1
ATOM 6999 C CA . ASP A 1 890 ? 21.016 -119.25 -61.062 1 74.69 890 ASP A CA 1
ATOM 7000 C C . ASP A 1 890 ? 22.125 -119.312 -60.031 1 74.69 890 ASP A C 1
ATOM 7002 O O . ASP A 1 890 ? 23.297 -119 -60.312 1 74.69 890 ASP A O 1
ATOM 7006 N N . VAL A 1 891 ? 21.781 -119.75 -58.812 1 73.69 891 VAL A N 1
ATOM 7007 C CA . VAL A 1 891 ? 22.688 -119.688 -57.688 1 73.69 891 VAL A CA 1
ATOM 7008 C C . VAL A 1 891 ? 23.844 -120.625 -57.906 1 73.69 891 VAL A C 1
ATOM 7010 O O . VAL A 1 891 ? 24.984 -120.375 -57.531 1 73.69 891 VAL A O 1
ATOM 7013 N N . LEU A 1 892 ? 23.609 -121.875 -58.625 1 75.81 892 LEU A N 1
ATOM 7014 C CA . LEU A 1 892 ? 24.641 -122.875 -58.812 1 75.81 892 LEU A CA 1
ATOM 7015 C C . LEU A 1 892 ? 25.641 -122.438 -59.875 1 75.81 892 LEU A C 1
ATOM 7017 O O . LEU A 1 892 ? 26.844 -122.562 -59.688 1 75.81 892 LEU A O 1
ATOM 7021 N N . THR A 1 893 ? 25.188 -122.062 -61.031 1 81.44 893 THR A N 1
ATOM 7022 C CA . THR A 1 893 ? 26.031 -121.812 -62.188 1 81.44 893 THR A CA 1
ATOM 7023 C C . THR A 1 893 ? 26.344 -120.312 -62.375 1 81.44 893 THR A C 1
ATOM 7025 O O . THR A 1 893 ? 27.281 -119.938 -63.062 1 81.44 893 THR A O 1
ATOM 7028 N N . GLY A 1 894 ? 25.578 -119.438 -61.656 1 82.19 894 GLY A N 1
ATOM 7029 C CA . GLY A 1 894 ? 25.75 -118 -61.844 1 82.19 894 GLY A CA 1
ATOM 7030 C C . GLY A 1 894 ? 25.203 -117.438 -63.156 1 82.19 894 GLY A C 1
ATOM 7031 O O . GLY A 1 894 ? 25.234 -116.25 -63.406 1 82.19 894 GLY A O 1
ATOM 7032 N N . LEU A 1 895 ? 24.719 -118.312 -63.969 1 84.94 895 LEU A N 1
ATOM 7033 C CA . LEU A 1 895 ? 24.094 -117.875 -65.25 1 84.94 895 LEU A CA 1
ATOM 7034 C C . LEU A 1 895 ? 22.625 -117.562 -65 1 84.94 895 LEU A C 1
ATOM 7036 O O . LEU A 1 895 ? 22.109 -117.688 -63.906 1 84.94 895 LEU A O 1
ATOM 7040 N N . LEU A 1 896 ? 22.031 -116.938 -66.125 1 86.12 896 LEU A N 1
ATOM 7041 C CA . LEU A 1 896 ? 20.609 -116.625 -66 1 86.12 896 LEU A CA 1
ATOM 7042 C C . LEU A 1 896 ? 19.766 -117.812 -65.688 1 86.12 896 LEU A C 1
ATOM 7044 O O . LEU A 1 896 ? 20.047 -118.938 -66.188 1 86.12 896 LEU A O 1
ATOM 7048 N N . ASN A 1 897 ? 18.828 -117.625 -64.75 1 79.5 897 ASN A N 1
ATOM 7049 C CA . ASN A 1 897 ? 17.922 -118.688 -64.562 1 79.5 897 ASN A CA 1
ATOM 7050 C C . ASN A 1 897 ? 16.906 -118.875 -65.688 1 79.5 897 ASN A C 1
ATOM 7052 O O . ASN A 1 897 ? 16.812 -118 -66.5 1 79.5 897 ASN A O 1
ATOM 7056 N N . ARG A 1 898 ? 16.281 -120.125 -65.812 1 76.94 898 ARG A N 1
ATOM 7057 C CA . ARG A 1 898 ? 15.406 -120.438 -66.875 1 76.94 898 ARG A CA 1
ATOM 7058 C C . ARG A 1 898 ? 14.406 -119.312 -67.125 1 76.94 898 ARG A C 1
ATOM 7060 O O . ARG A 1 898 ? 14.195 -118.938 -68.312 1 76.94 898 ARG A O 1
ATOM 7067 N N . ARG A 1 899 ? 13.883 -118.625 -66 1 73.69 899 ARG A N 1
ATOM 7068 C CA . ARG A 1 899 ? 12.883 -117.625 -66.125 1 73.69 899 ARG A CA 1
ATOM 7069 C C . ARG A 1 899 ? 13.492 -116.312 -66.75 1 73.69 899 ARG A C 1
ATOM 7071 O O . ARG A 1 899 ? 12.938 -115.75 -67.688 1 73.69 899 ARG A O 1
ATOM 7078 N N . ALA A 1 900 ? 14.586 -115.938 -66.188 1 81.62 900 ALA A N 1
ATOM 7079 C CA . ALA A 1 900 ? 15.281 -114.75 -66.688 1 81.62 900 ALA A CA 1
ATOM 7080 C C . ALA A 1 900 ? 15.781 -114.938 -68.125 1 81.62 900 ALA A C 1
ATOM 7082 O O . ALA A 1 900 ? 15.734 -114.062 -68.938 1 81.62 900 ALA A O 1
ATOM 7083 N N . LEU A 1 901 ? 16.203 -116.062 -68.438 1 82.12 901 LEU A N 1
ATOM 7084 C CA . LEU A 1 901 ? 16.688 -116.438 -69.75 1 82.12 901 LEU A CA 1
ATOM 7085 C C . LEU A 1 901 ? 15.578 -116.375 -70.812 1 82.12 901 LEU A C 1
ATOM 7087 O O . LEU A 1 901 ? 15.758 -115.75 -71.875 1 82.12 901 LEU A O 1
ATOM 7091 N N . MET A 1 902 ? 14.406 -116.938 -70.5 1 79.56 902 MET A N 1
ATOM 7092 C CA . MET A 1 902 ? 13.281 -116.938 -71.438 1 79.56 902 MET A CA 1
ATOM 7093 C C . MET A 1 902 ? 12.766 -115.562 -71.625 1 79.56 902 MET A C 1
ATOM 7095 O O . MET A 1 902 ? 12.406 -115.188 -72.75 1 79.56 902 MET A O 1
ATOM 7099 N N . ALA A 1 903 ? 12.812 -114.75 -70.5 1 80.12 903 ALA A N 1
ATOM 7100 C CA . ALA A 1 903 ? 12.391 -113.312 -70.625 1 80.12 903 ALA A CA 1
ATOM 7101 C C . ALA A 1 903 ? 13.336 -112.562 -71.5 1 80.12 903 ALA A C 1
ATOM 7103 O O . ALA A 1 903 ? 12.898 -111.812 -72.375 1 80.12 903 ALA A O 1
ATOM 7104 N N . LYS A 1 904 ? 14.578 -112.75 -71.438 1 84.5 904 LYS A N 1
ATOM 7105 C CA . LYS A 1 904 ? 15.594 -112.125 -72.25 1 84.5 904 LYS A CA 1
ATOM 7106 C C . LYS A 1 904 ? 15.555 -112.562 -73.688 1 84.5 904 LYS A C 1
ATOM 7108 O O . LYS A 1 904 ? 15.742 -111.812 -74.625 1 84.5 904 LYS A O 1
ATOM 7113 N N . LEU A 1 905 ? 15.273 -113.75 -73.875 1 82.38 905 LEU A N 1
ATOM 7114 C CA . LEU A 1 905 ? 15.172 -114.312 -75.188 1 82.38 905 LEU A CA 1
ATOM 7115 C C . LEU A 1 905 ? 13.984 -113.75 -75.938 1 82.38 905 LEU A C 1
ATOM 7117 O O . LEU A 1 905 ? 14.078 -113.438 -77.125 1 82.38 905 LEU A O 1
ATOM 7121 N N . SER A 1 906 ? 12.891 -113.688 -75.25 1 81.94 906 SER A N 1
ATOM 7122 C CA . SER A 1 906 ? 11.703 -113.125 -75.812 1 81.94 906 SER A CA 1
ATOM 7123 C C . SER A 1 906 ? 11.953 -111.625 -76.25 1 81.94 906 SER A C 1
ATOM 7125 O O . SER A 1 906 ? 11.523 -111.188 -77.312 1 81.94 906 SER A O 1
ATOM 7127 N N . GLU A 1 907 ? 12.688 -110.875 -75.312 1 82.25 907 GLU A N 1
ATOM 7128 C CA . GLU A 1 907 ? 13.055 -109.5 -75.562 1 82.25 907 GLU A CA 1
ATOM 7129 C C . GLU A 1 907 ? 13.961 -109.438 -76.812 1 82.25 907 GLU A C 1
ATOM 7131 O O . GLU A 1 907 ? 13.766 -108.562 -77.688 1 82.25 907 GLU A O 1
ATOM 7136 N N . LEU A 1 908 ? 14.867 -110.312 -77 1 81.56 908 LEU A N 1
ATOM 7137 C CA . LEU A 1 908 ? 15.797 -110.375 -78.125 1 81.56 908 LEU A CA 1
ATOM 7138 C C . LEU A 1 908 ? 15.07 -110.75 -79.375 1 81.56 908 LEU A C 1
ATOM 7140 O O . LEU A 1 908 ? 15.375 -110.188 -80.438 1 81.56 908 LEU A O 1
ATOM 7144 N N . HIS A 1 909 ? 14.211 -111.625 -79.312 1 82.56 909 HIS A N 1
ATOM 7145 C CA . HIS A 1 909 ? 13.43 -112.062 -80.438 1 82.56 909 HIS A CA 1
ATOM 7146 C C . HIS A 1 909 ? 12.578 -110.938 -81 1 82.56 909 HIS A C 1
ATOM 7148 O O . HIS A 1 909 ? 12.5 -110.75 -82.188 1 82.56 909 HIS A O 1
ATOM 7154 N N . GLN A 1 910 ? 11.992 -110.188 -80 1 82.06 910 GLN A N 1
ATOM 7155 C CA . GLN A 1 910 ? 11.188 -109.062 -80.438 1 82.06 910 GLN A CA 1
ATOM 7156 C C . GLN A 1 910 ? 12.047 -107.938 -81.062 1 82.06 910 GLN A C 1
ATOM 7158 O O . GLN A 1 910 ? 11.656 -107.375 -82.062 1 82.06 910 GLN A O 1
ATOM 7163 N N . ASP A 1 911 ? 13.195 -107.75 -80.562 1 81.5 911 ASP A N 1
ATOM 7164 C CA . ASP A 1 911 ? 14.141 -106.75 -81.125 1 81.5 911 ASP A CA 1
ATOM 7165 C C . ASP A 1 911 ? 14.625 -107.25 -82.5 1 81.5 911 ASP A C 1
ATOM 7167 O O . ASP A 1 911 ? 14.789 -106.375 -83.438 1 81.5 911 ASP A O 1
ATOM 7171 N N . ALA A 1 912 ? 14.859 -108.438 -82.75 1 79.5 912 ALA A N 1
ATOM 7172 C CA . ALA A 1 912 ? 15.336 -109 -84.062 1 79.5 912 ALA A CA 1
ATOM 7173 C C . ALA A 1 912 ? 14.266 -108.875 -85.125 1 79.5 912 ALA A C 1
ATOM 7175 O O . ALA A 1 912 ? 14.578 -108.688 -86.312 1 79.5 912 ALA A O 1
ATOM 7176 N N . LEU A 1 913 ? 13.094 -109.125 -84.75 1 78.25 913 LEU A N 1
ATOM 7177 C CA . LEU A 1 913 ? 11.984 -108.938 -85.688 1 78.25 913 LEU A CA 1
ATOM 7178 C C . LEU A 1 913 ? 11.891 -107.5 -86.188 1 78.25 913 LEU A C 1
ATOM 7180 O O . LEU A 1 913 ? 11.578 -107.312 -87.375 1 78.25 913 LEU A O 1
ATOM 7184 N N . LEU A 1 914 ? 12.266 -106.625 -85.25 1 78.12 914 LEU A N 1
ATOM 7185 C CA . LEU A 1 914 ? 12.148 -105.188 -85.625 1 78.12 914 LEU A CA 1
ATOM 7186 C C . LEU A 1 914 ? 13.352 -104.75 -86.438 1 78.12 914 LEU A C 1
ATOM 7188 O O . LEU A 1 914 ? 13.195 -104 -87.375 1 78.12 914 LEU A O 1
ATOM 7192 N N . ASN A 1 915 ? 14.523 -105.188 -86.25 1 80.19 915 ASN A N 1
ATOM 7193 C CA . ASN A 1 915 ? 15.727 -104.625 -86.875 1 80.19 915 ASN A CA 1
ATOM 7194 C C . ASN A 1 915 ? 16.297 -105.625 -87.875 1 80.19 915 ASN A C 1
ATOM 7196 O O . ASN A 1 915 ? 17.344 -105.375 -88.5 1 80.19 915 ASN A O 1
ATOM 7200 N N . GLU A 1 916 ? 15.672 -106.688 -88.25 1 77.38 916 GLU A N 1
ATOM 7201 C CA . GLU A 1 916 ? 16.047 -107.688 -89.188 1 77.38 916 GLU A CA 1
ATOM 7202 C C . GLU A 1 916 ? 17.391 -108.312 -88.875 1 77.38 916 GLU A C 1
ATOM 7204 O O . GLU A 1 916 ? 18.234 -108.562 -89.75 1 77.38 916 GLU A O 1
ATOM 7209 N N . ASN A 1 917 ? 17.688 -108.562 -87.688 1 81.25 917 ASN A N 1
ATOM 7210 C CA . ASN A 1 917 ? 18.922 -109.188 -87.25 1 81.25 917 ASN A CA 1
ATOM 7211 C C . ASN A 1 917 ? 18.734 -110.688 -87.062 1 81.25 917 ASN A C 1
ATOM 7213 O O . ASN A 1 917 ? 17.656 -111.125 -86.688 1 81.25 917 ASN A O 1
ATOM 7217 N N . ALA A 1 918 ? 19.797 -111.438 -87.375 1 83.5 918 ALA A N 1
ATOM 7218 C CA . ALA A 1 918 ? 19.719 -112.875 -87.25 1 83.5 918 ALA A CA 1
ATOM 7219 C C . ALA A 1 918 ? 20 -113.312 -85.75 1 83.5 918 ALA A C 1
ATOM 7221 O O . ALA A 1 918 ? 20.859 -112.688 -85.125 1 83.5 918 ALA A O 1
ATOM 7222 N N . ILE A 1 919 ? 19.172 -114.25 -85.188 1 85.56 919 ILE A N 1
ATOM 7223 C CA . ILE A 1 919 ? 19.375 -114.812 -83.812 1 85.56 919 ILE A CA 1
ATOM 7224 C C . ILE A 1 919 ? 19.453 -116.375 -83.938 1 85.56 919 ILE A C 1
ATOM 7226 O O . ILE A 1 919 ? 18.703 -117 -84.688 1 85.56 919 ILE A O 1
ATOM 7230 N N . SER A 1 920 ? 20.375 -116.875 -83.312 1 90.69 920 SER A N 1
ATOM 7231 C CA . SER A 1 920 ? 20.516 -118.312 -83.25 1 90.69 920 SER A CA 1
ATOM 7232 C C . SER A 1 920 ? 20.453 -118.812 -81.812 1 90.69 920 SER A C 1
ATOM 7234 O O . SER A 1 920 ? 20.891 -118.062 -80.875 1 90.69 920 SER A O 1
ATOM 7236 N N . ILE A 1 921 ? 19.891 -119.938 -81.562 1 90.56 921 ILE A N 1
ATOM 7237 C CA . ILE A 1 921 ? 19.797 -120.562 -80.25 1 90.56 921 ILE A CA 1
ATOM 7238 C C . ILE A 1 921 ? 20.609 -121.875 -80.25 1 90.56 921 ILE A C 1
ATOM 7240 O O . ILE A 1 921 ? 20.484 -122.688 -81.125 1 90.56 921 ILE A O 1
ATOM 7244 N N . ALA A 1 922 ? 21.422 -122 -79.25 1 92.44 922 ALA A N 1
ATOM 7245 C CA . ALA A 1 922 ? 22.188 -123.188 -79 1 92.44 922 ALA A CA 1
ATOM 7246 C C . ALA A 1 922 ? 21.766 -123.875 -77.75 1 92.44 922 ALA A C 1
ATOM 7248 O O . ALA A 1 922 ? 21.766 -123.312 -76.625 1 92.44 922 ALA A O 1
ATOM 7249 N N . MET A 1 923 ? 21.422 -125 -77.875 1 90.31 923 MET A N 1
ATOM 7250 C CA . MET A 1 923 ? 21.125 -125.812 -76.688 1 90.31 923 MET A CA 1
ATOM 7251 C C . MET A 1 923 ? 22.266 -126.75 -76.438 1 90.31 923 MET A C 1
ATOM 7253 O O . MET A 1 923 ? 22.688 -127.5 -77.312 1 90.31 923 MET A O 1
ATOM 7257 N N . LEU A 1 924 ? 22.719 -126.812 -75.188 1 91.31 924 LEU A N 1
ATOM 7258 C CA . LEU A 1 924 ? 23.875 -127.625 -74.812 1 91.31 924 LEU A CA 1
ATOM 7259 C C . LEU A 1 924 ? 23.5 -128.625 -73.688 1 91.31 924 LEU A C 1
ATOM 7261 O O . LEU A 1 924 ? 22.719 -128.25 -72.812 1 91.31 924 LEU A O 1
ATOM 7265 N N . ASP A 1 925 ? 24.109 -129.625 -73.75 1 87.75 925 ASP A N 1
ATOM 7266 C CA . ASP A 1 925 ? 23.969 -130.625 -72.75 1 87.75 925 ASP A CA 1
ATOM 7267 C C . ASP A 1 925 ? 25.312 -131.25 -72.438 1 87.75 925 ASP A C 1
ATOM 7269 O O . ASP A 1 925 ? 26.078 -131.625 -73.375 1 87.75 925 ASP A O 1
ATOM 7273 N N . VAL A 1 926 ? 25.578 -131.625 -71.188 1 85.62 926 VAL A N 1
ATOM 7274 C CA . VAL A 1 926 ? 26.797 -132.25 -70.812 1 85.62 926 VAL A CA 1
ATOM 7275 C C . VAL A 1 926 ? 26.656 -133.75 -71 1 85.62 926 VAL A C 1
ATOM 7277 O O . VAL A 1 926 ? 25.734 -134.375 -70.5 1 85.62 926 VAL A O 1
ATOM 7280 N N . ASP A 1 927 ? 27.641 -134.375 -71.688 1 84.62 927 ASP A N 1
ATOM 7281 C CA . ASP A 1 927 ? 27.562 -135.75 -72.062 1 84.62 927 ASP A CA 1
ATOM 7282 C C . ASP A 1 927 ? 27.75 -136.625 -70.875 1 84.62 927 ASP A C 1
ATOM 7284 O O . ASP A 1 927 ? 28.656 -136.375 -70.062 1 84.62 927 ASP A O 1
ATOM 7288 N N . HIS A 1 928 ? 26.859 -137.625 -70.688 1 81.81 928 HIS A N 1
ATOM 7289 C CA . HIS A 1 928 ? 26.875 -138.625 -69.688 1 81.81 928 HIS A CA 1
ATOM 7290 C C . HIS A 1 928 ? 26.859 -138 -68.312 1 81.81 928 HIS A C 1
ATOM 7292 O O . HIS A 1 928 ? 27.547 -138.5 -67.375 1 81.81 928 HIS A O 1
ATOM 7298 N N . PHE A 1 929 ? 26.125 -136.875 -68.062 1 81.44 929 PHE A N 1
ATOM 7299 C CA . PHE A 1 929 ? 26.109 -136.25 -66.75 1 81.44 929 PHE A CA 1
ATOM 7300 C C . PHE A 1 929 ? 25.5 -137.125 -65.688 1 81.44 929 PHE A C 1
ATOM 7302 O O . PHE A 1 929 ? 25.969 -137.125 -64.562 1 81.44 929 PHE A O 1
ATOM 7309 N N . LYS A 1 930 ? 24.547 -137.875 -66 1 73.44 930 LYS A N 1
ATOM 7310 C CA . LYS A 1 930 ? 23.938 -138.75 -65.062 1 73.44 930 LYS A CA 1
ATOM 7311 C C . LYS A 1 930 ? 24.938 -139.75 -64.562 1 73.44 930 LYS A C 1
ATOM 7313 O O . LYS A 1 930 ? 24.969 -140.125 -63.375 1 73.44 930 LYS A O 1
ATOM 7318 N N . LYS A 1 931 ? 25.672 -140.25 -65.438 1 77.06 931 LYS A N 1
ATOM 7319 C CA . LYS A 1 931 ? 26.688 -141.25 -65.062 1 77.06 931 LYS A CA 1
ATOM 7320 C C . LYS A 1 931 ? 27.734 -140.625 -64.125 1 77.06 931 LYS A C 1
ATOM 7322 O O . LYS A 1 931 ? 28.25 -141.375 -63.25 1 77.06 931 LYS A O 1
ATOM 7327 N N . ILE A 1 932 ? 27.984 -139.5 -64.312 1 79.38 932 ILE A N 1
ATOM 7328 C CA . ILE A 1 932 ? 28.922 -138.75 -63.469 1 79.38 932 ILE A CA 1
ATOM 7329 C C . ILE A 1 932 ? 28.328 -138.625 -62.094 1 79.38 932 ILE A C 1
ATOM 7331 O O . ILE A 1 932 ? 29 -138.875 -61.094 1 79.38 932 ILE A O 1
ATOM 7335 N N . ASN A 1 933 ? 27.047 -138.25 -61.938 1 73 933 ASN A N 1
ATOM 7336 C CA . ASN A 1 933 ? 26.359 -138.125 -60.656 1 73 933 ASN A CA 1
ATOM 7337 C C . ASN A 1 933 ? 26.312 -139.5 -59.938 1 73 933 ASN A C 1
ATOM 7339 O O . ASN A 1 933 ? 26.531 -139.5 -58.719 1 73 933 ASN A O 1
ATOM 7343 N N . ASP A 1 934 ? 26.203 -140.5 -60.719 1 66.38 934 ASP A N 1
ATOM 7344 C CA . ASP A 1 934 ? 26.047 -141.875 -60.156 1 66.38 934 ASP A CA 1
ATOM 7345 C C . ASP A 1 934 ? 27.375 -142.375 -59.656 1 66.38 934 ASP A C 1
ATOM 7347 O O . ASP A 1 934 ? 27.422 -143 -58.594 1 66.38 934 ASP A O 1
ATOM 7351 N N . ARG A 1 935 ? 28.266 -142 -60.375 1 73.94 935 ARG A N 1
ATOM 7352 C CA . ARG A 1 935 ? 29.578 -142.625 -60.062 1 73.94 935 ARG A CA 1
ATOM 7353 C C . ARG A 1 935 ? 30.328 -141.75 -59.062 1 73.94 935 ARG A C 1
ATOM 7355 O O . ARG A 1 935 ? 30.984 -142.25 -58.156 1 73.94 935 ARG A O 1
ATOM 7362 N N . TYR A 1 936 ? 30.125 -140.5 -59.156 1 76.31 936 TYR A N 1
ATOM 7363 C CA . TYR A 1 936 ? 31 -139.625 -58.344 1 76.31 936 TYR A CA 1
ATOM 7364 C C . TYR A 1 936 ? 30.188 -138.75 -57.344 1 76.31 936 TYR A C 1
ATOM 7366 O O . TYR A 1 936 ? 30.75 -138.125 -56.5 1 76.31 936 TYR A O 1
ATOM 7374 N N . GLY A 1 937 ? 29 -138.75 -57.469 1 72.06 937 GLY A N 1
ATOM 7375 C CA . GLY A 1 937 ? 28.141 -138.125 -56.531 1 72.06 937 GLY A CA 1
ATOM 7376 C C . GLY A 1 937 ? 27.641 -136.75 -57.031 1 72.06 937 GLY A C 1
ATOM 7377 O O . GLY A 1 937 ? 28.234 -136.125 -57.969 1 72.06 937 GLY A O 1
ATOM 7378 N N . HIS A 1 938 ? 26.656 -136.125 -56.344 1 70.5 938 HIS A N 1
ATOM 7379 C CA . HIS A 1 938 ? 25.984 -135 -56.781 1 70.5 938 HIS A CA 1
ATOM 7380 C C . HIS A 1 938 ? 26.844 -133.75 -56.562 1 70.5 938 HIS A C 1
ATOM 7382 O O . HIS A 1 938 ? 26.719 -132.75 -57.281 1 70.5 938 HIS A O 1
ATOM 7388 N N . LEU A 1 939 ? 27.641 -133.75 -55.594 1 73.56 939 LEU A N 1
ATOM 7389 C CA . LEU A 1 939 ? 28.516 -132.625 -55.344 1 73.56 939 LEU A CA 1
ATOM 7390 C C . LEU A 1 939 ? 29.5 -132.375 -56.5 1 73.56 939 LEU A C 1
ATOM 7392 O O . LEU A 1 939 ? 29.812 -131.25 -56.906 1 73.56 939 LEU A O 1
ATOM 7396 N N . VAL A 1 940 ? 29.969 -133.625 -56.938 1 77.19 940 VAL A N 1
ATOM 7397 C CA . VAL A 1 940 ? 30.859 -133.625 -58.094 1 77.19 940 VAL A CA 1
ATOM 7398 C C . VAL A 1 940 ? 30.062 -133.125 -59.344 1 77.19 940 VAL A C 1
ATOM 7400 O O . VAL A 1 940 ? 30.578 -132.375 -60.156 1 77.19 940 VAL A O 1
ATOM 7403 N N . GLY A 1 941 ? 28.984 -133.625 -59.406 1 79.69 941 GLY A N 1
ATOM 7404 C CA . GLY A 1 941 ? 28.109 -133.125 -60.469 1 79.69 941 GLY A CA 1
ATOM 7405 C C . GLY A 1 941 ? 27.891 -131.625 -60.469 1 79.69 941 GLY A C 1
ATOM 7406 O O . GLY A 1 941 ? 27.906 -131 -61.5 1 79.69 941 GLY A O 1
ATOM 7407 N N . ASP A 1 942 ? 27.719 -131 -59.312 1 77.75 942 ASP A N 1
ATOM 7408 C CA . ASP A 1 942 ? 27.594 -129.5 -59.188 1 77.75 942 ASP A CA 1
ATOM 7409 C C . ASP A 1 942 ? 28.859 -128.875 -59.656 1 77.75 942 ASP A C 1
ATOM 7411 O O . ASP A 1 942 ? 28.781 -127.75 -60.281 1 77.75 942 ASP A O 1
ATOM 7415 N N . ASP A 1 943 ? 29.938 -129.375 -59.375 1 82.94 943 ASP A N 1
ATOM 7416 C CA . ASP A 1 943 ? 31.219 -128.75 -59.812 1 82.94 943 ASP A CA 1
ATOM 7417 C C . ASP A 1 943 ? 31.312 -128.875 -61.344 1 82.94 943 ASP A C 1
ATOM 7419 O O . ASP A 1 943 ? 31.812 -127.875 -61.938 1 82.94 943 ASP A O 1
ATOM 7423 N N . VAL A 1 944 ? 30.891 -129.875 -61.844 1 86.38 944 VAL A N 1
ATOM 7424 C CA . VAL A 1 944 ? 30.875 -130 -63.312 1 86.38 944 VAL A CA 1
ATOM 7425 C C . VAL A 1 944 ? 29.969 -128.875 -63.906 1 86.38 944 VAL A C 1
ATOM 7427 O O . VAL A 1 944 ? 30.344 -128.25 -64.875 1 86.38 944 VAL A O 1
ATOM 7430 N N . MET A 1 945 ? 28.938 -128.625 -63.312 1 85.31 945 MET A N 1
ATOM 7431 C CA . MET A 1 945 ? 27.984 -127.688 -63.781 1 85.31 945 MET A CA 1
ATOM 7432 C C . MET A 1 945 ? 28.547 -126.25 -63.625 1 85.31 945 MET A C 1
ATOM 7434 O O . MET A 1 945 ? 28.391 -125.438 -64.5 1 85.31 945 MET A O 1
ATOM 7438 N N . ARG A 1 946 ? 29.109 -125.938 -62.562 1 86.31 946 ARG A N 1
ATOM 7439 C CA . ARG A 1 946 ? 29.75 -124.688 -62.375 1 86.31 946 ARG A CA 1
ATOM 7440 C C . ARG A 1 946 ? 30.844 -124.438 -63.406 1 86.31 946 ARG A C 1
ATOM 7442 O O . ARG A 1 946 ? 30.938 -123.312 -63.938 1 86.31 946 ARG A O 1
ATOM 7449 N N . ASN A 1 947 ? 31.562 -125.438 -63.656 1 86.31 947 ASN A N 1
ATOM 7450 C CA . ASN A 1 947 ? 32.625 -125.312 -64.625 1 86.31 947 ASN A CA 1
ATOM 7451 C C . ASN A 1 947 ? 32.062 -125.188 -66.062 1 86.31 947 ASN A C 1
ATOM 7453 O O . ASN A 1 947 ? 32.562 -124.375 -66.875 1 86.31 947 ASN A O 1
ATOM 7457 N N . ALA A 1 948 ? 31.172 -125.938 -66.375 1 88.06 948 ALA A N 1
ATOM 7458 C CA . ALA A 1 948 ? 30.5 -125.812 -67.625 1 88.06 948 ALA A CA 1
ATOM 7459 C C . ALA A 1 948 ? 29.969 -124.375 -67.812 1 88.06 948 ALA A C 1
ATOM 7461 O O . ALA A 1 948 ? 30.156 -123.75 -68.875 1 88.06 948 ALA A O 1
ATOM 7462 N N . ALA A 1 949 ? 29.312 -123.812 -66.812 1 87.69 949 ALA A N 1
ATOM 7463 C CA . ALA A 1 949 ? 28.781 -122.438 -66.875 1 87.69 949 ALA A CA 1
ATOM 7464 C C . ALA A 1 949 ? 29.906 -121.438 -67.062 1 87.69 949 ALA A C 1
ATOM 7466 O O . ALA A 1 949 ? 29.75 -120.5 -67.812 1 87.69 949 ALA A O 1
ATOM 7467 N N . SER A 1 950 ? 30.953 -121.625 -66.375 1 88.5 950 SER A N 1
ATOM 7468 C CA . SER A 1 950 ? 32.125 -120.75 -66.562 1 88.5 950 SER A CA 1
ATOM 7469 C C . SER A 1 950 ? 32.656 -120.812 -68 1 88.5 950 SER A C 1
ATOM 7471 O O . SER A 1 950 ? 33 -119.75 -68.562 1 88.5 950 SER A O 1
ATOM 7473 N N . ILE A 1 951 ? 32.719 -121.938 -68.562 1 87.56 951 ILE A N 1
ATOM 7474 C CA . ILE A 1 951 ? 33.188 -122.125 -69.938 1 87.56 951 ILE A CA 1
ATOM 7475 C C . ILE A 1 951 ? 32.25 -121.375 -70.875 1 87.56 951 ILE A C 1
ATOM 7477 O O . ILE A 1 951 ? 32.688 -120.625 -71.75 1 87.56 951 ILE A O 1
ATOM 7481 N N . ILE A 1 952 ? 31.094 -121.562 -70.688 1 89.38 952 ILE A N 1
ATOM 7482 C CA . ILE A 1 952 ? 30.094 -120.938 -71.562 1 89.38 952 ILE A CA 1
ATOM 7483 C C . ILE A 1 952 ? 30.188 -119.375 -71.375 1 89.38 952 ILE A C 1
ATOM 7485 O O . ILE A 1 952 ? 30.281 -118.688 -72.375 1 89.38 952 ILE A O 1
ATOM 7489 N N . ARG A 1 953 ? 30.125 -118.938 -70.188 1 86.44 953 ARG A N 1
ATOM 7490 C CA . ARG A 1 953 ? 30.172 -117.5 -69.875 1 86.44 953 ARG A CA 1
ATOM 7491 C C . ARG A 1 953 ? 31.422 -116.875 -70.5 1 86.44 953 ARG A C 1
ATOM 7493 O O . ARG A 1 953 ? 31.344 -115.75 -71.062 1 86.44 953 ARG A O 1
ATOM 7500 N N . ASN A 1 954 ? 32.562 -117.562 -70.562 1 86.94 954 ASN A N 1
ATOM 7501 C CA . ASN A 1 954 ? 33.844 -117 -71.062 1 86.94 954 ASN A CA 1
ATOM 7502 C C . ASN A 1 954 ? 33.938 -117.125 -72.562 1 86.94 954 ASN A C 1
ATOM 7504 O O . ASN A 1 954 ? 34.844 -116.5 -73.188 1 86.94 954 ASN A O 1
ATOM 7508 N N . ASN A 1 955 ? 33.062 -117.75 -73.25 1 87.75 955 ASN A N 1
ATOM 7509 C CA . ASN A 1 955 ? 33.219 -117.938 -74.688 1 87.75 955 ASN A CA 1
ATOM 7510 C C . ASN A 1 955 ? 32.031 -117.312 -75.438 1 87.75 955 ASN A C 1
ATOM 7512 O O . ASN A 1 955 ? 31.859 -117.625 -76.625 1 87.75 955 ASN A O 1
ATOM 7516 N N . ILE A 1 956 ? 31.297 -116.625 -74.75 1 85.06 956 ILE A N 1
ATOM 7517 C CA . ILE A 1 956 ? 30.25 -115.875 -75.438 1 85.06 956 ILE A CA 1
ATOM 7518 C C . ILE A 1 956 ? 30.516 -114.375 -75.312 1 85.06 956 ILE A C 1
ATOM 7520 O O . ILE A 1 956 ? 31.297 -113.938 -74.5 1 85.06 956 ILE A O 1
ATOM 7524 N N . ARG A 1 957 ? 29.781 -113.562 -76.062 1 81.06 957 ARG A N 1
ATOM 7525 C CA . ARG A 1 957 ? 29.984 -112.125 -76.062 1 81.06 957 ARG A CA 1
ATOM 7526 C C . ARG A 1 957 ? 29.016 -111.438 -75.125 1 81.06 957 ARG A C 1
ATOM 7528 O O . ARG A 1 957 ? 28.125 -112.062 -74.562 1 81.06 957 ARG A O 1
ATOM 7535 N N . GLN A 1 958 ? 29.359 -110.188 -75.062 1 80.75 958 GLN A N 1
ATOM 7536 C CA . GLN A 1 958 ? 28.578 -109.312 -74.188 1 80.75 958 GLN A CA 1
ATOM 7537 C C . GLN A 1 958 ? 27.125 -109.25 -74.688 1 80.75 958 GLN A C 1
ATOM 7539 O O . GLN A 1 958 ? 26.219 -109.062 -73.875 1 80.75 958 GLN A O 1
ATOM 7544 N N . GLU A 1 959 ? 26.953 -109.312 -76 1 80.94 959 GLU A N 1
ATOM 7545 C CA . GLU A 1 959 ? 25.609 -109.188 -76.562 1 80.94 959 GLU A CA 1
ATOM 7546 C C . GLU A 1 959 ? 24.875 -110.562 -76.5 1 80.94 959 GLU A C 1
ATOM 7548 O O . GLU A 1 959 ? 23.656 -110.562 -76.75 1 80.94 959 GLU A O 1
ATOM 7553 N N . ASP A 1 960 ? 25.609 -111.625 -76.312 1 83.75 960 ASP A N 1
ATOM 7554 C CA . ASP A 1 960 ? 25.016 -112.938 -76.188 1 83.75 960 ASP A CA 1
ATOM 7555 C C . ASP A 1 960 ? 24.688 -113.25 -74.75 1 83.75 960 ASP A C 1
ATOM 7557 O O . ASP A 1 960 ? 25.281 -112.688 -73.812 1 83.75 960 ASP A O 1
ATOM 7561 N N . PHE A 1 961 ? 23.625 -114.125 -74.5 1 88 961 PHE A N 1
ATOM 7562 C CA . PHE A 1 961 ? 23.297 -114.5 -73.125 1 88 961 PHE A CA 1
ATOM 7563 C C . PHE A 1 961 ? 23.125 -116 -73 1 88 961 PHE A C 1
ATOM 7565 O O . PHE A 1 961 ? 22.734 -116.688 -73.938 1 88 961 PHE A O 1
ATOM 7572 N N . ALA A 1 962 ? 23.516 -116.5 -71.938 1 91.06 962 ALA A N 1
ATOM 7573 C CA . ALA A 1 962 ? 23.406 -117.938 -71.625 1 91.06 962 ALA A CA 1
ATOM 7574 C C . ALA A 1 962 ? 22.672 -118.188 -70.312 1 91.06 962 ALA A C 1
ATOM 7576 O O . ALA A 1 962 ? 22.703 -117.312 -69.438 1 91.06 962 ALA A O 1
ATOM 7577 N N . GLY A 1 963 ? 21.953 -119.188 -70.25 1 89.56 963 GLY A N 1
ATOM 7578 C CA . GLY A 1 963 ? 21.234 -119.562 -69 1 89.56 963 GLY A CA 1
ATOM 7579 C C . GLY A 1 963 ? 21.078 -121.062 -68.875 1 89.56 963 GLY A C 1
ATOM 7580 O O . GLY A 1 963 ? 21.266 -121.812 -69.812 1 89.56 963 GLY A O 1
ATOM 7581 N N . ARG A 1 964 ? 20.797 -121.438 -67.625 1 85.19 964 ARG A N 1
ATOM 7582 C CA . ARG A 1 964 ? 20.531 -122.812 -67.312 1 85.19 964 ARG A CA 1
ATOM 7583 C C . ARG A 1 964 ? 19.062 -123.125 -67.625 1 85.19 964 ARG A C 1
ATOM 7585 O O . ARG A 1 964 ? 18.156 -122.5 -67.062 1 85.19 964 ARG A O 1
ATOM 7592 N N . TYR A 1 965 ? 18.844 -124 -68.438 1 77.94 965 TYR A N 1
ATOM 7593 C CA . TYR A 1 965 ? 17.516 -124.375 -68.938 1 77.94 965 TYR A CA 1
ATOM 7594 C C . TYR A 1 965 ? 16.953 -125.562 -68.188 1 77.94 965 TYR A C 1
ATOM 7596 O O . TYR A 1 965 ? 15.75 -125.625 -67.938 1 77.94 965 TYR A O 1
ATOM 7604 N N . GLY A 1 966 ? 17.812 -126.562 -67.938 1 72.31 966 GLY A N 1
ATOM 7605 C CA . GLY A 1 966 ? 17.422 -127.75 -67.188 1 72.31 966 GLY A CA 1
ATOM 7606 C C . GLY A 1 966 ? 18.484 -128.25 -66.25 1 72.31 966 GLY A C 1
ATOM 7607 O O . GLY A 1 966 ? 19.328 -127.438 -65.812 1 72.31 966 GLY A O 1
ATOM 7608 N N . GLY A 1 967 ? 18.328 -129.5 -65.875 1 72.06 967 GLY A N 1
ATOM 7609 C CA . GLY A 1 967 ? 19.312 -130 -64.938 1 72.06 967 GLY A CA 1
ATOM 7610 C C . GLY A 1 967 ? 20.734 -130 -65.438 1 72.06 967 GLY A C 1
ATOM 7611 O O . GLY A 1 967 ? 21.625 -129.5 -64.75 1 72.06 967 GLY A O 1
ATOM 7612 N N . ASP A 1 968 ? 20.922 -130.375 -66.562 1 79.25 968 ASP A N 1
ATOM 7613 C CA . ASP A 1 968 ? 22.25 -130.375 -67.188 1 79.25 968 ASP A CA 1
ATOM 7614 C C . ASP A 1 968 ? 22.219 -129.75 -68.562 1 79.25 968 ASP A C 1
ATOM 7616 O O . ASP A 1 968 ? 23.141 -129.875 -69.375 1 79.25 968 ASP A O 1
ATOM 7620 N N . GLU A 1 969 ? 21.25 -129 -68.688 1 85 969 GLU A N 1
ATOM 7621 C CA . GLU A 1 969 ? 21.094 -128.375 -70 1 85 969 GLU A CA 1
ATOM 7622 C C . GLU A 1 969 ? 21.25 -126.812 -69.938 1 85 969 GLU A C 1
ATOM 7624 O O . GLU A 1 969 ? 20.781 -126.188 -68.938 1 85 969 GLU A O 1
ATOM 7629 N N . PHE A 1 970 ? 22 -126.25 -70.938 1 90.62 970 PHE A N 1
ATOM 7630 C CA . PHE A 1 970 ? 22.203 -124.812 -71 1 90.62 970 PHE A CA 1
ATOM 7631 C C . PHE A 1 970 ? 21.688 -124.312 -72.375 1 90.62 970 PHE A C 1
ATOM 7633 O O . PHE A 1 970 ? 21.688 -125.062 -73.375 1 90.62 970 PHE A O 1
ATOM 7640 N N . ILE A 1 971 ? 21.188 -123.125 -72.375 1 90 971 ILE A N 1
ATOM 7641 C CA . ILE A 1 971 ? 20.812 -122.438 -73.625 1 90 971 ILE A CA 1
ATOM 7642 C C . ILE A 1 971 ? 21.656 -121.188 -73.812 1 90 971 ILE A C 1
ATOM 7644 O O . ILE A 1 971 ? 21.891 -120.438 -72.812 1 90 971 ILE A O 1
ATOM 7648 N N . ILE A 1 972 ? 22.156 -121.062 -74.938 1 90.56 972 ILE A N 1
ATOM 7649 C CA . ILE A 1 972 ? 22.859 -119.875 -75.312 1 90.56 972 ILE A CA 1
ATOM 7650 C C . ILE A 1 972 ? 22.109 -119.188 -76.5 1 90.56 972 ILE A C 1
ATOM 7652 O O . ILE A 1 972 ? 21.828 -119.75 -77.5 1 90.56 972 ILE A O 1
ATOM 7656 N N . ALA A 1 973 ? 21.734 -117.938 -76.25 1 90.56 973 ALA A N 1
ATOM 7657 C CA . ALA A 1 973 ? 21.188 -117.125 -77.312 1 90.56 973 ALA A CA 1
ATOM 7658 C C . ALA A 1 973 ? 22.281 -116.312 -78 1 90.56 973 ALA A C 1
ATOM 7660 O O . ALA A 1 973 ? 22.938 -115.5 -77.312 1 90.56 973 ALA A O 1
ATOM 7661 N N . ILE A 1 974 ? 22.484 -116.5 -79.312 1 87.62 974 ILE A N 1
ATOM 7662 C CA . ILE A 1 974 ? 23.562 -115.812 -80.062 1 87.62 974 ILE A CA 1
ATOM 7663 C C . ILE A 1 974 ? 22.953 -114.875 -81.062 1 87.62 974 ILE A C 1
ATOM 7665 O O . ILE A 1 974 ? 22.141 -115.312 -81.938 1 87.62 974 ILE A O 1
ATOM 7669 N N . SER A 1 975 ? 23.344 -113.625 -80.938 1 86.88 975 SER A N 1
ATOM 7670 C CA . SER A 1 975 ? 22.891 -112.625 -81.875 1 86.88 975 SER A CA 1
ATOM 7671 C C . SER A 1 975 ? 23.734 -112.688 -83.125 1 86.88 975 SER A C 1
ATOM 7673 O O . SER A 1 975 ? 24.453 -111.688 -83.438 1 86.88 975 SER A O 1
ATOM 7675 N N . ALA A 1 976 ? 23.656 -113.75 -83.875 1 85.12 976 ALA A N 1
ATOM 7676 C CA . ALA A 1 976 ? 24.391 -113.875 -85.125 1 85.12 976 ALA A CA 1
ATOM 7677 C C . ALA A 1 976 ? 23.734 -114.938 -86.062 1 85.12 976 ALA A C 1
ATOM 7679 O O . ALA A 1 976 ? 22.812 -115.625 -85.625 1 85.12 976 ALA A O 1
ATOM 7680 N N . SER A 1 977 ? 24.234 -115 -87.312 1 84.75 977 SER A N 1
ATOM 7681 C CA . SER A 1 977 ? 23.75 -116 -88.25 1 84.75 977 SER A CA 1
ATOM 7682 C C . SER A 1 977 ? 24.219 -117.375 -87.875 1 84.75 977 SER A C 1
ATOM 7684 O O . SER A 1 977 ? 25.078 -117.562 -87.062 1 84.75 977 SER A O 1
ATOM 7686 N N . ILE A 1 978 ? 23.578 -118.312 -88.5 1 86.94 978 ILE A N 1
ATOM 7687 C CA . ILE A 1 978 ? 23.844 -119.75 -88.188 1 86.94 978 ILE A CA 1
ATOM 7688 C C . ILE A 1 978 ? 25.328 -120.062 -88.438 1 86.94 978 ILE A C 1
ATOM 7690 O O . ILE A 1 978 ? 25.938 -120.812 -87.688 1 86.94 978 ILE A O 1
ATOM 7694 N N . GLU A 1 979 ? 25.844 -119.5 -89.438 1 85.81 979 GLU A N 1
ATOM 7695 C CA . GLU A 1 979 ? 27.234 -119.75 -89.75 1 85.81 979 GLU A CA 1
ATOM 7696 C C . GLU A 1 979 ? 28.172 -119.25 -88.688 1 85.81 979 GLU A C 1
ATOM 7698 O O . GLU A 1 979 ? 29.078 -120 -88.25 1 85.81 979 GLU A O 1
ATOM 7703 N N . MET A 1 980 ? 27.875 -118.125 -88.25 1 86 980 MET A N 1
ATOM 7704 C CA . MET A 1 980 ? 28.688 -117.562 -87.25 1 86 980 MET A CA 1
ATOM 7705 C C . MET A 1 980 ? 28.438 -118.25 -85.875 1 86 980 MET A C 1
ATOM 7707 O O . MET A 1 980 ? 29.359 -118.438 -85.125 1 86 980 MET A O 1
ATOM 7711 N N . SER A 1 981 ? 27.25 -118.5 -85.688 1 88.69 981 SER A N 1
ATOM 7712 C CA . SER A 1 981 ? 26.891 -119.188 -84.438 1 88.69 981 SER A CA 1
ATOM 7713 C C . SER A 1 981 ? 27.531 -120.562 -84.375 1 88.69 981 SER A C 1
ATOM 7715 O O . SER A 1 981 ? 27.875 -121 -83.25 1 88.69 981 SER A O 1
ATOM 7717 N N . ARG A 1 982 ? 27.766 -121.125 -85.375 1 89.44 982 ARG A N 1
ATOM 7718 C CA . ARG A 1 982 ? 28.406 -122.438 -85.438 1 89.44 982 ARG A CA 1
ATOM 7719 C C . ARG A 1 982 ? 29.859 -122.375 -85 1 89.44 982 ARG A C 1
ATOM 7721 O O . ARG A 1 982 ? 30.359 -123.25 -84.25 1 89.44 982 ARG A O 1
ATOM 7728 N N . HIS A 1 983 ? 30.422 -121.375 -85.375 1 89.69 983 HIS A N 1
ATOM 7729 C CA . HIS A 1 983 ? 31.797 -121.125 -84.938 1 89.69 983 HIS A CA 1
ATOM 7730 C C . HIS A 1 983 ? 31.875 -120.938 -83.375 1 89.69 983 HIS A C 1
ATOM 7732 O O . HIS A 1 983 ? 32.781 -121.5 -82.75 1 89.69 983 HIS A O 1
ATOM 7738 N N . ILE A 1 984 ? 30.922 -120.188 -82.812 1 88.31 984 ILE A N 1
ATOM 7739 C CA . ILE A 1 984 ? 30.891 -120 -81.375 1 88.31 984 ILE A CA 1
ATOM 7740 C C . ILE A 1 984 ? 30.578 -121.312 -80.688 1 88.31 984 ILE A C 1
ATOM 7742 O O . ILE A 1 984 ? 31.219 -121.625 -79.688 1 88.31 984 ILE A O 1
ATOM 7746 N N . ALA A 1 985 ? 29.781 -122.062 -81.312 1 90.56 985 ALA A N 1
ATOM 7747 C CA . ALA A 1 985 ? 29.422 -123.375 -80.688 1 90.56 985 ALA A CA 1
ATOM 7748 C C . ALA A 1 985 ? 30.594 -124.312 -80.75 1 90.56 985 ALA A C 1
ATOM 7750 O O . ALA A 1 985 ? 30.844 -125.062 -79.812 1 90.56 985 ALA A O 1
ATOM 7751 N N . GLU A 1 986 ? 31.219 -124.25 -81.75 1 91.38 986 GLU A N 1
ATOM 7752 C CA . GLU A 1 986 ? 32.375 -125.125 -81.875 1 91.38 986 GLU A CA 1
ATOM 7753 C C . GLU A 1 986 ? 33.5 -124.688 -80.938 1 91.38 986 GLU A C 1
ATOM 7755 O O . GLU A 1 986 ? 34.188 -125.562 -80.375 1 91.38 986 GLU A O 1
ATOM 7760 N N . ARG A 1 987 ? 33.594 -123.562 -80.812 1 90.31 987 ARG A N 1
ATOM 7761 C CA . ARG A 1 987 ? 34.594 -123.062 -79.875 1 90.31 987 ARG A CA 1
ATOM 7762 C C . ARG A 1 987 ? 34.219 -123.5 -78.438 1 90.31 987 ARG A C 1
ATOM 7764 O O . ARG A 1 987 ? 35.094 -123.938 -77.688 1 90.31 987 ARG A O 1
ATOM 7771 N N . ILE A 1 988 ? 33 -123.312 -78 1 88.69 988 ILE A N 1
ATOM 7772 C CA . ILE A 1 988 ? 32.531 -123.812 -76.688 1 88.69 988 ILE A CA 1
ATOM 7773 C C . ILE A 1 988 ? 32.781 -125.312 -76.562 1 88.69 988 ILE A C 1
ATOM 7775 O O . ILE A 1 988 ? 33.312 -125.75 -75.5 1 88.69 988 ILE A O 1
ATOM 7779 N N . ARG A 1 989 ? 32.531 -126.062 -77.625 1 90.19 989 ARG A N 1
ATOM 7780 C CA . ARG A 1 989 ? 32.719 -127.5 -77.625 1 90.19 989 ARG A CA 1
ATOM 7781 C C . ARG A 1 989 ? 34.219 -127.812 -77.375 1 90.19 989 ARG A C 1
ATOM 7783 O O . ARG A 1 989 ? 34.531 -128.75 -76.562 1 90.19 989 ARG A O 1
ATOM 7790 N N . ASN A 1 990 ? 34.969 -127.188 -78.125 1 89.62 990 ASN A N 1
ATOM 7791 C CA . ASN A 1 990 ? 36.406 -127.438 -78.062 1 89.62 990 ASN A CA 1
ATOM 7792 C C . ASN A 1 990 ? 36.938 -127.062 -76.688 1 89.62 990 ASN A C 1
ATOM 7794 O O . ASN A 1 990 ? 37.781 -127.75 -76.125 1 89.62 990 ASN A O 1
ATOM 7798 N N . GLU A 1 991 ? 36.375 -126.062 -76.062 1 88.75 991 GLU A N 1
ATOM 7799 C CA . GLU A 1 991 ? 36.812 -125.625 -74.75 1 88.75 991 GLU A CA 1
ATOM 7800 C C . GLU A 1 991 ? 36.406 -126.688 -73.688 1 88.75 991 GLU A C 1
ATOM 7802 O O . GLU A 1 991 ? 37.094 -126.875 -72.688 1 88.75 991 GLU A O 1
ATOM 7807 N N . PHE A 1 992 ? 35.375 -127.312 -73.875 1 87.88 992 PHE A N 1
ATOM 7808 C CA . PHE A 1 992 ? 34.906 -128.375 -72.938 1 87.88 992 PHE A CA 1
ATOM 7809 C C . PHE A 1 992 ? 35.875 -129.5 -72.938 1 87.88 992 PHE A C 1
ATOM 7811 O O . PHE A 1 992 ? 36.156 -130.125 -71.938 1 87.88 992 PHE A O 1
ATOM 7818 N N . THR A 1 993 ? 36.406 -129.75 -74.125 1 84.75 993 THR A N 1
ATOM 7819 C CA . THR A 1 993 ? 37.281 -131 -74.25 1 84.75 993 THR A CA 1
ATOM 7820 C C . THR A 1 993 ? 38.625 -130.75 -73.562 1 84.75 993 THR A C 1
ATOM 7822 O O . THR A 1 993 ? 39.344 -131.625 -73.25 1 84.75 993 THR A O 1
ATOM 7825 N N . LYS A 1 994 ? 38.906 -129.625 -73.312 1 83.38 994 LYS A N 1
ATOM 7826 C CA . LYS A 1 994 ? 40.219 -129.25 -72.75 1 83.38 994 LYS A CA 1
ATOM 7827 C C . LYS A 1 994 ? 40.125 -129.25 -71.188 1 83.38 994 LYS A C 1
ATOM 7829 O O . LYS A 1 994 ? 41.156 -129.25 -70.562 1 83.38 994 LYS A O 1
ATOM 7834 N N . ILE A 1 995 ? 38.938 -129.125 -70.625 1 79.62 995 ILE A N 1
ATOM 7835 C CA . ILE A 1 995 ? 38.812 -129 -69.188 1 79.62 995 ILE A CA 1
ATOM 7836 C C . ILE A 1 995 ? 38.938 -130.375 -68.5 1 79.62 995 ILE A C 1
ATOM 7838 O O . ILE A 1 995 ? 38.406 -131.375 -69 1 79.62 995 ILE A O 1
ATOM 7842 N N . VAL A 1 996 ? 39.812 -130.5 -67.562 1 79.88 996 VAL A N 1
ATOM 7843 C CA . VAL A 1 996 ? 40 -131.625 -66.688 1 79.88 996 VAL A CA 1
ATOM 7844 C C . VAL A 1 996 ? 39.531 -131.25 -65.25 1 79.88 996 VAL A C 1
ATOM 7846 O O . VAL A 1 996 ? 40.031 -130.25 -64.688 1 79.88 996 VAL A O 1
ATOM 7849 N N . ILE A 1 997 ? 38.375 -131.75 -64.75 1 78.94 997 ILE A N 1
ATOM 7850 C CA . ILE A 1 997 ? 37.844 -131.5 -63.375 1 78.94 997 ILE A CA 1
ATOM 7851 C C . ILE A 1 997 ? 38.438 -132.625 -62.406 1 78.94 997 ILE A C 1
ATOM 7853 O O . ILE A 1 997 ? 38.344 -133.75 -62.625 1 78.94 997 ILE A O 1
ATOM 7857 N N . LYS A 1 998 ? 39.281 -132.25 -61.469 1 76.62 998 LYS A N 1
ATOM 7858 C CA . LYS A 1 998 ? 40 -133.125 -60.5 1 76.62 998 LYS A CA 1
ATOM 7859 C C . LYS A 1 998 ? 39.062 -133.625 -59.375 1 76.62 998 LYS A C 1
ATOM 7861 O O . LYS A 1 998 ? 38.375 -132.75 -58.781 1 76.62 998 LYS A O 1
ATOM 7866 N N . ASN A 1 999 ? 38.75 -134.5 -59.219 1 72.88 999 ASN A N 1
ATOM 7867 C CA . ASN A 1 999 ? 38.062 -135.125 -58.062 1 72.88 999 ASN A CA 1
ATOM 7868 C C . ASN A 1 999 ? 39 -136.125 -57.312 1 72.88 999 ASN A C 1
ATOM 7870 O O . ASN A 1 999 ? 39 -137.25 -57.562 1 72.88 999 ASN A O 1
ATOM 7874 N N . GLY A 1 1000 ? 39.844 -135.625 -56.406 1 70 1000 GLY A N 1
ATOM 7875 C CA . GLY A 1 1000 ? 40.844 -136.375 -55.688 1 70 1000 GLY A CA 1
ATOM 7876 C C . GLY A 1 1000 ? 42 -136.875 -56.594 1 70 1000 GLY A C 1
ATOM 7877 O O . GLY A 1 1000 ? 42.688 -136 -57.188 1 70 1000 GLY A O 1
ATOM 7878 N N . GLU A 1 1001 ? 42.188 -138.375 -56.844 1 69.38 1001 GLU A N 1
ATOM 7879 C CA . GLU A 1 1001 ? 43.25 -138.875 -57.656 1 69.38 1001 GLU A CA 1
ATOM 7880 C C . GLU A 1 1001 ? 42.812 -139.125 -59.094 1 69.38 1001 GLU A C 1
ATOM 7882 O O . GLU A 1 1001 ? 43.625 -139.375 -59.969 1 69.38 1001 GLU A O 1
ATOM 7887 N N . THR A 1 1002 ? 41.562 -139 -59.375 1 75.5 1002 THR A N 1
ATOM 7888 C CA . THR A 1 1002 ? 41.062 -139.25 -60.719 1 75.5 1002 THR A CA 1
ATOM 7889 C C . THR A 1 1002 ? 40.719 -138 -61.469 1 75.5 1002 THR A C 1
ATOM 7891 O O . THR A 1 1002 ? 40.281 -137 -60.844 1 75.5 1002 THR A O 1
ATOM 7894 N N . GLU A 1 1003 ? 41.062 -138 -62.75 1 80.81 1003 GLU A N 1
ATOM 7895 C CA . GLU A 1 1003 ? 40.781 -136.875 -63.656 1 80.81 1003 GLU A CA 1
ATOM 7896 C C . GLU A 1 1003 ? 39.562 -137.25 -64.5 1 80.81 1003 GLU A C 1
ATOM 7898 O O . GLU A 1 1003 ? 39.438 -138.25 -65.125 1 80.81 1003 GLU A O 1
ATOM 7903 N N . LEU A 1 1004 ? 38.562 -136.25 -64.5 1 80.5 1004 LEU A N 1
ATOM 7904 C CA . LEU A 1 1004 ? 37.312 -136.375 -65.25 1 80.5 1004 LEU A CA 1
ATOM 7905 C C . LEU A 1 1004 ? 37.312 -135.5 -66.438 1 80.5 1004 LEU A C 1
ATOM 7907 O O . LEU A 1 1004 ? 37.5 -134.25 -66.312 1 80.5 1004 LEU A O 1
ATOM 7911 N N . LYS A 1 1005 ? 37.219 -136.25 -67.562 1 81.56 1005 LYS A N 1
ATOM 7912 C CA . LYS A 1 1005 ? 37.062 -135.5 -68.812 1 81.56 1005 LYS A CA 1
ATOM 7913 C C . LYS A 1 1005 ? 35.594 -135.375 -69.188 1 81.56 1005 LYS A C 1
ATOM 7915 O O . LYS A 1 1005 ? 34.875 -136.375 -69.188 1 81.56 1005 LYS A O 1
ATOM 7920 N N . ILE A 1 1006 ? 35.188 -134.125 -69.625 1 82.62 1006 ILE A N 1
ATOM 7921 C CA . ILE A 1 1006 ? 33.781 -133.875 -69.938 1 82.62 1006 ILE A CA 1
ATOM 7922 C C . ILE A 1 1006 ? 33.625 -133.375 -71.375 1 82.62 1006 ILE A C 1
ATOM 7924 O O . ILE A 1 1006 ? 34.531 -132.75 -71.938 1 82.62 1006 ILE A O 1
ATOM 7928 N N . THR A 1 1007 ? 32.656 -133.875 -72.125 1 87.12 1007 THR A N 1
ATOM 7929 C CA . THR A 1 1007 ? 32.344 -133.5 -73.5 1 87.12 1007 THR A CA 1
ATOM 7930 C C . THR A 1 1007 ? 30.906 -132.875 -73.5 1 87.12 1007 THR A C 1
ATOM 7932 O O . THR A 1 1007 ? 30.109 -133.125 -72.562 1 87.12 1007 THR A O 1
ATOM 7935 N N . VAL A 1 1008 ? 30.625 -132 -74.5 1 88.75 1008 VAL A N 1
ATOM 7936 C CA . VAL A 1 1008 ? 29.312 -131.375 -74.625 1 88.75 1008 VAL A CA 1
ATOM 7937 C C . VAL A 1 1008 ? 28.766 -131.625 -76 1 88.75 1008 VAL A C 1
ATOM 7939 O O . VAL A 1 1008 ? 29.531 -131.75 -77 1 88.75 1008 VAL A O 1
ATOM 7942 N N . SER A 1 1009 ? 27.547 -131.875 -76.188 1 91.75 1009 SER A N 1
ATOM 7943 C CA . SER A 1 1009 ? 26.812 -131.875 -77.5 1 91.75 1009 SER A CA 1
ATOM 7944 C C . SER A 1 1009 ? 25.938 -130.75 -77.625 1 91.75 1009 SER A C 1
ATOM 7946 O O . SER A 1 1009 ? 25.312 -130.25 -76.688 1 91.75 1009 SER A O 1
ATOM 7948 N N . ILE A 1 1010 ? 25.922 -130.125 -78.75 1 90 1010 ILE A N 1
ATOM 7949 C CA . ILE A 1 1010 ? 25.25 -128.75 -79 1 90 1010 ILE A CA 1
ATOM 7950 C C . ILE A 1 1010 ? 24.312 -128.875 -80.188 1 90 1010 ILE A C 1
ATOM 7952 O O . ILE A 1 1010 ? 24.703 -129.375 -81.25 1 90 1010 ILE A O 1
ATOM 7956 N N . GLY A 1 1011 ? 23.062 -128.625 -80.062 1 92.12 1011 GLY A N 1
ATOM 7957 C CA . GLY A 1 1011 ? 22.109 -128.375 -81.188 1 92.12 1011 GLY A CA 1
ATOM 7958 C C . GLY A 1 1011 ? 21.891 -126.875 -81.438 1 92.12 1011 GLY A C 1
ATOM 7959 O O . GLY A 1 1011 ? 21.469 -126.125 -80.625 1 92.12 1011 GLY A O 1
ATOM 7960 N N . LEU A 1 1012 ? 22.234 -126.438 -82.625 1 90.81 1012 LEU A N 1
ATOM 7961 C CA . LEU A 1 1012 ? 22.188 -125.062 -83.062 1 90.81 1012 LEU A CA 1
ATOM 7962 C C . LEU A 1 1012 ? 21.094 -124.812 -84.062 1 90.81 1012 LEU A C 1
ATOM 7964 O O . LEU A 1 1012 ? 20.969 -125.562 -85.062 1 90.81 1012 LEU A O 1
ATOM 7968 N N . PHE A 1 1013 ? 20.266 -123.812 -83.812 1 90.38 1013 PHE A N 1
ATOM 7969 C CA . PHE A 1 1013 ? 19.172 -123.5 -84.688 1 90.38 1013 PHE A CA 1
ATOM 7970 C C . PHE A 1 1013 ? 19.047 -122 -84.812 1 90.38 1013 PHE A C 1
ATOM 7972 O O . PHE A 1 1013 ? 19.141 -121.25 -83.875 1 90.38 1013 PHE A O 1
ATOM 7979 N N . GLU A 1 1014 ? 18.953 -121.5 -86.062 1 88.62 1014 GLU A N 1
ATOM 7980 C CA . GLU A 1 1014 ? 18.703 -120.125 -86.375 1 88.62 1014 GLU A CA 1
ATOM 7981 C C . GLU A 1 1014 ? 17.219 -119.812 -86.375 1 88.62 1014 GLU A C 1
ATOM 7983 O O . GLU A 1 1014 ? 16.453 -120.5 -87.062 1 88.62 1014 GLU A O 1
ATOM 7988 N N . ILE A 1 1015 ? 16.766 -118.875 -85.562 1 82.75 1015 ILE A N 1
ATOM 7989 C CA . ILE A 1 1015 ? 15.359 -118.5 -85.5 1 82.75 1015 ILE A CA 1
ATOM 7990 C C . ILE A 1 1015 ? 15.008 -117.625 -86.75 1 82.75 1015 ILE A C 1
ATOM 7992 O O . ILE A 1 1015 ? 15.656 -116.625 -87 1 82.75 1015 ILE A O 1
ATOM 7996 N N . THR A 1 1016 ? 14.062 -118.25 -87.688 1 73.56 1016 THR A N 1
ATOM 7997 C CA . THR A 1 1016 ? 13.578 -117.438 -88.812 1 73.56 1016 THR A CA 1
ATOM 7998 C C . THR A 1 1016 ? 12.375 -116.625 -88.375 1 73.56 1016 THR A C 1
ATOM 8000 O O . THR A 1 1016 ? 11.734 -116.875 -87.375 1 73.56 1016 THR A O 1
ATOM 8003 N N . THR A 1 1017 ? 12.023 -115.438 -89.062 1 67.81 1017 THR A N 1
ATOM 8004 C CA . THR A 1 1017 ? 11.031 -114.438 -88.812 1 67.81 1017 THR A CA 1
ATOM 8005 C C . THR A 1 1017 ? 9.664 -115 -88.5 1 67.81 1017 THR A C 1
ATOM 8007 O O . THR A 1 1017 ? 8.852 -114.438 -87.75 1 67.81 1017 THR A O 1
ATOM 8010 N N . GLU A 1 1018 ? 9.336 -116.188 -88.938 1 69 1018 GLU A N 1
ATOM 8011 C CA . GLU A 1 1018 ? 7.973 -116.688 -88.812 1 69 1018 GLU A CA 1
ATOM 8012 C C . GLU A 1 1018 ? 7.855 -117.688 -87.688 1 69 1018 GLU A C 1
ATOM 8014 O O . GLU A 1 1018 ? 6.75 -118.125 -87.312 1 69 1018 GLU A O 1
ATOM 8019 N N . GLU A 1 1019 ? 8.875 -118 -87 1 74.31 1019 GLU A N 1
ATOM 8020 C CA . GLU A 1 1019 ? 8.789 -119.062 -86 1 74.31 1019 GLU A CA 1
ATOM 8021 C C . GLU A 1 1019 ? 8.781 -118.562 -84.562 1 74.31 1019 GLU A C 1
ATOM 8023 O O . GLU A 1 1019 ? 9.438 -117.562 -84.312 1 74.31 1019 GLU A O 1
ATOM 8028 N N . SER A 1 1020 ? 7.992 -119.125 -83.75 1 80.25 1020 SER A N 1
ATOM 8029 C CA . SER A 1 1020 ? 7.922 -118.812 -82.375 1 80.25 1020 SER A CA 1
ATOM 8030 C C . SER A 1 1020 ? 9.117 -119.375 -81.562 1 80.25 1020 SER A C 1
ATOM 8032 O O . SER A 1 1020 ? 9.773 -120.312 -82.062 1 80.25 1020 SER A O 1
ATOM 8034 N N . ILE A 1 1021 ? 9.57 -118.75 -80.438 1 81.12 1021 ILE A N 1
ATOM 8035 C CA . ILE A 1 1021 ? 10.688 -119.188 -79.562 1 81.12 1021 ILE A CA 1
ATOM 8036 C C . ILE A 1 1021 ? 10.508 -120.625 -79.188 1 81.12 1021 ILE A C 1
ATOM 8038 O O . ILE A 1 1021 ? 11.469 -121.438 -79.125 1 81.12 1021 ILE A O 1
ATOM 8042 N N . SER A 1 1022 ? 9.414 -121.062 -78.875 1 77.62 1022 SER A N 1
ATOM 8043 C CA . SER A 1 1022 ? 9.133 -122.438 -78.5 1 77.62 1022 SER A CA 1
ATOM 8044 C C . SER A 1 1022 ? 9.477 -123.438 -79.562 1 77.62 1022 SER A C 1
ATOM 8046 O O . SER A 1 1022 ? 10.07 -124.5 -79.312 1 77.62 1022 SER A O 1
ATOM 8048 N N . ILE A 1 1023 ? 9.062 -123.062 -80.688 1 79.56 1023 ILE A N 1
ATOM 8049 C CA . ILE A 1 1023 ? 9.352 -123.875 -81.875 1 79.56 1023 ILE A CA 1
ATOM 8050 C C . ILE A 1 1023 ? 10.859 -123.938 -82.062 1 79.56 1023 ILE A C 1
ATOM 8052 O O . ILE A 1 1023 ? 11.422 -125 -82.375 1 79.56 1023 ILE A O 1
ATOM 8056 N N . ALA A 1 1024 ? 11.438 -122.812 -82 1 84.62 1024 ALA A N 1
ATOM 8057 C CA . ALA A 1 1024 ? 12.891 -122.75 -82.125 1 84.62 1024 ALA A CA 1
ATOM 8058 C C . ALA A 1 1024 ? 13.609 -123.625 -81.125 1 84.62 1024 ALA A C 1
ATOM 8060 O O . ALA A 1 1024 ? 14.57 -124.312 -81.438 1 84.62 1024 ALA A O 1
ATOM 8061 N N . LEU A 1 1025 ? 13.266 -123.562 -79.875 1 81.19 1025 LEU A N 1
ATOM 8062 C CA . LEU A 1 1025 ? 13.844 -124.312 -78.812 1 81.19 1025 LEU A CA 1
ATOM 8063 C C . LEU A 1 1025 ? 13.617 -125.812 -79.062 1 81.19 1025 LEU A C 1
ATOM 8065 O O . LEU A 1 1025 ? 14.5 -126.625 -78.812 1 81.19 1025 LEU A O 1
ATOM 8069 N N . ASP A 1 1026 ? 12.508 -126.125 -79.625 1 79.25 1026 ASP A N 1
ATOM 8070 C CA . ASP A 1 1026 ? 12.211 -127.5 -79.938 1 79.25 1026 ASP A CA 1
ATOM 8071 C C . ASP A 1 1026 ? 13.125 -128 -81.062 1 79.25 1026 ASP A C 1
ATOM 8073 O O . ASP A 1 1026 ? 13.602 -129.125 -81 1 79.25 1026 ASP A O 1
ATOM 8077 N N . LYS A 1 1027 ? 13.281 -127.188 -81.938 1 84.81 1027 LYS A N 1
ATOM 8078 C CA . LYS A 1 1027 ? 14.172 -127.562 -83.062 1 84.81 1027 LYS A CA 1
ATOM 8079 C C . LYS A 1 1027 ? 15.609 -127.688 -82.562 1 84.81 1027 LYS A C 1
ATOM 8081 O O . LYS A 1 1027 ? 16.312 -128.625 -83 1 84.81 1027 LYS A O 1
ATOM 8086 N N . ALA A 1 1028 ? 16 -126.75 -81.812 1 87.25 1028 ALA A N 1
ATOM 8087 C CA . ALA A 1 1028 ? 17.344 -126.812 -81.25 1 87.25 1028 ALA A CA 1
ATOM 8088 C C . ALA A 1 1028 ? 17.484 -128.125 -80.438 1 87.25 1028 ALA A C 1
ATOM 8090 O O . ALA A 1 1028 ? 18.531 -128.75 -80.438 1 87.25 1028 ALA A O 1
ATOM 8091 N N . ASP A 1 1029 ? 16.531 -128.375 -79.688 1 79.31 1029 ASP A N 1
ATOM 8092 C CA . ASP A 1 1029 ? 16.5 -129.625 -78.875 1 79.31 1029 ASP A CA 1
ATOM 8093 C C . ASP A 1 1029 ? 16.578 -130.875 -79.75 1 79.31 1029 ASP A C 1
ATOM 8095 O O . ASP A 1 1029 ? 17.281 -131.75 -79.438 1 79.31 1029 ASP A O 1
ATOM 8099 N N . SER A 1 1030 ? 15.852 -130.75 -80.812 1 83.44 1030 SER A N 1
ATOM 8100 C CA . SER A 1 1030 ? 15.914 -131.875 -81.75 1 83.44 1030 SER A CA 1
ATOM 8101 C C . SER A 1 1030 ? 17.328 -132 -82.312 1 83.44 1030 SER A C 1
ATOM 8103 O O . SER A 1 1030 ? 17.812 -133.125 -82.438 1 83.44 1030 SER A O 1
ATOM 8105 N N . LEU A 1 1031 ? 17.859 -131.125 -82.688 1 88 1031 LEU A N 1
ATOM 8106 C CA . LEU A 1 1031 ? 19.219 -131.125 -83.188 1 88 1031 LEU A CA 1
ATOM 8107 C C . LEU A 1 1031 ? 20.203 -131.625 -82.125 1 88 1031 LEU A C 1
ATOM 8109 O O . LEU A 1 1031 ? 21.156 -132.25 -82.438 1 88 1031 LEU A O 1
ATOM 8113 N N . LEU A 1 1032 ? 19.969 -131.125 -80.875 1 86.94 1032 LEU A N 1
ATOM 8114 C CA . LEU A 1 1032 ? 20.75 -131.625 -79.75 1 86.94 1032 LEU A CA 1
ATOM 8115 C C . LEU A 1 1032 ? 20.594 -133.125 -79.688 1 86.94 1032 LEU A C 1
ATOM 8117 O O . LEU A 1 1032 ? 21.578 -133.875 -79.438 1 86.94 1032 LEU A O 1
ATOM 8121 N N . TYR A 1 1033 ? 19.438 -133.75 -79.875 1 80.38 1033 TYR A N 1
ATOM 8122 C CA . TYR A 1 1033 ? 19.172 -135.125 -79.875 1 80.38 1033 TYR A CA 1
ATOM 8123 C C . TYR A 1 1033 ? 19.953 -135.875 -80.938 1 80.38 1033 TYR A C 1
ATOM 8125 O O . TYR A 1 1033 ? 20.516 -136.875 -80.75 1 80.38 1033 TYR A O 1
ATOM 8133 N N . TRP A 1 1034 ? 20 -135.25 -82.062 1 85.94 1034 TRP A N 1
ATOM 8134 C CA . TRP A 1 1034 ? 20.766 -135.875 -83.188 1 85.94 1034 TRP A CA 1
ATOM 8135 C C . TRP A 1 1034 ? 22.25 -135.875 -82.812 1 85.94 1034 TRP A C 1
ATOM 8137 O O . TRP A 1 1034 ? 22.938 -136.875 -83.125 1 85.94 1034 TRP A O 1
ATOM 8147 N N . ALA A 1 1035 ? 22.672 -134.875 -82.25 1 88.31 1035 ALA A N 1
ATOM 8148 C CA . ALA A 1 1035 ? 24.078 -134.75 -81.875 1 88.31 1035 ALA A CA 1
ATOM 8149 C C . ALA A 1 1035 ? 24.422 -135.875 -80.875 1 88.31 1035 ALA A C 1
ATOM 8151 O O . ALA A 1 1035 ? 25.484 -136.5 -80.938 1 88.31 1035 ALA A O 1
ATOM 8152 N N . LYS A 1 1036 ? 23.594 -136.125 -79.875 1 84.06 1036 LYS A N 1
ATOM 8153 C CA . LYS A 1 1036 ? 23.797 -137.125 -78.875 1 84.06 1036 LYS A CA 1
ATOM 8154 C C . LYS A 1 1036 ? 23.766 -138.5 -79.562 1 84.06 1036 LYS A C 1
ATOM 8156 O O . LYS A 1 1036 ? 24.578 -139.375 -79.25 1 84.06 1036 LYS A O 1
ATOM 8161 N N . ASN A 1 1037 ? 22.953 -138.75 -80.5 1 81.56 1037 ASN A N 1
ATOM 8162 C CA . ASN A 1 1037 ? 22.766 -140 -81.125 1 81.56 1037 ASN A CA 1
ATOM 8163 C C . ASN A 1 1037 ? 23.844 -140.375 -82.188 1 81.56 1037 ASN A C 1
ATOM 8165 O O . ASN A 1 1037 ? 24.109 -141.5 -82.562 1 81.56 1037 ASN A O 1
ATOM 8169 N N . ASN A 1 1038 ? 24.406 -139.375 -82.812 1 85.62 1038 ASN A N 1
ATOM 8170 C CA . ASN A 1 1038 ? 25.422 -139.5 -83.812 1 85.62 1038 ASN A CA 1
ATOM 8171 C C . ASN A 1 1038 ? 26.828 -139.5 -83.25 1 85.62 1038 ASN A C 1
ATOM 8173 O O . ASN A 1 1038 ? 27.797 -139.25 -83.938 1 85.62 1038 ASN A O 1
ATOM 8177 N N . GLY A 1 1039 ? 26.891 -139.875 -81.938 1 83.38 1039 GLY A N 1
ATOM 8178 C CA . GLY A 1 1039 ? 28.203 -140.125 -81.375 1 83.38 1039 GLY A CA 1
ATOM 8179 C C . GLY A 1 1039 ? 28.594 -139.125 -80.312 1 83.38 1039 GLY A C 1
ATOM 8180 O O . GLY A 1 1039 ? 29.656 -139.25 -79.688 1 83.38 1039 GLY A O 1
ATOM 8181 N N . ARG A 1 1040 ? 27.891 -138.125 -79.875 1 85 1040 ARG A N 1
ATOM 8182 C CA . ARG A 1 1040 ? 28.109 -137.125 -78.812 1 85 1040 ARG A CA 1
ATOM 8183 C C . ARG A 1 1040 ? 29.359 -136.25 -79.125 1 85 1040 ARG A C 1
ATOM 8185 O O . ARG A 1 1040 ? 30.078 -136.5 -80.062 1 85 1040 ARG A O 1
ATOM 8192 N N . ASN A 1 1041 ? 29.562 -135.25 -78.562 1 88.5 1041 ASN A N 1
ATOM 8193 C CA . ASN A 1 1041 ? 30.703 -134.375 -78.75 1 88.5 1041 ASN A CA 1
ATOM 8194 C C . ASN A 1 1041 ? 30.75 -133.75 -80.125 1 88.5 1041 ASN A C 1
ATOM 8196 O O . ASN A 1 1041 ? 31.781 -133.75 -80.812 1 88.5 1041 ASN A O 1
ATOM 8200 N N . ARG A 1 1042 ? 29.641 -133.25 -80.5 1 88.69 1042 ARG A N 1
ATOM 8201 C CA . ARG A 1 1042 ? 29.562 -132.625 -81.812 1 88.69 1042 ARG A CA 1
ATOM 8202 C C . ARG A 1 1042 ? 28.5 -131.5 -81.812 1 88.69 1042 ARG A C 1
ATOM 8204 O O . ARG A 1 1042 ? 27.641 -131.5 -80.938 1 88.69 1042 ARG A O 1
ATOM 8211 N N . VAL A 1 1043 ? 28.531 -130.625 -82.812 1 90.56 1043 VAL A N 1
ATOM 8212 C CA . VAL A 1 1043 ? 27.562 -129.5 -83.062 1 90.56 1043 VAL A CA 1
ATOM 8213 C C . VAL A 1 1043 ? 26.688 -129.875 -84.25 1 90.56 1043 VAL A C 1
ATOM 8215 O O . VAL A 1 1043 ? 27.203 -130.25 -85.312 1 90.56 1043 VAL A O 1
ATOM 8218 N N . GLU A 1 1044 ? 25.438 -130 -84.125 1 91.69 1044 GLU A N 1
ATOM 8219 C CA . GLU A 1 1044 ? 24.516 -130.25 -85.25 1 91.69 1044 GLU A CA 1
ATOM 8220 C C . GLU A 1 1044 ? 23.672 -129 -85.5 1 91.69 1044 GLU A C 1
ATOM 8222 O O . GLU A 1 1044 ? 23.172 -128.375 -84.562 1 91.69 1044 GLU A O 1
ATOM 8227 N N . SER A 1 1045 ? 23.672 -128.5 -86.562 1 88.62 1045 SER A N 1
ATOM 8228 C CA . SER A 1 1045 ? 22.922 -127.25 -86.938 1 88.62 1045 SER A CA 1
ATOM 8229 C C . SER A 1 1045 ? 21.953 -127.562 -88.062 1 88.62 1045 SER A C 1
ATOM 8231 O O . SER A 1 1045 ? 22.219 -128.375 -88.938 1 88.62 1045 SER A O 1
ATOM 8233 N N . MET B 1 1 ? 6.121 -60.781 27.484 1 14.78 1 MET B N 1
ATOM 8234 C CA . MET B 1 1 ? 5.555 -61.562 28.578 1 14.78 1 MET B CA 1
ATOM 8235 C C . MET B 1 1 ? 4.473 -60.781 29.312 1 14.78 1 MET B C 1
ATOM 8237 O O . MET B 1 1 ? 4.328 -59.562 29.109 1 14.78 1 MET B O 1
ATOM 8241 N N . LEU B 1 2 ? 4.434 -60.75 30.734 1 13.69 2 LEU B N 1
ATOM 8242 C CA . LEU B 1 2 ? 3.732 -61 31.984 1 13.69 2 LEU B CA 1
ATOM 8243 C C . LEU B 1 2 ? 3.117 -59.688 32.5 1 13.69 2 LEU B C 1
ATOM 8245 O O . LEU B 1 2 ? 1.937 -59.656 32.844 1 13.69 2 LEU B O 1
ATOM 8249 N N . ALA B 1 3 ? 3.709 -58.781 33.406 1 14.89 3 ALA B N 1
ATOM 8250 C CA . ALA B 1 3 ? 3.232 -58.812 34.781 1 14.89 3 ALA B CA 1
ATOM 8251 C C . ALA B 1 3 ? 2.041 -57.875 34.969 1 14.89 3 ALA B C 1
ATOM 8253 O O . ALA B 1 3 ? 1.901 -56.906 34.25 1 14.89 3 ALA B O 1
ATOM 8254 N N . ASN B 1 4 ? 1.039 -58.031 35.906 1 15.71 4 ASN B N 1
ATOM 8255 C CA . ASN B 1 4 ? -0.274 -58.031 36.562 1 15.71 4 ASN B CA 1
ATOM 8256 C C . ASN B 1 4 ? -0.587 -56.656 37.188 1 15.71 4 ASN B C 1
ATOM 8258 O O . ASN B 1 4 ? -1.658 -56.094 36.938 1 15.71 4 ASN B O 1
ATOM 8262 N N . GLY B 1 5 ? -0.011 -56.312 38.281 1 15.47 5 GLY B N 1
ATOM 8263 C CA . GLY B 1 5 ? -0.616 -56.188 39.594 1 15.47 5 GLY B CA 1
ATOM 8264 C C . GLY B 1 5 ? -1.225 -54.812 39.812 1 15.47 5 GLY B C 1
ATOM 8265 O O . GLY B 1 5 ? -1.059 -53.906 39 1 15.47 5 GLY B O 1
ATOM 8266 N N . ARG B 1 6 ? -1.115 -54.062 41 1 16.41 6 ARG B N 1
ATOM 8267 C CA . ARG B 1 6 ? -1.952 -53.812 42.156 1 16.41 6 ARG B CA 1
ATOM 8268 C C . ARG B 1 6 ? -2.418 -52.375 42.188 1 16.41 6 ARG B C 1
ATOM 8270 O O . ARG B 1 6 ? -3.605 -52.094 42.375 1 16.41 6 ARG B O 1
ATOM 8277 N N . PRO B 1 7 ? -1.541 -51.219 42.562 1 17.22 7 PRO B N 1
ATOM 8278 C CA . PRO B 1 7 ? -1.749 -50.688 43.906 1 17.22 7 PRO B CA 1
ATOM 8279 C C . PRO B 1 7 ? -2.869 -49.656 43.969 1 17.22 7 PRO B C 1
ATOM 8281 O O . PRO B 1 7 ? -3.223 -49.062 42.938 1 17.22 7 PRO B O 1
ATOM 8284 N N . LEU B 1 8 ? -3.389 -49.219 45.188 1 16.45 8 LEU B N 1
ATOM 8285 C CA . LEU B 1 8 ? -4.48 -48.844 46.094 1 16.45 8 LEU B CA 1
ATOM 8286 C C . LEU B 1 8 ? -4.859 -47.375 45.906 1 16.45 8 LEU B C 1
ATOM 8288 O O . LEU B 1 8 ? -3.982 -46.5 45.781 1 16.45 8 LEU B O 1
ATOM 8292 N N . LEU B 1 9 ? -6.164 -46.844 45.438 1 16.83 9 LEU B N 1
ATOM 8293 C CA . LEU B 1 9 ? -7.145 -45.906 44.906 1 16.83 9 LEU B CA 1
ATOM 8294 C C . LEU B 1 9 ? -7.566 -44.906 46 1 16.83 9 LEU B C 1
ATOM 8296 O O . LEU B 1 9 ? -8.539 -44.156 45.844 1 16.83 9 LEU B O 1
ATOM 8300 N N . SER B 1 10 ? -6.637 -45 47.156 1 16.03 10 SER B N 1
ATOM 8301 C CA . SER B 1 10 ? -7.309 -44.719 48.406 1 16.03 10 SER B CA 1
ATOM 8302 C C . SER B 1 10 ? -8.062 -43.406 48.375 1 16.03 10 SER B C 1
ATOM 8304 O O . SER B 1 10 ? -7.82 -42.562 47.5 1 16.03 10 SER B O 1
ATOM 8306 N N . HIS B 1 11 ? -8.641 -42.906 49.562 1 17.47 11 HIS B N 1
ATOM 8307 C CA . HIS B 1 11 ? -9.836 -42.438 50.25 1 17.47 11 HIS B CA 1
ATOM 8308 C C . HIS B 1 11 ? -9.891 -40.938 50.312 1 17.47 11 HIS B C 1
ATOM 8310 O O . HIS B 1 11 ? -10.766 -40.375 50.969 1 17.47 11 HIS B O 1
ATOM 8316 N N . TRP B 1 12 ? -8.977 -40.094 49.594 1 16.92 12 TRP B N 1
ATOM 8317 C CA . TRP B 1 12 ? -8.719 -38.844 50.25 1 16.92 12 TRP B CA 1
ATOM 8318 C C . TRP B 1 12 ? -10.016 -38.062 50.469 1 16.92 12 TRP B C 1
ATOM 8320 O O . TRP B 1 12 ? -10.875 -38 49.594 1 16.92 12 TRP B O 1
ATOM 8330 N N . GLU B 1 13 ? -10.406 -37.812 51.75 1 17.91 13 GLU B N 1
ATOM 8331 C CA . GLU B 1 13 ? -11.508 -37.344 52.594 1 17.91 13 GLU B CA 1
ATOM 8332 C C . GLU B 1 13 ? -12.031 -35.969 52.156 1 17.91 13 GLU B C 1
ATOM 8334 O O . GLU B 1 13 ? -11.266 -35.156 51.625 1 17.91 13 GLU B O 1
ATOM 8339 N N . GLY B 1 14 ? -13.43 -35.75 51.906 1 18.41 14 GLY B N 1
ATOM 8340 C CA . GLY B 1 14 ? -14.477 -34.906 51.344 1 18.41 14 GLY B CA 1
ATOM 8341 C C . GLY B 1 14 ? -14.625 -33.562 52 1 18.41 14 GLY B C 1
ATOM 8342 O O . GLY B 1 14 ? -15.641 -32.906 51.844 1 18.41 14 GLY B O 1
ATOM 8343 N N . ILE B 1 15 ? -13.414 -33 52.688 1 18.06 15 ILE B N 1
ATOM 8344 C CA . ILE B 1 15 ? -13.664 -32.031 53.75 1 18.06 15 ILE B CA 1
ATOM 8345 C C . ILE B 1 15 ? -14.594 -30.922 53.219 1 18.06 15 ILE B C 1
ATOM 8347 O O . ILE B 1 15 ? -14.43 -30.422 52.094 1 18.06 15 ILE B O 1
ATOM 8351 N N . SER B 1 16 ? -15.773 -30.609 53.906 1 18.89 16 SER B N 1
ATOM 8352 C CA . SER B 1 16 ? -17.016 -29.828 53.812 1 18.89 16 SER B CA 1
ATOM 8353 C C . SER B 1 16 ? -16.719 -28.328 53.812 1 18.89 16 SER B C 1
ATOM 8355 O O . SER B 1 16 ? -17.641 -27.516 53.906 1 18.89 16 SER B O 1
ATOM 8357 N N . SER B 1 17 ? -15.633 -27.75 53.219 1 19.09 17 SER B N 1
ATOM 8358 C CA . SER B 1 17 ? -15.07 -26.453 53.594 1 19.09 17 SER B CA 1
ATOM 8359 C C . SER B 1 17 ? -16.062 -25.328 53.344 1 19.09 17 SER B C 1
ATOM 8361 O O . SER B 1 17 ? -16.578 -25.156 52.25 1 19.09 17 SER B O 1
ATOM 8363 N N . ARG B 1 18 ? -16.859 -24.672 54.344 1 20.3 18 ARG B N 1
ATOM 8364 C CA . ARG B 1 18 ? -18.109 -23.969 54.625 1 20.3 18 ARG B CA 1
ATOM 8365 C C . ARG B 1 18 ? -18.203 -22.688 53.781 1 20.3 18 ARG B C 1
ATOM 8367 O O . ARG B 1 18 ? -19.062 -22.578 52.906 1 20.3 18 ARG B O 1
ATOM 8374 N N . SER B 1 19 ? -18.484 -21.312 54.438 1 18.59 19 SER B N 1
ATOM 8375 C CA . SER B 1 19 ? -19.141 -20.062 54.75 1 18.59 19 SER B CA 1
ATOM 8376 C C . SER B 1 19 ? -18.391 -18.875 54.156 1 18.59 19 SER B C 1
ATOM 8378 O O . SER B 1 19 ? -18.984 -17.828 53.875 1 18.59 19 SER B O 1
ATOM 8380 N N . ALA B 1 20 ? -17.125 -18.609 54.469 1 20.11 20 ALA B N 1
ATOM 8381 C CA . ALA B 1 20 ? -16.266 -17.422 54.562 1 20.11 20 ALA B CA 1
ATOM 8382 C C . ALA B 1 20 ? -15.977 -16.844 53.188 1 20.11 20 ALA B C 1
ATOM 8384 O O . ALA B 1 20 ? -15.078 -16.031 53 1 20.11 20 ALA B O 1
ATOM 8385 N N . ASN B 1 21 ? -16.484 -17.359 52.031 1 20.39 21 ASN B N 1
ATOM 8386 C CA . ASN B 1 21 ? -16.078 -17.359 50.625 1 20.39 21 ASN B CA 1
ATOM 8387 C C . ASN B 1 21 ? -16.422 -16.047 49.938 1 20.39 21 ASN B C 1
ATOM 8389 O O . ASN B 1 21 ? -16.484 -15.977 48.688 1 20.39 21 ASN B O 1
ATOM 8393 N N . GLU B 1 22 ? -17.109 -15.148 50.594 1 21.72 22 GLU B N 1
ATOM 8394 C CA . GLU B 1 22 ? -17.812 -13.922 50.188 1 21.72 22 GLU B CA 1
ATOM 8395 C C . GLU B 1 22 ? -16.828 -12.844 49.75 1 21.72 22 GLU B C 1
ATOM 8397 O O . GLU B 1 22 ? -17.109 -12.047 48.875 1 21.72 22 GLU B O 1
ATOM 8402 N N . ASP B 1 23 ? -15.781 -12.547 50.625 1 21.17 23 ASP B N 1
ATOM 8403 C CA . ASP B 1 23 ? -14.844 -11.43 50.625 1 21.17 23 ASP B CA 1
ATOM 8404 C C . ASP B 1 23 ? -13.875 -11.516 49.438 1 21.17 23 ASP B C 1
ATOM 8406 O O . ASP B 1 23 ? -12.992 -10.672 49.312 1 21.17 23 ASP B O 1
ATOM 8410 N N . VAL B 1 24 ? -13.625 -12.68 48.875 1 23.16 24 VAL B N 1
ATOM 8411 C CA . VAL B 1 24 ? -12.445 -12.898 48.062 1 23.16 24 VAL B CA 1
ATOM 8412 C C . VAL B 1 24 ? -12.633 -12.219 46.688 1 23.16 24 VAL B C 1
ATOM 8414 O O . VAL B 1 24 ? -11.773 -12.32 45.812 1 23.16 24 VAL B O 1
ATOM 8417 N N . LYS B 1 25 ? -13.82 -12.016 46.312 1 23.69 25 LYS B N 1
ATOM 8418 C CA . LYS B 1 25 ? -14.117 -11.742 44.906 1 23.69 25 LYS B CA 1
ATOM 8419 C C . LYS B 1 25 ? -13.484 -10.43 44.438 1 23.69 25 LYS B C 1
ATOM 8421 O O . LYS B 1 25 ? -13.344 -10.172 43.25 1 23.69 25 LYS B O 1
ATOM 8426 N N . CYS B 1 26 ? -13.555 -9.469 45.312 1 23.25 26 CYS B N 1
ATOM 8427 C CA . CYS B 1 26 ? -13.141 -8.117 44.938 1 23.25 26 CYS B CA 1
ATOM 8428 C C . CYS B 1 26 ? -11.648 -8.07 44.625 1 23.25 26 CYS B C 1
ATOM 8430 O O . CYS B 1 26 ? -11.109 -7.016 44.312 1 23.25 26 CYS B O 1
ATOM 8432 N N . ARG B 1 27 ? -10.891 -9.07 45.156 1 23.7 27 ARG B N 1
ATOM 8433 C CA . ARG B 1 27 ? -9.438 -8.938 45.188 1 23.7 27 ARG B CA 1
ATOM 8434 C C . ARG B 1 27 ? -8.836 -9.102 43.812 1 23.7 27 ARG B C 1
ATOM 8436 O O . ARG B 1 27 ? -7.625 -8.961 43.625 1 23.7 27 ARG B O 1
ATOM 8443 N N . ALA B 1 28 ? -9.438 -9.898 43.031 1 24.73 28 ALA B N 1
ATOM 8444 C CA . ALA B 1 28 ? -8.617 -10.43 41.969 1 24.73 28 ALA B CA 1
ATOM 8445 C C . ALA B 1 28 ? -8.148 -9.32 41.031 1 24.73 28 ALA B C 1
ATOM 8447 O O . ALA B 1 28 ? -7.164 -9.477 40.312 1 24.73 28 ALA B O 1
ATOM 8448 N N . GLU B 1 29 ? -9.117 -8.531 40.688 1 26.95 29 GLU B N 1
ATOM 8449 C CA . GLU B 1 29 ? -8.562 -7.676 39.656 1 26.95 29 GLU B CA 1
ATOM 8450 C C . GLU B 1 29 ? -7.457 -6.781 40.188 1 26.95 29 GLU B C 1
ATOM 8452 O O . GLU B 1 29 ? -7.688 -5.605 40.5 1 26.95 29 GLU B O 1
ATOM 8457 N N . LYS B 1 30 ? -6.895 -7.219 41.312 1 26.8 30 LYS B N 1
ATOM 8458 C CA . LYS B 1 30 ? -5.699 -6.52 41.781 1 26.8 30 LYS B CA 1
ATOM 8459 C C . LYS B 1 30 ? -4.676 -6.375 40.656 1 26.8 30 LYS B C 1
ATOM 8461 O O . LYS B 1 30 ? -4.074 -7.363 40.219 1 26.8 30 LYS B O 1
ATOM 8466 N N . THR B 1 31 ? -4.961 -5.535 39.75 1 29.86 31 THR B N 1
ATOM 8467 C CA . THR B 1 31 ? -3.805 -5.059 39 1 29.86 31 THR B CA 1
ATOM 8468 C C . THR B 1 31 ? -2.555 -5.055 39.875 1 29.86 31 THR B C 1
ATOM 8470 O O . THR B 1 31 ? -2.547 -4.457 40.969 1 29.86 31 THR B O 1
ATOM 8473 N N . PHE B 1 32 ? -1.976 -6.109 40.062 1 28.08 32 PHE B N 1
ATOM 8474 C CA . PHE B 1 32 ? -0.684 -6.191 40.75 1 28.08 32 PHE B CA 1
ATOM 8475 C C . PHE B 1 32 ? 0.096 -4.891 40.562 1 28.08 32 PHE B C 1
ATOM 8477 O O . PHE B 1 32 ? 0.648 -4.629 39.5 1 28.08 32 PHE B O 1
ATOM 8484 N N . HIS B 1 33 ? -0.43 -3.807 41.156 1 31.11 33 HIS B N 1
ATOM 8485 C CA . HIS B 1 33 ? 0.485 -2.695 41.375 1 31.11 33 HIS B CA 1
ATOM 8486 C C . HIS B 1 33 ? 1.732 -3.158 42.125 1 31.11 33 HIS B C 1
ATOM 8488 O O . HIS B 1 33 ? 1.641 -3.658 43.25 1 31.11 33 HIS B O 1
ATOM 8494 N N . LEU B 1 34 ? 2.662 -3.84 41.594 1 30.16 34 LEU B N 1
ATOM 8495 C CA . LEU B 1 34 ? 3.898 -3.875 42.344 1 30.16 34 LEU B CA 1
ATOM 8496 C C . LEU B 1 34 ? 4.094 -2.576 43.125 1 30.16 34 LEU B C 1
ATOM 8498 O O . LEU B 1 34 ? 3.967 -1.486 42.562 1 30.16 34 LEU B O 1
ATOM 8502 N N . PRO B 1 35 ? 4.004 -2.482 44.375 1 32.09 35 PRO B N 1
ATOM 8503 C CA . PRO B 1 35 ? 4.383 -1.392 45.25 1 32.09 35 PRO B CA 1
ATOM 8504 C C . PRO B 1 35 ? 5.758 -0.807 44.938 1 32.09 35 PRO B C 1
ATOM 8506 O O . PRO B 1 35 ? 6.75 -1.538 44.875 1 32.09 35 PRO B O 1
ATOM 8509 N N . GLY B 1 36 ? 5.801 0.187 43.906 1 36.41 36 GLY B N 1
ATOM 8510 C CA . GLY B 1 36 ? 6.914 1.028 43.5 1 36.41 36 GLY B CA 1
ATOM 8511 C C . GLY B 1 36 ? 6.926 1.303 42 1 36.41 36 GLY B C 1
ATOM 8512 O O . GLY B 1 36 ? 7.801 2.016 41.5 1 36.41 36 GLY B O 1
ATOM 8513 N N . VAL B 1 37 ? 6.445 0.393 41.25 1 42.22 37 VAL B N 1
ATOM 8514 C CA . VAL B 1 37 ? 6.613 0.7 39.844 1 42.22 37 VAL B CA 1
ATOM 8515 C C . VAL B 1 37 ? 5.602 1.767 39.406 1 42.22 37 VAL B C 1
ATOM 8517 O O . VAL B 1 37 ? 4.391 1.537 39.469 1 42.22 37 VAL B O 1
ATOM 8520 N N . ILE B 1 38 ? 5.832 3.004 39.531 1 44.94 38 ILE B N 1
ATOM 8521 C CA . ILE B 1 38 ? 5.148 4.195 39.031 1 44.94 38 ILE B CA 1
ATOM 8522 C C . ILE B 1 38 ? 4.73 3.979 37.594 1 44.94 38 ILE B C 1
ATOM 8524 O O . ILE B 1 38 ? 5.551 3.617 36.75 1 44.94 38 ILE B O 1
ATOM 8528 N N . ASP B 1 39 ? 3.436 3.85 37.312 1 56 39 ASP B N 1
ATOM 8529 C CA . ASP B 1 39 ? 2.85 3.83 35.969 1 56 39 ASP B CA 1
ATOM 8530 C C . ASP B 1 39 ? 3.299 5.043 35.156 1 56 39 ASP B C 1
ATOM 8532 O O . ASP B 1 39 ? 2.816 6.156 35.375 1 56 39 ASP B O 1
ATOM 8536 N N . SER B 1 40 ? 4.359 4.855 34.406 1 60.31 40 SER B N 1
ATOM 8537 C CA . SER B 1 40 ? 4.957 5.926 33.625 1 60.31 40 SER B CA 1
ATOM 8538 C C . SER B 1 40 ? 3.928 6.582 32.719 1 60.31 40 SER B C 1
ATOM 8540 O O . SER B 1 40 ? 4.102 7.73 32.312 1 60.31 40 SER B O 1
ATOM 8542 N N . MET B 1 41 ? 2.795 5.867 32.625 1 64.12 41 MET B N 1
ATOM 8543 C CA . MET B 1 41 ? 1.875 6.441 31.641 1 64.12 41 MET B CA 1
ATOM 8544 C C . MET B 1 41 ? 0.841 7.332 32.312 1 64.12 41 MET B C 1
ATOM 8546 O O . MET B 1 41 ? 0.06 8.008 31.641 1 64.12 41 MET B O 1
ATOM 8550 N N . HIS B 1 42 ? 0.918 7.438 33.594 1 67.19 42 HIS B N 1
ATOM 8551 C CA . HIS B 1 42 ? -0.069 8.234 34.312 1 67.19 42 HIS B CA 1
ATOM 8552 C C . HIS B 1 42 ? 0.019 9.703 33.906 1 67.19 42 HIS B C 1
ATOM 8554 O O . HIS B 1 42 ? -1.006 10.375 33.75 1 67.19 42 HIS B O 1
ATOM 8560 N N . GLY B 1 43 ? 1.288 10.141 33.719 1 73.12 43 GLY B N 1
ATOM 8561 C CA . GLY B 1 43 ? 1.471 11.531 33.344 1 73.12 43 GLY B CA 1
ATOM 8562 C C . GLY B 1 43 ? 1.045 11.828 31.938 1 73.12 43 GLY B C 1
ATOM 8563 O O . GLY B 1 43 ? 0.831 12.992 31.578 1 73.12 43 GLY B O 1
ATOM 8564 N N . TRP B 1 44 ? 0.844 10.758 31.219 1 82.06 44 TRP B N 1
ATOM 8565 C CA . TRP B 1 44 ? 0.556 10.945 29.797 1 82.06 44 TRP B CA 1
ATOM 8566 C C . TRP B 1 44 ? -0.922 10.711 29.516 1 82.06 44 TRP B C 1
ATOM 8568 O O . TRP B 1 44 ? -1.338 10.695 28.344 1 82.06 44 TRP B O 1
ATOM 8578 N N . GLN B 1 45 ? -1.761 10.516 30.391 1 75.06 45 GLN B N 1
ATOM 8579 C CA . GLN B 1 45 ? -3.148 10.102 30.219 1 75.06 45 GLN B CA 1
ATOM 8580 C C . GLN B 1 45 ? -3.908 11.078 29.328 1 75.06 45 GLN B C 1
ATOM 8582 O O . GLN B 1 45 ? -4.711 10.664 28.484 1 75.06 45 GLN B O 1
ATOM 8587 N N . ASN B 1 46 ? -3.586 12.352 29.469 1 76.69 46 ASN B N 1
ATOM 8588 C CA . ASN B 1 46 ? -4.316 13.352 28.703 1 76.69 46 ASN B CA 1
ATOM 8589 C C . ASN B 1 46 ? -3.812 13.445 27.266 1 76.69 46 ASN B C 1
ATOM 8591 O O . ASN B 1 46 ? -4.469 14.039 26.406 1 76.69 46 ASN B O 1
ATOM 8595 N N . PHE B 1 47 ? -2.721 12.828 27.078 1 81.75 47 PHE B N 1
ATOM 8596 C CA . PHE B 1 47 ? -2.141 12.922 25.734 1 81.75 47 PHE B CA 1
ATOM 8597 C C . PHE B 1 47 ? -2.357 11.625 24.969 1 81.75 47 PHE B C 1
ATOM 8599 O O . PHE B 1 47 ? -2.09 11.562 23.766 1 81.75 47 PHE B O 1
ATOM 8606 N N . GLN B 1 48 ? -2.877 10.68 25.609 1 78.19 48 GLN B N 1
ATOM 8607 C CA . GLN B 1 48 ? -3.035 9.375 24.969 1 78.19 48 GLN B CA 1
ATOM 8608 C C . GLN B 1 48 ? -4.262 9.359 24.062 1 78.19 48 GLN B C 1
ATOM 8610 O O . GLN B 1 48 ? -5.297 9.938 24.391 1 78.19 48 GLN B O 1
ATOM 8615 N N . SER B 1 49 ? -4.059 8.836 22.891 1 77.56 49 SER B N 1
ATOM 8616 C CA . SER B 1 49 ? -5.156 8.617 21.953 1 77.56 49 SER B CA 1
ATOM 8617 C C . SER B 1 49 ? -5.336 7.129 21.641 1 77.56 49 SER B C 1
ATOM 8619 O O . SER B 1 49 ? -4.418 6.332 21.859 1 77.56 49 SER B O 1
ATOM 8621 N N . ALA B 1 50 ? -6.531 6.789 21.297 1 82.38 50 ALA B N 1
ATOM 8622 C CA . ALA B 1 50 ? -6.777 5.414 20.875 1 82.38 50 ALA B CA 1
ATOM 8623 C C . ALA B 1 50 ? -6.016 5.09 19.578 1 82.38 50 ALA B C 1
ATOM 8625 O O . ALA B 1 50 ? -5.84 5.957 18.719 1 82.38 50 ALA B O 1
ATOM 8626 N N . PHE B 1 51 ? -5.559 3.834 19.594 1 85.81 51 PHE B N 1
ATOM 8627 C CA . PHE B 1 51 ? -4.809 3.389 18.422 1 85.81 51 PHE B CA 1
ATOM 8628 C C . PHE B 1 51 ? -5.715 2.65 17.453 1 85.81 51 PHE B C 1
ATOM 8630 O O . PHE B 1 51 ? -6.258 1.593 17.766 1 85.81 51 PHE B O 1
ATOM 8637 N N . PHE B 1 52 ? -5.914 3.229 16.266 1 88.94 52 PHE B N 1
ATOM 8638 C CA . PHE B 1 52 ? -6.727 2.623 15.219 1 88.94 52 PHE B CA 1
ATOM 8639 C C . PHE B 1 52 ? -5.855 2.143 14.062 1 88.94 52 PHE B C 1
ATOM 8641 O O . PHE B 1 52 ? -4.875 2.799 13.703 1 88.94 52 PHE B O 1
ATOM 8648 N N . THR B 1 53 ? -6.156 0.984 13.617 1 83.31 53 THR B N 1
ATOM 8649 C CA . THR B 1 53 ? -5.527 0.498 12.391 1 83.31 53 THR B CA 1
ATOM 8650 C C . THR B 1 53 ? -6.387 0.823 11.172 1 83.31 53 THR B C 1
ATOM 8652 O O . THR B 1 53 ? -7.555 0.428 11.109 1 83.31 53 THR B O 1
ATOM 8655 N N . ASP B 1 54 ? -5.82 1.651 10.305 1 76.75 54 ASP B N 1
ATOM 8656 C CA . ASP B 1 54 ? -6.543 2.008 9.086 1 76.75 54 ASP B CA 1
ATOM 8657 C C . ASP B 1 54 ? -6.449 0.893 8.047 1 76.75 54 ASP B C 1
ATOM 8659 O O . ASP B 1 54 ? -5.352 0.509 7.637 1 76.75 54 ASP B O 1
ATOM 8663 N N . MET B 1 55 ? -7.492 0.345 7.609 1 70.44 55 MET B N 1
ATOM 8664 C CA . MET B 1 55 ? -7.496 -0.753 6.645 1 70.44 55 MET B CA 1
ATOM 8665 C C . MET B 1 55 ? -7.352 -0.23 5.223 1 70.44 55 MET B C 1
ATOM 8667 O O . MET B 1 55 ? -7.184 -1.011 4.281 1 70.44 55 MET B O 1
ATOM 8671 N N . GLY B 1 56 ? -7.484 1.072 5.109 1 60.31 56 GLY B N 1
ATOM 8672 C CA . GLY B 1 56 ? -7.297 1.672 3.801 1 60.31 56 GLY B CA 1
ATOM 8673 C C . GLY B 1 56 ? -5.879 1.521 3.273 1 60.31 56 GLY B C 1
ATOM 8674 O O . GLY B 1 56 ? -5.633 1.697 2.078 1 60.31 56 GLY B O 1
ATOM 8675 N N . ALA B 1 57 ? -5.008 1.218 4.164 1 57.38 57 ALA B N 1
ATOM 8676 C CA . ALA B 1 57 ? -3.619 1.048 3.738 1 57.38 57 ALA B CA 1
ATOM 8677 C C . ALA B 1 57 ? -3.43 -0.274 3 1 57.38 57 ALA B C 1
ATOM 8679 O O . ALA B 1 57 ? -2.379 -0.512 2.398 1 57.38 57 ALA B O 1
ATOM 8680 N N . ILE B 1 58 ? -4.527 -0.979 3.023 1 58.34 58 ILE B N 1
ATOM 8681 C CA . ILE B 1 58 ? -4.473 -2.238 2.289 1 58.34 58 ILE B CA 1
ATOM 8682 C C . ILE B 1 58 ? -4.695 -1.978 0.801 1 58.34 58 ILE B C 1
ATOM 8684 O O . ILE B 1 58 ? -5.656 -1.304 0.421 1 58.34 58 ILE B O 1
ATOM 8688 N N . PRO B 1 59 ? -3.83 -2.484 0.14 1 56.94 59 PRO B N 1
ATOM 8689 C CA . PRO B 1 59 ? -3.947 -2.252 -1.302 1 56.94 59 PRO B CA 1
ATOM 8690 C C . PRO B 1 59 ? -5.285 -2.725 -1.868 1 56.94 59 PRO B C 1
ATOM 8692 O O . PRO B 1 59 ? -5.781 -3.789 -1.485 1 56.94 59 PRO B O 1
ATOM 8695 N N . ASN B 1 60 ? -6.051 -1.9 -2.57 1 59.91 60 ASN B N 1
ATOM 8696 C CA . ASN B 1 60 ? -7.215 -2.215 -3.391 1 59.91 60 ASN B CA 1
ATOM 8697 C C . ASN B 1 60 ? -8.516 -2.031 -2.613 1 59.91 60 ASN B C 1
ATOM 8699 O O . ASN B 1 60 ? -9.586 -2.43 -3.08 1 59.91 60 ASN B O 1
ATOM 8703 N N . LEU B 1 61 ? -8.359 -1.736 -1.3 1 63.22 61 LEU B N 1
ATOM 8704 C CA . LEU B 1 61 ? -9.594 -1.354 -0.628 1 63.22 61 LEU B CA 1
ATOM 8705 C C . LEU B 1 61 ? -9.844 0.145 -0.759 1 63.22 61 LEU B C 1
ATOM 8707 O O . LEU B 1 61 ? -9.117 0.953 -0.177 1 63.22 61 LEU B O 1
ATOM 8711 N N . PRO B 1 62 ? -10.828 0.455 -1.504 1 65.56 62 PRO B N 1
ATOM 8712 C CA . PRO B 1 62 ? -11.086 1.885 -1.696 1 65.56 62 PRO B CA 1
ATOM 8713 C C . PRO B 1 62 ? -11.438 2.602 -0.396 1 65.56 62 PRO B C 1
ATOM 8715 O O . PRO B 1 62 ? -12.133 2.037 0.454 1 65.56 62 PRO B O 1
ATOM 8718 N N . GLN B 1 63 ? -10.867 3.676 -0.16 1 66.94 63 GLN B N 1
ATOM 8719 C CA . GLN B 1 63 ? -11.141 4.484 1.022 1 66.94 63 GLN B CA 1
ATOM 8720 C C . GLN B 1 63 ? -12.32 5.422 0.783 1 66.94 63 GLN B C 1
ATOM 8722 O O . GLN B 1 63 ? -12.141 6.641 0.691 1 66.94 63 GLN B O 1
ATOM 8727 N N . THR B 1 64 ? -13.461 4.738 0.73 1 73.75 64 THR B N 1
ATOM 8728 C CA . THR B 1 64 ? -14.695 5.477 0.509 1 73.75 64 THR B CA 1
ATOM 8729 C C . THR B 1 64 ? -15.711 5.176 1.61 1 73.75 64 THR B C 1
ATOM 8731 O O . THR B 1 64 ? -15.359 4.594 2.641 1 73.75 64 THR B O 1
ATOM 8734 N N . THR B 1 65 ? -16.891 5.703 1.398 1 77.38 65 THR B N 1
ATOM 8735 C CA . THR B 1 65 ? -17.953 5.547 2.391 1 77.38 65 THR B CA 1
ATOM 8736 C C . THR B 1 65 ? -18.297 4.07 2.586 1 77.38 65 THR B C 1
ATOM 8738 O O . THR B 1 65 ? -18.562 3.357 1.616 1 77.38 65 THR B O 1
ATOM 8741 N N . VAL B 1 66 ? -18.25 3.68 3.816 1 85.81 66 VAL B N 1
ATOM 8742 C CA . VAL B 1 66 ? -18.594 2.316 4.199 1 85.81 66 VAL B CA 1
ATOM 8743 C C . VAL B 1 66 ? -20.031 2.289 4.746 1 85.81 66 VAL B C 1
ATOM 8745 O O . VAL B 1 66 ? -20.328 2.971 5.727 1 85.81 66 VAL B O 1
ATOM 8748 N N . ASN B 1 67 ? -20.812 1.455 4.172 1 85.06 67 ASN B N 1
ATOM 8749 C CA . ASN B 1 67 ? -22.219 1.411 4.555 1 85.06 67 ASN B CA 1
ATOM 8750 C C . ASN B 1 67 ? -22.469 0.367 5.641 1 85.06 67 ASN B C 1
ATOM 8752 O O . ASN B 1 67 ? -23.328 0.56 6.508 1 85.06 67 ASN B O 1
ATOM 8756 N N . ALA B 1 68 ? -21.844 -0.68 5.438 1 91.5 68 ALA B N 1
ATOM 8757 C CA . ALA B 1 68 ? -22.109 -1.775 6.367 1 91.5 68 ALA B CA 1
ATOM 8758 C C . ALA B 1 68 ? -20.875 -2.662 6.531 1 91.5 68 ALA B C 1
ATOM 8760 O O . ALA B 1 68 ? -20.078 -2.799 5.602 1 91.5 68 ALA B O 1
ATOM 8761 N N . ILE B 1 69 ? -20.766 -3.213 7.699 1 93.06 69 ILE B N 1
ATOM 8762 C CA . ILE B 1 69 ? -19.703 -4.156 8.008 1 93.06 69 ILE B CA 1
ATOM 8763 C C . ILE B 1 69 ? -20.281 -5.359 8.758 1 93.06 69 ILE B C 1
ATOM 8765 O O . ILE B 1 69 ? -21.172 -5.207 9.586 1 93.06 69 ILE B O 1
ATOM 8769 N N . MET B 1 70 ? -19.781 -6.531 8.43 1 94.62 70 MET B N 1
ATOM 8770 C CA . MET B 1 70 ? -20.219 -7.75 9.102 1 94.62 70 MET B CA 1
ATOM 8771 C C . MET B 1 70 ? -19.109 -8.789 9.141 1 94.62 70 MET B C 1
ATOM 8773 O O . MET B 1 70 ? -18.234 -8.805 8.273 1 94.62 70 MET B O 1
ATOM 8777 N N . GLN B 1 71 ? -19.109 -9.547 10.156 1 93.81 71 GLN B N 1
ATOM 8778 C CA . GLN B 1 71 ? -18.234 -10.719 10.242 1 93.81 71 GLN B CA 1
ATOM 8779 C C . GLN B 1 71 ? -19.016 -12.008 10.008 1 93.81 71 GLN B C 1
ATOM 8781 O O . GLN B 1 71 ? -20.047 -12.234 10.633 1 93.81 71 GLN B O 1
ATOM 8786 N N . ASP B 1 72 ? -18.531 -12.82 9.164 1 91.88 72 ASP B N 1
ATOM 8787 C CA . ASP B 1 72 ? -19.25 -14.047 8.852 1 91.88 72 ASP B CA 1
ATOM 8788 C C . ASP B 1 72 ? -18.891 -15.164 9.836 1 91.88 72 ASP B C 1
ATOM 8790 O O . ASP B 1 72 ? -18.172 -14.93 10.805 1 91.88 72 ASP B O 1
ATOM 8794 N N . SER B 1 73 ? -19.469 -16.391 9.641 1 87.31 73 SER B N 1
ATOM 8795 C CA . SER B 1 73 ? -19.297 -17.516 10.562 1 87.31 73 SER B CA 1
ATOM 8796 C C . SER B 1 73 ? -17.859 -18.031 10.555 1 87.31 73 SER B C 1
ATOM 8798 O O . SER B 1 73 ? -17.391 -18.594 11.547 1 87.31 73 SER B O 1
ATOM 8800 N N . ASP B 1 74 ? -17.125 -17.766 9.484 1 86.12 74 ASP B N 1
ATOM 8801 C CA . ASP B 1 74 ? -15.742 -18.219 9.383 1 86.12 74 ASP B CA 1
ATOM 8802 C C . ASP B 1 74 ? -14.781 -17.172 9.93 1 86.12 74 ASP B C 1
ATOM 8804 O O . ASP B 1 74 ? -13.57 -17.391 9.992 1 86.12 74 ASP B O 1
ATOM 8808 N N . GLY B 1 75 ? -15.281 -16.109 10.273 1 88.69 75 GLY B N 1
ATOM 8809 C CA . GLY B 1 75 ? -14.477 -15.062 10.891 1 88.69 75 GLY B CA 1
ATOM 8810 C C . GLY B 1 75 ? -13.992 -14.016 9.898 1 88.69 75 GLY B C 1
ATOM 8811 O O . GLY B 1 75 ? -13.242 -13.109 10.266 1 88.69 75 GLY B O 1
ATOM 8812 N N . LEU B 1 76 ? -14.391 -14.109 8.68 1 91.94 76 LEU B N 1
ATOM 8813 C CA . LEU B 1 76 ? -13.984 -13.125 7.684 1 91.94 76 LEU B CA 1
ATOM 8814 C C . LEU B 1 76 ? -14.891 -11.898 7.727 1 91.94 76 LEU B C 1
ATOM 8816 O O . LEU B 1 76 ? -16.031 -11.984 8.188 1 91.94 76 LEU B O 1
ATOM 8820 N N . ILE B 1 77 ? -14.391 -10.812 7.281 1 93.06 77 ILE B N 1
ATOM 8821 C CA . ILE B 1 77 ? -15.109 -9.547 7.375 1 93.06 77 ILE B CA 1
ATOM 8822 C C . ILE B 1 77 ? -15.688 -9.172 6.008 1 93.06 77 ILE B C 1
ATOM 8824 O O . ILE B 1 77 ? -15.016 -9.32 4.984 1 93.06 77 ILE B O 1
ATOM 8828 N N . TRP B 1 78 ? -16.906 -8.773 6.039 1 94.12 78 TRP B N 1
ATOM 8829 C CA . TRP B 1 78 ? -17.578 -8.266 4.848 1 94.12 78 TRP B CA 1
ATOM 8830 C C . TRP B 1 78 ? -17.844 -6.766 4.965 1 94.12 78 TRP B C 1
ATOM 8832 O O . TRP B 1 78 ? -18.359 -6.297 5.984 1 94.12 78 TRP B O 1
ATOM 8842 N N . ILE B 1 79 ? -17.438 -6.039 3.959 1 90.94 79 ILE B N 1
ATOM 8843 C CA . ILE B 1 79 ? -17.562 -4.586 3.957 1 90.94 79 ILE B CA 1
ATOM 8844 C C . ILE B 1 79 ? -18.297 -4.125 2.701 1 90.94 79 ILE B C 1
ATOM 8846 O O . ILE B 1 79 ? -17.922 -4.504 1.586 1 90.94 79 ILE B O 1
ATOM 8850 N N . ASN B 1 80 ? -19.281 -3.395 2.885 1 91 80 ASN B N 1
ATOM 8851 C CA . ASN B 1 80 ? -19.938 -2.803 1.729 1 91 80 ASN B CA 1
ATOM 8852 C C . ASN B 1 80 ? -19.531 -1.343 1.538 1 91 80 ASN B C 1
ATOM 8854 O O . ASN B 1 80 ? -19.578 -0.554 2.482 1 91 80 ASN B O 1
ATOM 8858 N N . ILE B 1 81 ? -19.047 -1.159 0.41 1 78.75 81 ILE B N 1
ATOM 8859 C CA . ILE B 1 81 ? -18.766 0.201 -0.037 1 78.75 81 ILE B CA 1
ATOM 8860 C C . ILE B 1 81 ? -19.594 0.514 -1.286 1 78.75 81 ILE B C 1
ATOM 8862 O O . ILE B 1 81 ? -20.219 -0.377 -1.864 1 78.75 81 ILE B O 1
ATOM 8866 N N . ALA B 1 82 ? -19.766 1.784 -1.613 1 67 82 ALA B N 1
ATOM 8867 C CA . ALA B 1 82 ? -20.594 2.205 -2.74 1 67 82 ALA B CA 1
ATOM 8868 C C . ALA B 1 82 ? -20.25 1.409 -3.998 1 67 82 ALA B C 1
ATOM 8870 O O . ALA B 1 82 ? -21.125 1.162 -4.836 1 67 82 ALA B O 1
ATOM 8871 N N . ASN B 1 83 ? -19.078 0.775 -4.09 1 66.88 83 ASN B N 1
ATOM 8872 C CA . ASN B 1 83 ? -18.641 0.092 -5.309 1 66.88 83 ASN B CA 1
ATOM 8873 C C . ASN B 1 83 ? -18.875 -1.414 -5.215 1 66.88 83 ASN B C 1
ATOM 8875 O O . ASN B 1 83 ? -18.625 -2.143 -6.18 1 66.88 83 ASN B O 1
ATOM 8879 N N . GLY B 1 84 ? -19.516 -1.862 -4.164 1 80.38 84 GLY B N 1
ATOM 8880 C CA . GLY B 1 84 ? -19.719 -3.299 -4.074 1 80.38 84 GLY B CA 1
ATOM 8881 C C . GLY B 1 84 ? -19.484 -3.85 -2.682 1 80.38 84 GLY B C 1
ATOM 8882 O O . GLY B 1 84 ? -19.359 -3.088 -1.72 1 80.38 84 GLY B O 1
ATOM 8883 N N . LEU B 1 85 ? -19.656 -5.148 -2.68 1 90.88 85 LEU B N 1
ATOM 8884 C CA . LEU B 1 85 ? -19.438 -5.891 -1.441 1 90.88 85 LEU B CA 1
ATOM 8885 C C . LEU B 1 85 ? -18.078 -6.57 -1.434 1 90.88 85 LEU B C 1
ATOM 8887 O O . LEU B 1 85 ? -17.734 -7.293 -2.371 1 90.88 85 LEU B O 1
ATOM 8891 N N . PHE B 1 86 ? -17.359 -6.262 -0.369 1 88.94 86 PHE B N 1
ATOM 8892 C CA . PHE B 1 86 ? -15.992 -6.785 -0.272 1 88.94 86 PHE B CA 1
ATOM 8893 C C . PHE B 1 86 ? -15.898 -7.844 0.822 1 88.94 86 PHE B C 1
ATOM 8895 O O . PHE B 1 86 ? -16.438 -7.66 1.916 1 88.94 86 PHE B O 1
ATOM 8902 N N . ARG B 1 87 ? -15.312 -8.914 0.406 1 92.25 87 ARG B N 1
ATOM 8903 C CA . ARG B 1 87 ? -14.898 -9.906 1.395 1 92.25 87 ARG B CA 1
ATOM 8904 C C . ARG B 1 87 ? -13.43 -9.734 1.757 1 92.25 87 ARG B C 1
ATOM 8906 O O . ARG B 1 87 ? -12.57 -9.711 0.875 1 92.25 87 ARG B O 1
ATOM 8913 N N . PHE B 1 88 ? -13.188 -9.602 3.086 1 90.5 88 PHE B N 1
ATOM 8914 C CA . PHE B 1 88 ? -11.852 -9.242 3.549 1 90.5 88 PHE B CA 1
ATOM 8915 C C . PHE B 1 88 ? -11.359 -10.227 4.602 1 90.5 88 PHE B C 1
ATOM 8917 O O . PHE B 1 88 ? -12.078 -10.547 5.547 1 90.5 88 PHE B O 1
ATOM 8924 N N . ASP B 1 89 ? -10.062 -10.648 4.348 1 88.69 89 ASP B N 1
ATOM 8925 C CA . ASP B 1 89 ? -9.492 -11.555 5.336 1 88.69 89 ASP B CA 1
ATOM 8926 C C . ASP B 1 89 ? -8.234 -10.961 5.969 1 88.69 89 ASP B C 1
ATOM 8928 O O . ASP B 1 89 ? -7.516 -11.648 6.695 1 88.69 89 ASP B O 1
ATOM 8932 N N . GLY B 1 90 ? -7.93 -9.742 5.684 1 82.31 90 GLY B N 1
ATOM 8933 C CA . GLY B 1 90 ? -6.738 -9.086 6.199 1 82.31 90 GLY B CA 1
ATOM 8934 C C . GLY B 1 90 ? -5.816 -8.578 5.105 1 82.31 90 GLY B C 1
ATOM 8935 O O . GLY B 1 90 ? -5.293 -7.469 5.188 1 82.31 90 GLY B O 1
ATOM 8936 N N . LEU B 1 91 ? -5.621 -9.438 4.133 1 81.88 91 LEU B N 1
ATOM 8937 C CA . LEU B 1 91 ? -4.746 -9.07 3.025 1 81.88 91 LEU B CA 1
ATOM 8938 C C . LEU B 1 91 ? -5.414 -9.352 1.684 1 81.88 91 LEU B C 1
ATOM 8940 O O . LEU B 1 91 ? -5.137 -8.672 0.692 1 81.88 91 LEU B O 1
ATOM 8944 N N . HIS B 1 92 ? -6.344 -10.367 1.727 1 84.25 92 HIS B N 1
ATOM 8945 C CA . HIS B 1 92 ? -7.086 -10.688 0.512 1 84.25 92 HIS B CA 1
ATOM 8946 C C . HIS B 1 92 ? -8.383 -9.891 0.435 1 84.25 92 HIS B C 1
ATOM 8948 O O . HIS B 1 92 ? -9.047 -9.672 1.452 1 84.25 92 HIS B O 1
ATOM 8954 N N . ILE B 1 93 ? -8.633 -9.477 -0.798 1 83.19 93 ILE B N 1
ATOM 8955 C CA . ILE B 1 93 ? -9.891 -8.781 -1.029 1 83.19 93 ILE B CA 1
ATOM 8956 C C . ILE B 1 93 ? -10.609 -9.406 -2.221 1 83.19 93 ILE B C 1
ATOM 8958 O O . ILE B 1 93 ? -9.992 -9.695 -3.246 1 83.19 93 ILE B O 1
ATOM 8962 N N . GLN B 1 94 ? -11.812 -9.789 -2.039 1 85.81 94 GLN B N 1
ATOM 8963 C CA . GLN B 1 94 ? -12.68 -10.25 -3.119 1 85.81 94 GLN B CA 1
ATOM 8964 C C . GLN B 1 94 ? -13.875 -9.312 -3.297 1 85.81 94 GLN B C 1
ATOM 8966 O O . GLN B 1 94 ? -14.594 -9.031 -2.338 1 85.81 94 GLN B O 1
ATOM 8971 N N . LEU B 1 95 ? -14.039 -8.875 -4.48 1 84 95 LEU B N 1
ATOM 8972 C CA . LEU B 1 95 ? -15.078 -7.895 -4.773 1 84 95 LEU B CA 1
ATOM 8973 C C . LEU B 1 95 ? -16.266 -8.555 -5.473 1 84 95 LEU B C 1
ATOM 8975 O O . LEU B 1 95 ? -16.078 -9.344 -6.398 1 84 95 LEU B O 1
ATOM 8979 N N . PHE B 1 96 ? -17.469 -8.297 -4.949 1 88.12 96 PHE B N 1
ATOM 8980 C CA . PHE B 1 96 ? -18.734 -8.688 -5.566 1 88.12 96 PHE B CA 1
ATOM 8981 C C . PHE B 1 96 ? -19.5 -7.469 -6.039 1 88.12 96 PHE B C 1
ATOM 8983 O O . PHE B 1 96 ? -19.734 -6.531 -5.27 1 88.12 96 PHE B O 1
ATOM 8990 N N . ARG B 1 97 ? -19.875 -7.461 -7.301 1 80.44 97 ARG B N 1
ATOM 8991 C CA . ARG B 1 97 ? -20.641 -6.367 -7.887 1 80.44 97 ARG B CA 1
ATOM 8992 C C . ARG B 1 97 ? -21.766 -6.895 -8.766 1 80.44 97 ARG B C 1
ATOM 8994 O O . ARG B 1 97 ? -21.766 -8.07 -9.133 1 80.44 97 ARG B O 1
ATOM 9001 N N . PRO B 1 98 ? -22.703 -5.957 -8.953 1 76.12 98 PRO B N 1
ATOM 9002 C CA . PRO B 1 98 ? -23.75 -6.355 -9.906 1 76.12 98 PRO B CA 1
ATOM 9003 C C . PRO B 1 98 ? -23.203 -6.566 -11.312 1 76.12 98 PRO B C 1
ATOM 9005 O O . PRO B 1 98 ? -22.453 -5.734 -11.82 1 76.12 98 PRO B O 1
ATOM 9008 N N . GLN B 1 99 ? -23.344 -7.738 -11.875 1 73.19 99 GLN B N 1
ATOM 9009 C CA . GLN B 1 99 ? -22.922 -8.047 -13.242 1 73.19 99 GLN B CA 1
ATOM 9010 C C . GLN B 1 99 ? -24.141 -8.258 -14.148 1 73.19 99 GLN B C 1
ATOM 9012 O O . GLN B 1 99 ? -25.078 -8.961 -13.789 1 73.19 99 GLN B O 1
ATOM 9017 N N . ALA B 1 100 ? -23.719 -7.609 -15.391 1 61.03 100 ALA B N 1
ATOM 9018 C CA . ALA B 1 100 ? -24.781 -7.738 -16.391 1 61.03 100 ALA B CA 1
ATOM 9019 C C . ALA B 1 100 ? -24.844 -9.156 -16.938 1 61.03 100 ALA B C 1
ATOM 9021 O O . ALA B 1 100 ? -23.812 -9.805 -17.125 1 61.03 100 ALA B O 1
ATOM 9022 N N . ASN B 1 101 ? -25.859 -9.938 -16.656 1 68.06 101 ASN B N 1
ATOM 9023 C CA . ASN B 1 101 ? -26.125 -11.227 -17.281 1 68.06 101 ASN B CA 1
ATOM 9024 C C . ASN B 1 101 ? -25.844 -12.383 -16.312 1 68.06 101 ASN B C 1
ATOM 9026 O O . ASN B 1 101 ? -25.734 -13.531 -16.75 1 68.06 101 ASN B O 1
ATOM 9030 N N . GLN B 1 102 ? -25.484 -11.977 -15.227 1 78.12 102 GLN B N 1
ATOM 9031 C CA . GLN B 1 102 ? -25.391 -13.016 -14.211 1 78.12 102 GLN B CA 1
ATOM 9032 C C . GLN B 1 102 ? -26.5 -12.891 -13.172 1 78.12 102 GLN B C 1
ATOM 9034 O O . GLN B 1 102 ? -26.391 -12.086 -12.234 1 78.12 102 GLN B O 1
ATOM 9039 N N . PRO B 1 103 ? -27.453 -13.664 -13.328 1 80.25 103 PRO B N 1
ATOM 9040 C CA . PRO B 1 103 ? -28.625 -13.508 -12.469 1 80.25 103 PRO B CA 1
ATOM 9041 C C . PRO B 1 103 ? -28.312 -13.742 -10.992 1 80.25 103 PRO B C 1
ATOM 9043 O O . PRO B 1 103 ? -29.031 -13.258 -10.117 1 80.25 103 PRO B O 1
ATOM 9046 N N . HIS B 1 104 ? -27.266 -14.461 -10.688 1 88.62 104 HIS B N 1
ATOM 9047 C CA . HIS B 1 104 ? -26.984 -14.758 -9.289 1 88.62 104 HIS B CA 1
ATOM 9048 C C . HIS B 1 104 ? -25.875 -13.859 -8.742 1 88.62 104 HIS B C 1
ATOM 9050 O O . HIS B 1 104 ? -25.266 -14.164 -7.715 1 88.62 104 HIS B O 1
ATOM 9056 N N . SER B 1 105 ? -25.734 -12.773 -9.469 1 88.38 105 SER B N 1
ATOM 9057 C CA . SER B 1 105 ? -24.781 -11.781 -8.969 1 88.38 105 SER B CA 1
ATOM 9058 C C . SER B 1 105 ? -25.438 -10.812 -8 1 88.38 105 SER B C 1
ATOM 9060 O O . SER B 1 105 ? -26.656 -10.875 -7.789 1 88.38 105 SER B O 1
ATOM 9062 N N . LEU B 1 106 ? -24.672 -10.016 -7.316 1 87.88 106 LEU B N 1
ATOM 9063 C CA . LEU B 1 106 ? -25.203 -9.016 -6.402 1 87.88 106 LEU B CA 1
ATOM 9064 C C . LEU B 1 106 ? -26.141 -8.047 -7.137 1 87.88 106 LEU B C 1
ATOM 9066 O O . LEU B 1 106 ? -25.719 -7.379 -8.086 1 87.88 106 LEU B O 1
ATOM 9070 N N . PRO B 1 107 ? -27.359 -8.094 -6.73 1 78.81 107 PRO B N 1
ATOM 9071 C CA . PRO B 1 107 ? -28.328 -7.309 -7.492 1 78.81 107 PRO B CA 1
ATOM 9072 C C . PRO B 1 107 ? -28.156 -5.805 -7.277 1 78.81 107 PRO B C 1
ATOM 9074 O O . PRO B 1 107 ? -28.609 -5.008 -8.109 1 78.81 107 PRO B O 1
ATOM 9077 N N . ASP B 1 108 ? -27.688 -5.473 -6.043 1 78.5 108 ASP B N 1
ATOM 9078 C CA . ASP B 1 108 ? -27.5 -4.07 -5.684 1 78.5 108 ASP B CA 1
ATOM 9079 C C . ASP B 1 108 ? -26.141 -3.84 -5.016 1 78.5 108 ASP B C 1
ATOM 9081 O O . ASP B 1 108 ? -25.688 -4.668 -4.223 1 78.5 108 ASP B O 1
ATOM 9085 N N . SER B 1 109 ? -25.609 -2.658 -5.367 1 76.69 109 SER B N 1
ATOM 9086 C CA . SER B 1 109 ? -24.281 -2.371 -4.82 1 76.69 109 SER B CA 1
ATOM 9087 C C . SER B 1 109 ? -24.391 -1.686 -3.459 1 76.69 109 SER B C 1
ATOM 9089 O O . SER B 1 109 ? -23.406 -1.646 -2.703 1 76.69 109 SER B O 1
ATOM 9091 N N . ILE B 1 110 ? -25.531 -1.143 -3.117 1 80.56 110 ILE B N 1
ATOM 9092 C CA . ILE B 1 110 ? -25.688 -0.447 -1.843 1 80.56 110 ILE B CA 1
ATOM 9093 C C . ILE B 1 110 ? -26.375 -1.359 -0.835 1 80.56 110 ILE B C 1
ATOM 9095 O O . ILE B 1 110 ? -27.562 -1.645 -0.967 1 80.56 110 ILE B O 1
ATOM 9099 N N . ILE B 1 111 ? -25.625 -1.725 0.055 1 90.19 111 ILE B N 1
ATOM 9100 C CA . ILE B 1 111 ? -26.125 -2.568 1.139 1 90.19 111 ILE B CA 1
ATOM 9101 C C . ILE B 1 111 ? -26.172 -1.766 2.438 1 90.19 111 ILE B C 1
ATOM 9103 O O . ILE B 1 111 ? -25.156 -1.207 2.865 1 90.19 111 ILE B O 1
ATOM 9107 N N . ARG B 1 112 ? -27.219 -1.74 3.066 1 87.31 112 ARG B N 1
ATOM 9108 C CA . ARG B 1 112 ? -27.391 -0.918 4.262 1 87.31 112 ARG B CA 1
ATOM 9109 C C . ARG B 1 112 ? -27.172 -1.736 5.527 1 87.31 112 ARG B C 1
ATOM 9111 O O . ARG B 1 112 ? -26.734 -1.2 6.547 1 87.31 112 ARG B O 1
ATOM 9118 N N . THR B 1 113 ? -27.531 -2.984 5.418 1 92.31 113 THR B N 1
ATOM 9119 C CA . THR B 1 113 ? -27.406 -3.834 6.598 1 92.31 113 THR B CA 1
ATOM 9120 C C . THR B 1 113 ? -27.094 -5.27 6.199 1 92.31 113 THR B C 1
ATOM 9122 O O . THR B 1 113 ? -27.453 -5.715 5.109 1 92.31 113 THR B O 1
ATOM 9125 N N . MET B 1 114 ? -26.391 -5.867 7.031 1 94.56 114 MET B N 1
ATOM 9126 C CA . MET B 1 114 ? -26.031 -7.273 6.852 1 94.56 114 MET B CA 1
ATOM 9127 C C . MET B 1 114 ? -26.156 -8.039 8.164 1 94.56 114 MET B C 1
ATOM 9129 O O . MET B 1 114 ? -25.812 -7.531 9.227 1 94.56 114 MET B O 1
ATOM 9133 N N . ARG B 1 115 ? -26.703 -9.297 8.055 1 93.69 115 ARG B N 1
ATOM 9134 C CA . ARG B 1 115 ? -26.828 -10.141 9.234 1 93.69 115 ARG B CA 1
ATOM 9135 C C . ARG B 1 115 ? -26.5 -11.594 8.898 1 93.69 115 ARG B C 1
ATOM 9137 O O . ARG B 1 115 ? -26.984 -12.133 7.902 1 93.69 115 ARG B O 1
ATOM 9144 N N . PRO B 1 116 ? -25.719 -12.211 9.75 1 91.75 116 PRO B N 1
ATOM 9145 C CA . PRO B 1 116 ? -25.406 -13.617 9.516 1 91.75 116 PRO B CA 1
ATOM 9146 C C . PRO B 1 116 ? -26.594 -14.539 9.828 1 91.75 116 PRO B C 1
ATOM 9148 O O . PRO B 1 116 ? -27.438 -14.195 10.648 1 91.75 116 PRO B O 1
ATOM 9151 N N . GLN B 1 117 ? -26.594 -15.68 9.141 1 89.38 117 GLN B N 1
ATOM 9152 C CA . GLN B 1 117 ? -27.562 -16.734 9.398 1 89.38 117 GLN B CA 1
ATOM 9153 C C . GLN B 1 117 ? -26.891 -17.969 9.984 1 89.38 117 GLN B C 1
ATOM 9155 O O . GLN B 1 117 ? -25.688 -18.188 9.781 1 89.38 117 GLN B O 1
ATOM 9160 N N . ASN B 1 118 ? -27.594 -18.797 10.656 1 82.94 118 ASN B N 1
ATOM 9161 C CA . ASN B 1 118 ? -27.078 -20 11.273 1 82.94 118 ASN B CA 1
ATOM 9162 C C . ASN B 1 118 ? -26.672 -21.031 10.211 1 82.94 118 ASN B C 1
ATOM 9164 O O . ASN B 1 118 ? -25.859 -21.922 10.484 1 82.94 118 ASN B O 1
ATOM 9168 N N . SER B 1 119 ? -27.188 -20.922 9.047 1 78.69 119 SER B N 1
ATOM 9169 C CA . SER B 1 119 ? -26.875 -21.859 7.973 1 78.69 119 SER B CA 1
ATOM 9170 C C . SER B 1 119 ? -25.5 -21.578 7.379 1 78.69 119 SER B C 1
ATOM 9172 O O . SER B 1 119 ? -25.031 -22.312 6.512 1 78.69 119 SER B O 1
ATOM 9174 N N . GLY B 1 120 ? -24.781 -20.594 7.883 1 83.12 120 GLY B N 1
ATOM 9175 C CA . GLY B 1 120 ? -23.484 -20.234 7.348 1 83.12 120 GLY B CA 1
ATOM 9176 C C . GLY B 1 120 ? -23.547 -19.078 6.367 1 83.12 120 GLY B C 1
ATOM 9177 O O . GLY B 1 120 ? -22.531 -18.406 6.129 1 83.12 120 GLY B O 1
ATOM 9178 N N . GLY B 1 121 ? -24.703 -18.891 5.824 1 91.5 121 GLY B N 1
ATOM 9179 C CA . GLY B 1 121 ? -24.906 -17.734 4.961 1 91.5 121 GLY B CA 1
ATOM 9180 C C . GLY B 1 121 ? -25.297 -16.484 5.719 1 91.5 121 GLY B C 1
ATOM 9181 O O . GLY B 1 121 ? -25.062 -16.391 6.926 1 91.5 121 GLY B O 1
ATOM 9182 N N . PHE B 1 122 ? -25.688 -15.477 4.922 1 93.75 122 PHE B N 1
ATOM 9183 C CA . PHE B 1 122 ? -26.125 -14.25 5.586 1 93.75 122 PHE B CA 1
ATOM 9184 C C . PHE B 1 122 ? -27.125 -13.5 4.727 1 93.75 122 PHE B C 1
ATOM 9186 O O . PHE B 1 122 ? -27.328 -13.836 3.559 1 93.75 122 PHE B O 1
ATOM 9193 N N . LEU B 1 123 ? -27.859 -12.57 5.359 1 94.75 123 LEU B N 1
ATOM 9194 C CA . LEU B 1 123 ? -28.859 -11.734 4.715 1 94.75 123 LEU B CA 1
ATOM 9195 C C . LEU B 1 123 ? -28.328 -10.32 4.477 1 94.75 123 LEU B C 1
ATOM 9197 O O . LEU B 1 123 ? -27.594 -9.781 5.312 1 94.75 123 LEU B O 1
ATOM 9201 N N . LEU B 1 124 ? -28.688 -9.789 3.342 1 94.88 124 LEU B N 1
ATOM 9202 C CA . LEU B 1 124 ? -28.344 -8.422 2.973 1 94.88 124 LEU B CA 1
ATOM 9203 C C . LEU B 1 124 ? -29.609 -7.582 2.773 1 94.88 124 LEU B C 1
ATOM 9205 O O . LEU B 1 124 ? -30.562 -8.031 2.141 1 94.88 124 LEU B O 1
ATOM 9209 N N . GLY B 1 125 ? -29.609 -6.402 3.443 1 93.12 125 GLY B N 1
ATOM 9210 C CA . GLY B 1 125 ? -30.625 -5.406 3.135 1 93.12 125 GLY B CA 1
ATOM 9211 C C . GLY B 1 125 ? -30.141 -4.355 2.148 1 93.12 125 GLY B C 1
ATOM 9212 O O . GLY B 1 125 ? -29.219 -3.602 2.438 1 93.12 125 GLY B O 1
ATOM 9213 N N . THR B 1 126 ? -30.75 -4.328 1.034 1 87.62 126 THR B N 1
ATOM 9214 C CA . THR B 1 126 ? -30.281 -3.439 -0.028 1 87.62 126 THR B CA 1
ATOM 9215 C C . THR B 1 126 ? -31.156 -2.186 -0.101 1 87.62 126 THR B C 1
ATOM 9217 O O . THR B 1 126 ? -32.219 -2.113 0.537 1 87.62 126 THR B O 1
ATOM 9220 N N . ALA B 1 127 ? -30.719 -1.294 -0.836 1 77.62 127 ALA B N 1
ATOM 9221 C CA . ALA B 1 127 ? -31.438 -0.034 -0.992 1 77.62 127 ALA B CA 1
ATOM 9222 C C . ALA B 1 127 ? -32.594 -0.187 -1.965 1 77.62 127 ALA B C 1
ATOM 9224 O O . ALA B 1 127 ? -33.625 0.478 -1.821 1 77.62 127 ALA B O 1
ATOM 9225 N N . THR B 1 128 ? -32.438 -1.15 -2.949 1 73 128 THR B N 1
ATOM 9226 C CA . THR B 1 128 ? -33.469 -1.168 -3.971 1 73 128 THR B CA 1
ATOM 9227 C C . THR B 1 128 ? -33.875 -2.6 -4.309 1 73 128 THR B C 1
ATOM 9229 O O . THR B 1 128 ? -34.875 -2.824 -5.016 1 73 128 THR B O 1
ATOM 9232 N N . ALA B 1 129 ? -33.156 -3.545 -3.867 1 80.06 129 ALA B N 1
ATOM 9233 C CA . ALA B 1 129 ? -33.438 -4.91 -4.312 1 80.06 129 ALA B CA 1
ATOM 9234 C C . ALA B 1 129 ? -34 -5.75 -3.176 1 80.06 129 ALA B C 1
ATOM 9236 O O . ALA B 1 129 ? -34.094 -6.977 -3.279 1 80.06 129 ALA B O 1
ATOM 9237 N N . GLY B 1 130 ? -34.344 -5.094 -2.146 1 86.5 130 GLY B N 1
ATOM 9238 C CA . GLY B 1 130 ? -34.938 -5.836 -1.046 1 86.5 130 GLY B CA 1
ATOM 9239 C C . GLY B 1 130 ? -33.906 -6.625 -0.24 1 86.5 130 GLY B C 1
ATOM 9240 O O . GLY B 1 130 ? -32.781 -6.184 -0.068 1 86.5 130 GLY B O 1
ATOM 9241 N N . VAL B 1 131 ? -34.406 -7.746 0.294 1 92.75 131 VAL B N 1
ATOM 9242 C CA . VAL B 1 131 ? -33.531 -8.594 1.102 1 92.75 131 VAL B CA 1
ATOM 9243 C C . VAL B 1 131 ? -32.906 -9.68 0.225 1 92.75 131 VAL B C 1
ATOM 9245 O O . VAL B 1 131 ? -33.625 -10.375 -0.512 1 92.75 131 VAL B O 1
ATOM 9248 N N . ILE B 1 132 ? -31.641 -9.805 0.315 1 93.44 132 ILE B N 1
ATOM 9249 C CA . ILE B 1 132 ? -30.906 -10.781 -0.47 1 93.44 132 ILE B CA 1
ATOM 9250 C C . ILE B 1 132 ? -30.281 -11.82 0.457 1 93.44 132 ILE B C 1
ATOM 9252 O O . ILE B 1 132 ? -29.781 -11.484 1.533 1 93.44 132 ILE B O 1
ATOM 9256 N N . ARG B 1 133 ? -30.359 -13.031 0.059 1 93.81 133 ARG B N 1
ATOM 9257 C CA . ARG B 1 133 ? -29.719 -14.117 0.789 1 93.81 133 ARG B CA 1
ATOM 9258 C C . ARG B 1 133 ? -28.469 -14.602 0.068 1 93.81 133 ARG B C 1
ATOM 9260 O O . ARG B 1 133 ? -28.5 -14.859 -1.138 1 93.81 133 ARG B O 1
ATOM 9267 N N . PHE B 1 134 ? -27.422 -14.711 0.826 1 95.38 134 PHE B N 1
ATOM 9268 C CA . PHE B 1 134 ? -26.172 -15.258 0.309 1 95.38 134 PHE B CA 1
ATOM 9269 C C . PHE B 1 134 ? -26 -16.703 0.745 1 95.38 134 PHE B C 1
ATOM 9271 O O . PHE B 1 134 ? -26.078 -17.016 1.936 1 95.38 134 PHE B O 1
ATOM 9278 N N . ASP B 1 135 ? -25.672 -17.547 -0.233 1 93 135 ASP B N 1
ATOM 9279 C CA . ASP B 1 135 ? -25.391 -18.953 0.029 1 93 135 ASP B CA 1
ATOM 9280 C C . ASP B 1 135 ? -23.922 -19.281 -0.202 1 93 135 ASP B C 1
ATOM 9282 O O . ASP B 1 135 ? -23.453 -19.312 -1.345 1 93 135 ASP B O 1
ATOM 9286 N N . PRO B 1 136 ? -23.203 -19.594 0.888 1 93.44 136 PRO B N 1
ATOM 9287 C CA . PRO B 1 136 ? -21.766 -19.844 0.75 1 93.44 136 PRO B CA 1
ATOM 9288 C C . PRO B 1 136 ? -21.453 -21.125 -0.025 1 93.44 136 PRO B C 1
ATOM 9290 O O . PRO B 1 136 ? -20.328 -21.312 -0.469 1 93.44 136 PRO B O 1
ATOM 9293 N N . LYS B 1 137 ? -22.391 -22.047 -0.274 1 91.75 137 LYS B N 1
ATOM 9294 C CA . LYS B 1 137 ? -22.156 -23.281 -1.013 1 91.75 137 LYS B CA 1
ATOM 9295 C C . LYS B 1 137 ? -22.062 -23.016 -2.512 1 91.75 137 LYS B C 1
ATOM 9297 O O . LYS B 1 137 ? -21.422 -23.797 -3.24 1 91.75 137 LYS B O 1
ATOM 9302 N N . THR B 1 138 ? -22.641 -21.891 -2.92 1 92.38 138 THR B N 1
ATOM 9303 C CA . THR B 1 138 ? -22.609 -21.547 -4.336 1 92.38 138 THR B CA 1
ATOM 9304 C C . THR B 1 138 ? -22.031 -20.156 -4.543 1 92.38 138 THR B C 1
ATOM 9306 O O . THR B 1 138 ? -21.641 -19.797 -5.656 1 92.38 138 THR B O 1
ATOM 9309 N N . ASN B 1 139 ? -21.969 -19.375 -3.547 1 93.12 139 ASN B N 1
ATOM 9310 C CA . ASN B 1 139 ? -21.625 -17.953 -3.59 1 93.12 139 ASN B CA 1
ATOM 9311 C C . ASN B 1 139 ? -22.641 -17.156 -4.371 1 93.12 139 ASN B C 1
ATOM 9313 O O . ASN B 1 139 ? -22.297 -16.156 -5.023 1 93.12 139 ASN B O 1
ATOM 9317 N N . TYR B 1 140 ? -23.922 -17.672 -4.355 1 93.38 140 TYR B N 1
ATOM 9318 C CA . TYR B 1 140 ? -25 -16.984 -5.062 1 93.38 140 TYR B CA 1
ATOM 9319 C C . TYR B 1 140 ? -25.688 -15.969 -4.16 1 93.38 140 TYR B C 1
ATOM 9321 O O . TYR B 1 140 ? -25.766 -16.156 -2.943 1 93.38 140 TYR B O 1
ATOM 9329 N N . PHE B 1 141 ? -26.062 -14.914 -4.781 1 94.31 141 PHE B N 1
ATOM 9330 C CA . PHE B 1 141 ? -26.906 -13.906 -4.156 1 94.31 141 PHE B CA 1
ATOM 9331 C C . PHE B 1 141 ? -28.328 -13.977 -4.711 1 94.31 141 PHE B C 1
ATOM 9333 O O . PHE B 1 141 ? -28.578 -13.586 -5.855 1 94.31 141 PHE B O 1
ATOM 9340 N N . ASP B 1 142 ? -29.266 -14.414 -3.818 1 91.44 142 ASP B N 1
ATOM 9341 C CA . ASP B 1 142 ? -30.625 -14.602 -4.293 1 91.44 142 ASP B CA 1
ATOM 9342 C C . ASP B 1 142 ? -31.609 -13.742 -3.496 1 91.44 142 ASP B C 1
ATOM 9344 O O . ASP B 1 142 ? -31.578 -13.734 -2.264 1 91.44 142 ASP B O 1
ATOM 9348 N N . PRO B 1 143 ? -32.438 -13.023 -4.18 1 89.44 143 PRO B N 1
ATOM 9349 C CA . PRO B 1 143 ? -33.438 -12.234 -3.473 1 89.44 143 PRO B CA 1
ATOM 9350 C C . PRO B 1 143 ? -34.5 -13.109 -2.793 1 89.44 143 PRO B C 1
ATOM 9352 O O . PRO B 1 143 ? -34.875 -14.156 -3.326 1 89.44 143 PRO B O 1
ATOM 9355 N N . ILE B 1 144 ? -34.969 -12.648 -1.657 1 91 144 ILE B N 1
ATOM 9356 C CA . ILE B 1 144 ? -36.031 -13.32 -0.929 1 91 144 ILE B CA 1
ATOM 9357 C C . ILE B 1 144 ? -37.375 -12.727 -1.33 1 91 144 ILE B C 1
ATOM 9359 O O . ILE B 1 144 ? -37.5 -11.508 -1.442 1 91 144 ILE B O 1
ATOM 9363 N N . SER B 1 145 ? -38.344 -13.602 -1.511 1 87.19 145 SER B N 1
ATOM 9364 C CA . SER B 1 145 ? -39.656 -13.148 -1.923 1 87.19 145 SER B CA 1
ATOM 9365 C C . SER B 1 145 ? -40.406 -12.469 -0.771 1 87.19 145 SER B C 1
ATOM 9367 O O . SER B 1 145 ? -40.094 -12.727 0.398 1 87.19 145 SER B O 1
ATOM 9369 N N . SER B 1 146 ? -41.156 -11.477 -1.083 1 85.94 146 SER B N 1
ATOM 9370 C CA . SER B 1 146 ? -41.969 -10.773 -0.095 1 85.94 146 SER B CA 1
ATOM 9371 C C . SER B 1 146 ? -43.406 -10.594 -0.581 1 85.94 146 SER B C 1
ATOM 9373 O O . SER B 1 146 ? -43.656 -10.617 -1.786 1 85.94 146 SER B O 1
ATOM 9375 N N . ASP B 1 147 ? -44.406 -10.531 0.349 1 77.69 147 ASP B N 1
ATOM 9376 C CA . ASP B 1 147 ? -45.781 -10.305 0.006 1 77.69 147 ASP B CA 1
ATOM 9377 C C . ASP B 1 147 ? -46.125 -8.812 -0.062 1 77.69 147 ASP B C 1
ATOM 9379 O O . ASP B 1 147 ? -47.281 -8.43 -0.196 1 77.69 147 ASP B O 1
ATOM 9383 N N . ALA B 1 148 ? -45.062 -8.07 0.096 1 69.12 148 ALA B N 1
ATOM 9384 C CA . ALA B 1 148 ? -45.281 -6.629 -0 1 69.12 148 ALA B CA 1
ATOM 9385 C C . ALA B 1 148 ? -45.688 -6.23 -1.414 1 69.12 148 ALA B C 1
ATOM 9387 O O . ALA B 1 148 ? -45.219 -6.828 -2.393 1 69.12 148 ALA B O 1
ATOM 9388 N N . PRO B 1 149 ? -46.906 -5.445 -1.647 1 55.16 149 PRO B N 1
ATOM 9389 C CA . PRO B 1 149 ? -47.5 -5.105 -2.951 1 55.16 149 PRO B CA 1
ATOM 9390 C C . PRO B 1 149 ? -46.5 -4.371 -3.857 1 55.16 149 PRO B C 1
ATOM 9392 O O . PRO B 1 149 ? -46.906 -3.82 -4.891 1 55.16 149 PRO B O 1
ATOM 9395 N N . THR B 1 150 ? -45.375 -4.121 -3.459 1 53.62 150 THR B N 1
ATOM 9396 C CA . THR B 1 150 ? -44.688 -3.139 -4.289 1 53.62 150 THR B CA 1
ATOM 9397 C C . THR B 1 150 ? -43.906 -3.824 -5.414 1 53.62 150 THR B C 1
ATOM 9399 O O . THR B 1 150 ? -43.281 -4.855 -5.199 1 53.62 150 THR B O 1
ATOM 9402 N N . GLY B 1 151 ? -44.406 -3.961 -6.578 1 46.09 151 GLY B N 1
ATOM 9403 C CA . GLY B 1 151 ? -43.719 -4.32 -7.82 1 46.09 151 GLY B CA 1
ATOM 9404 C C . GLY B 1 151 ? -42.281 -3.869 -7.867 1 46.09 151 GLY B C 1
ATOM 9405 O O . GLY B 1 151 ? -41.531 -4.211 -8.797 1 46.09 151 GLY B O 1
ATOM 9406 N N . ARG B 1 152 ? -41.906 -2.85 -7.113 1 49.88 152 ARG B N 1
ATOM 9407 C CA . ARG B 1 152 ? -40.625 -2.191 -7.121 1 49.88 152 ARG B CA 1
ATOM 9408 C C . ARG B 1 152 ? -39.656 -2.838 -6.117 1 49.88 152 ARG B C 1
ATOM 9410 O O . ARG B 1 152 ? -40.125 -3.525 -5.195 1 49.88 152 ARG B O 1
ATOM 9417 N N . GLY B 1 153 ? -38.469 -3.012 -6.348 1 60.75 153 GLY B N 1
ATOM 9418 C CA . GLY B 1 153 ? -37.469 -3.428 -5.387 1 60.75 153 GLY B CA 1
ATOM 9419 C C . GLY B 1 153 ? -37.594 -2.717 -4.055 1 60.75 153 GLY B C 1
ATOM 9420 O O . GLY B 1 153 ? -37.906 -1.529 -4 1 60.75 153 GLY B O 1
ATOM 9421 N N . LEU B 1 154 ? -37.875 -3.383 -2.799 1 71.5 154 LEU B N 1
ATOM 9422 C CA . LEU B 1 154 ? -38 -2.871 -1.44 1 71.5 154 LEU B CA 1
ATOM 9423 C C . LEU B 1 154 ? -36.719 -2.264 -0.945 1 71.5 154 LEU B C 1
ATOM 9425 O O . LEU B 1 154 ? -35.625 -2.799 -1.209 1 71.5 154 LEU B O 1
ATOM 9429 N N . SER B 1 155 ? -36.844 -0.988 -0.411 1 78.19 155 SER B N 1
ATOM 9430 C CA . SER B 1 155 ? -35.719 -0.385 0.291 1 78.19 155 SER B CA 1
ATOM 9431 C C . SER B 1 155 ? -35.625 -0.859 1.738 1 78.19 155 SER B C 1
ATOM 9433 O O . SER B 1 155 ? -36.531 -0.569 2.535 1 78.19 155 SER B O 1
ATOM 9435 N N . ILE B 1 156 ? -34.594 -1.524 1.994 1 87.38 156 ILE B N 1
ATOM 9436 C CA . ILE B 1 156 ? -34.469 -2.104 3.324 1 87.38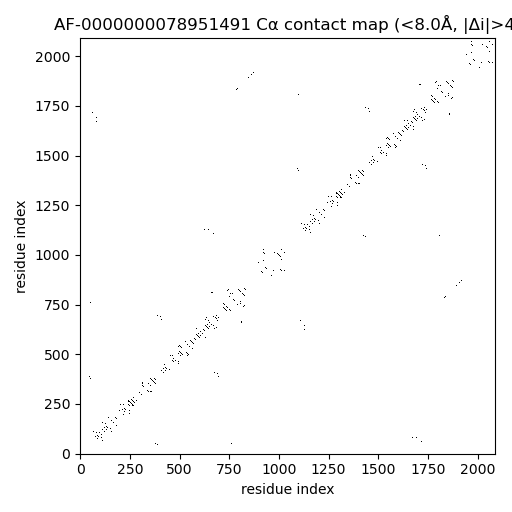 156 ILE B CA 1
ATOM 9437 C C . ILE B 1 156 ? -33.625 -1.169 4.207 1 87.38 156 ILE B C 1
ATOM 9439 O O . ILE B 1 156 ? -32.562 -0.706 3.807 1 87.38 156 ILE B O 1
ATOM 9443 N N . GLN B 1 157 ? -34.094 -0.963 5.387 1 86.06 157 GLN B N 1
ATOM 9444 C CA . GLN B 1 157 ? -33.375 -0.083 6.312 1 86.06 157 GLN B CA 1
ATOM 9445 C C . GLN B 1 157 ? -32.656 -0.884 7.387 1 86.06 157 GLN B C 1
ATOM 9447 O O . GLN B 1 157 ? -31.5 -0.599 7.703 1 86.06 157 GLN B O 1
ATOM 9452 N N . VAL B 1 158 ? -33.406 -1.817 7.906 1 91.56 158 VAL B N 1
ATOM 9453 C CA . VAL B 1 158 ? -32.844 -2.562 9.023 1 91.56 158 VAL B CA 1
ATOM 9454 C C . VAL B 1 158 ? -33.25 -4.031 8.93 1 91.56 158 VAL B C 1
ATOM 9456 O O . VAL B 1 158 ? -34.344 -4.348 8.453 1 91.56 158 VAL B O 1
ATOM 9459 N N . ILE B 1 159 ? -32.344 -4.859 9.258 1 93.25 159 ILE B N 1
ATOM 9460 C CA . ILE B 1 159 ? -32.625 -6.27 9.523 1 93.25 159 ILE B CA 1
ATOM 9461 C C . ILE B 1 159 ? -32.156 -6.629 10.93 1 93.25 159 ILE B C 1
ATOM 9463 O O . ILE B 1 159 ? -31 -6.375 11.297 1 93.25 159 ILE B O 1
ATOM 9467 N N . ALA B 1 160 ? -33.031 -7.117 11.711 1 93.06 160 ALA B N 1
ATOM 9468 C CA . ALA B 1 160 ? -32.688 -7.496 13.086 1 93.06 160 ALA B CA 1
ATOM 9469 C C . ALA B 1 160 ? -33.125 -8.922 13.391 1 93.06 160 ALA B C 1
ATOM 9471 O O . ALA B 1 160 ? -34.156 -9.375 12.867 1 93.06 160 ALA B O 1
ATOM 9472 N N . SER B 1 161 ? -32.406 -9.531 14.234 1 91.38 161 SER B N 1
ATOM 9473 C CA . SER B 1 161 ? -32.75 -10.883 14.648 1 91.38 161 SER B CA 1
ATOM 9474 C C . SER B 1 161 ? -34 -10.883 15.547 1 91.38 161 SER B C 1
ATOM 9476 O O . SER B 1 161 ? -34.156 -9.984 16.375 1 91.38 161 SER B O 1
ATOM 9478 N N . ASP B 1 162 ? -34.844 -11.945 15.359 1 89.62 162 ASP B N 1
ATOM 9479 C CA . ASP B 1 162 ? -36.031 -12.078 16.203 1 89.62 162 ASP B CA 1
ATOM 9480 C C . ASP B 1 162 ? -35.75 -12.953 17.422 1 89.62 162 ASP B C 1
ATOM 9482 O O . ASP B 1 162 ? -36.656 -13.352 18.141 1 89.62 162 ASP B O 1
ATOM 9486 N N . ASN B 1 163 ? -34.531 -13.398 17.672 1 87.56 163 ASN B N 1
ATOM 9487 C CA . ASN B 1 163 ? -34.062 -14.242 18.766 1 87.56 163 ASN B CA 1
ATOM 9488 C C . ASN B 1 163 ? -34.594 -15.672 18.641 1 87.56 163 ASN B C 1
ATOM 9490 O O . ASN B 1 163 ? -34.406 -16.469 19.547 1 87.56 163 ASN B O 1
ATOM 9494 N N . HIS B 1 164 ? -35.312 -16.031 17.578 1 87.88 164 HIS B N 1
ATOM 9495 C CA . HIS B 1 164 ? -35.781 -17.375 17.281 1 87.88 164 HIS B CA 1
ATOM 9496 C C . HIS B 1 164 ? -35.344 -17.828 15.898 1 87.88 164 HIS B C 1
ATOM 9498 O O . HIS B 1 164 ? -36.156 -18.391 15.141 1 87.88 164 HIS B O 1
ATOM 9504 N N . ASN B 1 165 ? -34.156 -17.438 15.57 1 88.31 165 ASN B N 1
ATOM 9505 C CA . ASN B 1 165 ? -33.531 -17.812 14.305 1 88.31 165 ASN B CA 1
ATOM 9506 C C . ASN B 1 165 ? -34.25 -17.188 13.117 1 88.31 165 ASN B C 1
ATOM 9508 O O . ASN B 1 165 ? -34.062 -17.625 11.977 1 88.31 165 ASN B O 1
ATOM 9512 N N . GLY B 1 166 ? -35.094 -16.266 13.398 1 91.81 166 GLY B N 1
ATOM 9513 C CA . GLY B 1 166 ? -35.719 -15.438 12.375 1 91.81 166 GLY B CA 1
ATOM 9514 C C . GLY B 1 166 ? -35.25 -14 12.398 1 91.81 166 GLY B C 1
ATOM 9515 O O . GLY B 1 166 ? -34.312 -13.664 13.125 1 91.81 166 GLY B O 1
ATOM 9516 N N . PHE B 1 167 ? -35.969 -13.211 11.445 1 94.38 167 PHE B N 1
ATOM 9517 C CA . PHE B 1 167 ? -35.5 -11.828 11.352 1 94.38 167 PHE B CA 1
ATOM 9518 C C . PHE B 1 167 ? -36.688 -10.883 11.156 1 94.38 167 PHE B C 1
ATOM 9520 O O . PHE B 1 167 ? -37.656 -11.227 10.484 1 94.38 167 PHE B O 1
ATOM 9527 N N . TRP B 1 168 ? -36.594 -9.766 11.82 1 93.19 168 TRP B N 1
ATOM 9528 C CA . TRP B 1 168 ? -37.469 -8.641 11.516 1 93.19 168 TRP B CA 1
ATOM 9529 C C . TRP B 1 168 ? -36.844 -7.746 10.445 1 93.19 168 TRP B C 1
ATOM 9531 O O . TRP B 1 168 ? -35.625 -7.523 10.438 1 93.19 168 TRP B O 1
ATOM 9541 N N . VAL B 1 169 ? -37.656 -7.293 9.516 1 91.94 169 VAL B N 1
ATOM 9542 C CA . VAL B 1 169 ? -37.188 -6.457 8.422 1 91.94 169 VAL B CA 1
ATOM 9543 C C . VAL B 1 169 ? -37.969 -5.156 8.375 1 91.94 169 VAL B C 1
ATOM 9545 O O . VAL B 1 169 ? -39.219 -5.18 8.375 1 91.94 169 VAL B O 1
ATOM 9548 N N . ILE B 1 170 ? -37.25 -4.102 8.391 1 89.44 170 ILE B N 1
ATOM 9549 C CA . ILE B 1 170 ? -37.906 -2.799 8.211 1 89.44 170 ILE B CA 1
ATOM 9550 C C . ILE B 1 170 ? -37.656 -2.299 6.785 1 89.44 170 ILE B C 1
ATOM 9552 O O . ILE B 1 170 ? -36.5 -2.254 6.328 1 89.44 170 ILE B O 1
ATOM 9556 N N . SER B 1 171 ? -38.656 -2.084 6.145 1 83.06 171 SER B N 1
ATOM 9557 C CA . SER B 1 171 ? -38.594 -1.53 4.797 1 83.06 171 SER B CA 1
ATOM 9558 C C . SER B 1 171 ? -39.562 -0.36 4.637 1 83.06 171 SER B C 1
ATOM 9560 O O . SER B 1 171 ? -40.219 0.062 5.605 1 83.06 171 SER B O 1
ATOM 9562 N N . ASP B 1 172 ? -39.625 0.17 3.467 1 72.5 172 ASP B N 1
ATOM 9563 C CA . ASP B 1 172 ? -40.594 1.242 3.168 1 72.5 172 ASP B CA 1
ATOM 9564 C C . ASP B 1 172 ? -42.031 0.737 3.227 1 72.5 172 ASP B C 1
ATOM 9566 O O . ASP B 1 172 ? -42.969 1.53 3.342 1 72.5 172 ASP B O 1
ATOM 9570 N N . ALA B 1 173 ? -42.156 -0.637 3.201 1 74.94 173 ALA B N 1
ATOM 9571 C CA . ALA B 1 173 ? -43.469 -1.241 3.283 1 74.94 173 ALA B CA 1
ATOM 9572 C C . ALA B 1 173 ? -43.906 -1.453 4.734 1 74.94 173 ALA B C 1
ATOM 9574 O O . ALA B 1 173 ? -45.031 -1.863 5.008 1 74.94 173 ALA B O 1
ATOM 9575 N N . GLY B 1 174 ? -42.969 -1.102 5.613 1 79.75 174 GLY B N 1
ATOM 9576 C CA . GLY B 1 174 ? -43.281 -1.281 7.023 1 79.75 174 GLY B CA 1
ATOM 9577 C C . GLY B 1 174 ? -42.406 -2.336 7.688 1 79.75 174 GLY B C 1
ATOM 9578 O O . GLY B 1 174 ? -41.219 -2.426 7.414 1 79.75 174 GLY B O 1
ATOM 9579 N N . ILE B 1 175 ? -43.094 -3.064 8.602 1 86.25 175 ILE B N 1
ATOM 9580 C CA . ILE B 1 175 ? -42.375 -4.066 9.367 1 86.25 175 ILE B CA 1
ATOM 9581 C C . ILE B 1 175 ? -42.688 -5.461 8.828 1 86.25 175 ILE B C 1
ATOM 9583 O O . ILE B 1 175 ? -43.844 -5.871 8.797 1 86.25 175 ILE B O 1
ATOM 9587 N N . GLY B 1 176 ? -41.656 -6.082 8.375 1 89 176 GLY B N 1
ATOM 9588 C CA . GLY B 1 176 ? -41.75 -7.453 7.902 1 89 176 GLY B CA 1
ATOM 9589 C C . GLY B 1 176 ? -41.094 -8.461 8.828 1 89 176 GLY B C 1
ATOM 9590 O O . GLY B 1 176 ? -40.25 -8.094 9.648 1 89 176 GLY B O 1
ATOM 9591 N N . HIS B 1 177 ? -41.625 -9.68 8.711 1 92.12 177 HIS B N 1
ATOM 9592 C CA . HIS B 1 177 ? -41.062 -10.766 9.516 1 92.12 177 HIS B CA 1
ATOM 9593 C C . HIS B 1 177 ? -40.688 -11.961 8.648 1 92.12 177 HIS B C 1
ATOM 9595 O O . HIS B 1 177 ? -41.531 -12.461 7.875 1 92.12 177 HIS B O 1
ATOM 9601 N N . LEU B 1 178 ? -39.469 -12.289 8.727 1 93.5 178 LEU B N 1
ATOM 9602 C CA . LEU B 1 178 ? -38.938 -13.516 8.125 1 93.5 178 LEU B CA 1
ATOM 9603 C C . LEU B 1 178 ? -38.781 -14.609 9.18 1 93.5 178 LEU B C 1
ATOM 9605 O O . LEU B 1 178 ? -37.781 -14.648 9.883 1 93.5 178 LEU B O 1
ATOM 9609 N N . LYS B 1 179 ? -39.625 -15.523 9.18 1 90.69 179 LYS B N 1
ATOM 9610 C CA . LYS B 1 179 ? -39.594 -16.594 10.172 1 90.69 179 LYS B CA 1
ATOM 9611 C C . LYS B 1 179 ? -38.469 -17.594 9.867 1 90.69 179 LYS B C 1
ATOM 9613 O O . LYS B 1 179 ? -38.031 -17.688 8.727 1 90.69 179 LYS B O 1
ATOM 9618 N N . ALA B 1 180 ? -38.125 -18.297 10.922 1 89.62 180 ALA B N 1
ATOM 9619 C CA . ALA B 1 180 ? -37.062 -19.281 10.766 1 89.62 180 ALA B CA 1
ATOM 9620 C C . ALA B 1 180 ? -37.438 -20.328 9.711 1 89.62 180 ALA B C 1
ATOM 9622 O O . ALA B 1 180 ? -38.531 -20.906 9.742 1 89.62 180 ALA B O 1
ATOM 9623 N N . GLY B 1 181 ? -36.562 -20.531 8.82 1 82.44 181 GLY B N 1
ATOM 9624 C CA . GLY B 1 181 ? -36.719 -21.562 7.809 1 82.44 181 GLY B CA 1
ATOM 9625 C C . GLY B 1 181 ? -37.594 -21.109 6.645 1 82.44 181 GLY B C 1
ATOM 9626 O O . GLY B 1 181 ? -37.688 -21.812 5.637 1 82.44 181 GLY B O 1
ATOM 9627 N N . SER B 1 182 ? -38.125 -19.906 6.777 1 85.31 182 SER B N 1
ATOM 9628 C CA . SER B 1 182 ? -39 -19.422 5.715 1 85.31 182 SER B CA 1
ATOM 9629 C C . SER B 1 182 ? -38.219 -18.719 4.617 1 85.31 182 SER B C 1
ATOM 9631 O O . SER B 1 182 ? -37.094 -18.281 4.848 1 85.31 182 SER B O 1
ATOM 9633 N N . ASN B 1 183 ? -38.781 -18.781 3.381 1 86.31 183 ASN B N 1
ATOM 9634 C CA . ASN B 1 183 ? -38.156 -18.094 2.256 1 86.31 183 ASN B CA 1
ATOM 9635 C C . ASN B 1 183 ? -38.969 -16.906 1.785 1 86.31 183 ASN B C 1
ATOM 9637 O O . ASN B 1 183 ? -38.875 -16.469 0.637 1 86.31 183 ASN B O 1
ATOM 9641 N N . SER B 1 184 ? -39.844 -16.5 2.703 1 90.31 184 SER B N 1
ATOM 9642 C CA . SER B 1 184 ? -40.688 -15.344 2.352 1 90.31 184 SER B CA 1
ATOM 9643 C C . SER B 1 184 ? -40.875 -14.406 3.545 1 90.31 184 SER B C 1
ATOM 9645 O O . SER B 1 184 ? -40.969 -14.867 4.684 1 90.31 184 SER B O 1
ATOM 9647 N N . ILE B 1 185 ? -40.906 -13.148 3.264 1 92.19 185 ILE B N 1
ATOM 9648 C CA . ILE B 1 185 ? -41.094 -12.133 4.293 1 92.19 185 ILE B CA 1
ATOM 9649 C C . ILE B 1 185 ? -42.594 -11.734 4.332 1 92.19 185 ILE B C 1
ATOM 9651 O O . ILE B 1 185 ? -43.156 -11.398 3.301 1 92.19 185 ILE B O 1
ATOM 9655 N N . HIS B 1 186 ? -43.156 -11.742 5.531 1 89.44 186 HIS B N 1
ATOM 9656 C CA . HIS B 1 186 ? -44.531 -11.344 5.723 1 89.44 186 HIS B CA 1
ATOM 9657 C C . HIS B 1 186 ? -44.625 -9.992 6.418 1 89.44 186 HIS B C 1
ATOM 9659 O O . HIS B 1 186 ? -44.188 -9.836 7.547 1 89.44 186 HIS B O 1
ATOM 9665 N N . TYR B 1 187 ? -45.188 -9.039 5.715 1 86.5 187 TYR B N 1
ATOM 9666 C CA . TYR B 1 187 ? -45.281 -7.688 6.258 1 86.5 187 TYR B CA 1
ATOM 9667 C C . TYR B 1 187 ? -46.594 -7.516 7.047 1 86.5 187 TYR B C 1
ATOM 9669 O O . TYR B 1 187 ? -47.625 -8.031 6.656 1 86.5 187 TYR B O 1
ATOM 9677 N N . GLU B 1 188 ? -46.406 -6.832 8.078 1 77.75 188 GLU B N 1
ATOM 9678 C CA . GLU B 1 188 ? -47.562 -6.527 8.922 1 77.75 188 GLU B CA 1
ATOM 9679 C C . GLU B 1 188 ? -48.469 -5.461 8.281 1 77.75 188 GLU B C 1
ATOM 9681 O O . GLU B 1 188 ? -47.938 -4.48 7.727 1 77.75 188 GLU B O 1
ATOM 9686 N N . LYS B 1 189 ? -49.719 -5.828 7.82 1 61.94 189 LYS B N 1
ATOM 9687 C CA . LYS B 1 189 ? -50.625 -4.949 7.109 1 61.94 189 LYS B CA 1
ATOM 9688 C C . LYS B 1 189 ? -50.844 -3.639 7.867 1 61.94 189 LYS B C 1
ATOM 9690 O O . LYS B 1 189 ? -50.812 -2.561 7.27 1 61.94 189 LYS B O 1
ATOM 9695 N N . LYS B 1 190 ? -51.562 -3.598 9.062 1 57.69 190 LYS B N 1
ATOM 9696 C CA . LYS B 1 190 ? -51.875 -2.387 9.812 1 57.69 190 LYS B CA 1
ATOM 9697 C C . LYS B 1 190 ? -51 -2.275 11.07 1 57.69 190 LYS B C 1
ATOM 9699 O O . LYS B 1 190 ? -50.938 -3.217 11.859 1 57.69 190 LYS B O 1
ATOM 9704 N N . LEU B 1 191 ? -49.906 -1.582 10.961 1 55.06 191 LEU B N 1
ATOM 9705 C CA . LEU B 1 191 ? -49.25 -1.372 12.234 1 55.06 191 LEU B CA 1
ATOM 9706 C C . LEU B 1 191 ? -50.188 -0.741 13.258 1 55.06 191 LEU B C 1
ATOM 9708 O O . LEU B 1 191 ? -50.719 0.34 13.023 1 55.06 191 LEU B O 1
ATOM 9712 N N . PRO B 1 192 ? -50.938 -1.517 14.062 1 48.5 192 PRO B N 1
ATOM 9713 C CA . PRO B 1 192 ? -51.844 -0.886 15.031 1 48.5 192 PRO B CA 1
ATOM 9714 C C . PRO B 1 192 ? -51.156 0.224 15.828 1 48.5 192 PRO B C 1
ATOM 9716 O O . PRO B 1 192 ? -50.188 -0.029 16.531 1 48.5 192 PRO B O 1
ATOM 9719 N N . PHE B 1 193 ? -50.812 1.244 15.328 1 49.75 193 PHE B N 1
ATOM 9720 C CA . PHE B 1 193 ? -50.062 2.232 16.094 1 49.75 193 PHE B CA 1
ATOM 9721 C C . PHE B 1 193 ? -51 2.994 17.031 1 49.75 193 PHE B C 1
ATOM 9723 O O . PHE B 1 193 ? -52.188 3.125 16.766 1 49.75 193 PHE B O 1
ATOM 9730 N N . SER B 1 194 ? -50.656 3.221 18.172 1 46.12 194 SER B N 1
ATOM 9731 C CA . SER B 1 194 ? -51.438 3.939 19.172 1 46.12 194 SER B CA 1
ATOM 9732 C C . SER B 1 194 ? -52.062 5.191 18.594 1 46.12 194 SER B C 1
ATOM 9734 O O . SER B 1 194 ? -51.844 5.535 17.438 1 46.12 194 SER B O 1
ATOM 9736 N N . ASP B 1 195 ? -52.562 6.223 19.609 1 43.97 195 ASP B N 1
ATOM 9737 C CA . ASP B 1 195 ? -53.375 7.43 19.531 1 43.97 195 ASP B CA 1
ATOM 9738 C C . ASP B 1 195 ? -52.844 8.391 18.469 1 43.97 195 ASP B C 1
ATOM 9740 O O . ASP B 1 195 ? -53.531 9.32 18.062 1 43.97 195 ASP B O 1
ATOM 9744 N N . LYS B 1 196 ? -51.5 8.633 18.344 1 47.66 196 LYS B N 1
ATOM 9745 C CA . LYS B 1 196 ? -51.031 9.844 17.688 1 47.66 196 LYS B CA 1
ATOM 9746 C C . LYS B 1 196 ? -50.688 9.578 16.219 1 47.66 196 LYS B C 1
ATOM 9748 O O . LYS B 1 196 ? -49.938 10.336 15.602 1 47.66 196 LYS B O 1
ATOM 9753 N N . GLY B 1 197 ? -51.406 8.781 15.531 1 52.19 197 GLY B N 1
ATOM 9754 C CA . GLY B 1 197 ? -51.312 8.773 14.086 1 52.19 197 GLY B CA 1
ATOM 9755 C C . GLY B 1 197 ? -50.219 7.816 13.578 1 52.19 197 GLY B C 1
ATOM 9756 O O . GLY B 1 197 ? -49.656 7.047 14.359 1 52.19 197 GLY B O 1
ATOM 9757 N N . ASP B 1 198 ? -49.875 7.699 12.203 1 56.5 198 ASP B N 1
ATOM 9758 C CA . ASP B 1 198 ? -49.031 6.82 11.406 1 56.5 198 ASP B CA 1
ATOM 9759 C C . ASP B 1 198 ? -47.562 7.082 11.688 1 56.5 198 ASP B C 1
ATOM 9761 O O . ASP B 1 198 ? -47.125 8.234 11.758 1 56.5 198 ASP B O 1
ATOM 9765 N N . ILE B 1 199 ? -46.75 5.988 12.25 1 63.31 199 ILE B N 1
ATOM 9766 C CA . ILE B 1 199 ? -45.312 6.062 12.414 1 63.31 199 ILE B CA 1
ATOM 9767 C C . ILE B 1 199 ? -44.656 6.246 11.055 1 63.31 199 ILE B C 1
ATOM 9769 O O . ILE B 1 199 ? -44.844 5.434 10.148 1 63.31 199 ILE B O 1
ATOM 9773 N N . HIS B 1 200 ? -44.094 7.461 11.008 1 61.88 200 HIS B N 1
ATOM 9774 C CA . HIS B 1 200 ? -43.375 7.738 9.766 1 61.88 200 HIS B CA 1
ATOM 9775 C C . HIS B 1 200 ? -41.875 7.406 9.891 1 61.88 200 HIS B C 1
ATOM 9777 O O . HIS B 1 200 ? -41.25 7.766 10.891 1 61.88 200 HIS B O 1
ATOM 9783 N N . HIS B 1 201 ? -41.281 6.562 9.07 1 71.5 201 HIS B N 1
ATOM 9784 C CA . HIS B 1 201 ? -39.875 6.352 8.812 1 71.5 201 HIS B CA 1
ATOM 9785 C C . HIS B 1 201 ? -39.219 5.645 9.992 1 71.5 201 HIS B C 1
ATOM 9787 O O . HIS B 1 201 ? -38.625 6.297 10.867 1 71.5 201 HIS B O 1
ATOM 9793 N N . ILE B 1 202 ? -39.25 4.465 10.094 1 82.56 202 ILE B N 1
ATOM 9794 C CA . ILE B 1 202 ? -38.562 3.672 11.109 1 82.56 202 ILE B CA 1
ATOM 9795 C C . ILE B 1 202 ? -37.031 3.686 10.828 1 82.56 202 ILE B C 1
ATOM 9797 O O . ILE B 1 202 ? -36.594 3.371 9.719 1 82.56 202 ILE B O 1
ATOM 9801 N N . THR B 1 203 ? -36.281 4.109 11.812 1 85.38 203 THR B N 1
ATOM 9802 C CA . THR B 1 203 ? -34.844 4.309 11.641 1 85.38 203 THR B CA 1
ATOM 9803 C C . THR B 1 203 ? -34.062 3.131 12.219 1 85.38 203 THR B C 1
ATOM 9805 O O . THR B 1 203 ? -32.969 2.834 11.773 1 85.38 203 THR B O 1
ATOM 9808 N N . ASP B 1 204 ? -34.594 2.549 13.227 1 91.06 204 ASP B N 1
ATOM 9809 C CA . ASP B 1 204 ? -33.875 1.435 13.859 1 91.06 204 ASP B CA 1
ATOM 9810 C C . ASP B 1 204 ? -34.844 0.492 14.555 1 91.06 204 ASP B C 1
ATOM 9812 O O . ASP B 1 204 ? -36.031 0.838 14.758 1 91.06 204 ASP B O 1
ATOM 9816 N N . LEU B 1 205 ? -34.344 -0.724 14.797 1 92.75 205 LEU B N 1
ATOM 9817 C CA . LEU B 1 205 ? -35.125 -1.769 15.438 1 92.75 205 LEU B CA 1
ATOM 9818 C C . LEU B 1 205 ? -34.25 -2.633 16.344 1 92.75 205 LEU B C 1
ATOM 9820 O O . LEU B 1 205 ? -33.125 -2.967 15.984 1 92.75 205 LEU B O 1
ATOM 9824 N N . LEU B 1 206 ? -34.812 -2.891 17.516 1 93.88 206 LEU B N 1
ATOM 9825 C CA . LEU B 1 206 ? -34.062 -3.713 18.469 1 93.88 206 LEU B CA 1
ATOM 9826 C C . LEU B 1 206 ? -35 -4.664 19.203 1 93.88 206 LEU B C 1
ATOM 9828 O O . LEU B 1 206 ? -36.094 -4.277 19.609 1 93.88 206 LEU B O 1
ATOM 9832 N N . VAL B 1 207 ? -34.562 -5.891 19.25 1 92.88 207 VAL B N 1
ATOM 9833 C CA . VAL B 1 207 ? -35.25 -6.859 20.094 1 92.88 207 VAL B CA 1
ATOM 9834 C C . VAL B 1 207 ? -34.438 -7.109 21.359 1 92.88 207 VAL B C 1
ATOM 9836 O O . VAL B 1 207 ? -33.312 -7.617 21.281 1 92.88 207 VAL B O 1
ATOM 9839 N N . THR B 1 208 ? -35 -6.77 22.422 1 91.81 208 THR B N 1
ATOM 9840 C CA . THR B 1 208 ? -34.281 -6.914 23.672 1 91.81 208 THR B CA 1
ATOM 9841 C C . THR B 1 208 ? -34.312 -8.352 24.172 1 91.81 208 THR B C 1
ATOM 9843 O O . THR B 1 208 ? -35.062 -9.18 23.625 1 91.81 208 THR B O 1
ATOM 9846 N N . LYS B 1 209 ? -33.562 -8.641 25.188 1 88.19 209 LYS B N 1
ATOM 9847 C CA . LYS B 1 209 ? -33.469 -9.984 25.766 1 88.19 209 LYS B CA 1
ATOM 9848 C C . LYS B 1 209 ? -34.812 -10.445 26.312 1 88.19 209 LYS B C 1
ATOM 9850 O O . LYS B 1 209 ? -35.094 -11.641 26.312 1 88.19 209 LYS B O 1
ATOM 9855 N N . ASP B 1 210 ? -35.625 -9.578 26.781 1 84.75 210 ASP B N 1
ATOM 9856 C CA . ASP B 1 210 ? -36.969 -9.906 27.281 1 84.75 210 ASP B CA 1
ATOM 9857 C C . ASP B 1 210 ? -37.969 -10.047 26.141 1 84.75 210 ASP B C 1
ATOM 9859 O O . ASP B 1 210 ? -39.188 -10.102 26.391 1 84.75 210 ASP B O 1
ATOM 9863 N N . ASN B 1 211 ? -37.531 -10.031 24.922 1 86.38 211 ASN B N 1
ATOM 9864 C CA . ASN B 1 211 ? -38.281 -10.25 23.688 1 86.38 211 ASN B CA 1
ATOM 9865 C C . ASN B 1 211 ? -39.25 -9.102 23.406 1 86.38 211 ASN B C 1
ATOM 9867 O O . ASN B 1 211 ? -40.312 -9.312 22.828 1 86.38 211 ASN B O 1
ATOM 9871 N N . ARG B 1 212 ? -39.062 -8.07 23.906 1 89.12 212 ARG B N 1
ATOM 9872 C CA . ARG B 1 212 ? -39.781 -6.867 23.516 1 89.12 212 ARG B CA 1
ATOM 9873 C C . ARG B 1 212 ? -39.25 -6.297 22.219 1 89.12 212 ARG B C 1
ATOM 9875 O O . ARG B 1 212 ? -38.031 -6.277 22 1 89.12 212 ARG B O 1
ATOM 9882 N N . LEU B 1 213 ? -40.094 -5.883 21.406 1 91.06 213 LEU B N 1
ATOM 9883 C CA . LEU B 1 213 ? -39.719 -5.273 20.141 1 91.06 213 LEU B CA 1
ATOM 9884 C C . LEU B 1 213 ? -39.719 -3.752 20.25 1 91.06 213 LEU B C 1
ATOM 9886 O O . LEU B 1 213 ? -40.75 -3.15 20.5 1 91.06 213 LEU B O 1
ATOM 9890 N N . TRP B 1 214 ? -38.594 -3.143 20.141 1 92.88 214 TRP B N 1
ATOM 9891 C CA . TRP B 1 214 ? -38.438 -1.69 20.188 1 92.88 214 TRP B CA 1
ATOM 9892 C C . TRP B 1 214 ? -38.281 -1.116 18.781 1 92.88 214 TRP B C 1
ATOM 9894 O O . TRP B 1 214 ? -37.531 -1.678 17.953 1 92.88 214 TRP B O 1
ATOM 9904 N N . ILE B 1 215 ? -38.906 0.006 18.547 1 91.19 215 ILE B N 1
ATOM 9905 C CA . ILE B 1 215 ? -38.812 0.665 17.25 1 91.19 215 ILE B CA 1
ATOM 9906 C C . ILE B 1 215 ? -38.438 2.131 17.453 1 91.19 215 ILE B C 1
ATOM 9908 O O . ILE B 1 215 ? -39.062 2.85 18.219 1 91.19 215 ILE B O 1
ATOM 9912 N N . ALA B 1 216 ? -37.375 2.506 16.797 1 92.31 216 ALA B N 1
ATOM 9913 C CA . ALA B 1 216 ? -37 3.912 16.719 1 92.31 216 ALA B CA 1
ATOM 9914 C C . ALA B 1 216 ? -37.531 4.551 15.43 1 92.31 216 ALA B C 1
ATOM 9916 O O . ALA B 1 216 ? -37.5 3.93 14.367 1 92.31 216 ALA B O 1
ATOM 9917 N N . SER B 1 217 ? -38.062 5.723 15.555 1 86.06 217 SER B N 1
ATOM 9918 C CA . SER B 1 217 ? -38.625 6.418 14.398 1 86.06 217 SER B CA 1
ATOM 9919 C C . SER B 1 217 ? -38.438 7.926 14.508 1 86.06 217 SER B C 1
ATOM 9921 O O . SER B 1 217 ? -37.875 8.414 15.5 1 86.06 217 SER B O 1
ATOM 9923 N N . ASN B 1 218 ? -38.906 8.57 13.516 1 79.5 218 ASN B N 1
ATOM 9924 C CA . ASN B 1 218 ? -38.875 10.031 13.531 1 79.5 218 ASN B CA 1
ATOM 9925 C C . ASN B 1 218 ? -39.875 10.617 14.508 1 79.5 218 ASN B C 1
ATOM 9927 O O . ASN B 1 218 ? -39.812 11.789 14.859 1 79.5 218 ASN B O 1
ATOM 9931 N N . ASP B 1 219 ? -40.781 9.75 14.953 1 80.75 219 ASP B N 1
ATOM 9932 C CA . ASP B 1 219 ? -41.844 10.219 15.828 1 80.75 219 ASP B CA 1
ATOM 9933 C C . ASP B 1 219 ? -41.594 9.797 17.281 1 80.75 219 ASP B C 1
ATOM 9935 O O . ASP B 1 219 ? -42.438 10.023 18.156 1 80.75 219 ASP B O 1
ATOM 9939 N N . GLY B 1 220 ? -40.531 9.203 17.438 1 88.69 220 GLY B N 1
ATOM 9940 C CA . GLY B 1 220 ? -40.188 8.82 18.797 1 88.69 220 GLY B CA 1
ATOM 9941 C C . GLY B 1 220 ? -39.875 7.348 18.953 1 88.69 220 GLY B C 1
ATOM 9942 O O . GLY B 1 220 ? -39.562 6.672 17.969 1 88.69 220 GLY B O 1
ATOM 9943 N N . LEU B 1 221 ? -39.844 6.906 20.25 1 92.75 221 LEU B N 1
ATOM 9944 C CA . LEU B 1 221 ? -39.531 5.527 20.594 1 92.75 221 LEU B CA 1
ATOM 9945 C C . LEU B 1 221 ? -40.781 4.762 20.969 1 92.75 221 LEU B C 1
ATOM 9947 O O . LEU B 1 221 ? -41.594 5.234 21.781 1 92.75 221 LEU B O 1
ATOM 9951 N N . PHE B 1 222 ? -40.969 3.596 20.359 1 90.56 222 PHE B N 1
ATOM 9952 C CA . PHE B 1 222 ? -42.125 2.744 20.609 1 90.56 222 PHE B CA 1
ATOM 9953 C C . PHE B 1 222 ? -41.688 1.336 20.984 1 90.56 222 PHE B C 1
ATOM 9955 O O . PHE B 1 222 ? -40.594 0.904 20.641 1 90.56 222 PHE B O 1
ATOM 9962 N N . PHE B 1 223 ? -42.438 0.663 21.75 1 91 223 PHE B N 1
ATOM 9963 C CA . PHE B 1 223 ? -42.156 -0.731 22.078 1 91 223 PHE B CA 1
ATOM 9964 C C . PHE B 1 223 ? -43.438 -1.564 22.062 1 91 223 PHE B C 1
ATOM 9966 O O . PHE B 1 223 ? -44.531 -1.025 22.203 1 91 223 PHE B O 1
ATOM 9973 N N . ARG B 1 224 ? -43.25 -2.773 21.766 1 88.06 224 ARG B N 1
ATOM 9974 C CA . ARG B 1 224 ? -44.312 -3.768 21.75 1 88.06 224 ARG B CA 1
ATOM 9975 C C . ARG B 1 224 ? -43.906 -5.012 22.547 1 88.06 224 ARG B C 1
ATOM 9977 O O . ARG B 1 224 ? -42.812 -5.539 22.359 1 88.06 224 ARG B O 1
ATOM 9984 N N . ARG B 1 225 ? -44.781 -5.363 23.438 1 82.19 225 ARG B N 1
ATOM 9985 C CA . ARG B 1 225 ? -44.562 -6.594 24.172 1 82.19 225 ARG B CA 1
ATOM 9986 C C . ARG B 1 225 ? -45 -7.816 23.375 1 82.19 225 ARG B C 1
ATOM 9988 O O . ARG B 1 225 ? -45.844 -7.703 22.484 1 82.19 225 ARG B O 1
ATOM 9995 N N . LYS B 1 226 ? -44.375 -8.969 23.547 1 70.94 226 LYS B N 1
ATOM 9996 C CA . LYS B 1 226 ? -44.625 -10.203 22.812 1 70.94 226 LYS B CA 1
ATOM 9997 C C . LYS B 1 226 ? -46.094 -10.516 22.734 1 70.94 226 LYS B C 1
ATOM 9999 O O . LYS B 1 226 ? -46.594 -10.961 21.688 1 70.94 226 LYS B O 1
ATOM 10004 N N . GLU B 1 227 ? -46.812 -10.25 23.812 1 65.5 227 GLU B N 1
ATOM 10005 C CA . GLU B 1 227 ? -48.219 -10.68 23.891 1 65.5 227 GLU B CA 1
ATOM 10006 C C . GLU B 1 227 ? -49.125 -9.641 23.266 1 65.5 227 GLU B C 1
ATOM 10008 O O . GLU B 1 227 ? -50.312 -9.914 23.047 1 65.5 227 GLU B O 1
ATOM 10013 N N . ASN B 1 228 ? -48.562 -8.531 22.891 1 66.56 228 ASN B N 1
ATOM 10014 C CA . ASN B 1 228 ? -49.438 -7.445 22.438 1 66.56 228 ASN B CA 1
ATOM 10015 C C . ASN B 1 228 ? -49.219 -7.156 20.953 1 66.56 228 ASN B C 1
ATOM 10017 O O . ASN B 1 228 ? -48.125 -7.391 20.422 1 66.56 228 ASN B O 1
ATOM 10021 N N . ASP B 1 229 ? -50.281 -6.82 20.312 1 70 229 ASP B N 1
ATOM 10022 C CA . ASP B 1 229 ? -50.219 -6.512 18.891 1 70 229 ASP B CA 1
ATOM 10023 C C . ASP B 1 229 ? -50.031 -5.008 18.656 1 70 229 ASP B C 1
ATOM 10025 O O . ASP B 1 229 ? -49.875 -4.562 17.516 1 70 229 ASP B O 1
ATOM 10029 N N . VAL B 1 230 ? -50 -4.277 19.75 1 76.31 230 VAL B N 1
ATOM 10030 C CA . VAL B 1 230 ? -50 -2.832 19.547 1 76.31 230 VAL B CA 1
ATOM 10031 C C . VAL B 1 230 ? -48.719 -2.236 20.094 1 76.31 230 VAL B C 1
ATOM 10033 O O . VAL B 1 230 ? -48.25 -2.645 21.156 1 76.31 230 VAL B O 1
ATOM 10036 N N . PHE B 1 231 ? -48.156 -1.293 19.359 1 86.75 231 PHE B N 1
ATOM 10037 C CA . PHE B 1 231 ? -46.969 -0.557 19.812 1 86.75 231 PHE B CA 1
ATOM 10038 C C . PHE B 1 231 ? -47.375 0.597 20.719 1 86.75 231 PHE B C 1
ATOM 10040 O O . PHE B 1 231 ? -48.375 1.274 20.469 1 86.75 231 PHE B O 1
ATOM 10047 N N . THR B 1 232 ? -46.719 0.771 21.828 1 84.31 232 THR B N 1
ATOM 10048 C CA . THR B 1 232 ? -46.906 1.854 22.781 1 84.31 232 THR B CA 1
ATOM 10049 C C . THR B 1 232 ? -45.719 2.814 22.781 1 84.31 232 THR B C 1
ATOM 10051 O O . THR B 1 232 ? -44.594 2.385 22.75 1 84.31 232 THR B O 1
ATOM 10054 N N . ALA B 1 233 ? -46.062 4.109 22.766 1 88.94 233 ALA B N 1
ATOM 10055 C CA . ALA B 1 233 ? -45.031 5.109 22.828 1 88.94 233 ALA B CA 1
ATOM 10056 C C . ALA B 1 233 ? -44.406 5.188 24.234 1 88.94 233 ALA B C 1
ATOM 10058 O O . ALA B 1 233 ? -45.125 5.105 25.234 1 88.94 233 ALA B O 1
ATOM 10059 N N . LEU B 1 234 ? -43.125 5.242 24.297 1 89.88 234 LEU B N 1
ATOM 10060 C CA . LEU B 1 234 ? -42.438 5.426 25.562 1 89.88 234 LEU B CA 1
ATOM 10061 C C . LEU B 1 234 ? -42.406 6.898 25.969 1 89.88 234 LEU B C 1
ATOM 10063 O O . LEU B 1 234 ? -42.031 7.754 25.172 1 89.88 234 LEU B O 1
ATOM 10067 N N . ARG B 1 235 ? -42.844 7.207 27.156 1 89.69 235 ARG B N 1
ATOM 10068 C CA . ARG B 1 235 ? -42.906 8.578 27.641 1 89.69 235 ARG B CA 1
ATOM 10069 C C . ARG B 1 235 ? -42.25 8.719 29 1 89.69 235 ARG B C 1
ATOM 10071 O O . ARG B 1 235 ? -42.031 7.727 29.688 1 89.69 235 ARG B O 1
ATOM 10078 N N . SER B 1 236 ? -41.875 9.914 29.234 1 91.31 236 SER B N 1
ATOM 10079 C CA . SER B 1 236 ? -41.281 10.219 30.531 1 91.31 236 SER B CA 1
ATOM 10080 C C . SER B 1 236 ? -41.969 11.414 31.188 1 91.31 236 SER B C 1
ATOM 10082 O O . SER B 1 236 ? -42.5 12.273 30.484 1 91.31 236 SER B O 1
ATOM 10084 N N . SER B 1 237 ? -41.875 11.516 32.562 1 86.94 237 SER B N 1
ATOM 10085 C CA . SER B 1 237 ? -42.438 12.625 33.312 1 86.94 237 SER B CA 1
ATOM 10086 C C . SER B 1 237 ? -41.531 13.844 33.281 1 86.94 237 SER B C 1
ATOM 10088 O O . SER B 1 237 ? -41.969 14.977 33.469 1 86.94 237 SER B O 1
ATOM 10090 N N . GLU B 1 238 ? -40.312 13.578 33.062 1 89.5 238 GLU B N 1
ATOM 10091 C CA . GLU B 1 238 ? -39.344 14.68 32.938 1 89.5 238 GLU B CA 1
ATOM 10092 C C . GLU B 1 238 ? -39.406 15.289 31.547 1 89.5 238 GLU B C 1
ATOM 10094 O O . GLU B 1 238 ? -39.219 14.594 30.547 1 89.5 238 GLU B O 1
ATOM 10099 N N . LYS B 1 239 ? -39.562 16.516 31.438 1 88.62 239 LYS B N 1
ATOM 10100 C CA . LYS B 1 239 ? -39.812 17.219 30.188 1 88.62 239 LYS B CA 1
ATOM 10101 C C . LYS B 1 239 ? -38.656 17.047 29.219 1 88.62 239 LYS B C 1
ATOM 10103 O O . LYS B 1 239 ? -38.875 16.797 28.031 1 88.62 239 LYS B O 1
ATOM 10108 N N . GLU B 1 240 ? -37.438 17.281 29.688 1 87.62 240 GLU B N 1
ATOM 10109 C CA . GLU B 1 240 ? -36.281 17.172 28.797 1 87.62 240 GLU B CA 1
ATOM 10110 C C . GLU B 1 240 ? -36.156 15.766 28.219 1 87.62 240 GLU B C 1
ATOM 10112 O O . GLU B 1 240 ? -35.844 15.602 27.047 1 87.62 240 GLU B O 1
ATOM 10117 N N . ILE B 1 241 ? -36.312 14.805 28.969 1 92.19 241 ILE B N 1
ATOM 10118 C CA . ILE B 1 241 ? -36.219 13.414 28.547 1 92.19 241 ILE B CA 1
ATOM 10119 C C . ILE B 1 241 ? -37.375 13.078 27.609 1 92.19 241 ILE B C 1
ATOM 10121 O O . ILE B 1 241 ? -37.188 12.359 26.609 1 92.19 241 ILE B O 1
ATOM 10125 N N . ASP B 1 242 ? -38.5 13.609 27.953 1 92.25 242 ASP B N 1
ATOM 10126 C CA . ASP B 1 242 ? -39.688 13.344 27.109 1 92.25 242 ASP B CA 1
ATOM 10127 C C . ASP B 1 242 ? -39.5 13.953 25.719 1 92.25 242 ASP B C 1
ATOM 10129 O O . ASP B 1 242 ? -39.938 13.375 24.719 1 92.25 242 ASP B O 1
ATOM 10133 N N . THR B 1 243 ? -39 15.086 25.75 1 90.19 243 THR B N 1
ATOM 10134 C CA . THR B 1 243 ? -38.719 15.719 24.453 1 90.19 243 THR B CA 1
ATOM 10135 C C . THR B 1 243 ? -37.812 14.852 23.609 1 90.19 243 THR B C 1
ATOM 10137 O O . THR B 1 243 ? -38 14.727 22.391 1 90.19 243 THR B O 1
ATOM 10140 N N . LEU B 1 244 ? -36.812 14.289 24.188 1 92.12 244 LEU B N 1
ATOM 10141 C CA . LEU B 1 244 ? -35.906 13.398 23.484 1 92.12 244 LEU B CA 1
ATOM 10142 C C . LEU B 1 244 ? -36.625 12.141 23 1 92.12 244 LEU B C 1
ATOM 10144 O O . LEU B 1 244 ? -36.469 11.727 21.844 1 92.12 244 LEU B O 1
ATOM 10148 N N . LEU B 1 245 ? -37.438 11.547 23.797 1 92.69 245 LEU B N 1
ATOM 10149 C CA . LEU B 1 245 ? -38.094 10.289 23.5 1 92.69 245 LEU B CA 1
ATOM 10150 C C . LEU B 1 245 ? -39.156 10.477 22.406 1 92.69 245 LEU B C 1
ATOM 10152 O O . LEU B 1 245 ? -39.562 9.508 21.766 1 92.69 245 LEU B O 1
ATOM 10156 N N . THR B 1 246 ? -39.594 11.703 22.219 1 87.69 246 THR B N 1
ATOM 10157 C CA . THR B 1 246 ? -40.594 11.961 21.203 1 87.69 246 THR B CA 1
ATOM 10158 C C . THR B 1 246 ? -40 12.594 19.953 1 87.69 246 THR B C 1
ATOM 10160 O O . THR B 1 246 ? -40.688 12.961 19.016 1 87.69 246 THR B O 1
ATOM 10163 N N . SER B 1 247 ? -38.719 12.75 20.062 1 86.62 247 SER B N 1
ATOM 10164 C CA . SER B 1 247 ? -38 13.289 18.922 1 86.62 247 SER B CA 1
ATOM 10165 C C . SER B 1 247 ? -37.562 12.188 17.969 1 86.62 247 SER B C 1
ATOM 10167 O O . SER B 1 247 ? -38 11.039 18.094 1 86.62 247 SER B O 1
ATOM 10169 N N . GLN B 1 248 ? -36.75 12.586 17 1 84.56 248 GLN B N 1
ATOM 10170 C CA . GLN B 1 248 ? -36.219 11.609 16.047 1 84.56 248 GLN B CA 1
ATOM 10171 C C . GLN B 1 248 ? -35.188 10.727 16.703 1 84.56 248 GLN B C 1
ATOM 10173 O O . GLN B 1 248 ? -34.062 11.18 17 1 84.56 248 GLN B O 1
ATOM 10178 N N . ILE B 1 249 ? -35.531 9.5 16.875 1 92.06 249 ILE B N 1
ATOM 10179 C CA . ILE B 1 249 ? -34.594 8.531 17.453 1 92.06 249 ILE B CA 1
ATOM 10180 C C . ILE B 1 249 ? -33.844 7.805 16.344 1 92.06 249 ILE B C 1
ATOM 10182 O O . ILE B 1 249 ? -34.469 7.328 15.383 1 92.06 249 ILE B O 1
ATOM 10186 N N . THR B 1 250 ? -32.531 7.723 16.516 1 91.75 250 THR B N 1
ATOM 10187 C CA . THR B 1 250 ? -31.734 7.25 15.391 1 91.75 250 THR B CA 1
ATOM 10188 C C . THR B 1 250 ? -31.016 5.949 15.75 1 91.75 250 THR B C 1
ATOM 10190 O O . THR B 1 250 ? -30.594 5.199 14.867 1 91.75 250 THR B O 1
ATOM 10193 N N . ALA B 1 251 ? -30.891 5.652 17.031 1 94.69 251 ALA B N 1
ATOM 10194 C CA . ALA B 1 251 ? -30.109 4.465 17.375 1 94.69 251 ALA B CA 1
ATOM 10195 C C . ALA B 1 251 ? -30.609 3.842 18.672 1 94.69 251 ALA B C 1
ATOM 10197 O O . ALA B 1 251 ? -30.984 4.555 19.609 1 94.69 251 ALA B O 1
ATOM 10198 N N . LEU B 1 252 ? -30.516 2.541 18.734 1 95.31 252 LEU B N 1
ATOM 10199 C CA . LEU B 1 252 ? -30.859 1.758 19.906 1 95.31 252 LEU B CA 1
ATOM 10200 C C . LEU B 1 252 ? -29.781 0.717 20.203 1 95.31 252 LEU B C 1
ATOM 10202 O O . LEU B 1 252 ? -29.203 0.141 19.266 1 95.31 252 LEU B O 1
ATOM 10206 N N . TYR B 1 253 ? -29.484 0.536 21.469 1 95.25 253 TYR B N 1
ATOM 10207 C CA . TYR B 1 253 ? -28.516 -0.469 21.859 1 95.25 253 TYR B CA 1
ATOM 10208 C C . TYR B 1 253 ? -28.781 -0.961 23.281 1 95.25 253 TYR B C 1
ATOM 10210 O O . TYR B 1 253 ? -29.141 -0.173 24.156 1 95.25 253 TYR B O 1
ATOM 10218 N N . GLN B 1 254 ? -28.734 -2.225 23.438 1 94.38 254 GLN B N 1
ATOM 10219 C CA . GLN B 1 254 ? -28.844 -2.803 24.781 1 94.38 254 GLN B CA 1
ATOM 10220 C C . GLN B 1 254 ? -27.484 -3.322 25.25 1 94.38 254 GLN B C 1
ATOM 10222 O O . GLN B 1 254 ? -26.859 -4.145 24.578 1 94.38 254 GLN B O 1
ATOM 10227 N N . ASP B 1 255 ? -27.062 -2.883 26.359 1 90.31 255 ASP B N 1
ATOM 10228 C CA . ASP B 1 255 ? -25.75 -3.283 26.844 1 90.31 255 ASP B CA 1
ATOM 10229 C C . ASP B 1 255 ? -25.828 -4.578 27.656 1 90.31 255 ASP B C 1
ATOM 10231 O O . ASP B 1 255 ? -26.891 -5.215 27.703 1 90.31 255 ASP B O 1
ATOM 10235 N N . ARG B 1 256 ? -24.734 -5.047 28.203 1 86.88 256 ARG B N 1
ATOM 10236 C CA . ARG B 1 256 ? -24.625 -6.32 28.906 1 86.88 256 ARG B CA 1
ATOM 10237 C C . ARG B 1 256 ? -25.438 -6.297 30.203 1 86.88 256 ARG B C 1
ATOM 10239 O O . ARG B 1 256 ? -25.906 -7.34 30.656 1 86.88 256 ARG B O 1
ATOM 10246 N N . ASP B 1 257 ? -25.656 -5.117 30.781 1 84.94 257 ASP B N 1
ATOM 10247 C CA . ASP B 1 257 ? -26.422 -4.977 32.031 1 84.94 257 ASP B CA 1
ATOM 10248 C C . ASP B 1 257 ? -27.891 -4.695 31.719 1 84.94 257 ASP B C 1
ATOM 10250 O O . ASP B 1 257 ? -28.625 -4.262 32.594 1 84.94 257 ASP B O 1
ATOM 10254 N N . ASP B 1 258 ? -28.234 -4.777 30.547 1 88.88 258 ASP B N 1
ATOM 10255 C CA . ASP B 1 258 ? -29.609 -4.68 30.078 1 88.88 258 ASP B CA 1
ATOM 10256 C C . ASP B 1 258 ? -30.094 -3.23 30.094 1 88.88 258 ASP B C 1
ATOM 10258 O O . ASP B 1 258 ? -31.297 -2.971 30.266 1 88.88 258 ASP B O 1
ATOM 10262 N N . ARG B 1 259 ? -29.25 -2.43 30.062 1 90.88 259 ARG B N 1
ATOM 10263 C CA . ARG B 1 259 ? -29.625 -1.036 29.828 1 90.88 259 ARG B CA 1
ATOM 10264 C C . ARG B 1 259 ? -29.938 -0.787 28.359 1 90.88 259 ARG B C 1
ATOM 10266 O O . ARG B 1 259 ? -29.266 -1.321 27.469 1 90.88 259 ARG B O 1
ATOM 10273 N N . LEU B 1 260 ? -30.906 0.007 28.188 1 94.19 260 LEU B N 1
ATOM 10274 C CA . LEU B 1 260 ? -31.266 0.389 26.812 1 94.19 260 LEU B CA 1
ATOM 10275 C C . LEU B 1 260 ? -30.734 1.78 26.484 1 94.19 260 LEU B C 1
ATOM 10277 O O . LEU B 1 260 ? -31.219 2.777 27.031 1 94.19 260 LEU B O 1
ATOM 10281 N N . TRP B 1 261 ? -29.812 1.872 25.656 1 95.12 261 TRP B N 1
ATOM 10282 C CA . TRP B 1 261 ? -29.25 3.139 25.203 1 95.12 261 TRP B CA 1
ATOM 10283 C C . TRP B 1 261 ? -30.047 3.676 24 1 95.12 261 TRP B C 1
ATOM 10285 O O . TRP B 1 261 ? -30.391 2.924 23.094 1 95.12 261 TRP B O 1
ATOM 10295 N N . VAL B 1 262 ? -30.359 4.922 24.062 1 96.19 262 VAL B N 1
ATOM 10296 C CA . VAL B 1 262 ? -31.141 5.578 23.031 1 96.19 262 VAL B CA 1
ATOM 10297 C C . VAL B 1 262 ? -30.391 6.812 22.516 1 96.19 262 VAL B C 1
ATOM 10299 O O . VAL B 1 262 ? -29.953 7.652 23.312 1 96.19 262 VAL B O 1
ATOM 10302 N N . GLY B 1 263 ? -30.188 6.836 21.203 1 95.62 263 GLY B N 1
ATOM 10303 C CA . GLY B 1 263 ? -29.609 8 20.562 1 95.62 263 GLY B CA 1
ATOM 10304 C C . GLY B 1 263 ? -30.594 8.742 19.672 1 95.62 263 GLY B C 1
ATOM 10305 O O . GLY B 1 263 ? -31.453 8.125 19.031 1 95.62 263 GLY B O 1
ATOM 10306 N N . SER B 1 264 ? -30.453 10.055 19.641 1 92.62 264 SER B N 1
ATOM 10307 C CA . SER B 1 264 ? -31.344 10.867 18.812 1 92.62 264 SER B CA 1
ATOM 10308 C C . SER B 1 264 ? -30.562 11.672 17.781 1 92.62 264 SER B C 1
ATOM 10310 O O . SER B 1 264 ? -29.344 11.719 17.828 1 92.62 264 SER B O 1
ATOM 10312 N N . ALA B 1 265 ? -31.281 12.289 16.938 1 85.44 265 ALA B N 1
ATOM 10313 C CA . ALA B 1 265 ? -30.672 13.07 15.867 1 85.44 265 ALA B CA 1
ATOM 10314 C C . ALA B 1 265 ? -30.172 14.414 16.375 1 85.44 265 ALA B C 1
ATOM 10316 O O . ALA B 1 265 ? -29.125 14.906 15.945 1 85.44 265 ALA B O 1
ATOM 10317 N N . PHE B 1 266 ? -30.984 15.047 17.391 1 79.31 266 PHE B N 1
ATOM 10318 C CA . PHE B 1 266 ? -30.625 16.422 17.719 1 79.31 266 PHE B CA 1
ATOM 10319 C C . PHE B 1 266 ? -30.75 16.672 19.219 1 79.31 266 PHE B C 1
ATOM 10321 O O . PHE B 1 266 ? -30.469 17.766 19.688 1 79.31 266 PHE B O 1
ATOM 10328 N N . HIS B 1 267 ? -31.156 15.719 19.922 1 87.69 267 HIS B N 1
ATOM 10329 C CA . HIS B 1 267 ? -31.438 15.969 21.328 1 87.69 267 HIS B CA 1
ATOM 10330 C C . HIS B 1 267 ? -30.547 15.133 22.234 1 87.69 267 HIS B C 1
ATOM 10332 O O . HIS B 1 267 ? -30.828 14.953 23.422 1 87.69 267 HIS B O 1
ATOM 10338 N N . GLY B 1 268 ? -29.531 14.562 21.609 1 91.81 268 GLY B N 1
ATOM 10339 C CA . GLY B 1 268 ? -28.578 13.812 22.406 1 91.81 268 GLY B CA 1
ATOM 10340 C C . GLY B 1 268 ? -28.969 12.367 22.625 1 91.81 268 GLY B C 1
ATOM 10341 O O . GLY B 1 268 ? -29.641 11.766 21.781 1 91.81 268 GLY B O 1
ATOM 10342 N N . GLY B 1 269 ? -28.406 11.812 23.734 1 94.56 269 GLY B N 1
ATOM 10343 C CA . GLY B 1 269 ? -28.672 10.422 24.062 1 94.56 269 GLY B CA 1
ATOM 10344 C C . GLY B 1 269 ? -28.906 10.18 25.531 1 94.56 269 GLY B C 1
ATOM 10345 O O . GLY B 1 269 ? -28.609 11.047 26.359 1 94.56 269 GLY B O 1
ATOM 10346 N N . LEU B 1 270 ? -29.547 9.078 25.812 1 94.69 270 LEU B N 1
ATOM 10347 C CA . LEU B 1 270 ? -29.812 8.656 27.188 1 94.69 270 LEU B CA 1
ATOM 10348 C C . LEU B 1 270 ? -29.828 7.133 27.297 1 94.69 270 LEU B C 1
ATOM 10350 O O . LEU B 1 270 ? -29.719 6.434 26.281 1 94.69 270 LEU B O 1
ATOM 10354 N N . TYR B 1 271 ? -29.812 6.641 28.469 1 92.75 271 TYR B N 1
ATOM 10355 C CA . TYR B 1 271 ? -30.062 5.215 28.656 1 92.75 271 TYR B CA 1
ATOM 10356 C C . TYR B 1 271 ? -31.125 4.988 29.719 1 92.75 271 TYR B C 1
ATOM 10358 O O . TYR B 1 271 ? -31.328 5.828 30.594 1 92.75 271 TYR B O 1
ATOM 10366 N N . MET B 1 272 ? -31.844 3.918 29.531 1 92.75 272 MET B N 1
ATOM 10367 C CA . MET B 1 272 ? -32.875 3.451 30.453 1 92.75 272 MET B CA 1
ATOM 10368 C C . MET B 1 272 ? -32.406 2.186 31.172 1 92.75 272 MET B C 1
ATOM 10370 O O . MET B 1 272 ? -32 1.216 30.531 1 92.75 272 MET B O 1
ATOM 10374 N N . THR B 1 273 ? -32.438 2.227 32.438 1 88.5 273 THR B N 1
ATOM 10375 C CA . THR B 1 273 ? -32.062 1.058 33.219 1 88.5 273 THR B CA 1
ATOM 10376 C C . THR B 1 273 ? -33.125 -0.03 33.125 1 88.5 273 THR B C 1
ATOM 10378 O O . THR B 1 273 ? -34.25 0.218 32.656 1 88.5 273 THR B O 1
ATOM 10381 N N . ALA B 1 274 ? -32.75 -1.191 33.562 1 84.38 274 ALA B N 1
ATOM 10382 C CA . ALA B 1 274 ? -33.656 -2.34 33.531 1 84.38 274 ALA B CA 1
ATOM 10383 C C . ALA B 1 274 ? -34.906 -2.074 34.344 1 84.38 274 ALA B C 1
ATOM 10385 O O . ALA B 1 274 ? -35.969 -2.59 34.031 1 84.38 274 ALA B O 1
ATOM 10386 N N . ASP B 1 275 ? -34.781 -1.203 35.344 1 82 275 ASP B N 1
ATOM 10387 C CA . ASP B 1 275 ? -35.906 -0.9 36.219 1 82 275 ASP B CA 1
ATOM 10388 C C . ASP B 1 275 ? -36.781 0.217 35.625 1 82 275 ASP B C 1
ATOM 10390 O O . ASP B 1 275 ? -37.781 0.63 36.25 1 82 275 ASP B O 1
ATOM 10394 N N . GLY B 1 276 ? -36.406 0.716 34.531 1 82.81 276 GLY B N 1
ATOM 10395 C CA . GLY B 1 276 ? -37.25 1.676 33.844 1 82.81 276 GLY B CA 1
ATOM 10396 C C . GLY B 1 276 ? -36.875 3.117 34.125 1 82.81 276 GLY B C 1
ATOM 10397 O O . GLY B 1 276 ? -37.594 4.039 33.75 1 82.81 276 GLY B O 1
ATOM 10398 N N . ARG B 1 277 ? -35.812 3.336 34.812 1 88.19 277 ARG B N 1
ATOM 10399 C CA . ARG B 1 277 ? -35.375 4.695 35.094 1 88.19 277 ARG B CA 1
ATOM 10400 C C . ARG B 1 277 ? -34.531 5.242 33.938 1 88.19 277 ARG B C 1
ATOM 10402 O O . ARG B 1 277 ? -33.719 4.512 33.344 1 88.19 277 ARG B O 1
ATOM 10409 N N . PHE B 1 278 ? -34.75 6.613 33.688 1 91.44 278 PHE B N 1
ATOM 10410 C CA . PHE B 1 278 ? -34.031 7.266 32.594 1 91.44 278 PHE B CA 1
ATOM 10411 C C . PHE B 1 278 ? -32.844 8.062 33.156 1 91.44 278 PHE B C 1
ATOM 10413 O O . PHE B 1 278 ? -32.938 8.688 34.219 1 91.44 278 PHE B O 1
ATOM 10420 N N . TYR B 1 279 ? -31.719 7.98 32.469 1 87.19 279 TYR B N 1
ATOM 10421 C CA . TYR B 1 279 ? -30.547 8.773 32.781 1 87.19 279 TYR B CA 1
ATOM 10422 C C . TYR B 1 279 ? -29.938 9.375 31.531 1 87.19 279 TYR B C 1
ATOM 10424 O O . TYR B 1 279 ? -29.672 8.664 30.562 1 87.19 279 TYR B O 1
ATOM 10432 N N . GLN B 1 280 ? -29.734 10.648 31.516 1 91.19 280 GLN B N 1
ATOM 10433 C CA . GLN B 1 280 ? -29.031 11.312 30.422 1 91.19 280 GLN B CA 1
ATOM 10434 C C . GLN B 1 280 ? -27.672 11.844 30.906 1 91.19 280 GLN B C 1
ATOM 10436 O O . GLN B 1 280 ? -27.609 12.906 31.531 1 91.19 280 GLN B O 1
ATOM 10441 N N . PRO B 1 281 ? -26.656 11.203 30.562 1 88 281 PRO B N 1
ATOM 10442 C CA . PRO B 1 281 ? -25.328 11.695 30.953 1 88 281 PRO B CA 1
ATOM 10443 C C . PRO B 1 281 ? -25.047 13.094 30.406 1 88 281 PRO B C 1
ATOM 10445 O O . PRO B 1 281 ? -25.438 13.422 29.297 1 88 281 PRO B O 1
ATOM 10448 N N . LYS B 1 282 ? -24.312 13.906 31.062 1 85.81 282 LYS B N 1
ATOM 10449 C CA . LYS B 1 282 ? -24 15.281 30.688 1 85.81 282 LYS B CA 1
ATOM 10450 C C . LYS B 1 282 ? -23.328 15.352 29.328 1 85.81 282 LYS B C 1
ATOM 10452 O O . LYS B 1 282 ? -23.656 16.203 28.5 1 85.81 282 LYS B O 1
ATOM 10457 N N . PRO B 1 283 ? -22.438 14.453 29.047 1 88 283 PRO B N 1
ATOM 10458 C CA . PRO B 1 283 ? -21.766 14.523 27.734 1 88 283 PRO B CA 1
ATOM 10459 C C . PRO B 1 283 ? -22.719 14.188 26.594 1 88 283 PRO B C 1
ATOM 10461 O O . PRO B 1 283 ? -22.406 14.469 25.422 1 88 283 PRO B O 1
ATOM 10464 N N . LEU B 1 284 ? -23.859 13.672 26.906 1 92.06 284 LEU B N 1
ATOM 10465 C CA . LEU B 1 284 ? -24.766 13.242 25.844 1 92.06 284 LEU B CA 1
ATOM 10466 C C . LEU B 1 284 ? -25.938 14.203 25.719 1 92.06 284 LEU B C 1
ATOM 10468 O O . LEU B 1 284 ? -26.891 13.938 24.969 1 92.06 284 LEU B O 1
ATOM 10472 N N . LYS B 1 285 ? -25.812 15.234 26.484 1 90.19 285 LYS B N 1
ATOM 10473 C CA . LYS B 1 285 ? -26.781 16.297 26.234 1 90.19 285 LYS B CA 1
ATOM 10474 C C . LYS B 1 285 ? -26.531 16.969 24.891 1 90.19 285 LYS B C 1
ATOM 10476 O O . LYS B 1 285 ? -25.406 17.047 24.422 1 90.19 285 LYS B O 1
ATOM 10481 N N . ALA B 1 286 ? -27.562 17.406 24.281 1 86.06 286 ALA B N 1
ATOM 10482 C CA . ALA B 1 286 ? -27.484 17.969 22.938 1 86.06 286 ALA B CA 1
ATOM 10483 C C . ALA B 1 286 ? -26.5 19.141 22.891 1 86.06 286 ALA B C 1
ATOM 10485 O O . ALA B 1 286 ? -25.75 19.281 21.922 1 86.06 286 ALA B O 1
ATOM 10486 N N . SER B 1 287 ? -26.469 19.953 23.891 1 80.56 287 SER B N 1
ATOM 10487 C CA . SER B 1 287 ? -25.672 21.172 23.891 1 80.56 287 SER B CA 1
ATOM 10488 C C . SER B 1 287 ? -24.266 20.922 24.422 1 80.56 287 SER B C 1
ATOM 10490 O O . SER B 1 287 ? -23.438 21.828 24.453 1 80.56 287 SER B O 1
ATOM 10492 N N . SER B 1 288 ? -24.062 19.688 24.797 1 86.19 288 SER B N 1
ATOM 10493 C CA . SER B 1 288 ? -22.719 19.375 25.297 1 86.19 288 SER B CA 1
ATOM 10494 C C . SER B 1 288 ? -21.656 19.625 24.234 1 86.19 288 SER B C 1
ATOM 10496 O O . SER B 1 288 ? -21.906 19.438 23.031 1 86.19 288 SER B O 1
ATOM 10498 N N . PRO B 1 289 ? -20.5 20.094 24.641 1 79.31 289 PRO B N 1
ATOM 10499 C CA . PRO B 1 289 ? -19.422 20.328 23.672 1 79.31 289 PRO B CA 1
ATOM 10500 C C . PRO B 1 289 ? -18.969 19.047 22.969 1 79.31 289 PRO B C 1
ATOM 10502 O O . PRO B 1 289 ? -18.359 19.109 21.891 1 79.31 289 PRO B O 1
ATOM 10505 N N . TYR B 1 290 ? -19.25 17.953 23.484 1 85.38 290 TYR B N 1
ATOM 10506 C CA . TYR B 1 290 ? -18.875 16.688 22.875 1 85.38 290 TYR B CA 1
ATOM 10507 C C . TYR B 1 290 ? -19.797 16.328 21.719 1 85.38 290 TYR B C 1
ATOM 10509 O O . TYR B 1 290 ? -19.375 15.75 20.719 1 85.38 290 TYR B O 1
ATOM 10517 N N . LEU B 1 291 ? -21 16.672 21.828 1 86.31 291 LEU B N 1
ATOM 10518 C CA . LEU B 1 291 ? -21.984 16.328 20.797 1 86.31 291 LEU B CA 1
ATOM 10519 C C . LEU B 1 291 ? -22.25 17.531 19.891 1 86.31 291 LEU B C 1
ATOM 10521 O O . LEU B 1 291 ? -22.297 17.391 18.672 1 86.31 291 LEU B O 1
ATOM 10525 N N . ASN B 1 292 ? -22.406 18.734 20.562 1 79.94 292 ASN B N 1
ATOM 10526 C CA . ASN B 1 292 ? -22.688 19.953 19.812 1 79.94 292 ASN B CA 1
ATOM 10527 C C . ASN B 1 292 ? -23.859 19.75 18.844 1 79.94 292 ASN B C 1
ATOM 10529 O O . ASN B 1 292 ? -23.75 20.078 17.656 1 79.94 292 ASN B O 1
ATOM 10533 N N . TYR B 1 293 ? -24.922 19.047 19.297 1 75.69 293 TYR B N 1
ATOM 10534 C CA . TYR B 1 293 ? -26.188 18.844 18.625 1 75.69 293 TYR B CA 1
ATOM 10535 C C . TYR B 1 293 ? -26.031 17.891 17.438 1 75.69 293 TYR B C 1
ATOM 10537 O O . TYR B 1 293 ? -26.859 17.891 16.516 1 75.69 293 TYR B O 1
ATOM 10545 N N . ARG B 1 294 ? -24.953 17.219 17.422 1 80.88 294 ARG B N 1
ATOM 10546 C CA . ARG B 1 294 ? -24.766 16.219 16.375 1 80.88 294 ARG B CA 1
ATOM 10547 C C . ARG B 1 294 ? -25.578 14.961 16.672 1 80.88 294 ARG B C 1
ATOM 10549 O O . ARG B 1 294 ? -25.906 14.68 17.828 1 80.88 294 ARG B O 1
ATOM 10556 N N . SER B 1 295 ? -25.828 14.258 15.602 1 87 295 SER B N 1
ATOM 10557 C CA . SER B 1 295 ? -26.656 13.07 15.734 1 87 295 SER B CA 1
ATOM 10558 C C . SER B 1 295 ? -25.859 11.875 16.234 1 87 295 SER B C 1
ATOM 10560 O O . SER B 1 295 ? -24.656 11.781 15.969 1 87 295 SER B O 1
ATOM 10562 N N . ILE B 1 296 ? -26.516 10.961 16.922 1 93.19 296 ILE B N 1
ATOM 10563 C CA . ILE B 1 296 ? -25.938 9.703 17.375 1 93.19 296 ILE B CA 1
ATOM 10564 C C . ILE B 1 296 ? -26.438 8.555 16.5 1 93.19 296 ILE B C 1
ATOM 10566 O O . ILE B 1 296 ? -27.656 8.367 16.344 1 93.19 296 ILE B O 1
ATOM 10570 N N . HIS B 1 297 ? -25.516 7.758 16.031 1 91.19 297 HIS B N 1
ATOM 10571 C CA . HIS B 1 297 ? -25.922 6.773 15.039 1 91.19 297 HIS B CA 1
ATOM 10572 C C . HIS B 1 297 ? -25.594 5.359 15.492 1 91.19 297 HIS B C 1
ATOM 10574 O O . HIS B 1 297 ? -25.922 4.387 14.805 1 91.19 297 HIS B O 1
ATOM 10580 N N . GLY B 1 298 ? -24.969 5.238 16.609 1 93.06 298 GLY B N 1
ATOM 10581 C CA . GLY B 1 298 ? -24.672 3.885 17.047 1 93.06 298 GLY B CA 1
ATOM 10582 C C . GLY B 1 298 ? -23.938 3.834 18.375 1 93.06 298 GLY B C 1
ATOM 10583 O O . GLY B 1 298 ? -23.484 4.863 18.875 1 93.06 298 GLY B O 1
ATOM 10584 N N . PHE B 1 299 ? -23.922 2.572 18.891 1 94.62 299 PHE B N 1
ATOM 10585 C CA . PHE B 1 299 ? -23.25 2.297 20.172 1 94.62 299 PHE B CA 1
ATOM 10586 C C . PHE B 1 299 ? -22.438 1.008 20.078 1 94.62 299 PHE B C 1
ATOM 10588 O O . PHE B 1 299 ? -22.781 0.105 19.312 1 94.62 299 PHE B O 1
ATOM 10595 N N . ALA B 1 300 ? -21.375 0.982 20.781 1 93.75 300 ALA B N 1
ATOM 10596 C CA . ALA B 1 300 ? -20.609 -0.241 20.953 1 93.75 300 ALA B CA 1
ATOM 10597 C C . ALA B 1 300 ? -20.047 -0.333 22.375 1 93.75 300 ALA B C 1
ATOM 10599 O O . ALA B 1 300 ? -19.469 0.633 22.891 1 93.75 300 ALA B O 1
ATOM 10600 N N . GLU B 1 301 ? -20.203 -1.435 22.922 1 91.31 301 GLU B N 1
ATOM 10601 C CA . GLU B 1 301 ? -19.703 -1.647 24.281 1 91.31 301 GLU B CA 1
ATOM 10602 C C . GLU B 1 301 ? -18.312 -2.27 24.266 1 91.31 301 GLU B C 1
ATOM 10604 O O . GLU B 1 301 ? -18.062 -3.221 23.531 1 91.31 301 GLU B O 1
ATOM 10609 N N . LEU B 1 302 ? -17.484 -1.676 25.078 1 86.31 302 LEU B N 1
ATOM 10610 C CA . LEU B 1 302 ? -16.141 -2.199 25.25 1 86.31 302 LEU B CA 1
ATOM 10611 C C . LEU B 1 302 ? -16.031 -3.047 26.5 1 86.31 302 LEU B C 1
ATOM 10613 O O . LEU B 1 302 ? -16.922 -2.996 27.375 1 86.31 302 LEU B O 1
ATOM 10617 N N . PRO B 1 303 ? -15.008 -3.912 26.594 1 73.19 303 PRO B N 1
ATOM 10618 C CA . PRO B 1 303 ? -14.883 -4.797 27.766 1 73.19 303 PRO B CA 1
ATOM 10619 C C . PRO B 1 303 ? -14.664 -4.035 29.062 1 73.19 303 PRO B C 1
ATOM 10621 O O . PRO B 1 303 ? -15.094 -4.496 30.125 1 73.19 303 PRO B O 1
ATOM 10624 N N . ASP B 1 304 ? -14.062 -2.902 29.141 1 71.69 304 ASP B N 1
ATOM 10625 C CA . ASP B 1 304 ? -13.711 -2.195 30.375 1 71.69 304 ASP B CA 1
ATOM 10626 C C . ASP B 1 304 ? -14.789 -1.173 30.75 1 71.69 304 ASP B C 1
ATOM 10628 O O . ASP B 1 304 ? -14.469 -0.086 31.234 1 71.69 304 ASP B O 1
ATOM 10632 N N . ASN B 1 305 ? -16.125 -1.486 30.5 1 78.25 305 ASN B N 1
ATOM 10633 C CA . ASN B 1 305 ? -17.266 -0.66 30.859 1 78.25 305 ASN B CA 1
ATOM 10634 C C . ASN B 1 305 ? -17.234 0.691 30.156 1 78.25 305 ASN B C 1
ATOM 10636 O O . ASN B 1 305 ? -17.453 1.73 30.781 1 78.25 305 ASN B O 1
ATOM 10640 N N . HIS B 1 306 ? -16.703 0.687 29.094 1 86.44 306 HIS B N 1
ATOM 10641 C CA . HIS B 1 306 ? -16.797 1.836 28.203 1 86.44 306 HIS B CA 1
ATOM 10642 C C . HIS B 1 306 ? -17.812 1.599 27.094 1 86.44 306 HIS B C 1
ATOM 10644 O O . HIS B 1 306 ? -18.047 0.457 26.688 1 86.44 306 HIS B O 1
ATOM 10650 N N . ILE B 1 307 ? -18.484 2.66 26.812 1 91.5 307 ILE B N 1
ATOM 10651 C CA . ILE B 1 307 ? -19.375 2.611 25.656 1 91.5 307 ILE B CA 1
ATOM 10652 C C . ILE B 1 307 ? -18.953 3.66 24.625 1 91.5 307 ILE B C 1
ATOM 10654 O O . ILE B 1 307 ? -18.625 4.793 24.984 1 91.5 307 ILE B O 1
ATOM 10658 N N . TRP B 1 308 ? -18.781 3.252 23.5 1 94.31 308 TRP B N 1
ATOM 10659 C CA . TRP B 1 308 ? -18.484 4.164 22.406 1 94.31 308 TRP B CA 1
ATOM 10660 C C . TRP B 1 308 ? -19.766 4.625 21.719 1 94.31 308 TRP B C 1
ATOM 10662 O O . TRP B 1 308 ? -20.656 3.818 21.453 1 94.31 308 TRP B O 1
ATOM 10672 N N . ILE B 1 309 ? -19.875 5.859 21.531 1 95.62 309 ILE B N 1
ATOM 10673 C CA . ILE B 1 309 ? -21.031 6.48 20.875 1 95.62 309 ILE B CA 1
ATOM 10674 C C . ILE B 1 309 ? -20.609 7.055 19.531 1 95.62 309 ILE B C 1
ATOM 10676 O O . ILE B 1 309 ? -19.734 7.914 19.453 1 95.62 309 ILE B O 1
ATOM 10680 N N . ALA B 1 310 ? -21.25 6.566 18.5 1 95.5 310 ALA B N 1
ATOM 10681 C CA . ALA B 1 310 ? -20.953 7.012 17.141 1 95.5 310 ALA B CA 1
ATOM 10682 C C . ALA B 1 310 ? -21.719 8.289 16.812 1 95.5 310 ALA B C 1
ATOM 10684 O O . ALA B 1 310 ? -22.938 8.359 16.984 1 95.5 310 ALA B O 1
ATOM 10685 N N . THR B 1 311 ? -20.984 9.266 16.328 1 92.19 311 THR B N 1
ATOM 10686 C CA . THR B 1 311 ? -21.609 10.531 15.969 1 92.19 311 THR B CA 1
ATOM 10687 C C . THR B 1 311 ? -21.359 10.867 14.5 1 92.19 311 THR B C 1
ATOM 10689 O O . THR B 1 311 ? -20.453 10.32 13.883 1 92.19 311 THR B O 1
ATOM 10692 N N . MET B 1 312 ? -22.188 11.688 14.031 1 84.12 312 MET B N 1
ATOM 10693 C CA . MET B 1 312 ? -21.984 12.211 12.68 1 84.12 312 MET B CA 1
ATOM 10694 C C . MET B 1 312 ? -21.172 13.508 12.727 1 84.12 312 MET B C 1
ATOM 10696 O O . MET B 1 312 ? -21.703 14.562 13.078 1 84.12 312 MET B O 1
ATOM 10700 N N . GLY B 1 313 ? -19.906 13.383 12.406 1 79.44 313 GLY B N 1
ATOM 10701 C CA . GLY B 1 313 ? -19.078 14.578 12.32 1 79.44 313 GLY B CA 1
ATOM 10702 C C . GLY B 1 313 ? -18.219 14.797 13.547 1 79.44 313 GLY B C 1
ATOM 10703 O O . GLY B 1 313 ? -17.25 15.562 13.5 1 79.44 313 GLY B O 1
ATOM 10704 N N . GLY B 1 314 ? -18.562 14.172 14.57 1 84.44 314 GLY B N 1
ATOM 10705 C CA . GLY B 1 314 ? -17.828 14.383 15.805 1 84.44 314 GLY B CA 1
ATOM 10706 C C . GLY B 1 314 ? -16.938 13.219 16.172 1 84.44 314 GLY B C 1
ATOM 10707 O O . GLY B 1 314 ? -16.25 13.258 17.203 1 84.44 314 GLY B O 1
ATOM 10708 N N . GLY B 1 315 ? -16.906 12.273 15.367 1 91.12 315 GLY B N 1
ATOM 10709 C CA . GLY B 1 315 ? -16.109 11.102 15.688 1 91.12 315 GLY B CA 1
ATOM 10710 C C . GLY B 1 315 ? -16.766 10.188 16.703 1 91.12 315 GLY B C 1
ATOM 10711 O O . GLY B 1 315 ? -17.984 9.945 16.641 1 91.12 315 GLY B O 1
ATOM 10712 N N . ILE B 1 316 ? -15.984 9.617 17.625 1 94.81 316 ILE B N 1
ATOM 10713 C CA . ILE B 1 316 ? -16.469 8.672 18.625 1 94.81 316 ILE B CA 1
ATOM 10714 C C . ILE B 1 316 ? -16.359 9.281 20.016 1 94.81 316 ILE B C 1
ATOM 10716 O O . ILE B 1 316 ? -15.305 9.789 20.406 1 94.81 316 ILE B O 1
ATOM 10720 N N . ILE B 1 317 ? -17.422 9.25 20.781 1 93.81 317 ILE B N 1
ATOM 10721 C CA . ILE B 1 317 ? -17.391 9.633 22.188 1 93.81 317 ILE B CA 1
ATOM 10722 C C . ILE B 1 317 ? -17.172 8.391 23.062 1 93.81 317 ILE B C 1
ATOM 10724 O O . ILE B 1 317 ? -17.953 7.43 22.984 1 93.81 317 ILE B O 1
ATOM 10728 N N . ASP B 1 318 ? -16.125 8.398 23.656 1 91.5 318 ASP B N 1
ATOM 10729 C CA . ASP B 1 318 ? -15.812 7.34 24.609 1 91.5 318 ASP B CA 1
ATOM 10730 C C . ASP B 1 318 ? -16.281 7.707 26.016 1 91.5 318 ASP B C 1
ATOM 10732 O O . ASP B 1 318 ? -15.711 8.602 26.656 1 91.5 318 ASP B O 1
ATOM 10736 N N . TYR B 1 319 ? -17.297 6.969 26.469 1 89.94 319 TYR B N 1
ATOM 10737 C CA . TYR B 1 319 ? -17.906 7.258 27.75 1 89.94 319 TYR B CA 1
ATOM 10738 C C . TYR B 1 319 ? -17.781 6.07 28.703 1 89.94 319 TYR B C 1
ATOM 10740 O O . TYR B 1 319 ? -18.172 4.949 28.344 1 89.94 319 TYR B O 1
ATOM 10748 N N . ALA B 1 320 ? -17.125 6.312 29.781 1 83.75 320 ALA B N 1
ATOM 10749 C CA . ALA B 1 320 ? -17.031 5.277 30.812 1 83.75 320 ALA B CA 1
ATOM 10750 C C . ALA B 1 320 ? -18.203 5.355 31.781 1 83.75 320 ALA B C 1
ATOM 10752 O O . ALA B 1 320 ? -18.516 6.43 32.281 1 83.75 320 ALA B O 1
ATOM 10753 N N . PHE B 1 321 ? -19.047 4.266 31.812 1 67.62 321 PHE B N 1
ATOM 10754 C CA . PHE B 1 321 ? -20.203 4.262 32.688 1 67.62 321 PHE B CA 1
ATOM 10755 C C . PHE B 1 321 ? -20.016 3.252 33.812 1 67.62 321 PHE B C 1
ATOM 10757 O O . PHE B 1 321 ? -19.266 2.289 33.688 1 67.62 321 PHE B O 1
ATOM 10764 N N . TRP B 1 322 ? -20.266 3.58 35.062 1 53.5 322 TRP B N 1
ATOM 10765 C CA . TRP B 1 322 ? -20.078 2.771 36.281 1 53.5 322 TRP B CA 1
ATOM 10766 C C . TRP B 1 322 ? -21.203 1.767 36.438 1 53.5 322 TRP B C 1
ATOM 10768 O O . TRP B 1 322 ? -22.359 2.053 36.094 1 53.5 322 TRP B O 1
ATOM 10778 N N . THR B 1 323 ? -20.984 0.405 36.5 1 49.97 323 THR B N 1
ATOM 10779 C CA . THR B 1 323 ? -21.953 -0.585 36.938 1 49.97 323 THR B CA 1
ATOM 10780 C C . THR B 1 323 ? -22.047 -0.588 38.469 1 49.97 323 THR B C 1
ATOM 10782 O O . THR B 1 323 ? -21.078 -0.288 39.156 1 49.97 323 THR B O 1
ATOM 10785 N N . ALA B 1 324 ? -23.281 -0.543 39.156 1 41.88 324 ALA B N 1
ATOM 10786 C CA . ALA B 1 324 ? -23.578 -0.603 40.562 1 41.88 324 ALA B CA 1
ATOM 10787 C C . ALA B 1 324 ? -22.578 -1.507 41.312 1 41.88 324 ALA B C 1
ATOM 10789 O O . ALA B 1 324 ? -22.203 -1.228 42.438 1 41.88 324 ALA B O 1
ATOM 10790 N N . GLY B 1 325 ? -22.453 -2.787 41.125 1 36.97 325 GLY B N 1
ATOM 10791 C CA . GLY B 1 325 ? -21.75 -3.701 42.031 1 36.97 325 GLY B CA 1
ATOM 10792 C C . GLY B 1 325 ? -20.266 -3.404 42.125 1 36.97 325 GLY B C 1
ATOM 10793 O O . GLY B 1 325 ? -19.547 -4.094 42.875 1 36.97 325 GLY B O 1
ATOM 10794 N N . THR B 1 326 ? -19.656 -3.021 41.188 1 35.78 326 THR B N 1
ATOM 10795 C CA . THR B 1 326 ? -18.234 -2.85 41.406 1 35.78 326 THR B CA 1
ATOM 10796 C C . THR B 1 326 ? -17.953 -1.535 42.125 1 35.78 326 THR B C 1
ATOM 10798 O O . THR B 1 326 ? -18.25 -0.459 41.594 1 35.78 326 THR B O 1
ATOM 10801 N N . LYS B 1 327 ? -17.953 -1.426 43.5 1 33.31 327 LYS B N 1
ATOM 10802 C CA . LYS B 1 327 ? -17.531 -0.432 44.5 1 33.31 327 LYS B CA 1
ATOM 10803 C C . LYS B 1 327 ? -16.297 0.316 44 1 33.31 327 LYS B C 1
ATOM 10805 O O . LYS B 1 327 ? -15.961 1.378 44.531 1 33.31 327 LYS B O 1
ATOM 10810 N N . GLY B 1 328 ? -15.266 -0.361 43.688 1 30.44 328 GLY B N 1
ATOM 10811 C CA . GLY B 1 328 ? -13.992 0.329 43.812 1 30.44 328 GLY B CA 1
ATOM 10812 C C . GLY B 1 328 ? -13.922 1.604 43 1 30.44 328 GLY B C 1
ATOM 10813 O O . GLY B 1 328 ? -14.18 2.693 43.531 1 30.44 328 GLY B O 1
ATOM 10814 N N . LYS B 1 329 ? -12.938 1.614 42 1 34.81 329 LYS B N 1
ATOM 10815 C CA . LYS B 1 329 ? -12.133 2.816 41.812 1 34.81 329 LYS B CA 1
ATOM 10816 C C . LYS B 1 329 ? -12.984 3.965 41.281 1 34.81 329 LYS B C 1
ATOM 10818 O O . LYS B 1 329 ? -12.812 5.113 41.688 1 34.81 329 LYS B O 1
ATOM 10823 N N . LEU B 1 330 ? -13.469 3.93 40.125 1 35.19 330 LEU B N 1
ATOM 10824 C CA . LEU B 1 330 ? -13.883 5.27 39.688 1 35.19 330 LEU B CA 1
ATOM 10825 C C . LEU B 1 330 ? -15.211 5.648 40.344 1 35.19 330 LEU B C 1
ATOM 10827 O O . LEU B 1 330 ? -16.266 5.207 39.906 1 35.19 330 LEU B O 1
ATOM 10831 N N . CYS B 1 331 ? -15.281 5.508 41.688 1 29.05 331 CYS B N 1
ATOM 10832 C CA . CYS B 1 331 ? -16.391 5.789 42.594 1 29.05 331 CYS B CA 1
ATOM 10833 C C . CYS B 1 331 ? -16.828 7.246 42.469 1 29.05 331 CYS B C 1
ATOM 10835 O O . CYS B 1 331 ? -16.078 8.156 42.844 1 29.05 331 CYS B O 1
ATOM 10837 N N . ALA B 1 332 ? -17.438 7.77 41.531 1 34 332 ALA B N 1
ATOM 10838 C CA . ALA B 1 332 ? -17.969 9.078 41.906 1 34 332 ALA B CA 1
ATOM 10839 C C . ALA B 1 332 ? -18.859 8.977 43.125 1 34 332 ALA B C 1
ATOM 10841 O O . ALA B 1 332 ? -19.516 7.965 43.344 1 34 332 ALA B O 1
ATOM 10842 N N . PRO B 1 333 ? -18.438 9.633 44.281 1 29.69 333 PRO B N 1
ATOM 10843 C CA . PRO B 1 333 ? -19.344 9.672 45.438 1 29.69 333 PRO B CA 1
ATOM 10844 C C . PRO B 1 333 ? -20.812 9.828 45.031 1 29.69 333 PRO B C 1
ATOM 10846 O O . PRO B 1 333 ? -21.094 10.336 43.938 1 29.69 333 PRO B O 1
ATOM 10849 N N . PRO B 1 334 ? -21.781 9.312 45.875 1 30.06 334 PRO B N 1
ATOM 10850 C CA . PRO B 1 334 ? -23.219 9.602 45.812 1 30.06 334 PRO B CA 1
ATOM 10851 C C . PRO B 1 334 ? -23.516 11.094 45.906 1 30.06 334 PRO B C 1
ATOM 10853 O O . PRO B 1 334 ? -23 11.773 46.812 1 30.06 334 PRO B O 1
ATOM 10856 N N . GLY B 1 335 ? -24 11.898 44.969 1 33.53 335 GLY B N 1
ATOM 10857 C CA . GLY B 1 335 ? -24.391 13.281 44.781 1 33.53 335 GLY B CA 1
ATOM 10858 C C . GLY B 1 335 ? -23.578 13.969 43.688 1 33.53 335 GLY B C 1
ATOM 10859 O O . GLY B 1 335 ? -23.906 15.07 43.25 1 33.53 335 GLY B O 1
ATOM 10860 N N . GLU B 1 336 ? -22.234 13.969 43.938 1 34.22 336 GLU B N 1
ATOM 10861 C CA . GLU B 1 336 ? -21.406 14.719 43.031 1 34.22 336 GLU B CA 1
ATOM 10862 C C . GLU B 1 336 ? -21.391 14.07 41.625 1 34.22 336 GLU B C 1
ATOM 10864 O O . GLU B 1 336 ? -21.359 12.844 41.531 1 34.22 336 GLU B O 1
ATOM 10869 N N . GLU B 1 337 ? -22.078 14.766 40.75 1 35.62 337 GLU B N 1
ATOM 10870 C CA . GLU B 1 337 ? -22.125 14.461 39.312 1 35.62 337 GLU B CA 1
ATOM 10871 C C . GLU B 1 337 ? -20.781 13.906 38.844 1 35.62 337 GLU B C 1
ATOM 10873 O O . GLU B 1 337 ? -19.734 14.5 39.094 1 35.62 337 GLU B O 1
ATOM 10878 N N . TYR B 1 338 ? -20.609 12.75 38.938 1 38.81 338 TYR B N 1
ATOM 10879 C CA . TYR B 1 338 ? -19.469 12.055 38.375 1 38.81 338 TYR B CA 1
ATOM 10880 C C . TYR B 1 338 ? -18.984 12.773 37.094 1 38.81 338 TYR B C 1
ATOM 10882 O O . TYR B 1 338 ? -19.734 12.938 36.156 1 38.81 338 TYR B O 1
ATOM 10890 N N . THR B 1 339 ? -18.281 13.68 37.219 1 45.44 339 THR B N 1
ATOM 10891 C CA . THR B 1 339 ? -17.688 14.234 36 1 45.44 339 THR B CA 1
ATOM 10892 C C . THR B 1 339 ? -16.938 13.156 35.219 1 45.44 339 THR B C 1
ATOM 10894 O O . THR B 1 339 ? -15.883 12.695 35.656 1 45.44 339 THR B O 1
ATOM 10897 N N . GLY B 1 340 ? -17.609 11.977 34.969 1 51.19 340 GLY B N 1
ATOM 10898 C CA . GLY B 1 340 ? -17.25 10.781 34.219 1 51.19 340 GLY B CA 1
ATOM 10899 C C . GLY B 1 340 ? -16.203 11.055 33.125 1 51.19 340 GLY B C 1
ATOM 10900 O O . GLY B 1 340 ? -15.938 12.203 32.781 1 51.19 340 GLY B O 1
ATOM 10901 N N . TYR B 1 341 ? -15.266 9.953 32.906 1 70.38 341 TYR B N 1
ATOM 10902 C CA . TYR B 1 341 ? -14.297 9.898 31.828 1 70.38 341 TYR B CA 1
ATOM 10903 C C . TYR B 1 341 ? -14.984 10.023 30.484 1 70.38 341 TYR B C 1
ATOM 10905 O O . TYR B 1 341 ? -15.945 9.305 30.203 1 70.38 341 TYR B O 1
ATOM 10913 N N . VAL B 1 342 ? -14.844 11.109 29.891 1 82.62 342 VAL B N 1
ATOM 10914 C CA . VAL B 1 342 ? -15.336 11.258 28.516 1 82.62 342 VAL B CA 1
ATOM 10915 C C . VAL B 1 342 ? -14.203 11.734 27.609 1 82.62 342 VAL B C 1
ATOM 10917 O O . VAL B 1 342 ? -13.453 12.648 27.984 1 82.62 342 VAL B O 1
ATOM 10920 N N . ARG B 1 343 ? -14 11.008 26.625 1 85.44 343 ARG B N 1
ATOM 10921 C CA . ARG B 1 343 ? -13.047 11.398 25.609 1 85.44 343 ARG B CA 1
ATOM 10922 C C . ARG B 1 343 ? -13.656 11.266 24.219 1 85.44 343 ARG B C 1
ATOM 10924 O O . ARG B 1 343 ? -14.672 10.594 24.031 1 85.44 343 ARG B O 1
ATOM 10931 N N . THR B 1 344 ? -13.078 11.992 23.312 1 89.81 344 THR B N 1
ATOM 10932 C CA . THR B 1 344 ? -13.516 11.891 21.922 1 89.81 344 THR B CA 1
ATOM 10933 C C . THR B 1 344 ? -12.375 11.43 21.031 1 89.81 344 THR B C 1
ATOM 10935 O O . THR B 1 344 ? -11.227 11.852 21.219 1 89.81 344 THR B O 1
ATOM 10938 N N . TRP B 1 345 ? -12.656 10.539 20.219 1 91.06 345 TRP B N 1
ATOM 10939 C CA . TRP B 1 345 ? -11.719 10.109 19.172 1 91.06 345 TRP B CA 1
ATOM 10940 C C . TRP B 1 345 ? -12.102 10.688 17.828 1 91.06 345 TRP B C 1
ATOM 10942 O O . TRP B 1 345 ? -13.188 10.398 17.297 1 91.06 345 TRP B O 1
ATOM 10952 N N . THR B 1 346 ? -11.227 11.508 17.219 1 88 346 THR B N 1
ATOM 10953 C CA . THR B 1 346 ? -11.516 12.156 15.945 1 88 346 THR B CA 1
ATOM 10954 C C . THR B 1 346 ? -10.406 11.859 14.938 1 88 346 THR B C 1
ATOM 10956 O O . THR B 1 346 ? -9.32 11.422 15.312 1 88 346 THR B O 1
ATOM 10959 N N . HIS B 1 347 ? -10.781 12.078 13.719 1 85.06 347 HIS B N 1
ATOM 10960 C CA . HIS B 1 347 ? -9.805 11.922 12.648 1 85.06 347 HIS B CA 1
ATOM 10961 C C . HIS B 1 347 ? -8.75 13.031 12.703 1 85.06 347 HIS B C 1
ATOM 10963 O O . HIS B 1 347 ? -9.086 14.211 12.812 1 85.06 347 HIS B O 1
ATOM 10969 N N . ASN B 1 348 ? -7.484 12.594 12.742 1 78.75 348 ASN B N 1
ATOM 10970 C CA . ASN B 1 348 ? -6.328 13.477 12.656 1 78.75 348 ASN B CA 1
ATOM 10971 C C . ASN B 1 348 ? -5.438 13.133 11.469 1 78.75 348 ASN B C 1
ATOM 10973 O O . ASN B 1 348 ? -4.75 12.109 11.477 1 78.75 348 ASN B O 1
ATOM 10977 N N . PRO B 1 349 ? -5.426 13.992 10.492 1 72.25 349 PRO B N 1
ATOM 10978 C CA . PRO B 1 349 ? -4.645 13.672 9.289 1 72.25 349 PRO B CA 1
ATOM 10979 C C . PRO B 1 349 ? -3.152 13.516 9.586 1 72.25 349 PRO B C 1
ATOM 10981 O O . PRO B 1 349 ? -2.418 12.938 8.781 1 72.25 349 PRO B O 1
ATOM 10984 N N . LEU B 1 350 ? -2.641 14.031 10.734 1 74.06 350 LEU B N 1
ATOM 10985 C CA . LEU B 1 350 ? -1.229 13.914 11.086 1 74.06 350 LEU B CA 1
ATOM 10986 C C . LEU B 1 350 ? -0.943 12.578 11.758 1 74.06 350 LEU B C 1
ATOM 10988 O O . LEU B 1 350 ? 0.217 12.188 11.906 1 74.06 350 LEU B O 1
ATOM 10992 N N . ASN B 1 351 ? -2.084 11.984 12.117 1 80.69 351 ASN B N 1
ATOM 10993 C CA . ASN B 1 351 ? -1.962 10.695 12.797 1 80.69 351 ASN B CA 1
ATOM 10994 C C . ASN B 1 351 ? -2.545 9.562 11.961 1 80.69 351 ASN B C 1
ATOM 10996 O O . ASN B 1 351 ? -3.764 9.375 11.922 1 80.69 351 ASN B O 1
ATOM 11000 N N . ASP B 1 352 ? -1.735 8.727 11.484 1 76.31 352 ASP B N 1
ATOM 11001 C CA . ASP B 1 352 ? -2.172 7.625 10.633 1 76.31 352 ASP B CA 1
ATOM 11002 C C . ASP B 1 352 ? -2.961 6.59 11.438 1 76.31 352 ASP B C 1
ATOM 11004 O O . ASP B 1 352 ? -3.629 5.73 10.859 1 76.31 352 ASP B O 1
ATOM 11008 N N . HIS B 1 353 ? -2.975 6.734 12.719 1 83.88 353 HIS B N 1
ATOM 11009 C CA . HIS B 1 353 ? -3.65 5.742 13.547 1 83.88 353 HIS B CA 1
ATOM 11010 C C . HIS B 1 353 ? -4.836 6.355 14.281 1 83.88 353 HIS B C 1
ATOM 11012 O O . HIS B 1 353 ? -5.25 5.852 15.328 1 83.88 353 HIS B O 1
ATOM 11018 N N . SER B 1 354 ? -5.27 7.445 13.766 1 88.06 354 SER B N 1
ATOM 11019 C CA . SER B 1 354 ? -6.551 7.969 14.219 1 88.06 354 SER B CA 1
ATOM 11020 C C . SER B 1 354 ? -7.707 7.34 13.445 1 88.06 354 SER B C 1
ATOM 11022 O O . SER B 1 354 ? -7.488 6.562 12.516 1 88.06 354 SER B O 1
ATOM 11024 N N . VAL B 1 355 ? -8.852 7.598 13.891 1 90.62 355 VAL B N 1
ATOM 11025 C CA . VAL B 1 355 ? -10.016 7.078 13.172 1 90.62 355 VAL B CA 1
ATOM 11026 C C . VAL B 1 355 ? -10.023 7.621 11.742 1 90.62 355 VAL B C 1
ATOM 11028 O O . VAL B 1 355 ? -9.617 8.758 11.508 1 90.62 355 VAL B O 1
ATOM 11031 N N . SER B 1 356 ? -10.477 6.891 10.852 1 85.19 356 SER B N 1
ATOM 11032 C CA . SER B 1 356 ? -10.406 7.242 9.438 1 85.19 356 SER B CA 1
ATOM 11033 C C . SER B 1 356 ? -11.266 8.469 9.133 1 85.19 356 SER B C 1
ATOM 11035 O O . SER B 1 356 ? -10.938 9.242 8.227 1 85.19 356 SER B O 1
ATOM 11037 N N . GLY B 1 357 ? -12.328 8.594 9.75 1 84.62 357 GLY B N 1
ATOM 11038 C CA . GLY B 1 357 ? -13.227 9.719 9.539 1 84.62 357 GLY B CA 1
ATOM 11039 C C . GLY B 1 357 ? -14.031 10.078 10.773 1 84.62 357 GLY B C 1
ATOM 11040 O O . GLY B 1 357 ? -14.062 9.32 11.75 1 84.62 357 GLY B O 1
ATOM 11041 N N . ASN B 1 358 ? -14.688 11.219 10.656 1 87.56 358 ASN B N 1
ATOM 11042 C CA . ASN B 1 358 ? -15.461 11.688 11.805 1 87.56 358 ASN B CA 1
ATOM 11043 C C . ASN B 1 358 ? -16.938 11.352 11.664 1 87.56 358 ASN B C 1
ATOM 11045 O O . ASN B 1 358 ? -17.688 11.43 12.641 1 87.56 358 ASN B O 1
ATOM 11049 N N . ASN B 1 359 ? -17.312 11.023 10.508 1 86.56 359 ASN B N 1
ATOM 11050 C CA . ASN B 1 359 ? -18.656 10.5 10.32 1 86.56 359 ASN B CA 1
ATOM 11051 C C . ASN B 1 359 ? -18.703 8.992 10.539 1 86.56 359 ASN B C 1
ATOM 11053 O O . ASN B 1 359 ? -18.406 8.211 9.633 1 86.56 359 ASN B O 1
ATOM 11057 N N . ILE B 1 360 ? -19.188 8.695 11.68 1 92.75 360 ILE B N 1
ATOM 11058 C CA . ILE B 1 360 ? -19.234 7.277 12.023 1 92.75 360 ILE B CA 1
ATOM 11059 C C . ILE B 1 360 ? -20.594 6.688 11.617 1 92.75 360 ILE B C 1
ATOM 11061 O O . ILE B 1 360 ? -21.625 7.059 12.172 1 92.75 360 ILE B O 1
ATOM 11065 N N . LEU B 1 361 ? -20.547 5.77 10.773 1 88.38 361 LEU B N 1
ATOM 11066 C CA . LEU B 1 361 ? -21.781 5.23 10.219 1 88.38 361 LEU B CA 1
ATOM 11067 C C . LEU B 1 361 ? -22.203 3.957 10.938 1 88.38 361 LEU B C 1
ATOM 11069 O O . LEU B 1 361 ? -23.391 3.678 11.086 1 88.38 361 LEU B O 1
ATOM 11073 N N . SER B 1 362 ? -21.219 3.193 11.297 1 89.62 362 SER B N 1
ATOM 11074 C CA . SER B 1 362 ? -21.531 1.957 12 1 89.62 362 SER B CA 1
ATOM 11075 C C . SER B 1 362 ? -20.344 1.491 12.852 1 89.62 362 SER B C 1
ATOM 11077 O O . SER B 1 362 ? -19.203 1.828 12.562 1 89.62 362 SER B O 1
ATOM 11079 N N . LEU B 1 363 ? -20.688 0.81 13.906 1 93.69 363 LEU B N 1
ATOM 11080 C CA . LEU B 1 363 ? -19.719 0.149 14.766 1 93.69 363 LEU B CA 1
ATOM 11081 C C . LEU B 1 363 ? -20 -1.346 14.867 1 93.69 363 LEU B C 1
ATOM 11083 O O . LEU B 1 363 ? -21.156 -1.754 15.008 1 93.69 363 LEU B O 1
ATOM 11087 N N . MET B 1 364 ? -18.938 -2.111 14.688 1 93.06 364 MET B N 1
ATOM 11088 C CA . MET B 1 364 ? -19.109 -3.557 14.805 1 93.06 364 MET B CA 1
ATOM 11089 C C . MET B 1 364 ? -18.016 -4.164 15.68 1 93.06 364 MET B C 1
ATOM 11091 O O . MET B 1 364 ? -16.828 -3.895 15.477 1 93.06 364 MET B O 1
ATOM 11095 N N . ALA B 1 365 ? -18.422 -4.973 16.578 1 91.62 365 ALA B N 1
ATOM 11096 C CA . ALA B 1 365 ? -17.469 -5.723 17.391 1 91.62 365 ALA B CA 1
ATOM 11097 C C . ALA B 1 365 ? -17.141 -7.066 16.75 1 91.62 365 ALA B C 1
ATOM 11099 O O . ALA B 1 365 ? -18.031 -7.793 16.312 1 91.62 365 ALA B O 1
ATOM 11100 N N . ASP B 1 366 ? -15.883 -7.293 16.625 1 89 366 ASP B N 1
ATOM 11101 C CA . ASP B 1 366 ? -15.508 -8.594 16.078 1 89 366 ASP B CA 1
ATOM 11102 C C . ASP B 1 366 ? -15.336 -9.625 17.203 1 89 366 ASP B C 1
ATOM 11104 O O . ASP B 1 366 ? -15.492 -9.297 18.375 1 89 366 ASP B O 1
ATOM 11108 N N . ARG B 1 367 ? -15.055 -10.891 16.906 1 84.12 367 ARG B N 1
ATOM 11109 C CA . ARG B 1 367 ? -15.008 -12.008 17.844 1 84.12 367 ARG B CA 1
ATOM 11110 C C . ARG B 1 367 ? -13.766 -11.93 18.734 1 84.12 367 ARG B C 1
ATOM 11112 O O . ARG B 1 367 ? -13.742 -12.5 19.828 1 84.12 367 ARG B O 1
ATOM 11119 N N . ASP B 1 368 ? -12.758 -11.18 18.266 1 78.19 368 ASP B N 1
ATOM 11120 C CA . ASP B 1 368 ? -11.523 -11.062 19.047 1 78.19 368 ASP B CA 1
ATOM 11121 C C . ASP B 1 368 ? -11.57 -9.844 19.953 1 78.19 368 ASP B C 1
ATOM 11123 O O . ASP B 1 368 ? -10.594 -9.539 20.641 1 78.19 368 ASP B O 1
ATOM 11127 N N . GLY B 1 369 ? -12.695 -9.172 19.922 1 81.56 369 GLY B N 1
ATOM 11128 C CA . GLY B 1 369 ? -12.875 -8.047 20.828 1 81.56 369 GLY B CA 1
ATOM 11129 C C . GLY B 1 369 ? -12.547 -6.711 20.172 1 81.56 369 GLY B C 1
ATOM 11130 O O . GLY B 1 369 ? -12.695 -5.66 20.797 1 81.56 369 GLY B O 1
ATOM 11131 N N . GLY B 1 370 ? -12.102 -6.73 18.984 1 88.31 370 GLY B N 1
ATOM 11132 C CA . GLY B 1 370 ? -11.859 -5.484 18.281 1 88.31 370 GLY B CA 1
ATOM 11133 C C . GLY B 1 370 ? -13.133 -4.82 17.781 1 88.31 370 GLY B C 1
ATOM 11134 O O . GLY B 1 370 ? -14.172 -5.469 17.672 1 88.31 370 GLY B O 1
ATOM 11135 N N . ILE B 1 371 ? -13.117 -3.512 17.641 1 93.69 371 ILE B N 1
ATOM 11136 C CA . ILE B 1 371 ? -14.266 -2.773 17.125 1 93.69 371 ILE B CA 1
ATOM 11137 C C . ILE B 1 371 ? -13.938 -2.207 15.742 1 93.69 371 ILE B C 1
ATOM 11139 O O . ILE B 1 371 ? -12.93 -1.52 15.57 1 93.69 371 ILE B O 1
ATOM 11143 N N . TRP B 1 372 ? -14.727 -2.559 14.836 1 93.62 372 TRP B N 1
ATOM 11144 C CA . TRP B 1 372 ? -14.617 -2.021 13.484 1 93.62 372 TRP B CA 1
ATOM 11145 C C . TRP B 1 372 ? -15.469 -0.765 13.328 1 93.62 372 TRP B C 1
ATOM 11147 O O . TRP B 1 372 ? -16.625 -0.728 13.766 1 93.62 372 TRP B O 1
ATOM 11157 N N . ILE B 1 373 ? -14.898 0.243 12.742 1 94.25 373 ILE B N 1
ATOM 11158 C CA . ILE B 1 373 ? -15.562 1.53 12.586 1 94.25 373 ILE B CA 1
ATOM 11159 C C . ILE B 1 373 ? -15.75 1.837 11.102 1 94.25 373 ILE B C 1
ATOM 11161 O O . ILE B 1 373 ? -14.773 1.942 10.359 1 94.25 373 ILE B O 1
ATOM 11165 N N . ALA B 1 374 ? -16.953 1.912 10.711 1 92.44 374 ALA B N 1
ATOM 11166 C CA . ALA B 1 374 ? -17.281 2.332 9.352 1 92.44 374 ALA B CA 1
ATOM 11167 C C . ALA B 1 374 ? -17.422 3.848 9.266 1 92.44 374 ALA B C 1
ATOM 11169 O O . ALA B 1 374 ? -18.188 4.445 10.023 1 92.44 374 ALA B O 1
ATOM 11170 N N . THR B 1 375 ? -16.656 4.41 8.398 1 88.94 375 THR B N 1
ATOM 11171 C CA . THR B 1 375 ? -16.719 5.859 8.219 1 88.94 375 THR B CA 1
ATOM 11172 C C . THR B 1 375 ? -16.969 6.211 6.754 1 88.94 375 THR B C 1
ATOM 11174 O O . THR B 1 375 ? -17.188 5.328 5.922 1 88.94 375 THR B O 1
ATOM 11177 N N . ASP B 1 376 ? -16.969 7.469 6.469 1 79.12 376 ASP B N 1
ATOM 11178 C CA . ASP B 1 376 ? -17.109 7.93 5.094 1 79.12 376 ASP B CA 1
ATOM 11179 C C . ASP B 1 376 ? -15.766 7.98 4.383 1 79.12 376 ASP B C 1
ATOM 11181 O O . ASP B 1 376 ? -15.688 8.328 3.203 1 79.12 376 ASP B O 1
ATOM 11185 N N . ARG B 1 377 ? -14.711 7.652 5.105 1 78.88 377 ARG B N 1
ATOM 11186 C CA . ARG B 1 377 ? -13.375 7.652 4.531 1 78.88 377 ARG B CA 1
ATOM 11187 C C . ARG B 1 377 ? -12.727 6.281 4.648 1 78.88 377 ARG B C 1
ATOM 11189 O O . ARG B 1 377 ? -11.5 6.172 4.703 1 78.88 377 ARG B O 1
ATOM 11196 N N . GLY B 1 378 ? -13.531 5.355 4.812 1 83.06 378 GLY B N 1
ATOM 11197 C CA . GLY B 1 378 ? -12.977 4.016 4.902 1 83.06 378 GLY B CA 1
ATOM 11198 C C . GLY B 1 378 ? -13.266 3.334 6.227 1 83.06 378 GLY B C 1
ATOM 11199 O O . GLY B 1 378 ? -14.18 3.742 6.953 1 83.06 378 GLY B O 1
ATOM 11200 N N . VAL B 1 379 ? -12.531 2.203 6.516 1 89.19 379 VAL B N 1
ATOM 11201 C CA . VAL B 1 379 ? -12.773 1.386 7.699 1 89.19 379 VAL B CA 1
ATOM 11202 C C . VAL B 1 379 ? -11.539 1.399 8.602 1 89.19 379 VAL B C 1
ATOM 11204 O O . VAL B 1 379 ? -10.406 1.36 8.109 1 89.19 379 VAL B O 1
ATOM 11207 N N . SER B 1 380 ? -11.766 1.529 9.898 1 90.56 380 SER B N 1
ATOM 11208 C CA . SER B 1 380 ? -10.727 1.421 10.922 1 90.56 380 SER B CA 1
ATOM 11209 C C . SER B 1 380 ? -11.07 0.342 11.945 1 90.56 380 SER B C 1
ATOM 11211 O O . SER B 1 380 ? -12.234 -0.005 12.125 1 90.56 380 SER B O 1
ATOM 11213 N N . ARG B 1 381 ? -10.094 -0.191 12.477 1 91.69 381 ARG B N 1
ATOM 11214 C CA . ARG B 1 381 ? -10.281 -1.159 13.555 1 91.69 381 ARG B CA 1
ATOM 11215 C C . ARG B 1 381 ? -9.508 -0.75 14.797 1 91.69 381 ARG B C 1
ATOM 11217 O O . ARG B 1 381 ? -8.352 -0.343 14.711 1 91.69 381 ARG B O 1
ATOM 11224 N N . TRP B 1 382 ? -10.188 -0.784 15.891 1 90.56 382 TRP B N 1
ATOM 11225 C CA . TRP B 1 382 ? -9.547 -0.564 17.172 1 90.56 382 TRP B CA 1
ATOM 11226 C C . TRP B 1 382 ? -9.078 -1.883 17.781 1 90.56 382 TRP B C 1
ATOM 11228 O O . TRP B 1 382 ? -9.82 -2.871 17.781 1 90.56 382 TRP B O 1
ATOM 11238 N N . ASN B 1 383 ? -7.797 -1.891 18.234 1 80.19 383 ASN B N 1
ATOM 11239 C CA . ASN B 1 383 ? -7.223 -3.074 18.875 1 80.19 383 ASN B CA 1
ATOM 11240 C C . ASN B 1 383 ? -7.301 -2.992 20.391 1 80.19 383 ASN B C 1
ATOM 11242 O O . ASN B 1 383 ? -6.742 -2.076 21 1 80.19 383 ASN B O 1
ATOM 11246 N N . PRO B 1 384 ? -7.941 -3.969 21 1 75.75 384 PRO B N 1
ATOM 11247 C CA . PRO B 1 384 ? -8.117 -3.928 22.453 1 75.75 384 PRO B CA 1
ATOM 11248 C C . PRO B 1 384 ? -6.836 -4.262 23.219 1 75.75 384 PRO B C 1
ATOM 11250 O O . PRO B 1 384 ? -6.758 -4.051 24.438 1 75.75 384 PRO B O 1
ATOM 11253 N N . HIS B 1 385 ? -5.773 -4.625 22.531 1 69.81 385 HIS B N 1
ATOM 11254 C CA . HIS B 1 385 ? -4.562 -5.02 23.234 1 69.81 385 HIS B CA 1
ATOM 11255 C C . HIS B 1 385 ? -3.877 -3.814 23.875 1 69.81 385 HIS B C 1
ATOM 11257 O O . HIS B 1 385 ? -3.908 -2.715 23.312 1 69.81 385 HIS B O 1
ATOM 11263 N N . PRO B 1 386 ? -3.377 -4.145 25.094 1 63.88 386 PRO B N 1
ATOM 11264 C CA . PRO B 1 386 ? -2.686 -3.043 25.766 1 63.88 386 PRO B CA 1
ATOM 11265 C C . PRO B 1 386 ? -1.553 -2.455 24.922 1 63.88 386 PRO B C 1
ATOM 11267 O O . PRO B 1 386 ? -0.865 -3.189 24.203 1 63.88 386 PRO B O 1
ATOM 11270 N N . SER B 1 387 ? -1.51 -1.155 25.031 1 70.75 387 SER B N 1
ATOM 11271 C CA . SER B 1 387 ? -0.511 -0.433 24.25 1 70.75 387 SER B CA 1
ATOM 11272 C C . SER B 1 387 ? 0.746 -0.166 25.078 1 70.75 387 SER B C 1
ATOM 11274 O O . SER B 1 387 ? 0.661 0.204 26.25 1 70.75 387 SER B O 1
ATOM 11276 N N . ILE B 1 388 ? 1.908 -0.543 24.609 1 79.81 388 ILE B N 1
ATOM 11277 C CA . ILE B 1 388 ? 3.143 -0.189 25.297 1 79.81 388 ILE B CA 1
ATOM 11278 C C . ILE B 1 388 ? 3.607 1.193 24.844 1 79.81 388 ILE B C 1
ATOM 11280 O O . ILE B 1 388 ? 4.453 1.813 25.5 1 79.81 388 ILE B O 1
ATOM 11284 N N . ALA B 1 389 ? 3.016 1.611 23.75 1 86.62 389 ALA B N 1
ATOM 11285 C CA . ALA B 1 389 ? 3.479 2.873 23.188 1 86.62 389 ALA B CA 1
ATOM 11286 C C . ALA B 1 389 ? 2.314 3.68 22.609 1 86.62 389 ALA B C 1
ATOM 11288 O O . ALA B 1 389 ? 1.232 3.135 22.375 1 86.62 389 ALA B O 1
ATOM 11289 N N . PHE B 1 390 ? 2.453 4.949 22.594 1 85.12 390 PHE B N 1
ATOM 11290 C CA . PHE B 1 390 ? 1.536 5.805 21.859 1 85.12 390 PHE B CA 1
ATOM 11291 C C . PHE B 1 390 ? 2.291 6.934 21.156 1 85.12 390 PHE B C 1
ATOM 11293 O O . PHE B 1 390 ? 3.445 7.211 21.5 1 85.12 390 PHE B O 1
ATOM 11300 N N . ASN B 1 391 ? 1.702 7.523 20.219 1 87.12 391 ASN B N 1
ATOM 11301 C CA . ASN B 1 391 ? 2.316 8.578 19.422 1 87.12 391 ASN B CA 1
ATOM 11302 C C . ASN B 1 391 ? 1.622 9.922 19.641 1 87.12 391 ASN B C 1
ATOM 11304 O O . ASN B 1 391 ? 0.404 9.977 19.828 1 87.12 391 ASN B O 1
ATOM 11308 N N . LEU B 1 392 ? 2.361 10.961 19.641 1 87.62 392 LEU B N 1
ATOM 11309 C CA . LEU B 1 392 ? 1.879 12.328 19.734 1 87.62 392 LEU B CA 1
ATOM 11310 C C . LEU B 1 392 ? 2.295 13.125 18.5 1 87.62 392 LEU B C 1
ATOM 11312 O O . LEU B 1 392 ? 3.242 13.914 18.547 1 87.62 392 LEU B O 1
ATOM 11316 N N . PRO B 1 393 ? 1.514 13.078 17.469 1 79.44 393 PRO B N 1
ATOM 11317 C CA . PRO B 1 393 ? 1.895 13.766 16.234 1 79.44 393 PRO B CA 1
ATOM 11318 C C . PRO B 1 393 ? 1.705 15.281 16.328 1 79.44 393 PRO B C 1
ATOM 11320 O O . PRO B 1 393 ? 2.383 16.031 15.617 1 79.44 393 PRO B O 1
ATOM 11323 N N . ASP B 1 394 ? 0.851 15.828 17.172 1 77.88 394 ASP B N 1
ATOM 11324 C CA . ASP B 1 394 ? 0.505 17.25 17.266 1 77.88 394 ASP B CA 1
ATOM 11325 C C . ASP B 1 394 ? 1.7 18.078 17.734 1 77.88 394 ASP B C 1
ATOM 11327 O O . ASP B 1 394 ? 1.705 19.297 17.609 1 77.88 394 ASP B O 1
ATOM 11331 N N . ILE B 1 395 ? 2.623 17.375 18.172 1 81.75 395 ILE B N 1
ATOM 11332 C CA . ILE B 1 395 ? 3.814 18.062 18.656 1 81.75 395 ILE B CA 1
ATOM 11333 C C . ILE B 1 395 ? 4.566 18.688 17.484 1 81.75 395 ILE B C 1
ATOM 11335 O O . ILE B 1 395 ? 5.398 19.578 17.688 1 81.75 395 ILE B O 1
ATOM 11339 N N . LEU B 1 396 ? 4.258 18.297 16.281 1 79.12 396 LEU B N 1
ATOM 11340 C CA . LEU B 1 396 ? 4.949 18.797 15.102 1 79.12 396 LEU B CA 1
ATOM 11341 C C . LEU B 1 396 ? 4.348 20.109 14.633 1 79.12 396 LEU B C 1
ATOM 11343 O O . LEU B 1 396 ? 4.934 20.797 13.797 1 79.12 396 LEU B O 1
ATOM 11347 N N . VAL B 1 397 ? 3.178 20.484 15.219 1 74.69 397 VAL B N 1
ATOM 11348 C CA . VAL B 1 397 ? 2.5 21.703 14.797 1 74.69 397 VAL B CA 1
ATOM 11349 C C . VAL B 1 397 ? 3.072 22.891 15.555 1 74.69 397 VAL B C 1
ATOM 11351 O O . VAL B 1 397 ? 3.123 22.891 16.781 1 74.69 397 VAL B O 1
ATOM 11354 N N . ASP B 1 398 ? 3.508 23.875 14.773 1 65.06 398 ASP B N 1
ATOM 11355 C CA . ASP B 1 398 ? 4.125 25.031 15.414 1 65.06 398 ASP B CA 1
ATOM 11356 C C . ASP B 1 398 ? 3.088 26.109 15.719 1 65.06 398 ASP B C 1
ATOM 11358 O O . ASP B 1 398 ? 1.886 25.875 15.57 1 65.06 398 ASP B O 1
ATOM 11362 N N . LYS B 1 399 ? 3.539 27.234 16.234 1 61.97 399 LYS B N 1
ATOM 11363 C CA . LYS B 1 399 ? 2.689 28.328 16.688 1 61.97 399 LYS B CA 1
ATOM 11364 C C . LYS B 1 399 ? 1.851 28.891 15.539 1 61.97 399 LYS B C 1
ATOM 11366 O O . LYS B 1 399 ? 0.743 29.375 15.758 1 61.97 399 LYS B O 1
ATOM 11371 N N . ASN B 1 400 ? 2.375 28.797 14.297 1 58.22 400 ASN B N 1
ATOM 11372 C CA . ASN B 1 400 ? 1.69 29.328 13.125 1 58.22 400 ASN B CA 1
ATOM 11373 C C . ASN B 1 400 ? 0.839 28.266 12.438 1 58.22 400 ASN B C 1
ATOM 11375 O O . ASN B 1 400 ? 0.264 28.516 11.375 1 58.22 400 ASN B O 1
ATOM 11379 N N . GLY B 1 401 ? 0.775 27.141 13.086 1 63.28 401 GLY B N 1
ATOM 11380 C CA . GLY B 1 401 ? -0.02 26.062 12.508 1 63.28 401 GLY B CA 1
ATOM 11381 C C . GLY B 1 401 ? 0.72 25.281 11.445 1 63.28 401 GLY B C 1
ATOM 11382 O O . GLY B 1 401 ? 0.137 24.422 10.781 1 63.28 401 GLY B O 1
ATOM 11383 N N . MET B 1 402 ? 1.994 25.672 11.32 1 65.69 402 MET B N 1
ATOM 11384 C CA . MET B 1 402 ? 2.793 24.953 10.336 1 65.69 402 MET B CA 1
ATOM 11385 C C . MET B 1 402 ? 3.303 23.641 10.922 1 65.69 402 MET B C 1
ATOM 11387 O O . MET B 1 402 ? 3.629 23.562 12.109 1 65.69 402 MET B O 1
ATOM 11391 N N . ILE B 1 403 ? 3.299 22.734 10.078 1 71.81 403 ILE B N 1
ATOM 11392 C CA . ILE B 1 403 ? 3.709 21.406 10.531 1 71.81 403 ILE B CA 1
ATOM 11393 C C . ILE B 1 403 ? 5.184 21.188 10.203 1 71.81 403 ILE B C 1
ATOM 11395 O O . ILE B 1 403 ? 5.605 21.344 9.055 1 71.81 403 ILE B O 1
ATOM 11399 N N . SER B 1 404 ? 5.945 20.891 11.258 1 77 404 SER B N 1
ATOM 11400 C CA . SER B 1 404 ? 7.355 20.562 11.07 1 77 404 SER B CA 1
ATOM 11401 C C . SER B 1 404 ? 7.52 19.172 10.477 1 77 404 SER B C 1
ATOM 11403 O O . SER B 1 404 ? 6.684 18.297 10.688 1 77 404 SER B O 1
ATOM 11405 N N . ASP B 1 405 ? 8.609 18.969 9.844 1 73.69 405 ASP B N 1
ATOM 11406 C CA . ASP B 1 405 ? 8.844 17.703 9.156 1 73.69 405 ASP B CA 1
ATOM 11407 C C . ASP B 1 405 ? 9.289 16.625 10.141 1 73.69 405 ASP B C 1
ATOM 11409 O O . ASP B 1 405 ? 9.086 15.43 9.891 1 73.69 405 ASP B O 1
ATOM 11413 N N . SER B 1 406 ? 10.016 17.078 11.133 1 82.88 406 SER B N 1
ATOM 11414 C CA . SER B 1 406 ? 10.531 16.062 12.047 1 82.88 406 SER B CA 1
ATOM 11415 C C . SER B 1 406 ? 10.945 16.672 13.383 1 82.88 406 SER B C 1
ATOM 11417 O O . SER B 1 406 ? 11.094 17.891 13.492 1 82.88 406 SER B O 1
ATOM 11419 N N . ILE B 1 407 ? 11.141 15.773 14.336 1 90.81 407 ILE B N 1
ATOM 11420 C CA . ILE B 1 407 ? 11.742 16.125 15.617 1 90.81 407 ILE B CA 1
ATOM 11421 C C . ILE B 1 407 ? 13.258 15.914 15.555 1 90.81 407 ILE B C 1
ATOM 11423 O O . ILE B 1 407 ? 13.719 14.875 15.094 1 90.81 407 ILE B O 1
ATOM 11427 N N . GLU B 1 408 ? 13.984 16.891 16.047 1 91.62 408 GLU B N 1
ATOM 11428 C CA . GLU B 1 408 ? 15.43 16.828 15.867 1 91.62 408 GLU B CA 1
ATOM 11429 C C . GLU B 1 408 ? 16.141 16.609 17.203 1 91.62 408 GLU B C 1
ATOM 11431 O O . GLU B 1 408 ? 17.281 16.141 17.234 1 91.62 408 GLU B O 1
ATOM 11436 N N . ALA B 1 409 ? 15.523 16.984 18.25 1 95 409 ALA B N 1
ATOM 11437 C CA . ALA B 1 409 ? 16.172 16.844 19.562 1 95 409 ALA B CA 1
ATOM 11438 C C . ALA B 1 409 ? 15.125 16.734 20.672 1 95 409 ALA B C 1
ATOM 11440 O O . ALA B 1 409 ? 14.008 17.234 20.531 1 95 409 ALA B O 1
ATOM 11441 N N . LEU B 1 410 ? 15.562 16.109 21.734 1 96.31 410 LEU B N 1
ATOM 11442 C CA . LEU B 1 410 ? 14.703 15.961 22.906 1 96.31 410 LEU B CA 1
ATOM 11443 C C . LEU B 1 410 ? 15.5 16.172 24.188 1 96.31 410 LEU B C 1
ATOM 11445 O O . LEU B 1 410 ? 16.672 15.812 24.266 1 96.31 410 LEU B O 1
ATOM 11449 N N . LEU B 1 411 ? 14.852 16.812 25.172 1 96.25 411 LEU B N 1
ATOM 11450 C CA . LEU B 1 411 ? 15.43 16.984 26.5 1 96.25 411 LEU B CA 1
ATOM 11451 C C . LEU B 1 411 ? 14.352 16.922 27.578 1 96.25 411 LEU B C 1
ATOM 11453 O O . LEU B 1 411 ? 13.258 17.469 27.391 1 96.25 411 LEU B O 1
ATOM 11457 N N . ALA B 1 412 ? 14.625 16.172 28.578 1 94.69 412 ALA B N 1
ATOM 11458 C CA . ALA B 1 412 ? 13.812 16.234 29.797 1 94.69 412 ALA B CA 1
ATOM 11459 C C . ALA B 1 412 ? 14.523 17.031 30.891 1 94.69 412 ALA B C 1
ATOM 11461 O O . ALA B 1 412 ? 15.602 16.641 31.344 1 94.69 412 ALA B O 1
ATOM 11462 N N . ASP B 1 413 ? 13.875 18.062 31.312 1 93.19 413 ASP B N 1
ATOM 11463 C CA . ASP B 1 413 ? 14.547 18.891 32.312 1 93.19 413 ASP B CA 1
ATOM 11464 C C . ASP B 1 413 ? 14.312 18.375 33.719 1 93.19 413 ASP B C 1
ATOM 11466 O O . ASP B 1 413 ? 13.625 17.359 33.906 1 93.19 413 ASP B O 1
ATOM 11470 N N . GLU B 1 414 ? 14.914 18.984 34.688 1 88.69 414 GLU B N 1
ATOM 11471 C CA . GLU B 1 414 ? 14.875 18.547 36.094 1 88.69 414 GLU B CA 1
ATOM 11472 C C . GLU B 1 414 ? 13.461 18.609 36.656 1 88.69 414 GLU B C 1
ATOM 11474 O O . GLU B 1 414 ? 13.125 17.875 37.594 1 88.69 414 GLU B O 1
ATOM 11479 N N . LYS B 1 415 ? 12.656 19.422 36.094 1 87.12 415 LYS B N 1
ATOM 11480 C CA . LYS B 1 415 ? 11.281 19.562 36.562 1 87.12 415 LYS B CA 1
ATOM 11481 C C . LYS B 1 415 ? 10.352 18.578 35.844 1 87.12 415 LYS B C 1
ATOM 11483 O O . LYS B 1 415 ? 9.141 18.594 36.062 1 87.12 415 LYS B O 1
ATOM 11488 N N . GLY B 1 416 ? 10.875 17.844 35 1 86.62 416 GLY B N 1
ATOM 11489 C CA . GLY B 1 416 ? 10.102 16.828 34.281 1 86.62 416 GLY B CA 1
ATOM 11490 C C . GLY B 1 416 ? 9.477 17.328 33 1 86.62 416 GLY B C 1
ATOM 11491 O O . GLY B 1 416 ? 8.602 16.672 32.438 1 86.62 416 GLY B O 1
ATOM 11492 N N . ARG B 1 417 ? 9.836 18.531 32.656 1 92.31 417 ARG B N 1
ATOM 11493 C CA . ARG B 1 417 ? 9.328 19.047 31.375 1 92.31 417 ARG B CA 1
ATOM 11494 C C . ARG B 1 417 ? 10.125 18.5 30.203 1 92.31 417 ARG B C 1
ATOM 11496 O O . ARG B 1 417 ? 11.344 18.312 30.297 1 92.31 417 ARG B O 1
ATOM 11503 N N . ILE B 1 418 ? 9.375 18.312 29.094 1 94.88 418 ILE B N 1
ATOM 11504 C CA . ILE B 1 418 ? 10.008 17.734 27.906 1 94.88 418 ILE B CA 1
ATOM 11505 C C . ILE B 1 418 ? 10.164 18.812 26.828 1 94.88 418 ILE B C 1
ATOM 11507 O O . ILE B 1 418 ? 9.18 19.422 26.406 1 94.88 418 ILE B O 1
ATOM 11511 N N . TRP B 1 419 ? 11.406 19.047 26.422 1 95.88 419 TRP B N 1
ATOM 11512 C CA . TRP B 1 419 ? 11.719 20.016 25.375 1 95.88 419 TRP B CA 1
ATOM 11513 C C . TRP B 1 419 ? 11.922 19.312 24.031 1 95.88 419 TRP B C 1
ATOM 11515 O O . TRP B 1 419 ? 12.758 18.406 23.922 1 95.88 419 TRP B O 1
ATOM 11525 N N . VAL B 1 420 ? 11.141 19.75 23.047 1 95 420 VAL B N 1
ATOM 11526 C CA . VAL B 1 420 ? 11.18 19.156 21.719 1 95 420 VAL B CA 1
ATOM 11527 C C . VAL B 1 420 ? 11.703 20.156 20.703 1 95 420 VAL B C 1
ATOM 11529 O O . VAL B 1 420 ? 11.086 21.203 20.484 1 95 420 VAL B O 1
ATOM 11532 N N . GLY B 1 421 ? 12.844 19.875 20.125 1 94.25 421 GLY B N 1
ATOM 11533 C CA . GLY B 1 421 ? 13.391 20.719 19.062 1 94.25 421 GLY B CA 1
ATOM 11534 C C . GLY B 1 421 ? 12.914 20.328 17.672 1 94.25 421 GLY B C 1
ATOM 11535 O O . GLY B 1 421 ? 12.977 19.156 17.297 1 94.25 421 GLY B O 1
ATOM 11536 N N . LEU B 1 422 ? 12.469 21.312 16.953 1 89.56 422 LEU B N 1
ATOM 11537 C CA . LEU B 1 422 ? 11.906 21.047 15.625 1 89.56 422 LEU B CA 1
ATOM 11538 C C . LEU B 1 422 ? 12.859 21.531 14.531 1 89.56 422 LEU B C 1
ATOM 11540 O O . LEU B 1 422 ? 13.906 22.109 14.82 1 89.56 422 LEU B O 1
ATOM 11544 N N . GLN B 1 423 ? 12.5 21.266 13.352 1 82.38 423 GLN B N 1
ATOM 11545 C CA . GLN B 1 423 ? 13.352 21.547 12.203 1 82.38 423 GLN B CA 1
ATOM 11546 C C . GLN B 1 423 ? 13.258 23.016 11.797 1 82.38 423 GLN B C 1
ATOM 11548 O O . GLN B 1 423 ? 14.125 23.516 11.078 1 82.38 423 GLN B O 1
ATOM 11553 N N . ASN B 1 424 ? 12.281 23.766 12.273 1 78.12 424 ASN B N 1
ATOM 11554 C CA . ASN B 1 424 ? 12.047 25.125 11.789 1 78.12 424 ASN B CA 1
ATOM 11555 C C . ASN B 1 424 ? 12.422 26.172 12.844 1 78.12 424 ASN B C 1
ATOM 11557 O O . ASN B 1 424 ? 11.875 27.266 12.844 1 78.12 424 ASN B O 1
ATOM 11561 N N . GLY B 1 425 ? 13.273 25.797 13.766 1 81.12 425 GLY B N 1
ATOM 11562 C CA . GLY B 1 425 ? 13.742 26.734 14.766 1 81.12 425 GLY B CA 1
ATOM 11563 C C . GLY B 1 425 ? 12.773 26.922 15.914 1 81.12 425 GLY B C 1
ATOM 11564 O O . GLY B 1 425 ? 12.945 27.812 16.75 1 81.12 425 GLY B O 1
ATOM 11565 N N . MET B 1 426 ? 11.805 26.094 15.891 1 88.12 426 MET B N 1
ATOM 11566 C CA . MET B 1 426 ? 10.812 26.141 16.953 1 88.12 426 MET B CA 1
ATOM 11567 C C . MET B 1 426 ? 11.086 25.078 18.016 1 88.12 426 MET B C 1
ATOM 11569 O O . MET B 1 426 ? 11.688 24.047 17.703 1 88.12 426 MET B O 1
ATOM 11573 N N . ILE B 1 427 ? 10.727 25.406 19.203 1 93.31 427 ILE B N 1
ATOM 11574 C CA . ILE B 1 427 ? 10.82 24.484 20.344 1 93.31 427 ILE B CA 1
ATOM 11575 C C . ILE B 1 427 ? 9.461 24.359 21.016 1 93.31 427 ILE B C 1
ATOM 11577 O O . ILE B 1 427 ? 8.852 25.359 21.406 1 93.31 427 ILE B O 1
ATOM 11581 N N . ASN B 1 428 ? 8.984 23.203 21.109 1 93 428 ASN B N 1
ATOM 11582 C CA . ASN B 1 428 ? 7.766 22.922 21.859 1 93 428 ASN B CA 1
ATOM 11583 C C . ASN B 1 428 ? 8.078 22.25 23.203 1 93 428 ASN B C 1
ATOM 11585 O O . ASN B 1 428 ? 8.797 21.25 23.25 1 93 428 ASN B O 1
ATOM 11589 N N . MET B 1 429 ? 7.629 22.844 24.219 1 93.69 429 MET B N 1
ATOM 11590 C CA . MET B 1 429 ? 7.859 22.281 25.547 1 93.69 429 MET B CA 1
ATOM 11591 C C . MET B 1 429 ? 6.578 21.672 26.109 1 93.69 429 MET B C 1
ATOM 11593 O O . MET B 1 429 ? 5.547 22.344 26.172 1 93.69 429 MET B O 1
ATOM 11597 N N . ILE B 1 430 ? 6.652 20.406 26.453 1 92.5 430 ILE B N 1
ATOM 11598 C CA . ILE B 1 430 ? 5.512 19.688 27.016 1 92.5 430 ILE B CA 1
ATOM 11599 C C . ILE B 1 430 ? 5.582 19.719 28.547 1 92.5 430 ILE B C 1
ATOM 11601 O O . ILE B 1 430 ? 6.574 19.297 29.125 1 92.5 430 ILE B O 1
ATOM 11605 N N . ASP B 1 431 ? 4.555 20.234 29.094 1 88.75 431 ASP B N 1
ATOM 11606 C CA . ASP B 1 431 ? 4.367 20.141 30.531 1 88.75 431 ASP B CA 1
ATOM 11607 C C . ASP B 1 431 ? 3.336 19.078 30.875 1 88.75 431 ASP B C 1
ATOM 11609 O O . ASP B 1 431 ? 2.129 19.312 30.812 1 88.75 431 ASP B O 1
ATOM 11613 N N . GLN B 1 432 ? 3.762 17.969 31.281 1 82.88 432 GLN B N 1
ATOM 11614 C CA . GLN B 1 432 ? 2.895 16.812 31.531 1 82.88 432 GLN B CA 1
ATOM 11615 C C . GLN B 1 432 ? 1.919 17.109 32.688 1 82.88 432 GLN B C 1
ATOM 11617 O O . GLN B 1 432 ? 0.776 16.656 32.656 1 82.88 432 GLN B O 1
ATOM 11622 N N . GLN B 1 433 ? 2.393 17.797 33.656 1 77.25 433 GLN B N 1
ATOM 11623 C CA . GLN B 1 433 ? 1.576 18.078 34.812 1 77.25 433 GLN B CA 1
ATOM 11624 C C . GLN B 1 433 ? 0.413 19.016 34.469 1 77.25 433 GLN B C 1
ATOM 11626 O O . GLN B 1 433 ? -0.708 18.812 34.969 1 77.25 433 GLN B O 1
ATOM 11631 N N . ARG B 1 434 ? 0.704 19.922 33.656 1 79.88 434 ARG B N 1
ATOM 11632 C CA . ARG B 1 434 ? -0.334 20.875 33.281 1 79.88 434 ARG B CA 1
ATOM 11633 C C . ARG B 1 434 ? -1.005 20.469 31.984 1 79.88 434 ARG B C 1
ATOM 11635 O O . ARG B 1 434 ? -1.951 21.125 31.531 1 79.88 434 ARG B O 1
ATOM 11642 N N . SER B 1 435 ? -0.567 19.422 31.406 1 79.69 435 SER B N 1
ATOM 11643 C CA . SER B 1 435 ? -1.088 18.938 30.125 1 79.69 435 SER B CA 1
ATOM 11644 C C . SER B 1 435 ? -1.12 20.031 29.078 1 79.69 435 SER B C 1
ATOM 11646 O O . SER B 1 435 ? -2.145 20.25 28.422 1 79.69 435 SER B O 1
ATOM 11648 N N . GLN B 1 436 ? -0.013 20.797 29.047 1 86.25 436 GLN B N 1
ATOM 11649 C CA . GLN B 1 436 ? 0.074 21.891 28.094 1 86.25 436 GLN B CA 1
ATOM 11650 C C . GLN B 1 436 ? 1.357 21.812 27.266 1 86.25 436 GLN B C 1
ATOM 11652 O O . GLN B 1 436 ? 2.355 21.25 27.719 1 86.25 436 GLN B O 1
ATOM 11657 N N . ILE B 1 437 ? 1.222 22.391 26.047 1 88.31 437 ILE B N 1
ATOM 11658 C CA . ILE B 1 437 ? 2.377 22.516 25.172 1 88.31 437 ILE B CA 1
ATOM 11659 C C . ILE B 1 437 ? 2.674 23.984 24.922 1 88.31 437 ILE B C 1
ATOM 11661 O O . ILE B 1 437 ? 1.827 24.719 24.391 1 88.31 437 ILE B O 1
ATOM 11665 N N . LYS B 1 438 ? 3.842 24.406 25.344 1 90.06 438 LYS B N 1
ATOM 11666 C CA . LYS B 1 438 ? 4.285 25.781 25.094 1 90.06 438 LYS B CA 1
ATOM 11667 C C . LYS B 1 438 ? 5.168 25.859 23.859 1 90.06 438 LYS B C 1
ATOM 11669 O O . LYS B 1 438 ? 6.086 25.047 23.688 1 90.06 438 LYS B O 1
ATOM 11674 N N . LYS B 1 439 ? 4.852 26.812 23.047 1 90.44 439 LYS B N 1
ATOM 11675 C CA . LYS B 1 439 ? 5.602 26.984 21.797 1 90.44 439 LYS B CA 1
ATOM 11676 C C . LYS B 1 439 ? 6.57 28.156 21.906 1 90.44 439 LYS B C 1
ATOM 11678 O O . LYS B 1 439 ? 6.176 29.266 22.266 1 90.44 439 LYS B O 1
ATOM 11683 N N . ILE B 1 440 ? 7.855 27.891 21.625 1 89.81 440 ILE B N 1
ATOM 11684 C CA . ILE B 1 440 ? 8.938 28.859 21.734 1 89.81 440 ILE B CA 1
ATOM 11685 C C . ILE B 1 440 ? 9.633 29.016 20.391 1 89.81 440 ILE B C 1
ATOM 11687 O O . ILE B 1 440 ? 9.875 28.031 19.688 1 89.81 440 ILE B O 1
ATOM 11691 N N . SER B 1 441 ? 9.867 30.203 19.984 1 87.81 441 SER B N 1
ATOM 11692 C CA . SER B 1 441 ? 10.602 30.469 18.75 1 87.81 441 SER B CA 1
ATOM 11693 C C . SER B 1 441 ? 11.969 31.062 19.047 1 87.81 441 SER B C 1
ATOM 11695 O O . SER B 1 441 ? 12.094 31.953 19.891 1 87.81 441 SER B O 1
ATOM 11697 N N . LEU B 1 442 ? 12.984 30.5 18.453 1 87.25 442 LEU B N 1
ATOM 11698 C CA . LEU B 1 442 ? 14.297 31.125 18.531 1 87.25 442 LEU B CA 1
ATOM 11699 C C . LEU B 1 442 ? 14.352 32.406 17.688 1 87.25 442 LEU B C 1
ATOM 11701 O O . LEU B 1 442 ? 13.461 32.625 16.859 1 87.25 442 LEU B O 1
ATOM 11705 N N . LYS B 1 443 ? 15.344 33.188 17.969 1 80.19 443 LYS B N 1
ATOM 11706 C CA . LYS B 1 443 ? 15.414 34.469 17.328 1 80.19 443 LYS B CA 1
ATOM 11707 C C . LYS B 1 443 ? 16.641 34.594 16.438 1 80.19 443 LYS B C 1
ATOM 11709 O O . LYS B 1 443 ? 17.516 33.719 16.469 1 80.19 443 LYS B O 1
ATOM 11714 N N . GLY B 1 444 ? 16.594 35.5 15.555 1 70.75 444 GLY B N 1
ATOM 11715 C CA . GLY B 1 444 ? 17.75 35.812 14.727 1 70.75 444 GLY B CA 1
ATOM 11716 C C . GLY B 1 444 ? 18 34.781 13.648 1 70.75 444 GLY B C 1
ATOM 11717 O O . GLY B 1 444 ? 17.078 34.375 12.945 1 70.75 444 GLY B O 1
ATOM 11718 N N . LEU B 1 445 ? 19.359 34.438 13.523 1 67.75 445 LEU B N 1
ATOM 11719 C CA . LEU B 1 445 ? 19.797 33.531 12.484 1 67.75 445 LEU B CA 1
ATOM 11720 C C . LEU B 1 445 ? 19.328 32.094 12.789 1 67.75 445 LEU B C 1
ATOM 11722 O O . LEU B 1 445 ? 19.328 31.25 11.906 1 67.75 445 LEU B O 1
ATOM 11726 N N . GLN B 1 446 ? 18.922 32 13.953 1 79.31 446 GLN B N 1
ATOM 11727 C CA . GLN B 1 446 ? 18.5 30.672 14.367 1 79.31 446 GLN B CA 1
ATOM 11728 C C . GLN B 1 446 ? 17.047 30.406 14.008 1 79.31 446 GLN B C 1
ATOM 11730 O O . GLN B 1 446 ? 16.578 29.266 14.078 1 79.31 446 GLN B O 1
ATOM 11735 N N . MET B 1 447 ? 16.531 31.531 13.406 1 75 447 MET B N 1
ATOM 11736 C CA . MET B 1 447 ? 15.133 31.375 13.023 1 75 447 MET B CA 1
ATOM 11737 C C . MET B 1 447 ? 14.992 30.422 11.844 1 75 447 MET B C 1
ATOM 11739 O O . MET B 1 447 ? 15.82 30.422 10.93 1 75 447 MET B O 1
ATOM 11743 N N . ALA B 1 448 ? 14.188 29.422 11.859 1 73.06 448 ALA B N 1
ATOM 11744 C CA . ALA B 1 448 ? 13.836 28.5 10.781 1 73.06 448 ALA B CA 1
ATOM 11745 C C . ALA B 1 448 ? 14.898 27.406 10.633 1 73.06 448 ALA B C 1
ATOM 11747 O O . ALA B 1 448 ? 14.945 26.719 9.617 1 73.06 448 ALA B O 1
ATOM 11748 N N . GLN B 1 449 ? 15.93 27.5 11.641 1 78.56 449 GLN B N 1
ATOM 11749 C CA . GLN B 1 449 ? 16.938 26.438 11.625 1 78.56 449 GLN B CA 1
ATOM 11750 C C . GLN B 1 449 ? 16.578 25.312 12.594 1 78.56 449 GLN B C 1
ATOM 11752 O O . GLN B 1 449 ? 16 25.562 13.648 1 78.56 449 GLN B O 1
ATOM 11757 N N . PRO B 1 450 ? 17.062 24.188 12.195 1 86.06 450 PRO B N 1
ATOM 11758 C CA . PRO B 1 450 ? 16.75 23.062 13.078 1 86.06 450 PRO B CA 1
ATOM 11759 C C . PRO B 1 450 ? 17.422 23.156 14.438 1 86.06 450 PRO B C 1
ATOM 11761 O O . PRO B 1 450 ? 18.594 23.578 14.523 1 86.06 450 PRO B O 1
ATOM 11764 N N . VAL B 1 451 ? 16.688 22.875 15.461 1 92.88 451 VAL B N 1
ATOM 11765 C CA . VAL B 1 451 ? 17.25 22.719 16.797 1 92.88 451 VAL B CA 1
ATOM 11766 C C . VAL B 1 451 ? 17.734 21.281 17 1 92.88 451 VAL B C 1
ATOM 11768 O O . VAL B 1 451 ? 16.922 20.391 17.25 1 92.88 451 VAL B O 1
ATOM 11771 N N . ARG B 1 452 ? 18.969 21.047 17.094 1 94 452 ARG B N 1
ATOM 11772 C CA . ARG B 1 452 ? 19.516 19.703 16.953 1 94 452 ARG B CA 1
ATOM 11773 C C . ARG B 1 452 ? 20.047 19.188 18.281 1 94 452 ARG B C 1
ATOM 11775 O O . ARG B 1 452 ? 20.328 18 18.438 1 94 452 ARG B O 1
ATOM 11782 N N . ALA B 1 453 ? 20.219 20.062 19.266 1 95.81 453 ALA B N 1
ATOM 11783 C CA . ALA B 1 453 ? 20.797 19.641 20.531 1 95.81 453 ALA B CA 1
ATOM 11784 C C . ALA B 1 453 ? 20.203 20.438 21.688 1 95.81 453 ALA B C 1
ATOM 11786 O O . ALA B 1 453 ? 19.844 21.594 21.531 1 95.81 453 ALA B O 1
ATOM 11787 N N . PHE B 1 454 ? 20.188 19.766 22.797 1 96.25 454 PHE B N 1
ATOM 11788 C CA . PHE B 1 454 ? 19.766 20.391 24.047 1 96.25 454 PHE B CA 1
ATOM 11789 C C . PHE B 1 454 ? 20.719 20.031 25.188 1 96.25 454 PHE B C 1
ATOM 11791 O O . PHE B 1 454 ? 21.328 18.969 25.172 1 96.25 454 PHE B O 1
ATOM 11798 N N . LEU B 1 455 ? 20.875 20.922 26.094 1 96.38 455 LEU B N 1
ATOM 11799 C CA . LEU B 1 455 ? 21.578 20.656 27.344 1 96.38 455 LEU B CA 1
ATOM 11800 C C . LEU B 1 455 ? 21.062 21.562 28.453 1 96.38 455 LEU B C 1
ATOM 11802 O O . LEU B 1 455 ? 20.812 22.75 28.234 1 96.38 455 LEU B O 1
ATOM 11806 N N . GLN B 1 456 ? 20.734 20.969 29.5 1 95.75 456 GLN B N 1
ATOM 11807 C CA . GLN B 1 456 ? 20.438 21.781 30.672 1 95.75 456 GLN B CA 1
ATOM 11808 C C . GLN B 1 456 ? 21.703 22.141 31.438 1 95.75 456 GLN B C 1
ATOM 11810 O O . GLN B 1 456 ? 22.359 21.266 32 1 95.75 456 GLN B O 1
ATOM 11815 N N . ALA B 1 457 ? 21.922 23.328 31.5 1 91.94 457 ALA B N 1
ATOM 11816 C CA . ALA B 1 457 ? 23.125 23.797 32.156 1 91.94 457 ALA B CA 1
ATOM 11817 C C . ALA B 1 457 ? 23.016 23.625 33.688 1 91.94 457 ALA B C 1
ATOM 11819 O O . ALA B 1 457 ? 21.906 23.453 34.219 1 91.94 457 ALA B O 1
ATOM 11820 N N . LYS B 1 458 ? 24.125 23.625 34.375 1 86.44 458 LYS B N 1
ATOM 11821 C CA . LYS B 1 458 ? 24.172 23.438 35.812 1 86.44 458 LYS B CA 1
ATOM 11822 C C . LYS B 1 458 ? 23.422 24.547 36.531 1 86.44 458 LYS B C 1
ATOM 11824 O O . LYS B 1 458 ? 22.922 24.344 37.656 1 86.44 458 LYS B O 1
ATOM 11829 N N . ASP B 1 459 ? 23.359 25.719 35.906 1 85.38 459 ASP B N 1
ATOM 11830 C CA . ASP B 1 459 ? 22.625 26.828 36.5 1 85.38 459 ASP B CA 1
ATOM 11831 C C . ASP B 1 459 ? 21.125 26.719 36.25 1 85.38 459 ASP B C 1
ATOM 11833 O O . ASP B 1 459 ? 20.344 27.578 36.656 1 85.38 459 ASP B O 1
ATOM 11837 N N . GLY B 1 460 ? 20.766 25.734 35.5 1 89.5 460 GLY B N 1
ATOM 11838 C CA . GLY B 1 460 ? 19.344 25.484 35.25 1 89.5 460 GLY B CA 1
ATOM 11839 C C . GLY B 1 460 ? 18.875 25.953 33.906 1 89.5 460 GLY B C 1
ATOM 11840 O O . GLY B 1 460 ? 17.781 25.562 33.438 1 89.5 460 GLY B O 1
ATOM 11841 N N . ALA B 1 461 ? 19.641 26.781 33.219 1 94.5 461 ALA B N 1
ATOM 11842 C CA . ALA B 1 461 ? 19.266 27.266 31.906 1 94.5 461 ALA B CA 1
ATOM 11843 C C . ALA B 1 461 ? 19.297 26.125 30.875 1 94.5 461 ALA B C 1
ATOM 11845 O O . ALA B 1 461 ? 20 25.141 31.078 1 94.5 461 ALA B O 1
ATOM 11846 N N . ILE B 1 462 ? 18.5 26.297 29.906 1 96.62 462 ILE B N 1
ATOM 11847 C CA . ILE B 1 462 ? 18.484 25.312 28.828 1 96.62 462 ILE B CA 1
ATOM 11848 C C . ILE B 1 462 ? 19.281 25.844 27.625 1 96.62 462 ILE B C 1
ATOM 11850 O O . ILE B 1 462 ? 19.016 26.953 27.141 1 96.62 462 ILE B O 1
ATOM 11854 N N . LEU B 1 463 ? 20.266 25.156 27.281 1 96.31 463 LEU B N 1
ATOM 11855 C CA . LEU B 1 463 ? 21.016 25.484 26.078 1 96.31 463 LEU B CA 1
ATOM 11856 C C . LEU B 1 463 ? 20.469 24.734 24.875 1 96.31 463 LEU B C 1
ATOM 11858 O O . LEU B 1 463 ? 20.25 23.516 24.938 1 96.31 463 LEU B O 1
ATOM 11862 N N . ALA B 1 464 ? 20.172 25.438 23.828 1 95.81 464 ALA B N 1
ATOM 11863 C CA . ALA B 1 464 ? 19.688 24.859 22.578 1 95.81 464 ALA B CA 1
ATOM 11864 C C . ALA B 1 464 ? 20.688 25.094 21.453 1 95.81 464 ALA B C 1
ATOM 11866 O O . ALA B 1 464 ? 21.125 26.219 21.219 1 95.81 464 ALA B O 1
ATOM 11867 N N . GLY B 1 465 ? 21.062 23.984 20.828 1 94.44 465 GLY B N 1
ATOM 11868 C CA . GLY B 1 465 ? 21.984 24.062 19.703 1 94.44 465 GLY B CA 1
ATOM 11869 C C . GLY B 1 465 ? 21.297 24.062 18.359 1 94.44 465 GLY B C 1
ATOM 11870 O O . GLY B 1 465 ? 20.516 23.156 18.047 1 94.44 465 GLY B O 1
ATOM 11871 N N . SER B 1 466 ? 21.438 25 17.562 1 90.88 466 SER B N 1
ATOM 11872 C CA . SER B 1 466 ? 20.984 25.172 16.188 1 90.88 466 SER B CA 1
ATOM 11873 C C . SER B 1 466 ? 22.094 25.703 15.297 1 90.88 466 SER B C 1
ATOM 11875 O O . SER B 1 466 ? 23.219 25.172 15.312 1 90.88 466 SER B O 1
ATOM 11877 N N . LEU B 1 467 ? 21.812 26.703 14.531 1 84.38 467 LEU B N 1
ATOM 11878 C CA . LEU B 1 467 ? 22.906 27.5 13.977 1 84.38 467 LEU B CA 1
ATOM 11879 C C . LEU B 1 467 ? 23.438 28.5 15.008 1 84.38 467 LEU B C 1
ATOM 11881 O O . LEU B 1 467 ? 22.938 29.625 15.094 1 84.38 467 LEU B O 1
ATOM 11885 N N . GLY B 1 468 ? 24.359 27.938 15.719 1 88.62 468 GLY B N 1
ATOM 11886 C CA . GLY B 1 468 ? 24.797 28.656 16.906 1 88.62 468 GLY B CA 1
ATOM 11887 C C . GLY B 1 468 ? 24.172 28.141 18.188 1 88.62 468 GLY B C 1
ATOM 11888 O O . GLY B 1 468 ? 23.438 27.141 18.172 1 88.62 468 GLY B O 1
ATOM 11889 N N . LEU B 1 469 ? 24.5 28.734 19.281 1 93.12 469 LEU B N 1
ATOM 11890 C CA . LEU B 1 469 ? 24.031 28.281 20.594 1 93.12 469 LEU B CA 1
ATOM 11891 C C . LEU B 1 469 ? 23.125 29.312 21.219 1 93.12 469 LEU B C 1
ATOM 11893 O O . LEU B 1 469 ? 23.422 30.516 21.219 1 93.12 469 LEU B O 1
ATOM 11897 N N . ALA B 1 470 ? 22 28.875 21.672 1 94.38 470 ALA B N 1
ATOM 11898 C CA . ALA B 1 470 ? 21.031 29.75 22.344 1 94.38 470 ALA B CA 1
ATOM 11899 C C . ALA B 1 470 ? 20.828 29.328 23.797 1 94.38 470 ALA B C 1
ATOM 11901 O O . ALA B 1 470 ? 20.797 28.141 24.109 1 94.38 470 ALA B O 1
ATOM 11902 N N . ARG B 1 471 ? 20.766 30.266 24.594 1 94.69 471 ARG B N 1
ATOM 11903 C CA . ARG B 1 471 ? 20.438 30.047 26 1 94.69 471 ARG B CA 1
ATOM 11904 C C . ARG B 1 471 ? 18.984 30.438 26.297 1 94.69 471 ARG B C 1
ATOM 11906 O O . ARG B 1 471 ? 18.531 31.516 25.891 1 94.69 471 ARG B O 1
ATOM 11913 N N . ILE B 1 472 ? 18.25 29.562 26.953 1 95.75 472 ILE B N 1
ATOM 11914 C CA . ILE B 1 472 ? 16.828 29.781 27.234 1 95.75 472 ILE B CA 1
ATOM 11915 C C . ILE B 1 472 ? 16.594 29.719 28.734 1 95.75 472 ILE B C 1
ATOM 11917 O O . ILE B 1 472 ? 17.047 28.781 29.406 1 95.75 472 ILE B O 1
ATOM 11921 N N . ASP B 1 473 ? 15.891 30.625 29.188 1 93.69 473 ASP B N 1
ATOM 11922 C CA . ASP B 1 473 ? 15.438 30.578 30.578 1 93.69 473 ASP B CA 1
ATOM 11923 C C . ASP B 1 473 ? 14.18 29.719 30.719 1 93.69 473 ASP B C 1
ATOM 11925 O O . ASP B 1 473 ? 13.148 30.031 30.125 1 93.69 473 ASP B O 1
ATOM 11929 N N . PRO B 1 474 ? 14.227 28.688 31.391 1 92.19 474 PRO B N 1
ATOM 11930 C CA . PRO B 1 474 ? 13.102 27.75 31.438 1 92.19 474 PRO B CA 1
ATOM 11931 C C . PRO B 1 474 ? 11.875 28.344 32.125 1 92.19 474 PRO B C 1
ATOM 11933 O O . PRO B 1 474 ? 10.789 27.781 32.062 1 92.19 474 PRO B O 1
ATOM 11936 N N . ASN B 1 475 ? 11.992 29.469 32.844 1 87.81 475 ASN B N 1
ATOM 11937 C CA . ASN B 1 475 ? 10.867 30.047 33.562 1 87.81 475 ASN B CA 1
ATOM 11938 C C . ASN B 1 475 ? 10.133 31.094 32.719 1 87.81 475 ASN B C 1
ATOM 11940 O O . ASN B 1 475 ? 8.898 31.094 32.656 1 87.81 475 ASN B O 1
ATOM 11944 N N . ASP B 1 476 ? 10.828 31.953 32.031 1 89.38 476 ASP B N 1
ATOM 11945 C CA . ASP B 1 476 ? 10.164 32.969 31.234 1 89.38 476 ASP B CA 1
ATOM 11946 C C . ASP B 1 476 ? 10.32 32.719 29.734 1 89.38 476 ASP B C 1
ATOM 11948 O O . ASP B 1 476 ? 9.727 33.406 28.906 1 89.38 476 ASP B O 1
ATOM 11952 N N . PHE B 1 477 ? 11.109 31.797 29.391 1 91.06 477 PHE B N 1
ATOM 11953 C CA . PHE B 1 477 ? 11.266 31.312 28.031 1 91.06 477 PHE B CA 1
ATOM 11954 C C . PHE B 1 477 ? 11.93 32.344 27.141 1 91.06 477 PHE B C 1
ATOM 11956 O O . PHE B 1 477 ? 11.758 32.344 25.922 1 91.06 477 PHE B O 1
ATOM 11963 N N . SER B 1 478 ? 12.656 33.312 27.781 1 91.69 478 SER B N 1
ATOM 11964 C CA . SER B 1 478 ? 13.453 34.25 27 1 91.69 478 SER B CA 1
ATOM 11965 C C . SER B 1 478 ? 14.664 33.562 26.391 1 91.69 478 SER B C 1
ATOM 11967 O O . SER B 1 478 ? 15.289 32.719 27 1 91.69 478 SER B O 1
ATOM 11969 N N . THR B 1 479 ? 14.93 33.906 25.188 1 92 479 THR B N 1
ATOM 11970 C CA . THR B 1 479 ? 16.031 33.281 24.453 1 92 479 THR B CA 1
ATOM 11971 C C . THR B 1 479 ? 17.109 34.312 24.141 1 92 479 THR B C 1
ATOM 11973 O O . THR B 1 479 ? 16.812 35.438 23.781 1 92 479 THR B O 1
ATOM 11976 N N . THR B 1 480 ? 18.438 33.969 24.359 1 90.19 480 THR B N 1
ATOM 11977 C CA . THR B 1 480 ? 19.594 34.781 24.031 1 90.19 480 THR B CA 1
ATOM 11978 C C . THR B 1 480 ? 20.672 33.969 23.328 1 90.19 480 THR B C 1
ATOM 11980 O O . THR B 1 480 ? 20.953 32.844 23.75 1 90.19 480 THR B O 1
ATOM 11983 N N . ALA B 1 481 ? 21.188 34.5 22.266 1 90.56 481 ALA B N 1
ATOM 11984 C CA . ALA B 1 481 ? 22.312 33.844 21.609 1 90.56 481 ALA B CA 1
ATOM 11985 C C . ALA B 1 481 ? 23.594 34 22.422 1 90.56 481 ALA B C 1
ATOM 11987 O O . ALA B 1 481 ? 23.875 35.094 22.938 1 90.56 481 ALA B O 1
ATOM 11988 N N . ILE B 1 482 ? 24.328 32.938 22.578 1 88.94 482 ILE B N 1
ATOM 11989 C CA . ILE B 1 482 ? 25.594 33 23.312 1 88.94 482 ILE B CA 1
ATOM 11990 C C . ILE B 1 482 ? 26.734 32.531 22.406 1 88.94 482 ILE B C 1
ATOM 11992 O O . ILE B 1 482 ? 26.547 31.641 21.562 1 88.94 482 ILE B O 1
ATOM 11996 N N . MET B 1 483 ? 27.969 33.062 22.578 1 89.44 483 MET B N 1
ATOM 11997 C CA . MET B 1 483 ? 29.172 32.719 21.844 1 89.44 483 MET B CA 1
ATOM 11998 C C . MET B 1 483 ? 28.953 32.875 20.344 1 89.44 483 MET B C 1
ATOM 12000 O O . MET B 1 483 ? 29.391 32.031 19.562 1 89.44 483 MET B O 1
ATOM 12004 N N . ASP B 1 484 ? 28.172 33.812 19.953 1 86.25 484 ASP B N 1
ATOM 12005 C CA . ASP B 1 484 ? 27.766 33.969 18.562 1 86.25 484 ASP B CA 1
ATOM 12006 C C . ASP B 1 484 ? 28.953 34.312 17.672 1 86.25 484 ASP B C 1
ATOM 12008 O O . ASP B 1 484 ? 28.984 33.969 16.5 1 86.25 484 ASP B O 1
ATOM 12012 N N . ASP B 1 485 ? 29.938 34.969 18.25 1 81.94 485 ASP B N 1
ATOM 12013 C CA . ASP B 1 485 ? 31.125 35.375 17.5 1 81.94 485 ASP B CA 1
ATOM 12014 C C . ASP B 1 485 ? 31.938 34.156 17.047 1 81.94 485 ASP B C 1
ATOM 12016 O O . ASP B 1 485 ? 32.594 34.188 16.016 1 81.94 485 ASP B O 1
ATOM 12020 N N . ILE B 1 486 ? 31.859 33.094 17.875 1 86.94 486 ILE B N 1
ATOM 12021 C CA . ILE B 1 486 ? 32.656 31.906 17.594 1 86.94 486 ILE B CA 1
ATOM 12022 C C . ILE B 1 486 ? 31.812 30.859 16.906 1 86.94 486 ILE B C 1
ATOM 12024 O O . ILE B 1 486 ? 32.25 30.203 15.953 1 86.94 486 ILE B O 1
ATOM 12028 N N . LEU B 1 487 ? 30.578 30.719 17.391 1 88.44 487 LEU B N 1
ATOM 12029 C CA . LEU B 1 487 ? 29.766 29.578 16.969 1 88.44 487 LEU B CA 1
ATOM 12030 C C . LEU B 1 487 ? 28.641 30.016 16.047 1 88.44 487 LEU B C 1
ATOM 12032 O O . LEU B 1 487 ? 27.859 29.203 15.57 1 88.44 487 LEU B O 1
ATOM 12036 N N . GLY B 1 488 ? 28.5 31.25 15.734 1 77.94 488 GLY B N 1
ATOM 12037 C CA . GLY B 1 488 ? 27.359 31.781 14.992 1 77.94 488 GLY B CA 1
ATOM 12038 C C . GLY B 1 488 ? 27.172 31.125 13.633 1 77.94 488 GLY B C 1
ATOM 12039 O O . GLY B 1 488 ? 26.078 31.141 13.078 1 77.94 488 GLY B O 1
ATOM 12040 N N . LYS B 1 489 ? 28.156 30.547 13.102 1 72.19 489 LYS B N 1
ATOM 12041 C CA . LYS B 1 489 ? 28.062 29.953 11.773 1 72.19 489 LYS B CA 1
ATOM 12042 C C . LYS B 1 489 ? 28.219 28.438 11.836 1 72.19 489 LYS B C 1
ATOM 12044 O O . LYS B 1 489 ? 28.359 27.766 10.812 1 72.19 489 LYS B O 1
ATOM 12049 N N . GLU B 1 490 ? 28.172 27.953 13.023 1 82.62 490 GLU B N 1
ATOM 12050 C CA . GLU B 1 490 ? 28.359 26.516 13.195 1 82.62 490 GLU B CA 1
ATOM 12051 C C . GLU B 1 490 ? 27.047 25.828 13.547 1 82.62 490 GLU B C 1
ATOM 12053 O O . GLU B 1 490 ? 26.234 26.375 14.297 1 82.62 490 GLU B O 1
ATOM 12058 N N . THR B 1 491 ? 26.875 24.719 12.891 1 85.38 491 THR B N 1
ATOM 12059 C CA . THR B 1 491 ? 25.75 23.891 13.281 1 85.38 491 THR B CA 1
ATOM 12060 C C . THR B 1 491 ? 26.094 23.047 14.516 1 85.38 491 THR B C 1
ATOM 12062 O O . THR B 1 491 ? 27 22.219 14.469 1 85.38 491 THR B O 1
ATOM 12065 N N . ILE B 1 492 ? 25.375 23.297 15.531 1 93.5 492 ILE B N 1
ATOM 12066 C CA . ILE B 1 492 ? 25.625 22.547 16.766 1 93.5 492 ILE B CA 1
ATOM 12067 C C . ILE B 1 492 ? 24.891 21.219 16.719 1 93.5 492 ILE B C 1
ATOM 12069 O O . ILE B 1 492 ? 23.688 21.172 16.484 1 93.5 492 ILE B O 1
ATOM 12073 N N . THR B 1 493 ? 25.609 20.125 16.938 1 93.88 493 THR B N 1
ATOM 12074 C CA . THR B 1 493 ? 25.047 18.797 16.766 1 93.88 493 THR B CA 1
ATOM 12075 C C . THR B 1 493 ? 24.922 18.078 18.109 1 93.88 493 THR B C 1
ATOM 12077 O O . THR B 1 493 ? 24.109 17.172 18.266 1 93.88 493 THR B O 1
ATOM 12080 N N . ALA B 1 494 ? 25.766 18.438 19.047 1 96.31 494 ALA B N 1
ATOM 12081 C CA . ALA B 1 494 ? 25.766 17.766 20.344 1 96.31 494 ALA B CA 1
ATOM 12082 C C . ALA B 1 494 ? 26.281 18.688 21.453 1 96.31 494 ALA B C 1
ATOM 12084 O O . ALA B 1 494 ? 27.125 19.562 21.188 1 96.31 494 ALA B O 1
ATOM 12085 N N . LEU B 1 495 ? 25.797 18.5 22.641 1 96.38 495 LEU B N 1
ATOM 12086 C CA . LEU B 1 495 ? 26.219 19.281 23.797 1 96.38 495 LEU B CA 1
ATOM 12087 C C . LEU B 1 495 ? 26.422 18.375 25.016 1 96.38 495 LEU B C 1
ATOM 12089 O O . LEU B 1 495 ? 25.672 17.422 25.219 1 96.38 495 LEU B O 1
ATOM 12093 N N . ALA B 1 496 ? 27.406 18.625 25.734 1 95.56 496 ALA B N 1
ATOM 12094 C CA . ALA B 1 496 ? 27.656 17.953 27 1 95.56 496 ALA B CA 1
ATOM 12095 C C . ALA B 1 496 ? 28.438 18.859 27.953 1 95.56 496 ALA B C 1
ATOM 12097 O O . ALA B 1 496 ? 29.141 19.766 27.516 1 95.56 496 ALA B O 1
ATOM 12098 N N . GLU B 1 497 ? 28.234 18.594 29.188 1 94.31 497 GLU B N 1
ATOM 12099 C CA . GLU B 1 497 ? 28.891 19.438 30.203 1 94.31 497 GLU B CA 1
ATOM 12100 C C . GLU B 1 497 ? 29.469 18.594 31.328 1 94.31 497 GLU B C 1
ATOM 12102 O O . GLU B 1 497 ? 28.875 17.609 31.75 1 94.31 497 GLU B O 1
ATOM 12107 N N . THR B 1 498 ? 30.688 18.891 31.734 1 92.56 498 THR B N 1
ATOM 12108 C CA . THR B 1 498 ? 31.312 18.344 32.938 1 92.56 498 THR B CA 1
ATOM 12109 C C . THR B 1 498 ? 31.547 19.438 33.969 1 92.56 498 THR B C 1
ATOM 12111 O O . THR B 1 498 ? 31.141 20.594 33.75 1 92.56 498 THR B O 1
ATOM 12114 N N . LYS B 1 499 ? 32.156 19.047 35.062 1 88.81 499 LYS B N 1
ATOM 12115 C CA . LYS B 1 499 ? 32.469 20.016 36.125 1 88.81 499 LYS B CA 1
ATOM 12116 C C . LYS B 1 499 ? 33.438 21.062 35.594 1 88.81 499 LYS B C 1
ATOM 12118 O O . LYS B 1 499 ? 33.406 22.234 36.031 1 88.81 499 LYS B O 1
ATOM 12123 N N . TYR B 1 500 ? 34.156 20.766 34.594 1 88.12 500 TYR B N 1
ATOM 12124 C CA . TYR B 1 500 ? 35.281 21.625 34.156 1 88.12 500 TYR B CA 1
ATOM 12125 C C . TYR B 1 500 ? 34.969 22.266 32.812 1 88.12 500 TYR B C 1
ATOM 12127 O O . TYR B 1 500 ? 35.438 23.375 32.531 1 88.12 500 TYR B O 1
ATOM 12135 N N . ASN B 1 501 ? 34.281 21.578 32.031 1 92.69 501 ASN B N 1
ATOM 12136 C CA . ASN B 1 501 ? 34.219 22.016 30.641 1 92.69 501 ASN B CA 1
ATOM 12137 C C . ASN B 1 501 ? 32.812 21.891 30.062 1 92.69 501 ASN B C 1
ATOM 12139 O O . ASN B 1 501 ? 32.031 21.078 30.531 1 92.69 501 ASN B O 1
ATOM 12143 N N . LEU B 1 502 ? 32.531 22.75 29.156 1 94.31 502 LEU B N 1
ATOM 12144 C CA . LEU B 1 502 ? 31.406 22.609 28.266 1 94.31 502 LEU B CA 1
ATOM 12145 C C . LEU B 1 502 ? 31.859 22.125 26.875 1 94.31 502 LEU B C 1
ATOM 12147 O O . LEU B 1 502 ? 32.688 22.781 26.234 1 94.31 502 LEU B O 1
ATOM 12151 N N . PHE B 1 503 ? 31.391 20.984 26.484 1 95.81 503 PHE B N 1
ATOM 12152 C CA . PHE B 1 503 ? 31.734 20.406 25.188 1 95.81 503 PHE B CA 1
ATOM 12153 C C . PHE B 1 503 ? 30.656 20.734 24.156 1 95.81 503 PHE B C 1
ATOM 12155 O O . PHE B 1 503 ? 29.469 20.531 24.391 1 95.81 503 PHE B O 1
ATOM 12162 N N . ILE B 1 504 ? 31.047 21.25 23 1 96.75 504 ILE B N 1
ATOM 12163 C CA . ILE B 1 504 ? 30.141 21.625 21.906 1 96.75 504 ILE B CA 1
ATOM 12164 C C . ILE B 1 504 ? 30.578 20.906 20.625 1 96.75 504 ILE B C 1
ATOM 12166 O O . ILE B 1 504 ? 31.609 21.266 20.031 1 96.75 504 ILE B O 1
ATOM 12170 N N . GLY B 1 505 ? 29.719 19.953 20.266 1 96 505 GLY B N 1
ATOM 12171 C CA . GLY B 1 505 ? 29.984 19.25 19.016 1 96 505 GLY B CA 1
ATOM 12172 C C . GLY B 1 505 ? 29.406 19.953 17.797 1 96 505 GLY B C 1
ATOM 12173 O O . GLY B 1 505 ? 28.297 20.5 17.859 1 96 505 GLY B O 1
ATOM 12174 N N . THR B 1 506 ? 30.125 20 16.672 1 92.75 506 THR B N 1
ATOM 12175 C CA . THR B 1 506 ? 29.688 20.594 15.414 1 92.75 506 THR B CA 1
ATOM 12176 C C . THR B 1 506 ? 30.062 19.688 14.234 1 92.75 506 THR B C 1
ATOM 12178 O O . THR B 1 506 ? 30.516 18.562 14.43 1 92.75 506 THR B O 1
ATOM 12181 N N . ASN B 1 507 ? 29.828 20.219 13.086 1 83.12 507 ASN B N 1
ATOM 12182 C CA . ASN B 1 507 ? 30.219 19.5 11.883 1 83.12 507 ASN B CA 1
ATOM 12183 C C . ASN B 1 507 ? 31.656 19.844 11.477 1 83.12 507 ASN B C 1
ATOM 12185 O O . ASN B 1 507 ? 32.188 19.266 10.523 1 83.12 507 ASN B O 1
ATOM 12189 N N . SER B 1 508 ? 32.219 20.75 12.258 1 79.81 508 SER B N 1
ATOM 12190 C CA . SER B 1 508 ? 33.594 21.188 11.953 1 79.81 508 SER B CA 1
ATOM 12191 C C . SER B 1 508 ? 34.531 20.891 13.102 1 79.81 508 SER B C 1
ATOM 12193 O O . SER B 1 508 ? 35.531 21.609 13.305 1 79.81 508 SER B O 1
ATOM 12195 N N . GLY B 1 509 ? 34.062 20.016 13.859 1 90.19 509 GLY B N 1
ATOM 12196 C CA . GLY B 1 509 ? 34.938 19.641 14.961 1 90.19 509 GLY B CA 1
ATOM 12197 C C . GLY B 1 509 ? 34.312 19.875 16.328 1 90.19 509 GLY B C 1
ATOM 12198 O O . GLY B 1 509 ? 33.094 20.016 16.422 1 90.19 509 GLY B O 1
ATOM 12199 N N . LEU B 1 510 ? 35.219 19.875 17.328 1 95.38 510 LEU B N 1
ATOM 12200 C CA . LEU B 1 510 ? 34.781 19.969 18.719 1 95.38 510 LEU B CA 1
ATOM 12201 C C . LEU B 1 510 ? 35.25 21.266 19.359 1 95.38 510 LEU B C 1
ATOM 12203 O O . LEU B 1 510 ? 36.438 21.578 19.281 1 95.38 510 LEU B O 1
ATOM 12207 N N . TYR B 1 511 ? 34.344 22 19.938 1 95.94 511 TYR B N 1
ATOM 12208 C CA . TYR B 1 511 ? 34.688 23.172 20.75 1 95.94 511 TYR B CA 1
ATOM 12209 C C . TYR B 1 511 ? 34.562 22.844 22.234 1 95.94 511 TYR B C 1
ATOM 12211 O O . TYR B 1 511 ? 33.594 22.281 22.688 1 95.94 511 TYR B O 1
ATOM 12219 N N . VAL B 1 512 ? 35.625 23.141 22.938 1 95.12 512 VAL B N 1
ATOM 12220 C CA . VAL B 1 512 ? 35.625 22.922 24.375 1 95.12 512 VAL B CA 1
ATOM 12221 C C . VAL B 1 512 ? 35.844 24.234 25.109 1 95.12 512 VAL B C 1
ATOM 12223 O O . VAL B 1 512 ? 36.844 24.906 24.891 1 95.12 512 VAL B O 1
ATOM 12226 N N . LYS B 1 513 ? 34.844 24.594 25.875 1 94.69 513 LYS B N 1
ATOM 12227 C CA . LYS B 1 513 ? 34.938 25.812 26.688 1 94.69 513 LYS B CA 1
ATOM 12228 C C . LYS B 1 513 ? 35.281 25.5 28.141 1 94.69 513 LYS B C 1
ATOM 12230 O O . LYS B 1 513 ? 34.531 24.766 28.797 1 94.69 513 LYS B O 1
ATOM 12235 N N . ASP B 1 514 ? 36.312 26.031 28.594 1 91.06 514 ASP B N 1
ATOM 12236 C CA . ASP B 1 514 ? 36.656 25.906 30 1 91.06 514 ASP B CA 1
ATOM 12237 C C . ASP B 1 514 ? 35.781 26.797 30.859 1 91.06 514 ASP B C 1
ATOM 12239 O O . ASP B 1 514 ? 35.719 28 30.656 1 91.06 514 ASP B O 1
ATOM 12243 N N . ARG B 1 515 ? 35.188 26.281 31.766 1 87.25 515 ARG B N 1
ATOM 12244 C CA . ARG B 1 515 ? 34.156 27 32.531 1 87.25 515 ARG B CA 1
ATOM 12245 C C . ARG B 1 515 ? 34.812 27.969 33.531 1 87.25 515 ARG B C 1
ATOM 12247 O O . ARG B 1 515 ? 34.219 28.969 33.906 1 87.25 515 ARG B O 1
ATOM 12254 N N . SER B 1 516 ? 36.031 27.703 33.906 1 86.12 516 SER B N 1
ATOM 12255 C CA . SER B 1 516 ? 36.719 28.578 34.844 1 86.12 516 SER B CA 1
ATOM 12256 C C . SER B 1 516 ? 37.375 29.75 34.094 1 86.12 516 SER B C 1
ATOM 12258 O O . SER B 1 516 ? 37.188 30.906 34.531 1 86.12 516 SER B O 1
ATOM 12260 N N . THR B 1 517 ? 38 29.531 32.938 1 87.94 517 THR B N 1
ATOM 12261 C CA . THR B 1 517 ? 38.75 30.578 32.219 1 87.94 517 THR B CA 1
ATOM 12262 C C . THR B 1 517 ? 37.906 31.125 31.062 1 87.94 517 THR B C 1
ATOM 12264 O O . THR B 1 517 ? 38.219 32.188 30.516 1 87.94 517 THR B O 1
ATOM 12267 N N . GLU B 1 518 ? 36.875 30.484 30.703 1 87.44 518 GLU B N 1
ATOM 12268 C CA . GLU B 1 518 ? 36 30.844 29.609 1 87.44 518 GLU B CA 1
ATOM 12269 C C . GLU B 1 518 ? 36.719 30.766 28.266 1 87.44 518 GLU B C 1
ATOM 12271 O O . GLU B 1 518 ? 36.219 31.266 27.25 1 87.44 518 GLU B O 1
ATOM 12276 N N . LYS B 1 519 ? 37.906 30.188 28.281 1 91.94 519 LYS B N 1
ATOM 12277 C CA . LYS B 1 519 ? 38.625 30 27.031 1 91.94 519 LYS B CA 1
ATOM 12278 C C . LYS B 1 519 ? 38.031 28.859 26.203 1 91.94 519 LYS B C 1
ATOM 12280 O O . LYS B 1 519 ? 37.656 27.828 26.75 1 91.94 519 LYS B O 1
ATOM 12285 N N . VAL B 1 520 ? 37.906 29.141 24.938 1 94.06 520 VAL B N 1
ATOM 12286 C CA . VAL B 1 520 ? 37.344 28.141 24.016 1 94.06 520 VAL B CA 1
ATOM 12287 C C . VAL B 1 520 ? 38.438 27.578 23.125 1 94.06 520 VAL B C 1
ATOM 12289 O O . VAL B 1 520 ? 39.188 28.344 22.5 1 94.06 520 VAL B O 1
ATOM 12292 N N . THR B 1 521 ? 38.625 26.297 23.109 1 92.62 521 THR B N 1
ATOM 12293 C CA . THR B 1 521 ? 39.594 25.609 22.25 1 92.62 521 THR B CA 1
ATOM 12294 C C . THR B 1 521 ? 38.844 24.812 21.156 1 92.62 521 THR B C 1
ATOM 12296 O O . THR B 1 521 ? 37.844 24.156 21.438 1 92.62 521 THR B O 1
ATOM 12299 N N . HIS B 1 522 ? 39.312 24.984 19.969 1 93.5 522 HIS B N 1
ATOM 12300 C CA . HIS B 1 522 ? 38.719 24.297 18.828 1 93.5 522 HIS B CA 1
ATOM 12301 C C . HIS B 1 522 ? 39.594 23.109 18.391 1 93.5 522 HIS B C 1
ATOM 12303 O O . HIS B 1 522 ? 40.75 23.297 18 1 93.5 522 HIS B O 1
ATOM 12309 N N . PHE B 1 523 ? 39.094 21.859 18.562 1 93.06 523 PHE B N 1
ATOM 12310 C CA . PHE B 1 523 ? 39.781 20.656 18.141 1 93.06 523 PHE B CA 1
ATOM 12311 C C . PHE B 1 523 ? 39.281 20.172 16.797 1 93.06 523 PHE B C 1
ATOM 12313 O O . PHE B 1 523 ? 38.062 20.062 16.578 1 93.06 523 PHE B O 1
ATOM 12320 N N . THR B 1 524 ? 40.125 19.891 15.859 1 88.88 524 THR B N 1
ATOM 12321 C CA . THR B 1 524 ? 39.781 19.375 14.539 1 88.88 524 THR B CA 1
ATOM 12322 C C . THR B 1 524 ? 40.625 18.141 14.211 1 88.88 524 THR B C 1
ATOM 12324 O O . THR B 1 524 ? 41.625 17.859 14.891 1 88.88 524 THR B O 1
ATOM 12327 N N . HIS B 1 525 ? 40.156 17.453 13.289 1 84.81 525 HIS B N 1
ATOM 12328 C CA . HIS B 1 525 ? 40.875 16.281 12.836 1 84.81 525 HIS B CA 1
ATOM 12329 C C . HIS B 1 525 ? 42.125 16.672 12.023 1 84.81 525 HIS B C 1
ATOM 12331 O O . HIS B 1 525 ? 42.031 17.531 11.148 1 84.81 525 HIS B O 1
ATOM 12337 N N . ASN B 1 526 ? 43.219 16.109 12.383 1 75.81 526 ASN B N 1
ATOM 12338 C CA . ASN B 1 526 ? 44.469 16.234 11.648 1 75.81 526 ASN B CA 1
ATOM 12339 C C . ASN B 1 526 ? 45.031 14.867 11.25 1 75.81 526 ASN B C 1
ATOM 12341 O O . ASN B 1 526 ? 45.406 14.07 12.117 1 75.81 526 ASN B O 1
ATOM 12345 N N . ILE B 1 527 ? 45.156 14.594 10.016 1 68.81 527 ILE B N 1
ATOM 12346 C CA . ILE B 1 527 ? 45.531 13.289 9.492 1 68.81 527 ILE B CA 1
ATOM 12347 C C . ILE B 1 527 ? 46.938 12.938 9.953 1 68.81 527 ILE B C 1
ATOM 12349 O O . ILE B 1 527 ? 47.281 11.766 10.117 1 68.81 527 ILE B O 1
ATOM 12353 N N . ASP B 1 528 ? 47.844 13.953 10.148 1 70.5 528 ASP B N 1
ATOM 12354 C CA . ASP B 1 528 ? 49.25 13.727 10.477 1 70.5 528 ASP B CA 1
ATOM 12355 C C . ASP B 1 528 ? 49.438 13.562 11.977 1 70.5 528 ASP B C 1
ATOM 12357 O O . ASP B 1 528 ? 50.531 13.234 12.438 1 70.5 528 ASP B O 1
ATOM 12361 N N . ASP B 1 529 ? 48.312 13.828 12.672 1 81.94 529 ASP B N 1
ATOM 12362 C CA . ASP B 1 529 ? 48.375 13.727 14.125 1 81.94 529 ASP B CA 1
ATOM 12363 C C . ASP B 1 529 ? 47.438 12.672 14.656 1 81.94 529 ASP B C 1
ATOM 12365 O O . ASP B 1 529 ? 46.219 12.898 14.711 1 81.94 529 ASP B O 1
ATOM 12369 N N . ARG B 1 530 ? 47.875 11.641 15.195 1 81.38 530 ARG B N 1
ATOM 12370 C CA . ARG B 1 530 ? 47.062 10.531 15.664 1 81.38 530 ARG B CA 1
ATOM 12371 C C . ARG B 1 530 ? 46.344 10.898 16.938 1 81.38 530 ARG B C 1
ATOM 12373 O O . ARG B 1 530 ? 45.344 10.25 17.312 1 81.38 530 ARG B O 1
ATOM 12380 N N . ASP B 1 531 ? 46.844 11.906 17.578 1 87.75 531 ASP B N 1
ATOM 12381 C CA . ASP B 1 531 ? 46.219 12.273 18.859 1 87.75 531 ASP B CA 1
ATOM 12382 C C . ASP B 1 531 ? 45.188 13.391 18.672 1 87.75 531 ASP B C 1
ATOM 12384 O O . ASP B 1 531 ? 44.625 13.875 19.656 1 87.75 531 ASP B O 1
ATOM 12388 N N . SER B 1 532 ? 44.969 13.758 17.469 1 90.5 532 SER B N 1
ATOM 12389 C CA . SER B 1 532 ? 43.938 14.734 17.203 1 90.5 532 SER B CA 1
ATOM 12390 C C . SER B 1 532 ? 42.562 14.07 17.172 1 90.5 532 SER B C 1
ATOM 12392 O O . SER B 1 532 ? 42.438 12.859 17.375 1 90.5 532 SER B O 1
ATOM 12394 N N . LEU B 1 533 ? 41.562 14.867 17.031 1 91.56 533 LEU B N 1
ATOM 12395 C CA . LEU B 1 533 ? 40.188 14.336 16.891 1 91.56 533 LEU B CA 1
ATOM 12396 C C . LEU B 1 533 ? 40.125 13.344 15.734 1 91.56 533 LEU B C 1
ATOM 12398 O O . LEU B 1 533 ? 40.719 13.562 14.688 1 91.56 533 LEU B O 1
ATOM 12402 N N . ILE B 1 534 ? 39.438 12.297 15.875 1 87.12 534 ILE B N 1
ATOM 12403 C CA . ILE B 1 534 ? 39.375 11.234 14.875 1 87.12 534 ILE B CA 1
ATOM 12404 C C . ILE B 1 534 ? 38.594 11.703 13.664 1 87.12 534 ILE B C 1
ATOM 12406 O O . ILE B 1 534 ? 38.812 11.258 12.539 1 87.12 534 ILE B O 1
ATOM 12410 N N . GLY B 1 535 ? 37.625 12.492 13.953 1 84.12 535 GLY B N 1
ATOM 12411 C CA . GLY B 1 535 ? 36.75 13.031 12.914 1 84.12 535 GLY B CA 1
ATOM 12412 C C . GLY B 1 535 ? 36.156 14.367 13.281 1 84.12 535 GLY B C 1
ATOM 12413 O O . GLY B 1 535 ? 35.875 14.625 14.461 1 84.12 535 GLY B O 1
ATOM 12414 N N . ASP B 1 536 ? 35.75 15.094 12.281 1 84.31 536 ASP B N 1
ATOM 12415 C CA . ASP B 1 536 ? 35.25 16.438 12.547 1 84.31 536 ASP B CA 1
ATOM 12416 C C . ASP B 1 536 ? 33.719 16.438 12.695 1 84.31 536 ASP B C 1
ATOM 12418 O O . ASP B 1 536 ? 33.125 17.391 13.219 1 84.31 536 ASP B O 1
ATOM 12422 N N . HIS B 1 537 ? 33.062 15.453 12.211 1 85.38 537 HIS B N 1
ATOM 12423 C CA . HIS B 1 537 ? 31.609 15.406 12.305 1 85.38 537 HIS B CA 1
ATOM 12424 C C . HIS B 1 537 ? 31.172 14.727 13.602 1 85.38 537 HIS B C 1
ATOM 12426 O O . HIS B 1 537 ? 31.062 13.5 13.664 1 85.38 537 HIS B O 1
ATOM 12432 N N . ILE B 1 538 ? 30.781 15.508 14.477 1 93.94 538 ILE B N 1
ATOM 12433 C CA . ILE B 1 538 ? 30.422 14.992 15.789 1 93.94 538 ILE B CA 1
ATOM 12434 C C . ILE B 1 538 ? 28.922 14.641 15.805 1 93.94 538 ILE B C 1
ATOM 12436 O O . ILE B 1 538 ? 28.094 15.445 15.391 1 93.94 538 ILE B O 1
ATOM 12440 N N . LYS B 1 539 ? 28.641 13.531 16.281 1 93.06 539 LYS B N 1
ATOM 12441 C CA . LYS B 1 539 ? 27.266 13.062 16.297 1 93.06 539 LYS B CA 1
ATOM 12442 C C . LYS B 1 539 ? 26.688 13.031 17.703 1 93.06 539 LYS B C 1
ATOM 12444 O O . LYS B 1 539 ? 25.5 13.25 17.906 1 93.06 539 LYS B O 1
ATOM 12449 N N . ASP B 1 540 ? 27.516 12.656 18.641 1 95.62 540 ASP B N 1
ATOM 12450 C CA . ASP B 1 540 ? 27.078 12.539 20.016 1 95.62 540 ASP B CA 1
ATOM 12451 C C . ASP B 1 540 ? 28.25 12.695 20.984 1 95.62 540 ASP B C 1
ATOM 12453 O O . ASP B 1 540 ? 29.406 12.523 20.594 1 95.62 540 ASP B O 1
ATOM 12457 N N . ILE B 1 541 ? 27.969 13.109 22.234 1 96.5 541 ILE B N 1
ATOM 12458 C CA . ILE B 1 541 ? 28.953 13.227 23.297 1 96.5 541 ILE B CA 1
ATOM 12459 C C . ILE B 1 541 ? 28.391 12.617 24.578 1 96.5 541 ILE B C 1
ATOM 12461 O O . ILE B 1 541 ? 27.297 12.969 25.031 1 96.5 541 ILE B O 1
ATOM 12465 N N . ALA B 1 542 ? 29.094 11.711 25.125 1 93.75 542 ALA B N 1
ATOM 12466 C CA . ALA B 1 542 ? 28.688 11.078 26.375 1 93.75 542 ALA B CA 1
ATOM 12467 C C . ALA B 1 542 ? 29.75 11.273 27.469 1 93.75 542 ALA B C 1
ATOM 12469 O O . ALA B 1 542 ? 30.938 11.133 27.203 1 93.75 542 ALA B O 1
ATOM 12470 N N . VAL B 1 543 ? 29.234 11.594 28.641 1 91.62 543 VAL B N 1
ATOM 12471 C CA . VAL B 1 543 ? 30.125 11.805 29.766 1 91.62 543 VAL B CA 1
ATOM 12472 C C . VAL B 1 543 ? 30.141 10.562 30.656 1 91.62 543 VAL B C 1
ATOM 12474 O O . VAL B 1 543 ? 29.109 10.211 31.266 1 91.62 543 VAL B O 1
ATOM 12477 N N . ARG B 1 544 ? 31.109 9.867 30.672 1 87.81 544 ARG B N 1
ATOM 12478 C CA . ARG B 1 544 ? 31.25 8.719 31.562 1 87.81 544 ARG B CA 1
ATOM 12479 C C . ARG B 1 544 ? 31.641 9.156 32.969 1 87.81 544 ARG B C 1
ATOM 12481 O O . ARG B 1 544 ? 31.125 8.633 33.969 1 87.81 544 ARG B O 1
ATOM 12488 N N . SER B 1 545 ? 32.625 10.102 33 1 86.94 545 SER B N 1
ATOM 12489 C CA . SER B 1 545 ? 33.062 10.773 34.25 1 86.94 545 SER B CA 1
ATOM 12490 C C . SER B 1 545 ? 33.562 12.188 33.938 1 86.94 545 SER B C 1
ATOM 12492 O O . SER B 1 545 ? 33.688 12.578 32.781 1 86.94 545 SER B O 1
ATOM 12494 N N . ASP B 1 546 ? 33.719 12.922 35 1 87.5 546 ASP B N 1
ATOM 12495 C CA . ASP B 1 546 ? 34.188 14.297 34.812 1 87.5 546 ASP B CA 1
ATOM 12496 C C . ASP B 1 546 ? 35.562 14.328 34.125 1 87.5 546 ASP B C 1
ATOM 12498 O O . ASP B 1 546 ? 35.938 15.328 33.531 1 87.5 546 ASP B O 1
ATOM 12502 N N . GLU B 1 547 ? 36.219 13.148 34.219 1 87.31 547 GLU B N 1
ATOM 12503 C CA . GLU B 1 547 ? 37.562 13.102 33.656 1 87.31 547 GLU B CA 1
ATOM 12504 C C . GLU B 1 547 ? 37.594 12.414 32.312 1 87.31 547 GLU B C 1
ATOM 12506 O O . GLU B 1 547 ? 38.594 12.484 31.578 1 87.31 547 GLU B O 1
ATOM 12511 N N . GLU B 1 548 ? 36.531 11.773 32 1 89.88 548 GLU B N 1
ATOM 12512 C CA . GLU B 1 548 ? 36.5 11.008 30.766 1 89.88 548 GLU B CA 1
ATOM 12513 C C . GLU B 1 548 ? 35.219 11.312 29.969 1 89.88 548 GLU B C 1
ATOM 12515 O O . GLU B 1 548 ? 34.125 10.969 30.406 1 89.88 548 GLU B O 1
ATOM 12520 N N . VAL B 1 549 ? 35.438 11.875 28.797 1 94.19 549 VAL B N 1
ATOM 12521 C CA . VAL B 1 549 ? 34.312 12.219 27.906 1 94.19 549 VAL B CA 1
ATOM 12522 C C . VAL B 1 549 ? 34.5 11.523 26.562 1 94.19 549 VAL B C 1
ATOM 12524 O O . VAL B 1 549 ? 35.562 11.57 25.969 1 94.19 549 VAL B O 1
ATOM 12527 N N . TRP B 1 550 ? 33.469 10.836 26.141 1 94.44 550 TRP B N 1
ATOM 12528 C CA . TRP B 1 550 ? 33.469 10.109 24.875 1 94.44 550 TRP B CA 1
ATOM 12529 C C . TRP B 1 550 ? 32.781 10.93 23.781 1 94.44 550 TRP B C 1
ATOM 12531 O O . TRP B 1 550 ? 31.688 11.422 23.969 1 94.44 550 TRP B O 1
ATOM 12541 N N . ILE B 1 551 ? 33.438 11.102 22.672 1 96.19 551 ILE B N 1
ATOM 12542 C CA . ILE B 1 551 ? 32.938 11.859 21.531 1 96.19 551 ILE B CA 1
ATOM 12543 C C . ILE B 1 551 ? 32.719 10.93 20.344 1 96.19 551 ILE B C 1
ATOM 12545 O O . ILE B 1 551 ? 33.688 10.336 19.828 1 96.19 551 ILE B O 1
ATOM 12549 N N . ALA B 1 552 ? 31.469 10.781 19.984 1 94.88 552 ALA B N 1
ATOM 12550 C CA . ALA B 1 552 ? 31.125 9.969 18.812 1 94.88 552 ALA B CA 1
ATOM 12551 C C . ALA B 1 552 ? 31.203 10.789 17.531 1 94.88 552 ALA B C 1
ATOM 12553 O O . ALA B 1 552 ? 30.672 11.898 17.453 1 94.88 552 ALA B O 1
ATOM 12554 N N . THR B 1 553 ? 31.875 10.258 16.516 1 91.06 553 THR B N 1
ATOM 12555 C CA . THR B 1 553 ? 31.984 10.898 15.219 1 91.06 553 THR B CA 1
ATOM 12556 C C . THR B 1 553 ? 31.625 9.922 14.102 1 91.06 553 THR B C 1
ATOM 12558 O O . THR B 1 553 ? 31.266 8.773 14.367 1 91.06 553 THR B O 1
ATOM 12561 N N . THR B 1 554 ? 31.656 10.398 12.93 1 81.5 554 THR B N 1
ATOM 12562 C CA . THR B 1 554 ? 31.359 9.555 11.781 1 81.5 554 THR B CA 1
ATOM 12563 C C . THR B 1 554 ? 32.562 8.672 11.43 1 81.5 554 THR B C 1
ATOM 12565 O O . THR B 1 554 ? 32.438 7.738 10.641 1 81.5 554 THR B O 1
ATOM 12568 N N . ASP B 1 555 ? 33.719 8.906 12.156 1 80.94 555 ASP B N 1
ATOM 12569 C CA . ASP B 1 555 ? 34.938 8.18 11.828 1 80.94 555 ASP B CA 1
ATOM 12570 C C . ASP B 1 555 ? 35.438 7.363 13.016 1 80.94 555 ASP B C 1
ATOM 12572 O O . ASP B 1 555 ? 36.531 6.809 12.977 1 80.94 555 ASP B O 1
ATOM 12576 N N . GLY B 1 556 ? 34.656 7.355 13.906 1 87.56 556 GLY B N 1
ATOM 12577 C CA . GLY B 1 556 ? 35.031 6.637 15.109 1 87.56 556 GLY B CA 1
ATOM 12578 C C . GLY B 1 556 ? 34.688 7.387 16.391 1 87.56 556 GLY B C 1
ATOM 12579 O O . GLY B 1 556 ? 33.812 8.234 16.406 1 87.56 556 GLY B O 1
ATOM 12580 N N . ILE B 1 557 ? 35.469 6.953 17.5 1 92.56 557 ILE B N 1
ATOM 12581 C CA . ILE B 1 557 ? 35.25 7.555 18.812 1 92.56 557 ILE B CA 1
ATOM 12582 C C . ILE B 1 557 ? 36.531 8.18 19.328 1 92.56 557 ILE B C 1
ATOM 12584 O O . ILE B 1 557 ? 37.594 7.57 19.234 1 92.56 557 ILE B O 1
ATOM 12588 N N . SER B 1 558 ? 36.438 9.398 19.797 1 94.75 558 SER B N 1
ATOM 12589 C CA . SER B 1 558 ? 37.531 10.062 20.484 1 94.75 558 SER B CA 1
ATOM 12590 C C . SER B 1 558 ? 37.25 10.211 21.969 1 94.75 558 SER B C 1
ATOM 12592 O O . SER B 1 558 ? 36.156 10.68 22.359 1 94.75 558 SER B O 1
ATOM 12594 N N . ILE B 1 559 ? 38.125 9.797 22.719 1 93.31 559 ILE B N 1
ATOM 12595 C CA . ILE B 1 559 ? 37.969 9.891 24.156 1 93.31 559 ILE B CA 1
ATOM 12596 C C . ILE B 1 559 ? 38.844 11.008 24.703 1 93.31 559 ILE B C 1
ATOM 12598 O O . ILE B 1 559 ? 40.062 10.984 24.516 1 93.31 559 ILE B O 1
ATOM 12602 N N . HIS B 1 560 ? 38.219 11.945 25.297 1 92.88 560 HIS B N 1
ATOM 12603 C CA . HIS B 1 560 ? 38.938 13.031 25.969 1 92.88 560 HIS B CA 1
ATOM 12604 C C . HIS B 1 560 ? 39.219 12.68 27.422 1 92.88 560 HIS B C 1
ATOM 12606 O O . HIS B 1 560 ? 38.281 12.492 28.219 1 92.88 560 HIS B O 1
ATOM 12612 N N . ASP B 1 561 ? 40.406 12.531 27.641 1 87.31 561 ASP B N 1
ATOM 12613 C CA . ASP B 1 561 ? 40.875 12.234 29 1 87.31 561 ASP B CA 1
ATOM 12614 C C . ASP B 1 561 ? 41.656 13.398 29.562 1 87.31 561 ASP B C 1
ATOM 12616 O O . ASP B 1 561 ? 42.656 13.828 28.969 1 87.31 561 ASP B O 1
ATOM 12620 N N . THR B 1 562 ? 41.281 13.945 30.734 1 82 562 THR B N 1
ATOM 12621 C CA . THR B 1 562 ? 41.938 15.109 31.344 1 82 562 THR B CA 1
ATOM 12622 C C . THR B 1 562 ? 43.375 14.797 31.688 1 82 562 THR B C 1
ATOM 12624 O O . THR B 1 562 ? 44.219 15.711 31.844 1 82 562 THR B O 1
ATOM 12627 N N . HIS B 1 563 ? 43.781 13.531 31.828 1 81.12 563 HIS B N 1
ATOM 12628 C CA . HIS B 1 563 ? 45.125 13.141 32.25 1 81.12 563 HIS B CA 1
ATOM 12629 C C . HIS B 1 563 ? 46.062 12.969 31.047 1 81.12 563 HIS B C 1
ATOM 12631 O O . HIS B 1 563 ? 47.281 12.828 31.219 1 81.12 563 HIS B O 1
ATOM 12637 N N . ARG B 1 564 ? 45.531 12.961 29.891 1 79.44 564 ARG B N 1
ATOM 12638 C CA . ARG B 1 564 ? 46.312 12.789 28.672 1 79.44 564 ARG B CA 1
ATOM 12639 C C . ARG B 1 564 ? 46.188 14 27.766 1 79.44 564 ARG B C 1
ATOM 12641 O O . ARG B 1 564 ? 45.156 14.648 27.719 1 79.44 564 ARG B O 1
ATOM 12648 N N . SER B 1 565 ? 47.469 14.281 27.203 1 80.62 565 SER B N 1
ATOM 12649 C CA . SER B 1 565 ? 47.406 15.305 26.172 1 80.62 565 SER B CA 1
ATOM 12650 C C . SER B 1 565 ? 46.906 14.742 24.859 1 80.62 565 SER B C 1
ATOM 12652 O O . SER B 1 565 ? 47.344 13.68 24.406 1 80.62 565 SER B O 1
ATOM 12654 N N . GLY B 1 566 ? 45.781 15.195 24.422 1 87.62 566 GLY B N 1
ATOM 12655 C CA . GLY B 1 566 ? 45.188 14.727 23.172 1 87.62 566 GLY B CA 1
ATOM 12656 C C . GLY B 1 566 ? 44.031 13.758 23.375 1 87.62 566 GLY B C 1
ATOM 12657 O O . GLY B 1 566 ? 43.531 13.617 24.484 1 87.62 566 GLY B O 1
ATOM 12658 N N . PHE B 1 567 ? 43.656 13.141 22.266 1 93.38 567 PHE B N 1
ATOM 12659 C CA . PHE B 1 567 ? 42.5 12.234 22.312 1 93.38 567 PHE B CA 1
ATOM 12660 C C . PHE B 1 567 ? 42.938 10.789 22.141 1 93.38 567 PHE B C 1
ATOM 12662 O O . PHE B 1 567 ? 43.906 10.508 21.438 1 93.38 567 PHE B O 1
ATOM 12669 N N . ASN B 1 568 ? 42.344 9.836 22.891 1 90.06 568 ASN B N 1
ATOM 12670 C CA . ASN B 1 568 ? 42.406 8.406 22.609 1 90.06 568 ASN B CA 1
ATOM 12671 C C . ASN B 1 568 ? 41.344 7.996 21.578 1 90.06 568 ASN B C 1
ATOM 12673 O O . ASN B 1 568 ? 40.156 8.023 21.859 1 90.06 568 ASN B O 1
ATOM 12677 N N . ASN B 1 569 ? 41.812 7.621 20.406 1 89.94 569 ASN B N 1
ATOM 12678 C CA . ASN B 1 569 ? 40.906 7.371 19.312 1 89.94 569 ASN B CA 1
ATOM 12679 C C . ASN B 1 569 ? 40.656 5.875 19.109 1 89.94 569 ASN B C 1
ATOM 12681 O O . ASN B 1 569 ? 41.562 5.074 19.188 1 89.94 569 ASN B O 1
ATOM 12685 N N . LEU B 1 570 ? 39.406 5.48 19.016 1 85.94 570 LEU B N 1
ATOM 12686 C CA . LEU B 1 570 ? 38.969 4.113 18.75 1 85.94 570 LEU B CA 1
ATOM 12687 C C . LEU B 1 570 ? 38.344 3.996 17.375 1 85.94 570 LEU B C 1
ATOM 12689 O O . LEU B 1 570 ? 37.5 4.816 16.984 1 85.94 570 LEU B O 1
ATOM 12693 N N . LEU B 1 571 ? 38.781 2.973 16.562 1 80.06 571 LEU B N 1
ATOM 12694 C CA . LEU B 1 571 ? 38.25 2.695 15.234 1 80.06 571 LEU B CA 1
ATOM 12695 C C . LEU B 1 571 ? 37.438 1.398 15.234 1 80.06 571 LEU B C 1
ATOM 12697 O O . LEU B 1 571 ? 37.812 0.434 15.906 1 80.06 571 LEU B O 1
ATOM 12701 N N . GLY B 1 572 ? 36.312 1.491 14.539 1 75.94 572 GLY B N 1
ATOM 12702 C CA . GLY B 1 572 ? 35.5 0.284 14.398 1 75.94 572 GLY B CA 1
ATOM 12703 C C . GLY B 1 572 ? 35.781 -0.467 13.109 1 75.94 572 GLY B C 1
ATOM 12704 O O . GLY B 1 572 ? 36.094 0.144 12.078 1 75.94 572 GLY B O 1
ATOM 12705 N N . LYS B 1 573 ? 35.812 -1.843 13.141 1 68.62 573 LYS B N 1
ATOM 12706 C CA . LYS B 1 573 ? 35.938 -2.713 11.977 1 68.62 573 LYS B CA 1
ATOM 12707 C C . LYS B 1 573 ? 34.906 -3.84 12.016 1 68.62 573 LYS B C 1
ATOM 12709 O O . LYS B 1 573 ? 34.812 -4.539 13.031 1 68.62 573 LYS B O 1
ATOM 12714 N N . PRO B 1 574 ? 34.219 -4 10.977 1 62.56 574 PRO B N 1
ATOM 12715 C CA . PRO B 1 574 ? 33.156 -5.012 10.992 1 62.56 574 PRO B CA 1
ATOM 12716 C C . PRO B 1 574 ? 33.688 -6.422 11.242 1 62.56 574 PRO B C 1
ATOM 12718 O O . PRO B 1 574 ? 33 -7.227 11.898 1 62.56 574 PRO B O 1
ATOM 12721 N N . ASP B 1 575 ? 34.812 -6.785 10.758 1 61.66 575 ASP B N 1
ATOM 12722 C CA . ASP B 1 575 ? 35.281 -8.172 10.781 1 61.66 575 ASP B CA 1
ATOM 12723 C C . ASP B 1 575 ? 36.094 -8.445 12.047 1 61.66 575 ASP B C 1
ATOM 12725 O O . ASP B 1 575 ? 36.531 -9.586 12.281 1 61.66 575 ASP B O 1
ATOM 12729 N N . ASP B 1 576 ? 36.188 -7.348 12.82 1 63.56 576 ASP B N 1
ATOM 12730 C CA . ASP B 1 576 ? 36.938 -7.559 14.055 1 63.56 576 ASP B CA 1
ATOM 12731 C C . ASP B 1 576 ? 36 -7.676 15.25 1 63.56 576 ASP B C 1
ATOM 12733 O O . ASP B 1 576 ? 35.344 -6.703 15.625 1 63.56 576 ASP B O 1
ATOM 12737 N N . ARG B 1 577 ? 36.156 -8.727 15.914 1 65.38 577 ARG B N 1
ATOM 12738 C CA . ARG B 1 577 ? 35.219 -9.055 16.984 1 65.38 577 ARG B CA 1
ATOM 12739 C C . ARG B 1 577 ? 35.531 -8.242 18.25 1 65.38 577 ARG B C 1
ATOM 12741 O O . ARG B 1 577 ? 34.688 -8.125 19.141 1 65.38 577 ARG B O 1
ATOM 12748 N N . LEU B 1 578 ? 36.688 -7.719 18.266 1 65.06 578 LEU B N 1
ATOM 12749 C CA . LEU B 1 578 ? 37.062 -7.039 19.5 1 65.06 578 LEU B CA 1
ATOM 12750 C C . LEU B 1 578 ? 36.875 -5.531 19.359 1 65.06 578 LEU B C 1
ATOM 12752 O O . LEU B 1 578 ? 36.969 -4.797 20.344 1 65.06 578 LEU B O 1
ATOM 12756 N N . LEU B 1 579 ? 36.594 -5.117 18.203 1 67.94 579 LEU B N 1
ATOM 12757 C CA . LEU B 1 579 ? 36.312 -3.709 17.953 1 67.94 579 LEU B CA 1
ATOM 12758 C C . LEU B 1 579 ? 34.812 -3.479 17.75 1 67.94 579 LEU B C 1
ATOM 12760 O O . LEU B 1 579 ? 34.062 -4.434 17.609 1 67.94 579 LEU B O 1
ATOM 12764 N N . PHE B 1 580 ? 34.5 -2.248 17.922 1 75.94 580 PHE B N 1
ATOM 12765 C CA . PHE B 1 580 ? 33.094 -1.992 17.672 1 75.94 580 PHE B CA 1
ATOM 12766 C C . PHE B 1 580 ? 32.781 -2.064 16.188 1 75.94 580 PHE B C 1
ATOM 12768 O O . PHE B 1 580 ? 33.656 -1.946 15.352 1 75.94 580 PHE B O 1
ATOM 12775 N N . SER B 1 581 ? 31.641 -2.336 15.898 1 71.44 581 SER B N 1
ATOM 12776 C CA . SER B 1 581 ? 31.156 -2.947 14.664 1 71.44 581 SER B CA 1
ATOM 12777 C C . SER B 1 581 ? 31.391 -2.025 13.469 1 71.44 581 SER B C 1
ATOM 12779 O O . SER B 1 581 ? 31.531 -2.494 12.336 1 71.44 581 SER B O 1
ATOM 12781 N N . HIS B 1 582 ? 31.312 -0.696 13.719 1 76.69 582 HIS B N 1
ATOM 12782 C CA . HIS B 1 582 ? 31.422 0.224 12.594 1 76.69 582 HIS B CA 1
ATOM 12783 C C . HIS B 1 582 ? 31.922 1.593 13.055 1 76.69 582 HIS B C 1
ATOM 12785 O O . HIS B 1 582 ? 31.531 2.076 14.117 1 76.69 582 HIS B O 1
ATOM 12791 N N . SER B 1 583 ? 32.625 2.246 12.258 1 78.62 583 SER B N 1
ATOM 12792 C CA . SER B 1 583 ? 33.25 3.506 12.648 1 78.62 583 SER B CA 1
ATOM 12793 C C . SER B 1 583 ? 32.25 4.648 12.641 1 78.62 583 SER B C 1
ATOM 12795 O O . SER B 1 583 ? 32.469 5.691 13.258 1 78.62 583 SER B O 1
ATOM 12797 N N . PHE B 1 584 ? 31.219 4.469 11.969 1 82 584 PHE B N 1
ATOM 12798 C CA . PHE B 1 584 ? 30.172 5.488 12 1 82 584 PHE B CA 1
ATOM 12799 C C . PHE B 1 584 ? 29.328 5.348 13.258 1 82 584 PHE B C 1
ATOM 12801 O O . PHE B 1 584 ? 28.344 4.602 13.273 1 82 584 PHE B O 1
ATOM 12808 N N . VAL B 1 585 ? 29.656 6.121 14.188 1 89.88 585 VAL B N 1
ATOM 12809 C CA . VAL B 1 585 ? 28.984 6.023 15.484 1 89.88 585 VAL B CA 1
ATOM 12810 C C . VAL B 1 585 ? 27.922 7.105 15.594 1 89.88 585 VAL B C 1
ATOM 12812 O O . VAL B 1 585 ? 28.203 8.289 15.414 1 89.88 585 VAL B O 1
ATOM 12815 N N . THR B 1 586 ? 26.734 6.699 15.938 1 89.94 586 THR B N 1
ATOM 12816 C CA . THR B 1 586 ? 25.594 7.621 15.953 1 89.94 586 THR B CA 1
ATOM 12817 C C . THR B 1 586 ? 25.203 7.965 17.391 1 89.94 586 THR B C 1
ATOM 12819 O O . THR B 1 586 ? 24.656 9.039 17.641 1 89.94 586 THR B O 1
ATOM 12822 N N . SER B 1 587 ? 25.391 7.031 18.234 1 94.25 587 SER B N 1
ATOM 12823 C CA . SER B 1 587 ? 24.875 7.246 19.594 1 94.25 587 SER B CA 1
ATOM 12824 C C . SER B 1 587 ? 25.75 6.555 20.625 1 94.25 587 SER B C 1
ATOM 12826 O O . SER B 1 587 ? 26.312 5.492 20.359 1 94.25 587 SER B O 1
ATOM 12828 N N . LEU B 1 588 ? 25.812 7.199 21.766 1 94.12 588 LEU B N 1
ATOM 12829 C CA . LEU B 1 588 ? 26.5 6.66 22.922 1 94.12 588 LEU B CA 1
ATOM 12830 C C . LEU B 1 588 ? 25.578 6.641 24.141 1 94.12 588 LEU B C 1
ATOM 12832 O O . LEU B 1 588 ? 24.797 7.566 24.344 1 94.12 588 LEU B O 1
ATOM 12836 N N . ALA B 1 589 ? 25.625 5.527 24.828 1 91.88 589 ALA B N 1
ATOM 12837 C CA . ALA B 1 589 ? 24.844 5.41 26.047 1 91.88 589 ALA B CA 1
ATOM 12838 C C . ALA B 1 589 ? 25.594 4.637 27.109 1 91.88 589 ALA B C 1
ATOM 12840 O O . ALA B 1 589 ? 26.547 3.914 26.812 1 91.88 589 ALA B O 1
ATOM 12841 N N . THR B 1 590 ? 25.234 4.918 28.312 1 87.88 590 THR B N 1
ATOM 12842 C CA . THR B 1 590 ? 25.828 4.188 29.438 1 87.88 590 THR B CA 1
ATOM 12843 C C . THR B 1 590 ? 24.797 3.248 30.062 1 87.88 590 THR B C 1
ATOM 12845 O O . THR B 1 590 ? 23.641 3.611 30.219 1 87.88 590 THR B O 1
ATOM 12848 N N . ASP B 1 591 ? 25.25 2.129 30.328 1 82.06 591 ASP B N 1
ATOM 12849 C CA . ASP B 1 591 ? 24.359 1.181 31 1 82.06 591 ASP B CA 1
ATOM 12850 C C . ASP B 1 591 ? 24.328 1.421 32.5 1 82.06 591 ASP B C 1
ATOM 12852 O O . ASP B 1 591 ? 24.969 2.348 33 1 82.06 591 ASP B O 1
ATOM 12856 N N . ASN B 1 592 ? 23.547 0.654 33.25 1 77.31 592 ASN B N 1
ATOM 12857 C CA . ASN B 1 592 ? 23.391 0.828 34.688 1 77.31 592 ASN B CA 1
ATOM 12858 C C . ASN B 1 592 ? 24.688 0.536 35.438 1 77.31 592 ASN B C 1
ATOM 12860 O O . ASN B 1 592 ? 24.891 1.023 36.531 1 77.31 592 ASN B O 1
ATOM 12864 N N . ASP B 1 593 ? 25.594 -0.231 34.844 1 74.81 593 ASP B N 1
ATOM 12865 C CA . ASP B 1 593 ? 26.891 -0.523 35.438 1 74.81 593 ASP B CA 1
ATOM 12866 C C . ASP B 1 593 ? 27.969 0.442 34.938 1 74.81 593 ASP B C 1
ATOM 12868 O O . ASP B 1 593 ? 29.156 0.194 35.125 1 74.81 593 ASP B O 1
ATOM 12872 N N . ASN B 1 594 ? 27.594 1.459 34.281 1 77.06 594 ASN B N 1
ATOM 12873 C CA . ASN B 1 594 ? 28.453 2.512 33.75 1 77.06 594 ASN B CA 1
ATOM 12874 C C . ASN B 1 594 ? 29.328 1.996 32.625 1 77.06 594 ASN B C 1
ATOM 12876 O O . ASN B 1 594 ? 30.453 2.492 32.406 1 77.06 594 ASN B O 1
ATOM 12880 N N . SER B 1 595 ? 28.859 0.923 32.062 1 82.69 595 SER B N 1
ATOM 12881 C CA . SER B 1 595 ? 29.531 0.478 30.844 1 82.69 595 SER B CA 1
ATOM 12882 C C . SER B 1 595 ? 28.984 1.218 29.625 1 82.69 595 SER B C 1
ATOM 12884 O O . SER B 1 595 ? 27.797 1.564 29.578 1 82.69 595 SER B O 1
ATOM 12886 N N . MET B 1 596 ? 29.906 1.398 28.703 1 88.75 596 MET B N 1
ATOM 12887 C CA . MET B 1 596 ? 29.531 2.211 27.562 1 88.75 596 MET B CA 1
ATOM 12888 C C . MET B 1 596 ? 28.891 1.352 26.469 1 88.75 596 MET B C 1
ATOM 12890 O O . MET B 1 596 ? 29.359 0.246 26.188 1 88.75 596 MET B O 1
ATOM 12894 N N . LEU B 1 597 ? 27.812 1.793 25.984 1 91 597 LEU B N 1
ATOM 12895 C CA . LEU B 1 597 ? 27.156 1.227 24.812 1 91 597 LEU B CA 1
ATOM 12896 C C . LEU B 1 597 ? 27.375 2.125 23.594 1 91 597 LEU B C 1
ATOM 12898 O O . LEU B 1 597 ? 27.203 3.344 23.688 1 91 597 LEU B O 1
ATOM 12902 N N . VAL B 1 598 ? 27.75 1.498 22.5 1 92 598 VAL B N 1
ATOM 12903 C CA . VAL B 1 598 ? 28.016 2.248 21.281 1 92 598 VAL B CA 1
ATOM 12904 C C . VAL B 1 598 ? 27.047 1.818 20.188 1 92 598 VAL B C 1
ATOM 12906 O O . VAL B 1 598 ? 26.969 0.637 19.844 1 92 598 VAL B O 1
ATOM 12909 N N . GLY B 1 599 ? 26.234 2.75 19.781 1 90.75 599 GLY B N 1
ATOM 12910 C CA . GLY B 1 599 ? 25.391 2.525 18.609 1 90.75 599 GLY B CA 1
ATOM 12911 C C . GLY B 1 599 ? 26.016 3.002 17.312 1 90.75 599 GLY B C 1
ATOM 12912 O O . GLY B 1 599 ? 26.516 4.125 17.25 1 90.75 599 GLY B O 1
ATOM 12913 N N . SER B 1 600 ? 26.062 2.102 16.328 1 85.81 600 SER B N 1
ATOM 12914 C CA . SER B 1 600 ? 26.656 2.438 15.047 1 85.81 600 SER B CA 1
ATOM 12915 C C . SER B 1 600 ? 25.734 2.053 13.891 1 85.81 600 SER B C 1
ATOM 12917 O O . SER B 1 600 ? 24.578 1.673 14.109 1 85.81 600 SER B O 1
ATOM 12919 N N . PHE B 1 601 ? 26.281 2.18 12.789 1 77.31 601 PHE B N 1
ATOM 12920 C CA . PHE B 1 601 ? 25.516 1.831 11.594 1 77.31 601 PHE B CA 1
ATOM 12921 C C . PHE B 1 601 ? 25.406 0.318 11.445 1 77.31 601 PHE B C 1
ATOM 12923 O O . PHE B 1 601 ? 24.641 -0.175 10.617 1 77.31 601 PHE B O 1
ATOM 12930 N N . ASN B 1 602 ? 26.094 -0.339 12.242 1 77.44 602 ASN B N 1
ATOM 12931 C CA . ASN B 1 602 ? 26.031 -1.794 12.148 1 77.44 602 ASN B CA 1
ATOM 12932 C C . ASN B 1 602 ? 25.734 -2.432 13.5 1 77.44 602 ASN B C 1
ATOM 12934 O O . ASN B 1 602 ? 26.453 -3.342 13.938 1 77.44 602 ASN B O 1
ATOM 12938 N N . GLY B 1 603 ? 24.875 -1.852 14.156 1 80.5 603 GLY B N 1
ATOM 12939 C CA . GLY B 1 603 ? 24.391 -2.504 15.367 1 80.5 603 GLY B CA 1
ATOM 12940 C C . GLY B 1 603 ? 24.906 -1.851 16.641 1 80.5 603 GLY B C 1
ATOM 12941 O O . GLY B 1 603 ? 25.344 -0.697 16.609 1 80.5 603 GLY B O 1
ATOM 12942 N N . ILE B 1 604 ? 24.812 -2.662 17.766 1 87.31 604 ILE B N 1
ATOM 12943 C CA . ILE B 1 604 ? 25.172 -2.176 19.094 1 87.31 604 ILE B CA 1
ATOM 12944 C C . ILE B 1 604 ? 26.438 -2.885 19.578 1 87.31 604 ILE B C 1
ATOM 12946 O O . ILE B 1 604 ? 26.562 -4.102 19.438 1 87.31 604 ILE B O 1
ATOM 12950 N N . SER B 1 605 ? 27.375 -2.096 20.109 1 88.5 605 SER B N 1
ATOM 12951 C CA . SER B 1 605 ? 28.594 -2.637 20.719 1 88.5 605 SER B CA 1
ATOM 12952 C C . SER B 1 605 ? 28.656 -2.305 22.203 1 88.5 605 SER B C 1
ATOM 12954 O O . SER B 1 605 ? 28.5 -1.144 22.594 1 88.5 605 SER B O 1
ATOM 12956 N N . HIS B 1 606 ? 28.844 -3.33 22.906 1 87.31 606 HIS B N 1
ATOM 12957 C CA . HIS B 1 606 ? 28.922 -3.188 24.359 1 87.31 606 HIS B CA 1
ATOM 12958 C C . HIS B 1 606 ? 30.359 -3.268 24.844 1 87.31 606 HIS B C 1
ATOM 12960 O O . HIS B 1 606 ? 31.047 -4.254 24.594 1 87.31 606 HIS B O 1
ATOM 12966 N N . LEU B 1 607 ? 30.719 -2.176 25.516 1 83.5 607 LEU B N 1
ATOM 12967 C CA . LEU B 1 607 ? 32.094 -2.117 26.031 1 83.5 607 LEU B CA 1
ATOM 12968 C C . LEU B 1 607 ? 32.219 -3.021 27.25 1 83.5 607 LEU B C 1
ATOM 12970 O O . LEU B 1 607 ? 31.375 -3.018 28.141 1 83.5 607 LEU B O 1
ATOM 12974 N N . PHE B 1 608 ? 33.219 -3.906 27.219 1 75.75 608 PHE B N 1
ATOM 12975 C CA . PHE B 1 608 ? 33.531 -4.66 28.422 1 75.75 608 PHE B CA 1
ATOM 12976 C C . PHE B 1 608 ? 34.969 -4.414 28.875 1 75.75 608 PHE B C 1
ATOM 12978 O O . PHE B 1 608 ? 35.875 -4.332 28.047 1 75.75 608 PHE B O 1
ATOM 12985 N N . PRO B 1 609 ? 35.125 -3.939 30.094 1 63.28 609 PRO B N 1
ATOM 12986 C CA . PRO B 1 609 ? 36.438 -3.527 30.641 1 63.28 609 PRO B CA 1
ATOM 12987 C C . PRO B 1 609 ? 37.469 -4.637 30.578 1 63.28 609 PRO B C 1
ATOM 12989 O O . PRO B 1 609 ? 37.156 -5.797 30.891 1 63.28 609 PRO B O 1
ATOM 12992 N N . THR B 1 610 ? 38.5 -4.445 29.719 1 65.44 610 THR B N 1
ATOM 12993 C CA . THR B 1 610 ? 39.656 -5.34 29.875 1 65.44 610 THR B CA 1
ATOM 12994 C C . THR B 1 610 ? 40.875 -4.566 30.328 1 65.44 610 THR B C 1
ATOM 12996 O O . THR B 1 610 ? 40.875 -3.336 30.328 1 65.44 610 THR B O 1
ATOM 12999 N N . LYS B 1 611 ? 41.938 -5.297 30.984 1 61.97 611 LYS B N 1
ATOM 13000 C CA . LYS B 1 611 ? 43.188 -4.703 31.469 1 61.97 611 LYS B CA 1
ATOM 13001 C C . LYS B 1 611 ? 43.906 -3.961 30.344 1 61.97 611 LYS B C 1
ATOM 13003 O O . LYS B 1 611 ? 44.562 -2.939 30.578 1 61.97 611 LYS B O 1
ATOM 13008 N N . ASN B 1 612 ? 43.844 -4.445 29.109 1 57.81 612 ASN B N 1
ATOM 13009 C CA . ASN B 1 612 ? 44.719 -3.986 28.031 1 57.81 612 ASN B CA 1
ATOM 13010 C C . ASN B 1 612 ? 43.969 -3.111 27.047 1 57.81 612 ASN B C 1
ATOM 13012 O O . ASN B 1 612 ? 44.406 -2.898 25.922 1 57.81 612 ASN B O 1
ATOM 13016 N N . GLY B 1 613 ? 42.719 -2.473 27.5 1 69.5 613 GLY B N 1
ATOM 13017 C CA . GLY B 1 613 ? 42.125 -1.602 26.5 1 69.5 613 GLY B CA 1
ATOM 13018 C C . GLY B 1 613 ? 40.625 -1.725 26.422 1 69.5 613 GLY B C 1
ATOM 13019 O O . GLY B 1 613 ? 39.969 -2.201 27.359 1 69.5 613 GLY B O 1
ATOM 13020 N N . TYR B 1 614 ? 40.062 -1.025 25.453 1 78.81 614 TYR B N 1
ATOM 13021 C CA . TYR B 1 614 ? 38.625 -1.02 25.266 1 78.81 614 TYR B CA 1
ATOM 13022 C C . TYR B 1 614 ? 38.188 -2.152 24.344 1 78.81 614 TYR B C 1
ATOM 13024 O O . TYR B 1 614 ? 38.594 -2.199 23.172 1 78.81 614 TYR B O 1
ATOM 13032 N N . ASN B 1 615 ? 37.562 -3.217 24.891 1 81.75 615 ASN B N 1
ATOM 13033 C CA . ASN B 1 615 ? 37.031 -4.305 24.094 1 81.75 615 ASN B CA 1
ATOM 13034 C C . ASN B 1 615 ? 35.5 -4.258 24.062 1 81.75 615 ASN B C 1
ATOM 13036 O O . ASN B 1 615 ? 34.875 -3.781 25.016 1 81.75 615 ASN B O 1
ATOM 13040 N N . PHE B 1 616 ? 35 -4.707 22.859 1 85.94 616 PHE B N 1
ATOM 13041 C CA . PHE B 1 616 ? 33.562 -4.574 22.656 1 85.94 616 PHE B CA 1
ATOM 13042 C C . PHE B 1 616 ? 32.938 -5.918 22.297 1 85.94 616 PHE B C 1
ATOM 13044 O O . PHE B 1 616 ? 33.562 -6.77 21.688 1 85.94 616 PHE B O 1
ATOM 13051 N N . ASN B 1 617 ? 31.734 -6.152 22.797 1 79.25 617 ASN B N 1
ATOM 13052 C CA . ASN B 1 617 ? 30.844 -7.219 22.344 1 79.25 617 ASN B CA 1
ATOM 13053 C C . ASN B 1 617 ? 29.766 -6.684 21.406 1 79.25 617 ASN B C 1
ATOM 13055 O O . ASN B 1 617 ? 28.969 -5.824 21.797 1 79.25 617 ASN B O 1
ATOM 13059 N N . ASN B 1 618 ? 29.75 -7.234 20.203 1 79.25 618 ASN B N 1
ATOM 13060 C CA . ASN B 1 618 ? 28.812 -6.734 19.203 1 79.25 618 ASN B CA 1
ATOM 13061 C C . ASN B 1 618 ? 27.516 -7.531 19.219 1 79.25 618 ASN B C 1
ATOM 13063 O O . ASN B 1 618 ? 27.531 -8.758 19.266 1 79.25 618 ASN B O 1
ATOM 13067 N N . ILE B 1 619 ? 26.469 -6.867 19.281 1 75.31 619 ILE B N 1
ATOM 13068 C CA . ILE B 1 619 ? 25.109 -7.422 19.234 1 75.31 619 ILE B CA 1
ATOM 13069 C C . ILE B 1 619 ? 24.5 -7.125 17.859 1 75.31 619 ILE B C 1
ATOM 13071 O O . ILE B 1 619 ? 24.375 -5.965 17.469 1 75.31 619 ILE B O 1
ATOM 13075 N N . TYR B 1 620 ? 24.281 -8.234 17.062 1 65.25 620 TYR B N 1
ATOM 13076 C CA . TYR B 1 620 ? 23.641 -8.078 15.758 1 65.25 620 TYR B CA 1
ATOM 13077 C C . TYR B 1 620 ? 22.203 -8.555 15.781 1 65.25 620 TYR B C 1
ATOM 13079 O O . TYR B 1 620 ? 21.844 -9.445 16.562 1 65.25 620 TYR B O 1
ATOM 13087 N N . ARG B 1 621 ? 21.328 -7.887 15.086 1 61.12 621 ARG B N 1
ATOM 13088 C CA . ARG B 1 621 ? 19.953 -8.344 14.922 1 61.12 621 ARG B CA 1
ATOM 13089 C C . ARG B 1 621 ? 19.891 -9.555 13.984 1 61.12 621 ARG B C 1
ATOM 13091 O O . ARG B 1 621 ? 20.422 -9.516 12.883 1 61.12 621 ARG B O 1
ATOM 13098 N N . LYS B 1 622 ? 19.594 -10.664 14.602 1 53.41 622 LYS B N 1
ATOM 13099 C CA . LYS B 1 622 ? 19.422 -11.859 13.773 1 53.41 622 LYS B CA 1
ATOM 13100 C C . LYS B 1 622 ? 18.094 -11.836 13.039 1 53.41 622 LYS B C 1
ATOM 13102 O O . LYS B 1 622 ? 17.062 -11.469 13.617 1 53.41 622 LYS B O 1
ATOM 13107 N N . ASN B 1 623 ? 17.984 -12.094 11.656 1 49.62 623 ASN B N 1
ATOM 13108 C CA . ASN B 1 623 ? 16.859 -12.492 10.82 1 49.62 623 ASN B CA 1
ATOM 13109 C C . ASN B 1 623 ? 15.945 -11.305 10.508 1 49.62 623 ASN B C 1
ATOM 13111 O O . ASN B 1 623 ? 14.789 -11.484 10.117 1 49.62 623 ASN B O 1
ATOM 13115 N N . LYS B 1 624 ? 16.328 -10.203 10.898 1 53.62 624 LYS B N 1
ATOM 13116 C CA . LYS B 1 624 ? 15.133 -9.375 10.805 1 53.62 624 LYS B CA 1
ATOM 13117 C C . LYS B 1 624 ? 15.289 -8.297 9.727 1 53.62 624 LYS B C 1
ATOM 13119 O O . LYS B 1 624 ? 16.406 -7.852 9.453 1 53.62 624 LYS B O 1
ATOM 13124 N N . PRO B 1 625 ? 14.242 -8.227 8.914 1 52.16 625 PRO B N 1
ATOM 13125 C CA . PRO B 1 625 ? 14.094 -7.285 7.797 1 52.16 625 PRO B CA 1
ATOM 13126 C C . PRO B 1 625 ? 14.555 -5.875 8.148 1 52.16 625 PRO B C 1
ATOM 13128 O O . PRO B 1 625 ? 14.656 -5.016 7.266 1 52.16 625 PRO B O 1
ATOM 13131 N N . SER B 1 626 ? 15.039 -5.809 9.414 1 59.41 626 SER B N 1
ATOM 13132 C CA . SER B 1 626 ? 15.266 -4.414 9.781 1 59.41 626 SER B CA 1
ATOM 13133 C C . SER B 1 626 ? 16.734 -4.043 9.648 1 59.41 626 SER B C 1
ATOM 13135 O O . SER B 1 626 ? 17.609 -4.914 9.648 1 59.41 626 SER B O 1
ATOM 13137 N N . SER B 1 627 ? 16.922 -2.832 9.438 1 64.81 627 SER B N 1
ATOM 13138 C CA . SER B 1 627 ? 18.234 -2.209 9.336 1 64.81 627 SER B CA 1
ATOM 13139 C C . SER B 1 627 ? 19.031 -2.373 10.633 1 64.81 627 SER B C 1
ATOM 13141 O O . SER B 1 627 ? 18.453 -2.414 11.719 1 64.81 627 SER B O 1
ATOM 13143 N N . ASN B 1 628 ? 20.312 -2.77 10.555 1 73.06 628 ASN B N 1
ATOM 13144 C CA . ASN B 1 628 ? 21.172 -2.816 11.719 1 73.06 628 ASN B CA 1
ATOM 13145 C C . ASN B 1 628 ? 21.609 -1.417 12.148 1 73.06 628 ASN B C 1
ATOM 13147 O O . ASN B 1 628 ? 22.281 -1.257 13.172 1 73.06 628 ASN B O 1
ATOM 13151 N N . GLU B 1 629 ? 21.156 -0.524 11.453 1 77.5 629 GLU B N 1
ATOM 13152 C CA . GLU B 1 629 ? 21.531 0.845 11.789 1 77.5 629 GLU B CA 1
ATOM 13153 C C . GLU B 1 629 ? 20.844 1.313 13.062 1 77.5 629 GLU B C 1
ATOM 13155 O O . GLU B 1 629 ? 19.641 1.066 13.25 1 77.5 629 GLU B O 1
ATOM 13160 N N . ILE B 1 630 ? 21.688 1.941 13.844 1 86.44 630 ILE B N 1
ATOM 13161 C CA . ILE B 1 630 ? 21.156 2.469 15.094 1 86.44 630 ILE B CA 1
ATOM 13162 C C . ILE B 1 630 ? 21.141 3.996 15.047 1 86.44 630 ILE B C 1
ATOM 13164 O O . ILE B 1 630 ? 22.141 4.625 14.68 1 86.44 630 ILE B O 1
ATOM 13168 N N . ASN B 1 631 ? 20.016 4.543 15.383 1 89 631 ASN B N 1
ATOM 13169 C CA . ASN B 1 631 ? 19.922 5.992 15.508 1 89 631 ASN B CA 1
ATOM 13170 C C . ASN B 1 631 ? 20.203 6.453 16.938 1 89 631 ASN B C 1
ATOM 13172 O O . ASN B 1 631 ? 21.125 7.238 17.172 1 89 631 ASN B O 1
ATOM 13176 N N . ARG B 1 632 ? 19.453 5.926 17.797 1 93.62 632 ARG B N 1
ATOM 13177 C CA . ARG B 1 632 ? 19.625 6.289 19.203 1 93.62 632 ARG B CA 1
ATOM 13178 C C . ARG B 1 632 ? 19.562 5.055 20.094 1 93.62 632 ARG B C 1
ATOM 13180 O O . ARG B 1 632 ? 18.859 4.09 19.797 1 93.62 632 ARG B O 1
ATOM 13187 N N . LEU B 1 633 ? 20.297 5.207 21.266 1 93.38 633 LEU B N 1
ATOM 13188 C CA . LEU B 1 633 ? 20.312 4.176 22.297 1 93.38 633 LEU B CA 1
ATOM 13189 C C . LEU B 1 633 ? 19.875 4.746 23.641 1 93.38 633 LEU B C 1
ATOM 13191 O O . LEU B 1 633 ? 20.266 5.859 24 1 93.38 633 LEU B O 1
ATOM 13195 N N . ILE B 1 634 ? 19 3.977 24.25 1 92.5 634 ILE B N 1
ATOM 13196 C CA . ILE B 1 634 ? 18.594 4.328 25.609 1 92.5 634 ILE B CA 1
ATOM 13197 C C . ILE B 1 634 ? 18.5 3.07 26.469 1 92.5 634 ILE B C 1
ATOM 13199 O O . ILE B 1 634 ? 18.047 2.02 26 1 92.5 634 ILE B O 1
ATOM 13203 N N . VAL B 1 635 ? 19 3.195 27.656 1 91.06 635 VAL B N 1
ATOM 13204 C CA . VAL B 1 635 ? 18.859 2.102 28.625 1 91.06 635 VAL B CA 1
ATOM 13205 C C . VAL B 1 635 ? 17.797 2.467 29.672 1 91.06 635 VAL B C 1
ATOM 13207 O O . VAL B 1 635 ? 17.906 3.508 30.328 1 91.06 635 VAL B O 1
ATOM 13210 N N . ASP B 1 636 ? 16.875 1.588 29.781 1 87.94 636 ASP B N 1
ATOM 13211 C CA . ASP B 1 636 ? 15.812 1.899 30.734 1 87.94 636 ASP B CA 1
ATOM 13212 C C . ASP B 1 636 ? 16.234 1.525 32.156 1 87.94 636 ASP B C 1
ATOM 13214 O O . ASP B 1 636 ? 17.359 1.084 32.375 1 87.94 636 ASP B O 1
ATOM 13218 N N . LYS B 1 637 ? 15.328 1.76 33.125 1 82.81 637 LYS B N 1
ATOM 13219 C CA . LYS B 1 637 ? 15.609 1.55 34.531 1 82.81 637 LYS B CA 1
ATOM 13220 C C . LYS B 1 637 ? 15.703 0.063 34.875 1 82.81 637 LYS B C 1
ATOM 13222 O O . LYS B 1 637 ? 16.25 -0.316 35.906 1 82.81 637 LYS B O 1
ATOM 13227 N N . PHE B 1 638 ? 15.234 -0.785 33.906 1 80.5 638 PHE B N 1
ATOM 13228 C CA . PHE B 1 638 ? 15.234 -2.227 34.125 1 80.5 638 PHE B CA 1
ATOM 13229 C C . PHE B 1 638 ? 16.422 -2.881 33.438 1 80.5 638 PHE B C 1
ATOM 13231 O O . PHE B 1 638 ? 16.625 -4.09 33.562 1 80.5 638 PHE B O 1
ATOM 13238 N N . GLY B 1 639 ? 17.188 -2.098 32.75 1 81.38 639 GLY B N 1
ATOM 13239 C CA . GLY B 1 639 ? 18.391 -2.605 32.094 1 81.38 639 GLY B CA 1
ATOM 13240 C C . GLY B 1 639 ? 18.172 -3.023 30.656 1 81.38 639 GLY B C 1
ATOM 13241 O O . GLY B 1 639 ? 19.078 -3.576 30.031 1 81.38 639 GLY B O 1
ATOM 13242 N N . HIS B 1 640 ? 17.031 -2.832 30.203 1 86.25 640 HIS B N 1
ATOM 13243 C CA . HIS B 1 640 ? 16.797 -3.117 28.781 1 86.25 640 HIS B CA 1
ATOM 13244 C C . HIS B 1 640 ? 17.406 -2.037 27.906 1 86.25 640 HIS B C 1
ATOM 13246 O O . HIS B 1 640 ? 17.375 -0.853 28.234 1 86.25 640 HIS B O 1
ATOM 13252 N N . ILE B 1 641 ? 17.938 -2.453 26.781 1 89.69 641 ILE B N 1
ATOM 13253 C CA . ILE B 1 641 ? 18.516 -1.505 25.828 1 89.69 641 ILE B CA 1
ATOM 13254 C C . ILE B 1 641 ? 17.531 -1.22 24.703 1 89.69 641 ILE B C 1
ATOM 13256 O O . ILE B 1 641 ? 17.141 -2.125 23.969 1 89.69 641 ILE B O 1
ATOM 13260 N N . TRP B 1 642 ? 17.125 0.006 24.656 1 90.75 642 TRP B N 1
ATOM 13261 C CA . TRP B 1 642 ? 16.219 0.448 23.594 1 90.75 642 TRP B CA 1
ATOM 13262 C C . TRP B 1 642 ? 17 1.146 22.469 1 90.75 642 TRP B C 1
ATOM 13264 O O . TRP B 1 642 ? 17.922 1.91 22.75 1 90.75 642 TRP B O 1
ATOM 13274 N N . SER B 1 643 ? 16.656 0.775 21.281 1 89.69 643 SER B N 1
ATOM 13275 C CA . SER B 1 643 ? 17.328 1.404 20.141 1 89.69 643 SER B CA 1
ATOM 13276 C C . SER B 1 643 ? 16.312 1.837 19.078 1 89.69 643 SER B C 1
ATOM 13278 O O . SER B 1 643 ? 15.32 1.145 18.844 1 89.69 643 SER B O 1
ATOM 13280 N N . SER B 1 644 ? 16.5 2.98 18.562 1 89.5 644 SER B N 1
ATOM 13281 C CA . SER B 1 644 ? 15.742 3.42 17.406 1 89.5 644 SER B CA 1
ATOM 13282 C C . SER B 1 644 ? 16.547 3.252 16.125 1 89.5 644 SER B C 1
ATOM 13284 O O . SER B 1 644 ? 17.766 3.355 16.125 1 89.5 644 SER B O 1
ATOM 13286 N N . SER B 1 645 ? 15.914 2.824 15.125 1 81.31 645 SER B N 1
ATOM 13287 C CA . SER B 1 645 ? 16.438 2.736 13.766 1 81.31 645 SER B CA 1
ATOM 13288 C C . SER B 1 645 ? 15.578 3.537 12.797 1 81.31 645 SER B C 1
ATOM 13290 O O . SER B 1 645 ? 14.508 4.027 13.164 1 81.31 645 SER B O 1
ATOM 13292 N N . PRO B 1 646 ? 16.047 3.729 11.648 1 71.69 646 PRO B N 1
ATOM 13293 C CA . PRO B 1 646 ? 15.234 4.473 10.688 1 71.69 646 PRO B CA 1
ATOM 13294 C C . PRO B 1 646 ? 13.875 3.824 10.445 1 71.69 646 PRO B C 1
ATOM 13296 O O . PRO B 1 646 ? 12.898 4.52 10.156 1 71.69 646 PRO B O 1
ATOM 13299 N N . ASP B 1 647 ? 13.773 2.539 10.656 1 71.62 647 ASP B N 1
ATOM 13300 C CA . ASP B 1 647 ? 12.547 1.839 10.289 1 71.62 647 ASP B CA 1
ATOM 13301 C C . ASP B 1 647 ? 11.734 1.473 11.523 1 71.62 647 ASP B C 1
ATOM 13303 O O . ASP B 1 647 ? 10.656 0.877 11.414 1 71.62 647 ASP B O 1
ATOM 13307 N N . GLY B 1 648 ? 12.328 1.777 12.648 1 81.19 648 GLY B N 1
ATOM 13308 C CA . GLY B 1 648 ? 11.531 1.418 13.805 1 81.19 648 GLY B CA 1
ATOM 13309 C C . GLY B 1 648 ? 12.336 1.393 15.094 1 81.19 648 GLY B C 1
ATOM 13310 O O . GLY B 1 648 ? 13.414 1.983 15.172 1 81.19 648 GLY B O 1
ATOM 13311 N N . ILE B 1 649 ? 11.695 0.8 16.156 1 87.94 649 ILE B N 1
ATOM 13312 C CA . ILE B 1 649 ? 12.281 0.704 17.484 1 87.94 649 ILE B CA 1
ATOM 13313 C C . ILE B 1 649 ? 12.469 -0.764 17.859 1 87.94 649 ILE B C 1
ATOM 13315 O O . ILE B 1 649 ? 11.609 -1.599 17.562 1 87.94 649 ILE B O 1
ATOM 13319 N N . SER B 1 650 ? 13.578 -1.032 18.5 1 85.62 650 SER B N 1
ATOM 13320 C CA . SER B 1 650 ? 13.875 -2.381 18.969 1 85.62 650 SER B CA 1
ATOM 13321 C C . SER B 1 650 ? 14.281 -2.369 20.438 1 85.62 650 SER B C 1
ATOM 13323 O O . SER B 1 650 ? 14.789 -1.36 20.953 1 85.62 650 SER B O 1
ATOM 13325 N N . VAL B 1 651 ? 14.047 -3.422 21.094 1 86.94 651 VAL B N 1
ATOM 13326 C CA . VAL B 1 651 ? 14.477 -3.59 22.469 1 86.94 651 VAL B CA 1
ATOM 13327 C C . VAL B 1 651 ? 15.281 -4.875 22.609 1 86.94 651 VAL B C 1
ATOM 13329 O O . VAL B 1 651 ? 14.938 -5.902 22.016 1 86.94 651 VAL B O 1
ATOM 13332 N N . PHE B 1 652 ? 16.391 -4.699 23.203 1 82.94 652 PHE B N 1
ATOM 13333 C CA . PHE B 1 652 ? 17.266 -5.836 23.469 1 82.94 652 PHE B CA 1
ATOM 13334 C C . PHE B 1 652 ? 17.188 -6.238 24.938 1 82.94 652 PHE B C 1
ATOM 13336 O O . PHE B 1 652 ? 17.484 -5.434 25.828 1 82.94 652 PHE B O 1
ATOM 13343 N N . ASP B 1 653 ? 16.703 -7.477 24.953 1 73.19 653 ASP B N 1
ATOM 13344 C CA . ASP B 1 653 ? 16.672 -8.07 26.297 1 73.19 653 ASP B CA 1
ATOM 13345 C C . ASP B 1 653 ? 18.016 -8.711 26.625 1 73.19 653 ASP B C 1
ATOM 13347 O O . ASP B 1 653 ? 18.375 -9.758 26.094 1 73.19 653 ASP B O 1
ATOM 13351 N N . SER B 1 654 ? 18.734 -8.102 27.5 1 67.19 654 SER B N 1
ATOM 13352 C CA . SER B 1 654 ? 20.078 -8.562 27.844 1 67.19 654 SER B CA 1
ATOM 13353 C C . SER B 1 654 ? 20.031 -9.898 28.578 1 67.19 654 SER B C 1
ATOM 13355 O O . SER B 1 654 ? 21 -10.648 28.578 1 67.19 654 SER B O 1
ATOM 13357 N N . VAL B 1 655 ? 18.875 -10.141 29.156 1 63.5 655 VAL B N 1
ATOM 13358 C CA . VAL B 1 655 ? 18.766 -11.367 29.938 1 63.5 655 VAL B CA 1
ATOM 13359 C C . VAL B 1 655 ? 18.594 -12.555 29 1 63.5 655 VAL B C 1
ATOM 13361 O O . VAL B 1 655 ? 19.328 -13.539 29.078 1 63.5 655 VAL B O 1
ATOM 13364 N N . ASN B 1 656 ? 17.719 -12.461 28.078 1 63.53 656 ASN B N 1
ATOM 13365 C CA . ASN B 1 656 ? 17.438 -13.57 27.172 1 63.53 656 ASN B CA 1
ATOM 13366 C C . ASN B 1 656 ? 18.219 -13.43 25.859 1 63.53 656 ASN B C 1
ATOM 13368 O O . ASN B 1 656 ? 18.203 -14.344 25.031 1 63.53 656 ASN B O 1
ATOM 13372 N N . ARG B 1 657 ? 18.953 -12.352 25.75 1 71.88 657 ARG B N 1
ATOM 13373 C CA . ARG B 1 657 ? 19.781 -12.062 24.578 1 71.88 657 ARG B CA 1
ATOM 13374 C C . ARG B 1 657 ? 18.938 -12.109 23.297 1 71.88 657 ARG B C 1
ATOM 13376 O O . ARG B 1 657 ? 19.328 -12.758 22.328 1 71.88 657 ARG B O 1
ATOM 13383 N N . GLN B 1 658 ? 17.719 -11.672 23.438 1 73.25 658 GLN B N 1
ATOM 13384 C CA . GLN B 1 658 ? 16.828 -11.617 22.281 1 73.25 658 GLN B CA 1
ATOM 13385 C C . GLN B 1 658 ? 16.453 -10.18 21.922 1 73.25 658 GLN B C 1
ATOM 13387 O O . GLN B 1 658 ? 16.281 -9.352 22.828 1 73.25 658 GLN B O 1
ATOM 13392 N N . SER B 1 659 ? 16.469 -9.938 20.641 1 79.19 659 SER B N 1
ATOM 13393 C CA . SER B 1 659 ? 16.047 -8.633 20.156 1 79.19 659 SER B CA 1
ATOM 13394 C C . SER B 1 659 ? 14.625 -8.68 19.594 1 79.19 659 SER B C 1
ATOM 13396 O O . SER B 1 659 ? 14.25 -9.641 18.922 1 79.19 659 SER B O 1
ATOM 13398 N N . HIS B 1 660 ? 13.805 -7.715 20.031 1 79.88 660 HIS B N 1
ATOM 13399 C CA . HIS B 1 660 ? 12.438 -7.598 19.547 1 79.88 660 HIS B CA 1
ATOM 13400 C C . HIS B 1 660 ? 12.242 -6.297 18.766 1 79.88 660 HIS B C 1
ATOM 13402 O O . HIS B 1 660 ? 12.664 -5.23 19.219 1 79.88 660 HIS B O 1
ATOM 13408 N N . PHE B 1 661 ? 11.742 -6.477 17.656 1 81.44 661 PHE B N 1
ATOM 13409 C CA . PHE B 1 661 ? 11.383 -5.312 16.859 1 81.44 661 PHE B CA 1
ATOM 13410 C C . PHE B 1 661 ? 9.914 -4.957 17.047 1 81.44 661 PHE B C 1
ATOM 13412 O O . PHE B 1 661 ? 9.031 -5.789 16.828 1 81.44 661 PHE B O 1
ATOM 13419 N N . LEU B 1 662 ? 9.68 -3.754 17.484 1 83.5 662 LEU B N 1
ATOM 13420 C CA . LEU B 1 662 ? 8.312 -3.338 17.75 1 83.5 662 LEU B CA 1
ATOM 13421 C C . LEU B 1 662 ? 7.586 -2.98 16.453 1 83.5 662 LEU B C 1
ATOM 13423 O O . LEU B 1 662 ? 8.195 -2.438 15.531 1 83.5 662 LEU B O 1
ATOM 13427 N N . GLY B 1 663 ? 6.348 -3.352 16.406 1 79.69 663 GLY B N 1
ATOM 13428 C CA . GLY B 1 663 ? 5.543 -3.057 15.227 1 79.69 663 GLY B CA 1
ATOM 13429 C C . GLY B 1 663 ? 4.215 -2.4 15.57 1 79.69 663 GLY B C 1
ATOM 13430 O O . GLY B 1 663 ? 4.059 -1.828 16.656 1 79.69 663 GLY B O 1
ATOM 13431 N N . GLN B 1 664 ? 3.332 -2.42 14.602 1 78.88 664 GLN B N 1
ATOM 13432 C CA . GLN B 1 664 ? 2.018 -1.814 14.781 1 78.88 664 GLN B CA 1
ATOM 13433 C C . GLN B 1 664 ? 1.224 -2.539 15.867 1 78.88 664 GLN B C 1
ATOM 13435 O O . GLN B 1 664 ? 0.38 -1.938 16.531 1 78.88 664 GLN B O 1
ATOM 13440 N N . ARG B 1 665 ? 1.537 -3.746 16 1 79.62 665 ARG B N 1
ATOM 13441 C CA . ARG B 1 665 ? 0.877 -4.52 17.047 1 79.62 665 ARG B CA 1
ATOM 13442 C C . ARG B 1 665 ? 1.209 -3.965 18.438 1 79.62 665 ARG B C 1
ATOM 13444 O O . ARG B 1 665 ? 0.426 -4.117 19.375 1 79.62 665 ARG B O 1
ATOM 13451 N N . ASP B 1 666 ? 2.32 -3.301 18.438 1 82.12 666 ASP B N 1
ATOM 13452 C CA . ASP B 1 666 ? 2.773 -2.707 19.688 1 82.12 666 ASP B CA 1
ATOM 13453 C C . ASP B 1 666 ? 2.436 -1.218 19.75 1 82.12 666 ASP B C 1
ATOM 13455 O O . ASP B 1 666 ? 2.924 -0.497 20.625 1 82.12 666 ASP B O 1
ATOM 13459 N N . HIS B 1 667 ? 1.677 -0.785 18.828 1 82.25 667 HIS B N 1
ATOM 13460 C CA . HIS B 1 667 ? 1.167 0.576 18.703 1 82.25 667 HIS B CA 1
ATOM 13461 C C . HIS B 1 667 ? 2.291 1.562 18.391 1 82.25 667 HIS B C 1
ATOM 13463 O O . HIS B 1 667 ? 2.299 2.68 18.922 1 82.25 667 HIS B O 1
ATOM 13469 N N . VAL B 1 668 ? 3.271 1.036 17.75 1 82.88 668 VAL B N 1
ATOM 13470 C CA . VAL B 1 668 ? 4.316 1.915 17.234 1 82.88 668 VAL B CA 1
ATOM 13471 C C . VAL B 1 668 ? 4.051 2.238 15.766 1 82.88 668 VAL B C 1
ATOM 13473 O O . VAL B 1 668 ? 3.787 1.339 14.961 1 82.88 668 VAL B O 1
ATOM 13476 N N . SER B 1 669 ? 3.932 3.52 15.539 1 75.62 669 SER B N 1
ATOM 13477 C CA . SER B 1 669 ? 3.686 3.951 14.164 1 75.62 669 SER B CA 1
ATOM 13478 C C . SER B 1 669 ? 4.914 3.73 13.289 1 75.62 669 SER B C 1
ATOM 13480 O O . SER B 1 669 ? 6.043 3.734 13.781 1 75.62 669 SER B O 1
ATOM 13482 N N . SER B 1 670 ? 4.578 3.43 11.984 1 65.56 670 SER B N 1
ATOM 13483 C CA . SER B 1 670 ? 5.668 3.293 11.023 1 65.56 670 SER B CA 1
ATOM 13484 C C . SER B 1 670 ? 6.273 4.652 10.688 1 65.56 670 SER B C 1
ATOM 13486 O O . SER B 1 670 ? 5.559 5.648 10.586 1 65.56 670 SER B O 1
ATOM 13488 N N . GLY B 1 671 ? 7.414 4.957 11.125 1 66.06 671 GLY B N 1
ATOM 13489 C CA . GLY B 1 671 ? 8.039 6.223 10.781 1 66.06 671 GLY B CA 1
ATOM 13490 C C . GLY B 1 671 ? 9.547 6.207 10.938 1 66.06 671 GLY B C 1
ATOM 13491 O O . GLY B 1 671 ? 10.125 5.207 11.367 1 66.06 671 GLY B O 1
ATOM 13492 N N . HIS B 1 672 ? 10.062 7.254 10.438 1 75.38 672 HIS B N 1
ATOM 13493 C CA . HIS B 1 672 ? 11.5 7.453 10.555 1 75.38 672 HIS B CA 1
ATOM 13494 C C . HIS B 1 672 ? 11.859 8.172 11.852 1 75.38 672 HIS B C 1
ATOM 13496 O O . HIS B 1 672 ? 11.273 9.203 12.18 1 75.38 672 HIS B O 1
ATOM 13502 N N . PHE B 1 673 ? 12.695 7.477 12.5 1 85.94 673 PHE B N 1
ATOM 13503 C CA . PHE B 1 673 ? 13.133 8.078 13.766 1 85.94 673 PHE B CA 1
ATOM 13504 C C . PHE B 1 673 ? 14.422 8.859 13.57 1 85.94 673 PHE B C 1
ATOM 13506 O O . PHE B 1 673 ? 15.289 8.453 12.797 1 85.94 673 PHE B O 1
ATOM 13513 N N . SER B 1 674 ? 14.484 9.922 14.289 1 86.69 674 SER B N 1
ATOM 13514 C CA . SER B 1 674 ? 15.625 10.828 14.211 1 86.69 674 SER B CA 1
ATOM 13515 C C . SER B 1 674 ? 16.859 10.219 14.859 1 86.69 674 SER B C 1
ATOM 13517 O O . SER B 1 674 ? 16.766 9.469 15.828 1 86.69 674 SER B O 1
ATOM 13519 N N . GLN B 1 675 ? 17.984 10.648 14.391 1 85.06 675 GLN B N 1
ATOM 13520 C CA . GLN B 1 675 ? 19.266 10.18 14.922 1 85.06 675 GLN B CA 1
ATOM 13521 C C . GLN B 1 675 ? 19.641 10.914 16.203 1 85.06 675 GLN B C 1
ATOM 13523 O O . GLN B 1 675 ? 20.625 10.57 16.859 1 85.06 675 GLN B O 1
ATOM 13528 N N . ARG B 1 676 ? 18.812 11.805 16.641 1 89.5 676 ARG B N 1
ATOM 13529 C CA . ARG B 1 676 ? 19.234 12.656 17.734 1 89.5 676 ARG B CA 1
ATOM 13530 C C . ARG B 1 676 ? 18.156 12.758 18.812 1 89.5 676 ARG B C 1
ATOM 13532 O O . ARG B 1 676 ? 18.406 13.297 19.891 1 89.5 676 ARG B O 1
ATOM 13539 N N . ALA B 1 677 ? 17.094 12.203 18.516 1 92.69 677 ALA B N 1
ATOM 13540 C CA . ALA B 1 677 ? 15.961 12.547 19.375 1 92.69 677 ALA B CA 1
ATOM 13541 C C . ALA B 1 677 ? 15.523 11.352 20.219 1 92.69 677 ALA B C 1
ATOM 13543 O O . ALA B 1 677 ? 14.672 10.57 19.797 1 92.69 677 ALA B O 1
ATOM 13544 N N . SER B 1 678 ? 15.992 11.266 21.375 1 94.44 678 SER B N 1
ATOM 13545 C CA . SER B 1 678 ? 15.523 10.312 22.375 1 94.44 678 SER B CA 1
ATOM 13546 C C . SER B 1 678 ? 15.805 10.805 23.797 1 94.44 678 SER B C 1
ATOM 13548 O O . SER B 1 678 ? 16.734 11.586 24.016 1 94.44 678 SER B O 1
ATOM 13550 N N . VAL B 1 679 ? 14.984 10.383 24.734 1 94.31 679 VAL B N 1
ATOM 13551 C CA . VAL B 1 679 ? 15.227 10.789 26.109 1 94.31 679 VAL B CA 1
ATOM 13552 C C . VAL B 1 679 ? 14.5 9.844 27.062 1 94.31 679 VAL B C 1
ATOM 13554 O O . VAL B 1 679 ? 13.469 9.266 26.703 1 94.31 679 VAL B O 1
ATOM 13557 N N . LEU B 1 680 ? 15.094 9.625 28.125 1 92.62 680 LEU B N 1
ATOM 13558 C CA . LEU B 1 680 ? 14.469 8.938 29.25 1 92.62 680 LEU B CA 1
ATOM 13559 C C . LEU B 1 680 ? 13.93 9.945 30.266 1 92.62 680 LEU B C 1
ATOM 13561 O O . LEU B 1 680 ? 14.68 10.781 30.781 1 92.62 680 LEU B O 1
ATOM 13565 N N . THR B 1 681 ? 12.688 9.828 30.531 1 90.94 681 THR B N 1
ATOM 13566 C CA . THR B 1 681 ? 12.078 10.766 31.469 1 90.94 681 THR B CA 1
ATOM 13567 C C . THR B 1 681 ? 12.227 10.273 32.906 1 90.94 681 THR B C 1
ATOM 13569 O O . THR B 1 681 ? 12.594 9.117 33.125 1 90.94 681 THR B O 1
ATOM 13572 N N . GLU B 1 682 ? 11.953 11.156 33.844 1 85.25 682 GLU B N 1
ATOM 13573 C CA . GLU B 1 682 ? 12.078 10.82 35.281 1 85.25 682 GLU B CA 1
ATOM 13574 C C . GLU B 1 682 ? 11.07 9.75 35.688 1 85.25 682 GLU B C 1
ATOM 13576 O O . GLU B 1 682 ? 11.352 8.914 36.531 1 85.25 682 GLU B O 1
ATOM 13581 N N . ASP B 1 683 ? 9.922 9.742 35.062 1 83.19 683 ASP B N 1
ATOM 13582 C CA . ASP B 1 683 ? 8.891 8.766 35.375 1 83.19 683 ASP B CA 1
ATOM 13583 C C . ASP B 1 683 ? 9.203 7.406 34.75 1 83.19 683 ASP B C 1
ATOM 13585 O O . ASP B 1 683 ? 8.516 6.422 35.031 1 83.19 683 ASP B O 1
ATOM 13589 N N . GLY B 1 684 ? 10.211 7.379 33.938 1 86.38 684 GLY B N 1
ATOM 13590 C CA . GLY B 1 684 ? 10.648 6.113 33.375 1 86.38 684 GLY B CA 1
ATOM 13591 C C . GLY B 1 684 ? 10.195 5.91 31.938 1 86.38 684 GLY B C 1
ATOM 13592 O O . GLY B 1 684 ? 10.539 4.902 31.312 1 86.38 684 GLY B O 1
ATOM 13593 N N . SER B 1 685 ? 9.461 6.848 31.438 1 90.69 685 SER B N 1
ATOM 13594 C CA . SER B 1 685 ? 9.039 6.73 30.047 1 90.69 685 SER B CA 1
ATOM 13595 C C . SER B 1 685 ? 10.195 7.016 29.094 1 90.69 685 SER B C 1
ATOM 13597 O O . SER B 1 685 ? 11.078 7.82 29.391 1 90.69 685 SER B O 1
ATOM 13599 N N . ILE B 1 686 ? 10.18 6.328 28 1 93.62 686 ILE B N 1
ATOM 13600 C CA . ILE B 1 686 ? 11.172 6.543 26.953 1 93.62 686 ILE B CA 1
ATOM 13601 C C . ILE B 1 686 ? 10.523 7.254 25.766 1 93.62 686 ILE B C 1
ATOM 13603 O O . ILE B 1 686 ? 9.469 6.832 25.281 1 93.62 686 ILE B O 1
ATOM 13607 N N . LEU B 1 687 ? 11.125 8.289 25.359 1 94.75 687 LEU B N 1
ATOM 13608 C CA . LEU B 1 687 ? 10.594 9.062 24.234 1 94.75 687 LEU B CA 1
ATOM 13609 C C . LEU B 1 687 ? 11.539 9 23.047 1 94.75 687 LEU B C 1
ATOM 13611 O O . LEU B 1 687 ? 12.75 9.141 23.203 1 94.75 687 LEU B O 1
ATOM 13615 N N . PHE B 1 688 ? 11 8.703 21.875 1 94.12 688 PHE B N 1
ATOM 13616 C CA . PHE B 1 688 ? 11.711 8.789 20.609 1 94.12 688 PHE B CA 1
ATOM 13617 C C . PHE B 1 688 ? 11.023 9.766 19.672 1 94.12 688 PHE B C 1
ATOM 13619 O O . PHE B 1 688 ? 9.789 9.812 19.609 1 94.12 688 PHE B O 1
ATOM 13626 N N . GLY B 1 689 ? 11.758 10.602 19.016 1 92.5 689 GLY B N 1
ATOM 13627 C CA . GLY B 1 689 ? 11.211 11.547 18.047 1 92.5 689 GLY B CA 1
ATOM 13628 C C . GLY B 1 689 ? 11.516 11.188 16.609 1 92.5 689 GLY B C 1
ATOM 13629 O O . GLY B 1 689 ? 12.57 10.609 16.328 1 92.5 689 GLY B O 1
ATOM 13630 N N . GLY B 1 690 ? 10.586 11.523 15.766 1 87.44 690 GLY B N 1
ATOM 13631 C CA . GLY B 1 690 ? 10.766 11.281 14.344 1 87.44 690 GLY B CA 1
ATOM 13632 C C . GLY B 1 690 ? 9.812 12.078 13.469 1 87.44 690 GLY B C 1
ATOM 13633 O O . GLY B 1 690 ? 9.375 13.164 13.852 1 87.44 690 GLY B O 1
ATOM 13634 N N . THR B 1 691 ? 9.586 11.578 12.305 1 79.38 691 THR B N 1
ATOM 13635 C CA . THR B 1 691 ? 8.758 12.258 11.32 1 79.38 691 THR B CA 1
ATOM 13636 C C . THR B 1 691 ? 7.277 12.141 11.68 1 79.38 691 THR B C 1
ATOM 13638 O O . THR B 1 691 ? 6.457 12.953 11.242 1 79.38 691 THR B O 1
ATOM 13641 N N . ASN B 1 692 ? 6.973 11.203 12.453 1 80.12 692 ASN B N 1
ATOM 13642 C CA . ASN B 1 692 ? 5.578 11 12.82 1 80.12 692 ASN B CA 1
ATOM 13643 C C . ASN B 1 692 ? 5.277 11.57 14.203 1 80.12 692 ASN B C 1
ATOM 13645 O O . ASN B 1 692 ? 4.254 11.242 14.812 1 80.12 692 ASN B O 1
ATOM 13649 N N . GLY B 1 693 ? 6.184 12.305 14.68 1 88.25 693 GLY B N 1
ATOM 13650 C CA . GLY B 1 693 ? 5.965 12.93 15.977 1 88.25 693 GLY B CA 1
ATOM 13651 C C . GLY B 1 693 ? 6.758 12.281 17.094 1 88.25 693 GLY B C 1
ATOM 13652 O O . GLY B 1 693 ? 7.895 11.844 16.875 1 88.25 693 GLY B O 1
ATOM 13653 N N . LEU B 1 694 ? 6.168 12.359 18.297 1 91.88 694 LEU B N 1
ATOM 13654 C CA . LEU B 1 694 ? 6.82 11.852 19.5 1 91.88 694 LEU B CA 1
ATOM 13655 C C . LEU B 1 694 ? 6.223 10.516 19.906 1 91.88 694 LEU B C 1
ATOM 13657 O O . LEU B 1 694 ? 5.016 10.414 20.141 1 91.88 694 LEU B O 1
ATOM 13661 N N . THR B 1 695 ? 7.027 9.492 19.922 1 91.75 695 THR B N 1
ATOM 13662 C CA . THR B 1 695 ? 6.602 8.18 20.406 1 91.75 695 THR B CA 1
ATOM 13663 C C . THR B 1 695 ? 6.961 8.008 21.875 1 91.75 695 THR B C 1
ATOM 13665 O O . THR B 1 695 ? 8.125 8.133 22.25 1 91.75 695 THR B O 1
ATOM 13668 N N . VAL B 1 696 ? 6.008 7.742 22.672 1 91.81 696 VAL B N 1
ATOM 13669 C CA . VAL B 1 696 ? 6.195 7.535 24.109 1 91.81 696 VAL B CA 1
ATOM 13670 C C . VAL B 1 696 ? 6.055 6.051 24.438 1 91.81 696 VAL B C 1
ATOM 13672 O O . VAL B 1 696 ? 5.043 5.43 24.109 1 91.81 696 VAL B O 1
ATOM 13675 N N . ILE B 1 697 ? 7.031 5.492 25.062 1 91.19 697 ILE B N 1
ATOM 13676 C CA . ILE B 1 697 ? 7.039 4.07 25.391 1 91.19 697 ILE B CA 1
ATOM 13677 C C . ILE B 1 697 ? 7.059 3.893 26.906 1 91.19 697 ILE B C 1
ATOM 13679 O O . ILE B 1 697 ? 7.793 4.59 27.609 1 91.19 697 ILE B O 1
ATOM 13683 N N . ALA B 1 698 ? 6.211 2.98 27.375 1 86.88 698 ALA B N 1
ATOM 13684 C CA . ALA B 1 698 ? 6.223 2.545 28.766 1 86.88 698 ALA B CA 1
ATOM 13685 C C . ALA B 1 698 ? 6.91 1.192 28.906 1 86.88 698 ALA B C 1
ATOM 13687 O O . ALA B 1 698 ? 6.27 0.146 28.797 1 86.88 698 ALA B O 1
ATOM 13688 N N . PRO B 1 699 ? 8.148 1.229 29.25 1 82.19 699 PRO B N 1
ATOM 13689 C CA . PRO B 1 699 ? 8.914 -0.015 29.25 1 82.19 699 PRO B CA 1
ATOM 13690 C C . PRO B 1 699 ? 8.43 -1.021 30.281 1 82.19 699 PRO B C 1
ATOM 13692 O O . PRO B 1 699 ? 8.688 -2.221 30.156 1 82.19 699 PRO B O 1
ATOM 13695 N N . GLU B 1 700 ? 7.723 -0.577 31.344 1 75.19 700 GLU B N 1
ATOM 13696 C CA . GLU B 1 700 ? 7.289 -1.483 32.406 1 75.19 700 GLU B CA 1
ATOM 13697 C C . GLU B 1 700 ? 6.262 -2.486 31.891 1 75.19 700 GLU B C 1
ATOM 13699 O O . GLU B 1 700 ? 6.066 -3.549 32.5 1 75.19 700 GLU B O 1
ATOM 13704 N N . GLN B 1 701 ? 5.648 -2.113 30.812 1 65.31 701 GLN B N 1
ATOM 13705 C CA . GLN B 1 701 ? 4.594 -2.965 30.266 1 65.31 701 GLN B CA 1
ATOM 13706 C C . GLN B 1 701 ? 5.18 -4.199 29.578 1 65.31 701 GLN B C 1
ATOM 13708 O O . GLN B 1 701 ? 4.473 -5.184 29.359 1 65.31 701 GLN B O 1
ATOM 13713 N N . ILE B 1 702 ? 6.516 -4.105 29.188 1 60.88 702 ILE B N 1
ATOM 13714 C CA . ILE B 1 702 ? 7.188 -5.246 28.578 1 60.88 702 ILE B CA 1
ATOM 13715 C C . ILE B 1 702 ? 7.215 -6.418 29.562 1 60.88 702 ILE B C 1
ATOM 13717 O O . ILE B 1 702 ? 7.125 -7.578 29.156 1 60.88 702 ILE B O 1
ATOM 13721 N N . LEU B 1 703 ? 7.477 -6.156 30.938 1 51.84 703 LEU B N 1
ATOM 13722 C CA . LEU B 1 703 ? 7.664 -7.156 31.984 1 51.84 703 LEU B CA 1
ATOM 13723 C C . LEU B 1 703 ? 6.383 -7.945 32.219 1 51.84 703 LEU B C 1
ATOM 13725 O O . LEU B 1 703 ? 6.426 -9.086 32.688 1 51.84 703 LEU B O 1
ATOM 13729 N N . PHE B 1 704 ? 5.312 -7.371 32.094 1 46.91 704 PHE B N 1
ATOM 13730 C CA . PHE B 1 704 ? 4.07 -8.039 32.438 1 46.91 704 PHE B CA 1
ATOM 13731 C C . PHE B 1 704 ? 3.639 -9.016 31.359 1 46.91 704 PHE B C 1
ATOM 13733 O O . PHE B 1 704 ? 2.738 -9.836 31.578 1 46.91 704 PHE B O 1
ATOM 13740 N N . SER B 1 705 ? 4.066 -8.875 30.188 1 44.06 705 SER B N 1
ATOM 13741 C CA . SER B 1 705 ? 3.436 -9.688 29.156 1 44.06 705 SER B CA 1
ATOM 13742 C C . SER B 1 705 ? 4.082 -11.062 29.062 1 44.06 705 SER B C 1
ATOM 13744 O O . SER B 1 705 ? 4.207 -11.625 27.969 1 44.06 705 SER B O 1
ATOM 13746 N N . PRO B 1 706 ? 4.922 -11.484 30.125 1 37.47 706 PRO B N 1
ATOM 13747 C CA . PRO B 1 706 ? 5.516 -12.781 29.797 1 37.47 706 PRO B CA 1
ATOM 13748 C C . PRO B 1 706 ? 4.5 -13.766 29.203 1 37.47 706 PRO B C 1
ATOM 13750 O O . PRO B 1 706 ? 4.793 -14.438 28.219 1 37.47 706 PRO B O 1
ATOM 13753 N N . ALA B 1 707 ? 3.814 -14.484 30.266 1 36.16 707 ALA B N 1
ATOM 13754 C CA . ALA B 1 707 ? 2.932 -15.641 30.156 1 36.16 707 ALA B CA 1
ATOM 13755 C C . ALA B 1 707 ? 1.879 -15.43 29.062 1 36.16 707 ALA B C 1
ATOM 13757 O O . ALA B 1 707 ? 1.382 -16.391 28.469 1 36.16 707 ALA B O 1
ATOM 13758 N N . GLN B 1 708 ? 1.198 -14.367 29.078 1 35 708 GLN B N 1
ATOM 13759 C CA . GLN B 1 708 ? 0.149 -14.125 28.094 1 35 708 GLN B CA 1
ATOM 13760 C C . GLN B 1 708 ? 0.736 -13.961 26.688 1 35 708 GLN B C 1
ATOM 13762 O O . GLN B 1 708 ? 0.02 -14.078 25.703 1 35 708 GLN B O 1
ATOM 13767 N N . LEU B 1 709 ? 1.927 -13.445 26.453 1 36.5 709 LEU B N 1
ATOM 13768 C CA . LEU B 1 709 ? 2.643 -13.031 25.266 1 36.5 709 LEU B CA 1
ATOM 13769 C C . LEU B 1 709 ? 3.324 -14.219 24.594 1 36.5 709 LEU B C 1
ATOM 13771 O O . LEU B 1 709 ? 3.641 -14.18 23.406 1 36.5 709 LEU B O 1
ATOM 13775 N N . GLY B 1 710 ? 4.203 -14.812 25.297 1 35.53 710 GLY B N 1
ATOM 13776 C CA . GLY B 1 710 ? 4.914 -15.906 24.672 1 35.53 710 GLY B CA 1
ATOM 13777 C C . GLY B 1 710 ? 3.996 -16.875 23.938 1 35.53 710 GLY B C 1
ATOM 13778 O O . GLY B 1 710 ? 4.461 -17.797 23.281 1 35.53 710 GLY B O 1
ATOM 13779 N N . ASN B 1 711 ? 3.131 -17.359 24.844 1 35.41 711 ASN B N 1
ATOM 13780 C CA . ASN B 1 711 ? 2.408 -18.5 24.281 1 35.41 711 ASN B CA 1
ATOM 13781 C C . ASN B 1 711 ? 1.743 -18.141 22.953 1 35.41 711 ASN B C 1
ATOM 13783 O O . ASN B 1 711 ? 1.308 -17 22.75 1 35.41 711 ASN B O 1
ATOM 13787 N N . GLY B 1 712 ? 1.881 -18.938 21.969 1 39.31 712 GLY B N 1
ATOM 13788 C CA . GLY B 1 712 ? 1.36 -19.391 20.688 1 39.31 712 GLY B CA 1
ATOM 13789 C C . GLY B 1 712 ? 0.006 -18.797 20.344 1 39.31 712 GLY B C 1
ATOM 13790 O O . GLY B 1 712 ? -0.995 -19.109 21 1 39.31 712 GLY B O 1
ATOM 13791 N N . GLY B 1 713 ? 0.081 -17.328 19.828 1 46.94 713 GLY B N 1
ATOM 13792 C CA . GLY B 1 713 ? -1.151 -16.781 19.281 1 46.94 713 GLY B CA 1
ATOM 13793 C C . GLY B 1 713 ? -2.381 -17.172 20.062 1 46.94 713 GLY B C 1
ATOM 13794 O O . GLY B 1 713 ? -2.359 -18.156 20.812 1 46.94 713 GLY B O 1
ATOM 13795 N N . ASN B 1 714 ? -3.209 -16.156 20.594 1 51.22 714 ASN B N 1
ATOM 13796 C CA . ASN B 1 714 ? -4.527 -16.562 21.062 1 51.22 714 ASN B CA 1
ATOM 13797 C C . ASN B 1 714 ? -4.961 -17.891 20.422 1 51.22 714 ASN B C 1
ATOM 13799 O O . ASN B 1 714 ? -4.707 -18.109 19.234 1 51.22 714 ASN B O 1
ATOM 13803 N N . SER B 1 715 ? -4.965 -19.031 21.203 1 52.81 715 SER B N 1
ATOM 13804 C CA . SER B 1 715 ? -5.473 -20.328 20.766 1 52.81 715 SER B CA 1
ATOM 13805 C C . SER B 1 715 ? -6.508 -20.172 19.656 1 52.81 715 SER B C 1
ATOM 13807 O O . SER B 1 715 ? -6.754 -21.094 18.891 1 52.81 715 SER B O 1
ATOM 13809 N N . ALA B 1 716 ? -6.977 -18.938 19.484 1 62.31 716 ALA B N 1
ATOM 13810 C CA . ALA B 1 716 ? -8.094 -18.797 18.547 1 62.31 716 ALA B CA 1
ATOM 13811 C C . ALA B 1 716 ? -7.602 -18.422 17.156 1 62.31 716 ALA B C 1
ATOM 13813 O O . ALA B 1 716 ? -8.328 -18.562 16.172 1 62.31 716 ALA B O 1
ATOM 13814 N N . THR B 1 717 ? -6.219 -18.047 17.172 1 78.56 717 THR B N 1
ATOM 13815 C CA . THR B 1 717 ? -5.754 -17.656 15.844 1 78.56 717 THR B CA 1
ATOM 13816 C C . THR B 1 717 ? -5.262 -18.875 15.062 1 78.56 717 THR B C 1
ATOM 13818 O O . THR B 1 717 ? -4.48 -19.672 15.578 1 78.56 717 THR B O 1
ATOM 13821 N N . LYS B 1 718 ? -5.855 -19.109 13.984 1 87.25 718 LYS B N 1
ATOM 13822 C CA . LYS B 1 718 ? -5.488 -20.25 13.141 1 87.25 718 LYS B CA 1
ATOM 13823 C C . LYS B 1 718 ? -5.25 -19.797 11.703 1 87.25 718 LYS B C 1
ATOM 13825 O O . LYS B 1 718 ? -5.746 -18.75 11.281 1 87.25 718 LYS B O 1
ATOM 13830 N N . ILE B 1 719 ? -4.402 -20.594 11.07 1 93.12 719 ILE B N 1
ATOM 13831 C CA . ILE B 1 719 ? -4.234 -20.391 9.633 1 93.12 719 ILE B CA 1
ATOM 13832 C C . ILE B 1 719 ? -5.402 -21.031 8.883 1 93.12 719 ILE B C 1
ATOM 13834 O O . ILE B 1 719 ? -5.758 -22.188 9.133 1 93.12 719 ILE B O 1
ATOM 13838 N N . GLN B 1 720 ? -6.059 -20.281 8.078 1 92.5 720 GLN B N 1
ATOM 13839 C CA . GLN B 1 720 ? -7.207 -20.75 7.32 1 92.5 720 GLN B CA 1
ATOM 13840 C C . GLN B 1 720 ? -7.008 -20.531 5.824 1 92.5 720 GLN B C 1
ATOM 13842 O O . GLN B 1 720 ? -6.332 -19.594 5.414 1 92.5 720 GLN B O 1
ATOM 13847 N N . ILE B 1 721 ? -7.578 -21.453 5.082 1 94.44 721 ILE B N 1
ATOM 13848 C CA . ILE B 1 721 ? -7.621 -21.312 3.631 1 94.44 721 ILE B CA 1
ATOM 13849 C C . ILE B 1 721 ? -8.836 -20.469 3.234 1 94.44 721 ILE B C 1
ATOM 13851 O O . ILE B 1 721 ? -9.977 -20.859 3.5 1 94.44 721 ILE B O 1
ATOM 13855 N N . THR B 1 722 ? -8.57 -19.375 2.633 1 92.44 722 THR B N 1
ATOM 13856 C CA . THR B 1 722 ? -9.672 -18.453 2.367 1 92.44 722 THR B CA 1
ATOM 13857 C C . THR B 1 722 ? -10.008 -18.438 0.879 1 92.44 722 THR B C 1
ATOM 13859 O O . THR B 1 722 ? -11.07 -17.938 0.485 1 92.44 722 THR B O 1
ATOM 13862 N N . ALA B 1 723 ? -9.156 -18.922 0.042 1 92.56 723 ALA B N 1
ATOM 13863 C CA . ALA B 1 723 ? -9.422 -19 -1.392 1 92.56 723 ALA B CA 1
ATOM 13864 C C . ALA B 1 723 ? -8.727 -20.203 -2.018 1 92.56 723 ALA B C 1
ATOM 13866 O O . ALA B 1 723 ? -7.613 -20.562 -1.614 1 92.56 723 ALA B O 1
ATOM 13867 N N . LEU B 1 724 ? -9.367 -20.875 -2.924 1 93.56 724 LEU B N 1
ATOM 13868 C CA . LEU B 1 724 ? -8.836 -21.984 -3.695 1 93.56 724 LEU B CA 1
ATOM 13869 C C . LEU B 1 724 ? -9.281 -21.906 -5.152 1 93.56 724 LEU B C 1
ATOM 13871 O O . LEU B 1 724 ? -10.484 -21.891 -5.434 1 93.56 724 LEU B O 1
ATOM 13875 N N . ASP B 1 725 ? -8.312 -21.781 -6.012 1 91.5 725 ASP B N 1
ATOM 13876 C CA . ASP B 1 725 ? -8.594 -21.719 -7.441 1 91.5 725 ASP B CA 1
ATOM 13877 C C . ASP B 1 725 ? -8.062 -22.953 -8.156 1 91.5 725 ASP B C 1
ATOM 13879 O O . ASP B 1 725 ? -6.902 -23.344 -7.977 1 91.5 725 ASP B O 1
ATOM 13883 N N . LEU B 1 726 ? -8.977 -23.625 -8.875 1 90.62 726 LEU B N 1
ATOM 13884 C CA . LEU B 1 726 ? -8.625 -24.766 -9.727 1 90.62 726 LEU B CA 1
ATOM 13885 C C . LEU B 1 726 ? -8.82 -24.422 -11.203 1 90.62 726 LEU B C 1
ATOM 13887 O O . LEU B 1 726 ? -9.945 -24.156 -11.633 1 90.62 726 LEU B O 1
ATOM 13891 N N . ASN B 1 727 ? -7.832 -24.375 -11.969 1 84.56 727 ASN B N 1
ATOM 13892 C CA . ASN B 1 727 ? -7.891 -24.016 -13.383 1 84.56 727 ASN B CA 1
ATOM 13893 C C . ASN B 1 727 ? -8.562 -22.656 -13.578 1 84.56 727 ASN B C 1
ATOM 13895 O O . ASN B 1 727 ? -9.492 -22.531 -14.383 1 84.56 727 ASN B O 1
ATOM 13899 N N . GLU B 1 728 ? -8.32 -21.75 -12.75 1 77.75 728 GLU B N 1
ATOM 13900 C CA . GLU B 1 728 ? -8.766 -20.359 -12.836 1 77.75 728 GLU B CA 1
ATOM 13901 C C . GLU B 1 728 ? -10.219 -20.219 -12.398 1 77.75 728 GLU B C 1
ATOM 13903 O O . GLU B 1 728 ? -10.867 -19.203 -12.672 1 77.75 728 GLU B O 1
ATOM 13908 N N . LYS B 1 729 ? -10.703 -21.234 -11.875 1 83.25 729 LYS B N 1
ATOM 13909 C CA . LYS B 1 729 ? -12.039 -21.172 -11.281 1 83.25 729 LYS B CA 1
ATOM 13910 C C . LYS B 1 729 ? -11.969 -21.188 -9.758 1 83.25 729 LYS B C 1
ATOM 13912 O O . LYS B 1 729 ? -11.391 -22.109 -9.172 1 83.25 729 LYS B O 1
ATOM 13917 N N . THR B 1 730 ? -12.641 -20.219 -9.258 1 88.31 730 THR B N 1
ATOM 13918 C CA . THR B 1 730 ? -12.625 -20.109 -7.809 1 88.31 730 THR B CA 1
ATOM 13919 C C . THR B 1 730 ? -13.688 -21 -7.176 1 88.31 730 THR B C 1
ATOM 13921 O O . THR B 1 730 ? -14.828 -21.031 -7.629 1 88.31 730 THR B O 1
ATOM 13924 N N . LEU B 1 731 ? -13.383 -21.719 -6.145 1 92.5 731 LEU B N 1
ATOM 13925 C CA . LEU B 1 731 ? -14.32 -22.547 -5.398 1 92.5 731 LEU B CA 1
ATOM 13926 C C . LEU B 1 731 ? -15.195 -21.703 -4.488 1 92.5 731 LEU B C 1
ATOM 13928 O O . LEU B 1 731 ? -14.719 -20.734 -3.891 1 92.5 731 LEU B O 1
ATOM 13932 N N . PRO B 1 732 ? -16.469 -22.125 -4.352 1 93.44 732 PRO B N 1
ATOM 13933 C CA . PRO B 1 732 ? -17.328 -21.422 -3.385 1 93.44 732 PRO B CA 1
ATOM 13934 C C . PRO B 1 732 ? -16.797 -21.531 -1.954 1 93.44 732 PRO B C 1
ATOM 13936 O O . PRO B 1 732 ? -16.172 -22.531 -1.598 1 93.44 732 PRO B O 1
ATOM 13939 N N . PHE B 1 733 ? -17.125 -20.625 -1.166 1 92.62 733 PHE B N 1
ATOM 13940 C CA . PHE B 1 733 ? -16.562 -20.484 0.168 1 92.62 733 PHE B CA 1
ATOM 13941 C C . PHE B 1 733 ? -16.969 -21.641 1.058 1 92.62 733 PHE B C 1
ATOM 13943 O O . PHE B 1 733 ? -16.203 -22.094 1.906 1 92.62 733 PHE B O 1
ATOM 13950 N N . GLY B 1 734 ? -18.188 -22.172 0.897 1 90.06 734 GLY B N 1
ATOM 13951 C CA . GLY B 1 734 ? -18.672 -23.266 1.71 1 90.06 734 GLY B CA 1
ATOM 13952 C C . GLY B 1 734 ? -18 -24.594 1.401 1 90.06 734 GLY B C 1
ATOM 13953 O O . GLY B 1 734 ? -18.078 -25.531 2.188 1 90.06 734 GLY B O 1
ATOM 13954 N N . LEU B 1 735 ? -17.25 -24.594 0.305 1 90.5 735 LEU B N 1
ATOM 13955 C CA . LEU B 1 735 ? -16.609 -25.844 -0.116 1 90.5 735 LEU B CA 1
ATOM 13956 C C . LEU B 1 735 ? -15.094 -25.766 0.104 1 90.5 735 LEU B C 1
ATOM 13958 O O . LEU B 1 735 ? -14.359 -26.672 -0.286 1 90.5 735 LEU B O 1
ATOM 13962 N N . LEU B 1 736 ? -14.641 -24.766 0.677 1 92.12 736 LEU B N 1
ATOM 13963 C CA . LEU B 1 736 ? -13.219 -24.625 0.936 1 92.12 736 LEU B CA 1
ATOM 13964 C C . LEU B 1 736 ? -12.75 -25.641 1.97 1 92.12 736 LEU B C 1
ATOM 13966 O O . LEU B 1 736 ? -13.461 -25.922 2.936 1 92.12 736 LEU B O 1
ATOM 13970 N N . PRO B 1 737 ? -11.609 -26.172 1.731 1 90.81 737 PRO B N 1
ATOM 13971 C CA . PRO B 1 737 ? -11.102 -27.172 2.668 1 90.81 737 PRO B CA 1
ATOM 13972 C C . PRO B 1 737 ? -10.602 -26.562 3.975 1 90.81 737 PRO B C 1
ATOM 13974 O O . PRO B 1 737 ? -10.227 -25.391 4.008 1 90.81 737 PRO B O 1
ATOM 13977 N N . HIS B 1 738 ? -10.672 -27.344 4.973 1 88.19 738 HIS B N 1
ATOM 13978 C CA . HIS B 1 738 ? -10.07 -26.969 6.254 1 88.19 738 HIS B CA 1
ATOM 13979 C C . HIS B 1 738 ? -8.672 -27.562 6.387 1 88.19 738 HIS B C 1
ATOM 13981 O O . HIS B 1 738 ? -8.328 -28.531 5.703 1 88.19 738 HIS B O 1
ATOM 13987 N N . THR B 1 739 ? -7.996 -26.922 7.188 1 86.12 739 THR B N 1
ATOM 13988 C CA . THR B 1 739 ? -6.641 -27.422 7.41 1 86.12 739 THR B CA 1
ATOM 13989 C C . THR B 1 739 ? -6.66 -28.828 8 1 86.12 739 THR B C 1
ATOM 13991 O O . THR B 1 739 ? -7.559 -29.156 8.773 1 86.12 739 THR B O 1
ATOM 13994 N N . ASP B 1 740 ? -5.824 -29.766 7.598 1 82.19 740 ASP B N 1
ATOM 13995 C CA . ASP B 1 740 ? -5.57 -31.125 8.062 1 82.19 740 ASP B CA 1
ATOM 13996 C C . ASP B 1 740 ? -6.641 -32.094 7.555 1 82.19 740 ASP B C 1
ATOM 13998 O O . ASP B 1 740 ? -6.812 -33.188 8.102 1 82.19 740 ASP B O 1
ATOM 14002 N N . GLN B 1 741 ? -7.469 -31.578 6.613 1 86.69 741 GLN B N 1
ATOM 14003 C CA . GLN B 1 741 ? -8.414 -32.469 5.941 1 86.69 741 GLN B CA 1
ATOM 14004 C C . GLN B 1 741 ? -8.016 -32.688 4.488 1 86.69 741 GLN B C 1
ATOM 14006 O O . GLN B 1 741 ? -7.555 -31.781 3.809 1 86.69 741 GLN B O 1
ATOM 14011 N N . MET B 1 742 ? -8.281 -33.875 4.16 1 91.56 742 MET B N 1
ATOM 14012 C CA . MET B 1 742 ? -7.883 -34.25 2.809 1 91.56 742 MET B CA 1
ATOM 14013 C C . MET B 1 742 ? -8.852 -33.688 1.773 1 91.56 742 MET B C 1
ATOM 14015 O O . MET B 1 742 ? -10.07 -33.781 1.939 1 91.56 742 MET B O 1
ATOM 14019 N N . PHE B 1 743 ? -8.305 -33.125 0.792 1 94.12 743 PHE B N 1
ATOM 14020 C CA . PHE B 1 743 ? -9.078 -32.531 -0.3 1 94.12 743 PHE B CA 1
ATOM 14021 C C . PHE B 1 743 ? -8.734 -33.219 -1.624 1 94.12 743 PHE B C 1
ATOM 14023 O O . PHE B 1 743 ? -7.559 -33.406 -1.941 1 94.12 743 PHE B O 1
ATOM 14030 N N . ASP B 1 744 ? -9.727 -33.531 -2.396 1 93 744 ASP B N 1
ATOM 14031 C CA . ASP B 1 744 ? -9.523 -34.219 -3.666 1 93 744 ASP B CA 1
ATOM 14032 C C . ASP B 1 744 ? -9.531 -33.25 -4.832 1 93 744 ASP B C 1
ATOM 14034 O O . ASP B 1 744 ? -10.523 -32.562 -5.062 1 93 744 ASP B O 1
ATOM 14038 N N . ILE B 1 745 ? -8.492 -33.281 -5.559 1 91.88 745 ILE B N 1
ATOM 14039 C CA . ILE B 1 745 ? -8.391 -32.469 -6.758 1 91.88 745 ILE B CA 1
ATOM 14040 C C . ILE B 1 745 ? -8.68 -33.312 -7.996 1 91.88 745 ILE B C 1
ATOM 14042 O O . ILE B 1 745 ? -8.062 -34.375 -8.188 1 91.88 745 ILE B O 1
ATOM 14046 N N . PRO B 1 746 ? -9.547 -32.844 -8.812 1 87.94 746 PRO B N 1
ATOM 14047 C CA . PRO B 1 746 ? -9.891 -33.594 -10.008 1 87.94 746 PRO B CA 1
ATOM 14048 C C . PRO B 1 746 ? -8.719 -33.781 -10.961 1 87.94 746 PRO B C 1
ATOM 14050 O O . PRO B 1 746 ? -7.789 -32.969 -10.961 1 87.94 746 PRO B O 1
ATOM 14053 N N . PRO B 1 747 ? -8.859 -34.75 -11.727 1 85.38 747 PRO B N 1
ATOM 14054 C CA . PRO B 1 747 ? -7.793 -34.969 -12.703 1 85.38 747 PRO B CA 1
ATOM 14055 C C . PRO B 1 747 ? -7.762 -33.906 -13.789 1 85.38 747 PRO B C 1
ATOM 14057 O O . PRO B 1 747 ? -8.805 -33.375 -14.172 1 85.38 747 PRO B O 1
ATOM 14060 N N . GLY B 1 748 ? -6.641 -33.562 -14.266 1 79 748 GLY B N 1
ATOM 14061 C CA . GLY B 1 748 ? -6.508 -32.594 -15.336 1 79 748 GLY B CA 1
ATOM 14062 C C . GLY B 1 748 ? -6.328 -31.172 -14.836 1 79 748 GLY B C 1
ATOM 14063 O O . GLY B 1 748 ? -6.34 -30.219 -15.625 1 79 748 GLY B O 1
ATOM 14064 N N . THR B 1 749 ? -6.262 -31.094 -13.57 1 84.5 749 THR B N 1
ATOM 14065 C CA . THR B 1 749 ? -6.035 -29.766 -13.023 1 84.5 749 THR B CA 1
ATOM 14066 C C . THR B 1 749 ? -4.637 -29.266 -13.383 1 84.5 749 THR B C 1
ATOM 14068 O O . THR B 1 749 ? -3.641 -29.938 -13.086 1 84.5 749 THR B O 1
ATOM 14071 N N . ARG B 1 750 ? -4.609 -28.125 -14.055 1 84.06 750 ARG B N 1
ATOM 14072 C CA . ARG B 1 750 ? -3.34 -27.578 -14.531 1 84.06 750 ARG B CA 1
ATOM 14073 C C . ARG B 1 750 ? -2.807 -26.531 -13.57 1 84.06 750 ARG B C 1
ATOM 14075 O O . ARG B 1 750 ? -1.604 -26.25 -13.547 1 84.06 750 ARG B O 1
ATOM 14082 N N . SER B 1 751 ? -3.703 -25.859 -12.945 1 87.94 751 SER B N 1
ATOM 14083 C CA . SER B 1 751 ? -3.271 -24.781 -12.062 1 87.94 751 SER B CA 1
ATOM 14084 C C . SER B 1 751 ? -3.975 -24.844 -10.711 1 87.94 751 SER B C 1
ATOM 14086 O O . SER B 1 751 ? -5.184 -25.078 -10.648 1 87.94 751 SER B O 1
ATOM 14088 N N . LEU B 1 752 ? -3.158 -24.781 -9.688 1 91.56 752 LEU B N 1
ATOM 14089 C CA . LEU B 1 752 ? -3.645 -24.75 -8.312 1 91.56 752 LEU B CA 1
ATOM 14090 C C . LEU B 1 752 ? -3.164 -23.5 -7.594 1 91.56 752 LEU B C 1
ATOM 14092 O O . LEU B 1 752 ? -1.962 -23.234 -7.535 1 91.56 752 LEU B O 1
ATOM 14096 N N . ARG B 1 753 ? -4.094 -22.703 -7.098 1 92.31 753 ARG B N 1
ATOM 14097 C CA . ARG B 1 753 ? -3.779 -21.516 -6.297 1 92.31 753 ARG B CA 1
ATOM 14098 C C . ARG B 1 753 ? -4.441 -21.594 -4.926 1 92.31 753 ARG B C 1
ATOM 14100 O O . ARG B 1 753 ? -5.664 -21.719 -4.828 1 92.31 753 ARG B O 1
ATOM 14107 N N . VAL B 1 754 ? -3.633 -21.531 -3.9 1 94.62 754 VAL B N 1
ATOM 14108 C CA . VAL B 1 754 ? -4.141 -21.656 -2.539 1 94.62 754 VAL B CA 1
ATOM 14109 C C . VAL B 1 754 ? -3.879 -20.359 -1.771 1 94.62 754 VAL B C 1
ATOM 14111 O O . VAL B 1 754 ? -2.729 -20.031 -1.484 1 94.62 754 VAL B O 1
ATOM 14114 N N . GLY B 1 755 ? -4.973 -19.625 -1.496 1 94.31 755 GLY B N 1
ATOM 14115 C CA . GLY B 1 755 ? -4.863 -18.469 -0.625 1 94.31 755 GLY B CA 1
ATOM 14116 C C . GLY B 1 755 ? -5.074 -18.797 0.84 1 94.31 755 GLY B C 1
ATOM 14117 O O . GLY B 1 755 ? -6.016 -19.5 1.192 1 94.31 755 GLY B O 1
ATOM 14118 N N . PHE B 1 756 ? -4.129 -18.391 1.723 1 94.88 756 PHE B N 1
ATOM 14119 C CA . PHE B 1 756 ? -4.242 -18.672 3.148 1 94.88 756 PHE B CA 1
ATOM 14120 C C . PHE B 1 756 ? -3.848 -17.453 3.975 1 94.88 756 PHE B C 1
ATOM 14122 O O . PHE B 1 756 ? -3.102 -16.594 3.502 1 94.88 756 PHE B O 1
ATOM 14129 N N . ILE B 1 757 ? -4.449 -17.375 5.152 1 92.56 757 ILE B N 1
ATOM 14130 C CA . ILE B 1 757 ? -4.184 -16.219 6.02 1 92.56 757 ILE B CA 1
ATOM 14131 C C . ILE B 1 757 ? -4.27 -16.656 7.484 1 92.56 757 ILE B C 1
ATOM 14133 O O . ILE B 1 757 ? -4.816 -17.719 7.793 1 92.56 757 ILE B O 1
ATOM 14137 N N . LEU B 1 758 ? -3.523 -15.891 8.289 1 91.75 758 LEU B N 1
ATOM 14138 C CA . LEU B 1 758 ? -3.711 -15.992 9.734 1 91.75 758 LEU B CA 1
ATOM 14139 C C . LEU B 1 758 ? -4.941 -15.211 10.18 1 91.75 758 LEU B C 1
ATOM 14141 O O . LEU B 1 758 ? -5.102 -14.039 9.82 1 91.75 758 LEU B O 1
ATOM 14145 N N . SER B 1 759 ? -5.875 -15.922 10.914 1 86.38 759 SER B N 1
ATOM 14146 C CA . SER B 1 759 ? -7.109 -15.281 11.359 1 86.38 759 SER B CA 1
ATOM 14147 C C . SER B 1 759 ? -6.84 -14.258 12.453 1 86.38 759 SER B C 1
ATOM 14149 O O . SER B 1 759 ? -7.289 -14.414 13.586 1 86.38 759 SER B O 1
ATOM 14151 N N . ASP B 1 760 ? -6.066 -13.164 12.148 1 84 760 ASP B N 1
ATOM 14152 C CA . ASP B 1 760 ? -5.711 -12.078 13.062 1 84 760 ASP B CA 1
ATOM 14153 C C . ASP B 1 760 ? -5.75 -10.734 12.352 1 84 760 ASP B C 1
ATOM 14155 O O . ASP B 1 760 ? -4.949 -10.477 11.445 1 84 760 ASP B O 1
ATOM 14159 N N . TYR B 1 761 ? -6.699 -9.922 12.852 1 84.19 761 TYR B N 1
ATOM 14160 C CA . TYR B 1 761 ? -6.879 -8.633 12.188 1 84.19 761 TYR B CA 1
ATOM 14161 C C . TYR B 1 761 ? -6.176 -7.523 12.961 1 84.19 761 TYR B C 1
ATOM 14163 O O . TYR B 1 761 ? -6.332 -6.34 12.633 1 84.19 761 TYR B O 1
ATOM 14171 N N . SER B 1 762 ? -5.387 -7.848 13.977 1 78.81 762 SER B N 1
ATOM 14172 C CA . SER B 1 762 ? -4.758 -6.816 14.797 1 78.81 762 SER B CA 1
ATOM 14173 C C . SER B 1 762 ? -3.736 -6.02 13.992 1 78.81 762 SER B C 1
ATOM 14175 O O . SER B 1 762 ? -3.674 -4.793 14.102 1 78.81 762 SER B O 1
ATOM 14177 N N . ALA B 1 763 ? -2.895 -6.672 13.305 1 78.44 763 ALA B N 1
ATOM 14178 C CA . ALA B 1 763 ? -1.91 -6.039 12.422 1 78.44 763 ALA B CA 1
ATOM 14179 C C . ALA B 1 763 ? -1.506 -6.977 11.289 1 78.44 763 ALA B C 1
ATOM 14181 O O . ALA B 1 763 ? -0.433 -7.582 11.328 1 78.44 763 ALA B O 1
ATOM 14182 N N . PRO B 1 764 ? -2.285 -6.914 10.344 1 81.12 764 PRO B N 1
ATOM 14183 C CA . PRO B 1 764 ? -2.008 -7.855 9.258 1 81.12 764 PRO B CA 1
ATOM 14184 C C . PRO B 1 764 ? -0.67 -7.586 8.57 1 81.12 764 PRO B C 1
ATOM 14186 O O . PRO B 1 764 ? -0.043 -8.508 8.047 1 81.12 764 PRO B O 1
ATOM 14189 N N . ASN B 1 765 ? -0.166 -6.43 8.617 1 78.75 765 ASN B N 1
ATOM 14190 C CA . ASN B 1 765 ? 1.08 -6.07 7.945 1 78.75 765 ASN B CA 1
ATOM 14191 C C . ASN B 1 765 ? 2.297 -6.523 8.742 1 78.75 765 ASN B C 1
ATOM 14193 O O . ASN B 1 765 ? 3.418 -6.52 8.234 1 78.75 765 ASN B O 1
ATOM 14197 N N . ASP B 1 766 ? 2.1 -6.941 9.969 1 82.56 766 ASP B N 1
ATOM 14198 C CA . ASP B 1 766 ? 3.197 -7.406 10.812 1 82.56 766 ASP B CA 1
ATOM 14199 C C . ASP B 1 766 ? 3.332 -8.922 10.75 1 82.56 766 ASP B C 1
ATOM 14201 O O . ASP B 1 766 ? 4.012 -9.523 11.586 1 82.56 766 ASP B O 1
ATOM 14205 N N . VAL B 1 767 ? 2.697 -9.531 9.789 1 88.56 767 VAL B N 1
ATOM 14206 C CA . VAL B 1 767 ? 2.771 -10.984 9.656 1 88.56 767 VAL B CA 1
ATOM 14207 C C . VAL B 1 767 ? 3.531 -11.344 8.383 1 88.56 767 VAL B C 1
ATOM 14209 O O . VAL B 1 767 ? 3.303 -10.75 7.328 1 88.56 767 VAL B O 1
ATOM 14212 N N . ARG B 1 768 ? 4.438 -12.305 8.508 1 89.94 768 ARG B N 1
ATOM 14213 C CA . ARG B 1 768 ? 5.191 -12.828 7.375 1 89.94 768 ARG B CA 1
ATOM 14214 C C . ARG B 1 768 ? 4.77 -14.258 7.047 1 89.94 768 ARG B C 1
ATOM 14216 O O . ARG B 1 768 ? 4.676 -15.102 7.938 1 89.94 768 ARG B O 1
ATOM 14223 N N . TYR B 1 769 ? 4.551 -14.445 5.715 1 93.81 769 TYR B N 1
ATOM 14224 C CA . TYR B 1 769 ? 4.043 -15.75 5.305 1 93.81 769 TYR B CA 1
ATOM 14225 C C . TYR B 1 769 ? 5.066 -16.484 4.453 1 93.81 769 TYR B C 1
ATOM 14227 O O . TYR B 1 769 ? 5.848 -15.867 3.73 1 93.81 769 TYR B O 1
ATOM 14235 N N . SER B 1 770 ? 5.117 -17.797 4.598 1 95 770 SER B N 1
ATOM 14236 C CA . SER B 1 770 ? 5.91 -18.703 3.779 1 95 770 SER B CA 1
ATOM 14237 C C . SER B 1 770 ? 5.191 -20.031 3.572 1 95 770 SER B C 1
ATOM 14239 O O . SER B 1 770 ? 4.277 -20.375 4.328 1 95 770 SER B O 1
ATOM 14241 N N . TYR B 1 771 ? 5.523 -20.703 2.473 1 95.25 771 TYR B N 1
ATOM 14242 C CA . TYR B 1 771 ? 4.93 -22.016 2.213 1 95.25 771 TYR B CA 1
ATOM 14243 C C . TYR B 1 771 ? 5.957 -22.969 1.615 1 95.25 771 TYR B C 1
ATOM 14245 O O . TYR B 1 771 ? 7.02 -22.547 1.16 1 95.25 771 TYR B O 1
ATOM 14253 N N . LYS B 1 772 ? 5.668 -24.281 1.792 1 94.56 772 LYS B N 1
ATOM 14254 C CA . LYS B 1 772 ? 6.527 -25.344 1.284 1 94.56 772 LYS B CA 1
ATOM 14255 C C . LYS B 1 772 ? 5.719 -26.594 0.951 1 94.56 772 LYS B C 1
ATOM 14257 O O . LYS B 1 772 ? 4.965 -27.094 1.788 1 94.56 772 LYS B O 1
ATOM 14262 N N . LEU B 1 773 ? 5.801 -26.922 -0.269 1 93.19 773 LEU B N 1
ATOM 14263 C CA . LEU B 1 773 ? 5.184 -28.188 -0.65 1 93.19 773 LEU B CA 1
ATOM 14264 C C . LEU B 1 773 ? 6.145 -29.359 -0.438 1 93.19 773 LEU B C 1
ATOM 14266 O O . LEU B 1 773 ? 7.207 -29.406 -1.064 1 93.19 773 LEU B O 1
ATOM 14270 N N . GLU B 1 774 ? 5.742 -30.266 0.318 1 91.75 774 GLU B N 1
ATOM 14271 C CA . GLU B 1 774 ? 6.594 -31.406 0.646 1 91.75 774 GLU B CA 1
ATOM 14272 C C . GLU B 1 774 ? 6.906 -32.25 -0.596 1 91.75 774 GLU B C 1
ATOM 14274 O O . GLU B 1 774 ? 6 -32.594 -1.351 1 91.75 774 GLU B O 1
ATOM 14279 N N . GLY B 1 775 ? 8.156 -32.469 -0.801 1 81.94 775 GLY B N 1
ATOM 14280 C CA . GLY B 1 775 ? 8.578 -33.312 -1.908 1 81.94 775 GLY B CA 1
ATOM 14281 C C . GLY B 1 775 ? 8.961 -32.531 -3.145 1 81.94 775 GLY B C 1
ATOM 14282 O O . GLY B 1 775 ? 9.688 -33.031 -4.004 1 81.94 775 GLY B O 1
ATOM 14283 N N . ILE B 1 776 ? 8.445 -31.344 -3.232 1 83 776 ILE B N 1
ATOM 14284 C CA . ILE B 1 776 ? 8.719 -30.531 -4.414 1 83 776 ILE B CA 1
ATOM 14285 C C . ILE B 1 776 ? 9.672 -29.391 -4.055 1 83 776 ILE B C 1
ATOM 14287 O O . ILE B 1 776 ? 10.695 -29.188 -4.711 1 83 776 ILE B O 1
ATOM 14291 N N . ASP B 1 777 ? 9.344 -28.688 -2.959 1 85.44 777 ASP B N 1
ATOM 14292 C CA . ASP B 1 777 ? 10.164 -27.562 -2.531 1 85.44 777 ASP B CA 1
ATOM 14293 C C . ASP B 1 777 ? 11.203 -28 -1.495 1 85.44 777 ASP B C 1
ATOM 14295 O O . ASP B 1 777 ? 10.875 -28.719 -0.552 1 85.44 777 ASP B O 1
ATOM 14299 N N . SER B 1 778 ? 12.453 -27.562 -1.678 1 82.5 778 SER B N 1
ATOM 14300 C CA . SER B 1 778 ? 13.5 -27.891 -0.715 1 82.5 778 SER B CA 1
ATOM 14301 C C . SER B 1 778 ? 13.523 -26.891 0.435 1 82.5 778 SER B C 1
ATOM 14303 O O . SER B 1 778 ? 13.828 -27.25 1.573 1 82.5 778 SER B O 1
ATOM 14305 N N . GLU B 1 779 ? 13.211 -25.672 0.12 1 87.56 779 GLU B N 1
ATOM 14306 C CA . GLU B 1 779 ? 13.211 -24.625 1.133 1 87.56 779 GLU B CA 1
ATOM 14307 C C . GLU B 1 779 ? 11.875 -23.891 1.168 1 87.56 779 GLU B C 1
ATOM 14309 O O . GLU B 1 779 ? 11.031 -24.078 0.281 1 87.56 779 GLU B O 1
ATOM 14314 N N . TRP B 1 780 ? 11.734 -23.203 2.344 1 90.62 780 TRP B N 1
ATOM 14315 C CA . TRP B 1 780 ? 10.539 -22.375 2.467 1 90.62 780 TRP B CA 1
ATOM 14316 C C . TRP B 1 780 ? 10.547 -21.25 1.45 1 90.62 780 TRP B C 1
ATOM 14318 O O . TRP B 1 780 ? 11.578 -20.609 1.229 1 90.62 780 TRP B O 1
ATOM 14328 N N . ILE B 1 781 ? 9.477 -21.156 0.822 1 87.56 781 ILE B N 1
ATOM 14329 C CA . ILE B 1 781 ? 9.32 -20.047 -0.111 1 87.56 781 ILE B CA 1
ATOM 14330 C C . ILE B 1 781 ? 8.68 -18.859 0.604 1 87.56 781 ILE B C 1
ATOM 14332 O O . ILE B 1 781 ? 7.543 -18.953 1.072 1 87.56 781 ILE B O 1
ATOM 14336 N N . ARG B 1 782 ? 9.406 -17.797 0.634 1 86.38 782 ARG B N 1
ATOM 14337 C CA . ARG B 1 782 ? 8.906 -16.609 1.314 1 86.38 782 ARG B CA 1
ATOM 14338 C C . ARG B 1 782 ? 8.023 -15.781 0.388 1 86.38 782 ARG B C 1
ATOM 14340 O O . ARG B 1 782 ? 8.367 -15.578 -0.78 1 86.38 782 ARG B O 1
ATOM 14347 N N . ILE B 1 783 ? 6.949 -15.367 0.958 1 87.38 783 ILE B N 1
ATOM 14348 C CA . ILE B 1 783 ? 6.066 -14.461 0.234 1 87.38 783 ILE B CA 1
ATOM 14349 C C . ILE B 1 783 ? 6.441 -13.016 0.546 1 87.38 783 ILE B C 1
ATOM 14351 O O . ILE B 1 783 ? 6.688 -12.664 1.703 1 87.38 783 ILE B O 1
ATOM 14355 N N . PRO B 1 784 ? 6.508 -12.234 -0.505 1 76.5 784 PRO B N 1
ATOM 14356 C CA . PRO B 1 784 ? 6.859 -10.836 -0.255 1 76.5 784 PRO B CA 1
ATOM 14357 C C . PRO B 1 784 ? 5.938 -10.172 0.762 1 76.5 784 PRO B C 1
ATOM 14359 O O . PRO B 1 784 ? 4.734 -10.445 0.784 1 76.5 784 PRO B O 1
ATOM 14362 N N . ASP B 1 785 ? 6.508 -9.227 1.49 1 77.38 785 ASP B N 1
ATOM 14363 C CA . ASP B 1 785 ? 5.77 -8.555 2.559 1 77.38 785 ASP B CA 1
ATOM 14364 C C . ASP B 1 785 ? 4.605 -7.746 1.997 1 77.38 785 ASP B C 1
ATOM 14366 O O . ASP B 1 785 ? 4.699 -7.191 0.899 1 77.38 785 ASP B O 1
ATOM 14370 N N . ASN B 1 786 ? 3.506 -7.66 2.734 1 73.5 786 ASN B N 1
ATOM 14371 C CA . ASN B 1 786 ? 2.312 -6.863 2.457 1 73.5 786 ASN B CA 1
ATOM 14372 C C . ASN B 1 786 ? 1.637 -7.301 1.161 1 73.5 786 ASN B C 1
ATOM 14374 O O . ASN B 1 786 ? 1.076 -6.473 0.439 1 73.5 786 ASN B O 1
ATOM 14378 N N . THR B 1 787 ? 1.847 -8.469 0.711 1 78.25 787 THR B N 1
ATOM 14379 C CA . THR B 1 787 ? 1.139 -9.078 -0.41 1 78.25 787 THR B CA 1
ATOM 14380 C C . THR B 1 787 ? 0.251 -10.219 0.069 1 78.25 787 THR B C 1
ATOM 14382 O O . THR B 1 787 ? 0.593 -10.922 1.025 1 78.25 787 THR B O 1
ATOM 14385 N N . PRO B 1 788 ? -0.858 -10.297 -0.647 1 83.81 788 PRO B N 1
ATOM 14386 C CA . PRO B 1 788 ? -1.705 -11.43 -0.257 1 83.81 788 PRO B CA 1
ATOM 14387 C C . PRO B 1 788 ? -1.005 -12.773 -0.422 1 83.81 788 PRO B C 1
ATOM 14389 O O . PRO B 1 788 ? -0.503 -13.086 -1.505 1 83.81 788 PRO B O 1
ATOM 14392 N N . PRO B 1 789 ? -0.954 -13.57 0.609 1 91.44 789 PRO B N 1
ATOM 14393 C CA . PRO B 1 789 ? -0.266 -14.859 0.523 1 91.44 789 PRO B CA 1
ATOM 14394 C C . PRO B 1 789 ? -1.007 -15.867 -0.352 1 91.44 789 PRO B C 1
ATOM 14396 O O . PRO B 1 789 ? -2.146 -16.234 -0.05 1 91.44 789 PRO B O 1
ATOM 14399 N N . VAL B 1 790 ? -0.386 -16.297 -1.36 1 91.56 790 VAL B N 1
ATOM 14400 C CA . VAL B 1 790 ? -0.93 -17.281 -2.283 1 91.56 790 VAL B CA 1
ATOM 14401 C C . VAL B 1 790 ? 0.165 -18.266 -2.693 1 91.56 790 VAL B C 1
ATOM 14403 O O . VAL B 1 790 ? 1.257 -17.859 -3.094 1 91.56 790 VAL B O 1
ATOM 14406 N N . ALA B 1 791 ? -0.083 -19.531 -2.555 1 93.38 791 ALA B N 1
ATOM 14407 C CA . ALA B 1 791 ? 0.792 -20.578 -3.086 1 93.38 791 ALA B CA 1
ATOM 14408 C C . ALA B 1 791 ? 0.334 -21.031 -4.473 1 93.38 791 ALA B C 1
ATOM 14410 O O . ALA B 1 791 ? -0.817 -21.422 -4.652 1 93.38 791 ALA B O 1
ATOM 14411 N N . ILE B 1 792 ? 1.188 -20.984 -5.41 1 89.62 792 ILE B N 1
ATOM 14412 C CA . ILE B 1 792 ? 0.824 -21.312 -6.785 1 89.62 792 ILE B CA 1
ATOM 14413 C C . ILE B 1 792 ? 1.636 -22.516 -7.262 1 89.62 792 ILE B C 1
ATOM 14415 O O . ILE B 1 792 ? 2.867 -22.516 -7.18 1 89.62 792 ILE B O 1
ATOM 14419 N N . TYR B 1 793 ? 0.972 -23.531 -7.75 1 90.56 793 TYR B N 1
ATOM 14420 C CA . TYR B 1 793 ? 1.586 -24.703 -8.359 1 90.56 793 TYR B CA 1
ATOM 14421 C C . TYR B 1 793 ? 0.891 -25.062 -9.664 1 90.56 793 TYR B C 1
ATOM 14423 O O . TYR B 1 793 ? -0.339 -25.031 -9.75 1 90.56 793 TYR B O 1
ATOM 14431 N N . THR B 1 794 ? 1.721 -25.312 -10.656 1 87.31 794 THR B N 1
ATOM 14432 C CA . THR B 1 794 ? 1.169 -25.703 -11.945 1 87.31 794 THR B CA 1
ATOM 14433 C C . THR B 1 794 ? 1.668 -27.094 -12.344 1 87.31 794 THR B C 1
ATOM 14435 O O . THR B 1 794 ? 2.793 -27.469 -12.008 1 87.31 794 THR B O 1
ATOM 14438 N N . ASN B 1 795 ? 0.794 -27.891 -12.953 1 83 795 ASN B N 1
ATOM 14439 C CA . ASN B 1 795 ? 1.112 -29.172 -13.555 1 83 795 ASN B CA 1
ATOM 14440 C C . ASN B 1 795 ? 1.699 -30.141 -12.531 1 83 795 ASN B C 1
ATOM 14442 O O . ASN B 1 795 ? 2.758 -30.734 -12.766 1 83 795 ASN B O 1
ATOM 14446 N N . LEU B 1 796 ? 0.974 -30.344 -11.508 1 85.19 796 LEU B N 1
ATOM 14447 C CA . LEU B 1 796 ? 1.387 -31.297 -10.477 1 85.19 796 LEU B CA 1
ATOM 14448 C C . LEU B 1 796 ? 1.104 -32.719 -10.922 1 85.19 796 LEU B C 1
ATOM 14450 O O . LEU B 1 796 ? 0.004 -33.031 -11.391 1 85.19 796 LEU B O 1
ATOM 14454 N N . PRO B 1 797 ? 2.088 -33.5 -10.766 1 82 797 PRO B N 1
ATOM 14455 C CA . PRO B 1 797 ? 1.827 -34.906 -11.055 1 82 797 PRO B CA 1
ATOM 14456 C C . PRO B 1 797 ? 0.841 -35.531 -10.078 1 82 797 PRO B C 1
ATOM 14458 O O . PRO B 1 797 ? 0.592 -34.969 -9 1 82 797 PRO B O 1
ATOM 14461 N N . SER B 1 798 ? 0.251 -36.656 -10.492 1 86.94 798 SER B N 1
ATOM 14462 C CA . SER B 1 798 ? -0.689 -37.344 -9.609 1 86.94 798 SER B CA 1
ATOM 14463 C C . SER B 1 798 ? 0.007 -37.844 -8.359 1 86.94 798 SER B C 1
ATOM 14465 O O . SER B 1 798 ? 1.181 -38.219 -8.398 1 86.94 798 SER B O 1
ATOM 14467 N N . GLY B 1 799 ? -0.717 -37.719 -7.18 1 89.06 799 GLY B N 1
ATOM 14468 C CA . GLY B 1 799 ? -0.148 -38.188 -5.922 1 89.06 799 GLY B CA 1
ATOM 14469 C C . GLY B 1 799 ? -0.732 -37.469 -4.711 1 89.06 799 GLY B C 1
ATOM 14470 O O . GLY B 1 799 ? -1.76 -36.812 -4.812 1 89.06 799 GLY B O 1
ATOM 14471 N N . HIS B 1 800 ? -0.113 -37.875 -3.557 1 92.69 800 HIS B N 1
ATOM 14472 C CA . HIS B 1 800 ? -0.486 -37.25 -2.295 1 92.69 800 HIS B CA 1
ATOM 14473 C C . HIS B 1 800 ? 0.476 -36.125 -1.937 1 92.69 800 HIS B C 1
ATOM 14475 O O . HIS B 1 800 ? 1.695 -36.312 -2.018 1 92.69 800 HIS B O 1
ATOM 14481 N N . TYR B 1 801 ? -0.11 -34.969 -1.638 1 94.06 801 TYR B N 1
ATOM 14482 C CA . TYR B 1 801 ? 0.714 -33.812 -1.341 1 94.06 801 TYR B CA 1
ATOM 14483 C C . TYR B 1 801 ? 0.323 -33.188 -0.003 1 94.06 801 TYR B C 1
ATOM 14485 O O . TYR B 1 801 ? -0.817 -33.344 0.444 1 94.06 801 TYR B O 1
ATOM 14493 N N . ALA B 1 802 ? 1.317 -32.625 0.659 1 95.94 802 ALA B N 1
ATOM 14494 C CA . ALA B 1 802 ? 1.106 -31.844 1.864 1 95.94 802 ALA B CA 1
ATOM 14495 C C . ALA B 1 802 ? 1.733 -30.453 1.723 1 95.94 802 ALA B C 1
ATOM 14497 O O . ALA B 1 802 ? 2.957 -30.328 1.635 1 95.94 802 ALA B O 1
ATOM 14498 N N . LEU B 1 803 ? 0.893 -29.469 1.668 1 95.94 803 LEU B N 1
ATOM 14499 C CA . LEU B 1 803 ? 1.366 -28.078 1.617 1 95.94 803 LEU B CA 1
ATOM 14500 C C . LEU B 1 803 ? 1.499 -27.5 3.021 1 95.94 803 LEU B C 1
ATOM 14502 O O . LEU B 1 803 ? 0.508 -27.375 3.744 1 95.94 803 LEU B O 1
ATOM 14506 N N . HIS B 1 804 ? 2.734 -27.203 3.383 1 96.56 804 HIS B N 1
ATOM 14507 C CA . HIS B 1 804 ? 2.984 -26.547 4.664 1 96.56 804 HIS B CA 1
ATOM 14508 C C . HIS B 1 804 ? 2.887 -25.031 4.539 1 96.56 804 HIS B C 1
ATOM 14510 O O . HIS B 1 804 ? 3.5 -24.438 3.648 1 96.56 804 HIS B O 1
ATOM 14516 N N . MET B 1 805 ? 2.059 -24.469 5.359 1 96.06 805 MET B N 1
ATOM 14517 C CA . MET B 1 805 ? 1.881 -23.031 5.418 1 96.06 805 MET B CA 1
ATOM 14518 C C . MET B 1 805 ? 2.338 -22.469 6.766 1 96.06 805 MET B C 1
ATOM 14520 O O . MET B 1 805 ? 2.055 -23.062 7.809 1 96.06 805 MET B O 1
ATOM 14524 N N . ARG B 1 806 ? 3.051 -21.359 6.719 1 95.38 806 ARG B N 1
ATOM 14525 C CA . ARG B 1 806 ? 3.613 -20.781 7.938 1 95.38 806 ARG B CA 1
ATOM 14526 C C . ARG B 1 806 ? 3.334 -19.281 8.008 1 95.38 806 ARG B C 1
ATOM 14528 O O . ARG B 1 806 ? 3.422 -18.578 7 1 95.38 806 ARG B O 1
ATOM 14535 N N . ALA B 1 807 ? 2.941 -18.828 9.234 1 93.69 807 ALA B N 1
ATOM 14536 C CA . ALA B 1 807 ? 2.762 -17.406 9.547 1 93.69 807 ALA B CA 1
ATOM 14537 C C . ALA B 1 807 ? 3.641 -16.984 10.719 1 93.69 807 ALA B C 1
ATOM 14539 O O . ALA B 1 807 ? 3.574 -17.578 11.797 1 93.69 807 ALA B O 1
ATOM 14540 N N . GLU B 1 808 ? 4.52 -16.062 10.469 1 90 808 GLU B N 1
ATOM 14541 C CA . GLU B 1 808 ? 5.379 -15.5 11.508 1 90 808 GLU B CA 1
ATOM 14542 C C . GLU B 1 808 ? 4.91 -14.109 11.914 1 90 808 GLU B C 1
ATOM 14544 O O . GLU B 1 808 ? 4.926 -13.18 11.109 1 90 808 GLU B O 1
ATOM 14549 N N . VAL B 1 809 ? 4.492 -13.984 13.156 1 86.88 809 VAL B N 1
ATOM 14550 C CA . VAL B 1 809 ? 4.031 -12.703 13.68 1 86.88 809 VAL B CA 1
ATOM 14551 C C . VAL B 1 809 ? 5.191 -11.969 14.344 1 86.88 809 VAL B C 1
ATOM 14553 O O . VAL B 1 809 ? 5.859 -12.516 15.227 1 86.88 809 VAL B O 1
ATOM 14556 N N . LEU B 1 810 ? 5.371 -10.75 13.898 1 80.31 810 LEU B N 1
ATOM 14557 C CA . LEU B 1 810 ? 6.465 -9.938 14.422 1 80.31 810 LEU B CA 1
ATOM 14558 C C . LEU B 1 810 ? 5.992 -9.07 15.578 1 80.31 810 LEU B C 1
ATOM 14560 O O . LEU B 1 810 ? 4.789 -8.977 15.836 1 80.31 810 LEU B O 1
ATOM 14564 N N . GLY B 1 811 ? 6.918 -8.422 16.359 1 79.12 811 GLY B N 1
ATOM 14565 C CA . GLY B 1 811 ? 6.602 -7.547 17.484 1 79.12 811 GLY B CA 1
ATOM 14566 C C . GLY B 1 811 ? 7.219 -8.008 18.781 1 79.12 811 GLY B C 1
ATOM 14567 O O . GLY B 1 811 ? 8.117 -8.852 18.797 1 79.12 811 GLY B O 1
ATOM 14568 N N . LEU B 1 812 ? 6.77 -7.418 19.875 1 78.06 812 LEU B N 1
ATOM 14569 C CA . LEU B 1 812 ? 7.27 -7.73 21.203 1 78.06 812 LEU B CA 1
ATOM 14570 C C . LEU B 1 812 ? 6.945 -9.172 21.578 1 78.06 812 LEU B C 1
ATOM 14572 O O . LEU B 1 812 ? 7.758 -9.852 22.219 1 78.06 812 LEU B O 1
ATOM 14576 N N . HIS B 1 813 ? 5.715 -9.531 21.094 1 77.5 813 HIS B N 1
ATOM 14577 C CA . HIS B 1 813 ? 5.281 -10.906 21.344 1 77.5 813 HIS B CA 1
ATOM 14578 C C . HIS B 1 813 ? 5.242 -11.711 20.047 1 77.5 813 HIS B C 1
ATOM 14580 O O . HIS B 1 813 ? 4.184 -12.203 19.656 1 77.5 813 HIS B O 1
ATOM 14586 N N . SER B 1 814 ? 6.41 -11.922 19.516 1 78.88 814 SER B N 1
ATOM 14587 C CA . SER B 1 814 ? 6.52 -12.609 18.234 1 78.88 814 SER B CA 1
ATOM 14588 C C . SER B 1 814 ? 6.281 -14.109 18.391 1 78.88 814 SER B C 1
ATOM 14590 O O . SER B 1 814 ? 6.617 -14.688 19.438 1 78.88 814 SER B O 1
ATOM 14592 N N . TYR B 1 815 ? 5.551 -14.789 17.469 1 82.38 815 TYR B N 1
ATOM 14593 C CA . TYR B 1 815 ? 5.34 -16.234 17.438 1 82.38 815 TYR B CA 1
ATOM 14594 C C . TYR B 1 815 ? 5.191 -16.734 16 1 82.38 815 TYR B C 1
ATOM 14596 O O . TYR B 1 815 ? 5.043 -15.938 15.07 1 82.38 815 TYR B O 1
ATOM 14604 N N . GLN B 1 816 ? 5.32 -18 15.914 1 88.5 816 GLN B N 1
ATOM 14605 C CA . GLN B 1 816 ? 5.18 -18.672 14.625 1 88.5 816 GLN B CA 1
ATOM 14606 C C . GLN B 1 816 ? 4.102 -19.75 14.672 1 88.5 816 GLN B C 1
ATOM 14608 O O . GLN B 1 816 ? 3.986 -20.469 15.664 1 88.5 816 GLN B O 1
ATOM 14613 N N . LYS B 1 817 ? 3.209 -19.719 13.672 1 91.44 817 LYS B N 1
ATOM 14614 C CA . LYS B 1 817 ? 2.174 -20.734 13.523 1 91.44 817 LYS B CA 1
ATOM 14615 C C . LYS B 1 817 ? 2.307 -21.469 12.195 1 91.44 817 LYS B C 1
ATOM 14617 O O . LYS B 1 817 ? 2.607 -20.859 11.172 1 91.44 817 LYS B O 1
ATOM 14622 N N . GLU B 1 818 ? 2.096 -22.797 12.266 1 93 818 GLU B N 1
ATOM 14623 C CA . GLU B 1 818 ? 2.168 -23.641 11.07 1 93 818 GLU B CA 1
ATOM 14624 C C . GLU B 1 818 ? 0.901 -24.469 10.898 1 93 818 GLU B C 1
ATOM 14626 O O . GLU B 1 818 ? 0.251 -24.828 11.883 1 93 818 GLU B O 1
ATOM 14631 N N . ALA B 1 819 ? 0.472 -24.594 9.68 1 94.25 819 ALA B N 1
ATOM 14632 C CA . ALA B 1 819 ? -0.658 -25.453 9.32 1 94.25 819 ALA B CA 1
ATOM 14633 C C . ALA B 1 819 ? -0.368 -26.234 8.047 1 94.25 819 ALA B C 1
ATOM 14635 O O . ALA B 1 819 ? 0.569 -25.922 7.312 1 94.25 819 ALA B O 1
ATOM 14636 N N . ARG B 1 820 ? -1.22 -27.391 7.902 1 95.5 820 ARG B N 1
ATOM 14637 C CA . ARG B 1 820 ? -1.019 -28.234 6.738 1 95.5 820 ARG B CA 1
ATOM 14638 C C . ARG B 1 820 ? -2.305 -28.375 5.926 1 95.5 820 ARG B C 1
ATOM 14640 O O . ARG B 1 820 ? -3.393 -28.484 6.492 1 95.5 820 ARG B O 1
ATOM 14647 N N . PHE B 1 821 ? -2.119 -28.219 4.645 1 95 821 PHE B N 1
ATOM 14648 C CA . PHE B 1 821 ? -3.172 -28.516 3.682 1 95 821 PHE B CA 1
ATOM 14649 C C . PHE B 1 821 ? -2.854 -29.797 2.91 1 95 821 PHE B C 1
ATOM 14651 O O . PHE B 1 821 ? -1.893 -29.844 2.139 1 95 821 PHE B O 1
ATOM 14658 N N . LEU B 1 822 ? -3.729 -30.844 3.145 1 95.62 822 LEU B N 1
ATOM 14659 C CA . LEU B 1 822 ? -3.537 -32.125 2.502 1 95.62 822 LEU B CA 1
ATOM 14660 C C . LEU B 1 822 ? -4.457 -32.281 1.296 1 95.62 822 LEU B C 1
ATOM 14662 O O . LEU B 1 822 ? -5.656 -32.031 1.389 1 95.62 822 LEU B O 1
ATOM 14666 N N . PHE B 1 823 ? -3.865 -32.625 0.169 1 94.12 823 PHE B N 1
ATOM 14667 C CA . PHE B 1 823 ? -4.703 -32.875 -1.003 1 94.12 823 PHE B CA 1
ATOM 14668 C C . PHE B 1 823 ? -4.141 -34 -1.854 1 94.12 823 PHE B C 1
ATOM 14670 O O . PHE B 1 823 ? -2.965 -34.344 -1.738 1 94.12 823 PHE B O 1
ATOM 14677 N N . LYS B 1 824 ? -5.047 -34.594 -2.586 1 93.69 824 LYS B N 1
ATOM 14678 C CA . LYS B 1 824 ? -4.711 -35.688 -3.504 1 93.69 824 LYS B CA 1
ATOM 14679 C C . LYS B 1 824 ? -5.082 -35.312 -4.941 1 93.69 824 LYS B C 1
ATOM 14681 O O . LYS B 1 824 ? -6.203 -34.875 -5.207 1 93.69 824 LYS B O 1
ATOM 14686 N N . VAL B 1 825 ? -4.094 -35.406 -5.801 1 91.88 825 VAL B N 1
ATOM 14687 C CA . VAL B 1 825 ? -4.344 -35.188 -7.223 1 91.88 825 VAL B CA 1
ATOM 14688 C C . VAL B 1 825 ? -4.617 -36.531 -7.902 1 91.88 825 VAL B C 1
ATOM 14690 O O . VAL B 1 825 ? -3.752 -37.406 -7.922 1 91.88 825 VAL B O 1
ATOM 14693 N N . ALA B 1 826 ? -5.711 -36.656 -8.477 1 89.44 826 ALA B N 1
ATOM 14694 C CA . ALA B 1 826 ? -6.109 -37.875 -9.125 1 89.44 826 ALA B CA 1
ATOM 14695 C C . ALA B 1 826 ? -5.328 -38.094 -10.422 1 89.44 826 ALA B C 1
ATOM 14697 O O . ALA B 1 826 ? -5.043 -37.156 -11.148 1 89.44 826 ALA B O 1
ATOM 14698 N N . PRO B 1 827 ? -4.961 -39.25 -10.625 1 86.62 827 PRO B N 1
ATOM 14699 C CA . PRO B 1 827 ? -4.223 -39.531 -11.852 1 86.62 827 PRO B CA 1
ATOM 14700 C C . PRO B 1 827 ? -5.086 -39.438 -13.109 1 86.62 827 PRO B C 1
ATOM 14702 O O . PRO B 1 827 ? -6.301 -39.656 -13.047 1 86.62 827 PRO B O 1
ATOM 14705 N N . ARG B 1 828 ? -4.355 -39.25 -14.195 1 86.62 828 ARG B N 1
ATOM 14706 C CA . ARG B 1 828 ? -5.027 -39.281 -15.492 1 86.62 828 ARG B CA 1
ATOM 14707 C C . ARG B 1 828 ? -5.254 -40.719 -15.969 1 86.62 828 ARG B C 1
ATOM 14709 O O . ARG B 1 828 ? -4.707 -41.656 -15.398 1 86.62 828 ARG B O 1
ATOM 14716 N N . TRP B 1 829 ? -5.98 -40.812 -16.969 1 79.06 829 TRP B N 1
ATOM 14717 C CA . TRP B 1 829 ? -6.398 -42.125 -17.406 1 79.06 829 TRP B CA 1
ATOM 14718 C C . TRP B 1 829 ? -5.195 -42.969 -17.844 1 79.06 829 TRP B C 1
ATOM 14720 O O . TRP B 1 829 ? -5.16 -44.188 -17.609 1 79.06 829 TRP B O 1
ATOM 14730 N N . TYR B 1 830 ? -4.203 -42.125 -18.328 1 76.5 830 TYR B N 1
ATOM 14731 C CA . TYR B 1 830 ? -3.064 -42.875 -18.859 1 76.5 830 TYR B CA 1
ATOM 14732 C C . TYR B 1 830 ? -2 -43.062 -17.797 1 76.5 830 TYR B C 1
ATOM 14734 O O . TYR B 1 830 ? -1.057 -43.844 -17.984 1 76.5 830 TYR B O 1
ATOM 14742 N N . GLU B 1 831 ? -2.238 -42.5 -16.625 1 78.44 831 GLU B N 1
ATOM 14743 C CA . GLU B 1 831 ? -1.229 -42.594 -15.57 1 78.44 831 GLU B CA 1
ATOM 14744 C C . GLU B 1 831 ? -1.539 -43.719 -14.617 1 78.44 831 GLU B C 1
ATOM 14746 O O . GLU B 1 831 ? -0.735 -44.031 -13.734 1 78.44 831 GLU B O 1
ATOM 14751 N N . HIS B 1 832 ? -2.541 -44.406 -14.977 1 78.5 832 HIS B N 1
ATOM 14752 C CA . HIS B 1 832 ? -2.875 -45.531 -14.117 1 78.5 832 HIS B CA 1
ATOM 14753 C C . HIS B 1 832 ? -1.941 -46.719 -14.375 1 78.5 832 HIS B C 1
ATOM 14755 O O . HIS B 1 832 ? -1.596 -47 -15.523 1 78.5 832 HIS B O 1
ATOM 14761 N N . TRP B 1 833 ? -1.517 -47.344 -13.281 1 76.75 833 TRP B N 1
ATOM 14762 C CA . TRP B 1 833 ? -0.607 -48.5 -13.375 1 76.75 833 TRP B CA 1
ATOM 14763 C C . TRP B 1 833 ? -1.257 -49.656 -14.125 1 76.75 833 TRP B C 1
ATOM 14765 O O . TRP B 1 833 ? -0.572 -50.406 -14.797 1 76.75 833 TRP B O 1
ATOM 14775 N N . GLN B 1 834 ? -2.572 -49.688 -14.062 1 79.31 834 GLN B N 1
ATOM 14776 C CA . GLN B 1 834 ? -3.305 -50.75 -14.758 1 79.31 834 GLN B CA 1
ATOM 14777 C C . GLN B 1 834 ? -3.131 -50.625 -16.266 1 79.31 834 GLN B C 1
ATOM 14779 O O . GLN B 1 834 ? -3.02 -51.625 -16.969 1 79.31 834 GLN B O 1
ATOM 14784 N N . ILE B 1 835 ? -3.078 -49.344 -16.562 1 81.88 835 ILE B N 1
ATOM 14785 C CA . ILE B 1 835 ? -2.916 -49.125 -18 1 81.88 835 ILE B CA 1
ATOM 14786 C C . ILE B 1 835 ? -1.503 -49.531 -18.406 1 81.88 835 ILE B C 1
ATOM 14788 O O . ILE B 1 835 ? -1.308 -50.125 -19.484 1 81.88 835 ILE B O 1
ATOM 14792 N N . GLY B 1 836 ? -0.57 -49.219 -17.609 1 78.5 836 GLY B N 1
ATOM 14793 C CA . GLY B 1 836 ? 0.788 -49.688 -17.891 1 78.5 836 GLY B CA 1
ATOM 14794 C C . GLY B 1 836 ? 0.912 -51.188 -17.984 1 78.5 836 GLY B C 1
ATOM 14795 O O . GLY B 1 836 ? 1.559 -51.688 -18.906 1 78.5 836 GLY B O 1
ATOM 14796 N N . ILE B 1 837 ? 0.227 -51.906 -17.25 1 81.56 837 ILE B N 1
ATOM 14797 C CA . ILE B 1 837 ? 0.238 -53.344 -17.234 1 81.56 837 ILE B CA 1
ATOM 14798 C C . ILE B 1 837 ? -0.489 -53.875 -18.469 1 81.56 837 ILE B C 1
ATOM 14800 O O . ILE B 1 837 ? -0.044 -54.875 -19.094 1 81.56 837 ILE B O 1
ATOM 14804 N N . ALA B 1 838 ? -1.535 -53.125 -18.719 1 82.56 838 ALA B N 1
ATOM 14805 C CA . ALA B 1 838 ? -2.303 -53.562 -19.875 1 82.56 838 ALA B CA 1
ATOM 14806 C C . ALA B 1 838 ? -1.477 -53.438 -21.156 1 82.56 838 ALA B C 1
ATOM 14808 O O . ALA B 1 838 ? -1.506 -54.312 -22.016 1 82.56 838 ALA B O 1
ATOM 14809 N N . VAL B 1 839 ? -0.81 -52.406 -21.141 1 83.31 839 VAL B N 1
ATOM 14810 C CA . VAL B 1 839 ? 0.032 -52.188 -22.312 1 83.31 839 VAL B CA 1
ATOM 14811 C C . VAL B 1 839 ? 1.156 -53.219 -22.344 1 83.31 839 VAL B C 1
ATOM 14813 O O . VAL B 1 839 ? 1.468 -53.781 -23.391 1 83.31 839 VAL B O 1
ATOM 14816 N N . ALA B 1 840 ? 1.687 -53.531 -21.266 1 79.88 840 ALA B N 1
ATOM 14817 C CA . ALA B 1 840 ? 2.725 -54.562 -21.172 1 79.88 840 ALA B CA 1
ATOM 14818 C C . ALA B 1 840 ? 2.176 -55.938 -21.547 1 79.88 840 ALA B C 1
ATOM 14820 O O . ALA B 1 840 ? 2.838 -56.688 -22.25 1 79.88 840 ALA B O 1
ATOM 14821 N N . ALA B 1 841 ? 1.005 -56.188 -21.125 1 83.62 841 ALA B N 1
ATOM 14822 C CA . ALA B 1 841 ? 0.365 -57.469 -21.438 1 83.62 841 ALA B CA 1
ATOM 14823 C C . ALA B 1 841 ? 0.085 -57.594 -22.922 1 83.62 841 ALA B C 1
ATOM 14825 O O . ALA B 1 841 ? 0.253 -58.688 -23.5 1 83.62 841 ALA B O 1
ATOM 14826 N N . LEU B 1 842 ? -0.262 -56.5 -23.438 1 83.56 842 LEU B N 1
ATOM 14827 C CA . LEU B 1 842 ? -0.537 -56.5 -24.859 1 83.56 842 LEU B CA 1
ATOM 14828 C C . LEU B 1 842 ? 0.739 -56.75 -25.672 1 83.56 842 LEU B C 1
ATOM 14830 O O . LEU B 1 842 ? 0.716 -57.438 -26.688 1 83.56 842 LEU B O 1
ATOM 14834 N N . ILE B 1 843 ? 1.785 -56.25 -25.203 1 81.25 843 ILE B N 1
ATOM 14835 C CA . ILE B 1 843 ? 3.074 -56.469 -25.844 1 81.25 843 ILE B CA 1
ATOM 14836 C C . ILE B 1 843 ? 3.502 -57.938 -25.688 1 81.25 843 ILE B C 1
ATOM 14838 O O . ILE B 1 843 ? 3.959 -58.562 -26.656 1 81.25 843 ILE B O 1
ATOM 14842 N N . LEU B 1 844 ? 3.312 -58.562 -24.578 1 80.44 844 LEU B N 1
ATOM 14843 C CA . LEU B 1 844 ? 3.645 -59.938 -24.328 1 80.44 844 LEU B CA 1
ATOM 14844 C C . LEU B 1 844 ? 2.764 -60.875 -25.156 1 80.44 844 LEU B C 1
ATOM 14846 O O . LEU B 1 844 ? 3.234 -61.906 -25.672 1 80.44 844 LEU B O 1
ATOM 14850 N N . LEU B 1 845 ? 1.547 -60.469 -25.266 1 84 845 LEU B N 1
ATOM 14851 C CA . LEU B 1 845 ? 0.627 -61.219 -26.078 1 84 845 LEU B CA 1
ATOM 14852 C C . LEU B 1 845 ? 1.047 -61.188 -27.547 1 84 845 LEU B C 1
ATOM 14854 O O . LEU B 1 845 ? 1.008 -62.219 -28.234 1 84 845 LEU B O 1
ATOM 14858 N N . ALA B 1 846 ? 1.414 -60.031 -27.906 1 82.06 846 ALA B N 1
ATOM 14859 C CA . ALA B 1 846 ? 1.882 -59.875 -29.281 1 82.06 846 ALA B CA 1
ATOM 14860 C C . ALA B 1 846 ? 3.137 -60.719 -29.531 1 82.06 846 ALA B C 1
ATOM 14862 O O . ALA B 1 846 ? 3.273 -61.344 -30.578 1 82.06 846 ALA B O 1
ATOM 14863 N N . LEU B 1 847 ? 3.926 -60.844 -28.578 1 78.25 847 LEU B N 1
ATOM 14864 C CA . LEU B 1 847 ? 5.137 -61.656 -28.656 1 78.25 847 LEU B CA 1
ATOM 14865 C C . LEU B 1 847 ? 4.797 -63.125 -28.641 1 78.25 847 LEU B C 1
ATOM 14867 O O . LEU B 1 847 ? 5.375 -63.906 -29.391 1 78.25 847 LEU B O 1
ATOM 14871 N N . TYR B 1 848 ? 3.971 -63.406 -27.797 1 81.12 848 TYR B N 1
ATOM 14872 C CA . TYR B 1 848 ? 3.531 -64.812 -27.719 1 81.12 848 TYR B CA 1
ATOM 14873 C C . TYR B 1 848 ? 2.918 -65.25 -29.031 1 81.12 848 TYR B C 1
ATOM 14875 O O . TYR B 1 848 ? 3.225 -66.312 -29.531 1 81.12 848 TYR B O 1
ATOM 14883 N N . LEU B 1 849 ? 2.139 -64.438 -29.625 1 83.12 849 LEU B N 1
ATOM 14884 C CA . LEU B 1 849 ? 1.489 -64.75 -30.891 1 83.12 849 LEU B CA 1
ATOM 14885 C C . LEU B 1 849 ? 2.514 -64.875 -32.031 1 83.12 849 LEU B C 1
ATOM 14887 O O . LEU B 1 849 ? 2.377 -65.75 -32.906 1 83.12 849 LEU B O 1
ATOM 14891 N N . ALA B 1 850 ? 3.547 -64.125 -31.875 1 80.69 850 ALA B N 1
ATOM 14892 C CA . ALA B 1 850 ? 4.621 -64.188 -32.875 1 80.69 850 ALA B CA 1
ATOM 14893 C C . ALA B 1 850 ? 5.387 -65.5 -32.75 1 80.69 850 ALA B C 1
ATOM 14895 O O . ALA B 1 850 ? 5.723 -66.125 -33.75 1 80.69 850 ALA B O 1
ATOM 14896 N N . VAL B 1 851 ? 5.594 -66 -31.641 1 81.12 851 VAL B N 1
ATOM 14897 C CA . VAL B 1 851 ? 6.266 -67.25 -31.391 1 81.12 851 VAL B CA 1
ATOM 14898 C C . VAL B 1 851 ? 5.375 -68.438 -31.828 1 81.12 851 VAL B C 1
ATOM 14900 O O . VAL B 1 851 ? 5.844 -69.375 -32.5 1 81.12 851 VAL B O 1
ATOM 14903 N N . LEU B 1 852 ? 4.086 -68.375 -31.5 1 82.31 852 LEU B N 1
ATOM 14904 C CA . LEU B 1 852 ? 3.141 -69.438 -31.891 1 82.31 852 LEU B CA 1
ATOM 14905 C C . LEU B 1 852 ? 3.051 -69.5 -33.406 1 82.31 852 LEU B C 1
ATOM 14907 O O . LEU B 1 852 ? 3 -70.625 -33.969 1 82.31 852 LEU B O 1
ATOM 14911 N N . PHE B 1 853 ? 3.137 -68.25 -33.875 1 83.44 853 PHE B N 1
ATOM 14912 C CA . PHE B 1 853 ? 3.043 -68.188 -35.344 1 83.44 853 PHE B CA 1
ATOM 14913 C C . PHE B 1 853 ? 4.277 -68.812 -35.969 1 83.44 853 PHE B C 1
ATOM 14915 O O . PHE B 1 853 ? 4.168 -69.625 -36.906 1 83.44 853 PHE B O 1
ATOM 14922 N N . ARG B 1 854 ? 5.414 -68.688 -35.5 1 81.69 854 ARG B N 1
ATOM 14923 C CA . ARG B 1 854 ? 6.664 -69.25 -36 1 81.69 854 ARG B CA 1
ATOM 14924 C C . ARG B 1 854 ? 6.707 -70.75 -35.719 1 81.69 854 ARG B C 1
ATOM 14926 O O . ARG B 1 854 ? 7.094 -71.562 -36.594 1 81.69 854 ARG B O 1
ATOM 14933 N N . THR B 1 855 ? 6.297 -71.188 -34.562 1 83 855 THR B N 1
ATOM 14934 C CA . THR B 1 855 ? 6.281 -72.625 -34.219 1 83 855 THR B CA 1
ATOM 14935 C C . THR B 1 855 ? 5.281 -73.375 -35.094 1 83 855 THR B C 1
ATOM 14937 O O . THR B 1 855 ? 5.555 -74.5 -35.531 1 83 855 THR B O 1
ATOM 14940 N N . PHE B 1 856 ? 4.223 -72.688 -35.312 1 84.62 856 PHE B N 1
ATOM 14941 C CA . PHE B 1 856 ? 3.201 -73.312 -36.188 1 84.62 856 PHE B CA 1
ATOM 14942 C C . PHE B 1 856 ? 3.752 -73.562 -37.594 1 84.62 856 PHE B C 1
ATOM 14944 O O . PHE B 1 856 ? 3.559 -74.625 -38.156 1 84.62 856 PHE B O 1
ATOM 14951 N N . LEU B 1 857 ? 4.594 -72.688 -38.031 1 86.31 857 LEU B N 1
ATOM 14952 C CA . LEU B 1 857 ? 5.191 -72.812 -39.375 1 86.31 857 LEU B CA 1
ATOM 14953 C C . LEU B 1 857 ? 6.238 -73.938 -39.375 1 86.31 857 LEU B C 1
ATOM 14955 O O . LEU B 1 857 ? 6.293 -74.75 -40.344 1 86.31 857 LEU B O 1
ATOM 14959 N N . LEU B 1 858 ? 6.938 -74.125 -38.25 1 84.44 858 LEU B N 1
ATOM 14960 C CA . LEU B 1 858 ? 7.988 -75.125 -38.156 1 84.44 858 LEU B CA 1
ATOM 14961 C C . LEU B 1 858 ? 7.395 -76.562 -37.938 1 84.44 858 LEU B C 1
ATOM 14963 O O . LEU B 1 858 ? 7.887 -77.5 -38.469 1 84.44 858 LEU B O 1
ATOM 14967 N N . GLU B 1 859 ? 6.336 -76.625 -37.219 1 87.06 859 GLU B N 1
ATOM 14968 C CA . GLU B 1 859 ? 5.68 -77.938 -36.969 1 87.06 859 GLU B CA 1
ATOM 14969 C C . GLU B 1 859 ? 5.031 -78.5 -38.219 1 87.06 859 GLU B C 1
ATOM 14971 O O . GLU B 1 859 ? 5.055 -79.688 -38.469 1 87.06 859 GLU B O 1
ATOM 14976 N N . ARG B 1 860 ? 4.559 -77.562 -38.969 1 85.75 860 ARG B N 1
ATOM 14977 C CA . ARG B 1 860 ? 4.012 -78 -40.25 1 85.75 860 ARG B CA 1
ATOM 14978 C C . ARG B 1 860 ? 5.094 -78.625 -41.125 1 85.75 860 ARG B C 1
ATOM 14980 O O . ARG B 1 860 ? 4.863 -79.688 -41.781 1 85.75 860 ARG B O 1
ATOM 14987 N N . ARG B 1 861 ? 6.246 -78.312 -40.938 1 82.69 861 ARG B N 1
ATOM 14988 C CA . ARG B 1 861 ? 7.387 -78.812 -41.688 1 82.69 861 ARG B CA 1
ATOM 14989 C C . ARG B 1 861 ? 7.828 -80.188 -41.094 1 82.69 861 ARG B C 1
ATOM 14991 O O . ARG B 1 861 ? 8.102 -81.125 -41.844 1 82.69 861 ARG B O 1
ATOM 14998 N N . THR B 1 862 ? 7.758 -80.25 -39.844 1 83.19 862 THR B N 1
ATOM 14999 C CA . THR B 1 862 ? 8.172 -81.5 -39.156 1 83.19 862 THR B CA 1
ATOM 15000 C C . THR B 1 862 ? 7.176 -82.625 -39.438 1 83.19 862 THR B C 1
ATOM 15002 O O . THR B 1 862 ? 7.57 -83.75 -39.625 1 83.19 862 THR B O 1
ATOM 15005 N N . ARG B 1 863 ? 5.973 -82.375 -39.562 1 84.75 863 ARG B N 1
ATOM 15006 C CA . ARG B 1 863 ? 4.957 -83.375 -39.844 1 84.75 863 ARG B CA 1
ATOM 15007 C C . ARG B 1 863 ? 5.098 -83.938 -41.25 1 84.75 863 ARG B C 1
ATOM 15009 O O . ARG B 1 863 ? 4.953 -85.125 -41.469 1 84.75 863 ARG B O 1
ATOM 15016 N N . ARG B 1 864 ? 5.523 -83.062 -42 1 86.56 864 ARG B N 1
ATOM 15017 C CA . ARG B 1 864 ? 5.75 -83.5 -43.375 1 86.56 864 ARG B CA 1
ATOM 15018 C C . ARG B 1 864 ? 6.949 -84.438 -43.438 1 86.56 864 ARG B C 1
ATOM 15020 O O . ARG B 1 864 ? 6.895 -85.438 -44.125 1 86.56 864 ARG B O 1
ATOM 15027 N N . LEU B 1 865 ? 7.918 -84.25 -42.531 1 85.19 865 LEU B N 1
ATOM 15028 C CA . LEU B 1 865 ? 9.109 -85.062 -42.531 1 85.19 865 LEU B CA 1
ATOM 15029 C C . LEU B 1 865 ? 8.836 -86.375 -41.844 1 85.19 865 LEU B C 1
ATOM 15031 O O . LEU B 1 865 ? 9.312 -87.438 -42.281 1 85.19 865 LEU B O 1
ATOM 15035 N N . GLN B 1 866 ? 8.047 -86.375 -41 1 86.88 866 GLN B N 1
ATOM 15036 C CA . GLN B 1 866 ? 7.676 -87.625 -40.312 1 86.88 866 GLN B CA 1
ATOM 15037 C C . GLN B 1 866 ? 6.855 -88.562 -41.219 1 86.88 866 GLN B C 1
ATOM 15039 O O . GLN B 1 866 ? 7.078 -89.75 -41.25 1 86.88 866 GLN B O 1
ATOM 15044 N N . HIS B 1 867 ? 6.016 -87.875 -41.938 1 86.69 867 HIS B N 1
ATOM 15045 C CA . HIS B 1 867 ? 5.242 -88.688 -42.906 1 86.69 867 HIS B CA 1
ATOM 15046 C C . HIS B 1 867 ? 6.145 -89.312 -43.969 1 86.69 867 HIS B C 1
ATOM 15048 O O . HIS B 1 867 ? 5.953 -90.438 -44.344 1 86.69 867 HIS B O 1
ATOM 15054 N N . LEU B 1 868 ? 7.133 -88.562 -44.125 1 86.88 868 LEU B N 1
ATOM 15055 C CA . LEU B 1 868 ? 8.078 -89.062 -45.125 1 86.88 868 LEU B CA 1
ATOM 15056 C C . LEU B 1 868 ? 8.906 -90.188 -44.562 1 86.88 868 LEU B C 1
ATOM 15058 O O . LEU B 1 868 ? 9.164 -91.188 -45.25 1 86.88 868 LEU B O 1
ATOM 15062 N N . VAL B 1 869 ? 9.234 -90.312 -43.375 1 85.69 869 VAL B N 1
ATOM 15063 C CA . VAL B 1 869 ? 9.977 -91.375 -42.719 1 85.69 869 VAL B CA 1
ATOM 15064 C C . VAL B 1 869 ? 9.102 -92.625 -42.594 1 85.69 869 VAL B C 1
ATOM 15066 O O . VAL B 1 869 ? 9.555 -93.75 -42.844 1 85.69 869 VAL B O 1
ATOM 15069 N N . ASP B 1 870 ? 7.879 -92.438 -42.344 1 86.19 870 ASP B N 1
ATOM 15070 C CA . ASP B 1 870 ? 6.949 -93.562 -42.188 1 86.19 870 ASP B CA 1
ATOM 15071 C C . ASP B 1 870 ? 6.719 -94.25 -43.531 1 86.19 870 ASP B C 1
ATOM 15073 O O . ASP B 1 870 ? 6.707 -95.5 -43.625 1 86.19 870 ASP B O 1
ATOM 15077 N N . ASP B 1 871 ? 6.66 -93.375 -44.469 1 85.88 871 ASP B N 1
ATOM 15078 C CA . ASP B 1 871 ? 6.469 -93.938 -45.812 1 85.88 871 ASP B CA 1
ATOM 15079 C C . ASP B 1 871 ? 7.688 -94.75 -46.25 1 85.88 871 ASP B C 1
ATOM 15081 O O . ASP B 1 871 ? 7.551 -95.875 -46.75 1 85.88 871 ASP B O 1
ATOM 15085 N N . ARG B 1 872 ? 8.859 -94.312 -45.906 1 85.06 872 ARG B N 1
ATOM 15086 C CA . ARG B 1 872 ? 10.086 -95 -46.344 1 85.06 872 ARG B CA 1
ATOM 15087 C C . ARG B 1 872 ? 10.328 -96.25 -45.5 1 85.06 872 ARG B C 1
ATOM 15089 O O . ARG B 1 872 ? 10.812 -97.25 -46.031 1 85.06 872 ARG B O 1
ATOM 15096 N N . THR B 1 873 ? 9.93 -96.188 -44.312 1 83.56 873 THR B N 1
ATOM 15097 C CA . THR B 1 873 ? 10.078 -97.375 -43.469 1 83.56 873 THR B CA 1
ATOM 15098 C C . THR B 1 873 ? 9.102 -98.438 -43.875 1 83.56 873 THR B C 1
ATOM 15100 O O . THR B 1 873 ? 9.453 -99.625 -43.875 1 83.56 873 THR B O 1
ATOM 15103 N N . HIS B 1 874 ? 7.945 -98.125 -44.375 1 85.19 874 HIS B N 1
ATOM 15104 C CA . HIS B 1 874 ? 6.965 -99.062 -44.875 1 85.19 874 HIS B CA 1
ATOM 15105 C C . HIS B 1 874 ? 7.422 -99.688 -46.188 1 85.19 874 HIS B C 1
ATOM 15107 O O . HIS B 1 874 ? 7.312 -100.938 -46.375 1 85.19 874 HIS B O 1
ATOM 15113 N N . GLU B 1 875 ? 8.031 -99 -46.906 1 84.94 875 GLU B N 1
ATOM 15114 C CA . GLU B 1 875 ? 8.555 -99.5 -48.188 1 84.94 875 GLU B CA 1
ATOM 15115 C C . GLU B 1 875 ? 9.719 -100.438 -47.969 1 84.94 875 GLU B C 1
ATOM 15117 O O . GLU B 1 875 ? 9.828 -101.5 -48.625 1 84.94 875 GLU B O 1
ATOM 15122 N N . LEU B 1 876 ? 10.539 -100.188 -47 1 83.38 876 LEU B N 1
ATOM 15123 C CA . LEU B 1 876 ? 11.68 -101.062 -46.656 1 83.38 876 LEU B CA 1
ATOM 15124 C C . LEU B 1 876 ? 11.227 -102.375 -46.094 1 83.38 876 LEU B C 1
ATOM 15126 O O . LEU B 1 876 ? 11.766 -103.438 -46.438 1 83.38 876 LEU B O 1
ATOM 15130 N N . GLN B 1 877 ? 10.203 -102.438 -45.312 1 84.25 877 GLN B N 1
ATOM 15131 C CA . GLN B 1 877 ? 9.656 -103.625 -44.719 1 84.25 877 GLN B CA 1
ATOM 15132 C C . GLN B 1 877 ? 9.047 -104.5 -45.812 1 84.25 877 GLN B C 1
ATOM 15134 O O . GLN B 1 877 ? 9.234 -105.75 -45.781 1 84.25 877 GLN B O 1
ATOM 15139 N N . GLN B 1 878 ? 8.484 -103.938 -46.781 1 82.75 878 GLN B N 1
ATOM 15140 C CA . GLN B 1 878 ? 7.898 -104.75 -47.875 1 82.75 878 GLN B CA 1
ATOM 15141 C C . GLN B 1 878 ? 8.977 -105.312 -48.781 1 82.75 878 GLN B C 1
ATOM 15143 O O . GLN B 1 878 ? 8.875 -106.5 -49.188 1 82.75 878 GLN B O 1
ATOM 15148 N N . ALA B 1 879 ? 10.023 -104.562 -48.906 1 79.44 879 ALA B N 1
ATOM 15149 C CA . ALA B 1 879 ? 11.125 -105.062 -49.75 1 79.44 879 ALA B CA 1
ATOM 15150 C C . ALA B 1 879 ? 11.828 -106.25 -49.062 1 79.44 879 ALA B C 1
ATOM 15152 O O . ALA B 1 879 ? 12.164 -107.25 -49.719 1 79.44 879 ALA B O 1
ATOM 15153 N N . ASN B 1 880 ? 11.898 -106.188 -47.75 1 81.5 880 ASN B N 1
ATOM 15154 C CA . ASN B 1 880 ? 12.539 -107.25 -47 1 81.5 880 ASN B CA 1
ATOM 15155 C C . ASN B 1 880 ? 11.688 -108.562 -46.969 1 81.5 880 ASN B C 1
ATOM 15157 O O . ASN B 1 880 ? 12.219 -109.625 -47.062 1 81.5 880 ASN B O 1
ATOM 15161 N N . LYS B 1 881 ? 10.453 -108.562 -47.094 1 78.19 881 LYS B N 1
ATOM 15162 C CA . LYS B 1 881 ? 9.555 -109.688 -47.125 1 78.19 881 LYS B CA 1
ATOM 15163 C C . LYS B 1 881 ? 9.617 -110.375 -48.5 1 78.19 881 LYS B C 1
ATOM 15165 O O . LYS B 1 881 ? 9.672 -111.625 -48.594 1 78.19 881 LYS B O 1
ATOM 15170 N N . GLN B 1 882 ? 9.734 -109.688 -49.5 1 77.12 882 GLN B N 1
ATOM 15171 C CA . GLN B 1 882 ? 9.844 -110.25 -50.844 1 77.12 882 GLN B CA 1
ATOM 15172 C C . GLN B 1 882 ? 11.18 -110.938 -51.062 1 77.12 882 GLN B C 1
ATOM 15174 O O . GLN B 1 882 ? 11.242 -112 -51.656 1 77.12 882 GLN B O 1
ATOM 15179 N N . LEU B 1 883 ? 12.172 -110.438 -50.5 1 74.69 883 LEU B N 1
ATOM 15180 C CA . LEU B 1 883 ? 13.492 -111.062 -50.531 1 74.69 883 LEU B CA 1
ATOM 15181 C C . LEU B 1 883 ? 13.484 -112.438 -49.844 1 74.69 883 LEU B C 1
ATOM 15183 O O . LEU B 1 883 ? 14.062 -113.375 -50.375 1 74.69 883 LEU B O 1
ATOM 15187 N N . SER B 1 884 ? 12.828 -112.438 -48.75 1 76.19 884 SER B N 1
ATOM 15188 C CA . SER B 1 884 ? 12.75 -113.688 -48 1 76.19 884 SER B CA 1
ATOM 15189 C C . SER B 1 884 ? 11.977 -114.75 -48.75 1 76.19 884 SER B C 1
ATOM 15191 O O . SER B 1 884 ? 12.391 -115.875 -48.781 1 76.19 884 SER B O 1
ATOM 15193 N N . GLU B 1 885 ? 11.055 -114.5 -49.562 1 75.94 885 GLU B N 1
ATOM 15194 C CA . GLU B 1 885 ? 10.242 -115.438 -50.312 1 75.94 885 GLU B CA 1
ATOM 15195 C C . GLU B 1 885 ? 11 -115.938 -51.531 1 75.94 885 GLU B C 1
ATOM 15197 O O . GLU B 1 885 ? 10.984 -117.125 -51.844 1 75.94 885 GLU B O 1
ATOM 15202 N N . LEU B 1 886 ? 11.727 -115.125 -52.188 1 73.5 886 LEU B N 1
ATOM 15203 C CA . LEU B 1 886 ? 12.461 -115.5 -53.375 1 73.5 886 LEU B CA 1
ATOM 15204 C C . LEU B 1 886 ? 13.68 -116.312 -53.031 1 73.5 886 LEU B C 1
ATOM 15206 O O . LEU B 1 886 ? 14.055 -117.25 -53.781 1 73.5 886 LEU B O 1
ATOM 15210 N N . ALA B 1 887 ? 14.125 -116.125 -51.875 1 72.19 887 ALA B N 1
ATOM 15211 C CA . ALA B 1 887 ? 15.344 -116.812 -51.438 1 72.19 887 ALA B CA 1
ATOM 15212 C C . ALA B 1 887 ? 15.031 -118.25 -50.906 1 72.19 887 ALA B C 1
ATOM 15214 O O . ALA B 1 887 ? 15.852 -119.125 -51.031 1 72.19 887 ALA B O 1
ATOM 15215 N N . ASN B 1 888 ? 13.711 -118.5 -50.625 1 77.69 888 ASN B N 1
ATOM 15216 C CA . ASN B 1 888 ? 13.5 -119.75 -49.906 1 77.69 888 ASN B CA 1
ATOM 15217 C C . ASN B 1 888 ? 12.539 -120.688 -50.625 1 77.69 888 ASN B C 1
ATOM 15219 O O . ASN B 1 888 ? 12.383 -121.812 -50.219 1 77.69 888 ASN B O 1
ATOM 15223 N N . THR B 1 889 ? 11.891 -120.312 -51.75 1 80.38 889 THR B N 1
ATOM 15224 C CA . THR B 1 889 ? 10.867 -121.188 -52.375 1 80.38 889 THR B CA 1
ATOM 15225 C C . THR B 1 889 ? 11.195 -121.438 -53.844 1 80.38 889 THR B C 1
ATOM 15227 O O . THR B 1 889 ? 11.742 -120.562 -54.531 1 80.38 889 THR B O 1
ATOM 15230 N N . ASP B 1 890 ? 10.883 -122.75 -54.188 1 74.94 890 ASP B N 1
ATOM 15231 C CA . ASP B 1 890 ? 10.984 -123.125 -55.594 1 74.94 890 ASP B CA 1
ATOM 15232 C C . ASP B 1 890 ? 9.82 -122.5 -56.406 1 74.94 890 ASP B C 1
ATOM 15234 O O . ASP B 1 890 ? 8.656 -122.812 -56.094 1 74.94 890 ASP B O 1
ATOM 15238 N N . VAL B 1 891 ? 10.102 -121.75 -57.438 1 73.94 891 VAL B N 1
ATOM 15239 C CA . VAL B 1 891 ? 9.102 -121 -58.156 1 73.94 891 VAL B CA 1
ATOM 15240 C C . VAL B 1 891 ? 8.164 -121.938 -58.906 1 73.94 891 VAL B C 1
ATOM 15242 O O . VAL B 1 891 ? 6.965 -121.688 -59.031 1 73.94 891 VAL B O 1
ATOM 15245 N N . LEU B 1 892 ? 8.672 -123.125 -59.438 1 75.94 892 LEU B N 1
ATOM 15246 C CA . LEU B 1 892 ? 7.867 -124.062 -60.219 1 75.94 892 LEU B CA 1
ATOM 15247 C C . LEU B 1 892 ? 6.91 -124.875 -59.312 1 75.94 892 LEU B C 1
ATOM 15249 O O . LEU B 1 892 ? 5.723 -124.938 -59.625 1 75.94 892 LEU B O 1
ATOM 15253 N N . THR B 1 893 ? 7.383 -125.438 -58.312 1 81.38 893 THR B N 1
ATOM 15254 C CA . THR B 1 893 ? 6.617 -126.375 -57.5 1 81.38 893 THR B CA 1
ATOM 15255 C C . THR B 1 893 ? 6.066 -125.75 -56.25 1 81.38 893 THR B C 1
ATOM 15257 O O . THR B 1 893 ? 5.137 -126.25 -55.625 1 81.38 893 THR B O 1
ATOM 15260 N N . GLY B 1 894 ? 6.566 -124.5 -55.875 1 82.31 894 GLY B N 1
ATOM 15261 C CA . GLY B 1 894 ? 6.148 -123.812 -54.625 1 82.31 894 GLY B CA 1
ATOM 15262 C C . GLY B 1 894 ? 6.715 -124.5 -53.375 1 82.31 894 GLY B C 1
ATOM 15263 O O . GLY B 1 894 ? 6.477 -124 -52.281 1 82.31 894 GLY B O 1
ATOM 15264 N N . LEU B 1 895 ? 7.43 -125.562 -53.5 1 84.94 895 LEU B N 1
ATOM 15265 C CA . LEU B 1 895 ? 8.078 -126.188 -52.375 1 84.94 895 LEU B CA 1
ATOM 15266 C C . LEU B 1 895 ? 9.422 -125.562 -52.094 1 84.94 895 LEU B C 1
ATOM 15268 O O . LEU B 1 895 ? 9.867 -124.625 -52.781 1 84.94 895 LEU B O 1
ATOM 15272 N N . LEU B 1 896 ? 10 -125.938 -50.875 1 86.19 896 LEU B N 1
ATOM 15273 C CA . LEU B 1 896 ? 11.312 -125.375 -50.531 1 86.19 896 LEU B CA 1
ATOM 15274 C C . LEU B 1 896 ? 12.336 -125.688 -51.625 1 86.19 896 LEU B C 1
ATOM 15276 O O . LEU B 1 896 ? 12.305 -126.75 -52.219 1 86.19 896 LEU B O 1
ATOM 15280 N N . ASN B 1 897 ? 13.156 -124.688 -51.875 1 79.5 897 ASN B N 1
ATOM 15281 C CA . ASN B 1 897 ? 14.234 -124.938 -52.812 1 79.5 897 ASN B CA 1
ATOM 15282 C C . ASN B 1 897 ? 15.344 -125.75 -52.156 1 79.5 897 ASN B C 1
ATOM 15284 O O . ASN B 1 897 ? 15.352 -125.938 -50.906 1 79.5 897 ASN B O 1
ATOM 15288 N N . ARG B 1 898 ? 16.188 -126.438 -53.031 1 76.88 898 ARG B N 1
ATOM 15289 C CA . ARG B 1 898 ? 17.203 -127.375 -52.531 1 76.88 898 ARG B CA 1
ATOM 15290 C C . ARG B 1 898 ? 17.984 -126.688 -51.375 1 76.88 898 ARG B C 1
ATOM 15292 O O . ARG B 1 898 ? 18.219 -127.375 -50.344 1 76.88 898 ARG B O 1
ATOM 15299 N N . ARG B 1 899 ? 18.281 -125.312 -51.5 1 73.75 899 ARG B N 1
ATOM 15300 C CA . ARG B 1 899 ? 19.078 -124.688 -50.469 1 73.75 899 ARG B CA 1
ATOM 15301 C C . ARG B 1 899 ? 18.312 -124.5 -49.156 1 73.75 899 ARG B C 1
ATOM 15303 O O . ARG B 1 899 ? 18.828 -124.812 -48.094 1 73.75 899 ARG B O 1
ATOM 15310 N N . ALA B 1 900 ? 17.094 -124 -49.281 1 81.5 900 ALA B N 1
ATOM 15311 C CA . ALA B 1 900 ? 16.25 -123.875 -48.094 1 81.5 900 ALA B CA 1
ATOM 15312 C C . ALA B 1 900 ? 15.922 -125.188 -47.469 1 81.5 900 ALA B C 1
ATOM 15314 O O . ALA B 1 900 ? 15.875 -125.312 -46.25 1 81.5 900 ALA B O 1
ATOM 15315 N N . LEU B 1 901 ? 15.766 -126.188 -48.25 1 82 901 LEU B N 1
ATOM 15316 C CA . LEU B 1 901 ? 15.461 -127.562 -47.781 1 82 901 LEU B CA 1
ATOM 15317 C C . LEU B 1 901 ? 16.625 -128.125 -47 1 82 901 LEU B C 1
ATOM 15319 O O . LEU B 1 901 ? 16.438 -128.625 -45.906 1 82 901 LEU B O 1
ATOM 15323 N N . MET B 1 902 ? 17.828 -128 -47.531 1 79.69 902 MET B N 1
ATOM 15324 C CA . MET B 1 902 ? 19.016 -128.5 -46.875 1 79.69 902 MET B CA 1
ATOM 15325 C C . MET B 1 902 ? 19.266 -127.75 -45.562 1 79.69 902 MET B C 1
ATOM 15327 O O . MET B 1 902 ? 19.656 -128.375 -44.562 1 79.69 902 MET B O 1
ATOM 15331 N N . ALA B 1 903 ? 18.969 -126.375 -45.625 1 80.19 903 ALA B N 1
ATOM 15332 C CA . ALA B 1 903 ? 19.141 -125.625 -44.406 1 80.19 903 ALA B CA 1
ATOM 15333 C C . ALA B 1 903 ? 18.141 -126 -43.344 1 80.19 903 ALA B C 1
ATOM 15335 O O . ALA B 1 903 ? 18.5 -126.188 -42.156 1 80.19 903 ALA B O 1
ATOM 15336 N N . LYS B 1 904 ? 16.969 -126.312 -43.656 1 84.56 904 LYS B N 1
ATOM 15337 C CA . LYS B 1 904 ? 15.922 -126.75 -42.75 1 84.56 904 LYS B CA 1
ATOM 15338 C C . LYS B 1 904 ? 16.172 -128.25 -42.25 1 84.56 904 LYS B C 1
ATOM 15340 O O . LYS B 1 904 ? 15.938 -128.5 -41.094 1 84.56 904 LYS B O 1
ATOM 15345 N N . LEU B 1 905 ? 16.688 -129 -43.094 1 82.31 905 LEU B N 1
ATOM 15346 C CA . LEU B 1 905 ? 17 -130.375 -42.719 1 82.31 905 LEU B CA 1
ATOM 15347 C C . LEU B 1 905 ? 18.125 -130.375 -41.688 1 82.31 905 LEU B C 1
ATOM 15349 O O . LEU B 1 905 ? 18.078 -131.125 -40.75 1 82.31 905 LEU B O 1
ATOM 15353 N N . SER B 1 906 ? 19.094 -129.5 -41.969 1 82.44 906 SER B N 1
ATOM 15354 C CA . SER B 1 906 ? 20.188 -129.5 -41 1 82.44 906 SER B CA 1
ATOM 15355 C C . SER B 1 906 ? 19.719 -129 -39.656 1 82.44 906 SER B C 1
ATOM 15357 O O . SER B 1 906 ? 20.141 -129.5 -38.594 1 82.44 906 SER B O 1
ATOM 15359 N N . GLU B 1 907 ? 18.797 -128 -39.719 1 82.25 907 GLU B N 1
ATOM 15360 C CA . GLU B 1 907 ? 18.203 -127.5 -38.469 1 82.25 907 GLU B CA 1
ATOM 15361 C C . GLU B 1 907 ? 17.422 -128.625 -37.75 1 82.25 907 GLU B C 1
ATOM 15363 O O . GLU B 1 907 ? 17.531 -128.75 -36.531 1 82.25 907 GLU B O 1
ATOM 15368 N N . LEU B 1 908 ? 16.703 -129.375 -38.406 1 81.69 908 LEU B N 1
ATOM 15369 C CA . LEU B 1 908 ? 15.891 -130.375 -37.844 1 81.69 908 LEU B CA 1
ATOM 15370 C C . LEU B 1 908 ? 16.781 -131.5 -37.312 1 81.69 908 LEU B C 1
ATOM 15372 O O . LEU B 1 908 ? 16.469 -132.125 -36.281 1 81.69 908 LEU B O 1
ATOM 15376 N N . HIS B 1 909 ? 17.781 -131.875 -38.062 1 82.62 909 HIS B N 1
ATOM 15377 C CA . HIS B 1 909 ? 18.719 -132.875 -37.625 1 82.62 909 HIS B CA 1
ATOM 15378 C C . HIS B 1 909 ? 19.391 -132.5 -36.312 1 82.62 909 HIS B C 1
ATOM 15380 O O . HIS B 1 909 ? 19.547 -133.25 -35.438 1 82.62 909 HIS B O 1
ATOM 15386 N N . GLN B 1 910 ? 19.719 -131.125 -36.25 1 82.31 910 GLN B N 1
ATOM 15387 C CA . GLN B 1 910 ? 20.344 -130.75 -35.031 1 82.31 910 GLN B CA 1
ATOM 15388 C C . GLN B 1 910 ? 19.359 -130.75 -33.875 1 82.31 910 GLN B C 1
ATOM 15390 O O . GLN B 1 910 ? 19.719 -131.125 -32.75 1 82.31 910 GLN B O 1
ATOM 15395 N N . ASP B 1 911 ? 18.172 -130.375 -34.094 1 81.5 911 ASP B N 1
ATOM 15396 C CA . ASP B 1 911 ? 17.125 -130.5 -33.062 1 81.5 911 ASP B CA 1
ATOM 15397 C C . ASP B 1 911 ? 16.844 -131.875 -32.656 1 81.5 911 ASP B C 1
ATOM 15399 O O . ASP B 1 911 ? 16.625 -132.125 -31.469 1 81.5 911 ASP B O 1
ATOM 15403 N N . ALA B 1 912 ? 16.859 -132.875 -33.469 1 79.25 912 ALA B N 1
ATOM 15404 C CA . ALA B 1 912 ? 16.609 -134.25 -33.219 1 79.25 912 ALA B CA 1
ATOM 15405 C C . ALA B 1 912 ? 17.734 -134.875 -32.406 1 79.25 912 ALA B C 1
ATOM 15407 O O . ALA B 1 912 ? 17.484 -135.75 -31.547 1 79.25 912 ALA B O 1
ATOM 15408 N N . LEU B 1 913 ? 18.875 -134.5 -32.688 1 78.5 913 LEU B N 1
ATOM 15409 C CA . LEU B 1 913 ? 20.016 -135 -31.906 1 78.5 913 LEU B CA 1
ATOM 15410 C C . LEU B 1 913 ? 19.891 -134.5 -30.453 1 78.5 913 LEU B C 1
ATOM 15412 O O . LEU B 1 913 ? 20.266 -135.25 -29.547 1 78.5 913 LEU B O 1
ATOM 15416 N N . LEU B 1 914 ? 19.25 -133.375 -30.328 1 78.12 914 LEU B N 1
ATOM 15417 C CA . LEU B 1 914 ? 19.141 -132.75 -28.984 1 78.12 914 LEU B CA 1
ATOM 15418 C C . LEU B 1 914 ? 17.953 -133.375 -28.234 1 78.12 914 LEU B C 1
ATOM 15420 O O . LEU B 1 914 ? 18.047 -133.625 -27.047 1 78.12 914 LEU B O 1
ATOM 15424 N N . ASN B 1 915 ? 16.844 -133.625 -28.797 1 80.19 915 ASN B N 1
ATOM 15425 C CA . ASN B 1 915 ? 15.633 -134.125 -28.109 1 80.19 915 ASN B CA 1
ATOM 15426 C C . ASN B 1 915 ? 15.336 -135.5 -28.344 1 80.19 915 ASN B C 1
ATOM 15428 O O . ASN B 1 915 ? 14.312 -136.125 -27.891 1 80.19 915 ASN B O 1
ATOM 15432 N N . GLU B 1 916 ? 16.172 -136.375 -28.953 1 77.75 916 GLU B N 1
ATOM 15433 C CA . GLU B 1 916 ? 16.078 -137.75 -29.219 1 77.75 916 GLU B CA 1
ATOM 15434 C C . GLU B 1 916 ? 14.844 -138.125 -30.047 1 77.75 916 GLU B C 1
ATOM 15436 O O . GLU B 1 916 ? 14.133 -139.125 -29.75 1 77.75 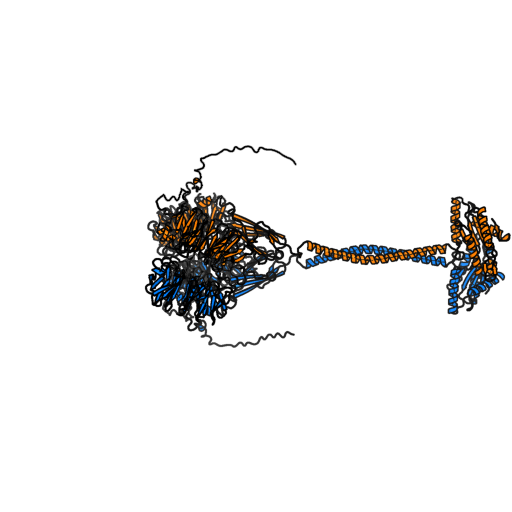916 GLU B O 1
ATOM 15441 N N . ASN B 1 917 ? 14.453 -137.375 -30.938 1 81.12 917 ASN B N 1
ATOM 15442 C CA . ASN B 1 917 ? 13.32 -137.625 -31.828 1 81.12 917 ASN B CA 1
ATOM 15443 C C . ASN B 1 917 ? 13.758 -138.25 -33.125 1 81.12 917 ASN B C 1
ATOM 15445 O O . ASN B 1 917 ? 14.875 -138.125 -33.594 1 81.12 917 ASN B O 1
ATOM 15449 N N . ALA B 1 918 ? 12.906 -139.25 -33.594 1 83.44 918 ALA B N 1
ATOM 15450 C CA . ALA B 1 918 ? 13.227 -139.875 -34.844 1 83.44 918 ALA B CA 1
ATOM 15451 C C . ALA B 1 918 ? 12.898 -139 -36.062 1 83.44 918 ALA B C 1
ATOM 15453 O O . ALA B 1 918 ? 11.898 -138.375 -36.062 1 83.44 918 ALA B O 1
ATOM 15454 N N . ILE B 1 919 ? 13.852 -139 -37.094 1 85.5 919 ILE B N 1
ATOM 15455 C CA . ILE B 1 919 ? 13.641 -138.25 -38.375 1 85.5 919 ILE B CA 1
ATOM 15456 C C . ILE B 1 919 ? 13.852 -139.25 -39.531 1 85.5 919 ILE B C 1
ATOM 15458 O O . ILE B 1 919 ? 14.773 -140.125 -39.5 1 85.5 919 ILE B O 1
ATOM 15462 N N . SER B 1 920 ? 12.992 -139.25 -40.375 1 90.44 920 SER B N 1
ATOM 15463 C CA . SER B 1 920 ? 13.125 -140 -41.594 1 90.44 920 SER B CA 1
ATOM 15464 C C . SER B 1 920 ? 13.133 -139.125 -42.844 1 90.44 920 SER B C 1
ATOM 15466 O O . SER B 1 920 ? 12.492 -138.125 -42.875 1 90.44 920 SER B O 1
ATOM 15468 N N . ILE B 1 921 ? 13.883 -139.5 -43.875 1 90.94 921 ILE B N 1
ATOM 15469 C CA . ILE B 1 921 ? 13.969 -138.875 -45.156 1 90.94 921 ILE B CA 1
ATOM 15470 C C . ILE B 1 921 ? 13.414 -139.75 -46.25 1 90.94 921 ILE B C 1
ATOM 15472 O O . ILE B 1 921 ? 13.766 -140.875 -46.375 1 90.94 921 ILE B O 1
ATOM 15476 N N . ALA B 1 922 ? 12.555 -139.125 -47.031 1 92.19 922 ALA B N 1
ATOM 15477 C CA . ALA B 1 922 ? 12 -139.75 -48.219 1 92.19 922 ALA B CA 1
ATOM 15478 C C . ALA B 1 922 ? 12.43 -139.125 -49.5 1 92.19 922 ALA B C 1
ATOM 15480 O O . ALA B 1 922 ? 12.219 -137.875 -49.656 1 92.19 922 ALA B O 1
ATOM 15481 N N . MET B 1 923 ? 12.992 -139.75 -50.25 1 90.44 923 MET B N 1
ATOM 15482 C CA . MET B 1 923 ? 13.32 -139.25 -51.562 1 90.44 923 MET B CA 1
ATOM 15483 C C . MET B 1 923 ? 12.367 -139.875 -52.625 1 90.44 923 MET B C 1
ATOM 15485 O O . MET B 1 923 ? 12.156 -141 -52.719 1 90.44 923 MET B O 1
ATOM 15489 N N . LEU B 1 924 ? 11.781 -138.875 -53.438 1 91.12 924 LEU B N 1
ATOM 15490 C CA . LEU B 1 924 ? 10.766 -139.25 -54.406 1 91.12 924 LEU B CA 1
ATOM 15491 C C . LEU B 1 924 ? 11.211 -138.875 -55.812 1 91.12 924 LEU B C 1
ATOM 15493 O O . LEU B 1 924 ? 11.836 -137.875 -56.031 1 91.12 924 LEU B O 1
ATOM 15497 N N . ASP B 1 925 ? 10.812 -139.75 -56.656 1 88 925 ASP B N 1
ATOM 15498 C CA . ASP B 1 925 ? 11.055 -139.5 -58.062 1 88 925 ASP B CA 1
ATOM 15499 C C . ASP B 1 925 ? 9.836 -139.875 -58.906 1 88 925 ASP B C 1
ATOM 15501 O O . ASP B 1 925 ? 9.234 -140.875 -58.688 1 88 925 ASP B O 1
ATOM 15505 N N . VAL B 1 926 ? 9.508 -139.125 -59.906 1 85 926 VAL B N 1
ATOM 15506 C CA . VAL B 1 926 ? 8.391 -139.375 -60.812 1 85 926 VAL B CA 1
ATOM 15507 C C . VAL B 1 926 ? 8.82 -140.375 -61.875 1 85 926 VAL B C 1
ATOM 15509 O O . VAL B 1 926 ? 9.789 -140.125 -62.594 1 85 926 VAL B O 1
ATOM 15512 N N . ASP B 1 927 ? 8.023 -141.5 -62.031 1 84.12 927 ASP B N 1
ATOM 15513 C CA . ASP B 1 927 ? 8.391 -142.5 -62.906 1 84.12 927 ASP B CA 1
ATOM 15514 C C . ASP B 1 927 ? 8.258 -142.125 -64.375 1 84.12 927 ASP B C 1
ATOM 15516 O O . ASP B 1 927 ? 7.25 -141.5 -64.812 1 84.12 927 ASP B O 1
ATOM 15520 N N . HIS B 1 928 ? 9.258 -142.375 -65.188 1 81.69 928 HIS B N 1
ATOM 15521 C CA . HIS B 1 928 ? 9.336 -142.25 -66.625 1 81.69 928 HIS B CA 1
ATOM 15522 C C . HIS B 1 928 ? 9.117 -140.75 -66.938 1 81.69 928 HIS B C 1
ATOM 15524 O O . HIS B 1 928 ? 8.461 -140.375 -67.938 1 81.69 928 HIS B O 1
ATOM 15530 N N . PHE B 1 929 ? 9.648 -139.75 -66.125 1 81.44 929 PHE B N 1
ATOM 15531 C CA . PHE B 1 929 ? 9.422 -138.375 -66.375 1 81.44 929 PHE B CA 1
ATOM 15532 C C . PHE B 1 929 ? 10.086 -137.875 -67.625 1 81.44 929 PHE B C 1
ATOM 15534 O O . PHE B 1 929 ? 9.523 -137 -68.375 1 81.44 929 PHE B O 1
ATOM 15541 N N . LYS B 1 930 ? 11.164 -138.375 -67.938 1 73.5 930 LYS B N 1
ATOM 15542 C CA . LYS B 1 930 ? 11.852 -138 -69.188 1 73.5 930 LYS B CA 1
ATOM 15543 C C . LYS B 1 930 ? 11.023 -138.5 -70.438 1 73.5 930 LYS B C 1
ATOM 15545 O O . LYS B 1 930 ? 10.953 -137.75 -71.375 1 73.5 930 LYS B O 1
ATOM 15550 N N . LYS B 1 931 ? 10.484 -139.5 -70.375 1 77.19 931 LYS B N 1
ATOM 15551 C CA . LYS B 1 931 ? 9.633 -140 -71.438 1 77.19 931 LYS B CA 1
ATOM 15552 C C . LYS B 1 931 ? 8.414 -139.125 -71.625 1 77.19 931 LYS B C 1
ATOM 15554 O O . LYS B 1 931 ? 7.953 -138.875 -72.75 1 77.19 931 LYS B O 1
ATOM 15559 N N . ILE B 1 932 ? 7.949 -138.625 -70.562 1 79.25 932 ILE B N 1
ATOM 15560 C CA . ILE B 1 932 ? 6.832 -137.625 -70.625 1 79.25 932 ILE B CA 1
ATOM 15561 C C . ILE B 1 932 ? 7.273 -136.375 -71.25 1 79.25 932 ILE B C 1
ATOM 15563 O O . ILE B 1 932 ? 6.578 -135.875 -72.125 1 79.25 932 ILE B O 1
ATOM 15567 N N . ASN B 1 933 ? 8.445 -135.875 -70.938 1 73.06 933 ASN B N 1
ATOM 15568 C CA . ASN B 1 933 ? 8.984 -134.625 -71.562 1 73.06 933 ASN B CA 1
ATOM 15569 C C . ASN B 1 933 ? 9.219 -134.75 -73.062 1 73.06 933 ASN B C 1
ATOM 15571 O O . ASN B 1 933 ? 8.898 -133.875 -73.875 1 73.06 933 ASN B O 1
ATOM 15575 N N . ASP B 1 934 ? 9.57 -136 -73.438 1 66.38 934 ASP B N 1
ATOM 15576 C CA . ASP B 1 934 ? 9.922 -136.25 -74.812 1 66.38 934 ASP B CA 1
ATOM 15577 C C . ASP B 1 934 ? 8.664 -136.5 -75.688 1 66.38 934 ASP B C 1
ATOM 15579 O O . ASP B 1 934 ? 8.641 -136 -76.812 1 66.38 934 ASP B O 1
ATOM 15583 N N . ARG B 1 935 ? 7.812 -137 -75 1 73.69 935 ARG B N 1
ATOM 15584 C CA . ARG B 1 935 ? 6.609 -137.25 -75.75 1 73.69 935 ARG B CA 1
ATOM 15585 C C . ARG B 1 935 ? 5.637 -136.125 -75.812 1 73.69 935 ARG B C 1
ATOM 15587 O O . ARG B 1 935 ? 5.016 -135.875 -76.812 1 73.69 935 ARG B O 1
ATOM 15594 N N . TYR B 1 936 ? 5.586 -135.375 -74.688 1 76.19 936 TYR B N 1
ATOM 15595 C CA . TYR B 1 936 ? 4.512 -134.5 -74.562 1 76.19 936 TYR B CA 1
ATOM 15596 C C . TYR B 1 936 ? 5.078 -133 -74.438 1 76.19 936 TYR B C 1
ATOM 15598 O O . TYR B 1 936 ? 4.324 -132 -74.438 1 76.19 936 TYR B O 1
ATOM 15606 N N . GLY B 1 937 ? 6.27 -132.875 -74.25 1 72.06 937 GLY B N 1
ATOM 15607 C CA . GLY B 1 937 ? 6.898 -131.625 -74.188 1 72.06 937 GLY B CA 1
ATOM 15608 C C . GLY B 1 937 ? 7.188 -131.125 -72.75 1 72.06 937 GLY B C 1
ATOM 15609 O O . GLY B 1 937 ? 6.594 -131.75 -71.812 1 72.06 937 GLY B O 1
ATOM 15610 N N . HIS B 1 938 ? 7.992 -130.125 -72.625 1 70.31 938 HIS B N 1
ATOM 15611 C CA . HIS B 1 938 ? 8.477 -129.625 -71.312 1 70.31 938 HIS B CA 1
ATOM 15612 C C . HIS B 1 938 ? 7.383 -128.875 -70.562 1 70.31 938 HIS B C 1
ATOM 15614 O O . HIS B 1 938 ? 7.387 -128.875 -69.312 1 70.31 938 HIS B O 1
ATOM 15620 N N . LEU B 1 939 ? 6.5 -128.375 -71.125 1 73.56 939 LEU B N 1
ATOM 15621 C CA . LEU B 1 939 ? 5.406 -127.625 -70.5 1 73.56 939 LEU B CA 1
ATOM 15622 C C . LEU B 1 939 ? 4.512 -128.625 -69.75 1 73.56 939 LEU B C 1
ATOM 15624 O O . LEU B 1 939 ? 4.043 -128.375 -68.625 1 73.56 939 LEU B O 1
ATOM 15628 N N . VAL B 1 940 ? 4.336 -129.75 -70.5 1 77.19 940 VAL B N 1
ATOM 15629 C CA . VAL B 1 940 ? 3.561 -130.875 -69.875 1 77.19 940 VAL B CA 1
ATOM 15630 C C . VAL B 1 940 ? 4.355 -131.375 -68.75 1 77.19 940 VAL B C 1
ATOM 15632 O O . VAL B 1 940 ? 3.795 -131.75 -67.688 1 77.19 940 VAL B O 1
ATOM 15635 N N . GLY B 1 941 ? 5.512 -131.5 -68.875 1 79.81 941 GLY B N 1
ATOM 15636 C CA . GLY B 1 941 ? 6.371 -131.875 -67.812 1 79.81 941 GLY B CA 1
ATOM 15637 C C . GLY B 1 941 ? 6.312 -131 -66.625 1 79.81 941 GLY B C 1
ATOM 15638 O O . GLY B 1 941 ? 6.27 -131.5 -65.438 1 79.81 941 GLY B O 1
ATOM 15639 N N . ASP B 1 942 ? 6.27 -129.75 -66.75 1 77.62 942 ASP B N 1
ATOM 15640 C CA . ASP B 1 942 ? 6.121 -128.75 -65.688 1 77.62 942 ASP B CA 1
ATOM 15641 C C . ASP B 1 942 ? 4.797 -129 -64.938 1 77.62 942 ASP B C 1
ATOM 15643 O O . ASP B 1 942 ? 4.734 -128.875 -63.719 1 77.62 942 ASP B O 1
ATOM 15647 N N . ASP B 1 943 ? 3.818 -129.25 -65.625 1 83.12 943 ASP B N 1
ATOM 15648 C CA . ASP B 1 943 ? 2.514 -129.5 -65.062 1 83.12 943 ASP B CA 1
ATOM 15649 C C . ASP B 1 943 ? 2.545 -130.75 -64.125 1 83.12 943 ASP B C 1
ATOM 15651 O O . ASP B 1 943 ? 1.938 -130.75 -63.094 1 83.12 943 ASP B O 1
ATOM 15655 N N . VAL B 1 944 ? 3.209 -131.625 -64.688 1 86.5 944 VAL B N 1
ATOM 15656 C CA . VAL B 1 944 ? 3.367 -132.875 -63.875 1 86.5 944 VAL B CA 1
ATOM 15657 C C . VAL B 1 944 ? 4.105 -132.625 -62.562 1 86.5 944 VAL B C 1
ATOM 15659 O O . VAL B 1 944 ? 3.695 -133 -61.5 1 86.5 944 VAL B O 1
ATOM 15662 N N . MET B 1 945 ? 5.016 -131.75 -62.625 1 85.69 945 MET B N 1
ATOM 15663 C CA . MET B 1 945 ? 5.809 -131.375 -61.469 1 85.69 945 MET B CA 1
ATOM 15664 C C . MET B 1 945 ? 4.992 -130.625 -60.5 1 85.69 945 MET B C 1
ATOM 15666 O O . MET B 1 945 ? 5.078 -130.75 -59.281 1 85.69 945 MET B O 1
ATOM 15670 N N . ARG B 1 946 ? 4.289 -129.625 -60.906 1 86.5 946 ARG B N 1
ATOM 15671 C CA . ARG B 1 946 ? 3.41 -128.875 -60.062 1 86.5 946 ARG B CA 1
ATOM 15672 C C . ARG B 1 946 ? 2.393 -129.75 -59.344 1 86.5 946 ARG B C 1
ATOM 15674 O O . ARG B 1 946 ? 2.145 -129.5 -58.156 1 86.5 946 ARG B O 1
ATOM 15681 N N . ASN B 1 947 ? 1.889 -130.625 -60.094 1 86.31 947 ASN B N 1
ATOM 15682 C CA . ASN B 1 947 ? 0.915 -131.625 -59.5 1 86.31 947 ASN B CA 1
ATOM 15683 C C . ASN B 1 947 ? 1.565 -132.5 -58.5 1 86.31 947 ASN B C 1
ATOM 15685 O O . ASN B 1 947 ? 0.988 -132.75 -57.438 1 86.31 947 ASN B O 1
ATOM 15689 N N . ALA B 1 948 ? 2.613 -133 -58.844 1 88.12 948 ALA B N 1
ATOM 15690 C CA . ALA B 1 948 ? 3.359 -133.875 -57.875 1 88.12 948 ALA B CA 1
ATOM 15691 C C . ALA B 1 948 ? 3.635 -133 -56.594 1 88.12 948 ALA B C 1
ATOM 15693 O O . ALA B 1 948 ? 3.428 -133.625 -55.5 1 88.12 948 ALA B O 1
ATOM 15694 N N . ALA B 1 949 ? 4.082 -131.875 -56.688 1 87.75 949 ALA B N 1
ATOM 15695 C CA . ALA B 1 949 ? 4.363 -131 -55.531 1 87.75 949 ALA B CA 1
ATOM 15696 C C . ALA B 1 949 ? 3.1 -130.75 -54.688 1 87.75 949 ALA B C 1
ATOM 15698 O O . ALA B 1 949 ? 3.143 -130.75 -53.469 1 87.75 949 ALA B O 1
ATOM 15699 N N . SER B 1 950 ? 2.049 -130.5 -55.312 1 88.81 950 SER B N 1
ATOM 15700 C CA . SER B 1 950 ? 0.768 -130.375 -54.656 1 88.81 950 SER B CA 1
ATOM 15701 C C . SER B 1 950 ? 0.365 -131.625 -53.875 1 88.81 950 SER B C 1
ATOM 15703 O O . SER B 1 950 ? -0.107 -131.5 -52.75 1 88.81 950 SER B O 1
ATOM 15705 N N . ILE B 1 951 ? 0.581 -132.75 -54.438 1 87.5 951 ILE B N 1
ATOM 15706 C CA . ILE B 1 951 ? 0.26 -134 -53.781 1 87.5 951 ILE B CA 1
ATOM 15707 C C . ILE B 1 951 ? 1.13 -134.125 -52.531 1 87.5 951 ILE B C 1
ATOM 15709 O O . ILE B 1 951 ? 0.63 -134.5 -51.469 1 87.5 951 ILE B O 1
ATOM 15713 N N . ILE B 1 952 ? 2.262 -133.875 -52.719 1 89.38 952 ILE B N 1
ATOM 15714 C CA . ILE B 1 952 ? 3.195 -134 -51.594 1 89.38 952 ILE B CA 1
ATOM 15715 C C . ILE B 1 952 ? 2.814 -133 -50.5 1 89.38 952 ILE B C 1
ATOM 15717 O O . ILE B 1 952 ? 2.688 -133.5 -49.344 1 89.38 952 ILE B O 1
ATOM 15721 N N . ARG B 1 953 ? 2.703 -131.875 -50.812 1 86.19 953 ARG B N 1
ATOM 15722 C CA . ARG B 1 953 ? 2.373 -130.75 -49.844 1 86.19 953 ARG B CA 1
ATOM 15723 C C . ARG B 1 953 ? 1.094 -131.125 -49.094 1 86.19 953 ARG B C 1
ATOM 15725 O O . ARG B 1 953 ? 1 -130.875 -47.906 1 86.19 953 ARG B O 1
ATOM 15732 N N . ASN B 1 954 ? 0.104 -131.75 -49.719 1 86.94 954 ASN B N 1
ATOM 15733 C CA . ASN B 1 954 ? -1.2 -132.125 -49.125 1 86.94 954 ASN B CA 1
ATOM 15734 C C . ASN B 1 954 ? -1.168 -133.375 -48.312 1 86.94 954 ASN B C 1
ATOM 15736 O O . ASN B 1 954 ? -2.113 -133.625 -47.562 1 86.94 954 ASN B O 1
ATOM 15740 N N . ASN B 1 955 ? -0.125 -134.125 -48.344 1 87.25 955 ASN B N 1
ATOM 15741 C CA . ASN B 1 955 ? -0.118 -135.375 -47.656 1 87.25 955 ASN B CA 1
ATOM 15742 C C . ASN B 1 955 ? 0.98 -135.5 -46.594 1 87.25 955 ASN B C 1
ATOM 15744 O O . ASN B 1 955 ? 1.311 -136.5 -46.094 1 87.25 955 ASN B O 1
ATOM 15748 N N . ILE B 1 956 ? 1.513 -134.25 -46.406 1 85.06 956 ILE B N 1
ATOM 15749 C CA . ILE B 1 956 ? 2.469 -134.25 -45.312 1 85.06 956 ILE B CA 1
ATOM 15750 C C . ILE B 1 956 ? 1.922 -133.375 -44.188 1 85.06 956 ILE B C 1
ATOM 15752 O O . ILE B 1 956 ? 1.002 -132.5 -44.406 1 85.06 956 ILE B O 1
ATOM 15756 N N . ARG B 1 957 ? 2.545 -133.25 -43.031 1 81.25 957 ARG B N 1
ATOM 15757 C CA . ARG B 1 957 ? 2.09 -132.5 -41.875 1 81.25 957 ARG B CA 1
ATOM 15758 C C . ARG B 1 957 ? 2.828 -131.25 -41.781 1 81.25 957 ARG B C 1
ATOM 15760 O O . ARG B 1 957 ? 3.771 -131 -42.562 1 81.25 957 ARG B O 1
ATOM 15767 N N . GLN B 1 958 ? 2.271 -130.5 -40.875 1 80.81 958 GLN B N 1
ATOM 15768 C CA . GLN B 1 958 ? 2.809 -129.125 -40.656 1 80.81 958 GLN B CA 1
ATOM 15769 C C . GLN B 1 958 ? 4.246 -129.125 -40.156 1 80.81 958 GLN B C 1
ATOM 15771 O O . GLN B 1 958 ? 5.047 -128.25 -40.438 1 80.81 958 GLN B O 1
ATOM 15776 N N . GLU B 1 959 ? 4.566 -130.25 -39.406 1 80.94 959 GLU B N 1
ATOM 15777 C CA . GLU B 1 959 ? 5.902 -130.375 -38.844 1 80.94 959 GLU B CA 1
ATOM 15778 C C . GLU B 1 959 ? 6.871 -131 -39.844 1 80.94 959 GLU B C 1
ATOM 15780 O O . GLU B 1 959 ? 8.086 -131 -39.625 1 80.94 959 GLU B O 1
ATOM 15785 N N . ASP B 1 960 ? 6.324 -131.625 -40.906 1 83.5 960 ASP B N 1
ATOM 15786 C CA . ASP B 1 960 ? 7.141 -132.125 -41.969 1 83.5 960 ASP B CA 1
ATOM 15787 C C . ASP B 1 960 ? 7.406 -131.125 -43.062 1 83.5 960 ASP B C 1
ATOM 15789 O O . ASP B 1 960 ? 6.652 -130.125 -43.219 1 83.5 960 ASP B O 1
ATOM 15793 N N . PHE B 1 961 ? 8.594 -131.25 -43.812 1 87.88 961 PHE B N 1
ATOM 15794 C CA . PHE B 1 961 ? 8.867 -130.375 -44.906 1 87.88 961 PHE B CA 1
ATOM 15795 C C . PHE B 1 961 ? 9.297 -131.125 -46.156 1 87.88 961 PHE B C 1
ATOM 15797 O O . PHE B 1 961 ? 9.883 -132.125 -46.062 1 87.88 961 PHE B O 1
ATOM 15804 N N . ALA B 1 962 ? 8.93 -130.625 -47.219 1 91 962 ALA B N 1
ATOM 15805 C CA . ALA B 1 962 ? 9.273 -131.125 -48.5 1 91 962 ALA B CA 1
ATOM 15806 C C . ALA B 1 962 ? 9.922 -130.125 -49.406 1 91 962 ALA B C 1
ATOM 15808 O O . ALA B 1 962 ? 9.648 -128.875 -49.281 1 91 962 ALA B O 1
ATOM 15809 N N . GLY B 1 963 ? 10.789 -130.5 -50.188 1 89.62 963 GLY B N 1
ATOM 15810 C CA . GLY B 1 963 ? 11.461 -129.625 -51.156 1 89.62 963 GLY B CA 1
ATOM 15811 C C . GLY B 1 963 ? 11.867 -130.375 -52.406 1 89.62 963 GLY B C 1
ATOM 15812 O O . GLY B 1 963 ? 11.906 -131.5 -52.469 1 89.62 963 GLY B O 1
ATOM 15813 N N . ARG B 1 964 ? 12.102 -129.5 -53.438 1 85.25 964 ARG B N 1
ATOM 15814 C CA . ARG B 1 964 ? 12.594 -130 -54.719 1 85.25 964 ARG B CA 1
ATOM 15815 C C . ARG B 1 964 ? 14.109 -130.125 -54.688 1 85.25 964 ARG B C 1
ATOM 15817 O O . ARG B 1 964 ? 14.836 -129.25 -54.438 1 85.25 964 ARG B O 1
ATOM 15824 N N . TYR B 1 965 ? 14.547 -131.25 -54.844 1 77.81 965 TYR B N 1
ATOM 15825 C CA . TYR B 1 965 ? 15.953 -131.625 -54.688 1 77.81 965 TYR B CA 1
ATOM 15826 C C . TYR B 1 965 ? 16.656 -131.625 -56.062 1 77.81 965 TYR B C 1
ATOM 15828 O O . TYR B 1 965 ? 17.828 -131.25 -56.156 1 77.81 965 TYR B O 1
ATOM 15836 N N . GLY B 1 966 ? 15.953 -132.125 -57.062 1 72.69 966 GLY B N 1
ATOM 15837 C CA . GLY B 1 966 ? 16.484 -132.25 -58.438 1 72.69 966 GLY B CA 1
ATOM 15838 C C . GLY B 1 966 ? 15.453 -131.875 -59.5 1 72.69 966 GLY B C 1
ATOM 15839 O O . GLY B 1 966 ? 14.438 -131.25 -59.188 1 72.69 966 GLY B O 1
ATOM 15840 N N . GLY B 1 967 ? 15.766 -132.25 -60.719 1 72.38 967 GLY B N 1
ATOM 15841 C CA . GLY B 1 967 ? 14.828 -132.125 -61.812 1 72.38 967 GLY B CA 1
ATOM 15842 C C . GLY B 1 967 ? 13.469 -132.75 -61.562 1 72.38 967 GLY B C 1
ATOM 15843 O O . GLY B 1 967 ? 12.445 -132 -61.625 1 72.38 967 GLY B O 1
ATOM 15844 N N . ASP B 1 968 ? 13.477 -133.875 -61.25 1 79.31 968 ASP B N 1
ATOM 15845 C CA . ASP B 1 968 ? 12.242 -134.625 -61.031 1 79.31 968 ASP B CA 1
ATOM 15846 C C . ASP B 1 968 ? 12.25 -135.25 -59.656 1 79.31 968 ASP B C 1
ATOM 15848 O O . ASP B 1 968 ? 11.445 -136.125 -59.375 1 79.31 968 ASP B O 1
ATOM 15852 N N . GLU B 1 969 ? 13.062 -134.75 -58.875 1 85.12 969 GLU B N 1
ATOM 15853 C CA . GLU B 1 969 ? 13.219 -135.375 -57.562 1 85.12 969 GLU B CA 1
ATOM 15854 C C . GLU B 1 969 ? 12.789 -134.5 -56.438 1 85.12 969 GLU B C 1
ATOM 15856 O O . GLU B 1 969 ? 13.047 -133.25 -56.5 1 85.12 969 GLU B O 1
ATOM 15861 N N . PHE B 1 970 ? 12.055 -135.125 -55.469 1 90.75 970 PHE B N 1
ATOM 15862 C CA . PHE B 1 970 ? 11.602 -134.375 -54.281 1 90.75 970 PHE B CA 1
ATOM 15863 C C . PHE B 1 970 ? 12.125 -135.125 -53 1 90.75 970 PHE B C 1
ATOM 15865 O O . PHE B 1 970 ? 12.352 -136.25 -53 1 90.75 970 PHE B O 1
ATOM 15872 N N . ILE B 1 971 ? 12.414 -134.375 -52 1 90.06 971 ILE B N 1
ATOM 15873 C CA . ILE B 1 971 ? 12.773 -134.875 -50.688 1 90.06 971 ILE B CA 1
ATOM 15874 C C . ILE B 1 971 ? 11.734 -134.375 -49.656 1 90.06 971 ILE B C 1
ATOM 15876 O O . ILE B 1 971 ? 11.281 -133.25 -49.688 1 90.06 971 ILE B O 1
ATOM 15880 N N . ILE B 1 972 ? 11.312 -135.375 -48.906 1 90.31 972 ILE B N 1
ATOM 15881 C CA . ILE B 1 972 ? 10.438 -135.125 -47.781 1 90.31 972 ILE B CA 1
ATOM 15882 C C . ILE B 1 972 ? 11.141 -135.5 -46.469 1 90.31 972 ILE B C 1
ATOM 15884 O O . ILE B 1 972 ? 11.617 -136.625 -46.344 1 90.31 972 ILE B O 1
ATOM 15888 N N . ALA B 1 973 ? 11.266 -134.5 -45.625 1 90.5 973 ALA B N 1
ATOM 15889 C CA . ALA B 1 973 ? 11.742 -134.75 -44.281 1 90.5 973 ALA B CA 1
ATOM 15890 C C . ALA B 1 973 ? 10.578 -135 -43.312 1 90.5 973 ALA B C 1
ATOM 15892 O O . ALA B 1 973 ? 9.727 -134.125 -43.125 1 90.5 973 ALA B O 1
ATOM 15893 N N . ILE B 1 974 ? 10.508 -136.25 -42.719 1 87.62 974 ILE B N 1
ATOM 15894 C CA . ILE B 1 974 ? 9.414 -136.625 -41.844 1 87.62 974 ILE B CA 1
ATOM 15895 C C . ILE B 1 974 ? 9.922 -136.75 -40.406 1 87.62 974 ILE B C 1
ATOM 15897 O O . ILE B 1 974 ? 10.859 -137.5 -40.156 1 87.62 974 ILE B O 1
ATOM 15901 N N . SER B 1 975 ? 9.289 -136 -39.562 1 87 975 SER B N 1
ATOM 15902 C CA . SER B 1 975 ? 9.633 -136.125 -38.156 1 87 975 SER B CA 1
ATOM 15903 C C . SER B 1 975 ? 8.93 -137.25 -37.469 1 87 975 SER B C 1
ATOM 15905 O O . SER B 1 975 ? 8.086 -137.125 -36.594 1 87 975 SER B O 1
ATOM 15907 N N . ALA B 1 976 ? 9.25 -138.5 -37.906 1 84.69 976 ALA B N 1
ATOM 15908 C CA . ALA B 1 976 ? 8.664 -139.625 -37.344 1 84.69 976 ALA B CA 1
ATOM 15909 C C . ALA B 1 976 ? 9.578 -140.875 -37.562 1 84.69 976 ALA B C 1
ATOM 15911 O O . ALA B 1 976 ? 10.562 -140.75 -38.281 1 84.69 976 ALA B O 1
ATOM 15912 N N . SER B 1 977 ? 9.195 -142 -36.938 1 84.81 977 SER B N 1
ATOM 15913 C CA . SER B 1 977 ? 9.922 -143.25 -37.094 1 84.81 977 SER B CA 1
ATOM 15914 C C . SER B 1 977 ? 9.703 -143.875 -38.469 1 84.81 977 SER B C 1
ATOM 15916 O O . SER B 1 977 ? 8.812 -143.5 -39.219 1 84.81 977 SER B O 1
ATOM 15918 N N . ILE B 1 978 ? 10.531 -144.75 -38.812 1 87.19 978 ILE B N 1
ATOM 15919 C CA . ILE B 1 978 ? 10.5 -145.375 -40.156 1 87.19 978 ILE B CA 1
ATOM 15920 C C . ILE B 1 978 ? 9.141 -146.125 -40.375 1 87.19 978 ILE B C 1
ATOM 15922 O O . ILE B 1 978 ? 8.625 -146 -41.5 1 87.19 978 ILE B O 1
ATOM 15926 N N . GLU B 1 979 ? 8.617 -146.625 -39.406 1 85.69 979 GLU B N 1
ATOM 15927 C CA . GLU B 1 979 ? 7.328 -147.375 -39.531 1 85.69 979 GLU B CA 1
ATOM 15928 C C . GLU B 1 979 ? 6.215 -146.375 -39.875 1 85.69 979 GLU B C 1
ATOM 15930 O O . GLU B 1 979 ? 5.43 -146.5 -40.781 1 85.69 979 GLU B O 1
ATOM 15935 N N . MET B 1 980 ? 6.266 -145.25 -39.188 1 85.62 980 MET B N 1
ATOM 15936 C CA . MET B 1 980 ? 5.266 -144.25 -39.406 1 85.62 980 MET B CA 1
ATOM 15937 C C . MET B 1 980 ? 5.527 -143.5 -40.75 1 85.62 980 MET B C 1
ATOM 15939 O O . MET B 1 980 ? 4.586 -143.125 -41.469 1 85.62 980 MET B O 1
ATOM 15943 N N . SER B 1 981 ? 6.734 -143.375 -40.969 1 89.12 981 SER B N 1
ATOM 15944 C CA . SER B 1 981 ? 7.094 -142.625 -42.219 1 89.12 981 SER B CA 1
ATOM 15945 C C . SER B 1 981 ? 6.715 -143.5 -43.438 1 89.12 981 SER B C 1
ATOM 15947 O O . SER B 1 981 ? 6.375 -143 -44.5 1 89.12 981 SER B O 1
ATOM 15949 N N . ARG B 1 982 ? 6.684 -144.75 -43.312 1 89.38 982 ARG B N 1
ATOM 15950 C CA . ARG B 1 982 ? 6.289 -145.625 -44.375 1 89.38 982 ARG B CA 1
ATOM 15951 C C . ARG B 1 982 ? 4.812 -145.5 -44.719 1 89.38 982 ARG B C 1
ATOM 15953 O O . ARG B 1 982 ? 4.426 -145.5 -45.875 1 89.38 982 ARG B O 1
ATOM 15960 N N . HIS B 1 983 ? 4.098 -145.25 -43.75 1 89.62 983 HIS B N 1
ATOM 15961 C CA . HIS B 1 983 ? 2.674 -145.125 -43.969 1 89.62 983 HIS B CA 1
ATOM 15962 C C . HIS B 1 983 ? 2.438 -143.75 -44.75 1 89.62 983 HIS B C 1
ATOM 15964 O O . HIS B 1 983 ? 1.607 -143.75 -45.656 1 89.62 983 HIS B O 1
ATOM 15970 N N . ILE B 1 984 ? 3.189 -142.75 -44.375 1 87.5 984 ILE B N 1
ATOM 15971 C CA . ILE B 1 984 ? 3.059 -141.5 -45.062 1 87.5 984 ILE B CA 1
ATOM 15972 C C . ILE B 1 984 ? 3.539 -141.625 -46.5 1 87.5 984 ILE B C 1
ATOM 15974 O O . ILE B 1 984 ? 2.883 -141.125 -47.438 1 87.5 984 ILE B O 1
ATOM 15978 N N . ALA B 1 985 ? 4.512 -142.375 -46.688 1 90.75 985 ALA B N 1
ATOM 15979 C CA . ALA B 1 985 ? 5.059 -142.625 -48.031 1 90.75 985 ALA B CA 1
ATOM 15980 C C . ALA B 1 985 ? 4.09 -143.375 -48.906 1 90.75 985 ALA B C 1
ATOM 15982 O O . ALA B 1 985 ? 3.889 -143.125 -50.062 1 90.75 985 ALA B O 1
ATOM 15983 N N . GLU B 1 986 ? 3.551 -144.25 -48.281 1 91.25 986 GLU B N 1
ATOM 15984 C CA . GLU B 1 986 ? 2.59 -145.125 -49 1 91.25 986 GLU B CA 1
ATOM 15985 C C . GLU B 1 986 ? 1.334 -144.25 -49.344 1 91.25 986 GLU B C 1
ATOM 15987 O O . GLU B 1 986 ? 0.771 -144.5 -50.438 1 91.25 986 GLU B O 1
ATOM 15992 N N . ARG B 1 987 ? 0.983 -143.5 -48.5 1 90.06 987 ARG B N 1
ATOM 15993 C CA . ARG B 1 987 ? -0.15 -142.625 -48.781 1 90.06 987 ARG B CA 1
ATOM 15994 C C . ARG B 1 987 ? 0.151 -141.75 -49.938 1 90.06 987 ARG B C 1
ATOM 15996 O O . ARG B 1 987 ? -0.687 -141.5 -50.812 1 90.06 987 ARG B O 1
ATOM 16003 N N . ILE B 1 988 ? 1.305 -141.125 -50 1 88.88 988 ILE B N 1
ATOM 16004 C CA . ILE B 1 988 ? 1.717 -140.25 -51.094 1 88.88 988 ILE B CA 1
ATOM 16005 C C . ILE B 1 988 ? 1.752 -141 -52.406 1 88.88 988 ILE B C 1
ATOM 16007 O O . ILE B 1 988 ? 1.225 -140.625 -53.406 1 88.88 988 ILE B O 1
ATOM 16011 N N . ARG B 1 989 ? 2.238 -142.25 -52.344 1 90.38 989 ARG B N 1
ATOM 16012 C CA . ARG B 1 989 ? 2.297 -143.125 -53.5 1 90.38 989 ARG B CA 1
ATOM 16013 C C . ARG B 1 989 ? 0.899 -143.375 -54.062 1 90.38 989 ARG B C 1
ATOM 16015 O O . ARG B 1 989 ? 0.657 -143.25 -55.25 1 90.38 989 ARG B O 1
ATOM 16022 N N . ASN B 1 990 ? 0.085 -143.75 -53.156 1 89.25 990 ASN B N 1
ATOM 16023 C CA . ASN B 1 990 ? -1.283 -144.125 -53.562 1 89.25 990 ASN B CA 1
ATOM 16024 C C . ASN B 1 990 ? -1.994 -142.875 -54.156 1 89.25 990 ASN B C 1
ATOM 16026 O O . ASN B 1 990 ? -2.758 -143 -55.125 1 89.25 990 ASN B O 1
ATOM 16030 N N . GLU B 1 991 ? -1.681 -141.75 -53.625 1 88.81 991 GLU B N 1
ATOM 16031 C CA . GLU B 1 991 ? -2.312 -140.5 -54.156 1 88.81 991 GLU B CA 1
ATOM 16032 C C . GLU B 1 991 ? -1.803 -140.25 -55.531 1 88.81 991 GLU B C 1
ATOM 16034 O O . GLU B 1 991 ? -2.547 -139.625 -56.375 1 88.81 991 GLU B O 1
ATOM 16039 N N . PHE B 1 992 ? -0.689 -140.5 -55.875 1 88.12 992 PHE B N 1
ATOM 16040 C CA . PHE B 1 992 ? -0.125 -140.25 -57.219 1 88.12 992 PHE B CA 1
ATOM 16041 C C . PHE B 1 992 ? -0.841 -141.125 -58.219 1 88.12 992 PHE B C 1
ATOM 16043 O O . PHE B 1 992 ? -1.089 -140.75 -59.344 1 88.12 992 PHE B O 1
ATOM 16050 N N . THR B 1 993 ? -1.207 -142.375 -57.812 1 84.75 993 THR B N 1
ATOM 16051 C CA . THR B 1 993 ? -1.837 -143.25 -58.75 1 84.75 993 THR B CA 1
ATOM 16052 C C . THR B 1 993 ? -3.26 -142.875 -59.062 1 84.75 993 THR B C 1
ATOM 16054 O O . THR B 1 993 ? -3.824 -143.25 -60.094 1 84.75 993 THR B O 1
ATOM 16057 N N . LYS B 1 994 ? -3.807 -142.125 -58.375 1 83.31 994 LYS B N 1
ATOM 16058 C CA . LYS B 1 994 ? -5.188 -141.625 -58.562 1 83.31 994 LYS B CA 1
ATOM 16059 C C . LYS B 1 994 ? -5.25 -140.375 -59.469 1 83.31 994 LYS B C 1
ATOM 16061 O O . LYS B 1 994 ? -6.309 -140.125 -60 1 83.31 994 LYS B O 1
ATOM 16066 N N . ILE B 1 995 ? -4.109 -139.625 -59.656 1 79.19 995 ILE B N 1
ATOM 16067 C CA . ILE B 1 995 ? -4.156 -138.375 -60.375 1 79.19 995 ILE B CA 1
ATOM 16068 C C . ILE B 1 995 ? -4.074 -138.625 -61.875 1 79.19 995 ILE B C 1
ATOM 16070 O O . ILE B 1 995 ? -3.318 -139.5 -62.312 1 79.19 995 ILE B O 1
ATOM 16074 N N . VAL B 1 996 ? -5.023 -138.125 -62.625 1 79.38 996 VAL B N 1
ATOM 16075 C CA . VAL B 1 996 ? -5.047 -138.125 -64.062 1 79.38 996 VAL B CA 1
ATOM 16076 C C . VAL B 1 996 ? -4.777 -136.75 -64.625 1 79.38 996 VAL B C 1
ATOM 16078 O O . VAL B 1 996 ? -5.504 -135.75 -64.25 1 79.38 996 VAL B O 1
ATOM 16081 N N . ILE B 1 997 ? -3.58 -136.375 -65.25 1 78.5 997 ILE B N 1
ATOM 16082 C CA . ILE B 1 997 ? -3.23 -135 -65.812 1 78.5 997 ILE B CA 1
ATOM 16083 C C . ILE B 1 997 ? -3.715 -135 -67.25 1 78.5 997 ILE B C 1
ATOM 16085 O O . ILE B 1 997 ? -3.357 -135.75 -68.062 1 78.5 997 ILE B O 1
ATOM 16089 N N . LYS B 1 998 ? -4.691 -134.25 -67.688 1 76.31 998 LYS B N 1
ATOM 16090 C CA . LYS B 1 998 ? -5.312 -134 -69 1 76.31 998 LYS B CA 1
ATOM 16091 C C . LYS B 1 998 ? -4.426 -133.25 -69.938 1 76.31 998 LYS B C 1
ATOM 16093 O O . LYS B 1 998 ? -3.953 -132.125 -69.562 1 76.31 998 LYS B O 1
ATOM 16098 N N . ASN B 1 999 ? -3.957 -133.625 -70.812 1 73.25 999 ASN B N 1
ATOM 16099 C CA . ASN B 1 999 ? -3.281 -132.875 -71.938 1 73.25 999 ASN B CA 1
ATOM 16100 C C . ASN B 1 999 ? -4.062 -133 -73.25 1 73.25 999 ASN B C 1
ATOM 16102 O O . ASN B 1 999 ? -3.832 -133.875 -74 1 73.25 999 ASN B O 1
ATOM 16106 N N . GLY B 1 1000 ? -5.07 -132.125 -73.5 1 70.38 1000 GLY B N 1
ATOM 16107 C CA . GLY B 1 1000 ? -5.992 -132.25 -74.625 1 70.38 1000 GLY B CA 1
ATOM 16108 C C . GLY B 1 1000 ? -6.938 -133.375 -74.562 1 70.38 1000 GLY B C 1
ATOM 16109 O O . GLY B 1 1000 ? -7.734 -133.5 -73.625 1 70.38 1000 GLY B O 1
ATOM 16110 N N . GLU B 1 1001 ? -6.836 -134.5 -75.562 1 69.81 1001 GLU B N 1
ATOM 16111 C CA . GLU B 1 1001 ? -7.711 -135.625 -75.625 1 69.81 1001 GLU B CA 1
ATOM 16112 C C . GLU B 1 1001 ? -7.105 -136.875 -74.875 1 69.81 1001 GLU B C 1
ATOM 16114 O O . GLU B 1 1001 ? -7.777 -137.875 -74.688 1 69.81 1001 GLU B O 1
ATOM 16119 N N . THR B 1 1002 ? -5.895 -136.75 -74.438 1 75.69 1002 THR B N 1
ATOM 16120 C CA . THR B 1 1002 ? -5.23 -137.875 -73.875 1 75.69 1002 THR B CA 1
ATOM 16121 C C . THR B 1 1002 ? -5.082 -137.75 -72.375 1 75.69 1002 THR B C 1
ATOM 16123 O O . THR B 1 1002 ? -4.883 -136.625 -71.875 1 75.69 1002 THR B O 1
ATOM 16126 N N . GLU B 1 1003 ? -5.293 -138.875 -71.688 1 80.88 1003 GLU B N 1
ATOM 16127 C CA . GLU B 1 1003 ? -5.152 -138.875 -70.25 1 80.88 1003 GLU B CA 1
ATOM 16128 C C . GLU B 1 1003 ? -3.816 -139.5 -69.812 1 80.88 1003 GLU B C 1
ATOM 16130 O O . GLU B 1 1003 ? -3.467 -140.625 -70.25 1 80.88 1003 GLU B O 1
ATOM 16135 N N . LEU B 1 1004 ? -2.992 -138.75 -69 1 80.88 1004 LEU B N 1
ATOM 16136 C CA . LEU B 1 1004 ? -1.685 -139.25 -68.5 1 80.88 1004 LEU B CA 1
ATOM 16137 C C . LEU B 1 1004 ? -1.739 -139.625 -67.062 1 80.88 1004 LEU B C 1
ATOM 16139 O O . LEU B 1 1004 ? -2.158 -138.875 -66.188 1 80.88 1004 LEU B O 1
ATOM 16143 N N . LYS B 1 1005 ? -1.398 -141 -66.938 1 81.62 1005 LYS B N 1
ATOM 16144 C CA . LYS B 1 1005 ? -1.288 -141.5 -65.625 1 81.62 1005 LYS B CA 1
ATOM 16145 C C . LYS B 1 1005 ? 0.165 -141.5 -65.125 1 81.62 1005 LYS B C 1
ATOM 16147 O O . LYS B 1 1005 ? 1.054 -141.875 -65.875 1 81.62 1005 LYS B O 1
ATOM 16152 N N . ILE B 1 1006 ? 0.393 -141 -63.812 1 83.69 1006 ILE B N 1
ATOM 16153 C CA . ILE B 1 1006 ? 1.768 -140.875 -63.344 1 83.69 1006 ILE B CA 1
ATOM 16154 C C . ILE B 1 1006 ? 1.931 -141.75 -62.062 1 83.69 1006 ILE B C 1
ATOM 16156 O O . ILE B 1 1006 ? 0.978 -142 -61.312 1 83.69 1006 ILE B O 1
ATOM 16160 N N . THR B 1 1007 ? 3.061 -142.5 -61.938 1 86.94 1007 THR B N 1
ATOM 16161 C CA . THR B 1 1007 ? 3.418 -143.125 -60.719 1 86.94 1007 THR B CA 1
ATOM 16162 C C . THR B 1 1007 ? 4.723 -142.625 -60.125 1 86.94 1007 THR B C 1
ATOM 16164 O O . THR B 1 1007 ? 5.461 -141.875 -60.812 1 86.94 1007 THR B O 1
ATOM 16167 N N . VAL B 1 1008 ? 4.902 -142.875 -58.781 1 88.81 1008 VAL B N 1
ATOM 16168 C CA . VAL B 1 1008 ? 6.102 -142.375 -58.125 1 88.81 1008 VAL B CA 1
ATOM 16169 C C . VAL B 1 1008 ? 6.797 -143.5 -57.406 1 88.81 1008 VAL B C 1
ATOM 16171 O O . VAL B 1 1008 ? 6.141 -144.5 -56.938 1 88.81 1008 VAL B O 1
ATOM 16174 N N . SER B 1 1009 ? 8.055 -143.625 -57.375 1 91.56 1009 SER B N 1
ATOM 16175 C CA . SER B 1 1009 ? 8.883 -144.5 -56.594 1 91.56 1009 SER B CA 1
ATOM 16176 C C . SER B 1 1009 ? 9.523 -143.75 -55.406 1 91.56 1009 SER B C 1
ATOM 16178 O O . SER B 1 1009 ? 9.961 -142.625 -55.562 1 91.56 1009 SER B O 1
ATOM 16180 N N . ILE B 1 1010 ? 9.523 -144.25 -54.188 1 89.5 1010 ILE B N 1
ATOM 16181 C CA . ILE B 1 1010 ? 9.969 -143.5 -53 1 89.5 1010 ILE B CA 1
ATOM 16182 C C . ILE B 1 1010 ? 11.008 -144.375 -52.281 1 89.5 1010 ILE B C 1
ATOM 16184 O O . ILE B 1 1010 ? 10.812 -145.625 -52.062 1 89.5 1010 ILE B O 1
ATOM 16188 N N . GLY B 1 1011 ? 12.133 -144 -51.969 1 91.94 1011 GLY B N 1
ATOM 16189 C CA . GLY B 1 1011 ? 13.125 -144.5 -51.062 1 91.94 1011 GLY B CA 1
ATOM 16190 C C . GLY B 1 1011 ? 13.094 -143.875 -49.688 1 91.94 1011 GLY B C 1
ATOM 16191 O O . GLY B 1 1011 ? 13.305 -142.625 -49.562 1 91.94 1011 GLY B O 1
ATOM 16192 N N . LEU B 1 1012 ? 12.812 -144.625 -48.656 1 90.81 1012 LEU B N 1
ATOM 16193 C CA . LEU B 1 1012 ? 12.633 -144.125 -47.312 1 90.81 1012 LEU B CA 1
ATOM 16194 C C . LEU B 1 1012 ? 13.758 -144.625 -46.406 1 90.81 1012 LEU B C 1
ATOM 16196 O O . LEU B 1 1012 ? 14.086 -145.75 -46.406 1 90.81 1012 LEU B O 1
ATOM 16200 N N . PHE B 1 1013 ? 14.367 -143.625 -45.719 1 90.69 1013 PHE B N 1
ATOM 16201 C CA . PHE B 1 1013 ? 15.453 -144 -44.781 1 90.69 1013 PHE B CA 1
ATOM 16202 C C . PHE B 1 1013 ? 15.32 -143.125 -43.5 1 90.69 1013 PHE B C 1
ATOM 16204 O O . PHE B 1 1013 ? 15.008 -142 -43.5 1 90.69 1013 PHE B O 1
ATOM 16211 N N . GLU B 1 1014 ? 15.43 -143.875 -42.344 1 89.19 1014 GLU B N 1
ATOM 16212 C CA . GLU B 1 1014 ? 15.438 -143.25 -41.031 1 89.19 1014 GLU B CA 1
ATOM 16213 C C . GLU B 1 1014 ? 16.844 -142.75 -40.625 1 89.19 1014 GLU B C 1
ATOM 16215 O O . GLU B 1 1014 ? 17.766 -143.625 -40.656 1 89.19 1014 GLU B O 1
ATOM 16220 N N . ILE B 1 1015 ? 17.062 -141.5 -40.344 1 83.31 1015 ILE B N 1
ATOM 16221 C CA . ILE B 1 1015 ? 18.359 -141 -39.969 1 83.31 1015 ILE B CA 1
ATOM 16222 C C . ILE B 1 1015 ? 18.656 -141.375 -38.531 1 83.31 1015 ILE B C 1
ATOM 16224 O O . ILE B 1 1015 ? 17.859 -141.125 -37.625 1 83.31 1015 ILE B O 1
ATOM 16228 N N . THR B 1 1016 ? 19.766 -142.375 -38.375 1 73.5 1016 THR B N 1
ATOM 16229 C CA . THR B 1 1016 ? 20.188 -142.625 -37 1 73.5 1016 THR B CA 1
ATOM 16230 C C . THR B 1 1016 ? 21.188 -141.625 -36.469 1 73.5 1016 THR B C 1
ATOM 16232 O O . THR B 1 1016 ? 21.781 -140.875 -37.25 1 73.5 1016 THR B O 1
ATOM 16235 N N . THR B 1 1017 ? 21.344 -141.375 -35.156 1 67.81 1017 THR B N 1
ATOM 16236 C CA . THR B 1 1017 ? 22.125 -140.375 -34.375 1 67.81 1017 THR B CA 1
ATOM 16237 C C . THR B 1 1017 ? 23.547 -140.375 -34.906 1 67.81 1017 THR B C 1
ATOM 16239 O O . THR B 1 1017 ? 24.188 -139.25 -34.812 1 67.81 1017 THR B O 1
ATOM 16242 N N . GLU B 1 1018 ? 24.125 -141.25 -35.531 1 69.06 1018 GLU B N 1
ATOM 16243 C CA . GLU B 1 1018 ? 25.547 -141.25 -35.875 1 69.06 1018 GLU B CA 1
ATOM 16244 C C . GLU B 1 1018 ? 25.75 -140.875 -37.344 1 69.06 1018 GLU B C 1
ATOM 16246 O O . GLU B 1 1018 ? 26.875 -140.75 -37.781 1 69.06 1018 GLU B O 1
ATOM 16251 N N . GLU B 1 1019 ? 24.75 -140.75 -38.062 1 74.19 1019 GLU B N 1
ATOM 16252 C CA . GLU B 1 1019 ? 24.953 -140.5 -39.5 1 74.19 1019 GLU B CA 1
ATOM 16253 C C . GLU B 1 1019 ? 24.75 -139.125 -39.938 1 74.19 1019 GLU B C 1
ATOM 16255 O O . GLU B 1 1019 ? 23.891 -138.375 -39.375 1 74.19 1019 GLU B O 1
ATOM 16260 N N . SER B 1 1020 ? 25.562 -138.625 -40.781 1 80.12 1020 SER B N 1
ATOM 16261 C CA . SER B 1 1020 ? 25.453 -137.25 -41.375 1 80.12 1020 SER B CA 1
ATOM 16262 C C . SER B 1 1020 ? 24.312 -137.25 -42.375 1 80.12 1020 SER B C 1
ATOM 16264 O O . SER B 1 1020 ? 23.875 -138.25 -42.906 1 80.12 1020 SER B O 1
ATOM 16266 N N . ILE B 1 1021 ? 23.672 -136 -42.656 1 80.75 1021 ILE B N 1
ATOM 16267 C CA . ILE B 1 1021 ? 22.578 -135.75 -43.594 1 80.75 1021 ILE B CA 1
ATOM 16268 C C . ILE B 1 1021 ? 22.984 -136.25 -44.969 1 80.75 1021 ILE B C 1
ATOM 16270 O O . ILE B 1 1021 ? 22.188 -136.875 -45.688 1 80.75 1021 ILE B O 1
ATOM 16274 N N . SER B 1 1022 ? 24.125 -136.125 -45.406 1 77.62 1022 SER B N 1
ATOM 16275 C CA . SER B 1 1022 ? 24.609 -136.5 -46.719 1 77.62 1022 SER B CA 1
ATOM 16276 C C . SER B 1 1022 ? 24.547 -138 -46.875 1 77.62 1022 SER B C 1
ATOM 16278 O O . SER B 1 1022 ? 24.141 -138.625 -47.906 1 77.62 1022 SER B O 1
ATOM 16280 N N . ILE B 1 1023 ? 24.969 -138.625 -45.844 1 79.75 1023 ILE B N 1
ATOM 16281 C CA . ILE B 1 1023 ? 24.938 -140.125 -45.875 1 79.75 1023 ILE B CA 1
ATOM 16282 C C . ILE B 1 1023 ? 23.484 -140.625 -45.906 1 79.75 1023 ILE B C 1
ATOM 16284 O O . ILE B 1 1023 ? 23.156 -141.5 -46.656 1 79.75 1023 ILE B O 1
ATOM 16288 N N . ALA B 1 1024 ? 22.703 -140 -45.156 1 84.12 1024 ALA B N 1
ATOM 16289 C CA . ALA B 1 1024 ? 21.281 -140.375 -45.125 1 84.12 1024 ALA B CA 1
ATOM 16290 C C . ALA B 1 1024 ? 20.656 -140.125 -46.5 1 84.12 1024 ALA B C 1
ATOM 16292 O O . ALA B 1 1024 ? 19.859 -141 -46.969 1 84.12 1024 ALA B O 1
ATOM 16293 N N . LEU B 1 1025 ? 20.875 -139 -47.156 1 81.31 1025 LEU B N 1
ATOM 16294 C CA . LEU B 1 1025 ? 20.359 -138.75 -48.469 1 81.31 1025 LEU B CA 1
ATOM 16295 C C . LEU B 1 1025 ? 20.875 -139.75 -49.5 1 81.31 1025 LEU B C 1
ATOM 16297 O O . LEU B 1 1025 ? 20.125 -140.25 -50.375 1 81.31 1025 LEU B O 1
ATOM 16301 N N . ASP B 1 1026 ? 22.047 -140.25 -49.281 1 79.31 1026 ASP B N 1
ATOM 16302 C CA . ASP B 1 1026 ? 22.625 -141.25 -50.156 1 79.31 1026 ASP B CA 1
ATOM 16303 C C . ASP B 1 1026 ? 21.906 -142.5 -49.969 1 79.31 1026 ASP B C 1
ATOM 16305 O O . ASP B 1 1026 ? 21.641 -143.25 -50.938 1 79.31 1026 ASP B O 1
ATOM 16309 N N . LYS B 1 1027 ? 21.688 -142.875 -48.812 1 84.88 1027 LYS B N 1
ATOM 16310 C CA . LYS B 1 1027 ? 20.984 -144.125 -48.531 1 84.88 1027 LYS B CA 1
ATOM 16311 C C . LYS B 1 1027 ? 19.562 -144 -49.062 1 84.88 1027 LYS B C 1
ATOM 16313 O O . LYS B 1 1027 ? 19.062 -145 -49.625 1 84.88 1027 LYS B O 1
ATOM 16318 N N . ALA B 1 1028 ? 18.922 -143 -48.75 1 87 1028 ALA B N 1
ATOM 16319 C CA . ALA B 1 1028 ? 17.562 -142.75 -49.312 1 87 1028 ALA B CA 1
ATOM 16320 C C . ALA B 1 1028 ? 17.578 -142.875 -50.812 1 87 1028 ALA B C 1
ATOM 16322 O O . ALA B 1 1028 ? 16.672 -143.5 -51.438 1 87 1028 ALA B O 1
ATOM 16323 N N . ASP B 1 1029 ? 18.516 -142.25 -51.438 1 79.56 1029 ASP B N 1
ATOM 16324 C CA . ASP B 1 1029 ? 18.703 -142.375 -52.875 1 79.56 1029 ASP B CA 1
ATOM 16325 C C . ASP B 1 1029 ? 18.938 -143.75 -53.375 1 79.56 1029 ASP B C 1
ATOM 16327 O O . ASP B 1 1029 ? 18.391 -144.25 -54.375 1 79.56 1029 ASP B O 1
ATOM 16331 N N . SER B 1 1030 ? 19.703 -144.5 -52.625 1 83.56 1030 SER B N 1
ATOM 16332 C CA . SER B 1 1030 ? 19.922 -145.875 -52.938 1 83.56 1030 SER B CA 1
ATOM 16333 C C . SER B 1 1030 ? 18.625 -146.625 -52.844 1 83.56 1030 SER B C 1
ATOM 16335 O O . SER B 1 1030 ? 18.359 -147.5 -53.719 1 83.56 1030 SER B O 1
ATOM 16337 N N . LEU B 1 1031 ? 17.953 -146.5 -51.938 1 87.38 1031 LEU B N 1
ATOM 16338 C CA . LEU B 1 1031 ? 16.656 -147.125 -51.781 1 87.38 1031 LEU B CA 1
ATOM 16339 C C . LEU B 1 1031 ? 15.703 -146.75 -52.875 1 87.38 1031 LEU B C 1
ATOM 16341 O O . LEU B 1 1031 ? 14.914 -147.625 -53.344 1 87.38 1031 LEU B O 1
ATOM 16345 N N . LEU B 1 1032 ? 15.727 -145.5 -53.25 1 86.69 1032 LEU B N 1
ATOM 16346 C CA . LEU B 1 1032 ? 14.953 -145 -54.406 1 86.69 1032 LEU B CA 1
ATOM 16347 C C . LEU B 1 1032 ? 15.375 -145.75 -55.656 1 86.69 1032 LEU B C 1
ATOM 16349 O O . LEU B 1 1032 ? 14.523 -146.25 -56.438 1 86.69 1032 LEU B O 1
ATOM 16353 N N . TYR B 1 1033 ? 16.625 -146 -55.875 1 79.69 1033 TYR B N 1
ATOM 16354 C CA . TYR B 1 1033 ? 17.141 -146.875 -56.969 1 79.69 1033 TYR B CA 1
ATOM 16355 C C . TYR B 1 1033 ? 16.609 -148.25 -56.938 1 79.69 1033 TYR B C 1
ATOM 16357 O O . TYR B 1 1033 ? 16.25 -148.75 -58 1 79.69 1033 TYR B O 1
ATOM 16365 N N . TRP B 1 1034 ? 16.547 -148.875 -55.906 1 85.81 1034 TRP B N 1
ATOM 16366 C CA . TRP B 1 1034 ? 16 -150.125 -55.75 1 85.81 1034 TRP B CA 1
ATOM 16367 C C . TRP B 1 1034 ? 14.523 -150.25 -56.094 1 85.81 1034 TRP B C 1
ATOM 16369 O O . TRP B 1 1034 ? 14.047 -151.125 -56.75 1 85.81 1034 TRP B O 1
ATOM 16379 N N . ALA B 1 1035 ? 13.844 -149.25 -55.656 1 87.81 1035 ALA B N 1
ATOM 16380 C CA . ALA B 1 1035 ? 12.414 -149.125 -55.969 1 87.81 1035 ALA B CA 1
ATOM 16381 C C . ALA B 1 1035 ? 12.195 -149 -57.469 1 87.81 1035 ALA B C 1
ATOM 16383 O O . ALA B 1 1035 ? 11.281 -149.625 -58 1 87.81 1035 ALA B O 1
ATOM 16384 N N . LYS B 1 1036 ? 12.992 -148.25 -58.188 1 84.31 1036 LYS B N 1
ATOM 16385 C CA . LYS B 1 1036 ? 12.898 -148.125 -59.656 1 84.31 1036 LYS B CA 1
ATOM 16386 C C . LYS B 1 1036 ? 13.227 -149.375 -60.344 1 84.31 1036 LYS B C 1
ATOM 16388 O O . LYS B 1 1036 ? 12.555 -149.75 -61.312 1 84.31 1036 LYS B O 1
ATOM 16393 N N . ASN B 1 1037 ? 14.125 -150.125 -59.875 1 81.81 1037 ASN B N 1
ATOM 16394 C CA . ASN B 1 1037 ? 14.594 -151.375 -60.531 1 81.81 1037 ASN B CA 1
ATOM 16395 C C . ASN B 1 1037 ? 13.68 -152.5 -60.219 1 81.81 1037 ASN B C 1
ATOM 16397 O O . ASN B 1 1037 ? 13.664 -153.5 -60.938 1 81.81 1037 ASN B O 1
ATOM 16401 N N . ASN B 1 1038 ? 13 -152.625 -59.125 1 85.62 1038 ASN B N 1
ATOM 16402 C CA . ASN B 1 1038 ? 12.125 -153.625 -58.75 1 85.62 1038 ASN B CA 1
ATOM 16403 C C . ASN B 1 1038 ? 10.703 -153.5 -59.25 1 85.62 1038 ASN B C 1
ATOM 16405 O O . ASN B 1 1038 ? 9.75 -154 -58.656 1 85.62 1038 ASN B O 1
ATOM 16409 N N . GLY B 1 1039 ? 10.586 -152.625 -60.312 1 83.19 1039 GLY B N 1
ATOM 16410 C CA . GLY B 1 1039 ? 9.289 -152.5 -61 1 83.19 1039 GLY B CA 1
ATOM 16411 C C . GLY B 1 1039 ? 8.625 -151.25 -60.875 1 83.19 1039 GLY B C 1
ATOM 16412 O O . GLY B 1 1039 ? 7.555 -151 -61.438 1 83.19 1039 GLY B O 1
ATOM 16413 N N . ARG B 1 1040 ? 9.117 -150.125 -60.219 1 85.69 1040 ARG B N 1
ATOM 16414 C CA . ARG B 1 1040 ? 8.633 -148.75 -60.094 1 85.69 1040 ARG B CA 1
ATOM 16415 C C . ARG B 1 1040 ? 7.277 -148.75 -59.375 1 85.69 1040 ARG B C 1
ATOM 16417 O O . ARG B 1 1040 ? 6.699 -149.875 -59.094 1 85.69 1040 ARG B O 1
ATOM 16424 N N . ASN B 1 1041 ? 6.812 -147.75 -58.875 1 88.38 1041 ASN B N 1
ATOM 16425 C CA . ASN B 1 1041 ? 5.555 -147.625 -58.156 1 88.38 1041 ASN B CA 1
ATOM 16426 C C . ASN B 1 1041 ? 5.531 -148.375 -56.844 1 88.38 1041 ASN B C 1
ATOM 16428 O O . ASN B 1 1041 ? 4.594 -149.125 -56.562 1 88.38 1041 ASN B O 1
ATOM 16432 N N . ARG B 1 1042 ? 6.59 -148.125 -56.125 1 88.75 1042 ARG B N 1
ATOM 16433 C CA . ARG B 1 1042 ? 6.66 -148.875 -54.844 1 88.75 1042 ARG B CA 1
ATOM 16434 C C . ARG B 1 1042 ? 7.508 -148 -53.844 1 88.75 1042 ARG B C 1
ATOM 16436 O O . ARG B 1 1042 ? 8.273 -147.125 -54.25 1 88.75 1042 ARG B O 1
ATOM 16443 N N . VAL B 1 1043 ? 7.398 -148.25 -52.5 1 90.06 1043 VAL B N 1
ATOM 16444 C CA . VAL B 1 1043 ? 8.172 -147.625 -51.406 1 90.06 1043 VAL B CA 1
ATOM 16445 C C . VAL B 1 1043 ? 9.195 -148.625 -50.875 1 90.06 1043 VAL B C 1
ATOM 16447 O O . VAL B 1 1043 ? 8.852 -149.75 -50.594 1 90.06 1043 VAL B O 1
ATOM 16450 N N . GLU B 1 1044 ? 10.398 -148.5 -50.969 1 91.81 1044 GLU B N 1
ATOM 16451 C CA . GLU B 1 1044 ? 11.438 -149.25 -50.375 1 91.81 1044 GLU B CA 1
ATOM 16452 C C . GLU B 1 1044 ? 12.062 -148.625 -49.156 1 91.81 1044 GLU B C 1
ATOM 16454 O O . GLU B 1 1044 ? 12.359 -147.375 -49.188 1 91.81 1044 GLU B O 1
ATOM 16459 N N . SER B 1 1045 ? 12.062 -149.125 -48.094 1 88.94 1045 SER B N 1
ATOM 16460 C CA . SER B 1 1045 ? 12.617 -148.625 -46.844 1 88.94 1045 SER B CA 1
ATOM 16461 C C . SER B 1 1045 ? 13.703 -149.5 -46.312 1 88.94 1045 SER B C 1
ATOM 16463 O O . SER B 1 1045 ? 13.664 -150.75 -46.5 1 88.94 1045 SER B O 1
#

pLDDT: mean 80.57, std 16.42, range [13.69, 96.75]